Protein AF-0000000083945982 (afdb_homodimer)

Secondary structure (DSSP, 8-state):
----------------------EEEEEEE-TTS-SSTTPBPPSEE--SBS--PEEEES--EEES--SGGGGGGT--EEEEESSS-EEEESSPSS-SSSEEEEEEEEEE-SS--SS-EEEEEEE-SSSEEEEEEETTEEEEEETTEEEEEEE--TTSEEEEEEEEETTEEEEEETTEEEEEEPPPS---S-EEESB-TTS--B-EEEEEEEEEEEE-TT---HHHHS---S-------GGGHHHHHHHHHHHHS--TTEEEESS-------S-TTTS---PPPEEEEEPP-TTS-EEEEEE-SSEEEEEEESSSEEEEEEEETTTTEE-EEE---SEEEEETTEEEEES--B--S-SSS--GGGGGG-B--TTEEEEEEEEEEPPPPSS-----TTPPP--SSPSEEEEEEEEEE-TT-GGGTTEEEEEEEEEETTSSEEEEEEEEEE-SSS-EEEEEEEEEEEEE-GGGGGGEEEEES---HHHH--TT-SS----SSS--TTTS---SEEEE--TT---SPP--HHHHHHHT-TT--EEEEE-SS---EEEPTTEEEEPPPEEEEE-S---HHHHHHHHHHHHHHH-GGGG----EEEE----HHHHHHHHHHHHHHT--EEEE-TTT---TT---HHHHHHHHHHHHHHHHTT-EEEEEEE-STT----TTTBPBPTTT-SB-BTTB--B-TTSTHHHHHHHHHHHHHHHH---EEEEES---------SSSTT--SHHHHHHHHHHHHHHHHHHHHHTT-B-B-SS--GGGT--BEESS--GGGGGS-HHHHHHHHHHHHHHHTTTS-GGGEEEEEESS-SS---TTSS--SGGGGHHHHHHHHHHHHHHT-EEEEESS-S-SSHHHHHHHHHHHHHHHHTHHHHTSEEEEEE---SSS-EEEEEE-TTSS--EEEEEE--SSS-EEEEEEEE-GGGT--SEEEEEETT--EEEEE--TT-EEEEEEEE-TT-EEEEEEE-/----------------------EEEEEEE---TTPPTTPBPPSEE--SBS--PEEEES--EEES--SGGGGGGT--EEEEESSS-EEEESS-SS-SSSEEEEEEEEEE-SS--SS-EEEEEEE-SSSEEEEEEETTEEEEEETTEEEEEEE--TT-EEEEEEEEETTEEEEEETTEEEEEEPPPS---S-EEESB-TTS--B-EEEEEEEEEEEE-TT---HHHHS---S-------GGGHHHHHHHHHHHHS--TTEEEESS-------S-TTTS---PPPEEEEEPP-TTS-EEEEEE-SSEEEEEEESSSEEEEEEEETTTTEE-EEE---SEEEEETTEEEEES--B--S-SSS--GGGGGG-B--TTEEEEEEEEEEPPPPSS-----TTPPP--SSPSEEEEEEEEEE-TT-GGGTTEEEEEEEEEETTSSEEEEEEEEEE-SSS-EEEEEEEEEEEEE-GGGGGGEEEEES---HHHH--TT-SS----SSS--TTTS---SEEEE--TT---SPP--HHHHHHHT-TT--EEEEE-SS---EEEPTTEEEE---EEEEE-S---HHHHHHHHHHHHHHH-GGGG----EEEE----HHHHHHHHHHHHHHT--EEEE-TTT---TT---HHHHHHHHHHHHHHHHTT-EEEEEEE-STT----TTTBPBPTTT-SB-BTTB--B-TTSTHHHHHHHHHHHHHHHH---EEEEES---------SSSTT--SHHHHHHHHHHHHHHHHHHHHHTT-B-B-SS--GGGT--BEESS--GGGGGS-HHHHHHHHHHHHHHHTTTS-GGGEEEEEESS-SS---TTSS--SGGGGHHHHHHHHHHHHHHT-EEEEESS-S-SSHHHHHHHHHHHHHHHHTHHHHTSEEEEEE---SSS-EEEEEE-TTSS--EEEEEE--SSS-EEEEEEEE-GGGT--SEEEEEETT--EEEEE--TT-EEEEEEEE-TT-EEEEEEE-

Sequence (1968 aa):
MKRTALAFLLLSLSRLVAQAEIKPVVHYNFGKAGNVTYAATPAVLHPAVGRGELRSAGQPVFYADAPADRKLKGEGSILFDGRQDGYRQEQALGTADGNRVLEIWVKAAGPDTLARQTVVSHGTAANGYAVVRHEGQWRLLCAGQETEIGAVIPGHWTHLAVAIDQGKGTLWYDGRKSGEFLPSASLAPNFSVAVSESGTEAFRGSIYEIRYSAFADGAFRPEADLLLYGTRTAGRPTGDSVFRSALLEQLEAPGYGKSVVRSLPDEHPTDDWLIRPVRQQSRLYVQRPDQGGNVRFRLSNGLVSRTFYLGDNLACISYRNLSDGAEYLRAVKPEARIRIDSIWYDIGGLTGQPELSYLLEEWLPQMKTSPRAFSLEGIETGAPEPRYPWTPQFHAAPADWPPKGLRLTMTFTPTGAVPEASGLRVRVHYEIYDGIPVIAKWIEVENGRKRAVLLRDMECEVLAVNQDQVSRLHVESDYSFALVNADLRGSALMHYAGTPKAYHVGGSTTRWIPDPDYNTWASHNQAEDKFLGFPHHNLLVSKLPMGPCTRIAPDSAFRSYVTFELLHDSDDRERQSLAHRRMYRKLAPQVTESLIAAGITSHDSIRLTALIDQMDSLGFEQLDIQAWPGVSHDNLDSAYVRHWRGIAAYAASKGIVIGGYELQIASRGRGDSVDCVHPETGRPGSLFGQSVCVASRWQDDYFPKMWEFFDRTGFRTYNMDGPYHGDPCASTAHPHHDGLEDSQWRQWSAQVAVLRELRRRGVYIPIPDWYFLNGQNATGMGYREASANLPPQQQLLLGRQYIYDGTWHKLPTMGWMTLQLVGFYTDDPRVGLEPLCENLERYEAQLFQYLASGCHLTVRGNRLYDTPQTREMVQRHLDWFRKYRDILTSEIIHVSRPTGRDLDCMMHVNPFIRHKGMVIVFNPTGRKIEKTLRLPLYYTGLQRKVRVSGADGKTVVHPLNDRQELSLPVGIEAGGHAWFLLEEMKRTALAFLLLSLSRLVAQAEIKPVVHYNFGKAGNVTYAATPAVLHPAVGRGELRSAGQPVFYADAPADRKLKGEGSILFDGRQDGYRQEQALGTADGNRVLEIWVKAAGPDTLARQTVVSHGTAANGYAVVRHEGQWRLLCAGQETEIGAVIPGHWTHLAVAIDQGKGTLWYDGRKSGEFLPSASLAPNFSVAVSESGTEAFRGSIYEIRYSAFADGAFRPEADLLLYGTRTAGRPTGDSVFRSALLEQLEAPGYGKSVVRSLPDEHPTDDWLIRPVRQQSRLYVQRPDQGGNVRFRLSNGLVSRTFYLGDNLACISYRNLSDGAEYLRAVKPEARIRIDSIWYDIGGLTGQPELSYLLEEWLPQMKTSPRAFSLEGIETGAPEPRYPWTPQFHAAPADWPPKGLRLTMTFTPTGAVPEASGLRVRVHYEIYDGIPVIAKWIEVENGRKRAVLLRDMECEVLAVNQDQVSRLHVESDYSFALVNADLRGSALMHYAGTPKAYHVGGSTTRWIPDPDYNTWASHNQAEDKFLGFPHHNLLVSKLPMGPCTRIAPDSAFRSYVTFELLHDSDDRERQSLAHRRMYRKLAPQVTESLIAAGITSHDSIRLTALIDQMDSLGFEQLDIQAWPGVSHDNLDSAYVRHWRGIAAYAASKGIVIGGYELQIASRGRGDSVDCVHPETGRPGSLFGQSVCVASRWQDDYFPKMWEFFDRTGFRTYNMDGPYHGDPCASTAHPHHDGLEDSQWRQWSAQVAVLRELRRRGVYIPIPDWYFLNGQNATGMGYREASANLPPQQQLLLGRQYIYDGTWHKLPTMGWMTLQLVGFYTDDPRVGLEPLCENLERYEAQLFQYLASGCHLTVRGNRLYDTPQTREMVQRHLDWFRKYRDILTSEIIHVSRPTGRDLDCMMHVNPFIRHKGMVIVFNPTGRKIEKTLRLPLYYTGLQRKVRVSGADGKTVVHPLNDRQELSLPVGIEAGGHAWFLLEE

InterPro domains:
  IPR013320 Concanavalin A-like lectin/glucanase domain superfamily [SSF49899] (75-212)
  IPR038417 Alpha-galactosidase, N-terminal domain superfamily [G3DSA:2.70.98.60] (373-481)

Radius of gyration: 38.08 Å; Cα contacts (8 Å, |Δi|>4): 5051; chains: 2; bounding box: 159×107×100 Å

Nearest PDB structures (foldseek):
  5xqj-assembly3_H  TM=2.399E-01  e=9.131E-04  Penicillium chrysogenum
  5xqj-assembly1_D  TM=3.189E-01  e=7.244E-03  Penicillium chrysogenum
  5xqj-assembly2_C  TM=2.456E-01  e=3.194E-03  Penicillium chrysogenum
  5xqj-assembly2_B  TM=2.333E-01  e=2.764E-03  Penicillium chrysogenum
  5xqg-assembly4_G  TM=2.362E-01  e=4.927E-03  Penicillium chrysogenum

Structure (mmCIF, N/CA/C/O backbone):
data_AF-0000000083945982-model_v1
#
loop_
_entity.id
_entity.type
_entity.pdbx_description
1 polymer 'LamG-like jellyroll fold domain-containing protein'
#
loop_
_atom_site.group_PDB
_atom_site.id
_atom_site.type_symbol
_atom_site.label_atom_id
_atom_site.label_alt_id
_atom_site.label_comp_id
_atom_site.label_asym_id
_atom_site.label_entity_id
_atom_site.label_seq_id
_atom_site.pdbx_PDB_ins_code
_atom_site.Cartn_x
_atom_site.Cartn_y
_atom_site.Cartn_z
_atom_site.occupancy
_atom_site.B_iso_or_equiv
_atom_site.auth_seq_id
_atom_site.auth_comp_id
_atom_site.auth_asym_id
_atom_site.auth_atom_id
_atom_site.pdbx_PDB_model_num
ATOM 1 N N . MET A 1 1 ? 83.938 38.844 30.172 1 24.34 1 MET A N 1
ATOM 2 C CA . MET A 1 1 ? 83.438 38.125 31.328 1 24.34 1 MET A CA 1
ATOM 3 C C . MET A 1 1 ? 81.938 38.312 31.469 1 24.34 1 MET A C 1
ATOM 5 O O . MET A 1 1 ? 81.438 38.531 32.562 1 24.34 1 MET A O 1
ATOM 9 N N . LYS A 1 2 ? 81.438 38.688 30.312 1 27.23 2 LYS A N 1
ATOM 10 C CA . LYS A 1 2 ? 80.188 39.062 29.688 1 27.23 2 LYS A CA 1
ATOM 11 C C . LYS A 1 2 ? 79.062 38.094 30.016 1 27.23 2 LYS A C 1
ATOM 13 O O . LYS A 1 2 ? 79.188 36.875 29.875 1 27.23 2 LYS A O 1
ATOM 18 N N . ARG A 1 3 ? 78.062 38.562 30.938 1 26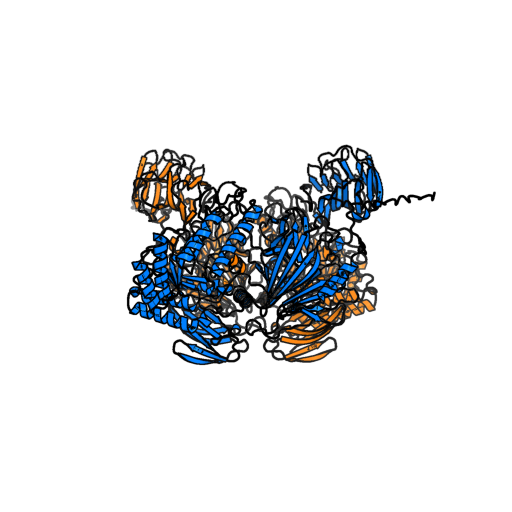.58 3 ARG A N 1
ATOM 19 C CA . ARG A 1 3 ? 76.875 38.375 31.781 1 26.58 3 ARG A CA 1
ATOM 20 C C . ARG A 1 3 ? 75.75 37.719 31 1 26.58 3 ARG A C 1
ATOM 22 O O . ARG A 1 3 ? 75.062 38.406 30.203 1 26.58 3 ARG A O 1
ATOM 29 N N . THR A 1 4 ? 76 36.469 30.469 1 26.11 4 THR A N 1
ATOM 30 C CA . THR A 1 4 ? 75.188 35.656 29.562 1 26.11 4 THR A CA 1
ATOM 31 C C . THR A 1 4 ? 73.812 35.344 30.172 1 26.11 4 THR A C 1
ATOM 33 O O . THR A 1 4 ? 73.75 34.562 31.125 1 26.11 4 THR A O 1
ATOM 36 N N . ALA A 1 5 ? 72.938 36.438 30.375 1 25.8 5 ALA A N 1
ATOM 37 C CA . ALA A 1 5 ? 71.625 36.531 30.969 1 25.8 5 ALA A CA 1
ATOM 38 C C . ALA A 1 5 ? 70.625 35.531 30.312 1 25.8 5 ALA A C 1
ATOM 40 O O . ALA A 1 5 ? 70.438 35.594 29.094 1 25.8 5 ALA A O 1
ATOM 41 N N . LEU A 1 6 ? 70.562 34.25 30.766 1 25.62 6 LEU A N 1
ATOM 42 C CA . LEU A 1 6 ? 69.812 33.031 30.422 1 25.62 6 LEU A CA 1
ATOM 43 C C . LEU A 1 6 ? 68.312 33.281 30.531 1 25.62 6 LEU A C 1
ATOM 45 O O . LEU A 1 6 ? 67.812 33.469 31.625 1 25.62 6 LEU A O 1
ATOM 49 N N . ALA A 1 7 ? 67.688 34.094 29.578 1 25.8 7 ALA A N 1
ATOM 50 C CA . ALA A 1 7 ? 66.25 34.406 29.5 1 25.8 7 ALA A CA 1
ATOM 51 C C . ALA A 1 7 ? 65.438 33.156 29.422 1 25.8 7 ALA A C 1
ATOM 53 O O . ALA A 1 7 ? 65.625 32.312 28.516 1 25.8 7 ALA A O 1
ATOM 54 N N . PHE A 1 8 ? 65 32.562 30.594 1 25.42 8 PHE A N 1
ATOM 55 C CA . PHE A 1 8 ? 64.062 31.422 30.891 1 25.42 8 PHE A CA 1
ATOM 56 C C . PHE A 1 8 ? 62.75 31.609 30.219 1 25.42 8 PHE A C 1
ATOM 58 O O . PHE A 1 8 ? 62 32.562 30.531 1 25.42 8 PHE A O 1
ATOM 65 N N . LEU A 1 9 ? 62.594 31.266 28.875 1 24.7 9 LEU A N 1
ATOM 66 C CA . LEU A 1 9 ? 61.375 31.297 28.078 1 24.7 9 LEU A CA 1
ATOM 67 C C . LEU A 1 9 ? 60.281 30.422 28.719 1 24.7 9 LEU A C 1
ATOM 69 O O . LEU A 1 9 ? 60.469 29.219 28.875 1 24.7 9 LEU A O 1
ATOM 73 N N . LEU A 1 10 ? 59.406 30.984 29.641 1 24.81 10 LEU A N 1
ATOM 74 C CA . LEU A 1 10 ? 58.25 30.422 30.312 1 24.81 10 LEU A CA 1
ATOM 75 C C . LEU A 1 10 ? 57.25 29.875 29.297 1 24.81 10 LEU A C 1
ATOM 77 O O . LEU A 1 10 ? 56.719 30.625 28.453 1 24.81 10 LEU A O 1
ATOM 81 N N . LEU A 1 11 ? 57.344 28.625 28.781 1 25.88 11 LEU A N 1
ATOM 82 C CA . LEU A 1 11 ? 56.438 27.812 27.969 1 25.88 11 LEU A CA 1
ATOM 83 C C . LEU A 1 11 ? 55.062 27.766 28.594 1 25.88 11 LEU A C 1
ATOM 85 O O . LEU A 1 11 ? 54.875 27.234 29.688 1 25.88 11 LEU A O 1
ATOM 89 N N . SER A 1 12 ? 54.219 28.844 28.453 1 24.06 12 SER A N 1
ATOM 90 C CA . SER A 1 12 ? 52.844 28.859 28.922 1 24.06 12 SER A CA 1
ATOM 91 C C . SER A 1 12 ? 52.062 27.688 28.328 1 24.06 12 SER A C 1
ATOM 93 O O . SER A 1 12 ? 52.031 27.516 27.109 1 24.06 12 SER A O 1
ATOM 95 N N . LEU A 1 13 ? 51.969 26.5 28.922 1 27.08 13 LEU A N 1
ATOM 96 C CA . LEU A 1 13 ? 51.125 25.344 28.719 1 27.08 13 LEU A CA 1
ATOM 97 C C . LEU A 1 13 ? 49.656 25.766 28.625 1 27.08 13 LEU A C 1
ATOM 99 O O . LEU A 1 13 ? 49.062 26.219 29.609 1 27.08 13 LEU A O 1
ATOM 103 N N . SER A 1 14 ? 49.281 26.469 27.594 1 27.55 14 SER A N 1
ATOM 104 C CA . SER A 1 14 ? 47.844 26.688 27.422 1 27.55 14 SER A CA 1
ATOM 105 C C . SER A 1 14 ? 47.094 25.375 27.469 1 27.55 14 SER A C 1
ATOM 107 O O . SER A 1 14 ? 47.344 24.469 26.672 1 27.55 14 SER A O 1
ATOM 109 N N . ARG A 1 15 ? 46.719 24.859 28.688 1 28.14 15 ARG A N 1
ATOM 110 C CA . ARG A 1 15 ? 45.75 23.781 28.922 1 28.14 15 ARG A CA 1
ATOM 111 C C . ARG A 1 15 ? 44.531 23.953 28.047 1 28.14 15 ARG A C 1
ATOM 113 O O . ARG A 1 15 ? 43.812 24.969 28.156 1 28.14 15 ARG A O 1
ATOM 120 N N . LEU A 1 16 ? 44.625 23.516 26.859 1 29.98 16 LEU A N 1
ATOM 121 C CA . LEU A 1 16 ? 43.406 23.281 26.109 1 29.98 16 LEU A CA 1
ATOM 122 C C . LEU A 1 16 ? 42.344 22.625 26.984 1 29.98 16 LEU A C 1
ATOM 124 O O . LEU A 1 16 ? 42.562 21.531 27.5 1 29.98 16 LEU A O 1
ATOM 128 N N . VAL A 1 17 ? 41.594 23.438 27.703 1 29.55 17 VAL A N 1
ATOM 129 C CA . VAL A 1 17 ? 40.406 23.047 28.453 1 29.55 17 VAL A CA 1
ATOM 130 C C . VAL A 1 17 ? 39.562 22.094 27.609 1 29.55 17 VAL A C 1
ATOM 132 O O . VAL A 1 17 ? 39.188 22.422 26.484 1 29.55 17 VAL A O 1
ATOM 135 N N . ALA A 1 18 ? 39.781 20.875 27.766 1 32.91 18 ALA A N 1
ATOM 136 C CA . ALA A 1 18 ? 38.781 19.859 27.406 1 32.91 18 ALA A CA 1
ATOM 137 C C . ALA A 1 18 ? 37.375 20.297 27.766 1 32.91 18 ALA A C 1
ATOM 139 O O . ALA A 1 18 ? 37.062 20.469 28.938 1 32.91 18 ALA A O 1
ATOM 140 N N . GLN A 1 19 ? 36.781 21.094 26.969 1 35 19 GLN A N 1
ATOM 141 C CA . GLN A 1 19 ? 35.375 21.406 27.188 1 35 19 GLN A CA 1
ATOM 142 C C . GLN A 1 19 ? 34.562 20.125 27.422 1 35 19 GLN A C 1
ATOM 144 O O . GLN A 1 19 ? 34.438 19.297 26.531 1 35 19 GLN A O 1
ATOM 149 N N . ALA A 1 20 ? 34.562 19.531 28.5 1 39.97 20 ALA A N 1
ATOM 150 C CA . ALA A 1 20 ? 33.812 18.375 29.016 1 39.97 20 ALA A CA 1
ATOM 151 C C . ALA A 1 20 ? 32.312 18.609 28.906 1 39.97 20 ALA A C 1
ATOM 153 O O . ALA A 1 20 ? 31.797 19.625 29.391 1 39.97 20 ALA A O 1
ATOM 154 N N . GLU A 1 21 ? 31.594 18.078 27.812 1 57.62 21 GLU A N 1
ATOM 155 C CA . GLU A 1 21 ? 30.156 18.047 27.516 1 57.62 21 GLU A CA 1
ATOM 156 C C . GLU A 1 21 ? 29.406 17.172 28.516 1 57.62 21 GLU A C 1
ATOM 158 O O . GLU A 1 21 ? 29.984 16.25 29.094 1 57.62 21 GLU A O 1
ATOM 163 N N . ILE A 1 22 ? 28.156 17.594 28.953 1 72.62 22 ILE A N 1
ATOM 164 C CA . ILE A 1 22 ? 27.266 16.859 29.828 1 72.62 22 ILE A CA 1
ATOM 165 C C . ILE A 1 22 ? 26.844 15.555 29.156 1 72.62 22 ILE A C 1
ATOM 167 O O . ILE A 1 22 ? 26.688 15.508 27.922 1 72.62 22 ILE A O 1
ATOM 171 N N . LYS A 1 23 ? 26.969 14.469 29.812 1 78.56 23 LYS A N 1
ATOM 172 C CA . LYS A 1 23 ? 26.531 13.148 29.359 1 78.56 23 LYS A CA 1
ATOM 173 C C . LYS A 1 23 ? 25.141 12.812 29.891 1 78.56 23 LYS A C 1
ATOM 175 O O . LYS A 1 23 ? 24.969 12.477 31.062 1 78.56 23 LYS A O 1
ATOM 180 N N . PRO A 1 24 ? 24.125 12.914 29.016 1 84.56 24 PRO A N 1
ATOM 181 C CA . PRO A 1 24 ? 22.797 12.539 29.5 1 84.56 24 PRO A CA 1
ATOM 182 C C . PRO A 1 24 ? 22.719 11.078 29.938 1 84.56 24 PRO A C 1
ATOM 184 O O . PRO A 1 24 ? 23.141 10.18 29.188 1 84.56 24 PRO A O 1
ATOM 187 N N . VAL A 1 25 ? 22.328 10.867 31.141 1 87.38 25 VAL A N 1
ATOM 188 C CA . VAL A 1 25 ? 22.078 9.531 31.672 1 87.38 25 VAL A CA 1
ATOM 189 C C . VAL A 1 25 ? 20.688 9.07 31.266 1 87.38 25 VAL A C 1
ATOM 191 O O . VAL A 1 25 ? 20.5 7.926 30.828 1 87.38 25 VAL A O 1
ATOM 194 N N . VAL A 1 26 ? 19.688 9.984 31.422 1 89.81 26 VAL A N 1
ATOM 195 C CA . VAL A 1 26 ? 18.312 9.719 30.984 1 89.81 26 VAL A CA 1
ATOM 196 C C . VAL A 1 26 ? 17.688 11.008 30.484 1 89.81 26 VAL A C 1
ATOM 198 O O . VAL A 1 26 ? 17.906 12.086 31.047 1 89.81 26 VAL A O 1
ATOM 201 N N . HIS A 1 27 ? 16.984 10.922 29.438 1 89.38 27 HIS A N 1
ATOM 202 C CA . HIS A 1 27 ? 16.266 12.062 28.875 1 89.38 27 HIS A CA 1
ATOM 203 C C . HIS A 1 27 ? 14.859 11.672 28.422 1 89.38 27 HIS A C 1
ATOM 205 O O . HIS A 1 27 ? 14.711 10.852 27.516 1 89.38 27 HIS A O 1
ATOM 211 N N . TYR A 1 28 ? 13.852 12.211 29.141 1 88.44 28 TYR A N 1
ATOM 212 C CA . TYR A 1 28 ? 12.461 12.031 28.734 1 88.44 28 TYR A CA 1
ATOM 213 C C . TYR A 1 28 ? 11.961 13.25 27.969 1 88.44 28 TYR A C 1
ATOM 215 O O . TYR A 1 28 ? 12.07 14.383 28.453 1 88.44 28 TYR A O 1
ATOM 223 N N . ASN A 1 29 ? 11.594 13.047 26.766 1 82.44 29 ASN A N 1
ATOM 224 C CA . ASN A 1 29 ? 10.93 14.078 25.969 1 82.44 29 ASN A CA 1
ATOM 225 C C . ASN A 1 29 ? 9.477 13.719 25.688 1 82.44 29 ASN A C 1
ATOM 227 O O . ASN A 1 29 ? 9.203 12.734 25 1 82.44 29 ASN A O 1
ATOM 231 N N . PHE A 1 30 ? 8.594 14.516 26.234 1 77 30 PHE A N 1
ATOM 232 C CA . PHE A 1 30 ? 7.176 14.188 26.188 1 77 30 PHE A CA 1
ATOM 233 C C . PHE A 1 30 ? 6.508 14.859 24.984 1 77 30 PHE A C 1
ATOM 235 O O . PHE A 1 30 ? 5.297 14.734 24.797 1 77 30 PHE A O 1
ATOM 242 N N . GLY A 1 31 ? 7.18 15.734 24.375 1 60.88 31 GLY A N 1
ATOM 243 C CA . GLY A 1 31 ? 6.641 16.547 23.281 1 60.88 31 GLY A CA 1
ATOM 244 C C . GLY A 1 31 ? 6.16 15.711 22.109 1 60.88 31 GLY A C 1
ATOM 245 O O . GLY A 1 31 ? 5.32 16.156 21.328 1 60.88 31 GLY A O 1
ATOM 246 N N . LYS A 1 32 ? 6.793 14.609 21.922 1 57.78 32 LYS A N 1
ATOM 247 C CA . LYS A 1 32 ? 6.555 13.945 20.656 1 57.78 32 LYS A CA 1
ATOM 248 C C . LYS A 1 32 ? 5.277 13.109 20.703 1 57.78 32 LYS A C 1
ATOM 250 O O . LYS A 1 32 ? 4.938 12.43 19.719 1 57.78 32 LYS A O 1
ATOM 255 N N . ALA A 1 33 ? 4.742 13.172 21.984 1 46.28 33 ALA A N 1
ATOM 256 C CA . ALA A 1 33 ? 3.67 12.188 22.109 1 46.28 33 ALA A CA 1
ATOM 257 C C . ALA A 1 33 ? 2.357 12.742 21.562 1 46.28 33 ALA A C 1
ATOM 259 O O . ALA A 1 33 ? 2.088 13.938 21.672 1 46.28 33 ALA A O 1
ATOM 260 N N . GLY A 1 34 ? 1.693 11.984 20.547 1 50.44 34 GLY A N 1
ATOM 261 C CA . GLY A 1 34 ? 0.466 11.672 19.828 1 50.44 34 GLY A CA 1
ATOM 262 C C . GLY A 1 34 ? -0.555 12.797 19.891 1 50.44 34 GLY A C 1
ATOM 263 O O . GLY A 1 34 ? -0.946 13.234 20.969 1 50.44 34 GLY A O 1
ATOM 264 N N . ASN A 1 35 ? -0.963 13.586 19.125 1 56.62 35 ASN A N 1
ATOM 265 C CA . ASN A 1 35 ? -1.289 14.812 18.406 1 56.62 35 ASN A CA 1
ATOM 266 C C . ASN A 1 35 ? -2.52 15.5 19 1 56.62 35 ASN A C 1
ATOM 268 O O . ASN A 1 35 ? -2.494 16.703 19.266 1 56.62 35 ASN A O 1
ATOM 272 N N . VAL A 1 36 ? -3.502 14.789 19.312 1 59.56 36 VAL A N 1
ATOM 273 C CA . VAL A 1 36 ? -4.742 15.477 19.656 1 59.56 36 VAL A CA 1
ATOM 274 C C . VAL A 1 36 ? -4.738 15.836 21.141 1 59.56 36 VAL A C 1
ATOM 276 O O . VAL A 1 36 ? -4.457 14.992 22 1 59.56 36 VAL A O 1
ATOM 279 N N . THR A 1 37 ? -4.984 16.906 21.469 1 65.12 37 THR A N 1
ATOM 280 C CA . THR A 1 37 ? -5.078 17.359 22.844 1 65.12 37 THR A CA 1
ATOM 281 C C . THR A 1 37 ? -6.125 16.562 23.609 1 65.12 37 THR A C 1
ATOM 283 O O . THR A 1 37 ? -7.188 16.25 23.078 1 65.12 37 THR A O 1
ATOM 286 N N . TYR A 1 38 ? -5.75 16.109 24.75 1 66.75 38 TYR A N 1
ATOM 287 C CA . TYR A 1 38 ? -6.562 15.43 25.75 1 66.75 38 TYR A CA 1
ATOM 288 C C . TYR A 1 38 ? -6.668 13.945 25.453 1 66.75 38 TYR A C 1
ATOM 290 O O . TYR A 1 38 ? -7.453 13.227 26.078 1 66.75 38 TYR A O 1
ATOM 298 N N . ALA A 1 39 ? -5.91 13.602 24.469 1 69.94 39 ALA A N 1
ATOM 299 C CA . ALA A 1 39 ? -5.758 12.156 24.312 1 69.94 39 ALA A CA 1
ATOM 300 C C . ALA A 1 39 ? -4.871 11.562 25.391 1 69.94 39 ALA A C 1
ATOM 302 O O . ALA A 1 39 ? -3.895 12.188 25.812 1 69.94 39 ALA A O 1
ATOM 303 N N . ALA A 1 40 ? -5.242 10.383 25.828 1 71.81 40 ALA A N 1
ATOM 304 C CA . ALA A 1 40 ? -4.465 9.727 26.875 1 71.81 40 ALA A CA 1
ATOM 305 C C . ALA A 1 40 ? -3.029 9.477 26.422 1 71.81 40 ALA A C 1
ATOM 307 O O . ALA A 1 40 ? -2.791 9.109 25.266 1 71.81 40 ALA A O 1
ATOM 308 N N . THR A 1 41 ? -2.117 9.734 27.266 1 78.12 41 THR A N 1
ATOM 309 C CA . THR A 1 41 ? -0.706 9.461 27.031 1 78.12 41 THR A CA 1
ATOM 310 C C . THR A 1 41 ? -0.396 7.984 27.266 1 78.12 41 THR A C 1
ATOM 312 O O . THR A 1 41 ? -1.217 7.258 27.828 1 78.12 41 THR A O 1
ATOM 315 N N . PRO A 1 42 ? 0.756 7.469 26.859 1 74.81 42 PRO A N 1
ATOM 316 C CA . PRO A 1 42 ? 1.105 6.059 27.047 1 74.81 42 PRO A CA 1
ATOM 317 C C . PRO A 1 42 ? 1.188 5.66 28.531 1 74.81 42 PRO A C 1
ATOM 319 O O . PRO A 1 42 ? 1.647 6.449 29.359 1 74.81 42 PRO A O 1
ATOM 322 N N . ALA A 1 43 ? 0.773 4.418 28.734 1 75.44 43 ALA A N 1
ATOM 323 C CA . ALA A 1 43 ? 0.864 3.9 30.109 1 75.44 43 ALA A CA 1
ATOM 324 C C . ALA A 1 43 ? 2.318 3.793 30.547 1 75.44 43 ALA A C 1
ATOM 326 O O . ALA A 1 43 ? 2.611 3.863 31.75 1 75.44 43 ALA A O 1
ATOM 327 N N . VAL A 1 44 ? 3.15 3.523 29.594 1 83.38 44 VAL A N 1
ATOM 328 C CA . VAL A 1 44 ? 4.582 3.434 29.875 1 83.38 44 VAL A CA 1
ATOM 329 C C . VAL A 1 44 ? 5.344 4.391 28.953 1 83.38 44 VAL A C 1
ATOM 331 O O . VAL A 1 44 ? 5.148 4.391 27.75 1 83.38 44 VAL A O 1
ATOM 334 N N . LEU A 1 45 ? 6.078 5.23 29.562 1 86.38 45 LEU A N 1
ATOM 335 C CA . LEU A 1 45 ? 6.926 6.152 28.812 1 86.38 45 LEU A CA 1
ATOM 336 C C . LEU A 1 45 ? 8.367 5.648 28.766 1 86.38 45 LEU A C 1
ATOM 338 O O . LEU A 1 45 ? 8.898 5.176 29.766 1 86.38 45 LEU A O 1
ATOM 342 N N . HIS A 1 46 ? 8.922 5.691 27.625 1 83.88 46 HIS A N 1
ATOM 343 C CA . HIS A 1 46 ? 10.336 5.359 27.453 1 83.88 46 HIS A CA 1
ATOM 344 C C . HIS A 1 46 ? 11.172 6.613 27.234 1 83.88 46 HIS A C 1
ATOM 346 O O . HIS A 1 46 ? 10.719 7.57 26.609 1 83.88 46 HIS A O 1
ATOM 352 N N . PRO A 1 47 ? 12.359 6.625 27.766 1 85 47 PRO A N 1
ATOM 353 C CA . PRO A 1 47 ? 13.203 7.801 27.562 1 85 47 PRO A CA 1
ATOM 354 C C . PRO A 1 47 ? 13.773 7.883 26.141 1 85 47 PRO A C 1
ATOM 356 O O . PRO A 1 47 ? 13.93 6.855 25.484 1 85 47 PRO A O 1
ATOM 359 N N . ALA A 1 48 ? 13.945 9.047 25.688 1 76.88 48 ALA A N 1
ATOM 360 C CA . ALA A 1 48 ? 14.641 9.273 24.422 1 76.88 48 ALA A CA 1
ATOM 361 C C . ALA A 1 48 ? 16.094 8.836 24.516 1 76.88 48 ALA A C 1
ATOM 363 O O . ALA A 1 48 ? 16.688 8.414 23.516 1 76.88 48 ALA A O 1
ATOM 364 N N . VAL A 1 49 ? 16.719 9.062 25.641 1 73.88 49 VAL A N 1
ATOM 365 C CA . VAL A 1 49 ? 18.094 8.656 25.938 1 73.88 49 VAL A CA 1
ATOM 366 C C . VAL A 1 49 ? 18.125 7.914 27.281 1 73.88 49 VAL A C 1
ATOM 368 O O . VAL A 1 49 ? 17.469 8.312 28.234 1 73.88 49 VAL A O 1
ATOM 371 N N . GLY A 1 50 ? 18.797 6.793 27.375 1 77.88 50 GLY A N 1
ATOM 372 C CA . GLY A 1 50 ? 18.984 6.066 28.625 1 77.88 50 GLY A CA 1
ATOM 373 C C . GLY A 1 50 ? 17.969 4.973 28.844 1 77.88 50 GLY A C 1
ATOM 374 O O . GLY A 1 50 ? 17.328 4.516 27.891 1 77.88 50 GLY A O 1
ATOM 375 N N . ARG A 1 51 ? 18 4.434 29.938 1 78.81 51 ARG A N 1
ATOM 376 C CA . ARG A 1 51 ? 17.094 3.35 30.297 1 78.81 51 ARG A CA 1
ATOM 377 C C . ARG A 1 51 ? 16.172 3.762 31.438 1 78.81 51 ARG A C 1
ATOM 379 O O . ARG A 1 51 ? 16.516 4.656 32.219 1 78.81 51 ARG A O 1
ATOM 386 N N . GLY A 1 52 ? 14.969 3.256 31.469 1 81.56 52 GLY A N 1
ATOM 387 C CA . GLY A 1 52 ? 13.984 3.51 32.531 1 81.56 52 GLY A CA 1
ATOM 388 C C . GLY A 1 52 ? 12.57 3.652 31.984 1 81.56 52 GLY A C 1
ATOM 389 O O . GLY A 1 52 ? 12.297 4.52 31.156 1 81.56 52 GLY A O 1
ATOM 390 N N . GLU A 1 53 ? 11.75 2.766 32.375 1 86.88 53 GLU A N 1
ATOM 391 C CA . GLU A 1 53 ? 10.344 2.828 31.984 1 86.88 53 GLU A CA 1
ATOM 392 C C . GLU A 1 53 ? 9.5 3.484 33.062 1 86.88 53 GLU A C 1
ATOM 394 O O . GLU A 1 53 ? 9.547 3.072 34.219 1 86.88 53 GLU A O 1
ATOM 399 N N . LEU A 1 54 ? 8.883 4.59 32.719 1 90.44 54 LEU A N 1
ATOM 400 C CA . LEU A 1 54 ? 7.969 5.254 33.625 1 90.44 54 LEU A CA 1
ATOM 401 C C . LEU A 1 54 ? 6.543 4.754 33.438 1 90.44 54 LEU A C 1
ATOM 403 O O . LEU A 1 54 ? 6.02 4.77 32.312 1 90.44 54 LEU A O 1
ATOM 407 N N . ARG A 1 55 ? 5.965 4.293 34.438 1 89.12 55 ARG A N 1
ATOM 408 C CA . ARG A 1 55 ? 4.598 3.797 34.375 1 89.12 55 ARG A CA 1
ATOM 409 C C . ARG A 1 55 ? 3.607 4.859 34.844 1 89.12 55 ARG A C 1
ATOM 411 O O . ARG A 1 55 ? 3.861 5.559 35.812 1 89.12 55 ARG A O 1
ATOM 418 N N . SER A 1 56 ? 2.52 4.996 34.188 1 87.31 56 SER A N 1
ATOM 419 C CA . SER A 1 56 ? 1.558 6.059 34.469 1 87.31 56 SER A CA 1
ATOM 420 C C . SER A 1 56 ? 0.772 5.77 35.719 1 87.31 56 SER A C 1
ATOM 422 O O . SER A 1 56 ? 0.466 4.613 36.031 1 87.31 56 SER A O 1
ATOM 424 N N . ALA A 1 57 ? 0.596 6.754 36.5 1 85.75 57 ALA A N 1
ATOM 425 C CA . ALA A 1 57 ? -0.442 6.836 37.5 1 85.75 57 ALA A CA 1
ATOM 426 C C . ALA A 1 57 ? -1.587 7.738 37.062 1 85.75 57 ALA A C 1
ATOM 428 O O . ALA A 1 57 ? -1.355 8.805 36.5 1 85.75 57 ALA A O 1
ATOM 429 N N . GLY A 1 58 ? -2.779 7.281 37.156 1 82.12 58 GLY A N 1
ATOM 430 C CA . GLY A 1 58 ? -3.906 8.055 36.656 1 82.12 58 GLY A CA 1
ATOM 431 C C . GLY A 1 58 ? -4.039 8.008 35.156 1 82.12 58 GLY A C 1
ATOM 432 O O . GLY A 1 58 ? -3.865 6.953 34.562 1 82.12 58 GLY A O 1
ATOM 433 N N . GLN A 1 59 ? -4.547 9.141 34.625 1 78.38 59 GLN A N 1
ATOM 434 C CA . GLN A 1 59 ? -4.754 9.211 33.188 1 78.38 59 GLN A CA 1
ATOM 435 C C . GLN A 1 59 ? -4.293 10.555 32.625 1 78.38 59 GLN A C 1
ATOM 437 O O . GLN A 1 59 ? -5.102 11.32 32.094 1 78.38 59 GLN A O 1
ATOM 442 N N . PRO A 1 60 ? -2.961 10.719 32.719 1 86.5 60 PRO A N 1
ATOM 443 C CA . PRO A 1 60 ? -2.484 11.953 32.125 1 86.5 60 PRO A CA 1
ATOM 444 C C . PRO A 1 60 ? -2.797 12.023 30.625 1 86.5 60 PRO A C 1
ATOM 446 O O . PRO A 1 60 ? -3.012 10.992 29.984 1 86.5 60 PRO A O 1
ATOM 449 N N . VAL A 1 61 ? -2.879 13.211 30.062 1 77.81 61 VAL A N 1
ATOM 450 C CA . VAL A 1 61 ? -3.283 13.383 28.672 1 77.81 61 VAL A CA 1
ATOM 451 C C . VAL A 1 61 ? -2.256 14.234 27.938 1 77.81 61 VAL A C 1
ATOM 453 O O . VAL A 1 61 ? -1.487 14.969 28.562 1 77.81 61 VAL A O 1
ATOM 456 N N . PHE A 1 62 ? -2.271 14.18 26.703 1 78.88 62 PHE A N 1
ATOM 457 C CA . PHE A 1 62 ? -1.448 15.039 25.859 1 78.88 62 PHE A CA 1
ATOM 458 C C . PHE A 1 62 ? -2.025 16.453 25.781 1 78.88 62 PHE A C 1
ATOM 460 O O . PHE A 1 62 ? -3.246 16.625 25.75 1 78.88 62 PHE A O 1
ATOM 467 N N . TYR A 1 63 ? -1.195 17.391 25.797 1 77.5 63 TYR A N 1
ATOM 468 C CA . TYR A 1 63 ? -1.594 18.781 25.625 1 77.5 63 TYR A CA 1
ATOM 469 C C . TYR A 1 63 ? -0.737 19.484 24.578 1 77.5 63 TYR A C 1
ATOM 471 O O . TYR A 1 63 ? 0.494 19.422 24.625 1 77.5 63 TYR A O 1
ATOM 479 N N . ALA A 1 64 ? -1.312 20.188 23.656 1 73.56 64 ALA A N 1
ATOM 480 C CA . ALA A 1 64 ? -0.636 20.75 22.484 1 73.56 64 ALA A CA 1
ATOM 481 C C . ALA A 1 64 ? 0.051 22.062 22.828 1 73.56 64 ALA A C 1
ATOM 483 O O . ALA A 1 64 ? -0.159 23.078 22.156 1 73.56 64 ALA A O 1
ATOM 484 N N . ASP A 1 65 ? 0.856 22.109 23.797 1 77.44 65 ASP A N 1
ATOM 485 C CA . ASP A 1 65 ? 1.662 23.266 24.188 1 77.44 65 ASP A CA 1
ATOM 486 C C . ASP A 1 65 ? 3.062 22.828 24.609 1 77.44 65 ASP A C 1
ATOM 488 O O . ASP A 1 65 ? 3.23 21.781 25.25 1 77.44 65 ASP A O 1
ATOM 492 N N . ALA A 1 66 ? 4.07 23.609 24.172 1 81.69 66 ALA A N 1
ATOM 493 C CA . ALA A 1 66 ? 5.473 23.328 24.484 1 81.69 66 ALA A CA 1
ATOM 494 C C . ALA A 1 66 ? 6.25 24.625 24.719 1 81.69 66 ALA A C 1
ATOM 496 O O . ALA A 1 66 ? 5.766 25.719 24.422 1 81.69 66 ALA A O 1
ATOM 497 N N . PRO A 1 67 ? 7.402 24.484 25.391 1 80.44 67 PRO A N 1
ATOM 498 C CA . PRO A 1 67 ? 8.172 25.688 25.688 1 80.44 67 PRO A CA 1
ATOM 499 C C . PRO A 1 67 ? 8.773 26.328 24.438 1 80.44 67 PRO A C 1
ATOM 501 O O . PRO A 1 67 ? 9.172 25.625 23.516 1 80.44 67 PRO A O 1
ATOM 504 N N . ALA A 1 68 ? 8.828 27.578 24.469 1 67.12 68 ALA A N 1
ATOM 505 C CA . ALA A 1 68 ? 9.609 28.422 23.547 1 67.12 68 ALA A CA 1
ATOM 506 C C . ALA A 1 68 ? 9.391 28 22.094 1 67.12 68 ALA A C 1
ATOM 508 O O . ALA A 1 68 ? 8.25 27.781 21.672 1 67.12 68 ALA A O 1
ATOM 509 N N . ASP A 1 69 ? 10.578 27.812 21.375 1 68.5 69 ASP A N 1
ATOM 510 C CA . ASP A 1 69 ? 10.586 27.594 19.938 1 68.5 69 ASP A CA 1
ATOM 511 C C . ASP A 1 69 ? 10.125 26.172 19.609 1 68.5 69 ASP A C 1
ATOM 513 O O . ASP A 1 69 ? 9.852 25.859 18.438 1 68.5 69 ASP A O 1
ATOM 517 N N . ARG A 1 70 ? 9.875 25.453 20.703 1 73.94 70 ARG A N 1
ATOM 518 C CA . ARG A 1 70 ? 9.438 24.094 20.453 1 73.94 70 ARG A CA 1
ATOM 519 C C . ARG A 1 70 ? 7.973 24.047 20.047 1 73.94 70 ARG A C 1
ATOM 521 O O . ARG A 1 70 ? 7.555 23.156 19.297 1 73.94 70 ARG A O 1
ATOM 528 N N . LYS A 1 71 ? 7.227 25 20.547 1 72.19 71 LYS A N 1
ATOM 529 C CA . LYS A 1 71 ? 5.82 25.125 20.156 1 72.19 71 LYS A CA 1
ATOM 530 C C . LYS A 1 71 ? 5.684 25.438 18.672 1 72.19 71 LYS A C 1
ATOM 532 O O . LYS A 1 71 ? 4.738 25 18.016 1 72.19 71 LYS A O 1
ATOM 537 N N . LEU A 1 72 ? 6.727 26.156 18.188 1 69.25 72 LEU A N 1
ATOM 538 C CA . LEU A 1 72 ? 6.707 26.562 16.797 1 69.25 72 LEU A CA 1
ATOM 539 C C . LEU A 1 72 ? 7.055 25.391 15.883 1 69.25 72 LEU A C 1
ATOM 541 O O . LEU A 1 72 ? 6.875 25.469 14.664 1 69.25 72 LEU A O 1
ATOM 545 N N . LYS A 1 73 ? 7.438 24.312 16.547 1 71.62 73 LYS A N 1
ATOM 546 C CA . LYS A 1 73 ? 7.727 23.094 15.805 1 71.62 73 LYS A CA 1
ATOM 547 C C . LYS A 1 73 ? 6.562 22.109 15.891 1 71.62 73 LYS A C 1
ATOM 549 O O . LYS A 1 73 ? 6.684 20.969 15.461 1 71.62 73 LYS A O 1
ATOM 554 N N . GLY A 1 74 ? 5.484 22.625 16.5 1 68 74 GLY A N 1
ATOM 555 C CA . GLY A 1 74 ? 4.305 21.781 16.609 1 68 74 GLY A CA 1
ATOM 556 C C . GLY A 1 74 ? 4.41 20.766 17.719 1 68 74 GLY A C 1
ATOM 557 O O . GLY A 1 74 ? 3.695 19.75 17.719 1 68 74 GLY A O 1
ATOM 558 N N . GLU A 1 75 ? 5.25 20.844 18.656 1 75.19 75 GLU A N 1
ATOM 559 C CA . GLU A 1 75 ? 5.414 19.906 19.75 1 75.19 75 GLU A CA 1
ATOM 560 C C . GLU A 1 75 ? 4.41 20.172 20.875 1 75.19 75 GLU A C 1
ATOM 562 O O . GLU A 1 75 ? 3.771 21.219 20.906 1 75.19 75 GLU A O 1
ATOM 567 N N . GLY A 1 76 ? 4.145 19.188 21.609 1 77.44 76 GLY A N 1
ATOM 568 C CA . GLY A 1 76 ? 3.293 19.297 22.781 1 77.44 76 GLY A CA 1
ATOM 569 C C . GLY A 1 76 ? 3.93 18.734 24.047 1 77.44 76 GLY A C 1
ATOM 570 O O . GLY A 1 76 ? 5.152 18.594 24.109 1 77.44 76 GLY A O 1
ATOM 571 N N . SER A 1 77 ? 3.076 18.578 25.078 1 87.06 77 SER A N 1
ATOM 572 C CA . SER A 1 77 ? 3.525 18.094 26.375 1 87.06 77 SER A CA 1
ATOM 573 C C . SER A 1 77 ? 2.48 17.203 27.031 1 87.06 77 SER A C 1
ATOM 575 O O . SER A 1 77 ? 1.469 16.859 26.406 1 87.06 77 SER A O 1
ATOM 577 N N . ILE A 1 78 ? 2.812 16.688 28.219 1 88.56 78 ILE A N 1
ATOM 578 C CA . ILE A 1 78 ? 1.848 15.906 28.984 1 88.56 78 ILE A CA 1
ATOM 579 C C . ILE A 1 78 ? 1.223 16.781 30.078 1 88.56 78 ILE A C 1
ATOM 581 O O . ILE A 1 78 ? 1.933 17.469 30.812 1 88.56 78 ILE A O 1
ATOM 585 N N . LEU A 1 79 ? -0.097 16.781 30.062 1 88 79 LEU A N 1
ATOM 586 C CA . LEU A 1 79 ? -0.872 17.516 31.047 1 88 79 LEU A CA 1
ATOM 587 C C . LEU A 1 79 ? -1.306 16.609 32.188 1 88 79 LEU A C 1
ATOM 589 O O . LEU A 1 79 ? -1.859 15.531 31.969 1 88 79 LEU A O 1
ATOM 593 N N . PHE A 1 80 ? -1.028 17.062 33.406 1 90.75 80 PHE A N 1
ATOM 594 C CA . PHE A 1 80 ? -1.381 16.328 34.625 1 90.75 80 PHE A CA 1
ATOM 595 C C . PHE A 1 80 ? -2.473 17.062 35.406 1 90.75 80 PHE A C 1
ATOM 597 O O . PHE A 1 80 ? -2.471 18.297 35.469 1 90.75 80 PHE A O 1
ATOM 604 N N . ASP A 1 81 ? -3.412 16.375 36.031 1 87.06 81 ASP A N 1
ATOM 605 C CA . ASP A 1 81 ? -4.641 16.953 36.562 1 87.06 81 ASP A CA 1
ATOM 606 C C . ASP A 1 81 ? -4.445 17.438 38 1 87.06 81 ASP A C 1
ATOM 608 O O . ASP A 1 81 ? -5.309 18.109 38.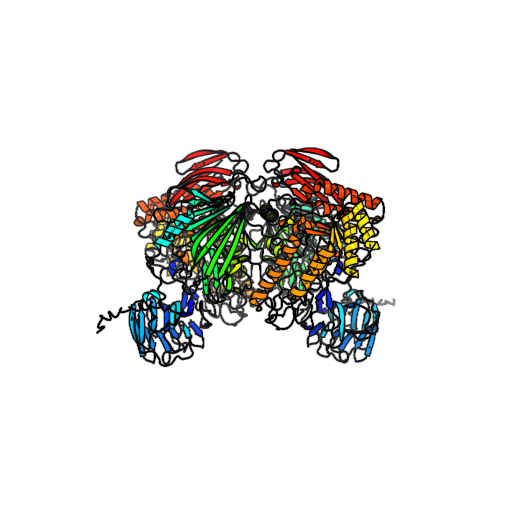562 1 87.06 81 ASP A O 1
ATOM 612 N N . GLY A 1 82 ? -3.344 17.188 38.688 1 89.19 82 GLY A N 1
ATOM 613 C CA . GLY A 1 82 ? -3.09 17.625 40.062 1 89.19 82 GLY A CA 1
ATOM 614 C C . GLY A 1 82 ? -3.762 16.766 41.094 1 89.19 82 GLY A C 1
ATOM 615 O O . GLY A 1 82 ? -3.787 17.109 42.281 1 89.19 82 GLY A O 1
ATOM 616 N N . ARG A 1 83 ? -4.324 15.719 40.656 1 85.06 83 ARG A N 1
ATOM 617 C CA . ARG A 1 83 ? -5.016 14.844 41.594 1 85.06 83 ARG A CA 1
ATOM 618 C C . ARG A 1 83 ? -4.297 13.508 41.719 1 85.06 83 ARG A C 1
ATOM 620 O O . ARG A 1 83 ? -3.799 13.164 42.812 1 85.06 83 ARG A O 1
ATOM 627 N N . GLN A 1 84 ? -4.258 12.789 40.625 1 85.25 84 GLN A N 1
ATOM 628 C CA . GLN A 1 84 ? -3.664 11.461 40.688 1 85.25 84 GLN A CA 1
ATOM 629 C C . GLN A 1 84 ? -2.727 11.203 39.531 1 85.25 84 GLN A C 1
ATOM 631 O O . GLN A 1 84 ? -1.996 10.211 39.5 1 85.25 84 GLN A O 1
ATOM 636 N N . ASP A 1 85 ? -2.682 12.078 38.656 1 89.75 85 ASP A N 1
ATOM 637 C CA . ASP A 1 85 ? -1.932 11.828 37.438 1 89.75 85 ASP A CA 1
ATOM 638 C C . ASP A 1 85 ? -0.427 11.922 37.688 1 89.75 85 ASP A C 1
ATOM 640 O O . ASP A 1 85 ? 0.032 12.789 38.438 1 89.75 85 ASP A O 1
ATOM 644 N N . GLY A 1 86 ? 0.343 11.023 37.125 1 92.81 86 GLY A N 1
ATOM 645 C CA . GLY A 1 86 ? 1.796 11.07 37.125 1 92.81 86 GLY A CA 1
ATOM 646 C C . GLY A 1 86 ? 2.443 9.859 36.5 1 92.81 86 GLY A C 1
ATOM 647 O O . GLY A 1 86 ? 1.768 9.055 35.844 1 92.81 86 GLY A O 1
ATOM 648 N N . TYR A 1 87 ? 3.723 9.844 36.531 1 93.31 87 TYR A N 1
ATOM 649 C CA . TYR A 1 87 ? 4.516 8.695 36.094 1 93.31 87 TYR A CA 1
ATOM 650 C C . TYR A 1 87 ? 5.57 8.336 37.125 1 93.31 87 TYR A C 1
ATOM 652 O O . TYR A 1 87 ? 6.078 9.211 37.844 1 93.31 87 TYR A O 1
ATOM 660 N N . ARG A 1 88 ? 5.875 6.996 37.25 1 93.31 88 ARG A N 1
ATOM 661 C CA . ARG A 1 88 ? 6.855 6.637 38.281 1 93.31 88 ARG A CA 1
ATOM 662 C C . ARG A 1 88 ? 7.562 5.332 37.906 1 93.31 88 ARG A C 1
ATOM 664 O O . ARG A 1 88 ? 7.043 4.531 37.156 1 93.31 88 ARG A O 1
ATOM 671 N N . GLN A 1 89 ? 8.703 5.215 38.312 1 91.56 89 GLN A N 1
ATOM 672 C CA . GLN A 1 89 ? 9.43 3.949 38.344 1 91.56 89 GLN A CA 1
ATOM 673 C C . GLN A 1 89 ? 10.094 3.744 39.719 1 91.56 89 GLN A C 1
ATOM 675 O O . GLN A 1 89 ? 10.383 4.711 40.406 1 91.56 89 GLN A O 1
ATOM 680 N N . GLU A 1 90 ? 10.352 2.475 40.062 1 86.94 90 GLU A N 1
ATOM 681 C CA . GLU A 1 90 ? 10.812 2.121 41.406 1 86.94 90 GLU A CA 1
ATOM 682 C C . GLU A 1 90 ? 12.305 2.383 41.562 1 86.94 90 GLU A C 1
ATOM 684 O O . GLU A 1 90 ? 12.797 2.562 42.688 1 86.94 90 GLU A O 1
ATOM 689 N N . GLN A 1 91 ? 12.992 2.49 40.562 1 87.69 91 GLN A N 1
ATOM 690 C CA . GLN A 1 91 ? 14.438 2.691 40.656 1 87.69 91 GLN A CA 1
ATOM 691 C C . GLN A 1 91 ? 14.812 4.145 40.375 1 87.69 91 GLN A C 1
ATOM 693 O O . GLN A 1 91 ? 14.125 4.832 39.625 1 87.69 91 GLN A O 1
ATOM 698 N N . ALA A 1 92 ? 15.852 4.633 41.125 1 89 92 ALA A N 1
ATOM 699 C CA . ALA A 1 92 ? 16.406 5.945 40.812 1 89 92 ALA A CA 1
ATOM 700 C C . ALA A 1 92 ? 17.156 5.914 39.5 1 89 92 ALA A C 1
ATOM 702 O O . ALA A 1 92 ? 17.453 4.84 38.969 1 89 92 ALA A O 1
ATOM 703 N N . LEU A 1 93 ? 17.281 7.125 39 1 85.38 93 LEU A N 1
ATOM 704 C CA . LEU A 1 93 ? 18.062 7.238 37.781 1 85.38 93 LEU A CA 1
ATOM 705 C C . LEU A 1 93 ? 19.547 7.348 38.062 1 85.38 93 LEU A C 1
ATOM 707 O O . LEU A 1 93 ? 19.969 8.203 38.844 1 85.38 93 LEU A O 1
ATOM 711 N N . GLY A 1 94 ? 20.312 6.527 37.531 1 74.38 94 GLY A N 1
ATOM 712 C CA . GLY A 1 94 ? 21.75 6.625 37.688 1 74.38 94 GLY A CA 1
ATOM 713 C C . GLY A 1 94 ? 22.219 6.402 39.125 1 74.38 94 GLY A C 1
ATOM 714 O O . GLY A 1 94 ? 21.641 5.609 39.844 1 74.38 94 GLY A O 1
ATOM 715 N N . THR A 1 95 ? 23.453 6.918 39.531 1 71.19 95 THR A N 1
ATOM 716 C CA . THR A 1 95 ? 24.031 6.75 40.844 1 71.19 95 THR A CA 1
ATOM 717 C C . THR A 1 95 ? 24.125 8.086 41.562 1 71.19 95 THR A C 1
ATOM 719 O O . THR A 1 95 ? 24.109 9.148 40.938 1 71.19 95 THR A O 1
ATOM 722 N N . ALA A 1 96 ? 24.016 8.031 42.906 1 66.06 96 ALA A N 1
ATOM 723 C CA . ALA A 1 96 ? 24.078 9.219 43.75 1 66.06 96 ALA A CA 1
ATOM 724 C C . ALA A 1 96 ? 25.469 9.875 43.688 1 66.06 96 ALA A C 1
ATOM 726 O O . ALA A 1 96 ? 25.609 11.055 44 1 66.06 96 ALA A O 1
ATOM 727 N N . ASP A 1 97 ? 26.406 9.234 43.188 1 73.38 97 ASP A N 1
ATOM 728 C CA . ASP A 1 97 ? 27.766 9.742 43.25 1 73.38 97 ASP A CA 1
ATOM 729 C C . ASP A 1 97 ? 28.141 10.484 41.969 1 73.38 97 ASP A C 1
ATOM 731 O O . ASP A 1 97 ? 27.594 10.203 40.906 1 73.38 97 ASP A O 1
ATOM 735 N N . GLY A 1 98 ? 28.969 11.633 42.062 1 80.69 98 GLY A N 1
ATOM 736 C CA . GLY A 1 98 ? 29.547 12.359 40.969 1 80.69 98 GLY A CA 1
ATOM 737 C C . GLY A 1 98 ? 28.797 13.625 40.594 1 80.69 98 GLY A C 1
ATOM 738 O O . GLY A 1 98 ? 27.844 14 41.281 1 80.69 98 GLY A O 1
ATOM 739 N N . ASN A 1 99 ? 29.297 14.383 39.656 1 88.88 99 ASN A N 1
ATOM 740 C CA . ASN A 1 99 ? 28.703 15.617 39.156 1 88.88 99 ASN A CA 1
ATOM 741 C C . ASN A 1 99 ? 27.484 15.336 38.281 1 88.88 99 ASN A C 1
ATOM 743 O O . ASN A 1 99 ? 27.547 14.477 37.406 1 88.88 99 ASN A O 1
ATOM 747 N N . ARG A 1 100 ? 26.328 15.961 38.625 1 91.5 100 ARG A N 1
ATOM 748 C CA . ARG A 1 100 ? 25.078 15.68 37.906 1 91.5 100 ARG A CA 1
ATOM 749 C C . ARG A 1 100 ? 24.234 16.938 37.75 1 91.5 100 ARG A C 1
ATOM 751 O O . ARG A 1 100 ? 24.422 17.906 38.5 1 91.5 100 ARG A O 1
ATOM 758 N N . VAL A 1 101 ? 23.359 16.875 36.812 1 91.94 101 VAL A N 1
ATOM 759 C CA . VAL A 1 101 ? 22.375 17.938 36.656 1 91.94 101 VAL A CA 1
ATOM 760 C C . VAL A 1 101 ? 21.031 17.328 36.281 1 91.94 101 VAL A C 1
ATOM 762 O O . VAL A 1 101 ? 20.953 16.453 35.406 1 91.94 101 VAL A O 1
ATOM 765 N N . LEU A 1 102 ? 20 17.625 37.031 1 93.5 102 LEU A N 1
ATOM 766 C CA . LEU A 1 102 ? 18.609 17.297 36.75 1 93.5 102 LEU A CA 1
ATOM 767 C C . LEU A 1 102 ? 17.859 18.531 36.25 1 93.5 102 LEU A C 1
ATOM 769 O O . LEU A 1 102 ? 17.812 19.562 36.938 1 93.5 102 LEU A O 1
ATOM 773 N N . GLU A 1 103 ? 17.312 18.438 35.031 1 94.12 103 GLU A N 1
ATOM 774 C CA . GLU A 1 103 ? 16.625 19.594 34.469 1 94.12 103 GLU A CA 1
ATOM 775 C C . GLU A 1 103 ? 15.211 19.219 34 1 94.12 103 GLU A C 1
ATOM 777 O O . GLU A 1 103 ? 14.961 18.078 33.594 1 94.12 103 GLU A O 1
ATOM 782 N N . ILE A 1 104 ? 14.32 20.219 34.125 1 94.56 104 ILE A N 1
ATOM 783 C CA . ILE A 1 104 ? 12.922 19.969 33.781 1 94.56 104 ILE A CA 1
ATOM 784 C C . ILE A 1 104 ? 12.328 21.219 33.156 1 94.56 104 ILE A C 1
ATOM 786 O O . ILE A 1 104 ? 12.617 22.344 33.562 1 94.56 104 ILE A O 1
ATOM 790 N N . TRP A 1 105 ? 11.594 21.078 32.094 1 93.06 105 TRP A N 1
ATOM 791 C CA . TRP A 1 105 ? 10.695 22.094 31.578 1 93.06 105 TRP A CA 1
ATOM 792 C C . TRP A 1 105 ? 9.266 21.875 32.062 1 93.06 105 TRP A C 1
ATOM 794 O O . TRP A 1 105 ? 8.656 20.844 31.75 1 93.06 105 TRP A O 1
ATOM 804 N N . VAL A 1 106 ? 8.742 22.891 32.812 1 93.88 106 VAL A N 1
ATOM 805 C CA . VAL A 1 106 ? 7.477 22.688 33.5 1 93.88 106 VAL A CA 1
ATOM 806 C C . VAL A 1 106 ? 6.613 23.938 33.375 1 93.88 106 VAL A C 1
ATOM 808 O O . VAL A 1 106 ? 7.137 25.062 33.312 1 93.88 106 VAL A O 1
ATOM 811 N N . LYS A 1 107 ? 5.297 23.75 33.25 1 91.25 107 LYS A N 1
ATOM 812 C CA . LYS A 1 107 ? 4.285 24.812 33.25 1 91.25 107 LYS A CA 1
ATOM 813 C C . LYS A 1 107 ? 3.16 24.5 34.25 1 91.25 107 LYS A C 1
ATOM 815 O O . LYS A 1 107 ? 2.426 23.516 34.062 1 91.25 107 LYS A O 1
ATOM 820 N N . ALA A 1 108 ? 3.055 25.297 35.25 1 92.38 108 ALA A N 1
ATOM 821 C CA . ALA A 1 108 ? 2.029 25.078 36.281 1 92.38 108 ALA A CA 1
ATOM 822 C C . ALA A 1 108 ? 0.674 25.609 35.812 1 92.38 108 ALA A C 1
ATOM 824 O O . ALA A 1 108 ? 0.603 26.609 35.094 1 92.38 108 ALA A O 1
ATOM 825 N N . ALA A 1 109 ? -0.333 24.844 36.156 1 87.56 109 ALA A N 1
ATOM 826 C CA . ALA A 1 109 ? -1.687 25.297 35.844 1 87.56 109 ALA A CA 1
ATOM 827 C C . ALA A 1 109 ? -2.408 25.812 37.062 1 87.56 109 ALA A C 1
ATOM 829 O O . ALA A 1 109 ? -2.277 25.234 38.156 1 87.56 109 ALA A O 1
ATOM 830 N N . GLY A 1 110 ? -3.201 26.891 36.938 1 77.5 110 GLY A N 1
ATOM 831 C CA . GLY A 1 110 ? -4.137 27.359 37.938 1 77.5 110 GLY A CA 1
ATOM 832 C C . GLY A 1 110 ? -3.457 28.016 39.125 1 77.5 110 GLY A C 1
ATOM 833 O O . GLY A 1 110 ? -2.227 28.094 39.188 1 77.5 110 GLY A O 1
ATOM 834 N N . PRO A 1 111 ? -4.266 28.594 40.062 1 71.06 111 PRO A N 1
ATOM 835 C CA . PRO A 1 111 ? -3.727 29.203 41.281 1 71.06 111 PRO A CA 1
ATOM 836 C C . PRO A 1 111 ? -3.111 28.172 42.219 1 71.06 111 PRO A C 1
ATOM 838 O O . PRO A 1 111 ? -3.43 26.984 42.156 1 71.06 111 PRO A O 1
ATOM 841 N N . ASP A 1 112 ? -2.162 28.578 42.938 1 67.88 112 ASP A N 1
ATOM 842 C CA . ASP A 1 112 ? -1.488 27.719 43.906 1 67.88 112 ASP A CA 1
ATOM 843 C C . ASP A 1 112 ? -2.461 27.234 44.969 1 67.88 112 ASP A C 1
ATOM 845 O O . ASP A 1 112 ? -3.277 28 45.469 1 67.88 112 ASP A O 1
ATOM 849 N N . THR A 1 113 ? -2.973 25.938 45.094 1 63.25 113 THR A N 1
ATOM 850 C CA . THR A 1 113 ? -3.912 25.406 46.062 1 63.25 113 THR A CA 1
ATOM 851 C C . THR A 1 113 ? -3.275 25.375 47.469 1 63.25 113 THR A C 1
ATOM 853 O O . THR A 1 113 ? -3.914 24.953 48.438 1 63.25 113 THR A O 1
ATOM 856 N N . LEU A 1 114 ? -2.107 25.969 47.875 1 64.06 114 LEU A N 1
ATOM 857 C CA . LEU A 1 114 ? -1.344 26 49.094 1 64.06 114 LEU A CA 1
ATOM 858 C C . LEU A 1 114 ? -0.715 24.641 49.406 1 64.06 114 LEU A C 1
ATOM 860 O O . LEU A 1 114 ? 0.281 24.562 50.125 1 64.06 114 LEU A O 1
ATOM 864 N N . ALA A 1 115 ? -1.277 23.469 48.875 1 81.19 115 ALA A N 1
ATOM 865 C CA . ALA A 1 115 ? -0.647 22.172 49.062 1 81.19 115 ALA A CA 1
ATOM 866 C C . ALA A 1 115 ? 0.557 21.984 48.156 1 81.19 115 ALA A C 1
ATOM 868 O O . ALA A 1 115 ? 0.605 22.562 47.062 1 81.19 115 ALA A O 1
ATOM 869 N N . ARG A 1 116 ? 1.513 21.25 48.75 1 90.31 116 ARG A N 1
ATOM 870 C CA . ARG A 1 116 ? 2.719 20.938 47.969 1 90.31 116 ARG A CA 1
ATOM 871 C C . ARG A 1 116 ? 2.4 20.047 46.781 1 90.31 116 ARG A C 1
ATOM 873 O O . ARG A 1 116 ? 1.637 19.094 46.906 1 90.31 116 ARG A O 1
ATOM 880 N N . GLN A 1 117 ? 2.885 20.422 45.562 1 93.94 117 GLN A N 1
ATOM 881 C CA . GLN A 1 117 ? 2.752 19.656 44.344 1 93.94 117 GLN A CA 1
ATOM 882 C C . GLN A 1 117 ? 4.117 19.219 43.812 1 93.94 117 GLN A C 1
ATOM 884 O O . GLN A 1 117 ? 4.961 20.062 43.5 1 93.94 117 GLN A O 1
ATOM 889 N N . THR A 1 118 ? 4.367 17.984 43.719 1 94.5 118 THR A N 1
ATOM 890 C CA . THR A 1 118 ? 5.66 17.469 43.25 1 94.5 118 THR A CA 1
ATOM 891 C C . THR A 1 118 ? 5.727 17.453 41.719 1 94.5 118 THR A C 1
ATOM 893 O O . THR A 1 118 ? 4.863 16.859 41.094 1 94.5 118 THR A O 1
ATOM 896 N N . VAL A 1 119 ? 6.742 18.047 41.156 1 95.88 119 VAL A N 1
ATOM 897 C CA . VAL A 1 119 ? 6.977 18.062 39.719 1 95.88 119 VAL A CA 1
ATOM 898 C C . VAL A 1 119 ? 7.84 16.859 39.344 1 95.88 119 VAL A C 1
ATOM 900 O O . VAL A 1 119 ? 7.523 16.141 38.375 1 95.88 119 VAL A O 1
ATOM 903 N N . VAL A 1 120 ? 8.867 16.688 39.969 1 95.94 120 VAL A N 1
ATOM 904 C CA . VAL A 1 120 ? 9.75 15.547 39.75 1 95.94 120 VAL A CA 1
ATOM 905 C C . VAL A 1 120 ? 10.383 15.148 41.094 1 95.94 120 VAL A C 1
ATOM 907 O O . VAL A 1 120 ? 10.727 16.016 41.906 1 95.94 120 VAL A O 1
ATOM 910 N N . SER A 1 121 ? 10.484 13.875 41.375 1 94.12 121 SER A N 1
ATOM 911 C CA . SER A 1 121 ? 11.18 13.359 42.531 1 94.12 121 SER A CA 1
ATOM 912 C C . SER A 1 121 ? 12.227 12.32 42.156 1 94.12 121 SER A C 1
ATOM 914 O O . SER A 1 121 ? 11.883 11.242 41.656 1 94.12 121 SER A O 1
ATOM 916 N N . HIS A 1 122 ? 13.414 12.641 42.188 1 94.06 122 HIS A N 1
ATOM 917 C CA . HIS A 1 122 ? 14.539 11.719 42.094 1 94.06 122 HIS A CA 1
ATOM 918 C C . HIS A 1 122 ? 15.008 11.25 43.469 1 94.06 122 HIS A C 1
ATOM 920 O O . HIS A 1 122 ? 15.75 11.961 44.125 1 94.06 122 HIS A O 1
ATOM 926 N N . GLY A 1 123 ? 14.602 10.07 43.812 1 91.81 123 GLY A N 1
ATOM 927 C CA . GLY A 1 123 ? 14.617 9.656 45.188 1 91.81 123 GLY A CA 1
ATOM 928 C C . GLY A 1 123 ? 13.422 10.156 45.969 1 91.81 123 GLY A C 1
ATOM 929 O O . GLY A 1 123 ? 12.281 10.047 45.531 1 91.81 123 GLY A O 1
ATOM 930 N N . THR A 1 124 ? 13.727 10.539 47.219 1 89.31 124 THR A N 1
ATOM 931 C CA . THR A 1 124 ? 12.68 11.117 48.031 1 89.31 124 THR A CA 1
ATOM 932 C C . THR A 1 124 ? 13.117 12.477 48.594 1 89.31 124 THR A C 1
ATOM 934 O O . THR A 1 124 ? 14.266 12.883 48.406 1 89.31 124 THR A O 1
ATOM 937 N N . ALA A 1 125 ? 12.109 13.156 49.156 1 87.06 125 ALA A N 1
ATOM 938 C CA . ALA A 1 125 ? 12.406 14.445 49.781 1 87.06 125 ALA A CA 1
ATOM 939 C C . ALA A 1 125 ? 13.469 14.297 50.875 1 87.06 125 ALA A C 1
ATOM 941 O O . ALA A 1 125 ? 14.242 15.227 51.094 1 87.06 125 ALA A O 1
ATOM 942 N N . ALA A 1 126 ? 13.531 13.164 51.562 1 86.88 126 ALA A N 1
ATOM 943 C CA . ALA A 1 126 ? 14.477 12.914 52.656 1 86.88 126 ALA A CA 1
ATOM 944 C C . ALA A 1 126 ? 15.812 12.43 52.094 1 86.88 126 ALA A C 1
ATOM 946 O O . ALA A 1 126 ? 16.875 12.828 52.594 1 86.88 126 ALA A O 1
ATOM 947 N N . ASN A 1 127 ? 15.773 11.594 51.188 1 89.94 127 ASN A N 1
ATOM 948 C CA . ASN A 1 127 ? 16.953 10.992 50.562 1 89.94 127 ASN A CA 1
ATOM 949 C C . ASN A 1 127 ? 16.969 11.172 49.062 1 89.94 127 ASN A C 1
ATOM 951 O O . ASN A 1 127 ? 16.844 10.195 48.312 1 89.94 127 ASN A O 1
ATOM 955 N N . GLY A 1 128 ? 17.219 12.305 48.531 1 93.06 128 GLY A N 1
ATOM 956 C CA . GLY A 1 128 ? 17.234 12.609 47.125 1 93.06 128 GLY A CA 1
ATOM 957 C C . GLY A 1 128 ? 16.859 14.047 46.812 1 93.06 128 GLY A C 1
ATOM 958 O O . GLY A 1 128 ? 17.234 14.961 47.562 1 93.06 128 GLY A O 1
ATOM 959 N N . TYR A 1 129 ? 16.281 14.289 45.688 1 93.44 129 TYR A N 1
ATOM 960 C CA . TYR A 1 129 ? 15.984 15.625 45.188 1 93.44 129 TYR A CA 1
ATOM 961 C C . TYR A 1 129 ? 14.555 15.688 44.625 1 93.44 129 TYR A C 1
ATOM 963 O O . TYR A 1 129 ? 14.219 14.992 43.688 1 93.44 129 TYR A O 1
ATOM 971 N N . ALA A 1 130 ? 13.734 16.438 45.25 1 94.75 130 ALA A N 1
ATOM 972 C CA . ALA A 1 130 ? 12.375 16.641 44.75 1 94.75 130 ALA A CA 1
ATOM 973 C C . ALA A 1 130 ? 12.109 18.109 44.438 1 94.75 130 ALA A C 1
ATOM 975 O O . ALA A 1 130 ? 12.281 18.969 45.281 1 94.75 130 ALA A O 1
ATOM 976 N N . VAL A 1 131 ? 11.758 18.375 43.188 1 95.88 131 VAL A N 1
ATOM 977 C CA . VAL A 1 131 ? 11.336 19.719 42.781 1 95.88 131 VAL A CA 1
ATOM 978 C C . VAL A 1 131 ? 9.82 19.844 42.938 1 95.88 131 VAL A C 1
ATOM 980 O O . VAL A 1 131 ? 9.062 19.047 42.375 1 95.88 131 VAL A O 1
ATOM 983 N N . VAL A 1 132 ? 9.383 20.859 43.688 1 95.06 132 VAL A N 1
ATOM 984 C CA . VAL A 1 132 ? 7.965 20.953 44 1 95.06 132 VAL A CA 1
ATOM 985 C C . VAL A 1 132 ? 7.477 22.391 43.812 1 95.06 132 VAL A C 1
ATOM 987 O O . VAL A 1 132 ? 8.281 23.328 43.75 1 95.06 132 VAL A O 1
ATOM 990 N N . ARG A 1 133 ? 6.219 22.469 43.531 1 94.88 133 ARG A N 1
ATOM 991 C CA . ARG A 1 133 ? 5.496 23.734 43.656 1 94.88 133 ARG A CA 1
ATOM 992 C C . ARG A 1 133 ? 4.875 23.859 45.031 1 94.88 133 ARG A C 1
ATOM 994 O O . ARG A 1 133 ? 4.09 23.016 45.438 1 94.88 133 ARG A O 1
ATOM 1001 N N . HIS A 1 134 ? 5.281 24.891 45.812 1 92.56 134 HIS A N 1
ATOM 1002 C CA . HIS A 1 134 ? 4.762 25.109 47.156 1 92.56 134 HIS A CA 1
ATOM 1003 C C . HIS A 1 134 ? 4.719 26.594 47.5 1 92.56 134 HIS A C 1
ATOM 1005 O O . HIS A 1 134 ? 5.73 27.281 47.406 1 92.56 134 HIS A O 1
ATOM 1011 N N . GLU A 1 135 ? 3.555 27.047 47.875 1 88.81 135 GLU A N 1
ATOM 1012 C CA . GLU A 1 135 ? 3.326 28.438 48.312 1 88.81 135 GLU A CA 1
ATOM 1013 C C . GLU A 1 135 ? 3.783 29.422 47.25 1 88.81 135 GLU A C 1
ATOM 1015 O O . GLU A 1 135 ? 4.535 30.359 47.531 1 88.81 135 GLU A O 1
ATOM 1020 N N . GLY A 1 136 ? 3.473 29.141 46.062 1 88.81 136 GLY A N 1
ATOM 1021 C CA . GLY A 1 136 ? 3.689 30.062 44.938 1 88.81 136 GLY A CA 1
ATOM 1022 C C . GLY A 1 136 ? 5.113 30.047 44.438 1 88.81 136 GLY A C 1
ATOM 1023 O O . GLY A 1 136 ? 5.48 30.859 43.594 1 88.81 136 GLY A O 1
ATOM 1024 N N . GLN A 1 137 ? 5.906 29.156 45.031 1 92.69 137 GLN A N 1
ATOM 1025 C CA . GLN A 1 137 ? 7.305 29.062 44.625 1 92.69 137 GLN A CA 1
ATOM 1026 C C . GLN A 1 137 ? 7.66 27.656 44.156 1 92.69 137 GLN A C 1
ATOM 1028 O O . GLN A 1 137 ? 7.109 26.672 44.625 1 92.69 137 GLN A O 1
ATOM 1033 N N . TRP A 1 138 ? 8.508 27.609 43.094 1 95.62 138 TRP A N 1
ATOM 1034 C CA . TRP A 1 138 ? 9.234 26.359 42.844 1 95.62 138 TRP A CA 1
ATOM 1035 C C . TRP A 1 138 ? 10.289 26.125 43.938 1 95.62 138 TRP A C 1
ATOM 1037 O O . TRP A 1 138 ? 11.039 27.047 44.281 1 95.62 138 TRP A O 1
ATOM 1047 N N . ARG A 1 139 ? 10.383 24.984 44.531 1 95.06 139 ARG A N 1
ATOM 1048 C CA . ARG A 1 139 ? 11.305 24.703 45.625 1 95.06 139 ARG A CA 1
ATOM 1049 C C . ARG A 1 139 ? 11.977 23.344 45.406 1 95.06 139 ARG A C 1
ATOM 1051 O O . ARG A 1 139 ? 11.453 22.484 44.719 1 95.06 139 ARG A O 1
ATOM 1058 N N . LEU A 1 140 ? 13.125 23.219 45.938 1 96.69 140 LEU A N 1
ATOM 1059 C CA . LEU A 1 140 ? 13.812 21.938 46.031 1 96.69 140 LEU A CA 1
ATOM 1060 C C . LEU A 1 140 ? 13.719 21.359 47.438 1 96.69 140 LEU A C 1
ATOM 1062 O O . LEU A 1 140 ? 14.008 22.062 48.406 1 96.69 140 LEU A O 1
ATOM 1066 N N . LEU A 1 141 ? 13.266 20.188 47.531 1 94.38 141 LEU A N 1
ATOM 1067 C CA . LEU A 1 141 ? 13.344 19.422 48.781 1 94.38 141 LEU A CA 1
ATOM 1068 C C . LEU A 1 141 ? 14.539 18.469 48.75 1 94.38 141 LEU A C 1
ATOM 1070 O O . LEU A 1 141 ? 14.633 17.609 47.844 1 94.38 141 LEU A O 1
ATOM 1074 N N . CYS A 1 142 ? 15.406 18.656 49.562 1 93.25 142 CYS A N 1
ATOM 1075 C CA . CYS A 1 142 ? 16.625 17.859 49.656 1 93.25 142 CYS A CA 1
ATOM 1076 C C . CYS A 1 142 ? 17.062 17.703 51.125 1 93.25 142 CYS A C 1
ATOM 1078 O O . CYS A 1 142 ? 17.25 18.703 51.812 1 93.25 142 CYS A O 1
ATOM 1080 N N . ALA A 1 143 ? 17.234 16.516 51.562 1 87.5 143 ALA A N 1
ATOM 1081 C CA . ALA A 1 143 ? 17.703 16.203 52.906 1 87.5 143 ALA A CA 1
ATOM 1082 C C . ALA A 1 143 ? 16.844 16.891 53.969 1 87.5 143 ALA A C 1
ATOM 1084 O O . ALA A 1 143 ? 17.359 17.453 54.938 1 87.5 143 ALA A O 1
ATOM 1085 N N . GLY A 1 144 ? 15.609 16.906 53.688 1 81.19 144 GLY A N 1
ATOM 1086 C CA . GLY A 1 144 ? 14.641 17.438 54.625 1 81.19 144 GLY A CA 1
ATOM 1087 C C . GLY A 1 144 ? 14.531 18.953 54.562 1 81.19 144 GLY A C 1
ATOM 1088 O O . GLY A 1 144 ? 13.742 19.547 55.312 1 81.19 144 GLY A O 1
ATOM 1089 N N . GLN A 1 145 ? 15.289 19.609 53.812 1 90.25 145 GLN A N 1
ATOM 1090 C CA . GLN A 1 145 ? 15.266 21.062 53.719 1 90.25 145 GLN A CA 1
ATOM 1091 C C . GLN A 1 145 ? 14.586 21.516 52.438 1 90.25 145 GLN A C 1
ATOM 1093 O O . GLN A 1 145 ? 14.719 20.859 51.375 1 90.25 145 GLN A O 1
ATOM 1098 N N . GLU A 1 146 ? 13.859 22.578 52.5 1 92.5 146 GLU A N 1
ATOM 1099 C CA . GLU A 1 146 ? 13.219 23.188 51.344 1 92.5 146 GLU A CA 1
ATOM 1100 C C . GLU A 1 146 ? 13.938 24.469 50.938 1 92.5 146 GLU A C 1
ATOM 1102 O O . GLU A 1 146 ? 14.102 25.391 51.75 1 92.5 146 GLU A O 1
ATOM 1107 N N . THR A 1 147 ? 14.445 24.531 49.75 1 95.06 147 THR A N 1
ATOM 1108 C CA . THR A 1 147 ? 15.141 25.688 49.219 1 95.06 147 THR A CA 1
ATOM 1109 C C . THR A 1 147 ? 14.406 26.266 48 1 95.06 147 THR A C 1
ATOM 1111 O O . THR A 1 147 ? 14.039 25.531 47.094 1 95.06 147 THR A O 1
ATOM 1114 N N . GLU A 1 148 ? 14.234 27.547 47.969 1 94.12 148 GLU A N 1
ATOM 1115 C CA . GLU A 1 148 ? 13.5 28.219 46.906 1 94.12 148 GLU A CA 1
ATOM 1116 C C . GLU A 1 148 ? 14.336 28.266 45.625 1 94.12 148 GLU A C 1
ATOM 1118 O O . GLU A 1 148 ? 15.539 28.516 45.688 1 94.12 148 GLU A O 1
ATOM 1123 N N . ILE A 1 149 ? 13.664 27.953 44.562 1 95.25 149 ILE A N 1
ATOM 1124 C CA . ILE A 1 149 ? 14.305 28.047 43.25 1 95.25 149 ILE A CA 1
ATOM 1125 C C . ILE A 1 149 ? 13.859 29.328 42.562 1 95.25 149 ILE A C 1
ATOM 1127 O O . ILE A 1 149 ? 14.68 30.047 42 1 95.25 149 ILE A O 1
ATOM 1131 N N . GLY A 1 150 ? 12.547 29.609 42.531 1 93.25 150 GLY A N 1
ATOM 1132 C CA . GLY A 1 150 ? 11.992 30.781 41.906 1 93.25 150 GLY A CA 1
ATOM 1133 C C . GLY A 1 150 ? 10.477 30.844 41.969 1 93.25 150 GLY A C 1
ATOM 1134 O O . GLY A 1 150 ? 9.828 29.891 42.375 1 93.25 150 GLY A O 1
ATOM 1135 N N . ALA A 1 151 ? 9.984 31.969 41.5 1 90.56 151 ALA A N 1
ATOM 1136 C CA . ALA A 1 151 ? 8.539 32.188 41.594 1 90.56 151 ALA A CA 1
ATOM 1137 C C . ALA A 1 151 ? 7.801 31.375 40.531 1 90.56 151 ALA A C 1
ATOM 1139 O O . ALA A 1 151 ? 8.281 31.219 39.406 1 90.56 151 ALA A O 1
ATOM 1140 N N . VAL A 1 152 ? 6.656 30.797 40.938 1 92.44 152 VAL A N 1
ATOM 1141 C CA . VAL A 1 152 ? 5.777 30.141 40 1 92.44 152 VAL A CA 1
ATOM 1142 C C . VAL A 1 152 ? 4.883 31.172 39.312 1 92.44 152 VAL A C 1
ATOM 1144 O O . VAL A 1 152 ? 4.18 31.938 39.969 1 92.44 152 VAL A O 1
ATOM 1147 N N . ILE A 1 153 ? 4.969 31.266 38.062 1 87.25 153 ILE A N 1
ATOM 1148 C CA . ILE A 1 153 ? 4.027 32.031 37.25 1 87.25 153 ILE A CA 1
ATOM 1149 C C . ILE A 1 153 ? 3.102 31.078 36.5 1 87.25 153 ILE A C 1
ATOM 1151 O O . ILE A 1 153 ? 3.482 30.531 35.469 1 87.25 153 ILE A O 1
ATOM 1155 N N . PRO A 1 154 ? 1.932 30.906 37 1 85 154 PRO A N 1
ATOM 1156 C CA . PRO A 1 154 ? 1.028 29.953 36.375 1 85 154 PRO A CA 1
ATOM 1157 C C . PRO A 1 154 ? 0.829 30.25 34.875 1 85 154 PRO A C 1
ATOM 1159 O O . PRO A 1 154 ? 0.728 31.422 34.5 1 85 154 PRO A O 1
ATOM 1162 N N . GLY A 1 155 ? 0.849 29.156 34.094 1 82.38 155 GLY A N 1
ATOM 1163 C CA . GLY A 1 155 ? 0.608 29.297 32.656 1 82.38 155 GLY A CA 1
ATOM 1164 C C . GLY A 1 155 ? 1.869 29.578 31.875 1 82.38 155 GLY A C 1
ATOM 1165 O O . GLY A 1 155 ? 1.83 29.672 30.656 1 82.38 155 GLY A O 1
ATOM 1166 N N . HIS A 1 156 ? 2.963 29.734 32.594 1 84.31 156 HIS A N 1
ATOM 1167 C CA . HIS A 1 156 ? 4.219 30.047 31.922 1 84.31 156 HIS A CA 1
ATOM 1168 C C . HIS A 1 156 ? 5.191 28.875 32.031 1 84.31 156 HIS A C 1
ATOM 1170 O O . HIS A 1 156 ? 5.344 28.266 33.094 1 84.31 156 HIS A O 1
ATOM 1176 N N . TRP A 1 157 ? 5.738 28.609 30.859 1 89.19 157 TRP A N 1
ATOM 1177 C CA . TRP A 1 157 ? 6.77 27.578 30.859 1 89.19 157 TRP A CA 1
ATOM 1178 C C . TRP A 1 157 ? 8.023 28.062 31.578 1 89.19 157 TRP A C 1
ATOM 1180 O O . TRP A 1 157 ? 8.469 29.188 31.375 1 89.19 157 TRP A O 1
ATOM 1190 N N . THR A 1 158 ? 8.578 27.25 32.469 1 90.75 158 THR A N 1
ATOM 1191 C CA . THR A 1 158 ? 9.766 27.547 33.25 1 90.75 158 THR A CA 1
ATOM 1192 C C . THR A 1 158 ? 10.773 26.406 33.188 1 90.75 158 THR A C 1
ATOM 1194 O O . THR A 1 158 ? 10.391 25.234 33.219 1 90.75 158 THR A O 1
ATOM 1197 N N . HIS A 1 159 ? 12.023 26.75 32.969 1 92.44 159 HIS A N 1
ATOM 1198 C CA . HIS A 1 159 ? 13.102 25.766 33.031 1 92.44 159 HIS A CA 1
ATOM 1199 C C . HIS A 1 159 ? 13.727 25.734 34.438 1 92.44 159 HIS A C 1
ATOM 1201 O O . HIS A 1 159 ? 14.117 26.781 34.969 1 92.44 159 HIS A O 1
ATOM 1207 N N . LEU A 1 160 ? 13.742 24.578 35.031 1 95.06 160 LEU A N 1
ATOM 1208 C CA . LEU A 1 160 ? 14.336 24.375 36.344 1 95.06 160 LEU A CA 1
ATOM 1209 C C . LEU A 1 160 ? 15.5 23.391 36.281 1 95.06 160 LEU A C 1
ATOM 1211 O O . LEU A 1 160 ? 15.438 22.422 35.531 1 95.06 160 LEU A O 1
ATOM 1215 N N . ALA A 1 161 ? 16.516 23.688 37 1 94.94 161 ALA A N 1
ATOM 1216 C CA . ALA A 1 161 ? 17.625 22.734 37.031 1 94.94 161 ALA A CA 1
ATOM 1217 C C . ALA A 1 161 ? 18.25 22.656 38.406 1 94.94 161 ALA A C 1
ATOM 1219 O O . ALA A 1 161 ? 18.312 23.656 39.125 1 94.94 161 ALA A O 1
ATOM 1220 N N . VAL A 1 162 ? 18.656 21.516 38.844 1 94.5 162 VAL A N 1
ATOM 1221 C CA . VAL A 1 162 ? 19.406 21.188 40.062 1 94.5 162 VAL A CA 1
ATOM 1222 C C . VAL A 1 162 ? 20.75 20.594 39.656 1 94.5 162 VAL A C 1
ATOM 1224 O O . VAL A 1 162 ? 20.812 19.484 39.125 1 94.5 162 VAL A O 1
ATOM 1227 N N . ALA A 1 163 ? 21.75 21.328 39.938 1 93.25 163 ALA A N 1
ATOM 1228 C CA . ALA A 1 163 ? 23.062 20.859 39.5 1 93.25 163 ALA A CA 1
ATOM 1229 C C . ALA A 1 163 ? 23.969 20.625 40.719 1 93.25 163 ALA A C 1
ATOM 1231 O O . ALA A 1 163 ? 23.953 21.391 41.688 1 93.25 163 ALA A O 1
ATOM 1232 N N . ILE A 1 164 ? 24.703 19.578 40.75 1 92.31 164 ILE A N 1
ATOM 1233 C CA . ILE A 1 164 ? 25.688 19.25 41.75 1 92.31 164 ILE A CA 1
ATOM 1234 C C . ILE A 1 164 ? 27.078 19.156 41.094 1 92.31 164 ILE A C 1
ATOM 1236 O O . ILE A 1 164 ? 27.297 18.344 40.219 1 92.31 164 ILE A O 1
ATOM 1240 N N . ASP A 1 165 ? 27.922 19.969 41.469 1 89.12 165 ASP A N 1
ATOM 1241 C CA . ASP A 1 165 ? 29.297 20.016 40.969 1 89.12 165 ASP A CA 1
ATOM 1242 C C . ASP A 1 165 ? 30.297 19.984 42.125 1 89.12 165 ASP A C 1
ATOM 1244 O O . ASP A 1 165 ? 30.359 20.906 42.938 1 89.12 165 ASP A O 1
ATOM 1248 N N . GLN A 1 166 ? 31.078 18.984 42.219 1 87.12 166 GLN A N 1
ATOM 1249 C CA . GLN A 1 166 ? 32.125 18.797 43.25 1 87.12 166 GLN A CA 1
ATOM 1250 C C . GLN A 1 166 ? 31.531 18.969 44.656 1 87.12 166 GLN A C 1
ATOM 1252 O O . GLN A 1 166 ? 32.094 19.719 45.469 1 87.12 166 GLN A O 1
ATOM 1257 N N . GLY A 1 167 ? 30.422 18.438 44.781 1 86.75 167 GLY A N 1
ATOM 1258 C CA . GLY A 1 167 ? 29.797 18.406 46.094 1 86.75 167 GLY A CA 1
ATOM 1259 C C . GLY A 1 167 ? 29.016 19.672 46.406 1 86.75 167 GLY A C 1
ATOM 1260 O O . GLY A 1 167 ? 28.484 19.797 47.531 1 86.75 167 GLY A O 1
ATOM 1261 N N . LYS A 1 168 ? 29 20.594 45.562 1 90.12 168 LYS A N 1
ATOM 1262 C CA . LYS A 1 168 ? 28.219 21.812 45.75 1 90.12 168 LYS A CA 1
ATOM 1263 C C . LYS A 1 168 ? 26.969 21.797 44.875 1 90.12 168 LYS A C 1
ATOM 1265 O O . LYS A 1 168 ? 27.031 21.578 43.688 1 90.12 168 LYS A O 1
ATOM 1270 N N . GLY A 1 169 ? 25.844 22.016 45.562 1 93.75 169 GLY A N 1
ATOM 1271 C CA . GLY A 1 169 ? 24.578 22.062 44.844 1 93.75 169 GLY A CA 1
ATOM 1272 C C . GLY A 1 169 ? 24.188 23.469 44.438 1 93.75 169 GLY A C 1
ATOM 1273 O O . GLY A 1 169 ? 24.25 24.391 45.25 1 93.75 169 GLY A O 1
ATOM 1274 N N . THR A 1 170 ? 23.828 23.688 43.219 1 94.38 170 THR A N 1
ATOM 1275 C CA . THR A 1 170 ? 23.312 24.953 42.719 1 94.38 170 THR A CA 1
ATOM 1276 C C . THR A 1 170 ? 21.938 24.766 42.094 1 94.38 170 THR A C 1
ATOM 1278 O O . THR A 1 170 ? 21.641 23.703 41.531 1 94.38 170 THR A O 1
ATOM 1281 N N . LEU A 1 171 ? 21.078 25.719 42.25 1 95.31 171 LEU A N 1
ATOM 1282 C CA . LEU A 1 171 ? 19.734 25.75 41.688 1 95.31 171 LEU A CA 1
ATOM 1283 C C . LEU A 1 171 ? 19.656 26.766 40.531 1 95.31 171 LEU A C 1
ATOM 1285 O O . LEU A 1 171 ? 20.281 27.828 40.625 1 95.31 171 LEU A O 1
ATOM 1289 N N . TRP A 1 172 ? 18.953 26.438 39.531 1 93.94 172 TRP A N 1
ATOM 1290 C CA . TRP A 1 172 ? 18.859 27.281 38.344 1 93.94 172 TRP A CA 1
ATOM 1291 C C . TRP A 1 172 ? 17.406 27.516 37.938 1 93.94 172 TRP A C 1
ATOM 1293 O O . TRP A 1 172 ? 16.609 26.578 37.969 1 93.94 172 TRP A O 1
ATOM 1303 N N . TYR A 1 173 ? 17.047 28.75 37.688 1 92.06 173 TYR A N 1
ATOM 1304 C CA . TYR A 1 173 ? 15.742 29.234 37.25 1 92.06 173 TYR A CA 1
ATOM 1305 C C . TYR A 1 173 ? 15.859 29.969 35.906 1 92.06 173 TYR A C 1
ATOM 1307 O O . TYR A 1 173 ? 16.375 31.094 35.875 1 92.06 173 TYR A O 1
ATOM 1315 N N . ASP A 1 174 ? 15.289 29.297 34.938 1 87.69 174 ASP A N 1
ATOM 1316 C CA . ASP A 1 174 ? 15.344 29.828 33.562 1 87.69 174 ASP A CA 1
ATOM 1317 C C . ASP A 1 174 ? 16.766 30.219 33.188 1 87.69 174 ASP A C 1
ATOM 1319 O O . ASP A 1 174 ? 17.016 31.312 32.688 1 87.69 174 ASP A O 1
ATOM 1323 N N . GLY A 1 175 ? 17.672 29.281 33.531 1 84.88 175 GLY A N 1
ATOM 1324 C CA . GLY A 1 175 ? 19.062 29.406 33.094 1 84.88 175 GLY A CA 1
ATOM 1325 C C . GLY A 1 175 ? 19.891 30.281 34 1 84.88 175 GLY A C 1
ATOM 1326 O O . GLY A 1 175 ? 21.109 30.391 33.812 1 84.88 175 GLY A O 1
ATOM 1327 N N . ARG A 1 176 ? 19.297 30.891 34.969 1 85.88 176 ARG A N 1
ATOM 1328 C CA . ARG A 1 176 ? 20.031 31.734 35.906 1 85.88 176 ARG A CA 1
ATOM 1329 C C . ARG A 1 176 ? 20.141 31.062 37.281 1 85.88 176 ARG A C 1
ATOM 1331 O O . ARG A 1 176 ? 19.172 30.469 37.75 1 85.88 176 ARG A O 1
ATOM 1338 N N . LYS A 1 177 ? 21.359 31.203 37.844 1 89.88 177 LYS A N 1
ATOM 1339 C CA . LYS A 1 177 ? 21.547 30.625 39.156 1 89.88 177 LYS A CA 1
ATOM 1340 C C . LYS A 1 177 ? 20.688 31.344 40.188 1 89.88 177 LYS A C 1
ATOM 1342 O O . LYS A 1 177 ? 20.703 32.562 40.281 1 89.88 177 LYS A O 1
ATOM 1347 N N . SER A 1 178 ? 19.906 30.625 40.906 1 92.19 178 SER A N 1
ATOM 1348 C CA . SER A 1 178 ? 18.953 31.25 41.812 1 92.19 178 SER A CA 1
ATOM 1349 C C . SER A 1 178 ? 19.25 30.891 43.281 1 92.19 178 SER A C 1
ATOM 1351 O O . SER A 1 178 ? 18.766 31.547 44.188 1 92.19 178 SER A O 1
ATOM 1353 N N . GLY A 1 179 ? 20.062 29.828 43.5 1 90.88 179 GLY A N 1
ATOM 1354 C CA . GLY A 1 179 ? 20.359 29.453 44.875 1 90.88 179 GLY A CA 1
ATOM 1355 C C . GLY A 1 179 ? 21.359 28.328 45 1 90.88 179 GLY A C 1
ATOM 1356 O O . GLY A 1 179 ? 21.891 27.844 43.969 1 90.88 179 GLY A O 1
ATOM 1357 N N . GLU A 1 180 ? 21.688 28.062 46.219 1 92.81 180 GLU A N 1
ATOM 1358 C CA . GLU A 1 180 ? 22.609 26.984 46.531 1 92.81 180 GLU A CA 1
ATOM 1359 C C . GLU A 1 180 ? 22 26.047 47.594 1 92.81 180 GLU A C 1
ATOM 1361 O O . GLU A 1 180 ? 21.109 26.453 48.344 1 92.81 180 GLU A O 1
ATOM 1366 N N . PHE A 1 181 ? 22.406 24.844 47.562 1 93 181 PHE A N 1
ATOM 1367 C CA . PHE A 1 181 ? 21.922 23.875 48.531 1 93 181 PHE A CA 1
ATOM 1368 C C . PHE A 1 181 ? 23 22.828 48.812 1 93 181 PHE A C 1
ATOM 1370 O O . PHE A 1 181 ? 24.016 22.766 48.125 1 93 181 PHE A O 1
ATOM 1377 N N . LEU A 1 182 ? 22.781 22.156 49.906 1 88.69 182 LEU A N 1
ATOM 1378 C CA . LEU A 1 182 ? 23.656 21.031 50.25 1 88.69 182 LEU A CA 1
ATOM 1379 C C . LEU A 1 182 ? 23.094 19.719 49.688 1 88.69 182 LEU A C 1
ATOM 1381 O O . LEU A 1 182 ? 21.984 19.328 50.031 1 88.69 182 LEU A O 1
ATOM 1385 N N . PRO A 1 183 ? 23.859 19.062 48.844 1 91.69 183 PRO A N 1
ATOM 1386 C CA . PRO A 1 183 ? 23.359 17.844 48.219 1 91.69 183 PRO A CA 1
ATOM 1387 C C . PRO A 1 183 ? 23.094 16.719 49.25 1 91.69 183 PRO A C 1
ATOM 1389 O O . PRO A 1 183 ? 23.797 16.625 50.25 1 91.69 183 PRO A O 1
ATOM 1392 N N . SER A 1 184 ? 22.188 15.93 48.906 1 89 184 SER A N 1
ATOM 1393 C CA . SER A 1 184 ? 21.844 14.781 49.75 1 89 184 SER A CA 1
ATOM 1394 C C . SER A 1 184 ? 22.969 13.75 49.75 1 89 184 SER A C 1
ATOM 1396 O O . SER A 1 184 ? 23.641 13.547 48.75 1 89 184 SER A O 1
ATOM 1398 N N . ALA A 1 185 ? 23.062 13.125 50.906 1 81.06 185 ALA A N 1
ATOM 1399 C CA . ALA A 1 185 ? 24.109 12.117 51.062 1 81.06 185 ALA A CA 1
ATOM 1400 C C . ALA A 1 185 ? 23.719 10.805 50.406 1 81.06 185 ALA A C 1
ATOM 1402 O O . ALA A 1 185 ? 24.578 10 50.062 1 81.06 185 ALA A O 1
ATOM 1403 N N . SER A 1 186 ? 22.469 10.57 50.25 1 85.62 186 SER A N 1
ATOM 1404 C CA . SER A 1 186 ? 21.969 9.328 49.656 1 85.62 186 SER A CA 1
ATOM 1405 C C . SER A 1 186 ? 20.828 9.594 48.688 1 85.62 186 SER A C 1
ATOM 1407 O O . SER A 1 186 ? 20.234 10.672 48.719 1 85.62 186 SER A O 1
ATOM 1409 N N . LEU A 1 187 ? 20.625 8.602 47.75 1 89.75 187 LEU A N 1
ATOM 1410 C CA . LEU A 1 187 ? 19.547 8.641 46.781 1 89.75 187 LEU A CA 1
ATOM 1411 C C . LEU A 1 187 ? 18.641 7.418 46.906 1 89.75 187 LEU A C 1
ATOM 1413 O O . LEU A 1 187 ? 19.078 6.293 46.625 1 89.75 187 LEU A O 1
ATOM 1417 N N . ALA A 1 188 ? 17.422 7.617 47.406 1 90.5 188 ALA A N 1
ATOM 1418 C CA . ALA A 1 188 ? 16.469 6.535 47.594 1 90.5 188 ALA A CA 1
ATOM 1419 C C . ALA A 1 188 ? 16.016 5.984 46.219 1 90.5 188 ALA A C 1
ATOM 1421 O O . ALA A 1 188 ? 16.078 6.688 45.219 1 90.5 188 ALA A O 1
ATOM 1422 N N . PRO A 1 189 ? 15.562 4.711 46.188 1 90.56 189 PRO A N 1
ATOM 1423 C CA . PRO A 1 189 ? 15.125 4.117 44.906 1 90.56 189 PRO A CA 1
ATOM 1424 C C . PRO A 1 189 ? 13.758 4.621 44.469 1 90.56 189 PRO A C 1
ATOM 1426 O O . PRO A 1 189 ? 12.734 4.023 44.812 1 90.56 189 PRO A O 1
ATOM 1429 N N . ASN A 1 190 ? 13.742 5.688 43.781 1 92.81 190 ASN A N 1
ATOM 1430 C CA . ASN A 1 190 ? 12.508 6.25 43.219 1 92.81 190 ASN A CA 1
ATOM 1431 C C . ASN A 1 190 ? 12.789 7.293 42.156 1 92.81 190 ASN A C 1
ATOM 1433 O O . ASN A 1 190 ? 13.727 8.086 42.281 1 92.81 190 ASN A O 1
ATOM 1437 N N . PHE A 1 191 ? 12.023 7.254 41.125 1 94.19 191 PHE A N 1
ATOM 1438 C CA . PHE A 1 191 ? 11.93 8.383 40.219 1 94.19 191 PHE A CA 1
ATOM 1439 C C . PHE A 1 191 ? 10.492 8.594 39.75 1 94.19 191 PHE A C 1
ATOM 1441 O O . PHE A 1 191 ? 9.883 7.707 39.156 1 94.19 191 PHE A O 1
ATOM 1448 N N . SER A 1 192 ? 9.945 9.727 40.094 1 94.75 192 SER A N 1
ATOM 1449 C CA . SER A 1 192 ? 8.555 9.992 39.75 1 94.75 192 SER A CA 1
ATOM 1450 C C . SER A 1 192 ? 8.391 11.375 39.125 1 94.75 192 SER A C 1
ATOM 1452 O O . SER A 1 192 ? 9.141 12.305 39.438 1 94.75 192 SER A O 1
ATOM 1454 N N . VAL A 1 193 ? 7.422 11.5 38.25 1 94.81 193 VAL A N 1
ATOM 1455 C CA . VAL A 1 193 ? 7.094 12.727 37.531 1 94.81 193 VAL A CA 1
ATOM 1456 C C . VAL A 1 193 ? 5.652 13.125 37.812 1 94.81 193 VAL A C 1
ATOM 1458 O O . VAL A 1 193 ? 4.73 12.32 37.688 1 94.81 193 VAL A O 1
ATOM 1461 N N . ALA A 1 194 ? 5.461 14.32 38.25 1 95.31 194 ALA A N 1
ATOM 1462 C CA . ALA A 1 194 ? 4.18 14.984 38.5 1 95.31 194 ALA A CA 1
ATOM 1463 C C . ALA A 1 194 ? 3.453 14.359 39.688 1 95.31 194 ALA A C 1
ATOM 1465 O O . ALA A 1 194 ? 2.268 14.625 39.906 1 95.31 194 ALA A O 1
ATOM 1466 N N . VAL A 1 195 ? 4.062 13.484 40.375 1 93.31 195 VAL A N 1
ATOM 1467 C CA . VAL A 1 195 ? 3.521 12.883 41.594 1 93.31 195 VAL A CA 1
ATOM 1468 C C . VAL A 1 195 ? 4.66 12.547 42.562 1 93.31 195 VAL A C 1
ATOM 1470 O O . VAL A 1 195 ? 5.785 12.289 42.125 1 93.31 195 VAL A O 1
ATOM 1473 N N . SER A 1 196 ? 4.344 12.562 43.875 1 90.94 196 SER A N 1
ATOM 1474 C CA . SER A 1 196 ? 5.355 12.219 44.875 1 90.94 196 SER A CA 1
ATOM 1475 C C . SER A 1 196 ? 5.547 10.711 44.969 1 90.94 196 SER A C 1
ATOM 1477 O O . SER A 1 196 ? 4.738 9.945 44.438 1 90.94 196 SER A O 1
ATOM 1479 N N . GLU A 1 197 ? 6.664 10.359 45.625 1 87.81 197 GLU A N 1
ATOM 1480 C CA . GLU A 1 197 ? 6.926 8.938 45.844 1 87.81 197 GLU A CA 1
ATOM 1481 C C . GLU A 1 197 ? 5.758 8.266 46.562 1 87.81 197 GLU A C 1
ATOM 1483 O O . GLU A 1 197 ? 5.422 7.117 46.25 1 87.81 197 GLU A O 1
ATOM 1488 N N . SER A 1 198 ? 5.156 8.961 47.438 1 83.75 198 SER A N 1
ATOM 1489 C CA . SER A 1 198 ? 4.039 8.43 48.219 1 83.75 198 SER A CA 1
ATOM 1490 C C . SER A 1 198 ? 2.742 8.469 47.438 1 83.75 198 SER A C 1
ATOM 1492 O O . SER A 1 198 ? 1.754 7.836 47.812 1 83.75 198 SER A O 1
ATOM 1494 N N . GLY A 1 199 ? 2.697 9.234 46.344 1 86.12 199 GLY A N 1
ATOM 1495 C CA . GLY A 1 199 ? 1.514 9.367 45.531 1 86.12 199 GLY A CA 1
ATOM 1496 C C . GLY A 1 199 ? 0.539 10.414 46.031 1 86.12 199 GLY A C 1
ATOM 1497 O O . GLY A 1 199 ? -0.53 10.609 45.469 1 86.12 199 GLY A O 1
ATOM 1498 N N . THR A 1 200 ? 0.923 11.156 47.062 1 85.75 200 THR A N 1
ATOM 1499 C CA . THR A 1 200 ? -0.029 12.039 47.719 1 85.75 200 THR A CA 1
ATOM 1500 C C . THR A 1 200 ? 0.104 13.469 47.188 1 85.75 200 THR A C 1
ATOM 1502 O O . THR A 1 200 ? -0.777 14.305 47.438 1 85.75 200 THR A O 1
ATOM 1505 N N . GLU A 1 201 ? 1.163 13.852 46.656 1 92.19 201 GLU A N 1
ATOM 1506 C CA . GLU A 1 201 ? 1.396 15.188 46.125 1 92.19 201 GLU A CA 1
ATOM 1507 C C . GLU A 1 201 ? 1.438 15.18 44.625 1 92.19 201 GLU A C 1
ATOM 1509 O O . GLU A 1 201 ? 2.496 14.969 44.031 1 92.19 201 GLU A O 1
ATOM 1514 N N . ALA A 1 202 ? 0.306 15.484 44 1 92.31 202 ALA A N 1
ATOM 1515 C CA . ALA A 1 202 ? 0.207 15.461 42.531 1 92.31 202 ALA A CA 1
ATOM 1516 C C . ALA A 1 202 ? 0.3 16.875 41.969 1 92.31 202 ALA A C 1
ATOM 1518 O O . ALA A 1 202 ? -0.205 17.828 42.562 1 92.31 202 ALA A O 1
ATOM 1519 N N . PHE A 1 203 ? 0.942 17 40.844 1 93.75 203 PHE A N 1
ATOM 1520 C CA . PHE A 1 203 ? 1.195 18.281 40.188 1 93.75 203 PHE A CA 1
ATOM 1521 C C . PHE A 1 203 ? 0.103 18.578 39.156 1 93.75 203 PHE A C 1
ATOM 1523 O O . PHE A 1 203 ? -0.329 17.688 38.406 1 93.75 203 PHE A O 1
ATOM 1530 N N . ARG A 1 204 ? -0.369 19.781 39.188 1 92.5 204 ARG A N 1
ATOM 1531 C CA . ARG A 1 204 ? -1.316 20.266 38.188 1 92.5 204 ARG A CA 1
ATOM 1532 C C . ARG A 1 204 ? -0.626 21.172 37.188 1 92.5 204 ARG A C 1
ATOM 1534 O O . ARG A 1 204 ? -0.299 22.312 37.469 1 92.5 204 ARG A O 1
ATOM 1541 N N . GLY A 1 205 ? -0.468 20.703 36 1 93.44 205 GLY A N 1
ATOM 1542 C CA . GLY A 1 205 ? 0.212 21.438 34.938 1 93.44 205 GLY A CA 1
ATOM 1543 C C . GLY A 1 205 ? 0.82 20.547 33.875 1 93.44 205 GLY A C 1
ATOM 1544 O O . GLY A 1 205 ? 0.446 19.375 33.75 1 93.44 205 GLY A O 1
ATOM 1545 N N . SER A 1 206 ? 1.656 21.156 33.031 1 92.12 206 SER A N 1
ATOM 1546 C CA . SER A 1 206 ? 2.26 20.438 31.938 1 92.12 206 SER A CA 1
ATOM 1547 C C . SER A 1 206 ? 3.764 20.266 32.125 1 92.12 206 SER A C 1
ATOM 1549 O O . SER A 1 206 ? 4.43 21.172 32.656 1 92.12 206 SER A O 1
ATOM 1551 N N . ILE A 1 207 ? 4.297 19.141 31.781 1 92.69 207 ILE A N 1
ATOM 1552 C CA . ILE A 1 207 ? 5.734 18.891 31.75 1 92.69 207 ILE A CA 1
ATOM 1553 C C . ILE A 1 207 ? 6.16 18.484 30.344 1 92.69 207 ILE A C 1
ATOM 1555 O O . ILE A 1 207 ? 5.527 17.641 29.719 1 92.69 207 ILE A O 1
ATOM 1559 N N . TYR A 1 208 ? 7.176 19.109 29.844 1 90.19 208 TYR A N 1
ATOM 1560 C CA . TYR A 1 208 ? 7.598 18.922 28.469 1 90.19 208 TYR A CA 1
ATOM 1561 C C . TYR A 1 208 ? 8.773 17.953 28.375 1 90.19 208 TYR A C 1
ATOM 1563 O O . TYR A 1 208 ? 8.797 17.062 27.516 1 90.19 208 TYR A O 1
ATOM 1571 N N . GLU A 1 209 ? 9.758 18.156 29.234 1 91.5 209 GLU A N 1
ATOM 1572 C CA . GLU A 1 209 ? 10.938 17.297 29.156 1 91.5 209 GLU A CA 1
ATOM 1573 C C . GLU A 1 209 ? 11.68 17.266 30.5 1 91.5 209 GLU A C 1
ATOM 1575 O O . GLU A 1 209 ? 11.617 18.234 31.266 1 91.5 209 GLU A O 1
ATOM 1580 N N . ILE A 1 210 ? 12.359 16.156 30.766 1 92.44 210 ILE A N 1
ATOM 1581 C CA . ILE A 1 210 ? 13.219 15.938 31.922 1 92.44 210 ILE A CA 1
ATOM 1582 C C . ILE A 1 210 ? 14.531 15.305 31.484 1 92.44 210 ILE A C 1
ATOM 1584 O O . ILE A 1 210 ? 14.539 14.328 30.719 1 92.44 210 ILE A O 1
ATOM 1588 N N . ARG A 1 211 ? 15.562 15.883 31.875 1 91.69 211 ARG A N 1
ATOM 1589 C CA . ARG A 1 211 ? 16.859 15.32 31.531 1 91.69 211 ARG A CA 1
ATOM 1590 C C . ARG A 1 211 ? 17.75 15.219 32.75 1 91.69 211 ARG A C 1
ATOM 1592 O O . ARG A 1 211 ? 17.797 16.141 33.594 1 91.69 211 ARG A O 1
ATOM 1599 N N . TYR A 1 212 ? 18.344 14.094 33.031 1 91.19 212 TYR A N 1
ATOM 1600 C CA . TYR A 1 212 ? 19.359 13.82 34.062 1 91.19 212 TYR A CA 1
ATOM 1601 C C . TYR A 1 212 ? 20.703 13.492 33.406 1 91.19 212 TYR A C 1
ATOM 1603 O O . TYR A 1 212 ? 20.797 12.531 32.625 1 91.19 212 TYR A O 1
ATOM 1611 N N . SER A 1 213 ? 21.656 14.289 33.656 1 90.06 213 SER A N 1
ATOM 1612 C CA . SER A 1 213 ? 22.938 14.133 32.969 1 90.06 213 SER A CA 1
ATOM 1613 C C . SER A 1 213 ? 24.094 14.125 33.969 1 90.06 213 SER A C 1
ATOM 1615 O O . SER A 1 213 ? 23.969 14.68 35.094 1 90.06 213 SER A O 1
ATOM 1617 N N . ALA A 1 214 ? 25.141 13.453 33.688 1 87.81 214 ALA A N 1
ATOM 1618 C CA . ALA A 1 214 ? 26.391 13.469 34.438 1 87.81 214 ALA A CA 1
ATOM 1619 C C . ALA A 1 214 ? 27.453 14.289 33.688 1 87.81 214 ALA A C 1
ATOM 1621 O O . ALA A 1 214 ? 27.359 14.5 32.469 1 87.81 214 ALA A O 1
ATOM 1622 N N . PHE A 1 215 ? 28.359 14.906 34.469 1 85.31 215 PHE A N 1
ATOM 1623 C CA . PHE A 1 215 ? 29.453 15.656 33.844 1 85.31 215 PHE A CA 1
ATOM 1624 C C . PHE A 1 215 ? 30.719 15.578 34.688 1 85.31 215 PHE A C 1
ATOM 1626 O O . PHE A 1 215 ? 30.672 15.234 35.875 1 85.31 215 PHE A O 1
ATOM 1633 N N . ALA A 1 216 ? 31.828 15.805 34.094 1 82.56 216 ALA A N 1
ATOM 1634 C CA . ALA A 1 216 ? 33.125 15.766 34.781 1 82.56 216 ALA A CA 1
ATOM 1635 C C . ALA A 1 216 ? 33.312 17 35.656 1 82.56 216 ALA A C 1
ATOM 1637 O O . ALA A 1 216 ? 32.594 18 35.5 1 82.56 216 ALA A O 1
ATOM 1638 N N . ASP A 1 217 ? 34.344 16.922 36.594 1 80.44 217 ASP A N 1
ATOM 1639 C CA . ASP A 1 217 ? 34.656 18.016 37.5 1 80.44 217 ASP A CA 1
ATOM 1640 C C . ASP A 1 217 ? 34.938 19.297 36.75 1 80.44 217 ASP A C 1
ATOM 1642 O O . ASP A 1 217 ? 35.812 19.328 35.875 1 80.44 217 ASP A O 1
ATOM 1646 N N . GLY A 1 218 ? 34.188 20.25 37.062 1 75.5 218 GLY A N 1
ATOM 1647 C CA . GLY A 1 218 ? 34.406 21.562 36.5 1 75.5 218 GLY A CA 1
ATOM 1648 C C . GLY A 1 218 ? 33.938 21.688 35.062 1 75.5 218 GLY A C 1
ATOM 1649 O O . GLY A 1 218 ? 34.188 22.719 34.406 1 75.5 218 GLY A O 1
ATOM 1650 N N . ALA A 1 219 ? 33.25 20.766 34.688 1 77.75 219 ALA A N 1
ATOM 1651 C CA . ALA A 1 219 ? 32.938 20.734 33.281 1 77.75 219 ALA A CA 1
ATOM 1652 C C . ALA A 1 219 ? 31.531 21.312 33.031 1 77.75 219 ALA A C 1
ATOM 1654 O O . ALA A 1 219 ? 31.125 21.5 31.891 1 77.75 219 ALA A O 1
ATOM 1655 N N . PHE A 1 220 ? 30.797 21.656 34.031 1 83.12 220 PHE A N 1
ATOM 1656 C CA . PHE A 1 220 ? 29.422 22.109 33.875 1 83.12 220 PHE A CA 1
ATOM 1657 C C . PHE A 1 220 ? 29.375 23.594 33.469 1 83.12 220 PHE A C 1
ATOM 1659 O O . PHE A 1 220 ? 29.828 24.453 34.219 1 83.12 220 PHE A O 1
ATOM 1666 N N . ARG A 1 221 ? 28.984 23.844 32.25 1 77.06 221 ARG A N 1
ATOM 1667 C CA . ARG A 1 221 ? 28.766 25.188 31.734 1 77.06 221 ARG A CA 1
ATOM 1668 C C . ARG A 1 221 ? 27.281 25.469 31.547 1 77.06 221 ARG A C 1
ATOM 1670 O O . ARG A 1 221 ? 26.688 25.062 30.547 1 77.06 221 ARG A O 1
ATOM 1677 N N . PRO A 1 222 ? 26.625 26.234 32.375 1 77.5 222 PRO A N 1
ATOM 1678 C CA . PRO A 1 222 ? 25.172 26.422 32.344 1 77.5 222 PRO A CA 1
ATOM 1679 C C . PRO A 1 222 ? 24.672 26.922 31 1 77.5 222 PRO A C 1
ATOM 1681 O O . PRO A 1 222 ? 23.641 26.453 30.516 1 77.5 222 PRO A O 1
ATOM 1684 N N . GLU A 1 223 ? 25.359 27.875 30.344 1 68.06 223 GLU A N 1
ATOM 1685 C CA . GLU A 1 223 ? 24.891 28.484 29.109 1 68.06 223 GLU A CA 1
ATOM 1686 C C . GLU A 1 223 ? 24.859 27.453 27.969 1 68.06 223 GLU A C 1
ATOM 1688 O O . GLU A 1 223 ? 23.984 27.516 27.094 1 68.06 223 GLU A O 1
ATOM 1693 N N . ALA A 1 224 ? 25.75 26.453 28.141 1 67.19 224 ALA A N 1
ATOM 1694 C CA . ALA A 1 224 ? 25.891 25.5 27.047 1 67.19 224 ALA A CA 1
ATOM 1695 C C . ALA A 1 224 ? 25.203 24.188 27.391 1 67.19 224 ALA A C 1
ATOM 1697 O O . ALA A 1 224 ? 24.781 23.438 26.5 1 67.19 224 ALA A O 1
ATOM 1698 N N . ASP A 1 225 ? 25.156 23.891 28.578 1 77.25 225 ASP A N 1
ATOM 1699 C CA . ASP A 1 225 ? 24.812 22.516 28.969 1 77.25 225 ASP A CA 1
ATOM 1700 C C . ASP A 1 225 ? 23.344 22.406 29.375 1 77.25 225 ASP A C 1
ATOM 1702 O O . ASP A 1 225 ? 22.766 21.312 29.328 1 77.25 225 ASP A O 1
ATOM 1706 N N . LEU A 1 226 ? 22.734 23.469 29.703 1 80.81 226 LEU A N 1
ATOM 1707 C CA . LEU A 1 226 ? 21.344 23.422 30.109 1 80.81 226 LEU A CA 1
ATOM 1708 C C . LEU A 1 226 ? 20.422 23.297 28.906 1 80.81 226 LEU A C 1
ATOM 1710 O O . LEU A 1 226 ? 20.719 23.828 27.828 1 80.81 226 LEU A O 1
ATOM 1714 N N . LEU A 1 227 ? 19.344 22.531 29.109 1 79.88 227 LEU A N 1
ATOM 1715 C CA . LEU A 1 227 ? 18.312 22.344 28.094 1 79.88 227 LEU A CA 1
ATOM 1716 C C . LEU A 1 227 ? 17.5 23.609 27.906 1 79.88 227 LEU A C 1
ATOM 1718 O O . LEU A 1 227 ? 16.328 23.672 28.266 1 79.88 227 LEU A O 1
ATOM 1722 N N . LEU A 1 228 ? 18.188 24.609 27.547 1 72.5 228 LEU A N 1
ATOM 1723 C CA . LEU A 1 228 ? 17.5 25.875 27.297 1 72.5 228 LEU A CA 1
ATOM 1724 C C . LEU A 1 228 ? 17.281 26.094 25.797 1 72.5 228 LEU A C 1
ATOM 1726 O O . LEU A 1 228 ? 18.125 25.719 24.984 1 72.5 228 LEU A O 1
ATOM 1730 N N . TYR A 1 229 ? 15.93 26.172 25.516 1 59.75 229 TYR A N 1
ATOM 1731 C CA . TYR A 1 229 ? 15.57 26.438 24.125 1 59.75 229 TYR A CA 1
ATOM 1732 C C . TYR A 1 229 ? 15.742 27.922 23.797 1 59.75 229 TYR A C 1
ATOM 1734 O O . TYR A 1 229 ? 15.406 28.797 24.594 1 59.75 229 TYR A O 1
ATOM 1742 N N . GLY A 1 230 ? 16.875 28.312 23.172 1 50.78 230 GLY A N 1
ATOM 1743 C CA . GLY A 1 230 ? 17.25 29.641 22.719 1 50.78 230 GLY A CA 1
ATOM 1744 C C . GLY A 1 230 ? 18.516 29.641 21.875 1 50.78 230 GLY A C 1
ATOM 1745 O O . GLY A 1 230 ? 19.219 28.625 21.812 1 50.78 230 GLY A O 1
ATOM 1746 N N . THR A 1 231 ? 18.547 30.688 21.062 1 43.78 231 THR A N 1
ATOM 1747 C CA . THR A 1 231 ? 19.484 30.891 19.969 1 43.78 231 THR A CA 1
ATOM 1748 C C . THR A 1 231 ? 20.922 30.719 20.438 1 43.78 231 THR A C 1
ATOM 1750 O O . THR A 1 231 ? 21.453 31.547 21.203 1 43.78 231 THR A O 1
ATOM 1753 N N . ARG A 1 232 ? 21.297 29.688 20.859 1 40.56 232 ARG A N 1
ATOM 1754 C CA . ARG A 1 232 ? 22.75 29.594 21.016 1 40.56 232 ARG A CA 1
ATOM 1755 C C . ARG A 1 232 ? 23.469 29.891 19.703 1 40.56 232 ARG A C 1
ATOM 1757 O O . ARG A 1 232 ? 23.234 29.219 18.703 1 40.56 232 ARG A O 1
ATOM 1764 N N . THR A 1 233 ? 23.734 31.078 19.484 1 35.94 233 THR A N 1
ATOM 1765 C CA . THR A 1 233 ? 24.625 31.422 18.391 1 35.94 233 THR A CA 1
ATOM 1766 C C . THR A 1 233 ? 26.031 30.875 18.641 1 35.94 233 THR A C 1
ATOM 1768 O O . THR A 1 233 ? 26.781 31.422 19.453 1 35.94 233 THR A O 1
ATOM 1771 N N . ALA A 1 234 ? 26.25 29.625 18.859 1 37.34 234 ALA A N 1
ATOM 1772 C CA . ALA A 1 234 ? 27.672 29.359 18.922 1 37.34 234 ALA A CA 1
ATOM 1773 C C . ALA A 1 234 ? 28.406 29.969 17.734 1 37.34 234 ALA A C 1
ATOM 1775 O O . ALA A 1 234 ? 28.016 29.75 16.578 1 37.34 234 ALA A O 1
ATOM 1776 N N . GLY A 1 235 ? 29.141 31.016 17.953 1 35.72 235 GLY A N 1
ATOM 1777 C CA . GLY A 1 235 ? 30.016 31.672 16.984 1 35.72 235 GLY A CA 1
ATOM 1778 C C . GLY A 1 235 ? 30.938 30.719 16.266 1 35.72 235 GLY A C 1
ATOM 1779 O O . GLY A 1 235 ? 31.219 29.625 16.766 1 35.72 235 GLY A O 1
ATOM 1780 N N . ARG A 1 236 ? 31.125 30.812 14.984 1 39.75 236 ARG A N 1
ATOM 1781 C CA . ARG A 1 236 ? 32.062 30.141 14.109 1 39.75 236 ARG A CA 1
ATOM 1782 C C . ARG A 1 236 ? 33.469 30.109 14.734 1 39.75 236 ARG A C 1
ATOM 1784 O O . ARG A 1 236 ? 34 31.156 15.133 1 39.75 236 ARG A O 1
ATOM 1791 N N . PRO A 1 237 ? 34 29.062 15.094 1 37.38 237 PRO A N 1
ATOM 1792 C CA . PRO A 1 237 ? 35.406 29.297 15.305 1 37.38 237 PRO A CA 1
ATOM 1793 C C . PRO A 1 237 ? 36.094 29.891 14.078 1 37.38 237 PRO A C 1
ATOM 1795 O O . PRO A 1 237 ? 35.688 29.625 12.945 1 37.38 237 PRO A O 1
ATOM 1798 N N . THR A 1 238 ? 36.875 31.016 14.07 1 36.5 238 THR A N 1
ATOM 1799 C CA . THR A 1 238 ? 37.625 31.828 13.125 1 36.5 238 THR A CA 1
ATOM 1800 C C . THR A 1 238 ? 38.438 30.953 12.18 1 36.5 238 THR A C 1
ATOM 1802 O O . THR A 1 238 ? 38.969 31.438 11.172 1 36.5 238 THR A O 1
ATOM 1805 N N . GLY A 1 239 ? 39.031 29.906 12.539 1 41.5 239 GLY A N 1
ATOM 1806 C CA . GLY A 1 239 ? 40.094 29.25 11.812 1 41.5 239 GLY A CA 1
ATOM 1807 C C . GLY A 1 239 ? 39.656 28.688 10.477 1 41.5 239 GLY A C 1
ATOM 1808 O O . GLY A 1 239 ? 40.438 28.062 9.758 1 41.5 239 GLY A O 1
ATOM 1809 N N . ASP A 1 240 ? 38.375 28.547 10.141 1 54.88 240 ASP A N 1
ATOM 1810 C CA . ASP A 1 240 ? 37.688 27.734 9.133 1 54.88 240 ASP A CA 1
ATOM 1811 C C . ASP A 1 240 ? 37.75 28.406 7.766 1 54.88 240 ASP A C 1
ATOM 1813 O O . ASP A 1 240 ? 37.219 27.891 6.789 1 54.88 240 ASP A O 1
ATOM 1817 N N . SER A 1 241 ? 38.406 29.531 7.652 1 59.38 241 SER A N 1
ATOM 1818 C CA . SER A 1 241 ? 38.375 30.281 6.402 1 59.38 241 SER A CA 1
ATOM 1819 C C . SER A 1 241 ? 39.344 29.688 5.375 1 59.38 241 SER A C 1
ATOM 1821 O O . SER A 1 241 ? 39.031 29.641 4.184 1 59.38 241 SER A O 1
ATOM 1823 N N . VAL A 1 242 ? 40.5 29.156 5.785 1 60.25 242 VAL A N 1
ATOM 1824 C CA . VAL A 1 242 ? 41.469 28.625 4.82 1 60.25 242 VAL A CA 1
ATOM 1825 C C . VAL A 1 242 ? 40.938 27.344 4.195 1 60.25 242 VAL A C 1
ATOM 1827 O O . VAL A 1 242 ? 41.031 27.156 2.979 1 60.25 242 VAL A O 1
ATOM 1830 N N . PHE A 1 243 ? 40.438 26.547 4.969 1 73.12 243 PHE A N 1
ATOM 1831 C CA . PHE A 1 243 ? 39.906 25.281 4.473 1 73.12 243 PHE A CA 1
ATOM 1832 C C . PHE A 1 243 ? 38.75 25.531 3.52 1 73.12 243 PHE A C 1
ATOM 1834 O O . PHE A 1 243 ? 38.625 24.875 2.486 1 73.12 243 PHE A O 1
ATOM 1841 N N . ARG A 1 244 ? 38.062 26.469 3.814 1 81.44 244 ARG A N 1
ATOM 1842 C CA . ARG A 1 244 ? 36.938 26.812 2.977 1 81.44 244 ARG A CA 1
ATOM 1843 C C . ARG A 1 244 ? 37.375 27.344 1.625 1 81.44 244 ARG A C 1
ATOM 1845 O O . ARG A 1 244 ? 36.812 27.016 0.59 1 81.44 244 ARG A O 1
ATOM 1852 N N . SER A 1 245 ? 38.438 28.141 1.665 1 82.5 245 SER A N 1
ATOM 1853 C CA . SER A 1 245 ? 38.969 28.688 0.415 1 82.5 245 SER A CA 1
ATOM 1854 C C . SER A 1 245 ? 39.5 27.578 -0.479 1 82.5 245 SER A C 1
ATOM 1856 O O . SER A 1 245 ? 39.312 27.594 -1.695 1 82.5 245 SER A O 1
ATOM 1858 N N . ALA A 1 246 ? 40.125 26.734 0.1 1 84.94 246 ALA A N 1
ATOM 1859 C CA . ALA A 1 246 ? 40.688 25.609 -0.657 1 84.94 246 ALA A CA 1
ATOM 1860 C C . ALA A 1 246 ? 39.562 24.766 -1.254 1 84.94 246 ALA A C 1
ATOM 1862 O O . ALA A 1 246 ? 39.688 24.266 -2.379 1 84.94 246 ALA A O 1
ATOM 1863 N N . LEU A 1 247 ? 38.625 24.531 -0.536 1 89 247 LEU A N 1
ATOM 1864 C CA . LEU A 1 247 ? 37.469 23.75 -0.997 1 89 247 LEU A CA 1
ATOM 1865 C C . LEU A 1 247 ? 36.781 24.438 -2.166 1 89 247 LEU A C 1
ATOM 1867 O O . LEU A 1 247 ? 36.406 23.797 -3.146 1 89 247 LEU A O 1
ATOM 1871 N N . LEU A 1 248 ? 36.688 25.672 -2.096 1 87.69 248 LEU A N 1
ATOM 1872 C CA . LEU A 1 248 ? 36.031 26.438 -3.158 1 87.69 248 LEU A CA 1
ATOM 1873 C C . LEU A 1 248 ? 36.844 26.375 -4.441 1 87.69 248 LEU A C 1
ATOM 1875 O O . LEU A 1 248 ? 36.281 26.266 -5.535 1 87.69 248 LEU A O 1
ATOM 1879 N N . GLU A 1 249 ? 38.125 26.469 -4.242 1 87.56 249 GLU A N 1
ATOM 1880 C CA . GLU A 1 249 ? 39 26.344 -5.398 1 87.56 249 GLU A CA 1
ATOM 1881 C C . GLU A 1 249 ? 38.906 24.969 -6.035 1 87.56 249 GLU A C 1
ATOM 1883 O O . GLU A 1 249 ? 38.906 24.828 -7.262 1 87.56 249 GLU A O 1
ATOM 1888 N N . GLN A 1 250 ? 38.844 24.062 -5.215 1 90.5 250 GLN A N 1
ATOM 1889 C CA . GLN A 1 250 ? 38.719 22.703 -5.703 1 90.5 250 GLN A CA 1
ATOM 1890 C C . GLN A 1 250 ? 37.406 22.5 -6.449 1 90.5 250 GLN A C 1
ATOM 1892 O O . GLN A 1 250 ? 37.344 21.766 -7.434 1 90.5 250 GLN A O 1
ATOM 1897 N N . LEU A 1 251 ? 36.344 23.031 -5.992 1 90.69 251 LEU A N 1
ATOM 1898 C CA . LEU A 1 251 ? 35.031 22.906 -6.609 1 90.69 251 LEU A CA 1
ATOM 1899 C C . LEU A 1 251 ? 35.031 23.531 -8.008 1 90.69 251 LEU A C 1
ATOM 1901 O O . LEU A 1 251 ? 34.281 23.078 -8.883 1 90.69 251 LEU A O 1
ATOM 1905 N N . GLU A 1 252 ? 35.875 24.469 -8.18 1 89.06 252 GLU A N 1
ATOM 1906 C CA . GLU A 1 252 ? 35.906 25.156 -9.469 1 89.06 252 GLU A CA 1
ATOM 1907 C C . GLU A 1 252 ? 36.906 24.484 -10.422 1 89.06 252 GLU A C 1
ATOM 1909 O O . GLU A 1 252 ? 36.906 24.766 -11.625 1 89.06 252 GLU A O 1
ATOM 1914 N N . ALA A 1 253 ? 37.688 23.609 -9.875 1 91.81 253 ALA A N 1
ATOM 1915 C CA . ALA A 1 253 ? 38.625 22.922 -10.719 1 91.81 253 ALA A CA 1
ATOM 1916 C C . ALA A 1 253 ? 37.938 22.016 -11.727 1 91.81 253 ALA A C 1
ATOM 1918 O O . ALA A 1 253 ? 36.844 21.484 -11.445 1 91.81 253 ALA A O 1
ATOM 1919 N N . PRO A 1 254 ? 38.5 21.891 -12.875 1 92.94 254 PRO A N 1
ATOM 1920 C CA . PRO A 1 254 ? 37.875 21.016 -13.883 1 92.94 254 PRO A CA 1
ATOM 1921 C C . PRO A 1 254 ? 37.75 19.562 -13.422 1 92.94 254 PRO A C 1
ATOM 1923 O O . PRO A 1 254 ? 38.531 19.125 -12.57 1 92.94 254 PRO A O 1
ATOM 1926 N N . GLY A 1 255 ? 36.781 18.906 -13.898 1 94.62 255 GLY A N 1
ATOM 1927 C CA . GLY A 1 255 ? 36.531 17.5 -13.641 1 94.62 255 GLY A CA 1
ATOM 1928 C C . GLY A 1 255 ? 35.688 16.844 -14.711 1 94.62 255 GLY A C 1
ATOM 1929 O O . GLY A 1 255 ? 35.188 17.516 -15.617 1 94.62 255 GLY A O 1
ATOM 1930 N N . TYR A 1 256 ? 35.656 15.586 -14.648 1 96.62 256 TYR A N 1
ATOM 1931 C CA . TYR A 1 256 ? 34.875 14.82 -15.602 1 96.62 256 TYR A CA 1
ATOM 1932 C C . TYR A 1 256 ? 33.406 15.273 -15.609 1 96.62 256 TYR A C 1
ATOM 1934 O O . TYR A 1 256 ? 32.719 15.211 -14.578 1 96.62 256 TYR A O 1
ATOM 1942 N N . GLY A 1 257 ? 32.875 15.703 -16.781 1 97.06 257 GLY A N 1
ATOM 1943 C CA . GLY A 1 257 ? 31.484 16.109 -16.922 1 97.06 257 GLY A CA 1
ATOM 1944 C C . GLY A 1 257 ? 31.125 17.312 -16.078 1 97.06 257 GLY A C 1
ATOM 1945 O O . GLY A 1 257 ? 29.953 17.578 -15.812 1 97.06 257 GLY A O 1
ATOM 1946 N N . LYS A 1 258 ? 32.062 18 -15.508 1 96.38 258 LYS A N 1
ATOM 1947 C CA . LYS A 1 258 ? 31.859 19.141 -14.617 1 96.38 258 LYS A CA 1
ATOM 1948 C C . LYS A 1 258 ? 31.922 20.453 -15.391 1 96.38 258 LYS A C 1
ATOM 1950 O O . LYS A 1 258 ? 32.781 20.625 -16.266 1 96.38 258 LYS A O 1
ATOM 1955 N N . SER A 1 259 ? 30.953 21.359 -15.141 1 95.44 259 SER A N 1
ATOM 1956 C CA . SER A 1 259 ? 30.938 22.688 -15.742 1 95.44 259 SER A CA 1
ATOM 1957 C C . SER A 1 259 ? 30.672 23.766 -14.688 1 95.44 259 SER A C 1
ATOM 1959 O O . SER A 1 259 ? 29.781 23.625 -13.859 1 95.44 259 SER A O 1
ATOM 1961 N N . VAL A 1 260 ? 31.438 24.766 -14.641 1 95.25 260 VAL A N 1
ATOM 1962 C CA . VAL A 1 260 ? 31.203 25.922 -13.789 1 95.25 260 VAL A CA 1
ATOM 1963 C C . VAL A 1 260 ? 30.312 26.922 -14.516 1 95.25 260 VAL A C 1
ATOM 1965 O O . VAL A 1 260 ? 30.609 27.328 -15.641 1 95.25 260 VAL A O 1
ATOM 1968 N N . VAL A 1 261 ? 29.25 27.266 -13.906 1 95.12 261 VAL A N 1
ATOM 1969 C CA . VAL A 1 261 ? 28.25 28.094 -14.578 1 95.12 261 VAL A CA 1
ATOM 1970 C C . VAL A 1 261 ? 27.922 29.312 -13.711 1 95.12 261 VAL A C 1
ATOM 1972 O O . VAL A 1 261 ? 28.219 29.328 -12.516 1 95.12 261 VAL A O 1
ATOM 1975 N N . ARG A 1 262 ? 27.297 30.328 -14.32 1 91.62 262 ARG A N 1
ATOM 1976 C CA . ARG A 1 262 ? 26.828 31.5 -13.594 1 91.62 262 ARG A CA 1
ATOM 1977 C C . ARG A 1 262 ? 25.5 31.219 -12.891 1 91.62 262 ARG A C 1
ATOM 1979 O O . ARG A 1 262 ? 25.281 31.688 -11.773 1 91.62 262 ARG A O 1
ATOM 1986 N N . SER A 1 263 ? 24.625 30.516 -13.609 1 92.5 263 SER A N 1
ATOM 1987 C CA . SER A 1 263 ? 23.344 30.062 -13.062 1 92.5 263 SER A CA 1
ATOM 1988 C C . SER A 1 263 ? 23.031 28.641 -13.477 1 92.5 263 SER A C 1
ATOM 1990 O O . SER A 1 263 ? 23.406 28.203 -14.57 1 92.5 263 SER A O 1
ATOM 1992 N N . LEU A 1 264 ? 22.453 27.984 -12.578 1 94 264 LEU A N 1
ATOM 1993 C CA . LEU A 1 264 ? 22.078 26.609 -12.898 1 94 264 LEU A CA 1
ATOM 1994 C C . LEU A 1 264 ? 21.062 26.578 -14.039 1 94 264 LEU A C 1
ATOM 1996 O O . LEU A 1 264 ? 20.109 27.359 -14.047 1 94 264 LEU A O 1
ATOM 2000 N N . PRO A 1 265 ? 21.219 25.766 -14.953 1 91.31 265 PRO A N 1
ATOM 2001 C CA . PRO A 1 265 ? 20.328 25.719 -16.109 1 91.31 265 PRO A CA 1
ATOM 2002 C C . PRO A 1 265 ? 18.922 25.219 -15.758 1 91.31 265 PRO A C 1
ATOM 2004 O O . PRO A 1 265 ? 18.766 24.359 -14.898 1 91.31 265 PRO A O 1
ATOM 2007 N N . ASP A 1 266 ? 17.922 25.781 -16.422 1 87.94 266 ASP A N 1
ATOM 2008 C CA . ASP A 1 266 ? 16.562 25.297 -16.359 1 87.94 266 ASP A CA 1
ATOM 2009 C C . ASP A 1 266 ? 16.297 24.219 -17.422 1 87.94 266 ASP A C 1
ATOM 2011 O O . ASP A 1 266 ? 16.141 24.531 -18.594 1 87.94 266 ASP A O 1
ATOM 2015 N N . GLU A 1 267 ? 16.25 23.047 -17.078 1 87.75 267 GLU A N 1
ATOM 2016 C CA . GLU A 1 267 ? 16.125 21.922 -17.984 1 87.75 267 GLU A CA 1
ATOM 2017 C C . GLU A 1 267 ? 14.703 21.391 -18.016 1 87.75 267 GLU A C 1
ATOM 2019 O O . GLU A 1 267 ? 14.102 21.156 -16.969 1 87.75 267 GLU A O 1
ATOM 2024 N N . HIS A 1 268 ? 14.156 21.188 -19.203 1 85.88 268 HIS A N 1
ATOM 2025 C CA . HIS A 1 268 ? 12.836 20.625 -19.438 1 85.88 268 HIS A CA 1
ATOM 2026 C C . HIS A 1 268 ? 12.844 19.672 -20.641 1 85.88 268 HIS A C 1
ATOM 2028 O O . HIS A 1 268 ? 12.664 20.094 -21.781 1 85.88 268 HIS A O 1
ATOM 2034 N N . PRO A 1 269 ? 12.945 18.453 -20.297 1 88.19 269 PRO A N 1
ATOM 2035 C CA . PRO A 1 269 ? 12.93 17.531 -21.438 1 88.19 269 PRO A CA 1
ATOM 2036 C C . PRO A 1 269 ? 11.602 17.547 -22.188 1 88.19 269 PRO A C 1
ATOM 2038 O O . PRO A 1 269 ? 10.539 17.656 -21.578 1 88.19 269 PRO A O 1
ATOM 2041 N N . THR A 1 270 ? 11.695 17.438 -23.469 1 83.88 270 THR A N 1
ATOM 2042 C CA . THR A 1 270 ? 10.5 17.469 -24.297 1 83.88 270 THR A CA 1
ATOM 2043 C C . THR A 1 270 ? 10.117 16.062 -24.75 1 83.88 270 THR A C 1
ATOM 2045 O O . THR A 1 270 ? 8.938 15.773 -24.969 1 83.88 270 THR A O 1
ATOM 2048 N N . ASP A 1 271 ? 11.125 15.266 -24.859 1 89.88 271 ASP A N 1
ATOM 2049 C CA . ASP A 1 271 ? 10.867 13.922 -25.359 1 89.88 271 ASP A CA 1
ATOM 2050 C C . ASP A 1 271 ? 10.594 12.953 -24.203 1 89.88 271 ASP A C 1
ATOM 2052 O O . ASP A 1 271 ? 11.102 13.141 -23.094 1 89.88 271 ASP A O 1
ATOM 2056 N N . ASP A 1 272 ? 9.734 11.969 -24.516 1 94.94 272 ASP A N 1
ATOM 2057 C CA . ASP A 1 272 ? 9.516 10.859 -23.578 1 94.94 272 ASP A CA 1
ATOM 2058 C C . ASP A 1 272 ? 10.633 9.828 -23.703 1 94.94 272 ASP A C 1
ATOM 2060 O O . ASP A 1 272 ? 10.773 9.164 -24.719 1 94.94 272 ASP A O 1
ATOM 2064 N N . TRP A 1 273 ? 11.398 9.664 -22.578 1 96.75 273 TRP A N 1
ATOM 2065 C CA . TRP A 1 273 ? 12.602 8.836 -22.594 1 96.75 273 TRP A CA 1
ATOM 2066 C C . TRP A 1 273 ? 12.242 7.367 -22.812 1 96.75 273 TRP A C 1
ATOM 2068 O O . TRP A 1 273 ? 13.102 6.559 -23.172 1 96.75 273 TRP A O 1
ATOM 2078 N N . LEU A 1 274 ? 10.992 6.941 -22.641 1 97.19 274 LEU A N 1
ATOM 2079 C CA . LEU A 1 274 ? 10.57 5.555 -22.812 1 97.19 274 LEU A CA 1
ATOM 2080 C C . LEU A 1 274 ? 10.367 5.227 -24.281 1 97.19 274 LEU A C 1
ATOM 2082 O O . LEU A 1 274 ? 10.297 4.051 -24.656 1 97.19 274 LEU A O 1
ATOM 2086 N N . ILE A 1 275 ? 10.273 6.258 -25.188 1 96.62 275 ILE A N 1
ATOM 2087 C CA . ILE A 1 275 ? 9.984 5.938 -26.578 1 96.62 275 ILE A CA 1
ATOM 2088 C C . ILE A 1 275 ? 11 6.629 -27.5 1 96.62 275 ILE A C 1
ATOM 2090 O O . ILE A 1 275 ? 11.055 6.355 -28.688 1 96.62 275 ILE A O 1
ATOM 2094 N N . ARG A 1 276 ? 11.773 7.551 -26.938 1 95.06 276 ARG A N 1
ATOM 2095 C CA . ARG A 1 276 ? 12.844 8.219 -27.672 1 95.06 276 ARG A CA 1
ATOM 2096 C C . ARG A 1 276 ? 14.109 8.297 -26.828 1 95.06 276 ARG A C 1
ATOM 2098 O O . ARG A 1 276 ? 14.047 8.562 -25.625 1 95.06 276 ARG A O 1
ATOM 2105 N N . PRO A 1 277 ? 15.25 8.102 -27.469 1 91.12 277 PRO A N 1
ATOM 2106 C CA . PRO A 1 277 ? 16.5 8.219 -26.703 1 91.12 277 PRO A CA 1
ATOM 2107 C C . PRO A 1 277 ? 16.781 9.648 -26.25 1 91.12 277 PRO A C 1
ATOM 2109 O O . PRO A 1 277 ? 16.516 10.602 -26.984 1 91.12 277 PRO A O 1
ATOM 2112 N N . VAL A 1 278 ? 17.25 9.812 -25.062 1 90.19 278 VAL A N 1
ATOM 2113 C CA . VAL A 1 278 ? 17.672 11.094 -24.531 1 90.19 278 VAL A CA 1
ATOM 2114 C C . VAL A 1 278 ? 19.156 11.32 -24.844 1 90.19 278 VAL A C 1
ATOM 2116 O O . VAL A 1 278 ? 20 10.508 -24.469 1 90.19 278 VAL A O 1
ATOM 2119 N N . ARG A 1 279 ? 19.484 12.406 -25.422 1 88.44 279 ARG A N 1
ATOM 2120 C CA . ARG A 1 279 ? 20.844 12.648 -25.891 1 88.44 279 ARG A CA 1
ATOM 2121 C C . ARG A 1 279 ? 21.641 13.445 -24.859 1 88.44 279 ARG A C 1
ATOM 2123 O O . ARG A 1 279 ? 22.875 13.422 -24.875 1 88.44 279 ARG A O 1
ATOM 2130 N N . GLN A 1 280 ? 20.984 14.047 -24.047 1 92.31 280 GLN A N 1
ATOM 2131 C CA . GLN A 1 280 ? 21.688 14.852 -23.047 1 92.31 280 GLN A CA 1
ATOM 2132 C C . GLN A 1 280 ? 22.562 13.977 -22.141 1 92.31 280 GLN A C 1
ATOM 2134 O O . GLN A 1 280 ? 22.094 12.961 -21.625 1 92.31 280 GLN A O 1
ATOM 2139 N N . GLN A 1 281 ? 23.812 14.398 -22 1 95.31 281 GLN A N 1
ATOM 2140 C CA . GLN A 1 281 ? 24.75 13.695 -21.141 1 95.31 281 GLN A CA 1
ATOM 2141 C C . GLN A 1 281 ? 24.656 14.195 -19.703 1 95.31 281 GLN A C 1
ATOM 2143 O O . GLN A 1 281 ? 24.266 15.344 -19.469 1 95.31 281 GLN A O 1
ATOM 2148 N N . SER A 1 282 ? 25.016 13.312 -18.781 1 97.69 282 SER A N 1
ATOM 2149 C CA . SER A 1 282 ? 25.078 13.672 -17.375 1 97.69 282 SER A CA 1
ATOM 2150 C C . SER A 1 282 ? 26.156 14.711 -17.109 1 97.69 282 SER A C 1
ATOM 2152 O O . SER A 1 282 ? 27.25 14.641 -17.688 1 97.69 282 SER A O 1
ATOM 2154 N N . ARG A 1 283 ? 25.828 15.664 -16.266 1 97.5 283 ARG A N 1
ATOM 2155 C CA . ARG A 1 283 ? 26.75 16.75 -15.945 1 97.5 283 ARG A CA 1
ATOM 2156 C C . ARG A 1 283 ? 26.641 17.141 -14.477 1 97.5 283 ARG A C 1
ATOM 2158 O O . ARG A 1 283 ? 25.609 16.906 -13.844 1 97.5 283 ARG A O 1
ATOM 2165 N N . LEU A 1 284 ? 27.719 17.641 -13.953 1 98.12 284 LEU A N 1
ATOM 2166 C CA . LEU A 1 284 ? 27.719 18.391 -12.703 1 98.12 284 LEU A CA 1
ATOM 2167 C C . LEU A 1 284 ? 27.906 19.891 -12.953 1 98.12 284 LEU A C 1
ATOM 2169 O O . LEU A 1 284 ? 28.953 20.328 -13.406 1 98.12 284 LEU A O 1
ATOM 2173 N N . TYR A 1 285 ? 26.891 20.641 -12.68 1 97.5 285 TYR A N 1
ATOM 2174 C CA . TYR A 1 285 ? 26.969 22.109 -12.773 1 97.5 285 TYR A CA 1
ATOM 2175 C C . TYR A 1 285 ? 27.359 22.719 -11.438 1 97.5 285 TYR A C 1
ATOM 2177 O O . TYR A 1 285 ? 26.719 22.453 -10.414 1 97.5 285 TYR A O 1
ATOM 2185 N N . VAL A 1 286 ? 28.375 23.484 -11.438 1 96.56 286 VAL A N 1
ATOM 2186 C CA . VAL A 1 286 ? 28.812 24.188 -10.242 1 96.56 286 VAL A CA 1
ATOM 2187 C C . VAL A 1 286 ? 28.594 25.688 -10.414 1 96.56 286 VAL A C 1
ATOM 2189 O O . VAL A 1 286 ? 29.172 26.297 -11.32 1 96.56 286 VAL A O 1
ATOM 2192 N N . GLN A 1 287 ? 27.734 26.141 -9.609 1 94.94 287 GLN A N 1
ATOM 2193 C CA . GLN A 1 287 ? 27.469 27.578 -9.656 1 94.94 287 GLN A CA 1
ATOM 2194 C C . GLN A 1 287 ? 28.562 28.359 -8.922 1 94.94 287 GLN A C 1
ATOM 2196 O O . GLN A 1 287 ? 29.047 27.922 -7.867 1 94.94 287 GLN A O 1
ATOM 2201 N N . ARG A 1 288 ? 28.922 29.531 -9.406 1 89.81 288 ARG A N 1
ATOM 2202 C CA . ARG A 1 288 ? 29.906 30.359 -8.734 1 89.81 288 ARG A CA 1
ATOM 2203 C C . ARG A 1 288 ? 29.422 30.781 -7.355 1 89.81 288 ARG A C 1
ATOM 2205 O O . ARG A 1 288 ? 28.219 30.984 -7.141 1 89.81 288 ARG A O 1
ATOM 2212 N N . PRO A 1 289 ? 30.328 30.859 -6.469 1 88.12 289 PRO A N 1
ATOM 2213 C CA . PRO A 1 289 ? 29.953 31.219 -5.102 1 88.12 289 PRO A CA 1
ATOM 2214 C C . PRO A 1 289 ? 29.234 32.562 -5.027 1 88.12 289 PRO A C 1
ATOM 2216 O O . PRO A 1 289 ? 29.562 33.5 -5.773 1 88.12 289 PRO A O 1
ATOM 2219 N N . ASP A 1 290 ? 28.281 32.688 -4.195 1 83.31 290 ASP A N 1
ATOM 2220 C CA . ASP A 1 290 ? 27.594 33.938 -3.961 1 83.31 290 ASP A CA 1
ATOM 2221 C C . ASP A 1 290 ? 28.422 34.844 -3.062 1 83.31 290 ASP A C 1
ATOM 2223 O O . ASP A 1 290 ? 29.578 34.562 -2.764 1 83.31 290 ASP A O 1
ATOM 2227 N N . GLN A 1 291 ? 27.828 36 -2.662 1 78 291 GLN A N 1
ATOM 2228 C CA . GLN A 1 291 ? 28.531 37 -1.873 1 78 291 GLN A CA 1
ATOM 2229 C C . GLN A 1 291 ? 28.922 36.438 -0.505 1 78 291 GLN A C 1
ATOM 2231 O O . GLN A 1 291 ? 29.938 36.844 0.062 1 78 291 GLN A O 1
ATOM 2236 N N . GLY A 1 292 ? 28.172 35.469 -0.01 1 77.94 292 GLY A N 1
ATOM 2237 C CA . GLY A 1 292 ? 28.469 34.875 1.282 1 77.94 292 GLY A CA 1
ATOM 2238 C C . GLY A 1 292 ? 29.406 33.688 1.189 1 77.94 292 GLY A C 1
ATOM 2239 O O . GLY A 1 292 ? 29.75 33.062 2.205 1 77.94 292 GLY A O 1
ATOM 2240 N N . GLY A 1 293 ? 29.859 33.438 -0.02 1 81.75 293 GLY A N 1
ATOM 2241 C CA . GLY A 1 293 ? 30.766 32.344 -0.219 1 81.75 293 GLY A CA 1
ATOM 2242 C C . GLY A 1 293 ? 30.062 30.984 -0.27 1 81.75 293 GLY A C 1
ATOM 2243 O O . GLY A 1 293 ? 30.688 29.938 -0.104 1 81.75 293 GLY A O 1
ATOM 2244 N N . ASN A 1 294 ? 28.766 30.969 -0.362 1 89.94 294 ASN A N 1
ATOM 2245 C CA . ASN A 1 294 ? 28.016 29.719 -0.488 1 89.94 294 ASN A CA 1
ATOM 2246 C C . ASN A 1 294 ? 27.953 29.25 -1.938 1 89.94 294 ASN A C 1
ATOM 2248 O O . ASN A 1 294 ? 27.969 30.062 -2.861 1 89.94 294 ASN A O 1
ATOM 2252 N N . VAL A 1 295 ? 28 28.016 -2.119 1 92.88 295 VAL A N 1
ATOM 2253 C CA . VAL A 1 295 ? 28.047 27.438 -3.459 1 92.88 295 VAL A CA 1
ATOM 2254 C C . VAL A 1 295 ? 26.875 26.469 -3.645 1 92.88 295 VAL A C 1
ATOM 2256 O O . VAL A 1 295 ? 26.484 25.766 -2.711 1 92.88 295 VAL A O 1
ATOM 2259 N N . ARG A 1 296 ? 26.344 26.5 -4.875 1 94.88 296 ARG A N 1
ATOM 2260 C CA . ARG A 1 296 ? 25.375 25.5 -5.309 1 94.88 296 ARG A CA 1
ATOM 2261 C C . ARG A 1 296 ? 25.938 24.656 -6.445 1 94.88 296 ARG A C 1
ATOM 2263 O O . ARG A 1 296 ? 26.625 25.172 -7.324 1 94.88 296 ARG A O 1
ATOM 2270 N N . PHE A 1 297 ? 25.75 23.438 -6.375 1 94.19 297 PHE A N 1
ATOM 2271 C CA . PHE A 1 297 ? 26.047 22.625 -7.551 1 94.19 297 PHE A CA 1
ATOM 2272 C C . PHE A 1 297 ? 24.969 21.562 -7.77 1 94.19 297 PHE A C 1
ATOM 2274 O O . PHE A 1 297 ? 24.281 21.172 -6.828 1 94.19 297 PHE A O 1
ATOM 2281 N N . ARG A 1 298 ? 24.703 21.188 -9.039 1 97.75 298 ARG A N 1
ATOM 2282 C CA . ARG A 1 298 ? 23.594 20.344 -9.461 1 97.75 298 ARG A CA 1
ATOM 2283 C C . ARG A 1 298 ? 24.078 19.188 -10.336 1 97.75 298 ARG A C 1
ATOM 2285 O O . ARG A 1 298 ? 24.781 19.406 -11.328 1 97.75 298 ARG A O 1
ATOM 2292 N N . LEU A 1 299 ? 23.797 18.016 -9.875 1 98.06 299 LEU A N 1
ATOM 2293 C CA . LEU A 1 299 ? 23.953 16.812 -10.68 1 98.06 299 LEU A CA 1
ATOM 2294 C C . LEU A 1 299 ? 22.719 16.594 -11.547 1 98.06 299 LEU A C 1
ATOM 2296 O O . LEU A 1 299 ? 21.594 16.547 -11.047 1 98.06 299 LEU A O 1
ATOM 2300 N N . SER A 1 300 ? 22.859 16.5 -12.93 1 98.06 300 SER A N 1
ATOM 2301 C CA . SER A 1 300 ? 21.688 16.375 -13.797 1 98.06 300 SER A CA 1
ATOM 2302 C C . SER A 1 300 ? 22 15.547 -15.031 1 98.06 300 SER A C 1
ATOM 2304 O O . SER A 1 300 ? 23.141 15.555 -15.523 1 98.06 300 SER A O 1
ATOM 2306 N N . ASN A 1 301 ? 21.094 14.781 -15.516 1 97.31 301 ASN A N 1
ATOM 2307 C CA . ASN A 1 301 ? 21.219 14.086 -16.797 1 97.31 301 ASN A CA 1
ATOM 2308 C C . ASN A 1 301 ? 20.094 14.469 -17.75 1 97.31 301 ASN A C 1
ATOM 2310 O O . ASN A 1 301 ? 19.797 13.742 -18.703 1 97.31 301 ASN A O 1
ATOM 2314 N N . GLY A 1 302 ? 19.359 15.516 -17.359 1 96.69 302 GLY A N 1
ATOM 2315 C CA . GLY A 1 302 ? 18.281 16 -18.219 1 96.69 302 GLY A CA 1
ATOM 2316 C C . GLY A 1 302 ? 16.938 15.375 -17.891 1 96.69 302 GLY A C 1
ATOM 2317 O O . GLY A 1 302 ? 15.898 15.844 -18.375 1 96.69 302 GLY A O 1
ATOM 2318 N N . LEU A 1 303 ? 16.859 14.352 -17.109 1 97.56 303 LEU A N 1
ATOM 2319 C CA . LEU A 1 303 ? 15.625 13.688 -16.703 1 97.56 303 LEU A CA 1
ATOM 2320 C C . LEU A 1 303 ? 15.414 13.836 -15.195 1 97.56 303 LEU A C 1
ATOM 2322 O O . LEU A 1 303 ? 14.273 13.953 -14.734 1 97.56 303 LEU A O 1
ATOM 2326 N N . VAL A 1 304 ? 16.516 13.766 -14.438 1 97.81 304 VAL A N 1
ATOM 2327 C CA . VAL A 1 304 ? 16.5 13.938 -12.984 1 97.81 304 VAL A CA 1
ATOM 2328 C C . VAL A 1 304 ? 17.656 14.836 -12.562 1 97.81 304 VAL A C 1
ATOM 2330 O O . VAL A 1 304 ? 18.672 14.906 -13.242 1 97.81 304 VAL A O 1
ATOM 2333 N N . SER A 1 305 ? 17.453 15.539 -11.516 1 98.12 305 SER A N 1
ATOM 2334 C CA . SER A 1 305 ? 18.516 16.391 -11 1 98.12 305 SER A CA 1
ATOM 2335 C C . SER A 1 305 ? 18.516 16.406 -9.477 1 98.12 305 SER A C 1
ATOM 2337 O O . SER A 1 305 ? 17.453 16.281 -8.844 1 98.12 305 SER A O 1
ATOM 2339 N N . ARG A 1 306 ? 19.609 16.422 -8.93 1 98.38 306 ARG A N 1
ATOM 2340 C CA . ARG A 1 306 ? 19.844 16.578 -7.5 1 98.38 306 ARG A CA 1
ATOM 2341 C C . ARG A 1 306 ? 20.75 17.766 -7.227 1 98.38 306 ARG A C 1
ATOM 2343 O O . ARG A 1 306 ? 21.859 17.844 -7.742 1 98.38 306 ARG A O 1
ATOM 2350 N N . THR A 1 307 ? 20.297 18.734 -6.418 1 98.12 307 THR A N 1
ATOM 2351 C CA . THR A 1 307 ? 21.031 19.969 -6.172 1 98.12 307 THR A CA 1
ATOM 2352 C C . THR A 1 307 ? 21.531 20.031 -4.73 1 98.12 307 THR A C 1
ATOM 2354 O O . THR A 1 307 ? 20.812 19.672 -3.801 1 98.12 307 THR A O 1
ATOM 2357 N N . PHE A 1 308 ? 22.719 20.531 -4.617 1 97.81 308 PHE A N 1
ATOM 2358 C CA . PHE A 1 308 ? 23.375 20.625 -3.314 1 97.81 308 PHE A CA 1
ATOM 2359 C C . PHE A 1 308 ? 23.75 22.078 -3 1 97.81 308 PHE A C 1
ATOM 2361 O O . PHE A 1 308 ? 23.969 22.875 -3.91 1 97.81 308 PHE A O 1
ATOM 2368 N N . TYR A 1 309 ? 23.734 22.375 -1.741 1 96.62 309 TYR A N 1
ATOM 2369 C CA . TYR A 1 309 ? 24.109 23.688 -1.204 1 96.62 309 TYR A CA 1
ATOM 2370 C C . TYR A 1 309 ? 25.25 23.547 -0.189 1 96.62 309 TYR A C 1
ATOM 2372 O O . TYR A 1 309 ? 25.141 22.797 0.775 1 96.62 309 TYR A O 1
ATOM 2380 N N . LEU A 1 310 ? 26.312 24.281 -0.443 1 95.62 310 LEU A N 1
ATOM 2381 C CA . LEU A 1 310 ? 27.438 24.328 0.494 1 95.62 310 LEU A CA 1
ATOM 2382 C C . LEU A 1 310 ? 27.422 25.625 1.3 1 95.62 310 LEU A C 1
ATOM 2384 O O . LEU A 1 310 ? 27.891 26.656 0.827 1 95.62 310 LEU A O 1
ATOM 2388 N N . GLY A 1 311 ? 26.859 25.562 2.457 1 93.19 311 GLY A N 1
ATOM 2389 C CA . GLY A 1 311 ? 26.938 26.625 3.453 1 93.19 311 GLY A CA 1
ATOM 2390 C C . GLY A 1 311 ? 27.875 26.297 4.598 1 93.19 311 GLY A C 1
ATOM 2391 O O . GLY A 1 311 ? 29.062 26.016 4.379 1 93.19 311 GLY A O 1
ATOM 2392 N N . ASP A 1 312 ? 27.344 26.266 5.809 1 89.81 312 ASP A N 1
ATOM 2393 C CA . ASP A 1 312 ? 28.156 25.828 6.941 1 89.81 312 ASP A CA 1
ATOM 2394 C C . ASP A 1 312 ? 28.641 24.391 6.75 1 89.81 312 ASP A C 1
ATOM 2396 O O . ASP A 1 312 ? 29.656 24 7.316 1 89.81 312 ASP A O 1
ATOM 2400 N N . ASN A 1 313 ? 27.844 23.609 6.109 1 93.5 313 ASN A N 1
ATOM 2401 C CA . ASN A 1 313 ? 28.125 22.266 5.625 1 93.5 313 ASN A CA 1
ATOM 2402 C C . ASN A 1 313 ? 27.375 21.969 4.324 1 93.5 313 ASN A C 1
ATOM 2404 O O . ASN A 1 313 ? 26.703 22.844 3.781 1 93.5 313 ASN A O 1
ATOM 2408 N N . LEU A 1 314 ? 27.578 20.781 3.791 1 95.44 314 LEU A N 1
ATOM 2409 C CA . LEU A 1 314 ? 26.922 20.406 2.547 1 95.44 314 LEU A CA 1
ATOM 2410 C C . LEU A 1 314 ? 25.562 19.781 2.82 1 95.44 314 LEU A C 1
ATOM 2412 O O . LEU A 1 314 ? 25.422 18.953 3.723 1 95.44 314 LEU A O 1
ATOM 2416 N N . ALA A 1 315 ? 24.547 20.188 2.033 1 96 315 ALA A N 1
ATOM 2417 C CA . ALA A 1 315 ? 23.234 19.594 2.145 1 96 315 ALA A CA 1
ATOM 2418 C C . ALA A 1 315 ? 22.562 19.484 0.778 1 96 315 ALA A C 1
ATOM 2420 O O . ALA A 1 315 ? 22.688 20.375 -0.057 1 96 315 ALA A O 1
ATOM 2421 N N . CYS A 1 316 ? 21.875 18.375 0.573 1 98.19 316 CYS A N 1
ATOM 2422 C CA . CYS A 1 316 ? 20.969 18.297 -0.573 1 98.19 316 CYS A CA 1
ATOM 2423 C C . CYS A 1 316 ? 19.734 19.156 -0.367 1 98.19 316 CYS A C 1
ATOM 2425 O O . CYS A 1 316 ? 19.047 19.047 0.651 1 98.19 316 CYS A O 1
ATOM 2427 N N . ILE A 1 317 ? 19.391 20.031 -1.381 1 97.88 317 ILE A N 1
ATOM 2428 C CA . ILE A 1 317 ? 18.312 20.984 -1.146 1 97.88 317 ILE A CA 1
ATOM 2429 C C . ILE A 1 317 ? 17.234 20.797 -2.207 1 97.88 317 ILE A C 1
ATOM 2431 O O . ILE A 1 317 ? 16.188 21.438 -2.145 1 97.88 317 ILE A O 1
ATOM 2435 N N . SER A 1 318 ? 17.469 19.938 -3.17 1 97.94 318 SER A N 1
ATOM 2436 C CA . SER A 1 318 ? 16.469 19.688 -4.211 1 97.94 318 SER A CA 1
ATOM 2437 C C . SER A 1 318 ? 16.703 18.344 -4.883 1 97.94 318 SER A C 1
ATOM 2439 O O . SER A 1 318 ? 17.844 17.906 -5.051 1 97.94 318 SER A O 1
ATOM 2441 N N . TYR A 1 319 ? 15.719 17.625 -5.16 1 98.31 319 TYR A N 1
ATOM 2442 C CA . TYR A 1 319 ? 15.664 16.391 -5.922 1 98.31 319 TYR A CA 1
ATOM 2443 C C . TYR A 1 319 ? 14.445 16.359 -6.836 1 98.31 319 TYR A C 1
ATOM 2445 O O . TYR A 1 319 ? 13.32 16.188 -6.371 1 98.31 319 TYR A O 1
ATOM 2453 N N . ARG A 1 320 ? 14.625 16.453 -8.203 1 97.44 320 ARG A N 1
ATOM 2454 C CA . ARG A 1 320 ? 13.508 16.75 -9.094 1 97.44 320 ARG A CA 1
ATOM 2455 C C . ARG A 1 320 ? 13.445 15.742 -10.242 1 97.44 320 ARG A C 1
ATOM 2457 O O . ARG A 1 320 ? 14.477 15.289 -10.734 1 97.44 320 ARG A O 1
ATOM 2464 N N . ASN A 1 321 ? 12.297 15.383 -10.555 1 97.44 321 ASN A N 1
ATOM 2465 C CA . ASN A 1 321 ? 12.023 14.82 -11.875 1 97.44 321 ASN A CA 1
ATOM 2466 C C . ASN A 1 321 ? 11.812 15.914 -12.914 1 97.44 321 ASN A C 1
ATOM 2468 O O . ASN A 1 321 ? 10.852 16.688 -12.828 1 97.44 321 ASN A O 1
ATOM 2472 N N . LEU A 1 322 ? 12.57 16.016 -13.898 1 96.19 322 LEU A N 1
ATOM 2473 C CA . LEU A 1 322 ? 12.57 17.141 -14.82 1 96.19 322 LEU A CA 1
ATOM 2474 C C . LEU A 1 322 ? 11.484 16.984 -15.883 1 96.19 322 LEU A C 1
ATOM 2476 O O . LEU A 1 322 ? 11.133 17.953 -16.562 1 96.19 322 LEU A O 1
ATOM 2480 N N . SER A 1 323 ? 10.984 15.789 -16.031 1 93.81 323 SER A N 1
ATOM 2481 C CA . SER A 1 323 ? 9.938 15.539 -17.016 1 93.81 323 SER A CA 1
ATOM 2482 C C . SER A 1 323 ? 8.641 16.266 -16.641 1 93.81 323 SER A C 1
ATOM 2484 O O . SER A 1 323 ? 7.941 16.781 -17.516 1 93.81 323 SER A O 1
ATOM 2486 N N . ASP A 1 324 ? 8.32 16.266 -15.406 1 91.56 324 ASP A N 1
ATOM 2487 C CA . ASP A 1 324 ? 7.086 16.922 -14.992 1 91.56 324 ASP A CA 1
ATOM 2488 C C . ASP A 1 324 ? 7.375 18.062 -14.016 1 91.56 324 ASP A C 1
ATOM 2490 O O . ASP A 1 324 ? 6.461 18.781 -13.586 1 91.56 324 ASP A O 1
ATOM 2494 N N . GLY A 1 325 ? 8.617 18.234 -13.633 1 92.19 325 GLY A N 1
ATOM 2495 C CA . GLY A 1 325 ? 9.016 19.344 -12.797 1 92.19 325 GLY A CA 1
ATOM 2496 C C . GLY A 1 325 ? 8.742 19.109 -11.32 1 92.19 325 GLY A C 1
ATOM 2497 O O . GLY A 1 325 ? 8.883 20.031 -10.508 1 92.19 325 GLY A O 1
ATOM 2498 N N . ALA A 1 326 ? 8.43 17.938 -10.891 1 95 326 ALA A N 1
ATOM 2499 C CA . ALA A 1 326 ? 8.047 17.656 -9.508 1 95 326 ALA A CA 1
ATOM 2500 C C . ALA A 1 326 ? 9.258 17.734 -8.578 1 95 326 ALA A C 1
ATOM 2502 O O . ALA A 1 326 ? 10.344 17.25 -8.914 1 95 326 ALA A O 1
ATOM 2503 N N . GLU A 1 327 ? 9.062 18.391 -7.461 1 96.88 327 GLU A N 1
ATOM 2504 C CA . GLU A 1 327 ? 10.047 18.453 -6.387 1 96.88 327 GLU A CA 1
ATOM 2505 C C . GLU A 1 327 ? 9.82 17.328 -5.367 1 96.88 327 GLU A C 1
ATOM 2507 O O . GLU A 1 327 ? 8.766 17.266 -4.742 1 96.88 327 GLU A O 1
ATOM 2512 N N . TYR A 1 328 ? 10.852 16.484 -5.184 1 97.94 328 TYR A N 1
ATOM 2513 C CA . TYR A 1 328 ? 10.711 15.344 -4.289 1 97.94 328 TYR A CA 1
ATOM 2514 C C . TYR A 1 328 ? 11.172 15.695 -2.879 1 97.94 328 TYR A C 1
ATOM 2516 O O . TYR A 1 328 ? 10.672 15.133 -1.9 1 97.94 328 TYR A O 1
ATOM 2524 N N . LEU A 1 329 ? 12.078 16.531 -2.754 1 98.12 329 LEU A N 1
ATOM 2525 C CA . LEU A 1 329 ? 12.648 16.844 -1.446 1 98.12 329 LEU A CA 1
ATOM 2526 C C . LEU A 1 329 ? 11.773 17.828 -0.69 1 98.12 329 LEU A C 1
ATOM 2528 O O . LEU A 1 329 ? 11.406 18.875 -1.229 1 98.12 329 LEU A O 1
ATOM 2532 N N . ARG A 1 330 ? 11.492 17.562 0.515 1 97 330 ARG A N 1
ATOM 2533 C CA . ARG A 1 330 ? 10.664 18.406 1.382 1 97 330 ARG A CA 1
ATOM 2534 C C . ARG A 1 330 ? 11.523 19.219 2.332 1 97 330 ARG A C 1
ATOM 2536 O O . ARG A 1 330 ? 11.242 20.406 2.557 1 97 330 ARG A O 1
ATOM 2543 N N . ALA A 1 331 ? 12.57 18.656 2.904 1 97.44 331 ALA A N 1
ATOM 2544 C CA . ALA A 1 331 ? 13.422 19.234 3.934 1 97.44 331 ALA A CA 1
ATOM 2545 C C . ALA A 1 331 ? 14.836 18.672 3.854 1 97.44 331 ALA A C 1
ATOM 2547 O O . ALA A 1 331 ? 15.062 17.625 3.242 1 97.44 331 ALA A O 1
ATOM 2548 N N . VAL A 1 332 ? 15.734 19.375 4.516 1 97.38 332 VAL A N 1
ATOM 2549 C CA . VAL A 1 332 ? 17.141 19 4.477 1 97.38 332 VAL A CA 1
ATOM 2550 C C . VAL A 1 332 ? 17.406 17.906 5.508 1 97.38 332 VAL A C 1
ATOM 2552 O O . VAL A 1 332 ? 16.906 17.969 6.633 1 97.38 332 VAL A O 1
ATOM 2555 N N . LYS A 1 333 ? 18.094 16.875 5.133 1 97.81 333 LYS A N 1
ATOM 2556 C CA . LYS A 1 333 ? 18.594 15.797 5.969 1 97.81 333 LYS A CA 1
ATOM 2557 C C . LYS A 1 333 ? 20.062 15.5 5.656 1 97.81 333 LYS A C 1
ATOM 2559 O O . LYS A 1 333 ? 20.609 16 4.672 1 97.81 333 LYS A O 1
ATOM 2564 N N . PRO A 1 334 ? 20.781 14.766 6.555 1 97.06 334 PRO A N 1
ATOM 2565 C CA . PRO A 1 334 ? 22.156 14.383 6.211 1 97.06 334 PRO A CA 1
ATOM 2566 C C . PRO A 1 334 ? 22.234 13.5 4.969 1 97.06 334 PRO A C 1
ATOM 2568 O O . PRO A 1 334 ? 21.25 12.836 4.621 1 97.06 334 PRO A O 1
ATOM 2571 N N . GLU A 1 335 ? 23.391 13.562 4.32 1 98.12 335 GLU A N 1
ATOM 2572 C CA . GLU A 1 335 ? 23.594 12.711 3.15 1 98.12 335 GLU A CA 1
ATOM 2573 C C . GLU A 1 335 ? 23.609 11.234 3.541 1 98.12 335 GLU A C 1
ATOM 2575 O O . GLU A 1 335 ? 23.297 10.367 2.727 1 98.12 335 GLU A O 1
ATOM 2580 N N . ALA A 1 336 ? 24.062 10.93 4.656 1 98.31 336 ALA A N 1
ATOM 2581 C CA . ALA A 1 336 ? 24.125 9.602 5.258 1 98.31 336 ALA A CA 1
ATOM 2582 C C . ALA A 1 336 ? 24.344 9.695 6.766 1 98.31 336 ALA A C 1
ATOM 2584 O O . ALA A 1 336 ? 24.594 10.773 7.301 1 98.31 336 ALA A O 1
ATOM 2585 N N . ARG A 1 337 ? 24.203 8.617 7.441 1 97.38 337 ARG A N 1
ATOM 2586 C CA . ARG A 1 337 ? 24.562 8.492 8.852 1 97.38 337 ARG A CA 1
ATOM 2587 C C . ARG A 1 337 ? 25.312 7.191 9.109 1 97.38 337 ARG A C 1
ATOM 2589 O O . ARG A 1 337 ? 25.031 6.172 8.477 1 97.38 337 ARG A O 1
ATOM 2596 N N . ILE A 1 338 ? 26.281 7.316 9.961 1 96.31 338 ILE A N 1
ATOM 2597 C CA . ILE A 1 338 ? 27.016 6.113 10.352 1 96.31 338 ILE A CA 1
ATOM 2598 C C . ILE A 1 338 ? 27.078 6.027 11.875 1 96.31 338 ILE A C 1
ATOM 2600 O O . ILE A 1 338 ? 27.078 7.051 12.562 1 96.31 338 ILE A O 1
ATOM 2604 N N . ARG A 1 339 ? 27.094 4.848 12.367 1 91.5 339 ARG A N 1
ATOM 2605 C CA . ARG A 1 339 ? 27.266 4.598 13.797 1 91.5 339 ARG A CA 1
ATOM 2606 C C . ARG A 1 339 ? 28.578 3.871 14.07 1 91.5 339 ARG A C 1
ATOM 2608 O O . ARG A 1 339 ? 28.734 2.709 13.695 1 91.5 339 ARG A O 1
ATOM 2615 N N . ILE A 1 340 ? 29.5 4.535 14.602 1 88.25 340 ILE A N 1
ATOM 2616 C CA . ILE A 1 340 ? 30.781 3.971 15 1 88.25 340 ILE A CA 1
ATOM 2617 C C . ILE A 1 340 ? 30.75 3.652 16.5 1 88.25 340 ILE A C 1
ATOM 2619 O O . ILE A 1 340 ? 30.547 4.543 17.328 1 88.25 340 ILE A O 1
ATOM 2623 N N . ASP A 1 341 ? 30.875 2.418 16.719 1 80 341 ASP A N 1
ATOM 2624 C CA . ASP A 1 341 ? 30.688 1.936 18.078 1 80 341 ASP A CA 1
ATOM 2625 C C . ASP A 1 341 ? 29.297 2.256 18.594 1 80 341 ASP A C 1
ATOM 2627 O O . ASP A 1 341 ? 28.297 1.728 18.094 1 80 341 ASP A O 1
ATOM 2631 N N . SER A 1 342 ? 29.141 3.244 19.453 1 77.56 342 SER A N 1
ATOM 2632 C CA . SER A 1 342 ? 27.812 3.533 20 1 77.56 342 SER A CA 1
ATOM 2633 C C . SER A 1 342 ? 27.328 4.918 19.578 1 77.56 342 SER A C 1
ATOM 2635 O O . SER A 1 342 ? 26.234 5.34 19.938 1 77.56 342 SER A O 1
ATOM 2637 N N . ILE A 1 343 ? 28.062 5.562 18.75 1 79.38 343 ILE A N 1
ATOM 2638 C CA . ILE A 1 343 ? 27.766 6.961 18.453 1 79.38 343 ILE A CA 1
ATOM 2639 C C . ILE A 1 343 ? 27.344 7.105 17 1 79.38 343 ILE A C 1
ATOM 2641 O O . ILE A 1 343 ? 28.016 6.598 16.094 1 79.38 343 ILE A O 1
ATOM 2645 N N . TRP A 1 344 ? 26.25 7.824 16.875 1 88.62 344 TRP A N 1
ATOM 2646 C CA . TRP A 1 344 ? 25.812 8.172 15.523 1 88.62 344 TRP A CA 1
ATOM 2647 C C . TRP A 1 344 ? 26.453 9.469 15.055 1 88.62 344 TRP A C 1
ATOM 2649 O O . TRP A 1 344 ? 26.578 10.422 15.828 1 88.62 344 TRP A O 1
ATOM 2659 N N . TYR A 1 345 ? 26.891 9.508 13.82 1 89.19 345 TYR A N 1
ATOM 2660 C CA . TYR A 1 345 ? 27.422 10.695 13.164 1 89.19 345 TYR A CA 1
ATOM 2661 C C . TYR A 1 345 ? 26.641 11.016 11.891 1 89.19 345 TYR A C 1
ATOM 2663 O O . TYR A 1 345 ? 26.281 10.109 11.141 1 89.19 345 TYR A O 1
ATOM 2671 N N . ASP A 1 346 ? 26.359 12.297 11.766 1 93.75 346 ASP A N 1
ATOM 2672 C CA . ASP A 1 346 ? 25.781 12.758 10.508 1 93.75 346 ASP A CA 1
ATOM 2673 C C . ASP A 1 346 ? 26.859 13.023 9.461 1 93.75 346 ASP A C 1
ATOM 2675 O O . ASP A 1 346 ? 27.938 13.523 9.789 1 93.75 346 ASP A O 1
ATOM 2679 N N . ILE A 1 347 ? 26.625 12.609 8.289 1 97.5 347 ILE A N 1
ATOM 2680 C CA . ILE A 1 347 ? 27.5 12.953 7.176 1 97.5 347 ILE A CA 1
ATOM 2681 C C . ILE A 1 347 ? 26.906 14.109 6.383 1 97.5 347 ILE A C 1
ATOM 2683 O O . ILE A 1 347 ? 25.891 13.945 5.688 1 97.5 347 ILE A O 1
ATOM 2687 N N . GLY A 1 348 ? 27.547 15.227 6.492 1 96.44 348 GLY A N 1
ATOM 2688 C CA . GLY A 1 348 ? 26.969 16.438 5.926 1 96.44 348 GLY A CA 1
ATOM 2689 C C . GLY A 1 348 ? 25.688 16.859 6.629 1 96.44 348 GLY A C 1
ATOM 2690 O O . GLY A 1 348 ? 25.562 16.719 7.848 1 96.44 348 GLY A O 1
ATOM 2691 N N . GLY A 1 349 ? 24.906 17.578 5.902 1 95.69 349 GLY A N 1
ATOM 2692 C CA . GLY A 1 349 ? 23.625 18.031 6.418 1 95.69 349 GLY A CA 1
ATOM 2693 C C . GLY A 1 349 ? 23.688 19.406 7.059 1 95.69 349 GLY A C 1
ATOM 2694 O O . GLY A 1 349 ? 24.781 19.922 7.32 1 95.69 349 GLY A O 1
ATOM 2695 N N . LEU A 1 350 ? 22.547 19.953 7.188 1 94.88 350 LEU A N 1
ATOM 2696 C CA . LEU A 1 350 ? 22.328 21.203 7.898 1 94.88 350 LEU A CA 1
ATOM 2697 C C . LEU A 1 350 ? 21.141 21.094 8.852 1 94.88 350 LEU A C 1
ATOM 2699 O O . LEU A 1 350 ? 20.234 20.297 8.625 1 94.88 350 LEU A O 1
ATOM 2703 N N . THR A 1 351 ? 21.203 21.781 9.898 1 89 351 THR A N 1
ATOM 2704 C CA . THR A 1 351 ? 20.141 21.828 10.883 1 89 351 THR A CA 1
ATOM 2705 C C . THR A 1 351 ? 19.641 23.25 11.086 1 89 351 THR A C 1
ATOM 2707 O O . THR A 1 351 ? 20.25 24.203 10.609 1 89 351 THR A O 1
ATOM 2710 N N . GLY A 1 352 ? 18.469 23.406 11.688 1 88.38 352 GLY A N 1
ATOM 2711 C CA . GLY A 1 352 ? 17.922 24.719 12 1 88.38 352 GLY A CA 1
ATOM 2712 C C . GLY A 1 352 ? 16.828 25.156 11.055 1 88.38 352 GLY A C 1
ATOM 2713 O O . GLY A 1 352 ? 16.328 26.281 11.133 1 88.38 352 GLY A O 1
ATOM 2714 N N . GLN A 1 353 ? 16.453 24.281 10.156 1 91.5 353 GLN A N 1
ATOM 2715 C CA . GLN A 1 353 ? 15.312 24.609 9.289 1 91.5 353 GLN A CA 1
ATOM 2716 C C . GLN A 1 353 ? 14.055 24.875 10.109 1 91.5 353 GLN A C 1
ATOM 2718 O O . GLN A 1 353 ? 13.625 24.031 10.898 1 91.5 353 GLN A O 1
ATOM 2723 N N . PRO A 1 354 ? 13.438 26.062 9.945 1 85.81 354 PRO A N 1
ATOM 2724 C CA . PRO A 1 354 ? 12.32 26.438 10.805 1 85.81 354 PRO A CA 1
ATOM 2725 C C . PRO A 1 354 ? 11.094 25.547 10.609 1 85.81 354 PRO A C 1
ATOM 2727 O O . PRO A 1 354 ? 10.375 25.266 11.57 1 85.81 354 PRO A O 1
ATOM 2730 N N . GLU A 1 355 ? 10.781 25.25 9.391 1 89.12 355 GLU A N 1
ATOM 2731 C CA . GLU A 1 355 ? 9.656 24.406 9 1 89.12 355 GLU A CA 1
ATOM 2732 C C . GLU A 1 355 ? 10.125 23.234 8.125 1 89.12 355 GLU A C 1
ATOM 2734 O O . GLU A 1 355 ? 10.898 23.422 7.191 1 89.12 355 GLU A O 1
ATOM 2739 N N . LEU A 1 356 ? 9.625 22.047 8.508 1 92.62 356 LEU A N 1
ATOM 2740 C CA . LEU A 1 356 ? 10.148 20.891 7.789 1 92.62 356 LEU A CA 1
ATOM 2741 C C . LEU A 1 356 ? 9.148 20.391 6.758 1 92.62 356 LEU A C 1
ATOM 2743 O O . LEU A 1 356 ? 9.383 19.375 6.09 1 92.62 356 LEU A O 1
ATOM 2747 N N . SER A 1 357 ? 8.008 21.047 6.551 1 92.81 357 SER A N 1
ATOM 2748 C CA . SER A 1 357 ? 7.012 20.688 5.543 1 92.81 357 SER A CA 1
ATOM 2749 C C . SER A 1 357 ? 7.398 21.219 4.168 1 92.81 357 SER A C 1
ATOM 2751 O O . SER A 1 357 ? 6.91 20.734 3.148 1 92.81 357 SER A O 1
ATOM 2753 N N . TYR A 1 358 ? 8.141 22.25 4.152 1 94.81 358 TYR A N 1
ATOM 2754 C CA . TYR A 1 358 ? 8.625 22.906 2.939 1 94.81 358 TYR A CA 1
ATOM 2755 C C . TYR A 1 358 ? 9.977 23.562 3.174 1 94.81 358 TYR A C 1
ATOM 2757 O O . TYR A 1 358 ? 10.453 23.625 4.309 1 94.81 358 TYR A O 1
ATOM 2765 N N . LEU A 1 359 ? 10.602 24 2.082 1 96 359 LEU A N 1
ATOM 2766 C CA . LEU A 1 359 ? 11.922 24.609 2.184 1 96 359 LEU A CA 1
ATOM 2767 C C . LEU A 1 359 ? 11.961 25.938 1.449 1 96 359 LEU A C 1
ATOM 2769 O O . LEU A 1 359 ? 11.711 26 0.244 1 96 359 LEU A O 1
ATOM 2773 N N . LEU A 1 360 ? 12.211 27.016 2.223 1 94 360 LEU A N 1
ATOM 2774 C CA . LEU A 1 360 ? 12.477 28.312 1.633 1 94 360 LEU A CA 1
ATOM 2775 C C . LEU A 1 360 ? 13.977 28.547 1.473 1 94 360 LEU A C 1
ATOM 2777 O O . LEU A 1 360 ? 14.742 28.328 2.41 1 94 360 LEU A O 1
ATOM 2781 N N . GLU A 1 361 ? 14.359 29.031 0.417 1 91.25 361 GLU A N 1
ATOM 2782 C CA . GLU A 1 361 ? 15.781 29.203 0.124 1 91.25 361 GLU A CA 1
ATOM 2783 C C . GLU A 1 361 ? 16.406 30.234 1.047 1 91.25 361 GLU A C 1
ATOM 2785 O O . GLU A 1 361 ? 17.609 30.156 1.354 1 91.25 361 GLU A O 1
ATOM 2790 N N . GLU A 1 362 ? 15.664 31.188 1.462 1 90.69 362 GLU A N 1
ATOM 2791 C CA . GLU A 1 362 ? 16.172 32.25 2.312 1 90.69 362 GLU A CA 1
ATOM 2792 C C . GLU A 1 362 ? 16.656 31.719 3.654 1 90.69 362 GLU A C 1
ATOM 2794 O O . GLU A 1 362 ? 17.406 32.406 4.371 1 90.69 362 GLU A O 1
ATOM 2799 N N . TRP A 1 363 ? 16.266 30.484 4 1 93.19 363 TRP A N 1
ATOM 2800 C CA . TRP A 1 363 ? 16.641 29.891 5.281 1 93.19 363 TRP A CA 1
ATOM 2801 C C . TRP A 1 363 ? 18.062 29.312 5.215 1 93.19 363 TRP A C 1
ATOM 2803 O O . TRP A 1 363 ? 18.719 29.172 6.246 1 93.19 363 TRP A O 1
ATOM 2813 N N . LEU A 1 364 ? 18.578 28.984 4.094 1 94.38 364 LEU A N 1
ATOM 2814 C CA . LEU A 1 364 ? 19.766 28.156 3.887 1 94.38 364 LEU A CA 1
ATOM 2815 C C . LEU A 1 364 ? 21 28.797 4.492 1 94.38 364 LEU A C 1
ATOM 2817 O O . LEU A 1 364 ? 21.75 28.156 5.234 1 94.38 364 LEU A O 1
ATOM 2821 N N . PRO A 1 365 ? 21.219 30.125 4.277 1 91.88 365 PRO A N 1
ATOM 2822 C CA . PRO A 1 365 ? 22.438 30.734 4.82 1 91.88 365 PRO A CA 1
ATOM 2823 C C . PRO A 1 365 ? 22.469 30.734 6.348 1 91.88 365 PRO A C 1
ATOM 2825 O O . PRO A 1 365 ? 23.531 30.828 6.953 1 91.88 365 PRO A O 1
ATOM 2828 N N . GLN A 1 366 ? 21.328 30.578 6.93 1 90.44 366 GLN A N 1
ATOM 2829 C CA . GLN A 1 366 ? 21.234 30.641 8.383 1 90.44 366 GLN A CA 1
ATOM 2830 C C . GLN A 1 366 ? 21.359 29.25 9.008 1 90.44 366 GLN A C 1
ATOM 2832 O O . GLN A 1 366 ? 21.562 29.125 10.219 1 90.44 366 GLN A O 1
ATOM 2837 N N . MET A 1 367 ? 21.281 28.25 8.25 1 92.94 367 MET A N 1
ATOM 2838 C CA . MET A 1 367 ? 21.344 26.891 8.758 1 92.94 367 MET A CA 1
ATOM 2839 C C . MET A 1 367 ? 22.781 26.484 9.086 1 92.94 367 MET A C 1
ATOM 2841 O O . MET A 1 367 ? 23.719 27 8.484 1 92.94 367 MET A O 1
ATOM 2845 N N . LYS A 1 368 ? 22.859 25.562 10.07 1 87.69 368 LYS A N 1
ATOM 2846 C CA . LYS A 1 368 ? 24.188 25.219 10.602 1 87.69 368 LYS A CA 1
ATOM 2847 C C . LYS A 1 368 ? 24.422 23.719 10.578 1 87.69 368 LYS A C 1
ATOM 2849 O O . LYS A 1 368 ? 23.484 22.938 10.523 1 87.69 368 LYS A O 1
ATOM 2854 N N . THR A 1 369 ? 25.703 23.422 10.57 1 88.56 369 THR A N 1
ATOM 2855 C CA . THR A 1 369 ? 26.094 22.016 10.664 1 88.56 369 THR A CA 1
ATOM 2856 C C . THR A 1 369 ? 25.734 21.453 12.039 1 88.56 369 THR A C 1
ATOM 2858 O O . THR A 1 369 ? 25.703 22.172 13.031 1 88.56 369 THR A O 1
ATOM 2861 N N . SER A 1 370 ? 25.391 20.156 12.031 1 83.62 370 SER A N 1
ATOM 2862 C CA . SER A 1 370 ? 25.156 19.469 13.297 1 83.62 370 SER A CA 1
ATOM 2863 C C . SER A 1 370 ? 26.453 19.281 14.07 1 83.62 370 SER A C 1
ATOM 2865 O O . SER A 1 370 ? 27.516 19.109 13.477 1 83.62 370 SER A O 1
ATOM 2867 N N . PRO A 1 371 ? 26.406 19.266 15.391 1 74.94 371 PRO A N 1
ATOM 2868 C CA . PRO A 1 371 ? 27.609 19.141 16.203 1 74.94 371 PRO A CA 1
ATOM 2869 C C . PRO A 1 371 ? 28.375 17.844 15.938 1 74.94 371 PRO A C 1
ATOM 2871 O O . PRO A 1 371 ? 29.609 17.797 16.078 1 74.94 371 PRO A O 1
ATOM 2874 N N . ARG A 1 372 ? 27.734 16.844 15.602 1 81.62 372 ARG A N 1
ATOM 2875 C CA . ARG A 1 372 ? 28.406 15.562 15.352 1 81.62 372 ARG A CA 1
ATOM 2876 C C . ARG A 1 372 ? 28.359 15.211 13.867 1 81.62 372 ARG A C 1
ATOM 2878 O O . ARG A 1 372 ? 28.203 14.047 13.508 1 81.62 372 ARG A O 1
ATOM 2885 N N . ALA A 1 373 ? 28.531 16.188 13.094 1 90.31 373 ALA A N 1
ATOM 2886 C CA . ALA A 1 373 ? 28.5 15.961 11.648 1 90.31 373 ALA A CA 1
ATOM 2887 C C . ALA A 1 373 ? 29.906 15.992 11.055 1 90.31 373 ALA A C 1
ATOM 2889 O O . ALA A 1 373 ? 30.766 16.734 11.523 1 90.31 373 ALA A O 1
ATOM 2890 N N . PHE A 1 374 ? 30.156 15.102 10.102 1 93.81 374 PHE A N 1
ATOM 2891 C CA . PHE A 1 374 ? 31.312 15.234 9.219 1 93.81 374 PHE A CA 1
ATOM 2892 C C . PHE A 1 374 ? 31.094 16.344 8.203 1 93.81 374 PHE A C 1
ATOM 2894 O O . PHE A 1 374 ? 29.969 16.578 7.766 1 93.81 374 PHE A O 1
ATOM 2901 N N . SER A 1 375 ? 32.156 17.031 7.859 1 92.81 375 SER A N 1
ATOM 2902 C CA . SER A 1 375 ? 32.031 18.141 6.91 1 92.81 375 SER A CA 1
ATOM 2903 C C . SER A 1 375 ? 32.688 17.781 5.582 1 92.81 375 SER A C 1
ATOM 2905 O O . SER A 1 375 ? 33.656 17 5.543 1 92.81 375 SER A O 1
ATOM 2907 N N . LEU A 1 376 ? 32.25 18.391 4.523 1 95.56 376 LEU A N 1
ATOM 2908 C CA . LEU A 1 376 ? 32.781 18.141 3.182 1 95.56 376 LEU A CA 1
ATOM 2909 C C . LEU A 1 376 ? 34.219 18.625 3.049 1 95.56 376 LEU A C 1
ATOM 2911 O O . LEU A 1 376 ? 34.531 19.781 3.354 1 95.56 376 LEU A O 1
ATOM 2915 N N . GLU A 1 377 ? 35.031 17.781 2.594 1 93 377 GLU A N 1
ATOM 2916 C CA . GLU A 1 377 ? 36.438 18.109 2.34 1 93 377 GLU A CA 1
ATOM 2917 C C . GLU A 1 377 ? 36.688 18.406 0.862 1 93 377 GLU A C 1
ATOM 2919 O O . GLU A 1 377 ? 37.5 19.266 0.518 1 93 377 GLU A O 1
ATOM 2924 N N . GLY A 1 378 ? 36 17.609 0.058 1 94.44 378 GLY A N 1
ATOM 2925 C CA . GLY A 1 378 ? 36.188 17.781 -1.374 1 94.44 378 GLY A CA 1
ATOM 2926 C C . GLY A 1 378 ? 35.281 16.906 -2.205 1 94.44 378 GLY A C 1
ATOM 2927 O O . GLY A 1 378 ? 34.562 16.062 -1.666 1 94.44 378 GLY A O 1
ATOM 2928 N N . ILE A 1 379 ? 35.281 17.172 -3.557 1 96.25 379 ILE A N 1
ATOM 2929 C CA . ILE A 1 379 ? 34.469 16.375 -4.473 1 96.25 379 ILE A CA 1
ATOM 2930 C C . ILE A 1 379 ? 35.344 15.898 -5.637 1 96.25 379 ILE A C 1
ATOM 2932 O O . ILE A 1 379 ? 36.344 16.547 -5.98 1 96.25 379 ILE A O 1
ATOM 2936 N N . GLU A 1 380 ? 35.031 14.797 -6.18 1 96.75 380 GLU A N 1
ATOM 2937 C CA . GLU A 1 380 ? 35.625 14.234 -7.383 1 96.75 380 GLU A CA 1
ATOM 2938 C C . GLU A 1 380 ? 34.562 13.695 -8.336 1 96.75 380 GLU A C 1
ATOM 2940 O O . GLU A 1 380 ? 33.531 13.195 -7.898 1 96.75 380 GLU A O 1
ATOM 2945 N N . THR A 1 381 ? 34.812 13.875 -9.641 1 97.88 381 THR A N 1
ATOM 2946 C CA . THR A 1 381 ? 33.906 13.32 -10.633 1 97.88 381 THR A CA 1
ATOM 2947 C C . THR A 1 381 ? 34.625 12.297 -11.508 1 97.88 381 THR A C 1
ATOM 2949 O O . THR A 1 381 ? 35.844 12.367 -11.695 1 97.88 381 THR A O 1
ATOM 2952 N N . GLY A 1 382 ? 33.906 11.344 -11.977 1 98.06 382 GLY A N 1
ATOM 2953 C CA . GLY A 1 382 ? 34.406 10.305 -12.859 1 98.06 382 GLY A CA 1
ATOM 2954 C C . GLY A 1 382 ? 33.312 9.578 -13.602 1 98.06 382 GLY A C 1
ATOM 2955 O O . GLY A 1 382 ? 32.125 9.859 -13.398 1 98.06 382 GLY A O 1
ATOM 2956 N N . ALA A 1 383 ? 33.688 8.742 -14.516 1 97.62 383 ALA A N 1
ATOM 2957 C CA . ALA A 1 383 ? 32.719 7.883 -15.211 1 97.62 383 ALA A CA 1
ATOM 2958 C C . ALA A 1 383 ? 32.188 6.797 -14.281 1 97.62 383 ALA A C 1
ATOM 2960 O O . ALA A 1 383 ? 32.875 6.391 -13.336 1 97.62 383 ALA A O 1
ATOM 2961 N N . PRO A 1 384 ? 30.953 6.34 -14.547 1 97.38 384 PRO A N 1
ATOM 2962 C CA . PRO A 1 384 ? 30.469 5.18 -13.797 1 97.38 384 PRO A CA 1
ATOM 2963 C C . PRO A 1 384 ? 31.391 3.967 -13.93 1 97.38 384 PRO A C 1
ATOM 2965 O O . PRO A 1 384 ? 32.031 3.787 -14.969 1 97.38 384 PRO A O 1
ATOM 2968 N N . GLU A 1 385 ? 31.453 3.229 -12.867 1 91.44 385 GLU A N 1
ATOM 2969 C CA . GLU A 1 385 ? 32.25 2.006 -12.859 1 91.44 385 GLU A CA 1
ATOM 2970 C C . GLU A 1 385 ? 31.375 0.775 -13.07 1 91.44 385 GLU A C 1
ATOM 2972 O O . GLU A 1 385 ? 30.203 0.771 -12.688 1 91.44 385 GLU A O 1
ATOM 2977 N N . PRO A 1 386 ? 31.969 -0.235 -13.781 1 93.62 386 PRO A N 1
ATOM 2978 C CA . PRO A 1 386 ? 31.188 -1.473 -13.844 1 93.62 386 PRO A CA 1
ATOM 2979 C C . PRO A 1 386 ? 31.031 -2.141 -12.484 1 93.62 386 PRO A C 1
ATOM 2981 O O . PRO A 1 386 ? 31.984 -2.223 -11.711 1 93.62 386 PRO A O 1
ATOM 2984 N N . ARG A 1 387 ? 29.984 -2.59 -12.141 1 94.06 387 ARG A N 1
ATOM 2985 C CA . ARG A 1 387 ? 29.703 -3.25 -10.875 1 94.06 387 ARG A CA 1
ATOM 2986 C C . ARG A 1 387 ? 30.234 -4.684 -10.875 1 94.06 387 ARG A C 1
ATOM 2988 O O . ARG A 1 387 ? 30.578 -5.227 -9.828 1 94.06 387 ARG A O 1
ATOM 2995 N N . TYR A 1 388 ? 30.281 -5.367 -11.977 1 96.5 388 TYR A N 1
ATOM 2996 C CA . TYR A 1 388 ? 30.828 -6.691 -12.227 1 96.5 388 TYR A CA 1
ATOM 2997 C C . TYR A 1 388 ? 31.234 -6.852 -13.688 1 96.5 388 TYR A C 1
ATOM 2999 O O . TYR A 1 388 ? 30.812 -6.062 -14.539 1 96.5 388 TYR A O 1
ATOM 3007 N N . PRO A 1 389 ? 32.094 -7.824 -13.93 1 95.38 389 PRO A N 1
ATOM 3008 C CA . PRO A 1 389 ? 32.469 -8.055 -15.328 1 95.38 389 PRO A CA 1
ATOM 3009 C C . PRO A 1 389 ? 31.312 -8.617 -16.156 1 95.38 389 PRO A C 1
ATOM 3011 O O . PRO A 1 389 ? 30.547 -9.445 -15.664 1 95.38 389 PRO A O 1
ATOM 3014 N N . TRP A 1 390 ? 31.156 -8.078 -17.344 1 95.38 390 TRP A N 1
ATOM 3015 C CA . TRP A 1 390 ? 30.141 -8.602 -18.25 1 95.38 390 TRP A CA 1
ATOM 3016 C C . TRP A 1 390 ? 30.453 -8.234 -19.703 1 95.38 390 TRP A C 1
ATOM 3018 O O . TRP A 1 390 ? 30.906 -7.117 -19.984 1 95.38 390 TRP A O 1
ATOM 3028 N N . THR A 1 391 ? 30.375 -9.195 -20.547 1 93.88 391 THR A N 1
ATOM 3029 C CA . THR A 1 391 ? 30.422 -9.008 -22 1 93.88 391 THR A CA 1
ATOM 3030 C C . THR A 1 391 ? 29.188 -9.617 -22.656 1 93.88 391 THR A C 1
ATOM 3032 O O . THR A 1 391 ? 28.719 -10.688 -22.234 1 93.88 391 THR A O 1
ATOM 3035 N N . PRO A 1 392 ? 28.656 -8.906 -23.672 1 94.25 392 PRO A N 1
ATOM 3036 C CA . PRO A 1 392 ? 27.453 -9.445 -24.312 1 94.25 392 PRO A CA 1
ATOM 3037 C C . PRO A 1 392 ? 27.656 -10.852 -24.859 1 94.25 392 PRO A C 1
ATOM 3039 O O . PRO A 1 392 ? 28.641 -11.117 -25.547 1 94.25 392 PRO A O 1
ATOM 3042 N N . GLN A 1 393 ? 26.844 -11.727 -24.484 1 94.19 393 GLN A N 1
ATOM 3043 C CA . GLN A 1 393 ? 26.797 -13.109 -24.938 1 94.19 393 GLN A CA 1
ATOM 3044 C C . GLN A 1 393 ? 25.359 -13.641 -24.906 1 94.19 393 GLN A C 1
ATOM 3046 O O . GLN A 1 393 ? 24.453 -12.953 -24.453 1 94.19 393 GLN A O 1
ATOM 3051 N N . PHE A 1 394 ? 25.156 -14.82 -25.562 1 97 394 PHE A N 1
ATOM 3052 C CA . PHE A 1 394 ? 23.875 -15.523 -25.5 1 97 394 PHE A CA 1
ATOM 3053 C C . PHE A 1 394 ? 22.75 -14.664 -26.047 1 97 394 PHE A C 1
ATOM 3055 O O . PHE A 1 394 ? 21.688 -14.562 -25.422 1 97 394 PHE A O 1
ATOM 3062 N N . HIS A 1 395 ? 22.953 -13.93 -27.094 1 96.56 395 HIS A N 1
ATOM 3063 C CA . HIS A 1 395 ? 21.969 -13.141 -27.828 1 96.56 395 HIS A CA 1
ATOM 3064 C C . HIS A 1 395 ? 21.5 -11.945 -27 1 96.56 395 HIS A C 1
ATOM 3066 O O . HIS A 1 395 ? 20.344 -11.516 -27.125 1 96.56 395 HIS A O 1
ATOM 3072 N N . ALA A 1 396 ? 22.344 -11.477 -26.062 1 96.75 396 ALA A N 1
ATOM 3073 C CA . ALA A 1 396 ? 22 -10.32 -25.234 1 96.75 396 ALA A CA 1
ATOM 3074 C C . ALA A 1 396 ? 21.703 -9.102 -26.109 1 96.75 396 ALA A C 1
ATOM 3076 O O . ALA A 1 396 ? 22.328 -8.922 -27.156 1 96.75 396 ALA A O 1
ATOM 3077 N N . ALA A 1 397 ? 20.75 -8.297 -25.688 1 94.44 397 ALA A N 1
ATOM 3078 C CA . ALA A 1 397 ? 20.531 -7.008 -26.328 1 94.44 397 ALA A CA 1
ATOM 3079 C C . ALA A 1 397 ? 21.75 -6.102 -26.203 1 94.44 397 ALA A C 1
ATOM 3081 O O . ALA A 1 397 ? 22.484 -6.18 -25.203 1 94.44 397 ALA A O 1
ATOM 3082 N N . PRO A 1 398 ? 21.969 -5.27 -27.188 1 91.06 398 PRO A N 1
ATOM 3083 C CA . PRO A 1 398 ? 23.094 -4.332 -27.094 1 91.06 398 PRO A CA 1
ATOM 3084 C C . PRO A 1 398 ? 22.969 -3.385 -25.906 1 91.06 398 PRO A C 1
ATOM 3086 O O . PRO A 1 398 ? 21.875 -2.9 -25.609 1 91.06 398 PRO A O 1
ATOM 3089 N N . ALA A 1 399 ? 24.047 -3.139 -25.188 1 92 399 ALA A N 1
ATOM 3090 C CA . ALA A 1 399 ? 24.062 -2.256 -24.016 1 92 399 ALA A CA 1
ATOM 3091 C C . ALA A 1 399 ? 25.453 -1.688 -23.766 1 92 399 ALA A C 1
ATOM 3093 O O . ALA A 1 399 ? 26.453 -2.377 -23.969 1 92 399 ALA A O 1
ATOM 3094 N N . ASP A 1 400 ? 25.469 -0.401 -23.391 1 92.69 400 ASP A N 1
ATOM 3095 C CA . ASP A 1 400 ? 26.734 0.168 -22.906 1 92.69 400 ASP A CA 1
ATOM 3096 C C . ASP A 1 400 ? 27.094 -0.403 -21.531 1 92.69 400 ASP A C 1
ATOM 3098 O O . ASP A 1 400 ? 26.297 -0.344 -20.594 1 92.69 400 ASP A O 1
ATOM 3102 N N . TRP A 1 401 ? 28.328 -0.962 -21.375 1 94.62 401 TRP A N 1
ATOM 3103 C CA . TRP A 1 401 ? 28.781 -1.459 -20.078 1 94.62 401 TRP A CA 1
ATOM 3104 C C . TRP A 1 401 ? 30.234 -1.086 -19.844 1 94.62 401 TRP A C 1
ATOM 3106 O O . TRP A 1 401 ? 31.109 -1.441 -20.625 1 94.62 401 TRP A O 1
ATOM 3116 N N . PRO A 1 402 ? 30.547 -0.389 -18.766 1 95.81 402 PRO A N 1
ATOM 3117 C CA . PRO A 1 402 ? 29.594 0.145 -17.797 1 95.81 402 PRO A CA 1
ATOM 3118 C C . PRO A 1 402 ? 28.625 1.156 -18.406 1 95.81 402 PRO A C 1
ATOM 3120 O O . PRO A 1 402 ? 28.891 1.697 -19.484 1 95.81 402 PRO A O 1
ATOM 3123 N N . PRO A 1 403 ? 27.516 1.312 -17.719 1 96.81 403 PRO A N 1
ATOM 3124 C CA . PRO A 1 403 ? 26.594 2.32 -18.25 1 96.81 403 PRO A CA 1
ATOM 3125 C C . PRO A 1 403 ? 27.219 3.711 -18.328 1 96.81 403 PRO A C 1
ATOM 3127 O O . PRO A 1 403 ? 28.062 4.059 -17.5 1 96.81 403 PRO A O 1
ATOM 3130 N N . LYS A 1 404 ? 26.828 4.465 -19.328 1 97.19 404 LYS A N 1
ATOM 3131 C CA . LYS A 1 404 ? 27.297 5.844 -19.438 1 97.19 404 LYS A CA 1
ATOM 3132 C C . LYS A 1 404 ? 26.641 6.738 -18.391 1 97.19 404 LYS A C 1
ATOM 3134 O O . LYS A 1 404 ? 25.516 6.465 -17.953 1 97.19 404 LYS A O 1
ATOM 3139 N N . GLY A 1 405 ? 27.359 7.73 -17.953 1 98.25 405 GLY A N 1
ATOM 3140 C CA . GLY A 1 405 ? 26.891 8.648 -16.922 1 98.25 405 GLY A CA 1
ATOM 3141 C C . GLY A 1 405 ? 28 9.391 -16.219 1 98.25 405 GLY A C 1
ATOM 3142 O O . GLY A 1 405 ? 29.031 9.711 -16.828 1 98.25 405 GLY A O 1
ATOM 3143 N N . LEU A 1 406 ? 27.703 9.75 -14.992 1 98.69 406 LEU A N 1
ATOM 3144 C CA . LEU A 1 406 ? 28.641 10.531 -14.188 1 98.69 406 LEU A CA 1
ATOM 3145 C C . LEU A 1 406 ? 28.609 10.086 -12.727 1 98.69 406 LEU A C 1
ATOM 3147 O O . LEU A 1 406 ? 27.531 9.836 -12.172 1 98.69 406 LEU A O 1
ATOM 3151 N N . ARG A 1 407 ? 29.734 9.875 -12.18 1 98.56 407 ARG A N 1
ATOM 3152 C CA . ARG A 1 407 ? 29.891 9.578 -10.758 1 98.56 407 ARG A CA 1
ATOM 3153 C C . ARG A 1 407 ? 30.406 10.797 -9.992 1 98.56 407 ARG A C 1
ATOM 3155 O O . ARG A 1 407 ? 31.359 11.445 -10.422 1 98.56 407 ARG A O 1
ATOM 3162 N N . LEU A 1 408 ? 29.766 11.156 -8.984 1 98.38 408 LEU A N 1
ATOM 3163 C CA . LEU A 1 408 ? 30.172 12.195 -8.047 1 98.38 408 LEU A CA 1
ATOM 3164 C C . LEU A 1 408 ? 30.562 11.594 -6.703 1 98.38 408 LEU A C 1
ATOM 3166 O O . LEU A 1 408 ? 29.766 10.906 -6.07 1 98.38 408 LEU A O 1
ATOM 3170 N N . THR A 1 409 ? 31.797 11.781 -6.277 1 98.25 409 THR A N 1
ATOM 3171 C CA . THR A 1 409 ? 32.281 11.344 -4.973 1 98.25 409 THR A CA 1
ATOM 3172 C C . THR A 1 409 ? 32.5 12.539 -4.055 1 98.25 409 THR A C 1
ATOM 3174 O O . THR A 1 409 ? 33.25 13.453 -4.402 1 98.25 409 THR A O 1
ATOM 3177 N N . MET A 1 410 ? 31.906 12.539 -2.955 1 98.19 410 MET A N 1
ATOM 3178 C CA . MET A 1 410 ? 32.094 13.562 -1.927 1 98.19 410 MET A CA 1
ATOM 3179 C C . MET A 1 410 ? 32.781 12.992 -0.707 1 98.19 410 MET A C 1
ATOM 3181 O O . MET A 1 410 ? 32.344 12.016 -0.11 1 98.19 410 MET A O 1
ATOM 3185 N N . THR A 1 411 ? 33.844 13.609 -0.369 1 97.56 411 THR A N 1
ATOM 3186 C CA . THR A 1 411 ? 34.625 13.141 0.773 1 97.56 411 THR A CA 1
ATOM 3187 C C . THR A 1 411 ? 34.344 14.008 2.002 1 97.56 411 THR A C 1
ATOM 3189 O O . THR A 1 411 ? 34.469 15.234 1.94 1 97.56 411 THR A O 1
ATOM 3192 N N . PHE A 1 412 ? 34 13.367 3.098 1 97.19 412 PHE A N 1
ATOM 3193 C CA . PHE A 1 412 ? 33.688 14.047 4.348 1 97.19 412 PHE A CA 1
ATOM 3194 C C . PHE A 1 412 ? 34.688 13.648 5.441 1 97.19 412 PHE A C 1
ATOM 3196 O O . PHE A 1 412 ? 35.062 12.477 5.535 1 97.19 412 PHE A O 1
ATOM 3203 N N . THR A 1 413 ? 35.062 14.578 6.254 1 94.06 413 THR A N 1
ATOM 3204 C CA . THR A 1 413 ? 35.938 14.359 7.398 1 94.06 413 THR A CA 1
ATOM 3205 C C . THR A 1 413 ? 35.375 15.008 8.656 1 94.06 413 THR A C 1
ATOM 3207 O O . THR A 1 413 ? 34.531 15.914 8.562 1 94.06 413 THR A O 1
ATOM 3210 N N . PRO A 1 414 ? 35.719 14.414 9.836 1 87.62 414 PRO A N 1
ATOM 3211 C CA . PRO A 1 414 ? 35.188 14.992 11.062 1 87.62 414 PRO A CA 1
ATOM 3212 C C . PRO A 1 414 ? 35.625 16.438 11.273 1 87.62 414 PRO A C 1
ATOM 3214 O O . PRO A 1 414 ? 36.75 16.797 10.945 1 87.62 414 PRO A O 1
ATOM 3217 N N . THR A 1 415 ? 34.688 17.156 11.727 1 73.88 415 THR A N 1
ATOM 3218 C CA . THR A 1 415 ? 35.031 18.531 12.086 1 73.88 415 THR A CA 1
ATOM 3219 C C . THR A 1 415 ? 35.875 18.562 13.367 1 73.88 415 THR A C 1
ATOM 3221 O O . THR A 1 415 ? 35.938 17.562 14.086 1 73.88 415 THR A O 1
ATOM 3224 N N . GLY A 1 416 ? 36.562 19.625 13.555 1 61.34 416 GLY A N 1
ATOM 3225 C CA . GLY A 1 416 ? 37.344 19.797 14.781 1 61.34 416 GLY A CA 1
ATOM 3226 C C . GLY A 1 416 ? 36.5 19.578 16.031 1 61.34 416 GLY A C 1
ATOM 3227 O O . GLY A 1 416 ? 37.062 19.297 17.109 1 61.34 416 GLY A O 1
ATOM 3228 N N . ALA A 1 417 ? 35.219 19.625 15.891 1 58.5 417 ALA A N 1
ATOM 3229 C CA . ALA A 1 417 ? 34.312 19.5 17.031 1 58.5 417 ALA A CA 1
ATOM 3230 C C . ALA A 1 417 ? 34.031 18.031 17.359 1 58.5 417 ALA A C 1
ATOM 3232 O O . ALA A 1 417 ? 33.406 17.719 18.375 1 58.5 417 ALA A O 1
ATOM 3233 N N . VAL A 1 418 ? 34.531 17.188 16.516 1 71 418 VAL A N 1
ATOM 3234 C CA . VAL A 1 418 ? 34.281 15.766 16.75 1 71 418 VAL A CA 1
ATOM 3235 C C . VAL A 1 418 ? 35.625 15.016 16.859 1 71 418 VAL A C 1
ATOM 3237 O O . VAL A 1 418 ? 35.875 14.102 16.078 1 71 418 VAL A O 1
ATOM 3240 N N . PRO A 1 419 ? 36.344 15.289 17.812 1 66.69 419 PRO A N 1
ATOM 3241 C CA . PRO A 1 419 ? 37.688 14.688 17.891 1 66.69 419 PRO A CA 1
ATOM 3242 C C . PRO A 1 419 ? 37.625 13.172 18.047 1 66.69 419 PRO A C 1
ATOM 3244 O O . PRO A 1 419 ? 38.594 12.477 17.641 1 66.69 419 PRO A O 1
ATOM 3247 N N . GLU A 1 420 ? 36.531 12.695 18.547 1 73.19 420 GLU A N 1
ATOM 3248 C CA . GLU A 1 420 ? 36.438 11.258 18.781 1 73.19 420 GLU A CA 1
ATOM 3249 C C . GLU A 1 420 ? 36.375 10.5 17.453 1 73.19 420 GLU A C 1
ATOM 3251 O O . GLU A 1 420 ? 36.625 9.297 17.422 1 73.19 420 GLU A O 1
ATOM 3256 N N . ALA A 1 421 ? 36.125 11.219 16.438 1 84.12 421 ALA A N 1
ATOM 3257 C CA . ALA A 1 421 ? 36.031 10.57 15.133 1 84.12 421 ALA A CA 1
ATOM 3258 C C . ALA A 1 421 ? 37.25 10.883 14.266 1 84.12 421 ALA A C 1
ATOM 3260 O O . ALA A 1 421 ? 37.281 10.539 13.086 1 84.12 421 ALA A O 1
ATOM 3261 N N . SER A 1 422 ? 38.219 11.469 14.898 1 85.62 422 SER A N 1
ATOM 3262 C CA . SER A 1 422 ? 39.406 11.82 14.141 1 85.62 422 SER A CA 1
ATOM 3263 C C . SER A 1 422 ? 40.031 10.594 13.477 1 85.62 422 SER A C 1
ATOM 3265 O O . SER A 1 422 ? 40.062 9.516 14.07 1 85.62 422 SER A O 1
ATOM 3267 N N . GLY A 1 423 ? 40.5 10.781 12.172 1 91.06 423 GLY A N 1
ATOM 3268 C CA . GLY A 1 423 ? 41.125 9.703 11.438 1 91.06 423 GLY A CA 1
ATOM 3269 C C . GLY A 1 423 ? 40.188 8.961 10.516 1 91.06 423 GLY A C 1
ATOM 3270 O O . GLY A 1 423 ? 40.625 8.188 9.664 1 91.06 423 GLY A O 1
ATOM 3271 N N . LEU A 1 424 ? 38.969 9.141 10.672 1 94.94 424 LEU A N 1
ATOM 3272 C CA . LEU A 1 424 ? 37.969 8.516 9.812 1 94.94 424 LEU A CA 1
ATOM 3273 C C . LEU A 1 424 ? 37.625 9.406 8.625 1 94.94 424 LEU A C 1
ATOM 3275 O O . LEU A 1 424 ? 37.719 10.633 8.719 1 94.94 424 LEU A O 1
ATOM 3279 N N . ARG A 1 425 ? 37.312 8.805 7.559 1 96.62 425 ARG A N 1
ATOM 3280 C CA . ARG A 1 425 ? 36.844 9.469 6.355 1 96.62 425 ARG A CA 1
ATOM 3281 C C . ARG A 1 425 ? 35.625 8.734 5.766 1 96.62 425 ARG A C 1
ATOM 3283 O O . ARG A 1 425 ? 35.625 7.5 5.738 1 96.62 425 ARG A O 1
ATOM 3290 N N . VAL A 1 426 ? 34.656 9.508 5.359 1 98.12 426 VAL A N 1
ATOM 3291 C CA . VAL A 1 426 ? 33.469 8.922 4.715 1 98.12 426 VAL A CA 1
ATOM 3292 C C . VAL A 1 426 ? 33.344 9.477 3.303 1 98.12 426 VAL A C 1
ATOM 3294 O O . VAL A 1 426 ? 33.375 10.695 3.102 1 98.12 426 VAL A O 1
ATOM 3297 N N . ARG A 1 427 ? 33.25 8.664 2.379 1 98.62 427 ARG A N 1
ATOM 3298 C CA . ARG A 1 427 ? 32.969 9.055 0.999 1 98.62 427 ARG A CA 1
ATOM 3299 C C . ARG A 1 427 ? 31.547 8.695 0.598 1 98.62 427 ARG A C 1
ATOM 3301 O O . ARG A 1 427 ? 31.125 7.547 0.769 1 98.62 427 ARG A O 1
ATOM 3308 N N . VAL A 1 428 ? 30.781 9.641 0.182 1 98.62 428 VAL A N 1
ATOM 3309 C CA . VAL A 1 428 ? 29.453 9.438 -0.374 1 98.62 428 VAL A CA 1
ATOM 3310 C C . VAL A 1 428 ? 29.516 9.461 -1.899 1 98.62 428 VAL A C 1
ATOM 3312 O O . VAL A 1 428 ? 29.984 10.438 -2.486 1 98.62 428 VAL A O 1
ATOM 3315 N N . HIS A 1 429 ? 29.094 8.422 -2.502 1 98.5 429 HIS A N 1
ATOM 3316 C CA . HIS A 1 429 ? 29.125 8.305 -3.955 1 98.5 429 HIS A CA 1
ATOM 3317 C C . HIS A 1 429 ? 27.734 8.414 -4.551 1 98.5 429 HIS A C 1
ATOM 3319 O O . HIS A 1 429 ? 26.797 7.758 -4.082 1 98.5 429 HIS A O 1
ATOM 3325 N N . TYR A 1 430 ? 27.594 9.266 -5.543 1 98.56 430 TYR A N 1
ATOM 3326 C CA . TYR A 1 430 ? 26.422 9.312 -6.41 1 98.56 430 TYR A CA 1
ATOM 3327 C C . TYR A 1 430 ? 26.781 8.898 -7.836 1 98.56 430 TYR A C 1
ATOM 3329 O O . TYR A 1 430 ? 27.828 9.273 -8.352 1 98.56 430 TYR A O 1
ATOM 3337 N N . GLU A 1 431 ? 26.031 8.102 -8.43 1 98.5 431 GLU A N 1
ATOM 3338 C CA . GLU A 1 431 ? 26.078 7.871 -9.867 1 98.5 431 GLU A CA 1
ATOM 3339 C C . GLU A 1 431 ? 24.766 8.242 -10.539 1 98.5 431 GLU A C 1
ATOM 3341 O O . GLU A 1 431 ? 23.688 7.922 -10.023 1 98.5 431 GLU A O 1
ATOM 3346 N N . ILE A 1 432 ? 24.875 8.969 -11.531 1 98.62 432 ILE A N 1
ATOM 3347 C CA . ILE A 1 432 ? 23.734 9.32 -12.375 1 98.62 432 ILE A CA 1
ATOM 3348 C C . ILE A 1 432 ? 23.938 8.766 -13.781 1 98.62 432 ILE A C 1
ATOM 3350 O O . ILE A 1 432 ? 25.062 8.758 -14.289 1 98.62 432 ILE A O 1
ATOM 3354 N N . TYR A 1 433 ? 22.859 8.289 -14.438 1 98.19 433 TYR A N 1
ATOM 3355 C CA . TYR A 1 433 ? 23.031 7.535 -15.672 1 98.19 433 TYR A CA 1
ATOM 3356 C C . TYR A 1 433 ? 22.359 8.25 -16.844 1 98.19 433 TYR A C 1
ATOM 3358 O O . TYR A 1 433 ? 21.266 8.812 -16.688 1 98.19 433 TYR A O 1
ATOM 3366 N N . ASP A 1 434 ? 22.969 8.188 -17.969 1 97.62 434 ASP A N 1
ATOM 3367 C CA . ASP A 1 434 ? 22.422 8.789 -19.172 1 97.62 434 ASP A CA 1
ATOM 3368 C C . ASP A 1 434 ? 21.141 8.078 -19.609 1 97.62 434 ASP A C 1
ATOM 3370 O O . ASP A 1 434 ? 21.094 6.844 -19.641 1 97.62 434 ASP A O 1
ATOM 3374 N N . GLY A 1 435 ? 20.109 8.82 -19.844 1 96.44 435 GLY A N 1
ATOM 3375 C CA . GLY A 1 435 ? 18.969 8.32 -20.594 1 96.44 435 GLY A CA 1
ATOM 3376 C C . GLY A 1 435 ? 17.875 7.738 -19.719 1 96.44 435 GLY A C 1
ATOM 3377 O O . GLY A 1 435 ? 16.812 7.352 -20.203 1 96.44 435 GLY A O 1
ATOM 3378 N N . ILE A 1 436 ? 18.047 7.543 -18.453 1 97.5 436 ILE A N 1
ATOM 3379 C CA . ILE A 1 436 ? 17.016 7.086 -17.531 1 97.5 436 ILE A CA 1
ATOM 3380 C C . ILE A 1 436 ? 17 7.961 -16.281 1 97.5 436 ILE A C 1
ATOM 3382 O O . ILE A 1 436 ? 18.031 8.516 -15.898 1 97.5 436 ILE A O 1
ATOM 3386 N N . PRO A 1 437 ? 15.883 8.156 -15.633 1 98.25 437 PRO A N 1
ATOM 3387 C CA . PRO A 1 437 ? 15.797 9 -14.438 1 98.25 437 PRO A CA 1
ATOM 3388 C C . PRO A 1 437 ? 16.188 8.266 -13.156 1 98.25 437 PRO A C 1
ATOM 3390 O O . PRO A 1 437 ? 15.398 8.203 -12.211 1 98.25 437 PRO A O 1
ATOM 3393 N N . VAL A 1 438 ? 17.438 7.777 -13.094 1 98.56 438 VAL A N 1
ATOM 3394 C CA . VAL A 1 438 ? 17.922 6.965 -11.977 1 98.56 438 VAL A CA 1
ATOM 3395 C C . VAL A 1 438 ? 19.203 7.562 -11.422 1 98.56 438 VAL A C 1
ATOM 3397 O O . VAL A 1 438 ? 20.094 7.953 -12.18 1 98.56 438 VAL A O 1
ATOM 3400 N N . ILE A 1 439 ? 19.266 7.645 -10.156 1 98.69 439 ILE A N 1
ATOM 3401 C CA . ILE A 1 439 ? 20.5 7.945 -9.422 1 98.69 439 ILE A CA 1
ATOM 3402 C C . ILE A 1 439 ? 20.797 6.816 -8.438 1 98.69 439 ILE A C 1
ATOM 3404 O O . ILE A 1 439 ? 19.891 6.293 -7.785 1 98.69 439 ILE A O 1
ATOM 3408 N N . ALA A 1 440 ? 22.016 6.379 -8.414 1 98.56 440 ALA A N 1
ATOM 3409 C CA . ALA A 1 440 ? 22.469 5.395 -7.438 1 98.56 440 ALA A CA 1
ATOM 3410 C C . ALA A 1 440 ? 23.328 6.055 -6.355 1 98.56 440 ALA A C 1
ATOM 3412 O O . ALA A 1 440 ? 23.922 7.109 -6.586 1 98.56 440 ALA A O 1
ATOM 3413 N N . LYS A 1 441 ? 23.359 5.414 -5.207 1 98.62 441 LYS A N 1
ATOM 3414 C CA . LYS A 1 441 ? 24.062 6 -4.074 1 98.62 441 LYS A CA 1
ATOM 3415 C C . LYS A 1 441 ? 24.656 4.914 -3.18 1 98.62 441 LYS A C 1
ATOM 3417 O O . LYS A 1 441 ? 24.031 3.883 -2.943 1 98.62 441 LYS A O 1
ATOM 3422 N N . TRP A 1 442 ? 25.922 5.074 -2.748 1 98.5 442 TRP A N 1
ATOM 3423 C CA . TRP A 1 442 ? 26.516 4.242 -1.713 1 98.5 442 TRP A CA 1
ATOM 3424 C C . TRP A 1 442 ? 27.562 5.027 -0.921 1 98.5 442 TRP A C 1
ATOM 3426 O O . TRP A 1 442 ? 27.844 6.188 -1.234 1 98.5 442 TRP A O 1
ATOM 3436 N N . ILE A 1 443 ? 28.078 4.441 0.185 1 98.62 443 ILE A N 1
ATOM 3437 C CA . ILE A 1 443 ? 29.062 5.133 1 1 98.62 443 ILE A CA 1
ATOM 3438 C C . ILE A 1 443 ? 30.281 4.227 1.231 1 98.62 443 ILE A C 1
ATOM 3440 O O . ILE A 1 443 ? 30.172 3.004 1.095 1 98.62 443 ILE A O 1
ATOM 3444 N N . GLU A 1 444 ? 31.375 4.816 1.486 1 98.5 444 GLU A N 1
ATOM 3445 C CA . GLU A 1 444 ? 32.594 4.172 1.943 1 98.5 444 GLU A CA 1
ATOM 3446 C C . GLU A 1 444 ? 33.094 4.793 3.244 1 98.5 444 GLU A C 1
ATOM 3448 O O . GLU A 1 444 ? 33.031 6.012 3.418 1 98.5 444 GLU A O 1
ATOM 3453 N N . VAL A 1 445 ? 33.406 3.982 4.16 1 98.25 445 VAL A N 1
ATOM 3454 C CA . VAL A 1 445 ? 34 4.426 5.422 1 98.25 445 VAL A CA 1
ATOM 3455 C C . VAL A 1 445 ? 35.469 3.971 5.512 1 98.25 445 VAL A C 1
ATOM 3457 O O . VAL A 1 445 ? 35.75 2.77 5.527 1 98.25 445 VAL A O 1
ATOM 3460 N N . GLU A 1 446 ? 36.344 4.895 5.594 1 97.81 446 GLU A N 1
ATOM 3461 C CA . GLU A 1 446 ? 37.781 4.617 5.656 1 97.81 446 GLU A CA 1
ATOM 3462 C C . GLU A 1 446 ? 38.312 4.848 7.062 1 97.81 446 GLU A C 1
ATOM 3464 O O . GLU A 1 446 ? 38.031 5.875 7.684 1 97.81 446 GLU A O 1
ATOM 3469 N N . ASN A 1 447 ? 39.094 3.863 7.492 1 96.06 447 ASN A N 1
ATOM 3470 C CA . ASN A 1 447 ? 39.719 3.955 8.797 1 96.06 447 ASN A CA 1
ATOM 3471 C C . ASN A 1 447 ? 41.188 4.34 8.68 1 96.06 447 ASN A C 1
ATOM 3473 O O . ASN A 1 447 ? 42.062 3.486 8.406 1 96.06 447 ASN A O 1
ATOM 3477 N N . GLY A 1 448 ? 41.5 5.559 8.938 1 94.31 448 GLY A N 1
ATOM 3478 C CA . GLY A 1 448 ? 42.875 6.027 8.938 1 94.31 448 GLY A CA 1
ATOM 3479 C C . GLY A 1 448 ? 43.531 5.953 10.305 1 94.31 448 GLY A C 1
ATOM 3480 O O . GLY A 1 448 ? 44.625 6.438 10.484 1 94.31 448 GLY A O 1
ATOM 3481 N N . ARG A 1 449 ? 42.938 5.336 11.195 1 90.62 449 ARG A N 1
ATOM 3482 C CA . ARG A 1 449 ? 43.469 5.188 12.547 1 90.62 449 ARG A CA 1
ATOM 3483 C C . ARG A 1 449 ? 44.406 3.982 12.641 1 90.62 449 ARG A C 1
ATOM 3485 O O . ARG A 1 449 ? 44.531 3.227 11.68 1 90.62 449 ARG A O 1
ATOM 3492 N N . LYS A 1 450 ? 44.969 3.893 13.82 1 91 450 LYS A N 1
ATOM 3493 C CA . LYS A 1 450 ? 45.906 2.809 14.055 1 91 450 LYS A CA 1
ATOM 3494 C C . LYS A 1 450 ? 45.219 1.591 14.664 1 91 450 LYS A C 1
ATOM 3496 O O . LYS A 1 450 ? 45.812 0.519 14.766 1 91 450 LYS A O 1
ATOM 3501 N N . ARG A 1 451 ? 44.062 1.713 14.953 1 90 451 ARG A N 1
ATOM 3502 C CA . ARG A 1 451 ? 43.281 0.606 15.492 1 90 451 ARG A CA 1
ATOM 3503 C C . ARG A 1 451 ? 42.031 0.368 14.672 1 90 451 ARG A C 1
ATOM 3505 O O . ARG A 1 451 ? 41.531 1.274 13.984 1 90 451 ARG A O 1
ATOM 3512 N N . ALA A 1 452 ? 41.531 -0.826 14.836 1 92.94 452 ALA A N 1
ATOM 3513 C CA . ALA A 1 452 ? 40.281 -1.156 14.148 1 92.94 452 ALA A CA 1
ATOM 3514 C C . ALA A 1 452 ? 39.125 -0.408 14.758 1 92.94 452 ALA A C 1
ATOM 3516 O O . ALA A 1 452 ? 39.094 -0.116 15.953 1 92.94 452 ALA A O 1
ATOM 3517 N N . VAL A 1 453 ? 38.156 -0.05 13.961 1 92.5 453 VAL A N 1
ATOM 3518 C CA . VAL A 1 453 ? 36.938 0.583 14.414 1 92.5 453 VAL A CA 1
ATOM 3519 C C . VAL A 1 453 ? 35.719 -0.273 14.016 1 92.5 453 VAL A C 1
ATOM 3521 O O . VAL A 1 453 ? 35.781 -0.978 13.008 1 92.5 453 VAL A O 1
ATOM 3524 N N . LEU A 1 454 ? 34.656 -0.261 14.883 1 91.75 454 LEU A N 1
ATOM 3525 C CA . LEU A 1 454 ? 33.469 -1.044 14.609 1 91.75 454 LEU A CA 1
ATOM 3526 C C . LEU A 1 454 ? 32.375 -0.179 13.969 1 91.75 454 LEU A C 1
ATOM 3528 O O . LEU A 1 454 ? 31.875 0.764 14.586 1 91.75 454 LEU A O 1
ATOM 3532 N N . LEU A 1 455 ? 32.062 -0.381 12.75 1 96.19 455 LEU A N 1
ATOM 3533 C CA . LEU A 1 455 ? 30.891 0.191 12.109 1 96.19 455 LEU A CA 1
ATOM 3534 C C . LEU A 1 455 ? 29.641 -0.601 12.469 1 96.19 455 LEU A C 1
ATOM 3536 O O . LEU A 1 455 ? 29.328 -1.607 11.828 1 96.19 455 LEU A O 1
ATOM 3540 N N . ARG A 1 456 ? 28.891 -0.134 13.383 1 91.12 456 ARG A N 1
ATOM 3541 C CA . ARG A 1 456 ? 27.781 -0.868 13.961 1 91.12 456 ARG A CA 1
ATOM 3542 C C . ARG A 1 456 ? 26.547 -0.793 13.062 1 91.12 456 ARG A C 1
ATOM 3544 O O . ARG A 1 456 ? 25.766 -1.748 12.984 1 91.12 456 ARG A O 1
ATOM 3551 N N . ASP A 1 457 ? 26.281 0.359 12.539 1 95.25 457 ASP A N 1
ATOM 3552 C CA . ASP A 1 457 ? 25.094 0.629 11.742 1 95.25 457 ASP A CA 1
ATOM 3553 C C . ASP A 1 457 ? 25.359 1.726 10.711 1 95.25 457 ASP A C 1
ATOM 3555 O O . ASP A 1 457 ? 26.391 2.398 10.773 1 95.25 457 ASP A O 1
ATOM 3559 N N . MET A 1 458 ? 24.469 1.801 9.75 1 97.62 458 MET A N 1
ATOM 3560 C CA . MET A 1 458 ? 24.578 2.85 8.742 1 97.62 458 MET A CA 1
ATOM 3561 C C . MET A 1 458 ? 23.234 3.129 8.078 1 97.62 458 MET A C 1
ATOM 3563 O O . MET A 1 458 ? 22.391 2.24 7.988 1 97.62 458 MET A O 1
ATOM 3567 N N . GLU A 1 459 ? 22.938 4.328 7.715 1 98.19 459 GLU A N 1
ATOM 3568 C CA . GLU A 1 459 ? 21.875 4.805 6.836 1 98.19 459 GLU A CA 1
ATOM 3569 C C . GLU A 1 459 ? 22.438 5.445 5.574 1 98.19 459 GLU A C 1
ATOM 3571 O O . GLU A 1 459 ? 22.922 6.582 5.609 1 98.19 459 GLU A O 1
ATOM 3576 N N . CYS A 1 460 ? 22.297 4.746 4.492 1 98.31 460 CYS A N 1
ATOM 3577 C CA . CYS A 1 460 ? 23 5.125 3.275 1 98.31 460 CYS A CA 1
ATOM 3578 C C . CYS A 1 460 ? 22.234 6.203 2.516 1 98.31 460 CYS A C 1
ATOM 3580 O O . CYS A 1 460 ? 22.797 6.883 1.656 1 98.31 460 CYS A O 1
ATOM 3582 N N . GLU A 1 461 ? 21.031 6.328 2.723 1 98.44 461 GLU A N 1
ATOM 3583 C CA . GLU A 1 461 ? 20.172 7.395 2.215 1 98.44 461 GLU A CA 1
ATOM 3584 C C . GLU A 1 461 ? 19.188 7.867 3.283 1 98.44 461 GLU A C 1
ATOM 3586 O O . GLU A 1 461 ? 18.625 7.055 4.02 1 98.44 461 GLU A O 1
ATOM 3591 N N . VAL A 1 462 ? 19.078 9.117 3.488 1 98.19 462 VAL A N 1
ATOM 3592 C CA . VAL A 1 462 ? 18.094 9.781 4.332 1 98.19 462 VAL A CA 1
ATOM 3593 C C . VAL A 1 462 ? 17.453 10.938 3.57 1 98.19 462 VAL A C 1
ATOM 3595 O O . VAL A 1 462 ? 18.094 11.977 3.367 1 98.19 462 VAL A O 1
ATOM 3598 N N . LEU A 1 463 ? 16.234 10.742 3.172 1 98.31 463 LEU A N 1
ATOM 3599 C CA . LEU A 1 463 ? 15.609 11.734 2.305 1 98.31 463 LEU A CA 1
ATOM 3600 C C . LEU A 1 463 ? 14.203 12.07 2.795 1 98.31 463 LEU A C 1
ATOM 3602 O O . LEU A 1 463 ? 13.359 11.18 2.91 1 98.31 463 LEU A O 1
ATOM 3606 N N . ALA A 1 464 ? 13.93 13.336 3.148 1 98.31 464 ALA A N 1
ATOM 3607 C CA . ALA A 1 464 ? 12.586 13.812 3.457 1 98.31 464 ALA A CA 1
ATOM 3608 C C . ALA A 1 464 ? 11.805 14.117 2.182 1 98.31 464 ALA A C 1
ATOM 3610 O O . ALA A 1 464 ? 12.086 15.094 1.491 1 98.31 464 ALA A O 1
ATOM 3611 N N . VAL A 1 465 ? 10.789 13.336 1.935 1 98.25 465 VAL A N 1
ATOM 3612 C CA . VAL A 1 465 ? 10.125 13.352 0.635 1 98.25 465 VAL A CA 1
ATOM 3613 C C . VAL A 1 465 ? 8.75 14 0.765 1 98.25 465 VAL A C 1
ATOM 3615 O O . VAL A 1 465 ? 8.055 13.805 1.766 1 98.25 465 VAL A O 1
ATOM 3618 N N . ASN A 1 466 ? 8.398 14.812 -0.261 1 97 466 ASN A N 1
ATOM 3619 C CA . ASN A 1 466 ? 7.035 15.32 -0.309 1 97 466 ASN A CA 1
ATOM 3620 C C . ASN A 1 466 ? 6.012 14.195 -0.354 1 97 466 ASN A C 1
ATOM 3622 O O . ASN A 1 466 ? 6.215 13.195 -1.052 1 97 466 ASN A O 1
ATOM 3626 N N . GLN A 1 467 ? 4.926 14.375 0.29 1 93.25 467 GLN A N 1
ATOM 3627 C CA . GLN A 1 467 ? 3.941 13.312 0.498 1 93.25 467 GLN A CA 1
ATOM 3628 C C . GLN A 1 467 ? 3.383 12.812 -0.831 1 93.25 467 GLN A C 1
ATOM 3630 O O . GLN A 1 467 ? 3.113 11.617 -0.985 1 93.25 467 GLN A O 1
ATOM 3635 N N . ASP A 1 468 ? 3.238 13.656 -1.731 1 92.94 468 ASP A N 1
ATOM 3636 C CA . ASP A 1 468 ? 2.582 13.289 -2.984 1 92.94 468 ASP A CA 1
ATOM 3637 C C . ASP A 1 468 ? 3.555 12.594 -3.934 1 92.94 468 ASP A C 1
ATOM 3639 O O . ASP A 1 468 ? 3.15 12.078 -4.98 1 92.94 468 ASP A O 1
ATOM 3643 N N . GLN A 1 469 ? 4.855 12.516 -3.588 1 96.56 469 GLN A N 1
ATOM 3644 C CA . GLN A 1 469 ? 5.832 11.906 -4.488 1 96.56 469 GLN A CA 1
ATOM 3645 C C . GLN A 1 469 ? 6.273 10.539 -3.982 1 96.56 469 GLN A C 1
ATOM 3647 O O . GLN A 1 469 ? 7.035 9.836 -4.656 1 96.56 469 GLN A O 1
ATOM 3652 N N . VAL A 1 470 ? 5.824 10.125 -2.855 1 96.12 470 VAL A N 1
ATOM 3653 C CA . VAL A 1 470 ? 6.27 8.883 -2.242 1 96.12 470 VAL A CA 1
ATOM 3654 C C . VAL A 1 470 ? 6.016 7.715 -3.197 1 96.12 470 VAL A C 1
ATOM 3656 O O . VAL A 1 470 ? 6.902 6.891 -3.426 1 96.12 470 VAL A O 1
ATOM 3659 N N . SER A 1 471 ? 4.844 7.645 -3.803 1 94.44 471 SER A N 1
ATOM 3660 C CA . SER A 1 471 ? 4.484 6.535 -4.684 1 94.44 471 SER A CA 1
ATOM 3661 C C . SER A 1 471 ? 5.18 6.656 -6.035 1 94.44 471 SER A C 1
ATOM 3663 O O . SER A 1 471 ? 5.133 5.727 -6.844 1 94.44 471 SER A O 1
ATOM 3665 N N . ARG A 1 472 ? 5.859 7.738 -6.293 1 97.25 472 ARG A N 1
ATOM 3666 C CA . ARG A 1 472 ? 6.535 7.953 -7.566 1 97.25 472 ARG A CA 1
ATOM 3667 C C . ARG A 1 472 ? 8.047 7.84 -7.41 1 97.25 472 ARG A C 1
ATOM 3669 O O . ARG A 1 472 ? 8.805 8.242 -8.297 1 97.25 472 ARG A O 1
ATOM 3676 N N . LEU A 1 473 ? 8.445 7.367 -6.289 1 98.06 473 LEU A N 1
ATOM 3677 C CA . LEU A 1 473 ? 9.859 7.102 -6.039 1 98.06 473 LEU A CA 1
ATOM 3678 C C . LEU A 1 473 ? 10.094 5.617 -5.785 1 98.06 473 LEU A C 1
ATOM 3680 O O . LEU A 1 473 ? 9.773 5.105 -4.711 1 98.06 473 LEU A O 1
ATOM 3684 N N . HIS A 1 474 ? 10.594 4.938 -6.777 1 98.06 474 HIS A N 1
ATOM 3685 C CA . HIS A 1 474 ? 10.992 3.549 -6.594 1 98.06 474 HIS A CA 1
ATOM 3686 C C . HIS A 1 474 ? 12.422 3.453 -6.062 1 98.06 474 HIS A C 1
ATOM 3688 O O . HIS A 1 474 ? 13.344 4.035 -6.637 1 98.06 474 HIS A O 1
ATOM 3694 N N . VAL A 1 475 ? 12.594 2.717 -4.957 1 98.25 475 VAL A N 1
ATOM 3695 C CA . VAL A 1 475 ? 13.906 2.557 -4.34 1 98.25 475 VAL A CA 1
ATOM 3696 C C . VAL A 1 475 ? 14.188 1.074 -4.102 1 98.25 475 VAL A C 1
ATOM 3698 O O . VAL A 1 475 ? 13.312 0.333 -3.658 1 98.25 475 VAL A O 1
ATOM 3701 N N . GLU A 1 476 ? 15.297 0.623 -4.5 1 97.62 476 GLU A N 1
ATOM 3702 C CA . GLU A 1 476 ? 15.773 -0.721 -4.195 1 97.62 476 GLU A CA 1
ATOM 3703 C C . GLU A 1 476 ? 17.297 -0.743 -4.055 1 97.62 476 GLU A C 1
ATOM 3705 O O . GLU A 1 476 ? 17.969 0.252 -4.34 1 97.62 476 GLU A O 1
ATOM 3710 N N . SER A 1 477 ? 17.891 -1.816 -3.539 1 98.25 477 SER A N 1
ATOM 3711 C CA . SER A 1 477 ? 19.344 -1.948 -3.418 1 98.25 477 SER A CA 1
ATOM 3712 C C . SER A 1 477 ? 19.812 -3.285 -3.971 1 98.25 477 SER A C 1
ATOM 3714 O O . SER A 1 477 ? 19 -4.145 -4.324 1 98.25 477 SER A O 1
ATOM 3716 N N . ASP A 1 478 ? 21.125 -3.383 -4.109 1 98 478 ASP A N 1
ATOM 3717 C CA . ASP A 1 478 ? 21.688 -4.648 -4.566 1 98 478 ASP A CA 1
ATOM 3718 C C . ASP A 1 478 ? 21.906 -5.609 -3.396 1 98 478 ASP A C 1
ATOM 3720 O O . ASP A 1 478 ? 22.344 -6.746 -3.592 1 98 478 ASP A O 1
ATOM 3724 N N . TYR A 1 479 ? 21.688 -5.168 -2.104 1 98.19 479 TYR A N 1
ATOM 3725 C CA . TYR A 1 479 ? 21.516 -6.074 -0.974 1 98.19 479 TYR A CA 1
ATOM 3726 C C . TYR A 1 479 ? 20.125 -6.699 -0.971 1 98.19 479 TYR A C 1
ATOM 3728 O O . TYR A 1 479 ? 19.25 -6.262 -0.227 1 98.19 479 TYR A O 1
ATOM 3736 N N . SER A 1 480 ? 19.969 -7.672 -1.784 1 97.25 480 SER A N 1
ATOM 3737 C CA . SER A 1 480 ? 18.641 -8.227 -2.066 1 97.25 480 SER A CA 1
ATOM 3738 C C . SER A 1 480 ? 18.688 -9.75 -2.145 1 97.25 480 SER A C 1
ATOM 3740 O O . SER A 1 480 ? 19.391 -10.312 -2.986 1 97.25 480 SER A O 1
ATOM 3742 N N . PHE A 1 481 ? 18 -10.383 -1.279 1 95.38 481 PHE A N 1
ATOM 3743 C CA . PHE A 1 481 ? 17.844 -11.828 -1.206 1 95.38 481 PHE A CA 1
ATOM 3744 C C . PHE A 1 481 ? 16.594 -12.195 -0.405 1 95.38 481 PHE A C 1
ATOM 3746 O O . PHE A 1 481 ? 15.914 -11.312 0.122 1 95.38 481 PHE A O 1
ATOM 3753 N N . ALA A 1 482 ? 16.266 -13.383 -0.296 1 92.44 482 ALA A N 1
ATOM 3754 C CA . ALA A 1 482 ? 14.961 -13.852 0.136 1 92.44 482 ALA A CA 1
ATOM 3755 C C . ALA A 1 482 ? 14.602 -13.305 1.516 1 92.44 482 ALA A C 1
ATOM 3757 O O . ALA A 1 482 ? 13.617 -12.586 1.671 1 92.44 482 ALA A O 1
ATOM 3758 N N . LEU A 1 483 ? 15.375 -13.523 2.57 1 93.19 483 LEU A N 1
ATOM 3759 C CA . LEU A 1 483 ? 14.977 -13.203 3.936 1 93.19 483 LEU A CA 1
ATOM 3760 C C . LEU A 1 483 ? 15.086 -11.703 4.191 1 93.19 483 LEU A C 1
ATOM 3762 O O . LEU A 1 483 ? 14.359 -11.156 5.027 1 93.19 483 LEU A O 1
ATOM 3766 N N . VAL A 1 484 ? 15.969 -11.031 3.488 1 96.12 484 VAL A N 1
ATOM 3767 C CA . VAL A 1 484 ? 16.047 -9.586 3.664 1 96.12 484 VAL A CA 1
ATOM 3768 C C . VAL A 1 484 ? 14.789 -8.93 3.098 1 96.12 484 VAL A C 1
ATOM 3770 O O . VAL A 1 484 ? 14.367 -7.867 3.568 1 96.12 484 VAL A O 1
ATOM 3773 N N . ASN A 1 485 ? 14.25 -9.484 2.053 1 95.5 485 ASN A N 1
ATOM 3774 C CA . ASN A 1 485 ? 13.07 -8.93 1.389 1 95.5 485 ASN A CA 1
ATOM 3775 C C . ASN A 1 485 ? 11.781 -9.516 1.955 1 95.5 485 ASN A C 1
ATOM 3777 O O . ASN A 1 485 ? 10.688 -9.062 1.618 1 95.5 485 ASN A O 1
ATOM 3781 N N . ALA A 1 486 ? 11.914 -10.508 2.805 1 92.94 486 ALA A N 1
ATOM 3782 C CA . ALA A 1 486 ? 10.742 -11.18 3.354 1 92.94 486 ALA A CA 1
ATOM 3783 C C . ALA A 1 486 ? 9.844 -10.203 4.094 1 92.94 486 ALA A C 1
ATOM 3785 O O . ALA A 1 486 ? 10.328 -9.25 4.719 1 92.94 486 ALA A O 1
ATOM 3786 N N . ASP A 1 487 ? 8.555 -10.43 3.979 1 91.81 487 ASP A N 1
ATOM 3787 C CA . ASP A 1 487 ? 7.5 -9.633 4.594 1 91.81 487 ASP A CA 1
ATOM 3788 C C . ASP A 1 487 ? 6.383 -10.516 5.137 1 91.81 487 ASP A C 1
ATOM 3790 O O . ASP A 1 487 ? 6.07 -11.555 4.562 1 91.81 487 ASP A O 1
ATOM 3794 N N . LEU A 1 488 ? 5.812 -10.125 6.258 1 86.94 488 LEU A N 1
ATOM 3795 C CA . LEU A 1 488 ? 4.738 -10.914 6.855 1 86.94 488 LEU A CA 1
ATOM 3796 C C . LEU A 1 488 ? 3.559 -11.031 5.898 1 86.94 488 LEU A C 1
ATOM 3798 O O . LEU A 1 488 ? 2.771 -11.977 5.992 1 86.94 488 LEU A O 1
ATOM 3802 N N . ARG A 1 489 ? 3.463 -10.195 4.965 1 88.75 489 ARG A N 1
ATOM 3803 C CA . ARG A 1 489 ? 2.379 -10.234 3.99 1 88.75 489 ARG A CA 1
ATOM 3804 C C . ARG A 1 489 ? 2.781 -11.039 2.758 1 88.75 489 ARG A C 1
ATOM 3806 O O . ARG A 1 489 ? 1.972 -11.242 1.852 1 88.75 489 ARG A O 1
ATOM 3813 N N . GLY A 1 490 ? 4.059 -11.422 2.721 1 87.06 490 GLY A N 1
ATOM 3814 C CA . GLY A 1 490 ? 4.621 -12.039 1.53 1 87.06 490 GLY A CA 1
ATOM 3815 C C . GLY A 1 490 ? 4.012 -13.398 1.218 1 87.06 490 GLY A C 1
ATOM 3816 O O . GLY A 1 490 ? 3.393 -14.016 2.084 1 87.06 490 GLY A O 1
ATOM 3817 N N . SER A 1 491 ? 4.141 -13.859 -0.001 1 76.81 491 SER A N 1
ATOM 3818 C CA . SER A 1 491 ? 3.551 -15.086 -0.519 1 76.81 491 SER A CA 1
ATOM 3819 C C . SER A 1 491 ? 4.383 -16.312 -0.134 1 76.81 491 SER A C 1
ATOM 3821 O O . SER A 1 491 ? 3.895 -17.438 -0.178 1 76.81 491 SER A O 1
ATOM 3823 N N . ALA A 1 492 ? 5.68 -15.93 0.185 1 67.44 492 ALA A N 1
ATOM 3824 C CA . ALA A 1 492 ? 6.559 -17.047 0.504 1 67.44 492 ALA A CA 1
ATOM 3825 C C . ALA A 1 492 ? 6.203 -17.656 1.857 1 67.44 492 ALA A C 1
ATOM 3827 O O . ALA A 1 492 ? 5.977 -16.938 2.83 1 67.44 492 ALA A O 1
ATOM 3828 N N . LEU A 1 493 ? 5.426 -18.641 1.957 1 59.78 493 LEU A N 1
ATOM 3829 C CA . LEU A 1 493 ? 4.789 -19.297 3.098 1 59.78 493 LEU A CA 1
ATOM 3830 C C . LEU A 1 493 ? 5.836 -19.844 4.059 1 59.78 493 LEU A C 1
ATOM 3832 O O . LEU A 1 493 ? 6.199 -21.031 3.975 1 59.78 493 LEU A O 1
ATOM 3836 N N . MET A 1 494 ? 6.598 -18.875 4.645 1 63.53 494 MET A N 1
ATOM 3837 C CA . MET A 1 494 ? 7.523 -19.297 5.688 1 63.53 494 MET A CA 1
ATOM 3838 C C . MET A 1 494 ? 6.855 -19.266 7.059 1 63.53 494 MET A C 1
ATOM 3840 O O . MET A 1 494 ? 5.961 -18.453 7.297 1 63.53 494 MET A O 1
ATOM 3844 N N . HIS A 1 495 ? 7.098 -20.312 7.766 1 60.19 495 HIS A N 1
ATOM 3845 C CA . HIS A 1 495 ? 6.57 -20.359 9.125 1 60.19 495 HIS A CA 1
ATOM 3846 C C . HIS A 1 495 ? 7.555 -19.734 10.117 1 60.19 495 HIS A C 1
ATOM 3848 O O . HIS A 1 495 ? 8.758 -20.016 10.055 1 60.19 495 HIS A O 1
ATOM 3854 N N . TYR A 1 496 ? 7.012 -18.75 10.781 1 66.06 496 TYR A N 1
ATOM 3855 C CA . TYR A 1 496 ? 7.836 -18.078 11.773 1 66.06 496 TYR A CA 1
ATOM 3856 C C . TYR A 1 496 ? 7.375 -18.422 13.188 1 66.06 496 TYR A C 1
ATOM 3858 O O . TYR A 1 496 ? 6.176 -18.547 13.438 1 66.06 496 TYR A O 1
ATOM 3866 N N . ALA A 1 497 ? 8.297 -18.812 13.938 1 59.62 497 ALA A N 1
ATOM 3867 C CA . ALA A 1 497 ? 7.969 -18.969 15.352 1 59.62 497 ALA A CA 1
ATOM 3868 C C . ALA A 1 497 ? 7.75 -17.625 16.016 1 59.62 497 ALA A C 1
ATOM 3870 O O . ALA A 1 497 ? 8.664 -16.797 16.078 1 59.62 497 ALA A O 1
ATOM 3871 N N . GLY A 1 498 ? 6.602 -17.375 16.562 1 65 498 GLY A N 1
ATOM 3872 C CA . GLY A 1 498 ? 6.34 -16.109 17.219 1 65 498 GLY A CA 1
ATOM 3873 C C . GLY A 1 498 ? 6.469 -14.914 16.297 1 65 498 GLY A C 1
ATOM 3874 O O . GLY A 1 498 ? 6.137 -15 15.117 1 65 498 GLY A O 1
ATOM 3875 N N . THR A 1 499 ? 6.867 -13.82 16.906 1 73.5 499 THR A N 1
ATOM 3876 C CA . THR A 1 499 ? 7.129 -12.633 16.094 1 73.5 499 THR A CA 1
ATOM 3877 C C . THR A 1 499 ? 8.492 -12.734 15.414 1 73.5 499 THR A C 1
ATOM 3879 O O . THR A 1 499 ? 9.516 -12.828 16.094 1 73.5 499 THR A O 1
ATOM 3882 N N . PRO A 1 500 ? 8.461 -12.805 14.219 1 85.19 500 PRO A N 1
ATOM 3883 C CA . PRO A 1 500 ? 9.758 -12.977 13.547 1 85.19 500 PRO A CA 1
ATOM 3884 C C . PRO A 1 500 ? 10.688 -11.781 13.766 1 85.19 500 PRO A C 1
ATOM 3886 O O . PRO A 1 500 ? 10.227 -10.648 13.906 1 85.19 500 PRO A O 1
ATOM 3889 N N . LYS A 1 501 ? 11.969 -12.164 13.734 1 87.19 501 LYS A N 1
ATOM 3890 C CA . LYS A 1 501 ? 13.008 -11.148 13.891 1 87.19 501 LYS A CA 1
ATOM 3891 C C . LYS A 1 501 ? 13.336 -10.484 12.555 1 87.19 501 LYS A C 1
ATOM 3893 O O . LYS A 1 501 ? 13.008 -11.016 11.492 1 87.19 501 LYS A O 1
ATOM 3898 N N . ALA A 1 502 ? 14.031 -9.383 12.688 1 89.88 502 ALA A N 1
ATOM 3899 C CA . ALA A 1 502 ? 14.359 -8.594 11.5 1 89.88 502 ALA A CA 1
ATOM 3900 C C . ALA A 1 502 ? 15.242 -9.391 10.539 1 89.88 502 ALA A C 1
ATOM 3902 O O . ALA A 1 502 ? 15.195 -9.188 9.328 1 89.88 502 ALA A O 1
ATOM 3903 N N . TYR A 1 503 ? 16.047 -10.344 11.062 1 92.75 503 TYR A N 1
ATOM 3904 C CA . TYR A 1 503 ? 16.938 -11.102 10.195 1 92.75 503 TYR A CA 1
ATOM 3905 C C . TYR A 1 503 ? 16.188 -12.211 9.469 1 92.75 503 TYR A C 1
ATOM 3907 O O . TYR A 1 503 ? 16.719 -12.812 8.531 1 92.75 503 TYR A O 1
ATOM 3915 N N . HIS A 1 504 ? 14.945 -12.461 9.812 1 90.19 504 HIS A N 1
ATOM 3916 C CA . HIS A 1 504 ? 14.102 -13.406 9.094 1 90.19 504 HIS A CA 1
ATOM 3917 C C . HIS A 1 504 ? 13.133 -12.688 8.164 1 90.19 504 HIS A C 1
ATOM 3919 O O . HIS A 1 504 ? 12.844 -13.164 7.066 1 90.19 504 HIS A O 1
ATOM 3925 N N . VAL A 1 505 ? 12.578 -11.641 8.742 1 92 505 VAL A N 1
ATOM 3926 C CA . VAL A 1 505 ? 11.641 -10.805 7.992 1 92 505 VAL A CA 1
ATOM 3927 C C . VAL A 1 505 ? 12.18 -9.375 7.922 1 92 505 VAL A C 1
ATOM 3929 O O . VAL A 1 505 ? 11.742 -8.5 8.68 1 92 505 VAL A O 1
ATOM 3932 N N . GLY A 1 506 ? 12.961 -9.133 6.961 1 93.62 506 GLY A N 1
ATOM 3933 C CA . GLY A 1 506 ? 13.695 -7.875 6.91 1 93.62 506 GLY A CA 1
ATOM 3934 C C . GLY A 1 506 ? 12.883 -6.73 6.336 1 93.62 506 GLY A C 1
ATOM 3935 O O . GLY A 1 506 ? 13.125 -5.566 6.656 1 93.62 506 GLY A O 1
ATOM 3936 N N . GLY A 1 507 ? 11.945 -7.059 5.414 1 93.19 507 GLY A N 1
ATOM 3937 C CA . GLY A 1 507 ? 11.148 -6.008 4.801 1 93.19 507 GLY A CA 1
ATOM 3938 C C . GLY A 1 507 ? 11.922 -5.191 3.777 1 93.19 507 GLY A C 1
ATOM 3939 O O . GLY A 1 507 ? 11.492 -4.102 3.396 1 93.19 507 GLY A O 1
ATOM 3940 N N . SER A 1 508 ? 13.156 -5.484 3.414 1 95.06 508 SER A N 1
ATOM 3941 C CA . SER A 1 508 ? 14.062 -4.848 2.461 1 95.06 508 SER A CA 1
ATOM 3942 C C . SER A 1 508 ? 14.93 -3.795 3.141 1 95.06 508 SER A C 1
ATOM 3944 O O . SER A 1 508 ? 14.789 -3.549 4.34 1 95.06 508 SER A O 1
ATOM 3946 N N . THR A 1 509 ? 15.781 -3.15 2.371 1 97.75 509 THR A N 1
ATOM 3947 C CA . THR A 1 509 ? 16.609 -2.047 2.857 1 97.75 509 THR A CA 1
ATOM 3948 C C . THR A 1 509 ? 15.844 -0.729 2.773 1 97.75 509 THR A C 1
ATOM 3950 O O . THR A 1 509 ? 16.25 0.272 3.361 1 97.75 509 THR A O 1
ATOM 3953 N N . THR A 1 510 ? 14.797 -0.643 2.016 1 97.38 510 THR A N 1
ATOM 3954 C CA . THR A 1 510 ? 14.016 0.568 1.801 1 97.38 510 THR A CA 1
ATOM 3955 C C . THR A 1 510 ? 12.977 0.746 2.908 1 97.38 510 THR A C 1
ATOM 3957 O O . THR A 1 510 ? 12.047 -0.054 3.031 1 97.38 510 THR A O 1
ATOM 3960 N N . ARG A 1 511 ? 13.102 1.848 3.656 1 96.38 511 ARG A N 1
ATOM 3961 C CA . ARG A 1 511 ? 12.156 2.135 4.73 1 96.38 511 ARG A CA 1
ATOM 3962 C C . ARG A 1 511 ? 11.477 3.484 4.52 1 96.38 511 ARG A C 1
ATOM 3964 O O . ARG A 1 511 ? 12.148 4.484 4.246 1 96.38 511 ARG A O 1
ATOM 3971 N N . TRP A 1 512 ? 10.18 3.482 4.574 1 96.88 512 TRP A N 1
ATOM 3972 C CA . TRP A 1 512 ? 9.375 4.695 4.664 1 96.88 512 TRP A CA 1
ATOM 3973 C C . TRP A 1 512 ? 8.805 4.863 6.066 1 96.88 512 TRP A C 1
ATOM 3975 O O . TRP A 1 512 ? 7.918 4.109 6.477 1 96.88 512 TRP A O 1
ATOM 3985 N N . ILE A 1 513 ? 9.266 5.824 6.816 1 94.75 513 ILE A N 1
ATOM 3986 C CA . ILE A 1 513 ? 8.875 5.977 8.211 1 94.75 513 ILE A CA 1
ATOM 3987 C C . ILE A 1 513 ? 8.445 7.418 8.477 1 94.75 513 ILE A C 1
ATOM 3989 O O . ILE A 1 513 ? 8.703 8.305 7.664 1 94.75 513 ILE A O 1
ATOM 3993 N N . PRO A 1 514 ? 7.723 7.68 9.562 1 90.56 514 PRO A N 1
ATOM 3994 C CA . PRO A 1 514 ? 7.48 9.07 9.969 1 90.56 514 PRO A CA 1
ATOM 3995 C C . PRO A 1 514 ? 8.766 9.805 10.352 1 90.56 514 PRO A C 1
ATOM 3997 O O . PRO A 1 514 ? 9.656 9.211 10.977 1 90.56 514 PRO A O 1
ATOM 4000 N N . ASP A 1 515 ? 8.898 10.961 9.883 1 92.38 515 ASP A N 1
ATOM 4001 C CA . ASP A 1 515 ? 10 11.82 10.289 1 92.38 515 ASP A CA 1
ATOM 4002 C C . ASP A 1 515 ? 9.805 12.32 11.719 1 92.38 515 ASP A C 1
ATOM 4004 O O . ASP A 1 515 ? 8.867 13.07 12 1 92.38 515 ASP A O 1
ATOM 4008 N N . PRO A 1 516 ? 10.617 11.938 12.641 1 81.06 516 PRO A N 1
ATOM 4009 C CA . PRO A 1 516 ? 10.414 12.32 14.039 1 81.06 516 PRO A CA 1
ATOM 4010 C C . PRO A 1 516 ? 10.492 13.828 14.25 1 81.06 516 PRO A C 1
ATOM 4012 O O . PRO A 1 516 ? 9.945 14.352 15.234 1 81.06 516 PRO A O 1
ATOM 4015 N N . ASP A 1 517 ? 11.086 14.508 13.336 1 81.75 517 ASP A N 1
ATOM 4016 C CA . ASP A 1 517 ? 11.258 15.945 13.492 1 81.75 517 ASP A CA 1
ATOM 4017 C C . ASP A 1 517 ? 10.125 16.719 12.82 1 81.75 517 ASP A C 1
ATOM 4019 O O . ASP A 1 517 ? 9.961 17.922 13.039 1 81.75 517 ASP A O 1
ATOM 4023 N N . TYR A 1 518 ? 9.383 16.109 11.898 1 88.31 518 TYR A N 1
ATOM 4024 C CA . TYR A 1 518 ? 8.328 16.703 11.086 1 88.31 518 TYR A CA 1
ATOM 4025 C C . TYR A 1 518 ? 6.977 16.594 11.781 1 88.31 518 TYR A C 1
ATOM 4027 O O . TYR A 1 518 ? 6.32 15.547 11.711 1 88.31 518 TYR A O 1
ATOM 4035 N N . ASN A 1 519 ? 6.496 17.703 12.414 1 77.19 519 ASN A N 1
ATOM 4036 C CA . ASN A 1 519 ? 5.32 17.625 13.273 1 77.19 519 ASN A CA 1
ATOM 4037 C C . ASN A 1 519 ? 4.191 18.516 12.766 1 77.19 519 ASN A C 1
ATOM 4039 O O . ASN A 1 519 ? 3.186 18.703 13.445 1 77.19 519 ASN A O 1
ATOM 4043 N N . THR A 1 520 ? 4.32 19.047 11.609 1 82.5 520 THR A N 1
ATOM 4044 C CA . THR A 1 520 ? 3.322 20 11.148 1 82.5 520 THR A CA 1
ATOM 4045 C C . THR A 1 520 ? 2.482 19.422 10.016 1 82.5 520 THR A C 1
ATOM 4047 O O . THR A 1 520 ? 1.654 20.125 9.43 1 82.5 520 THR A O 1
ATOM 4050 N N . TRP A 1 521 ? 2.732 18.219 9.711 1 81.5 521 TRP A N 1
ATOM 4051 C CA . TRP A 1 521 ? 1.91 17.625 8.656 1 81.5 521 TRP A CA 1
ATOM 4052 C C . TRP A 1 521 ? 0.463 17.484 9.117 1 81.5 521 TRP A C 1
ATOM 4054 O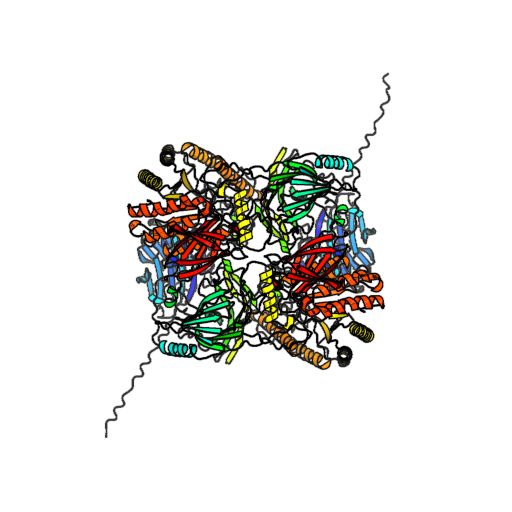 O . TRP A 1 521 ? 0.184 17.469 10.32 1 81.5 521 TRP A O 1
ATOM 4064 N N . ALA A 1 522 ? -0.377 17.375 8.172 1 76.94 522 ALA A N 1
ATOM 4065 C CA . ALA A 1 522 ? -1.811 17.312 8.445 1 76.94 522 ALA A CA 1
ATOM 4066 C C . ALA A 1 522 ? -2.201 15.969 9.039 1 76.94 522 ALA A C 1
ATOM 4068 O O . ALA A 1 522 ? -1.826 14.922 8.5 1 76.94 522 ALA A O 1
ATOM 4069 N N . SER A 1 523 ? -2.805 16.062 10.203 1 76.88 523 SER A N 1
ATOM 4070 C CA . SER A 1 523 ? -3.521 14.859 10.633 1 76.88 523 SER A CA 1
ATOM 4071 C C . SER A 1 523 ? -4.859 14.727 9.906 1 76.88 523 SER A C 1
ATOM 4073 O O . SER A 1 523 ? -5.625 15.688 9.828 1 76.88 523 SER A O 1
ATOM 4075 N N . HIS A 1 524 ? -5.035 13.594 9.328 1 79.5 524 HIS A N 1
ATOM 4076 C CA . HIS A 1 524 ? -6.273 13.289 8.617 1 79.5 524 HIS A CA 1
ATOM 4077 C C . HIS A 1 524 ? -7.152 12.344 9.422 1 79.5 524 HIS A C 1
ATOM 4079 O O . HIS A 1 524 ? -6.707 11.773 10.422 1 79.5 524 HIS A O 1
ATOM 4085 N N . ASN A 1 525 ? -8.391 12.367 8.992 1 87.19 525 ASN A N 1
ATOM 4086 C CA . ASN A 1 525 ? -9.266 11.344 9.555 1 87.19 525 ASN A CA 1
ATOM 4087 C C . ASN A 1 525 ? -8.742 9.945 9.281 1 87.19 525 ASN A C 1
ATOM 4089 O O . ASN A 1 525 ? -8.133 9.695 8.234 1 87.19 525 ASN A O 1
ATOM 4093 N N . GLN A 1 526 ? -9.008 9.086 10.242 1 88.75 526 GLN A N 1
ATOM 4094 C CA . GLN A 1 526 ? -8.477 7.73 10.133 1 88.75 526 GLN A CA 1
ATOM 4095 C C . GLN A 1 526 ? -8.945 7.055 8.852 1 88.75 526 GLN A C 1
ATOM 4097 O O . GLN A 1 526 ? -8.203 6.281 8.242 1 88.75 526 GLN A O 1
ATOM 4102 N N . ALA A 1 527 ? -10.141 7.277 8.406 1 90.88 527 ALA A N 1
ATOM 4103 C CA . ALA A 1 527 ? -10.625 6.754 7.133 1 90.88 527 ALA A CA 1
ATOM 4104 C C . ALA A 1 527 ? -9.828 7.328 5.965 1 90.88 527 ALA A C 1
ATOM 4106 O O . ALA A 1 527 ? -9.445 6.602 5.047 1 90.88 527 ALA A O 1
ATOM 4107 N N . GLU A 1 528 ? -9.602 8.586 6.02 1 90.75 528 GLU A N 1
ATOM 4108 C CA . GLU A 1 528 ? -8.883 9.281 4.965 1 90.75 528 GLU A CA 1
ATOM 4109 C C . GLU A 1 528 ? -7.422 8.844 4.914 1 90.75 528 GLU A C 1
ATOM 4111 O O . GLU A 1 528 ? -6.824 8.781 3.836 1 90.75 528 GLU A O 1
ATOM 4116 N N . ASP A 1 529 ? -6.852 8.609 6.098 1 90.81 529 ASP A N 1
ATOM 4117 C CA . ASP A 1 529 ? -5.496 8.07 6.156 1 90.81 529 ASP A CA 1
ATOM 4118 C C . ASP A 1 529 ? -5.359 6.828 5.281 1 90.81 529 ASP A C 1
ATOM 4120 O O . ASP A 1 529 ? -4.367 6.676 4.562 1 90.81 529 ASP A O 1
ATOM 4124 N N . LYS A 1 530 ? -6.289 6.066 5.32 1 91.94 530 LYS A N 1
ATOM 4125 C CA . LYS A 1 530 ? -6.27 4.832 4.547 1 91.94 530 LYS A CA 1
ATOM 4126 C C . LYS A 1 530 ? -6.453 5.109 3.059 1 91.94 530 LYS A C 1
ATOM 4128 O O . LYS A 1 530 ? -5.785 4.5 2.221 1 91.94 530 LYS A O 1
ATOM 4133 N N . PHE A 1 531 ? -7.359 6.012 2.725 1 93.31 531 PHE A N 1
ATOM 4134 C CA . PHE A 1 531 ? -7.586 6.348 1.325 1 93.31 531 PHE A CA 1
ATOM 4135 C C . PHE A 1 531 ? -6.32 6.914 0.692 1 93.31 531 PHE A C 1
ATOM 4137 O O . PHE A 1 531 ? -6.035 6.652 -0.479 1 93.31 531 PHE A O 1
ATOM 4144 N N . LEU A 1 532 ? -5.602 7.648 1.558 1 92.62 532 LEU A N 1
ATOM 4145 C CA . LEU A 1 532 ? -4.426 8.344 1.059 1 92.62 532 LEU A CA 1
ATOM 4146 C C . LEU A 1 532 ? -3.195 7.445 1.108 1 92.62 532 LEU A C 1
ATOM 4148 O O . LEU A 1 532 ? -2.152 7.781 0.542 1 92.62 532 LEU A O 1
ATOM 4152 N N . GLY A 1 533 ? -3.242 6.332 1.775 1 91.94 533 GLY A N 1
ATOM 4153 C CA . GLY A 1 533 ? -2.102 5.441 1.92 1 91.94 533 GLY A CA 1
ATOM 4154 C C . GLY A 1 533 ? -1.101 5.918 2.955 1 91.94 533 GLY A C 1
ATOM 4155 O O . GLY A 1 533 ? 0.11 5.801 2.754 1 91.94 533 GLY A O 1
ATOM 4156 N N . PHE A 1 534 ? -1.519 6.574 4 1 92.38 534 PHE A N 1
ATOM 4157 C CA . PHE A 1 534 ? -0.729 7.012 5.145 1 92.38 534 PHE A CA 1
ATOM 4158 C C . PHE A 1 534 ? 0.419 7.91 4.699 1 92.38 534 PHE A C 1
ATOM 4160 O O . PHE A 1 534 ? 1.588 7.59 4.922 1 92.38 534 PHE A O 1
ATOM 4167 N N . PRO A 1 535 ? 0.153 9.016 4.215 1 89.56 535 PRO A N 1
ATOM 4168 C CA . PRO A 1 535 ? 1.115 9.875 3.52 1 89.56 535 PRO A CA 1
ATOM 4169 C C . PRO A 1 535 ? 2.189 10.43 4.449 1 89.56 535 PRO A C 1
ATOM 4171 O O . PRO A 1 535 ? 3.234 10.891 3.986 1 89.56 535 PRO A O 1
ATOM 4174 N N . HIS A 1 536 ? 1.989 10.445 5.75 1 90.19 536 HIS A N 1
ATOM 4175 C CA . HIS A 1 536 ? 2.953 11.008 6.688 1 90.19 536 HIS A CA 1
ATOM 4176 C C . HIS A 1 536 ? 4.176 10.109 6.824 1 90.19 536 HIS A C 1
ATOM 4178 O O . HIS A 1 536 ? 5.176 10.5 7.434 1 90.19 536 HIS A O 1
ATOM 4184 N N . HIS A 1 537 ? 4.109 8.898 6.359 1 94.5 537 HIS A N 1
ATOM 4185 C CA . HIS A 1 537 ? 5.297 8.062 6.242 1 94.5 537 HIS A CA 1
ATOM 4186 C C . HIS A 1 537 ? 6.133 8.461 5.031 1 94.5 537 HIS A C 1
ATOM 4188 O O . HIS A 1 537 ? 6.148 7.754 4.02 1 94.5 537 HIS A O 1
ATOM 4194 N N . ASN A 1 538 ? 6.797 9.508 5.102 1 96.94 538 ASN A N 1
ATOM 4195 C CA . ASN A 1 538 ? 7.41 10.07 3.902 1 96.94 538 ASN A CA 1
ATOM 4196 C C . ASN A 1 538 ? 8.875 10.43 4.141 1 96.94 538 ASN A C 1
ATOM 4198 O O . ASN A 1 538 ? 9.414 11.312 3.473 1 96.94 538 ASN A O 1
ATOM 4202 N N . LEU A 1 539 ? 9.5 9.859 5.195 1 97.81 539 LEU A N 1
ATOM 4203 C CA . LEU A 1 539 ? 10.953 9.844 5.309 1 97.81 539 LEU A CA 1
ATOM 4204 C C . LEU A 1 539 ? 11.531 8.555 4.742 1 97.81 539 LEU A C 1
ATOM 4206 O O . LEU A 1 539 ? 11.242 7.465 5.242 1 97.81 539 LEU A O 1
ATOM 4210 N N . LEU A 1 540 ? 12.281 8.656 3.713 1 98.5 540 LEU A N 1
ATOM 4211 C CA . LEU A 1 540 ? 12.977 7.508 3.135 1 98.5 540 LEU A CA 1
ATOM 4212 C C . LEU A 1 540 ? 14.289 7.246 3.855 1 98.5 540 LEU A C 1
ATOM 4214 O O . LEU A 1 540 ? 15.125 8.148 3.984 1 98.5 540 LEU A O 1
ATOM 4218 N N . VAL A 1 541 ? 14.484 6.059 4.352 1 98.25 541 VAL A N 1
ATOM 4219 C CA . VAL A 1 541 ? 15.758 5.637 4.922 1 98.25 541 VAL A CA 1
ATOM 4220 C C . VAL A 1 541 ? 16.203 4.324 4.281 1 98.25 541 VAL A C 1
ATOM 4222 O O . VAL A 1 541 ? 15.461 3.344 4.277 1 98.25 541 VAL A O 1
ATOM 4225 N N . SER A 1 542 ? 17.312 4.328 3.652 1 98.56 542 SER A N 1
ATOM 4226 C CA . SER A 1 542 ? 17.938 3.1 3.172 1 98.56 542 SER A CA 1
ATOM 4227 C C . SER A 1 542 ? 18.891 2.523 4.203 1 98.56 542 SER A C 1
ATOM 4229 O O . SER A 1 542 ? 19.953 3.1 4.465 1 98.56 542 SER A O 1
ATOM 4231 N N . LYS A 1 543 ? 18.609 1.41 4.793 1 97.69 543 LYS A N 1
ATOM 4232 C CA . LYS A 1 543 ? 19.406 0.822 5.867 1 97.69 543 LYS A CA 1
ATOM 4233 C C . LYS A 1 543 ? 19.219 -0.692 5.922 1 97.69 543 LYS A C 1
ATOM 4235 O O . LYS A 1 543 ? 18.266 -1.227 5.371 1 97.69 543 LYS A O 1
ATOM 4240 N N . LEU A 1 544 ? 20.141 -1.356 6.594 1 97.75 544 LEU A N 1
ATOM 4241 C CA . LEU A 1 544 ? 20.047 -2.803 6.762 1 97.75 544 LEU A CA 1
ATOM 4242 C C . LEU A 1 544 ? 19.078 -3.168 7.879 1 97.75 544 LEU A C 1
ATOM 4244 O O . LEU A 1 544 ? 19.016 -2.486 8.906 1 97.75 544 LEU A O 1
ATOM 4248 N N . PRO A 1 545 ? 18.344 -4.285 7.66 1 95.94 545 PRO A N 1
ATOM 4249 C CA . PRO A 1 545 ? 17.547 -4.758 8.789 1 95.94 545 PRO A CA 1
ATOM 4250 C C . PRO A 1 545 ? 18.391 -5.211 9.969 1 95.94 545 PRO A C 1
ATOM 4252 O O . PRO A 1 545 ? 18 -5.051 11.125 1 95.94 545 PRO A O 1
ATOM 4255 N N . MET A 1 546 ? 19.547 -5.785 9.656 1 95.12 546 MET A N 1
ATOM 4256 C CA . MET A 1 546 ? 20.547 -6.156 10.648 1 95.12 546 MET A CA 1
ATOM 4257 C C . MET A 1 546 ? 21.969 -5.949 10.117 1 95.12 546 MET A C 1
ATOM 4259 O O . MET A 1 546 ? 22.281 -6.363 8.992 1 95.12 546 MET A O 1
ATOM 4263 N N . GLY A 1 547 ? 22.812 -5.336 10.953 1 92.5 547 GLY A N 1
ATOM 4264 C CA . GLY A 1 547 ? 24.203 -5.117 10.586 1 92.5 547 GLY A CA 1
ATOM 4265 C C . GLY A 1 547 ? 24.453 -3.729 10.039 1 92.5 547 GLY A C 1
ATOM 4266 O O . GLY A 1 547 ? 23.656 -2.816 10.242 1 92.5 547 GLY A O 1
ATOM 4267 N N . PRO A 1 548 ? 25.656 -3.541 9.477 1 96.25 548 PRO A N 1
ATOM 4268 C CA . PRO A 1 548 ? 26.609 -4.559 9.047 1 96.25 548 PRO A CA 1
ATOM 4269 C C . PRO A 1 548 ? 27.484 -5.07 10.188 1 96.25 548 PRO A C 1
ATOM 4271 O O . PRO A 1 548 ? 28.109 -6.129 10.07 1 96.25 548 PRO A O 1
ATOM 4274 N N . CYS A 1 549 ? 27.672 -4.203 11.344 1 94.69 549 CYS A N 1
ATOM 4275 C CA . CYS A 1 549 ? 28.484 -4.578 12.508 1 94.69 549 CYS A CA 1
ATOM 4276 C C . CYS A 1 549 ? 29.828 -5.141 12.078 1 94.69 549 CYS A C 1
ATOM 4278 O O . CYS A 1 549 ? 30.203 -6.242 12.484 1 94.69 549 CYS A O 1
ATOM 4280 N N . THR A 1 550 ? 30.531 -4.449 11.305 1 95.81 550 THR A N 1
ATOM 4281 C CA . THR A 1 550 ? 31.781 -4.898 10.703 1 95.81 550 THR A CA 1
ATOM 4282 C C . THR A 1 550 ? 32.969 -4.121 11.273 1 95.81 550 THR A C 1
ATOM 4284 O O . THR A 1 550 ? 32.906 -2.896 11.398 1 95.81 550 THR A O 1
ATOM 4287 N N . ARG A 1 551 ? 34 -4.789 11.578 1 93.81 551 ARG A N 1
ATOM 4288 C CA . ARG A 1 551 ? 35.25 -4.152 12.008 1 93.81 551 ARG A CA 1
ATOM 4289 C C . ARG A 1 551 ? 36.094 -3.717 10.805 1 93.81 551 ARG A C 1
ATOM 4291 O O . ARG A 1 551 ? 36.375 -4.52 9.914 1 93.81 551 ARG A O 1
ATOM 4298 N N . ILE A 1 552 ? 36.406 -2.475 10.773 1 97 552 ILE A N 1
ATOM 4299 C CA . ILE A 1 552 ? 37.281 -1.936 9.727 1 97 552 ILE A CA 1
ATOM 4300 C C . ILE A 1 552 ? 38.719 -1.845 10.234 1 97 552 ILE A C 1
ATOM 4302 O O . ILE A 1 552 ? 39 -1.077 11.148 1 97 552 ILE A O 1
ATOM 4306 N N . ALA A 1 553 ? 39.594 -2.564 9.586 1 95.94 553 ALA A N 1
ATOM 4307 C CA . ALA A 1 553 ? 41 -2.596 9.977 1 95.94 553 ALA A CA 1
ATOM 4308 C C . ALA A 1 553 ? 41.688 -1.268 9.664 1 95.94 553 ALA A C 1
ATOM 4310 O O . ALA A 1 553 ? 41.188 -0.464 8.883 1 95.94 553 ALA A O 1
ATOM 4311 N N . PRO A 1 554 ? 42.812 -1.035 10.344 1 94.81 554 PRO A N 1
ATOM 4312 C CA . PRO A 1 554 ? 43.562 0.176 10.023 1 94.81 554 PRO A CA 1
ATOM 4313 C C . PRO A 1 554 ? 43.938 0.269 8.539 1 94.81 554 PRO A C 1
ATOM 4315 O O . PRO A 1 554 ? 44.281 -0.741 7.922 1 94.81 554 PRO A O 1
ATOM 4318 N N . ASP A 1 555 ? 43.781 1.376 8.055 1 95.12 555 ASP A N 1
ATOM 4319 C CA . ASP A 1 555 ? 44.125 1.712 6.676 1 95.12 555 ASP A CA 1
ATOM 4320 C C . ASP A 1 555 ? 43.312 0.886 5.688 1 95.12 555 ASP A C 1
ATOM 4322 O O . ASP A 1 555 ? 43.812 0.456 4.652 1 95.12 555 ASP A O 1
ATOM 4326 N N . SER A 1 556 ? 42.156 0.557 6.102 1 96.44 556 SER A N 1
ATOM 4327 C CA . SER A 1 556 ? 41.219 -0.165 5.25 1 96.44 556 SER A CA 1
ATOM 4328 C C . SER A 1 556 ? 39.906 0.593 5.113 1 96.44 556 SER A C 1
ATOM 4330 O O . SER A 1 556 ? 39.688 1.6 5.793 1 96.44 556 SER A O 1
ATOM 4332 N N . ALA A 1 557 ? 39.094 0.11 4.199 1 97.38 557 ALA A N 1
ATOM 4333 C CA . ALA A 1 557 ? 37.844 0.802 3.945 1 97.38 557 ALA A CA 1
ATOM 4334 C C . ALA A 1 557 ? 36.688 -0.187 3.854 1 97.38 557 ALA A C 1
ATOM 4336 O O . ALA A 1 557 ? 36.875 -1.34 3.459 1 97.38 557 ALA A O 1
ATOM 4337 N N . PHE A 1 558 ? 35.594 0.207 4.336 1 97.69 558 PHE A N 1
ATOM 4338 C CA . PHE A 1 558 ? 34.312 -0.475 4.176 1 97.69 558 PHE A CA 1
ATOM 4339 C C . PHE A 1 558 ? 33.469 0.167 3.064 1 97.69 558 PHE A C 1
ATOM 4341 O O . PHE A 1 558 ? 33.469 1.392 2.934 1 97.69 558 PHE A O 1
ATOM 4348 N N . ARG A 1 559 ? 32.844 -0.633 2.256 1 97.88 559 ARG A N 1
ATOM 4349 C CA . ARG A 1 559 ? 31.953 -0.154 1.212 1 97.88 559 ARG A CA 1
ATOM 4350 C C . ARG A 1 559 ? 30.547 -0.684 1.421 1 97.88 559 ARG A C 1
ATOM 4352 O O . ARG A 1 559 ? 30.344 -1.887 1.611 1 97.88 559 ARG A O 1
ATOM 4359 N N . SER A 1 560 ? 29.578 0.157 1.353 1 98.38 560 SER A N 1
ATOM 4360 C CA . SER A 1 560 ? 28.188 -0.232 1.562 1 98.38 560 SER A CA 1
ATOM 4361 C C . SER A 1 560 ? 27.594 -0.861 0.306 1 98.38 560 SER A C 1
ATOM 4363 O O . SER A 1 560 ? 28.25 -0.938 -0.729 1 98.38 560 SER A O 1
ATOM 4365 N N . TYR A 1 561 ? 26.344 -1.438 0.461 1 98.12 561 TYR A N 1
ATOM 4366 C CA . TYR A 1 561 ? 25.531 -1.794 -0.692 1 98.12 561 TYR A CA 1
ATOM 4367 C C . TYR A 1 561 ? 25.125 -0.552 -1.478 1 98.12 561 TYR A C 1
ATOM 4369 O O . TYR A 1 561 ? 25.344 0.575 -1.025 1 98.12 561 TYR A O 1
ATOM 4377 N N . VAL A 1 562 ? 24.594 -0.72 -2.652 1 98.5 562 VAL A N 1
ATOM 4378 C CA . VAL A 1 562 ? 24.203 0.385 -3.527 1 98.5 562 VAL A CA 1
ATOM 4379 C C . VAL A 1 562 ? 22.688 0.564 -3.51 1 98.5 562 VAL A C 1
ATOM 4381 O O . VAL A 1 562 ? 21.953 -0.406 -3.648 1 98.5 562 VAL A O 1
ATOM 4384 N N . THR A 1 563 ? 22.203 1.76 -3.258 1 98.62 563 THR A N 1
ATOM 4385 C CA . THR A 1 563 ? 20.797 2.117 -3.32 1 98.62 563 THR A CA 1
ATOM 4386 C C . THR A 1 563 ? 20.469 2.783 -4.652 1 98.62 563 THR A C 1
ATOM 4388 O O . THR A 1 563 ? 21.156 3.717 -5.074 1 98.62 563 THR A O 1
ATOM 4391 N N . PHE A 1 564 ? 19.453 2.301 -5.328 1 98.75 564 PHE A N 1
ATOM 4392 C CA . PHE A 1 564 ? 19 2.855 -6.602 1 98.75 564 PHE A CA 1
ATOM 4393 C C . PHE A 1 564 ? 17.672 3.58 -6.43 1 98.75 564 PHE A C 1
ATOM 4395 O O . PHE A 1 564 ? 16.75 3.055 -5.809 1 98.75 564 PHE A O 1
ATOM 4402 N N . GLU A 1 565 ? 17.594 4.785 -6.969 1 98.75 565 GLU A N 1
ATOM 4403 C CA . GLU A 1 565 ? 16.391 5.609 -6.898 1 98.75 565 GLU A CA 1
ATOM 4404 C C . GLU A 1 565 ? 15.883 5.961 -8.297 1 98.75 565 GLU A C 1
ATOM 4406 O O . GLU A 1 565 ? 16.578 6.625 -9.062 1 98.75 565 GLU A O 1
ATOM 4411 N N . LEU A 1 566 ? 14.734 5.5 -8.625 1 98.81 566 LEU A N 1
ATOM 4412 C CA . LEU A 1 566 ? 14.062 5.762 -9.891 1 98.81 566 LEU A CA 1
ATOM 4413 C C . LEU A 1 566 ? 12.867 6.684 -9.688 1 98.81 566 LEU A C 1
ATOM 4415 O O . LEU A 1 566 ? 11.93 6.344 -8.961 1 98.81 566 LEU A O 1
ATOM 4419 N N . LEU A 1 567 ? 12.883 7.883 -10.32 1 98.62 567 LEU A N 1
ATOM 4420 C CA . LEU A 1 567 ? 11.789 8.836 -10.203 1 98.62 567 LEU A CA 1
ATOM 4421 C C . LEU A 1 567 ? 10.789 8.656 -11.336 1 98.62 567 LEU A C 1
ATOM 4423 O O . LEU A 1 567 ? 11.172 8.586 -12.508 1 98.62 567 LEU A O 1
ATOM 4427 N N . HIS A 1 568 ? 9.516 8.555 -10.961 1 97.75 568 HIS A N 1
ATOM 4428 C CA . HIS A 1 568 ? 8.438 8.391 -11.938 1 97.75 568 HIS A CA 1
ATOM 4429 C C . HIS A 1 568 ? 7.73 9.719 -12.195 1 97.75 568 HIS A C 1
ATOM 4431 O O . HIS A 1 568 ? 7.641 10.562 -11.305 1 97.75 568 HIS A O 1
ATOM 4437 N N . ASP A 1 569 ? 7.23 9.898 -13.398 1 94.75 569 ASP A N 1
ATOM 4438 C CA . ASP A 1 569 ? 6.531 11.125 -13.789 1 94.75 569 ASP A CA 1
ATOM 4439 C C . ASP A 1 569 ? 5.027 10.883 -13.906 1 94.75 569 ASP A C 1
ATOM 4441 O O . ASP A 1 569 ? 4.297 11.734 -14.414 1 94.75 569 ASP A O 1
ATOM 4445 N N . SER A 1 570 ? 4.625 9.664 -13.547 1 93.75 570 SER A N 1
ATOM 4446 C CA . SER A 1 570 ? 3.227 9.273 -13.695 1 93.75 570 SER A CA 1
ATOM 4447 C C . SER A 1 570 ? 2.812 8.273 -12.625 1 93.75 570 SER A C 1
ATOM 4449 O O . SER A 1 570 ? 3.66 7.59 -12.039 1 93.75 570 SER A O 1
ATOM 4451 N N . ASP A 1 571 ? 1.48 8.188 -12.375 1 94.12 571 ASP A N 1
ATOM 4452 C CA . ASP A 1 571 ? 0.941 7.191 -11.453 1 94.12 571 ASP A CA 1
ATOM 4453 C C . ASP A 1 571 ? 0.587 5.898 -12.18 1 94.12 571 ASP A C 1
ATOM 4455 O O . ASP A 1 571 ? 0.247 4.895 -11.547 1 94.12 571 ASP A O 1
ATOM 4459 N N . ASP A 1 572 ? 0.646 5.906 -13.469 1 95.12 572 ASP A N 1
ATOM 4460 C CA . ASP A 1 572 ? 0.255 4.758 -14.281 1 95.12 572 ASP A CA 1
ATOM 4461 C C . ASP A 1 572 ? 1.155 3.557 -14 1 95.12 572 ASP A C 1
ATOM 4463 O O . ASP A 1 572 ? 2.375 3.639 -14.148 1 95.12 572 ASP A O 1
ATOM 4467 N N . ARG A 1 573 ? 0.522 2.488 -13.625 1 95 573 ARG A N 1
ATOM 4468 C CA . ARG A 1 573 ? 1.266 1.291 -13.25 1 95 573 ARG A CA 1
ATOM 4469 C C . ARG A 1 573 ? 2.094 0.77 -14.414 1 95 573 ARG A C 1
ATOM 4471 O O . ARG A 1 573 ? 3.236 0.343 -14.234 1 95 573 ARG A O 1
ATOM 4478 N N . GLU A 1 574 ? 1.516 0.703 -15.562 1 96.31 574 GLU A N 1
ATOM 4479 C CA . GLU A 1 574 ? 2.227 0.209 -16.734 1 96.31 574 GLU A CA 1
ATOM 4480 C C . GLU A 1 574 ? 3.479 1.038 -17.016 1 96.31 574 GLU A C 1
ATOM 4482 O O . GLU A 1 574 ? 4.551 0.486 -17.266 1 96.31 574 GLU A O 1
ATOM 4487 N N . ARG A 1 575 ? 3.352 2.318 -16.969 1 97.06 575 ARG A N 1
ATOM 4488 C CA . ARG A 1 575 ? 4.48 3.205 -17.219 1 97.06 575 ARG A CA 1
ATOM 4489 C C . ARG A 1 575 ? 5.555 3.041 -16.141 1 97.06 575 ARG A C 1
ATOM 4491 O O . ARG A 1 575 ? 6.746 2.971 -16.453 1 97.06 575 ARG A O 1
ATOM 4498 N N . GLN A 1 576 ? 5.172 3.027 -14.883 1 97.44 576 GLN A N 1
ATOM 4499 C CA . GLN A 1 576 ? 6.125 2.855 -13.789 1 97.44 576 GLN A CA 1
ATOM 4500 C C . GLN A 1 576 ? 6.859 1.521 -13.906 1 97.44 576 GLN A C 1
ATOM 4502 O O . GLN A 1 576 ? 8.078 1.457 -13.719 1 97.44 576 GLN A O 1
ATOM 4507 N N . SER A 1 577 ? 6.105 0.476 -14.203 1 97.12 577 SER A N 1
ATOM 4508 C CA . SER A 1 577 ? 6.695 -0.854 -14.32 1 97.12 577 SER A CA 1
ATOM 4509 C C . SER A 1 577 ? 7.637 -0.941 -15.516 1 97.12 577 SER A C 1
ATOM 4511 O O . SER A 1 577 ? 8.688 -1.583 -15.438 1 97.12 577 SER A O 1
ATOM 4513 N N . LEU A 1 578 ? 7.223 -0.337 -16.594 1 98 578 LEU A N 1
ATOM 4514 C CA . LEU A 1 578 ? 8.094 -0.294 -17.766 1 98 578 LEU A CA 1
ATOM 4515 C C . LEU A 1 578 ? 9.398 0.42 -17.438 1 98 578 LEU A C 1
ATOM 4517 O O . LEU A 1 578 ? 10.477 -0.031 -17.844 1 98 578 LEU A O 1
ATOM 4521 N N . ALA A 1 579 ? 9.273 1.541 -16.719 1 98.31 579 ALA A N 1
ATOM 4522 C CA . ALA A 1 579 ? 10.461 2.277 -16.312 1 98.31 579 ALA A CA 1
ATOM 4523 C C . ALA A 1 579 ? 11.383 1.403 -15.461 1 98.31 579 ALA A C 1
ATOM 4525 O O . ALA A 1 579 ? 12.602 1.438 -15.617 1 98.31 579 ALA A O 1
ATOM 4526 N N . HIS A 1 580 ? 10.82 0.672 -14.578 1 98 580 HIS A N 1
ATOM 4527 C CA . HIS A 1 580 ? 11.586 -0.225 -13.719 1 98 580 HIS A CA 1
ATOM 4528 C C . HIS A 1 580 ? 12.312 -1.283 -14.531 1 98 580 HIS A C 1
ATOM 4530 O O . HIS A 1 580 ? 13.484 -1.569 -14.281 1 98 580 HIS A O 1
ATOM 4536 N N . ARG A 1 581 ? 11.672 -1.854 -15.508 1 97.94 581 ARG A N 1
ATOM 4537 C CA . ARG A 1 581 ? 12.305 -2.848 -16.375 1 97.94 581 ARG A CA 1
ATOM 4538 C C . ARG A 1 581 ? 13.414 -2.221 -17.203 1 97.94 581 ARG A C 1
ATOM 4540 O O . ARG A 1 581 ? 14.445 -2.852 -17.453 1 97.94 581 ARG A O 1
ATOM 4547 N N . ARG A 1 582 ? 13.219 -0.987 -17.609 1 97.31 582 ARG A N 1
ATOM 4548 C CA . ARG A 1 582 ? 14.258 -0.271 -18.344 1 97.31 582 ARG A CA 1
ATOM 4549 C C . ARG A 1 582 ? 15.484 -0.036 -17.469 1 97.31 582 ARG A C 1
ATOM 4551 O O . ARG A 1 582 ? 16.609 -0.033 -17.969 1 97.31 582 ARG A O 1
ATOM 4558 N N . MET A 1 583 ? 15.234 0.178 -16.219 1 98.06 583 MET A N 1
ATOM 4559 C CA . MET A 1 583 ? 16.344 0.307 -15.281 1 98.06 583 MET A CA 1
ATOM 4560 C C . MET A 1 583 ? 17.188 -0.965 -15.258 1 98.06 583 MET A C 1
ATOM 4562 O O . MET A 1 583 ? 18.406 -0.904 -15.344 1 98.06 583 MET A O 1
ATOM 4566 N N . TYR A 1 584 ? 16.531 -2.158 -15.172 1 97.94 584 TYR A N 1
ATOM 4567 C CA . TYR A 1 584 ? 17.266 -3.418 -15.164 1 97.94 584 TYR A CA 1
ATOM 4568 C C . TYR A 1 584 ? 18 -3.623 -16.484 1 97.94 584 TYR A C 1
ATOM 4570 O O . TYR A 1 584 ? 19.156 -4.062 -16.484 1 97.94 584 TYR A O 1
ATOM 4578 N N . ARG A 1 585 ? 17.344 -3.336 -17.547 1 96.5 585 ARG A N 1
ATOM 4579 C CA . ARG A 1 585 ? 17.984 -3.484 -18.859 1 96.5 585 ARG A CA 1
ATOM 4580 C C . ARG A 1 585 ? 19.281 -2.697 -18.922 1 96.5 585 ARG A C 1
ATOM 4582 O O . ARG A 1 585 ? 20.25 -3.145 -19.547 1 96.5 585 ARG A O 1
ATOM 4589 N N . LYS A 1 586 ? 19.297 -1.564 -18.312 1 96.56 586 LYS A N 1
ATOM 4590 C CA . LYS A 1 586 ? 20.469 -0.685 -18.391 1 96.56 586 LYS A CA 1
ATOM 4591 C C . LYS A 1 586 ? 21.5 -1.047 -17.328 1 96.56 586 LYS A C 1
ATOM 4593 O O . LYS A 1 586 ? 22.703 -1.075 -17.609 1 96.56 586 LYS A O 1
ATOM 4598 N N . LEU A 1 587 ? 21.078 -1.345 -16.125 1 97.81 587 LEU A N 1
ATOM 4599 C CA . LEU A 1 587 ? 22 -1.454 -14.992 1 97.81 587 LEU A CA 1
ATOM 4600 C C . LEU A 1 587 ? 22.328 -2.914 -14.711 1 97.81 587 LEU A C 1
ATOM 4602 O O . LEU A 1 587 ? 23.25 -3.203 -13.93 1 97.81 587 LEU A O 1
ATOM 4606 N N . ALA A 1 588 ? 21.641 -3.838 -15.273 1 98 588 ALA A N 1
ATOM 4607 C CA . ALA A 1 588 ? 21.891 -5.273 -15.242 1 98 588 ALA A CA 1
ATOM 4608 C C . ALA A 1 588 ? 21.688 -5.895 -16.625 1 98 588 ALA A C 1
ATOM 4610 O O . ALA A 1 588 ? 20.844 -6.777 -16.781 1 98 588 ALA A O 1
ATOM 4611 N N . PRO A 1 589 ? 22.516 -5.605 -17.562 1 97.19 589 PRO A N 1
ATOM 4612 C CA . PRO A 1 589 ? 22.234 -5.934 -18.953 1 97.19 589 PRO A CA 1
ATOM 4613 C C . PRO A 1 589 ? 22.25 -7.438 -19.219 1 97.19 589 PRO A C 1
ATOM 4615 O O . PRO A 1 589 ? 21.656 -7.898 -20.203 1 97.19 589 PRO A O 1
ATOM 4618 N N . GLN A 1 590 ? 22.891 -8.242 -18.344 1 97.94 590 GLN A N 1
ATOM 4619 C CA . GLN A 1 590 ? 22.922 -9.688 -18.531 1 97.94 590 GLN A CA 1
ATOM 4620 C C . GLN A 1 590 ? 21.516 -10.273 -18.469 1 97.94 590 GLN A C 1
ATOM 4622 O O . GLN A 1 590 ? 21.281 -11.406 -18.906 1 97.94 590 GLN A O 1
ATOM 4627 N N . VAL A 1 591 ? 20.531 -9.508 -17.969 1 98.19 591 VAL A N 1
ATOM 4628 C CA . VAL A 1 591 ? 19.172 -10.023 -17.828 1 98.19 591 VAL A CA 1
ATOM 4629 C C . VAL A 1 591 ? 18.516 -10.133 -19.203 1 98.19 591 VAL A C 1
ATOM 4631 O O . VAL A 1 591 ? 17.453 -10.758 -19.344 1 98.19 591 VAL A O 1
ATOM 4634 N N . THR A 1 592 ? 19.094 -9.57 -20.25 1 98 592 THR A N 1
ATOM 4635 C CA . THR A 1 592 ? 18.531 -9.609 -21.594 1 98 592 THR A CA 1
ATOM 4636 C C . THR A 1 592 ? 19.031 -10.844 -22.344 1 98 592 THR A C 1
ATOM 4638 O O . THR A 1 592 ? 18.609 -11.102 -23.484 1 98 592 THR A O 1
ATOM 4641 N N . GLU A 1 593 ? 19.938 -11.578 -21.75 1 98.19 593 GLU A N 1
ATOM 4642 C CA . GLU A 1 593 ? 20.406 -12.805 -22.391 1 98.19 593 GLU A CA 1
ATOM 4643 C C . GLU A 1 593 ? 19.266 -13.797 -22.594 1 98.19 593 GLU A C 1
ATOM 4645 O O . GLU A 1 593 ? 18.391 -13.93 -21.734 1 98.19 593 GLU A O 1
ATOM 4650 N N . SER A 1 594 ? 19.25 -14.438 -23.781 1 97.25 594 SER A N 1
ATOM 4651 C CA . SER A 1 594 ? 18.156 -15.305 -24.172 1 97.25 594 SER A CA 1
ATOM 4652 C C . SER A 1 594 ? 18.672 -16.609 -24.781 1 97.25 594 SER A C 1
ATOM 4654 O O . SER A 1 594 ? 19.375 -16.594 -25.797 1 97.25 594 SER A O 1
ATOM 4656 N N . LEU A 1 595 ? 18.359 -17.688 -24.172 1 97.25 595 LEU A N 1
ATOM 4657 C CA . LEU A 1 595 ? 18.688 -19.031 -24.625 1 97.25 595 LEU A CA 1
ATOM 4658 C C . LEU A 1 595 ? 17.438 -19.922 -24.609 1 97.25 595 LEU A C 1
ATOM 4660 O O . LEU A 1 595 ? 16.594 -19.797 -23.734 1 97.25 595 LEU A O 1
ATOM 4664 N N . ILE A 1 596 ? 17.297 -20.75 -25.594 1 97.81 596 ILE A N 1
ATOM 4665 C CA . ILE A 1 596 ? 16.297 -21.812 -25.562 1 97.81 596 ILE A CA 1
ATOM 4666 C C . ILE A 1 596 ? 16.906 -23.078 -24.953 1 97.81 596 ILE A C 1
ATOM 4668 O O . ILE A 1 596 ? 17.875 -23.625 -25.469 1 97.81 596 ILE A O 1
ATOM 4672 N N . ALA A 1 597 ? 16.281 -23.547 -23.922 1 98.19 597 ALA A N 1
ATOM 4673 C CA . ALA A 1 597 ? 16.938 -24.594 -23.141 1 98.19 597 ALA A CA 1
ATOM 4674 C C . ALA A 1 597 ? 16.125 -25.891 -23.188 1 98.19 597 ALA A C 1
ATOM 4676 O O . ALA A 1 597 ? 14.922 -25.875 -23.422 1 98.19 597 ALA A O 1
ATOM 4677 N N . ALA A 1 598 ? 16.828 -26.969 -23.078 1 98.25 598 ALA A N 1
ATOM 4678 C CA . ALA A 1 598 ? 16.281 -28.297 -22.766 1 98.25 598 ALA A CA 1
ATOM 4679 C C . ALA A 1 598 ? 16.781 -28.797 -21.422 1 98.25 598 ALA A C 1
ATOM 4681 O O . ALA A 1 598 ? 17.875 -28.438 -20.984 1 98.25 598 ALA A O 1
ATOM 4682 N N . GLY A 1 599 ? 15.992 -29.531 -20.766 1 96.62 599 GLY A N 1
ATOM 4683 C CA . GLY A 1 599 ? 16.344 -30.094 -19.469 1 96.62 599 GLY A CA 1
ATOM 4684 C C . GLY A 1 599 ? 16.141 -31.594 -19.406 1 96.62 599 GLY A C 1
ATOM 4685 O O . GLY A 1 599 ? 15.188 -32.125 -19.969 1 96.62 599 GLY A O 1
ATOM 4686 N N . ILE A 1 600 ? 17 -32.25 -18.703 1 95.5 600 ILE A N 1
ATOM 4687 C CA . ILE A 1 600 ? 16.906 -33.719 -18.562 1 95.5 600 ILE A CA 1
ATOM 4688 C C . ILE A 1 600 ? 17.359 -34.125 -17.172 1 95.5 600 ILE A C 1
ATOM 4690 O O . ILE A 1 600 ? 18.172 -33.438 -16.547 1 95.5 600 ILE A O 1
ATOM 4694 N N . THR A 1 601 ? 16.812 -35.25 -16.672 1 93.19 601 THR A N 1
ATOM 4695 C CA . THR A 1 601 ? 17.188 -35.812 -15.391 1 93.19 601 THR A CA 1
ATOM 4696 C C . THR A 1 601 ? 17.953 -37.125 -15.594 1 93.19 601 THR A C 1
ATOM 4698 O O . THR A 1 601 ? 17.438 -38.219 -15.297 1 93.19 601 THR A O 1
ATOM 4701 N N . SER A 1 602 ? 19.188 -37 -16.078 1 94.38 602 SER A N 1
ATOM 4702 C CA . SER A 1 602 ? 19.984 -38.188 -16.359 1 94.38 602 SER A CA 1
ATOM 4703 C C . SER A 1 602 ? 21.469 -37.875 -16.438 1 94.38 602 SER A C 1
ATOM 4705 O O . SER A 1 602 ? 21.859 -36.781 -16.844 1 94.38 602 SER A O 1
ATOM 4707 N N . HIS A 1 603 ? 22.328 -38.906 -16.078 1 96.12 603 HIS A N 1
ATOM 4708 C CA . HIS A 1 603 ? 23.766 -38.844 -16.266 1 96.12 603 HIS A CA 1
ATOM 4709 C C . HIS A 1 603 ? 24.234 -39.781 -17.359 1 96.12 603 HIS A C 1
ATOM 4711 O O . HIS A 1 603 ? 25.422 -39.844 -17.656 1 96.12 603 HIS A O 1
ATOM 4717 N N . ASP A 1 604 ? 23.25 -40.438 -17.906 1 96.12 604 ASP A N 1
ATOM 4718 C CA . ASP A 1 604 ? 23.578 -41.5 -18.875 1 96.12 604 ASP A CA 1
ATOM 4719 C C . ASP A 1 604 ? 24.125 -40.875 -20.172 1 96.12 604 ASP A C 1
ATOM 4721 O O . ASP A 1 604 ? 23.438 -40.094 -20.828 1 96.12 604 ASP A O 1
ATOM 4725 N N . SER A 1 605 ? 25.281 -41.344 -20.578 1 96.5 605 SER A N 1
ATOM 4726 C CA . SER A 1 605 ? 25.969 -40.781 -21.734 1 96.5 605 SER A CA 1
ATOM 4727 C C . SER A 1 605 ? 25.172 -40.969 -23.016 1 96.5 605 SER A C 1
ATOM 4729 O O . SER A 1 605 ? 25.156 -40.125 -23.891 1 96.5 605 SER A O 1
ATOM 4731 N N . ILE A 1 606 ? 24.516 -42.062 -23.094 1 96.88 606 ILE A N 1
ATOM 4732 C CA . ILE A 1 606 ? 23.766 -42.375 -24.297 1 96.88 606 ILE A CA 1
ATOM 4733 C C . ILE A 1 606 ? 22.547 -41.469 -24.406 1 96.88 606 ILE A C 1
ATOM 4735 O O . ILE A 1 606 ? 22.281 -40.875 -25.453 1 96.88 606 ILE A O 1
ATOM 4739 N N . ARG A 1 607 ? 21.844 -41.344 -23.328 1 96.25 607 ARG A N 1
ATOM 4740 C CA . ARG A 1 607 ? 20.672 -40.469 -23.297 1 96.25 607 ARG A CA 1
ATOM 4741 C C . ARG A 1 607 ? 21.062 -39.031 -23.531 1 96.25 607 ARG A C 1
ATOM 4743 O O . ARG A 1 607 ? 20.375 -38.312 -24.266 1 96.25 607 ARG A O 1
ATOM 4750 N N . LEU A 1 608 ? 22.141 -38.656 -22.938 1 97.88 608 LEU A N 1
ATOM 4751 C CA . LEU A 1 608 ? 22.609 -37.281 -23.047 1 97.88 608 LEU A CA 1
ATOM 4752 C C . LEU A 1 608 ? 23.016 -36.938 -24.484 1 97.88 608 LEU A C 1
ATOM 4754 O O . LEU A 1 608 ? 22.625 -35.906 -25.031 1 97.88 608 LEU A O 1
ATOM 4758 N N . THR A 1 609 ? 23.797 -37.812 -25.078 1 97.88 609 THR A N 1
ATOM 4759 C CA . THR A 1 609 ? 24.25 -37.562 -26.453 1 97.88 609 THR A CA 1
ATOM 4760 C C . THR A 1 609 ? 23.078 -37.594 -27.422 1 97.88 609 THR A C 1
ATOM 4762 O O . THR A 1 609 ? 23.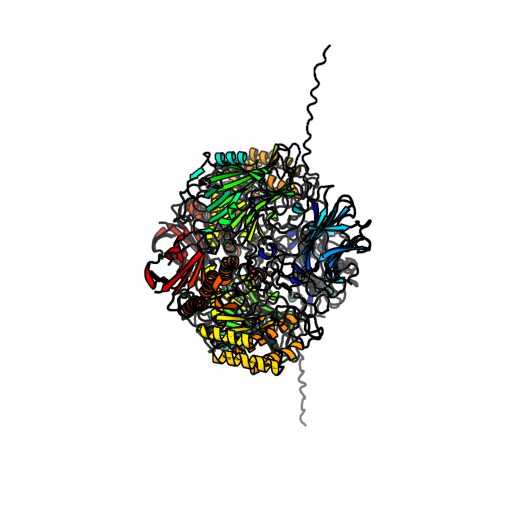047 -36.844 -28.391 1 97.88 609 THR A O 1
ATOM 4765 N N . ALA A 1 610 ? 22.172 -38.5 -27.141 1 97.94 610 ALA A N 1
ATOM 4766 C CA . ALA A 1 610 ? 20.984 -38.562 -28 1 97.94 610 ALA A CA 1
ATOM 4767 C C . ALA A 1 610 ? 20.172 -37.281 -27.922 1 97.94 610 ALA A C 1
ATOM 4769 O O . ALA A 1 610 ? 19.672 -36.781 -28.938 1 97.94 610 ALA A O 1
ATOM 4770 N N . LEU A 1 611 ? 19.953 -36.75 -26.734 1 98.25 611 LEU A N 1
ATOM 4771 C CA . LEU A 1 611 ? 19.219 -35.5 -26.562 1 98.25 611 LEU A CA 1
ATOM 4772 C C . LEU A 1 611 ? 19.953 -34.344 -27.234 1 98.25 611 LEU A C 1
ATOM 4774 O O . LEU A 1 611 ? 19.344 -33.5 -27.891 1 98.25 611 LEU A O 1
ATOM 4778 N N . ILE A 1 612 ? 21.297 -34.281 -27.078 1 98.62 612 ILE A N 1
ATOM 4779 C CA . ILE A 1 612 ? 22.109 -33.25 -27.672 1 98.62 612 ILE A CA 1
ATOM 4780 C C . ILE A 1 612 ? 21.953 -33.281 -29.203 1 98.62 612 ILE A C 1
ATOM 4782 O O . ILE A 1 612 ? 21.891 -32.25 -29.844 1 98.62 612 ILE A O 1
ATOM 4786 N N . ASP A 1 613 ? 21.891 -34.469 -29.734 1 98.5 613 ASP A N 1
ATOM 4787 C CA . ASP A 1 613 ? 21.688 -34.594 -31.188 1 98.5 613 ASP A CA 1
ATOM 4788 C C . ASP A 1 613 ? 20.344 -34 -31.609 1 98.5 613 ASP A C 1
ATOM 4790 O O . ASP A 1 613 ? 20.25 -33.344 -32.625 1 98.5 613 ASP A O 1
ATOM 4794 N N . GLN A 1 614 ? 19.281 -34.312 -30.828 1 98.56 614 GLN A N 1
ATOM 4795 C CA . GLN A 1 614 ? 17.984 -33.719 -31.141 1 98.56 614 GLN A CA 1
ATOM 4796 C C . GLN A 1 614 ? 18.016 -32.219 -30.984 1 98.56 614 GLN A C 1
ATOM 4798 O O . GLN A 1 614 ? 17.406 -31.484 -31.781 1 98.56 614 GLN A O 1
ATOM 4803 N N . MET A 1 615 ? 18.703 -31.719 -29.953 1 98.62 615 MET A N 1
ATOM 4804 C CA . MET A 1 615 ? 18.859 -30.281 -29.719 1 98.62 615 MET A CA 1
ATOM 4805 C C . MET A 1 615 ? 19.516 -29.609 -30.922 1 98.62 615 MET A C 1
ATOM 4807 O O . MET A 1 615 ? 19.062 -28.562 -31.375 1 98.62 615 MET A O 1
ATOM 4811 N N . ASP A 1 616 ? 20.562 -30.234 -31.344 1 98 616 ASP A N 1
ATOM 4812 C CA . ASP A 1 616 ? 21.281 -29.734 -32.5 1 98 616 ASP A CA 1
ATOM 4813 C C . ASP A 1 616 ? 20.375 -29.672 -33.75 1 98 616 ASP A C 1
ATOM 4815 O O . ASP A 1 616 ? 20.359 -28.672 -34.469 1 98 616 ASP A O 1
ATOM 4819 N N . SER A 1 617 ? 19.641 -30.703 -33.906 1 97.69 617 SER A N 1
ATOM 4820 C CA . SER A 1 617 ? 18.734 -30.797 -35.062 1 97.69 617 SER A CA 1
ATOM 4821 C C . SER A 1 617 ? 17.672 -29.703 -35 1 97.69 617 SER A C 1
ATOM 4823 O O . SER A 1 617 ? 17.203 -29.234 -36.062 1 97.69 617 SER A O 1
ATOM 4825 N N . LEU A 1 618 ? 17.234 -29.328 -33.875 1 98.19 618 LEU A N 1
ATOM 4826 C CA . LEU A 1 618 ? 16.141 -28.391 -33.688 1 98.19 618 LEU A CA 1
ATOM 4827 C C . LEU A 1 618 ? 16.672 -26.969 -33.469 1 98.19 618 LEU A C 1
ATOM 4829 O O . LEU A 1 618 ? 15.945 -26 -33.656 1 98.19 618 LEU A O 1
ATOM 4833 N N . GLY A 1 619 ? 17.938 -26.875 -33.031 1 97.19 619 GLY A N 1
ATOM 4834 C CA . GLY A 1 619 ? 18.531 -25.562 -32.781 1 97.19 619 GLY A CA 1
ATOM 4835 C C . GLY A 1 619 ? 18.375 -25.094 -31.359 1 97.19 619 GLY A C 1
ATOM 4836 O O . GLY A 1 619 ? 18.297 -23.891 -31.094 1 97.19 619 GLY A O 1
ATOM 4837 N N . PHE A 1 620 ? 18.219 -25.969 -30.344 1 98.38 620 PHE A N 1
ATOM 4838 C CA . PHE A 1 620 ? 18.297 -25.609 -28.938 1 98.38 620 PHE A CA 1
ATOM 4839 C C . PHE A 1 620 ? 19.703 -25.141 -28.578 1 98.38 620 PHE A C 1
ATOM 4841 O O . PHE A 1 620 ? 20.672 -25.484 -29.25 1 98.38 620 PHE A O 1
ATOM 4848 N N . GLU A 1 621 ? 19.797 -24.406 -27.484 1 98.38 621 GLU A N 1
ATOM 4849 C CA . GLU A 1 621 ? 21.031 -23.656 -27.281 1 98.38 621 GLU A CA 1
ATOM 4850 C C . GLU A 1 621 ? 21.641 -23.938 -25.906 1 98.38 621 GLU A C 1
ATOM 4852 O O . GLU A 1 621 ? 22.812 -23.641 -25.672 1 98.38 621 GLU A O 1
ATOM 4857 N N . GLN A 1 622 ? 20.906 -24.484 -25 1 98.38 622 GLN A N 1
ATOM 4858 C CA . GLN A 1 622 ? 21.344 -24.75 -23.641 1 98.38 622 GLN A CA 1
ATOM 4859 C C . GLN A 1 622 ? 20.812 -26.094 -23.141 1 98.38 622 GLN A C 1
ATOM 4861 O O . GLN A 1 622 ? 19.656 -26.438 -23.375 1 98.38 622 GLN A O 1
ATOM 4866 N N . LEU A 1 623 ? 21.672 -26.859 -22.578 1 98.38 623 LEU A N 1
ATOM 4867 C CA . LEU A 1 623 ? 21.25 -28.078 -21.891 1 98.38 623 LEU A CA 1
ATOM 4868 C C . LEU A 1 623 ? 21.438 -27.953 -20.375 1 98.38 623 LEU A C 1
ATOM 4870 O O . LEU A 1 623 ? 22.516 -27.609 -19.906 1 98.38 623 LEU A O 1
ATOM 4874 N N . ASP A 1 624 ? 20.422 -28.172 -19.719 1 96.88 624 ASP A N 1
ATOM 4875 C CA . ASP A 1 624 ? 20.438 -28.141 -18.25 1 96.88 624 ASP A CA 1
ATOM 4876 C C . ASP A 1 624 ? 20.234 -29.531 -17.672 1 96.88 624 ASP A C 1
ATOM 4878 O O . ASP A 1 624 ? 19.219 -30.172 -17.922 1 96.88 624 ASP A O 1
ATOM 4882 N N . ILE A 1 625 ? 21.219 -30 -16.922 1 97.38 625 ILE A N 1
ATOM 4883 C CA . ILE A 1 625 ? 21.062 -31.25 -16.188 1 97.38 625 ILE A CA 1
ATOM 4884 C C . ILE A 1 625 ? 20.25 -31 -14.914 1 97.38 625 ILE A C 1
ATOM 4886 O O . ILE A 1 625 ? 20.797 -30.5 -13.922 1 97.38 625 ILE A O 1
ATOM 4890 N N . GLN A 1 626 ? 19.078 -31.469 -14.914 1 93.44 626 GLN A N 1
ATOM 4891 C CA . GLN A 1 626 ? 18.125 -31.141 -13.852 1 93.44 626 GLN A CA 1
ATOM 4892 C C . GLN A 1 626 ? 18.203 -32.156 -12.711 1 93.44 626 GLN A C 1
ATOM 4894 O O . GLN A 1 626 ? 18.797 -33.219 -12.852 1 93.44 626 GLN A O 1
ATOM 4899 N N . ALA A 1 627 ? 17.516 -31.734 -11.633 1 87.25 627 ALA A N 1
ATOM 4900 C CA . ALA A 1 627 ? 17.391 -32.625 -10.484 1 87.25 627 ALA A CA 1
ATOM 4901 C C . ALA A 1 627 ? 16.297 -33.656 -10.727 1 87.25 627 ALA A C 1
ATOM 4903 O O . ALA A 1 627 ? 15.273 -33.375 -11.352 1 87.25 627 ALA A O 1
ATOM 4904 N N . TRP A 1 628 ? 16.359 -34.906 -10.305 1 80.44 628 TRP A N 1
ATOM 4905 C CA . TRP A 1 628 ? 17.469 -35.531 -9.602 1 80.44 628 TRP A CA 1
ATOM 4906 C C . TRP A 1 628 ? 18.25 -36.469 -10.531 1 80.44 628 TRP A C 1
ATOM 4908 O O . TRP A 1 628 ? 17.656 -37.219 -11.297 1 80.44 628 TRP A O 1
ATOM 4918 N N . PRO A 1 629 ? 19.516 -36.312 -10.688 1 87.38 629 PRO A N 1
ATOM 4919 C CA . PRO A 1 629 ? 20.375 -35.969 -9.547 1 87.38 629 PRO A CA 1
ATOM 4920 C C . PRO A 1 629 ? 21.031 -34.594 -9.688 1 87.38 629 PRO A C 1
ATOM 4922 O O . PRO A 1 629 ? 21.734 -34.156 -8.781 1 87.38 629 PRO A O 1
ATOM 4925 N N . GLY A 1 630 ? 21 -33.938 -10.758 1 93.56 630 GLY A N 1
ATOM 4926 C CA . GLY A 1 630 ? 21.766 -32.719 -10.953 1 93.56 630 GLY A CA 1
ATOM 4927 C C . GLY A 1 630 ? 23.25 -32.969 -11.148 1 93.56 630 GLY A C 1
ATOM 4928 O O . GLY A 1 630 ? 23.641 -33.969 -11.75 1 93.56 630 GLY A O 1
ATOM 4929 N N . VAL A 1 631 ? 24.031 -31.953 -10.812 1 96.94 631 VAL A N 1
ATOM 4930 C CA . VAL A 1 631 ? 25.484 -32.062 -10.938 1 96.94 631 VAL A CA 1
ATOM 4931 C C . VAL A 1 631 ? 26.156 -31.578 -9.641 1 96.94 631 VAL A C 1
ATOM 4933 O O . VAL A 1 631 ? 25.734 -30.594 -9.047 1 96.94 631 VAL A O 1
ATOM 4936 N N . SER A 1 632 ? 27.094 -32.344 -9.156 1 96.19 632 SER A N 1
ATOM 4937 C CA . SER A 1 632 ? 27.922 -31.938 -8.023 1 96.19 632 SER A CA 1
ATOM 4938 C C . SER A 1 632 ? 29.125 -31.141 -8.477 1 96.19 632 SER A C 1
ATOM 4940 O O . SER A 1 632 ? 30.156 -31.719 -8.867 1 96.19 632 SER A O 1
ATOM 4942 N N . HIS A 1 633 ? 29.172 -29.938 -8.312 1 96.62 633 HIS A N 1
ATOM 4943 C CA . HIS A 1 633 ? 30.156 -29.047 -8.93 1 96.62 633 HIS A CA 1
ATOM 4944 C C . HIS A 1 633 ? 31.469 -29.031 -8.148 1 96.62 633 HIS A C 1
ATOM 4946 O O . HIS A 1 633 ? 32.469 -28.469 -8.602 1 96.62 633 HIS A O 1
ATOM 4952 N N . ASP A 1 634 ? 31.469 -29.641 -6.938 1 95.5 634 ASP A N 1
ATOM 4953 C CA . ASP A 1 634 ? 32.719 -29.719 -6.176 1 95.5 634 ASP A CA 1
ATOM 4954 C C . ASP A 1 634 ? 33.312 -31.125 -6.266 1 95.5 634 ASP A C 1
ATOM 4956 O O . ASP A 1 634 ? 34.281 -31.438 -5.586 1 95.5 634 ASP A O 1
ATOM 4960 N N . ASN A 1 635 ? 32.688 -31.984 -6.996 1 97.31 635 ASN A N 1
ATOM 4961 C CA . ASN A 1 635 ? 33.188 -33.344 -7.203 1 97.31 635 ASN A CA 1
ATOM 4962 C C . ASN A 1 635 ? 34.312 -33.375 -8.266 1 97.31 635 ASN A C 1
ATOM 4964 O O . ASN A 1 635 ? 34.031 -33.25 -9.461 1 97.31 635 ASN A O 1
ATOM 4968 N N . LEU A 1 636 ? 35.531 -33.688 -7.852 1 97.62 636 LEU A N 1
ATOM 4969 C CA . LEU A 1 636 ? 36.688 -33.656 -8.758 1 97.62 636 LEU A CA 1
ATOM 4970 C C . LEU A 1 636 ? 37.219 -35.062 -9.008 1 97.62 636 LEU A C 1
ATOM 4972 O O . LEU A 1 636 ? 38.375 -35.219 -9.438 1 97.62 636 LEU A O 1
ATOM 4976 N N . ASP A 1 637 ? 36.344 -35.969 -8.695 1 97.81 637 ASP A N 1
ATOM 4977 C CA . ASP A 1 637 ? 36.719 -37.312 -9.086 1 97.81 637 ASP A CA 1
ATOM 4978 C C . ASP A 1 637 ? 37.031 -37.406 -10.578 1 97.81 637 ASP A C 1
ATOM 4980 O O . ASP A 1 637 ? 36.312 -36.812 -11.398 1 97.81 637 ASP A O 1
ATOM 4984 N N . SER A 1 638 ? 38.062 -38.125 -10.883 1 97.38 638 SER A N 1
ATOM 4985 C CA . SER A 1 638 ? 38.562 -38.156 -12.25 1 97.38 638 SER A CA 1
ATOM 4986 C C . SER A 1 638 ? 37.531 -38.688 -13.227 1 97.38 638 SER A C 1
ATOM 4988 O O . SER A 1 638 ? 37.344 -38.156 -14.32 1 97.38 638 SER A O 1
ATOM 4990 N N . ALA A 1 639 ? 36.875 -39.75 -12.828 1 97.56 639 ALA A N 1
ATOM 4991 C CA . ALA A 1 639 ? 35.875 -40.312 -13.703 1 97.56 639 ALA A CA 1
ATOM 4992 C C . ALA A 1 639 ? 34.688 -39.375 -13.891 1 97.56 639 ALA A C 1
ATOM 4994 O O . ALA A 1 639 ? 34.125 -39.281 -14.984 1 97.56 639 ALA A O 1
ATOM 4995 N N . TYR A 1 640 ? 34.344 -38.75 -12.836 1 97.69 640 TYR A N 1
ATOM 4996 C CA . TYR A 1 640 ? 33.219 -37.812 -12.859 1 97.69 640 TYR A CA 1
ATOM 4997 C C . TYR A 1 640 ? 33.531 -36.625 -13.75 1 97.69 640 TYR A C 1
ATOM 4999 O O . TYR A 1 640 ? 32.719 -36.25 -14.609 1 97.69 640 TYR A O 1
ATOM 5007 N N . VAL A 1 641 ? 34.688 -36.031 -13.609 1 98.12 641 VAL A N 1
ATOM 5008 C CA . VAL A 1 641 ? 35.125 -34.875 -14.383 1 98.12 641 VAL A CA 1
ATOM 5009 C C . VAL A 1 641 ? 35.281 -35.25 -15.852 1 98.12 641 VAL A C 1
ATOM 5011 O O . VAL A 1 641 ? 34.906 -34.5 -16.75 1 98.12 641 VAL A O 1
ATOM 5014 N N . ARG A 1 642 ? 35.844 -36.438 -16.125 1 97.56 642 ARG A N 1
ATOM 5015 C CA . ARG A 1 642 ? 36 -36.875 -17.5 1 97.56 642 ARG A CA 1
ATOM 5016 C C . ARG A 1 642 ? 34.656 -37.062 -18.188 1 97.56 642 ARG A C 1
ATOM 5018 O O . ARG A 1 642 ? 34.5 -36.719 -19.359 1 97.56 642 ARG A O 1
ATOM 5025 N N . HIS A 1 643 ? 33.75 -37.594 -17.406 1 97.81 643 HIS A N 1
ATOM 5026 C CA . HIS A 1 643 ? 32.406 -37.781 -17.938 1 97.81 643 HIS A CA 1
ATOM 5027 C C . HIS A 1 643 ? 31.812 -36.438 -18.391 1 97.81 643 HIS A C 1
ATOM 5029 O O . HIS A 1 643 ? 31.391 -36.312 -19.547 1 97.81 643 HIS A O 1
ATOM 5035 N N . TRP A 1 644 ? 31.859 -35.469 -17.594 1 98.25 644 TRP A N 1
ATOM 5036 C CA . TRP A 1 644 ? 31.188 -34.219 -17.891 1 98.25 644 TRP A CA 1
ATOM 5037 C C . TRP A 1 644 ? 32 -33.406 -18.891 1 98.25 644 TRP A C 1
ATOM 5039 O O . TRP A 1 644 ? 31.438 -32.656 -19.719 1 98.25 644 TRP A O 1
ATOM 5049 N N . ARG A 1 645 ? 33.312 -33.469 -18.828 1 98 645 ARG A N 1
ATOM 5050 C CA . ARG A 1 645 ? 34.156 -32.875 -19.859 1 98 645 ARG A CA 1
ATOM 5051 C C . ARG A 1 645 ? 33.781 -33.406 -21.25 1 98 645 ARG A C 1
ATOM 5053 O O . ARG A 1 645 ? 33.688 -32.625 -22.203 1 98 645 ARG A O 1
ATOM 5060 N N . GLY A 1 646 ? 33.594 -34.719 -21.312 1 98.25 646 GLY A N 1
ATOM 5061 C CA . GLY A 1 646 ? 33.25 -35.344 -22.578 1 98.25 646 GLY A CA 1
ATOM 5062 C C . GLY A 1 646 ? 31.891 -34.875 -23.094 1 98.25 646 GLY A C 1
ATOM 5063 O O . GLY A 1 646 ? 31.75 -34.531 -24.281 1 98.25 646 GLY A O 1
ATOM 5064 N N . ILE A 1 647 ? 30.891 -34.906 -22.234 1 98.31 647 ILE A N 1
ATOM 5065 C CA . ILE A 1 647 ? 29.562 -34.469 -22.625 1 98.31 647 ILE A CA 1
ATOM 5066 C C . ILE A 1 647 ? 29.562 -33 -23.031 1 98.31 647 ILE A C 1
ATOM 5068 O O . ILE A 1 647 ? 28.953 -32.625 -24.031 1 98.31 647 ILE A O 1
ATOM 5072 N N . ALA A 1 648 ? 30.266 -32.156 -22.266 1 98.38 648 ALA A N 1
ATOM 5073 C CA . ALA A 1 648 ? 30.359 -30.719 -22.547 1 98.38 648 ALA A CA 1
ATOM 5074 C C . ALA A 1 648 ? 31.047 -30.469 -23.875 1 98.38 648 ALA A C 1
ATOM 5076 O O . ALA A 1 648 ? 30.625 -29.578 -24.641 1 98.38 648 ALA A O 1
ATOM 5077 N N . ALA A 1 649 ? 32.062 -31.172 -24.125 1 98 649 ALA A N 1
ATOM 5078 C CA . ALA A 1 649 ? 32.781 -31.016 -25.391 1 98 649 ALA A CA 1
ATOM 5079 C C . ALA A 1 649 ? 31.891 -31.422 -26.578 1 98 649 ALA A C 1
ATOM 5081 O O . ALA A 1 649 ? 31.922 -30.781 -27.625 1 98 649 ALA A O 1
ATOM 5082 N N . TYR A 1 650 ? 31.188 -32.469 -26.375 1 98.31 650 TYR A N 1
ATOM 5083 C CA . TYR A 1 650 ? 30.25 -32.906 -27.406 1 98.31 650 TYR A CA 1
ATOM 5084 C C . TYR A 1 650 ? 29.203 -31.844 -27.672 1 98.31 650 TYR A C 1
ATOM 5086 O O . TYR A 1 650 ? 28.922 -31.516 -28.828 1 98.31 650 TYR A O 1
ATOM 5094 N N . ALA A 1 651 ? 28.609 -31.312 -26.688 1 98.62 651 ALA A N 1
ATOM 5095 C CA . ALA A 1 651 ? 27.625 -30.25 -26.828 1 98.62 651 ALA A CA 1
ATOM 5096 C C . ALA A 1 651 ? 28.234 -29.016 -27.484 1 98.62 651 ALA A C 1
ATOM 5098 O O . ALA A 1 651 ? 27.609 -28.422 -28.375 1 98.62 651 ALA A O 1
ATOM 5099 N N . ALA A 1 652 ? 29.422 -28.672 -27.016 1 97.81 652 ALA A N 1
ATOM 5100 C CA . ALA A 1 652 ? 30.109 -27.5 -27.562 1 97.81 652 ALA A CA 1
ATOM 5101 C C . ALA A 1 652 ? 30.344 -27.656 -29.062 1 97.81 652 ALA A C 1
ATOM 5103 O O . ALA A 1 652 ? 30.297 -26.672 -29.812 1 97.81 652 ALA A O 1
ATOM 5104 N N . SER A 1 653 ? 30.641 -28.797 -29.453 1 97.88 653 SER A N 1
ATOM 5105 C CA . SER A 1 653 ? 30.891 -29.062 -30.875 1 97.88 653 SER A CA 1
ATOM 5106 C C . SER A 1 653 ? 29.641 -28.781 -31.703 1 97.88 653 SER A C 1
ATOM 5108 O O . SER A 1 653 ? 29.734 -28.594 -32.906 1 97.88 653 SER A O 1
ATOM 5110 N N . LYS A 1 654 ? 28.547 -28.797 -31.016 1 97.5 654 LYS A N 1
ATOM 5111 C CA . LYS A 1 654 ? 27.266 -28.531 -31.688 1 97.5 654 LYS A CA 1
ATOM 5112 C C . LYS A 1 654 ? 26.75 -27.125 -31.375 1 97.5 654 LYS A C 1
ATOM 5114 O O . LYS A 1 654 ? 25.609 -26.797 -31.688 1 97.5 654 LYS A O 1
ATOM 5119 N N . GLY A 1 655 ? 27.516 -26.328 -30.703 1 96.44 655 GLY A N 1
ATOM 5120 C CA . GLY A 1 655 ? 27.141 -24.969 -30.375 1 96.44 655 GLY A CA 1
ATOM 5121 C C . GLY A 1 655 ? 26.172 -24.875 -29.219 1 96.44 655 GLY A C 1
ATOM 5122 O O . GLY A 1 655 ? 25.438 -23.906 -29.078 1 96.44 655 GLY A O 1
ATOM 5123 N N . ILE A 1 656 ? 26.047 -25.859 -28.344 1 98.44 656 ILE A N 1
ATOM 5124 C CA . ILE A 1 656 ? 25.156 -25.922 -27.203 1 98.44 656 ILE A CA 1
ATOM 5125 C C . ILE A 1 656 ? 25.953 -25.734 -25.906 1 98.44 656 ILE A C 1
ATOM 5127 O O . ILE A 1 656 ? 26.984 -26.406 -25.719 1 98.44 656 ILE A O 1
ATOM 5131 N N . VAL A 1 657 ? 25.578 -24.844 -25.094 1 97.94 657 VAL A N 1
ATOM 5132 C CA . VAL A 1 657 ? 26.203 -24.703 -23.781 1 97.94 657 VAL A CA 1
ATOM 5133 C C . VAL A 1 657 ? 25.516 -25.609 -22.766 1 97.94 657 VAL A C 1
ATOM 5135 O O . VAL A 1 657 ? 24.328 -25.891 -22.891 1 97.94 657 VAL A O 1
ATOM 5138 N N . ILE A 1 658 ? 26.234 -26.062 -21.766 1 97.5 658 ILE A N 1
ATOM 5139 C CA . ILE A 1 658 ? 25.641 -27.016 -20.828 1 97.5 658 ILE A CA 1
ATOM 5140 C C . ILE A 1 658 ? 25.969 -26.594 -19.391 1 97.5 658 ILE A C 1
ATOM 5142 O O . ILE A 1 658 ? 26.938 -25.844 -19.172 1 97.5 658 ILE A O 1
ATOM 5146 N N . GLY A 1 659 ? 25.203 -26.984 -18.5 1 96.06 659 GLY A N 1
ATOM 5147 C CA . GLY A 1 659 ? 25.375 -26.859 -17.062 1 96.06 659 GLY A CA 1
ATOM 5148 C C . GLY A 1 659 ? 24.438 -27.75 -16.266 1 96.06 659 GLY A C 1
ATOM 5149 O O . GLY A 1 659 ? 23.734 -28.578 -16.844 1 96.06 659 GLY A O 1
ATOM 5150 N N . GLY A 1 660 ? 24.5 -27.672 -14.961 1 95.56 660 GLY A N 1
ATOM 5151 C CA . GLY A 1 660 ? 23.688 -28.547 -14.125 1 95.56 660 GLY A CA 1
ATOM 5152 C C . GLY A 1 660 ? 23.141 -27.875 -12.891 1 95.56 660 GLY A C 1
ATOM 5153 O O . GLY A 1 660 ? 23.656 -26.828 -12.469 1 95.56 660 GLY A O 1
ATOM 5154 N N . TYR A 1 661 ? 22.078 -28.438 -12.422 1 95.5 661 TYR A N 1
ATOM 5155 C CA . TYR A 1 661 ? 21.422 -28.047 -11.18 1 95.5 661 TYR A CA 1
ATOM 5156 C C . TYR A 1 661 ? 22.203 -28.516 -9.969 1 95.5 661 TYR A C 1
ATOM 5158 O O . TYR A 1 661 ? 22.703 -29.641 -9.953 1 95.5 661 TYR A O 1
ATOM 5166 N N . GLU A 1 662 ? 22.266 -27.625 -8.984 1 94.5 662 GLU A N 1
ATOM 5167 C CA . GLU A 1 662 ? 22.734 -28.047 -7.676 1 94.5 662 GLU A CA 1
ATOM 5168 C C . GLU A 1 662 ? 22.094 -27.234 -6.562 1 94.5 662 GLU A C 1
ATOM 5170 O O . GLU A 1 662 ? 21.953 -26.016 -6.672 1 94.5 662 GLU A O 1
ATOM 5175 N N . LEU A 1 663 ? 21.609 -27.938 -5.531 1 90.69 663 LEU A N 1
ATOM 5176 C CA . LEU A 1 663 ? 21.219 -27.281 -4.285 1 90.69 663 LEU A CA 1
ATOM 5177 C C . LEU A 1 663 ? 22.453 -26.875 -3.488 1 90.69 663 LEU A C 1
ATOM 5179 O O . LEU A 1 663 ? 23.156 -27.734 -2.932 1 90.69 663 LEU A O 1
ATOM 5183 N N . GLN A 1 664 ? 22.656 -25.641 -3.324 1 89.75 664 GLN A N 1
ATOM 5184 C CA . GLN A 1 664 ? 23.984 -25.234 -2.902 1 89.75 664 GLN A CA 1
ATOM 5185 C C . GLN A 1 664 ? 24.031 -24.984 -1.398 1 89.75 664 GLN A C 1
ATOM 5187 O O . GLN A 1 664 ? 24.844 -25.594 -0.691 1 89.75 664 GLN A O 1
ATOM 5192 N N . ILE A 1 665 ? 23.172 -24.094 -0.893 1 90.69 665 ILE A N 1
ATOM 5193 C CA . ILE A 1 665 ? 23.328 -23.625 0.479 1 90.69 665 ILE A CA 1
ATOM 5194 C C . ILE A 1 665 ? 22.094 -23.969 1.289 1 90.69 665 ILE A C 1
ATOM 5196 O O . ILE A 1 665 ? 22.188 -24.562 2.373 1 90.69 665 ILE A O 1
ATOM 5200 N N . ALA A 1 666 ? 20.938 -23.688 0.787 1 84.12 666 ALA A N 1
ATOM 5201 C CA . ALA A 1 666 ? 19.688 -23.844 1.52 1 84.12 666 ALA A CA 1
ATOM 5202 C C . ALA A 1 666 ? 19.344 -25.328 1.711 1 84.12 666 ALA A C 1
ATOM 5204 O O . ALA A 1 666 ? 19.547 -26.141 0.803 1 84.12 666 ALA A O 1
ATOM 5205 N N . SER A 1 667 ? 18.859 -25.672 2.82 1 74.12 667 SER A N 1
ATOM 5206 C CA . SER A 1 667 ? 18.375 -27.016 3.16 1 74.12 667 SER A CA 1
ATOM 5207 C C . SER A 1 667 ? 19.5 -28.047 3.068 1 74.12 667 SER A C 1
ATOM 5209 O O . SER A 1 667 ? 19.234 -29.234 2.863 1 74.12 667 SER A O 1
ATOM 5211 N N . ARG A 1 668 ? 20.703 -27.547 3.119 1 79.25 668 ARG A N 1
ATOM 5212 C CA . ARG A 1 668 ? 21.844 -28.453 2.967 1 79.25 668 ARG A CA 1
ATOM 5213 C C . ARG A 1 668 ? 22.859 -28.25 4.09 1 79.25 668 ARG A C 1
ATOM 5215 O O . ARG A 1 668 ? 23.828 -27.5 3.932 1 79.25 668 ARG A O 1
ATOM 5222 N N . GLY A 1 669 ? 22.625 -28.953 5.082 1 84.31 669 GLY A N 1
ATOM 5223 C CA . GLY A 1 669 ? 23.656 -29 6.113 1 84.31 669 GLY A CA 1
ATOM 5224 C C . GLY A 1 669 ? 24.891 -29.75 5.688 1 84.31 669 GLY A C 1
ATOM 5225 O O . GLY A 1 669 ? 24.812 -30.734 4.945 1 84.31 669 GLY A O 1
ATOM 5226 N N . ARG A 1 670 ? 26.047 -29.266 6.055 1 90.88 670 ARG A N 1
ATOM 5227 C CA . ARG A 1 670 ? 27.328 -29.859 5.652 1 90.88 670 ARG A CA 1
ATOM 5228 C C . ARG A 1 670 ? 28.125 -30.297 6.871 1 90.88 670 ARG A C 1
ATOM 5230 O O . ARG A 1 670 ? 29.328 -30.578 6.766 1 90.88 670 ARG A O 1
ATOM 5237 N N . GLY A 1 671 ? 27.484 -30.234 7.977 1 91.62 671 GLY A N 1
ATOM 5238 C CA . GLY A 1 671 ? 28.141 -30.625 9.219 1 91.62 671 GLY A CA 1
ATOM 5239 C C . GLY A 1 671 ? 28.094 -29.531 10.273 1 91.62 671 GLY A C 1
ATOM 5240 O O . GLY A 1 671 ? 28.094 -28.344 9.945 1 91.62 671 GLY A O 1
ATOM 5241 N N . ASP A 1 672 ? 28.203 -29.828 11.492 1 90.44 672 ASP A N 1
ATOM 5242 C CA . ASP A 1 672 ? 28.016 -28.922 12.625 1 90.44 672 ASP A CA 1
ATOM 5243 C C . ASP A 1 672 ? 29.062 -27.812 12.609 1 90.44 672 ASP A C 1
ATOM 5245 O O . ASP A 1 672 ? 28.766 -26.672 13.016 1 90.44 672 ASP A O 1
ATOM 5249 N N . SER A 1 673 ? 30.203 -28.141 12.172 1 93.75 673 SER A N 1
ATOM 5250 C CA . SER A 1 673 ? 31.312 -27.188 12.258 1 93.75 673 SER A CA 1
ATOM 5251 C C . SER A 1 673 ? 31.156 -26.062 11.242 1 93.75 673 SER A C 1
ATOM 5253 O O . SER A 1 673 ? 31.812 -25.031 11.344 1 93.75 673 SER A O 1
ATOM 5255 N N . VAL A 1 674 ? 30.281 -26.219 10.219 1 96.75 674 VAL A N 1
ATOM 5256 C CA . VAL A 1 674 ? 30.203 -25.203 9.18 1 96.75 674 VAL A CA 1
ATOM 5257 C C . VAL A 1 674 ? 28.766 -24.75 8.984 1 96.75 674 VAL A C 1
ATOM 5259 O O . VAL A 1 674 ? 28.5 -23.781 8.266 1 96.75 674 VAL A O 1
ATOM 5262 N N . ASP A 1 675 ? 27.859 -25.406 9.648 1 95.94 675 ASP A N 1
ATOM 5263 C CA . ASP A 1 675 ? 26.453 -25.078 9.492 1 95.94 675 ASP A CA 1
ATOM 5264 C C . ASP A 1 675 ? 26.094 -23.812 10.258 1 95.94 675 ASP A C 1
ATOM 5266 O O . ASP A 1 675 ? 26.766 -23.438 11.227 1 95.94 675 ASP A O 1
ATOM 5270 N N . CYS A 1 676 ? 25.062 -23.172 9.812 1 96.06 676 CYS A N 1
ATOM 5271 C CA . CYS A 1 676 ? 24.547 -22 10.516 1 96.06 676 CYS A CA 1
ATOM 5272 C C . CYS A 1 676 ? 24.125 -22.375 11.938 1 96.06 676 CYS A C 1
ATOM 5274 O O . CYS A 1 676 ? 23.531 -23.438 12.156 1 96.06 676 CYS A O 1
ATOM 5276 N N . VAL A 1 677 ? 24.438 -21.5 12.812 1 95.31 677 VAL A N 1
ATOM 5277 C CA . VAL A 1 677 ? 24 -21.641 14.195 1 95.31 677 VAL A CA 1
ATOM 5278 C C . VAL A 1 677 ? 22.781 -20.766 14.445 1 95.31 677 VAL A C 1
ATOM 5280 O O . VAL A 1 677 ? 22.812 -19.562 14.227 1 95.31 677 VAL A O 1
ATOM 5283 N N . HIS A 1 678 ? 21.797 -21.344 14.922 1 90.25 678 HIS A N 1
ATOM 5284 C CA . HIS A 1 678 ? 20.547 -20.625 15.195 1 90.25 678 HIS A CA 1
ATOM 5285 C C . HIS A 1 678 ? 20.734 -19.641 16.359 1 90.25 678 HIS A C 1
ATOM 5287 O O . HIS A 1 678 ? 21.188 -20.031 17.438 1 90.25 678 HIS A O 1
ATOM 5293 N N . PRO A 1 679 ? 20.297 -18.359 16.188 1 90.5 679 PRO A N 1
ATOM 5294 C CA . PRO A 1 679 ? 20.562 -17.344 17.203 1 90.5 679 PRO A CA 1
ATOM 5295 C C . PRO A 1 679 ? 19.859 -17.625 18.531 1 90.5 679 PRO A C 1
ATOM 5297 O O . PRO A 1 679 ? 20.406 -17.328 19.594 1 90.5 679 PRO A O 1
ATOM 5300 N N . GLU A 1 680 ? 18.734 -18.156 18.594 1 84.12 680 GLU A N 1
ATOM 5301 C CA . GLU A 1 680 ? 17.953 -18.344 19.828 1 84.12 680 GLU A CA 1
ATOM 5302 C C . GLU A 1 680 ? 18.375 -19.625 20.547 1 84.12 680 GLU A C 1
ATOM 5304 O O . GLU A 1 680 ? 18.484 -19.641 21.781 1 84.12 680 GLU A O 1
ATOM 5309 N N . THR A 1 681 ? 18.688 -20.75 19.781 1 84 681 THR A N 1
ATOM 5310 C CA . THR A 1 681 ? 18.984 -22.031 20.391 1 84 681 THR A CA 1
ATOM 5311 C C . THR A 1 681 ? 20.484 -22.188 20.641 1 84 681 THR A C 1
ATOM 5313 O O . THR A 1 681 ? 20.906 -22.984 21.469 1 84 681 THR A O 1
ATOM 5316 N N . GLY A 1 682 ? 21.234 -21.562 19.812 1 89.25 682 GLY A N 1
ATOM 5317 C CA . GLY A 1 682 ? 22.688 -21.703 19.891 1 89.25 682 GLY A CA 1
ATOM 5318 C C . GLY A 1 682 ? 23.203 -23 19.266 1 89.25 682 GLY A C 1
ATOM 5319 O O . GLY A 1 682 ? 24.375 -23.328 19.391 1 89.25 682 GLY A O 1
ATOM 5320 N N . ARG A 1 683 ? 22.328 -23.734 18.656 1 89.06 683 ARG A N 1
ATOM 5321 C CA . ARG A 1 683 ? 22.641 -24.984 17.984 1 89.06 683 ARG A CA 1
ATOM 5322 C C . ARG A 1 683 ? 22.453 -24.844 16.469 1 89.06 683 ARG A C 1
ATOM 5324 O O . ARG A 1 683 ? 21.828 -23.891 16 1 89.06 683 ARG A O 1
ATOM 5331 N N . PRO A 1 684 ? 23.062 -25.781 15.75 1 88.56 684 PRO A N 1
ATOM 5332 C CA . PRO A 1 684 ? 22.828 -25.719 14.305 1 88.56 684 PRO A CA 1
ATOM 5333 C C . PRO A 1 684 ? 21.328 -25.703 13.961 1 88.56 684 PRO A C 1
ATOM 5335 O O . PRO A 1 684 ? 20.547 -26.422 14.586 1 88.56 684 PRO A O 1
ATOM 5338 N N . GLY A 1 685 ? 20.938 -24.906 13.102 1 84.06 685 GLY A N 1
ATOM 5339 C CA . GLY A 1 685 ? 19.547 -24.734 12.68 1 84.06 685 GLY A CA 1
ATOM 5340 C C . GLY A 1 685 ? 19.344 -23.516 11.797 1 84.06 685 GLY A C 1
ATOM 5341 O O . GLY A 1 685 ? 20.078 -22.547 11.898 1 84.06 685 GLY A O 1
ATOM 5342 N N . SER A 1 686 ? 18.359 -23.594 10.906 1 83.69 686 SER A N 1
ATOM 5343 C CA . SER A 1 686 ? 18.016 -22.516 9.992 1 83.69 686 SER A CA 1
ATOM 5344 C C . SER A 1 686 ? 16.531 -22.562 9.625 1 83.69 686 SER A C 1
ATOM 5346 O O . SER A 1 686 ? 15.805 -23.438 10.086 1 83.69 686 SER A O 1
ATOM 5348 N N . LEU A 1 687 ? 15.969 -21.578 8.93 1 78.38 687 LEU A N 1
ATOM 5349 C CA . LEU A 1 687 ? 14.586 -21.531 8.484 1 78.38 687 LEU A CA 1
ATOM 5350 C C . LEU A 1 687 ? 14.32 -22.625 7.441 1 78.38 687 LEU A C 1
ATOM 5352 O O . LEU A 1 687 ? 13.18 -23.062 7.289 1 78.38 687 LEU A O 1
ATOM 5356 N N . PHE A 1 688 ? 15.344 -22.969 6.707 1 76.06 688 PHE A N 1
ATOM 5357 C CA . PHE A 1 688 ? 15.219 -24.031 5.711 1 76.06 688 PHE A CA 1
ATOM 5358 C C . PHE A 1 688 ? 15.82 -25.328 6.219 1 76.06 688 PHE A C 1
ATOM 5360 O O . PHE A 1 688 ? 16.625 -25.969 5.523 1 76.06 688 PHE A O 1
ATOM 5367 N N . GLY A 1 689 ? 15.383 -25.75 7.438 1 75.88 689 GLY A N 1
ATOM 5368 C CA . GLY A 1 689 ? 15.93 -26.953 8.039 1 75.88 689 GLY A CA 1
ATOM 5369 C C . GLY A 1 689 ? 17.359 -26.781 8.531 1 75.88 689 GLY A C 1
ATOM 5370 O O . GLY A 1 689 ? 17.578 -26.484 9.703 1 75.88 689 GLY A O 1
ATOM 5371 N N . GLN A 1 690 ? 18.297 -27 7.695 1 82.94 690 GLN A N 1
ATOM 5372 C CA . GLN A 1 690 ? 19.703 -26.75 7.984 1 82.94 690 GLN A CA 1
ATOM 5373 C C . GLN A 1 690 ? 20.422 -26.234 6.75 1 82.94 690 GLN A C 1
ATOM 5375 O O . GLN A 1 690 ? 20.359 -26.844 5.68 1 82.94 690 GLN A O 1
ATOM 5380 N N . SER A 1 691 ? 21.047 -25.141 6.941 1 91.69 691 SER A N 1
ATOM 5381 C CA . SER A 1 691 ? 21.828 -24.531 5.871 1 91.69 691 SER A CA 1
ATOM 5382 C C . SER A 1 691 ? 23.297 -24.375 6.289 1 91.69 691 SER A C 1
ATOM 5384 O O . SER A 1 691 ? 23.594 -24.172 7.469 1 91.69 691 SER A O 1
ATOM 5386 N N . VAL A 1 692 ? 24.094 -24.453 5.391 1 95.44 692 VAL A N 1
ATOM 5387 C CA . VAL A 1 692 ? 25.5 -24.188 5.664 1 95.44 692 VAL A CA 1
ATOM 5388 C C . VAL A 1 692 ? 25.734 -22.672 5.758 1 95.44 692 VAL A C 1
ATOM 5390 O O . VAL A 1 692 ? 25.031 -21.891 5.125 1 95.44 692 VAL A O 1
ATOM 5393 N N . CYS A 1 693 ? 26.625 -22.328 6.656 1 97.12 693 CYS A N 1
ATOM 5394 C CA . CYS A 1 693 ? 27.094 -20.938 6.727 1 97.12 693 CYS A CA 1
ATOM 5395 C C . CYS A 1 693 ? 28.156 -20.672 5.676 1 97.12 693 CYS A C 1
ATOM 5397 O O . CYS A 1 693 ? 29.266 -21.203 5.75 1 97.12 693 CYS A O 1
ATOM 5399 N N . VAL A 1 694 ? 27.875 -19.766 4.746 1 97.12 694 VAL A N 1
ATOM 5400 C CA . VAL A 1 694 ? 28.797 -19.469 3.652 1 97.12 694 VAL A CA 1
ATOM 5401 C C . VAL A 1 694 ? 30.047 -18.812 4.207 1 97.12 694 VAL A C 1
ATOM 5403 O O . VAL A 1 694 ? 31.109 -18.875 3.584 1 97.12 694 VAL A O 1
ATOM 5406 N N . ALA A 1 695 ? 29.953 -18.172 5.352 1 97.25 695 ALA A N 1
ATOM 5407 C CA . ALA A 1 695 ? 31.062 -17.484 5.984 1 97.25 695 ALA A CA 1
ATOM 5408 C C . ALA A 1 695 ? 31.797 -18.406 6.953 1 97.25 695 ALA A C 1
ATOM 5410 O O . ALA A 1 695 ? 32.469 -17.938 7.891 1 97.25 695 ALA A O 1
ATOM 5411 N N . SER A 1 696 ? 31.641 -19.641 6.824 1 97.38 696 SER A N 1
ATOM 5412 C CA . SER A 1 696 ? 32.438 -20.641 7.535 1 97.38 696 SER A CA 1
ATOM 5413 C C . SER A 1 696 ? 33.562 -21.141 6.672 1 97.38 696 SER A C 1
ATOM 5415 O O . SER A 1 696 ? 33.812 -20.656 5.566 1 97.38 696 SER A O 1
ATOM 5417 N N . ARG A 1 697 ? 34.312 -22.141 7.23 1 96.69 697 ARG A N 1
ATOM 5418 C CA . ARG A 1 697 ? 35.438 -22.719 6.492 1 96.69 697 ARG A CA 1
ATOM 5419 C C . ARG A 1 697 ? 34.938 -23.469 5.262 1 96.69 697 ARG A C 1
ATOM 5421 O O . ARG A 1 697 ? 35.719 -23.781 4.367 1 96.69 697 ARG A O 1
ATOM 5428 N N . TRP A 1 698 ? 33.656 -23.719 5.215 1 96.81 698 TRP A N 1
ATOM 5429 C CA . TRP A 1 698 ? 33.062 -24.422 4.086 1 96.81 698 TRP A CA 1
ATOM 5430 C C . TRP A 1 698 ? 33.406 -23.719 2.771 1 96.81 698 TRP A C 1
ATOM 5432 O O . TRP A 1 698 ? 33.688 -24.359 1.768 1 96.81 698 TRP A O 1
ATOM 5442 N N . GLN A 1 699 ? 33.344 -22.391 2.686 1 96.44 699 GLN A N 1
ATOM 5443 C CA . GLN A 1 699 ? 33.562 -21.656 1.444 1 96.44 699 GLN A CA 1
ATOM 5444 C C . GLN A 1 699 ? 35 -21.859 0.95 1 96.44 699 GLN A C 1
ATOM 5446 O O . GLN A 1 699 ? 35.25 -21.828 -0.256 1 96.44 699 GLN A O 1
ATOM 5451 N N . ASP A 1 700 ? 35.938 -22.109 1.879 1 96.88 700 ASP A N 1
ATOM 5452 C CA . ASP A 1 700 ? 37.375 -22.297 1.55 1 96.88 700 ASP A CA 1
ATOM 5453 C C . ASP A 1 700 ? 37.594 -23.641 0.858 1 96.88 700 ASP A C 1
ATOM 5455 O O . ASP A 1 700 ? 38.594 -23.812 0.161 1 96.88 700 ASP A O 1
ATOM 5459 N N . ASP A 1 701 ? 36.719 -24.484 1.061 1 95.5 701 ASP A N 1
ATOM 5460 C CA . ASP A 1 701 ? 36.875 -25.812 0.494 1 95.5 701 ASP A CA 1
ATOM 5461 C C . ASP A 1 701 ? 36 -25.984 -0.752 1 95.5 701 ASP A C 1
ATOM 5463 O O . ASP A 1 701 ? 36.469 -26.484 -1.78 1 95.5 701 ASP A O 1
ATOM 5467 N N . TYR A 1 702 ? 34.812 -25.562 -0.68 1 96.56 702 TYR A N 1
ATOM 5468 C CA . TYR A 1 702 ? 33.844 -25.844 -1.719 1 96.56 702 TYR A CA 1
ATOM 5469 C C . TYR A 1 702 ? 34.125 -25.031 -2.971 1 96.56 702 TYR A C 1
ATOM 5471 O O . TYR A 1 702 ? 34.188 -25.562 -4.078 1 96.56 702 TYR A O 1
ATOM 5479 N N . PHE A 1 703 ? 34.25 -23.688 -2.945 1 97.44 703 PHE A N 1
ATOM 5480 C CA . PHE A 1 703 ? 34.25 -22.828 -4.117 1 97.44 703 PHE A CA 1
ATOM 5481 C C . PHE A 1 703 ? 35.531 -23.031 -4.941 1 97.44 703 PHE A C 1
ATOM 5483 O O . PHE A 1 703 ? 35.469 -23.062 -6.176 1 97.44 703 PHE A O 1
ATOM 5490 N N . PRO A 1 704 ? 36.656 -23.219 -4.289 1 97.62 704 PRO A N 1
ATOM 5491 C CA . PRO A 1 704 ? 37.844 -23.531 -5.121 1 97.62 704 PRO A CA 1
ATOM 5492 C C . PRO A 1 704 ? 37.625 -24.812 -5.945 1 97.62 704 PRO A C 1
ATOM 5494 O O . PRO A 1 704 ? 38.031 -24.859 -7.109 1 97.62 704 PRO A O 1
ATOM 5497 N N . LYS A 1 705 ? 37.031 -25.812 -5.355 1 97.94 705 LYS A N 1
ATOM 5498 C CA . LYS A 1 705 ? 36.75 -27.031 -6.086 1 97.94 705 LYS A CA 1
ATOM 5499 C C . LYS A 1 705 ? 35.75 -26.781 -7.199 1 97.94 705 LYS A C 1
ATOM 5501 O O . LYS A 1 705 ? 35.844 -27.344 -8.289 1 97.94 705 LYS A O 1
ATOM 5506 N N . MET A 1 706 ? 34.75 -26.047 -6.914 1 97.81 706 MET A N 1
ATOM 5507 C CA . MET A 1 706 ? 33.75 -25.688 -7.91 1 97.81 706 MET A CA 1
ATOM 5508 C C . MET A 1 706 ? 34.406 -25 -9.109 1 97.81 706 MET A C 1
ATOM 5510 O O . MET A 1 706 ? 34.062 -25.312 -10.258 1 97.81 706 MET A O 1
ATOM 5514 N N . TRP A 1 707 ? 35.344 -24.047 -8.844 1 98.25 707 TRP A N 1
ATOM 5515 C CA . TRP A 1 707 ? 36 -23.344 -9.93 1 98.25 707 TRP A CA 1
ATOM 5516 C C . TRP A 1 707 ? 36.844 -24.297 -10.773 1 98.25 707 TRP A C 1
ATOM 5518 O O . TRP A 1 707 ? 36.844 -24.219 -12.008 1 98.25 707 TRP A O 1
ATOM 5528 N N . GLU A 1 708 ? 37.5 -25.188 -10.094 1 98.06 708 GLU A N 1
ATOM 5529 C CA . GLU A 1 708 ? 38.281 -26.188 -10.82 1 98.06 708 GLU A CA 1
ATOM 5530 C C . GLU A 1 708 ? 37.375 -27.062 -11.672 1 98.06 708 GLU A C 1
ATOM 5532 O O . GLU A 1 708 ? 37.75 -27.438 -12.797 1 98.06 708 GLU A O 1
ATOM 5537 N N . PHE A 1 709 ? 36.312 -27.453 -11.141 1 98.12 709 PHE A N 1
ATOM 5538 C CA . PHE A 1 709 ? 35.344 -28.234 -11.883 1 98.12 709 PHE A CA 1
ATOM 5539 C C . PHE A 1 709 ? 34.938 -27.531 -13.164 1 98.12 709 PHE A C 1
ATOM 5541 O O . PHE A 1 709 ? 34.938 -28.125 -14.242 1 98.12 709 PHE A O 1
ATOM 5548 N N . PHE A 1 710 ? 34.594 -26.25 -13.109 1 98 710 PHE A N 1
ATOM 5549 C CA . PHE A 1 710 ? 34.25 -25.453 -14.281 1 98 710 PHE A CA 1
ATOM 5550 C C . PHE A 1 710 ? 35.375 -25.406 -15.281 1 98 710 PHE A C 1
ATOM 5552 O O . PHE A 1 710 ? 35.156 -25.562 -16.484 1 98 710 PHE A O 1
ATOM 5559 N N . ASP A 1 711 ? 36.562 -25.234 -14.789 1 97.75 711 ASP A N 1
ATOM 5560 C CA . ASP A 1 711 ? 37.75 -25.125 -15.648 1 97.75 711 ASP A CA 1
ATOM 5561 C C . ASP A 1 711 ? 38 -26.453 -16.375 1 97.75 711 ASP A C 1
ATOM 5563 O O . ASP A 1 711 ? 38.406 -26.438 -17.547 1 97.75 711 ASP A O 1
ATOM 5567 N N . ARG A 1 712 ? 37.688 -27.5 -15.727 1 97.81 712 ARG A N 1
ATOM 5568 C CA . ARG A 1 712 ? 38.031 -28.797 -16.281 1 97.81 712 ARG A CA 1
ATOM 5569 C C . ARG A 1 712 ? 36.938 -29.344 -17.156 1 97.81 712 ARG A C 1
ATOM 5571 O O . ARG A 1 712 ? 37.188 -30.141 -18.062 1 97.81 712 ARG A O 1
ATOM 5578 N N . THR A 1 713 ? 35.75 -28.984 -16.891 1 98 713 THR A N 1
ATOM 5579 C CA . THR A 1 713 ? 34.656 -29.594 -17.625 1 98 713 THR A CA 1
ATOM 5580 C C . THR A 1 713 ? 34.219 -28.703 -18.781 1 98 713 THR A C 1
ATOM 5582 O O . THR A 1 713 ? 33.625 -29.188 -19.75 1 98 713 THR A O 1
ATOM 5585 N N . GLY A 1 714 ? 34.375 -27.344 -18.625 1 96.62 714 GLY A N 1
ATOM 5586 C CA . GLY A 1 714 ? 33.938 -26.422 -19.656 1 96.62 714 GLY A CA 1
ATOM 5587 C C . GLY A 1 714 ? 32.469 -26.047 -19.547 1 96.62 714 GLY A C 1
ATOM 5588 O O . GLY A 1 714 ? 31.891 -25.484 -20.469 1 96.62 714 GLY A O 1
ATOM 5589 N N . PHE A 1 715 ? 31.828 -26.266 -18.406 1 97.62 715 PHE A N 1
ATOM 5590 C CA . PHE A 1 715 ? 30.453 -25.859 -18.188 1 97.62 715 PHE A CA 1
ATOM 5591 C C . PHE A 1 715 ? 30.297 -24.344 -18.344 1 97.62 715 PHE A C 1
ATOM 5593 O O . PHE A 1 715 ? 31.188 -23.578 -17.984 1 97.62 715 PHE A O 1
ATOM 5600 N N . ARG A 1 716 ? 29.109 -23.891 -18.859 1 97.25 716 ARG A N 1
ATOM 5601 C CA . ARG A 1 716 ? 28.875 -22.484 -19.125 1 97.25 716 ARG A CA 1
ATOM 5602 C C . ARG A 1 716 ? 27.531 -22.031 -18.578 1 97.25 716 ARG A C 1
ATOM 5604 O O . ARG A 1 716 ? 27.062 -20.938 -18.875 1 97.25 716 ARG A O 1
ATOM 5611 N N . THR A 1 717 ? 26.828 -22.859 -17.922 1 96.94 717 THR A N 1
ATOM 5612 C CA . THR A 1 717 ? 25.594 -22.516 -17.219 1 96.94 717 THR A CA 1
ATOM 5613 C C . THR A 1 717 ? 25.594 -23.141 -15.82 1 96.94 717 THR A C 1
ATOM 5615 O O . THR A 1 717 ? 26.25 -24.156 -15.586 1 96.94 717 THR A O 1
ATOM 5618 N N . TYR A 1 718 ? 25 -22.547 -14.891 1 97.12 718 TYR A N 1
ATOM 5619 C CA . TYR A 1 718 ? 24.875 -23.031 -13.523 1 97.12 718 TYR A CA 1
ATOM 5620 C C . TYR A 1 718 ? 23.469 -22.766 -12.969 1 97.12 718 TYR A C 1
ATOM 5622 O O . TYR A 1 718 ? 23.156 -21.625 -12.625 1 97.12 718 TYR A O 1
ATOM 5630 N N . ASN A 1 719 ? 22.641 -23.75 -12.938 1 96 719 ASN A N 1
ATOM 5631 C CA . ASN A 1 719 ? 21.344 -23.656 -12.266 1 96 719 ASN A CA 1
ATOM 5632 C C . ASN A 1 719 ? 21.484 -23.797 -10.758 1 96 719 ASN A C 1
ATOM 5634 O O . ASN A 1 719 ? 21.281 -24.891 -10.211 1 96 719 ASN A O 1
ATOM 5638 N N . MET A 1 720 ? 21.703 -22.656 -10.133 1 94.5 720 MET A N 1
ATOM 5639 C CA . MET A 1 720 ? 21.984 -22.609 -8.695 1 94.5 720 MET A CA 1
ATOM 5640 C C . MET A 1 720 ? 20.688 -22.531 -7.902 1 94.5 720 MET A C 1
ATOM 5642 O O . MET A 1 720 ? 20.016 -21.5 -7.895 1 94.5 720 MET A O 1
ATOM 5646 N N . ASP A 1 721 ? 20.406 -23.562 -7.246 1 91.31 721 ASP A N 1
ATOM 5647 C CA . ASP A 1 721 ? 19.266 -23.547 -6.344 1 91.31 721 ASP A CA 1
ATOM 5648 C C . ASP A 1 721 ? 19.703 -23.312 -4.902 1 91.31 721 ASP A C 1
ATOM 5650 O O . ASP A 1 721 ? 20.828 -23.656 -4.523 1 91.31 721 ASP A O 1
ATOM 5654 N N . GLY A 1 722 ? 18.891 -22.641 -4.203 1 89.56 722 GLY A N 1
ATOM 5655 C CA . GLY A 1 722 ? 19.188 -22.359 -2.807 1 89.56 722 GLY A CA 1
ATOM 5656 C C . GLY A 1 722 ? 20.469 -21.562 -2.613 1 89.56 722 GLY A C 1
ATOM 5657 O O . GLY A 1 722 ? 21.359 -21.984 -1.862 1 89.56 722 GLY A O 1
ATOM 5658 N N . PRO A 1 723 ? 20.641 -20.391 -3.375 1 93.94 723 PRO A N 1
ATOM 5659 C CA . PRO A 1 723 ? 21.75 -19.516 -3.025 1 93.94 723 PRO A CA 1
ATOM 5660 C C . PRO A 1 723 ? 21.672 -19.016 -1.583 1 93.94 723 PRO A C 1
ATOM 5662 O O . PRO A 1 723 ? 20.828 -19.469 -0.811 1 93.94 723 PRO A O 1
ATOM 5665 N N . TYR A 1 724 ? 22.688 -18.219 -1.254 1 96 724 TYR A N 1
ATOM 5666 C CA . TYR A 1 724 ? 22.484 -17.625 0.062 1 96 724 TYR A CA 1
ATOM 5667 C C . TYR A 1 724 ? 21.141 -16.906 0.125 1 96 724 TYR A C 1
ATOM 5669 O O . TYR A 1 724 ? 20.906 -15.953 -0.621 1 96 724 TYR A O 1
ATOM 5677 N N . HIS A 1 725 ? 20.297 -17.312 1.023 1 93.06 725 HIS A N 1
ATOM 5678 C CA . HIS A 1 725 ? 18.922 -16.844 1.079 1 93.06 725 HIS A CA 1
ATOM 5679 C C . HIS A 1 725 ? 18.672 -15.977 2.307 1 93.06 725 HIS A C 1
ATOM 5681 O O . HIS A 1 725 ? 17.609 -15.391 2.459 1 93.06 725 HIS A O 1
ATOM 5687 N N . GLY A 1 726 ? 19.609 -15.898 3.24 1 94.88 726 GLY A N 1
ATOM 5688 C CA . GLY A 1 726 ? 19.469 -14.906 4.293 1 94.88 726 GLY A CA 1
ATOM 5689 C C . GLY A 1 726 ? 19.516 -15.508 5.688 1 94.88 726 GLY A C 1
ATOM 5690 O O . GLY A 1 726 ? 19.422 -14.781 6.68 1 94.88 726 GLY A O 1
ATOM 5691 N N . ASP A 1 727 ? 19.75 -16.828 5.883 1 93.69 727 ASP A N 1
ATOM 5692 C CA . ASP A 1 727 ? 19.828 -17.406 7.223 1 93.69 727 ASP A CA 1
ATOM 5693 C C . ASP A 1 727 ? 20.953 -16.766 8.031 1 93.69 727 ASP A C 1
ATOM 5695 O O . ASP A 1 727 ? 22.094 -16.656 7.559 1 93.69 727 ASP A O 1
ATOM 5699 N N . PRO A 1 728 ? 20.578 -16.312 9.195 1 95.38 728 PRO A N 1
ATOM 5700 C CA . PRO A 1 728 ? 21.625 -15.773 10.086 1 95.38 728 PRO A CA 1
ATOM 5701 C C . PRO A 1 728 ? 22.453 -16.875 10.742 1 95.38 728 PRO A C 1
ATOM 5703 O O . PRO A 1 728 ? 22.047 -18.031 10.758 1 95.38 728 PRO A O 1
ATOM 5706 N N . CYS A 1 729 ? 23.594 -16.516 11.25 1 97.38 729 CYS A N 1
ATOM 5707 C CA . CYS A 1 729 ? 24.469 -17.453 11.961 1 97.38 729 CYS A CA 1
ATOM 5708 C C . CYS A 1 729 ? 25.016 -16.812 13.234 1 97.38 729 CYS A C 1
ATOM 5710 O O . CYS A 1 729 ? 25.719 -15.805 13.172 1 97.38 729 CYS A O 1
ATOM 5712 N N . ALA A 1 730 ? 24.781 -17.391 14.359 1 96.31 730 ALA A N 1
ATOM 5713 C CA . ALA A 1 730 ? 25.203 -16.844 15.641 1 96.31 730 ALA A CA 1
ATOM 5714 C C . ALA A 1 730 ? 26.562 -17.406 16.062 1 96.31 730 ALA A C 1
ATOM 5716 O O . ALA A 1 730 ? 27.031 -17.156 17.172 1 96.31 730 ALA A O 1
ATOM 5717 N N . SER A 1 731 ? 27.188 -18.156 15.203 1 96.75 731 SER A N 1
ATOM 5718 C CA . SER A 1 731 ? 28.5 -18.719 15.531 1 96.75 731 SER A CA 1
ATOM 5719 C C . SER A 1 731 ? 29.531 -17.625 15.766 1 96.75 731 SER A C 1
ATOM 5721 O O . SER A 1 731 ? 29.547 -16.609 15.062 1 96.75 731 SER A O 1
ATOM 5723 N N . THR A 1 732 ? 30.422 -17.859 16.719 1 94.81 732 THR A N 1
ATOM 5724 C CA . THR A 1 732 ? 31.578 -16.984 16.938 1 94.81 732 THR A CA 1
ATOM 5725 C C . THR A 1 732 ? 32.875 -17.688 16.547 1 94.81 732 THR A C 1
ATOM 5727 O O . THR A 1 732 ? 33.969 -17.156 16.75 1 94.81 732 THR A O 1
ATOM 5730 N N . ALA A 1 733 ? 32.688 -18.922 15.992 1 95.56 733 ALA A N 1
ATOM 5731 C CA . ALA A 1 733 ? 33.844 -19.75 15.672 1 95.56 733 ALA A CA 1
ATOM 5732 C C . ALA A 1 733 ? 34.156 -19.719 14.172 1 95.56 733 ALA A C 1
ATOM 5734 O O . ALA A 1 733 ? 35.281 -20 13.742 1 95.56 733 ALA A O 1
ATOM 5735 N N . HIS A 1 734 ? 33.156 -19.531 13.406 1 97.25 734 HIS A N 1
ATOM 5736 C CA . HIS A 1 734 ? 33.344 -19.5 11.961 1 97.25 734 HIS A CA 1
ATOM 5737 C C . HIS A 1 734 ? 34.344 -18.422 11.562 1 97.25 734 HIS A C 1
ATOM 5739 O O . HIS A 1 734 ? 34.281 -17.297 12.062 1 97.25 734 HIS A O 1
ATOM 5745 N N . PRO A 1 735 ? 35.188 -18.625 10.727 1 96.75 735 PRO A N 1
ATOM 5746 C CA . PRO A 1 735 ? 36.344 -17.766 10.531 1 96.75 735 PRO A CA 1
ATOM 5747 C C . PRO A 1 735 ? 36 -16.484 9.766 1 96.75 735 PRO A C 1
ATOM 5749 O O . PRO A 1 735 ? 36.781 -15.516 9.805 1 96.75 735 PRO A O 1
ATOM 5752 N N . HIS A 1 736 ? 34.969 -16.406 9.023 1 97 736 HIS A N 1
ATOM 5753 C CA . HIS A 1 736 ? 34.75 -15.281 8.117 1 97 736 HIS A CA 1
ATOM 5754 C C . HIS A 1 736 ? 33.656 -14.359 8.641 1 97 736 HIS A C 1
ATOM 5756 O O . HIS A 1 736 ? 33.125 -13.539 7.891 1 97 736 HIS A O 1
ATOM 5762 N N . HIS A 1 737 ? 33.219 -14.461 9.805 1 96.69 737 HIS A N 1
ATOM 5763 C CA . HIS A 1 737 ? 32.375 -13.484 10.492 1 96.69 737 HIS A CA 1
ATOM 5764 C C . HIS A 1 737 ? 32.594 -13.539 12.008 1 96.69 737 HIS A C 1
ATOM 5766 O O . HIS A 1 737 ? 33.125 -14.523 12.523 1 96.69 737 HIS A O 1
ATOM 5772 N N . ASP A 1 738 ? 32.156 -12.516 12.703 1 94.94 738 ASP A N 1
ATOM 5773 C CA . ASP A 1 738 ? 32.469 -12.383 14.125 1 94.94 738 ASP A CA 1
ATOM 5774 C C . ASP A 1 738 ? 31.312 -12.891 14.992 1 94.94 738 ASP A C 1
ATOM 5776 O O . ASP A 1 738 ? 31.531 -13.352 16.109 1 94.94 738 ASP A O 1
ATOM 5780 N N . GLY A 1 739 ? 30.094 -12.703 14.5 1 94.62 739 GLY A N 1
ATOM 5781 C CA . GLY A 1 739 ? 28.922 -13.109 15.258 1 94.62 739 GLY A CA 1
ATOM 5782 C C . GLY A 1 739 ? 27.625 -12.914 14.484 1 94.62 739 GLY A C 1
ATOM 5783 O O . GLY A 1 739 ? 27.641 -12.836 13.258 1 94.62 739 GLY A O 1
ATOM 5784 N N . LEU A 1 740 ? 26.531 -12.898 15.242 1 95.19 740 LEU A N 1
ATOM 5785 C CA . LEU A 1 740 ? 25.188 -12.844 14.664 1 95.19 740 LEU A CA 1
ATOM 5786 C C . LEU A 1 740 ? 25.016 -11.586 13.812 1 95.19 740 LEU A C 1
ATOM 5788 O O . LEU A 1 740 ? 24.562 -11.656 12.672 1 95.19 740 LEU A O 1
ATOM 5792 N N . GLU A 1 741 ? 25.422 -10.445 14.258 1 94.88 741 GLU A N 1
ATOM 5793 C CA . GLU A 1 741 ? 25.047 -9.141 13.711 1 94.88 741 GLU A CA 1
ATOM 5794 C C . GLU A 1 741 ? 25.75 -8.891 12.375 1 94.88 741 GLU A C 1
ATOM 5796 O O . GLU A 1 741 ? 25.266 -8.102 11.562 1 94.88 741 GLU A O 1
ATOM 5801 N N . ASP A 1 742 ? 26.891 -9.523 12.125 1 96.75 742 ASP A N 1
ATOM 5802 C CA . ASP A 1 742 ? 27.547 -9.336 10.836 1 96.75 742 ASP A CA 1
ATOM 5803 C C . ASP A 1 742 ? 27.375 -10.562 9.945 1 96.75 742 ASP A C 1
ATOM 5805 O O . ASP A 1 742 ? 27.906 -10.609 8.836 1 96.75 742 ASP A O 1
ATOM 5809 N N . SER A 1 743 ? 26.719 -11.562 10.398 1 97.5 743 SER A N 1
ATOM 5810 C CA . SER A 1 743 ? 26.672 -12.852 9.719 1 97.5 743 SER A CA 1
ATOM 5811 C C . SER A 1 743 ? 25.984 -12.727 8.359 1 97.5 743 SER A C 1
ATOM 5813 O O . SER A 1 743 ? 26.469 -13.289 7.367 1 97.5 743 SER A O 1
ATOM 5815 N N . GLN A 1 744 ? 24.828 -12.039 8.266 1 97.69 744 GLN A N 1
ATOM 5816 C CA . GLN A 1 744 ? 24.141 -11.922 6.988 1 97.69 744 GLN A CA 1
ATOM 5817 C C . GLN A 1 744 ? 24.938 -11.086 6 1 97.69 744 GLN A C 1
ATOM 5819 O O . GLN A 1 744 ? 25 -11.398 4.809 1 97.69 744 GLN A O 1
ATOM 5824 N N . TRP A 1 745 ? 25.547 -9.969 6.5 1 97.94 745 TRP A N 1
ATOM 5825 C CA . TRP A 1 745 ? 26.375 -9.125 5.648 1 97.94 745 TRP A CA 1
ATOM 5826 C C . TRP A 1 745 ? 27.5 -9.922 5.027 1 97.94 745 TRP A C 1
ATOM 5828 O O . TRP A 1 745 ? 27.75 -9.828 3.822 1 97.94 745 TRP A O 1
ATOM 5838 N N . ARG A 1 746 ? 28.188 -10.734 5.793 1 97.81 746 ARG A N 1
ATOM 5839 C CA . ARG A 1 746 ? 29.359 -11.477 5.344 1 97.81 746 ARG A CA 1
ATOM 5840 C C . ARG A 1 746 ? 28.969 -12.617 4.414 1 97.81 746 ARG A C 1
ATOM 5842 O O . ARG A 1 746 ? 29.656 -12.898 3.434 1 97.81 746 ARG A O 1
ATOM 5849 N N . GLN A 1 747 ? 27.906 -13.305 4.746 1 97.88 747 GLN A N 1
ATOM 5850 C CA . GLN A 1 747 ? 27.438 -14.391 3.889 1 97.88 747 GLN A CA 1
ATOM 5851 C C . GLN A 1 747 ? 26.969 -13.859 2.537 1 97.88 747 GLN A C 1
ATOM 5853 O O . GLN A 1 747 ? 27.266 -14.445 1.495 1 97.88 747 GLN A O 1
ATOM 5858 N N . TRP A 1 748 ? 26.219 -12.75 2.559 1 97.94 748 TRP A N 1
ATOM 5859 C CA . TRP A 1 748 ? 25.797 -12.094 1.324 1 97.94 748 TRP A CA 1
ATOM 5860 C C . TRP A 1 748 ? 27 -11.688 0.484 1 97.94 748 TRP A C 1
ATOM 5862 O O . TRP A 1 748 ? 27.016 -11.891 -0.731 1 97.94 748 TRP A O 1
ATOM 5872 N N . SER A 1 749 ? 27.984 -11.078 1.111 1 97.81 749 SER A N 1
ATOM 5873 C CA . SER A 1 749 ? 29.188 -10.641 0.409 1 97.81 749 SER A CA 1
ATOM 5874 C C . SER A 1 749 ? 29.875 -11.812 -0.294 1 97.81 749 SER A C 1
ATOM 5876 O O . SER A 1 749 ? 30.344 -11.664 -1.421 1 97.81 749 SER A O 1
ATOM 5878 N N . ALA A 1 750 ? 29.891 -12.883 0.377 1 97.5 750 ALA A N 1
ATOM 5879 C CA . ALA A 1 750 ? 30.484 -14.078 -0.217 1 97.5 750 ALA A CA 1
ATOM 5880 C C . ALA A 1 750 ? 29.688 -14.547 -1.433 1 97.5 750 ALA A C 1
ATOM 5882 O O . ALA A 1 750 ? 30.266 -14.914 -2.459 1 97.5 750 ALA A O 1
ATOM 5883 N N . GLN A 1 751 ? 28.406 -14.602 -1.274 1 97.44 751 GLN A N 1
ATOM 5884 C CA . GLN A 1 751 ? 27.547 -15.016 -2.379 1 97.44 751 GLN A CA 1
ATOM 5885 C C . GLN A 1 751 ? 27.719 -14.086 -3.58 1 97.44 751 GLN A C 1
ATOM 5887 O O . GLN A 1 751 ? 27.75 -14.547 -4.723 1 97.44 751 GLN A O 1
ATOM 5892 N N . VAL A 1 752 ? 27.766 -12.789 -3.365 1 98 752 VAL A N 1
ATOM 5893 C CA . VAL A 1 752 ? 27.938 -11.797 -4.426 1 98 752 VAL A CA 1
ATOM 5894 C C . VAL A 1 752 ? 29.266 -12.016 -5.141 1 98 752 VAL A C 1
ATOM 5896 O O . VAL A 1 752 ? 29.328 -11.93 -6.371 1 98 752 VAL A O 1
ATOM 5899 N N . ALA A 1 753 ? 30.281 -12.312 -4.398 1 97.56 753 ALA A N 1
ATOM 5900 C CA . ALA A 1 753 ? 31.594 -12.594 -4.996 1 97.56 753 ALA A CA 1
ATOM 5901 C C . ALA A 1 753 ? 31.516 -13.789 -5.938 1 97.56 753 ALA A C 1
ATOM 5903 O O . ALA A 1 753 ? 32.125 -13.797 -7 1 97.56 753 ALA A O 1
ATOM 5904 N N . VAL A 1 754 ? 30.781 -14.797 -5.531 1 97.56 754 VAL A N 1
ATOM 5905 C CA . VAL A 1 754 ? 30.609 -15.984 -6.355 1 97.56 754 VAL A CA 1
ATOM 5906 C C . VAL A 1 754 ? 29.891 -15.617 -7.652 1 97.56 754 VAL A C 1
ATOM 5908 O O . VAL A 1 754 ? 30.297 -16.047 -8.734 1 97.56 754 VAL A O 1
ATOM 5911 N N . LEU A 1 755 ? 28.844 -14.828 -7.59 1 97.81 755 LEU A N 1
ATOM 5912 C CA . LEU A 1 755 ? 28.078 -14.43 -8.766 1 97.81 755 LEU A CA 1
ATOM 5913 C C . LEU A 1 755 ? 28.953 -13.617 -9.727 1 97.81 755 LEU A C 1
ATOM 5915 O O . LEU A 1 755 ? 28.891 -13.812 -10.938 1 97.81 755 LEU A O 1
ATOM 5919 N N . ARG A 1 756 ? 29.703 -12.75 -9.188 1 97.12 756 ARG A N 1
ATOM 5920 C CA . ARG A 1 756 ? 30.547 -11.891 -10.023 1 97.12 756 ARG A CA 1
ATOM 5921 C C . ARG A 1 756 ? 31.656 -12.703 -10.688 1 97.12 756 ARG A C 1
ATOM 5923 O O . ARG A 1 756 ? 32.031 -12.406 -11.82 1 97.12 756 ARG A O 1
ATOM 5930 N N . GLU A 1 757 ? 32.156 -13.727 -9.984 1 97.31 757 GLU A N 1
ATOM 5931 C CA . GLU A 1 757 ? 33.125 -14.617 -10.602 1 97.31 757 GLU A CA 1
ATOM 5932 C C . GLU A 1 757 ? 32.5 -15.438 -11.727 1 97.31 757 GLU A C 1
ATOM 5934 O O . GLU A 1 757 ? 33.125 -15.656 -12.766 1 97.31 757 GLU A O 1
ATOM 5939 N N . LEU A 1 758 ? 31.328 -15.898 -11.516 1 97.62 758 LEU A N 1
ATOM 5940 C CA . LEU A 1 758 ? 30.609 -16.609 -12.57 1 97.62 758 LEU A CA 1
ATOM 5941 C C . LEU A 1 758 ? 30.422 -15.719 -13.789 1 97.62 758 LEU A C 1
ATOM 5943 O O . LEU A 1 758 ? 30.547 -16.172 -14.93 1 97.62 758 LEU A O 1
ATOM 5947 N N . ARG A 1 759 ? 30.156 -14.445 -13.539 1 96.5 759 ARG A N 1
ATOM 5948 C CA . ARG A 1 759 ? 30.016 -13.484 -14.633 1 96.5 759 ARG A CA 1
ATOM 5949 C C . ARG A 1 759 ? 31.328 -13.305 -15.375 1 96.5 759 ARG A C 1
ATOM 5951 O O . ARG A 1 759 ? 31.359 -13.211 -16.609 1 96.5 759 ARG A O 1
ATOM 5958 N N . ARG A 1 760 ? 32.344 -13.219 -14.602 1 96.44 760 ARG A N 1
ATOM 5959 C CA . ARG A 1 760 ? 33.656 -13.086 -15.211 1 96.44 760 ARG A CA 1
ATOM 5960 C C . ARG A 1 760 ? 33.938 -14.266 -16.141 1 96.44 760 ARG A C 1
ATOM 5962 O O . ARG A 1 760 ? 34.594 -14.102 -17.188 1 96.44 760 ARG A O 1
ATOM 5969 N N . ARG A 1 761 ? 33.438 -15.445 -15.797 1 95.56 761 ARG A N 1
ATOM 5970 C CA . ARG A 1 761 ? 33.688 -16.672 -16.547 1 95.56 761 ARG A CA 1
ATOM 5971 C C . ARG A 1 761 ? 32.688 -16.812 -17.703 1 95.56 761 ARG A C 1
ATOM 5973 O O . ARG A 1 761 ? 32.781 -17.734 -18.5 1 95.56 761 ARG A O 1
ATOM 5980 N N . GLY A 1 762 ? 31.688 -15.914 -17.75 1 95.38 762 GLY A N 1
ATOM 5981 C CA . GLY A 1 762 ? 30.703 -15.945 -18.828 1 95.38 762 GLY A CA 1
ATOM 5982 C C . GLY A 1 762 ? 29.656 -17.016 -18.641 1 95.38 762 GLY A C 1
ATOM 5983 O O . GLY A 1 762 ? 29.172 -17.594 -19.625 1 95.38 762 GLY A O 1
ATOM 5984 N N . VAL A 1 763 ? 29.297 -17.328 -17.453 1 97.44 763 VAL A N 1
ATOM 5985 C CA . VAL A 1 763 ? 28.359 -18.375 -17.125 1 97.44 763 VAL A CA 1
ATOM 5986 C C . VAL A 1 763 ? 26.938 -17.812 -17.047 1 97.44 763 VAL A C 1
ATOM 5988 O O . VAL A 1 763 ? 26.734 -16.719 -16.516 1 97.44 763 VAL A O 1
ATOM 5991 N N . TYR A 1 764 ? 25.938 -18.469 -17.672 1 97.81 764 TYR A N 1
ATOM 5992 C CA . TYR A 1 764 ? 24.531 -18.125 -17.5 1 97.81 764 TYR A CA 1
ATOM 5993 C C . TYR A 1 764 ? 24 -18.625 -16.156 1 97.81 764 TYR A C 1
ATOM 5995 O O . TYR A 1 764 ? 24.125 -19.797 -15.82 1 97.81 764 TYR A O 1
ATOM 6003 N N . ILE A 1 765 ? 23.312 -17.719 -15.367 1 97.12 765 ILE A N 1
ATOM 6004 C CA . ILE A 1 765 ? 23.062 -18.047 -13.961 1 97.12 765 ILE A CA 1
ATOM 6005 C C . ILE A 1 765 ? 21.578 -17.859 -13.648 1 97.12 765 ILE A C 1
ATOM 6007 O O . ILE A 1 765 ? 21.172 -16.844 -13.094 1 97.12 765 ILE A O 1
ATOM 6011 N N . PRO A 1 766 ? 20.703 -18.812 -13.828 1 95.94 766 PRO A N 1
ATOM 6012 C CA . PRO A 1 766 ? 19.344 -18.781 -13.258 1 95.94 766 PRO A CA 1
ATOM 6013 C C . PRO A 1 766 ? 19.328 -19.125 -11.766 1 95.94 766 PRO A C 1
ATOM 6015 O O . PRO A 1 766 ? 19.953 -20.094 -11.352 1 95.94 766 PRO A O 1
ATOM 6018 N N . ILE A 1 767 ? 18.734 -18.234 -10.984 1 94.38 767 ILE A N 1
ATOM 6019 C CA . ILE A 1 767 ? 18.672 -18.391 -9.531 1 94.38 767 ILE A CA 1
ATOM 6020 C C . ILE A 1 767 ? 17.25 -18.094 -9.039 1 94.38 767 ILE A C 1
ATOM 6022 O O . ILE A 1 767 ? 16.641 -17.125 -9.477 1 94.38 767 ILE A O 1
ATOM 6026 N N . PRO A 1 768 ? 16.625 -18.969 -8.164 1 91.44 768 PRO A N 1
ATOM 6027 C CA . PRO A 1 768 ? 15.32 -18.625 -7.602 1 91.44 768 PRO A CA 1
ATOM 6028 C C . PRO A 1 768 ? 15.414 -17.609 -6.473 1 91.44 768 PRO A C 1
ATOM 6030 O O . PRO A 1 768 ? 14.906 -17.844 -5.371 1 91.44 768 PRO A O 1
ATOM 6033 N N . ASP A 1 769 ? 16.016 -16.547 -6.625 1 94.25 769 ASP A N 1
ATOM 6034 C CA . ASP A 1 769 ? 16.188 -15.414 -5.727 1 94.25 769 ASP A CA 1
ATOM 6035 C C . ASP A 1 769 ? 16.375 -14.109 -6.512 1 94.25 769 ASP A C 1
ATOM 6037 O O . ASP A 1 769 ? 16.172 -14.086 -7.73 1 94.25 769 ASP A O 1
ATOM 6041 N N . TRP A 1 770 ? 16.703 -12.961 -5.852 1 96.38 770 TRP A N 1
ATOM 6042 C CA . TRP A 1 770 ? 16.703 -11.672 -6.527 1 96.38 770 TRP A CA 1
ATOM 6043 C C . TRP A 1 770 ? 18.078 -11.016 -6.465 1 96.38 770 TRP A C 1
ATOM 6045 O O . TRP A 1 770 ? 18.25 -9.961 -5.848 1 96.38 770 TRP A O 1
ATOM 6055 N N . TYR A 1 771 ? 19.062 -11.523 -7.117 1 98 771 TYR A N 1
ATOM 6056 C CA . TYR A 1 771 ? 20.438 -11.016 -7.172 1 98 771 TYR A CA 1
ATOM 6057 C C . TYR A 1 771 ? 20.703 -10.32 -8.5 1 98 771 TYR A C 1
ATOM 6059 O O . TYR A 1 771 ? 21.859 -10.242 -8.945 1 98 771 TYR A O 1
ATOM 6067 N N . PHE A 1 772 ? 19.688 -9.797 -9.203 1 97.94 772 PHE A N 1
ATOM 6068 C CA . PHE A 1 772 ? 19.828 -9.281 -10.555 1 97.94 772 PHE A CA 1
ATOM 6069 C C . PHE A 1 772 ? 20.875 -8.18 -10.617 1 97.94 772 PHE A C 1
ATOM 6071 O O . PHE A 1 772 ? 21.672 -8.133 -11.547 1 97.94 772 PHE A O 1
ATOM 6078 N N . LEU A 1 773 ? 20.891 -7.32 -9.672 1 98.12 773 LEU A N 1
ATOM 6079 C CA . LEU A 1 773 ? 21.812 -6.191 -9.695 1 98.12 773 LEU A CA 1
ATOM 6080 C C . LEU A 1 773 ? 23.219 -6.625 -9.273 1 98.12 773 LEU A C 1
ATOM 6082 O O . LEU A 1 773 ? 24.125 -5.801 -9.203 1 98.12 773 LEU A O 1
ATOM 6086 N N . ASN A 1 774 ? 23.391 -7.961 -9.031 1 98 774 ASN A N 1
ATOM 6087 C CA . ASN A 1 774 ? 24.703 -8.539 -8.734 1 98 774 ASN A CA 1
ATOM 6088 C C . ASN A 1 774 ? 25.109 -9.57 -9.789 1 98 774 ASN A C 1
ATOM 6090 O O . ASN A 1 774 ? 26.062 -10.312 -9.594 1 98 774 ASN A O 1
ATOM 6094 N N . GLY A 1 775 ? 24.359 -9.695 -10.844 1 97.56 775 GLY A N 1
ATOM 6095 C CA . GLY A 1 775 ? 24.859 -10.477 -11.953 1 97.56 775 GLY A CA 1
ATOM 6096 C C . GLY A 1 775 ? 23.969 -11.648 -12.328 1 97.56 775 GLY A C 1
ATOM 6097 O O . GLY A 1 775 ? 24.234 -12.359 -13.297 1 97.56 775 GLY A O 1
ATOM 6098 N N . GLN A 1 776 ? 22.859 -11.859 -11.672 1 97.56 776 GLN A N 1
ATOM 6099 C CA . GLN A 1 776 ? 21.906 -12.938 -11.961 1 97.56 776 GLN A CA 1
ATOM 6100 C C . GLN A 1 776 ? 21.266 -12.742 -13.32 1 97.56 776 GLN A C 1
ATOM 6102 O O . GLN A 1 776 ? 21.094 -11.609 -13.781 1 97.56 776 GLN A O 1
ATOM 6107 N N . ASN A 1 777 ? 20.875 -13.891 -13.953 1 97.88 777 ASN A N 1
ATOM 6108 C CA . ASN A 1 777 ? 20.25 -13.797 -15.266 1 97.88 777 ASN A CA 1
ATOM 6109 C C . ASN A 1 777 ? 18.719 -13.898 -15.172 1 97.88 777 ASN A C 1
ATOM 6111 O O . ASN A 1 777 ? 18 -13.133 -15.812 1 97.88 777 ASN A O 1
ATOM 6115 N N . ALA A 1 778 ? 18.297 -14.836 -14.398 1 96.88 778 ALA A N 1
ATOM 6116 C CA . ALA A 1 778 ? 16.859 -15.117 -14.43 1 96.88 778 ALA A CA 1
ATOM 6117 C C . ALA A 1 778 ? 16.391 -15.703 -13.094 1 96.88 778 ALA A C 1
ATOM 6119 O O . ALA A 1 778 ? 17.203 -16.172 -12.297 1 96.88 778 ALA A O 1
ATOM 6120 N N . THR A 1 779 ? 15.156 -15.594 -12.867 1 95.81 779 THR A N 1
ATOM 6121 C CA . THR A 1 779 ? 14.445 -16.219 -11.75 1 95.81 779 THR A CA 1
ATOM 6122 C C . THR A 1 779 ? 13.109 -16.781 -12.211 1 95.81 779 THR A C 1
ATOM 6124 O O . THR A 1 779 ? 12.781 -16.734 -13.398 1 95.81 779 THR A O 1
ATOM 6127 N N . GLY A 1 780 ? 12.406 -17.422 -11.352 1 92.69 780 GLY A N 1
ATOM 6128 C CA . GLY A 1 780 ? 11.094 -17.922 -11.727 1 92.69 780 GLY A CA 1
ATOM 6129 C C . GLY A 1 780 ? 10.141 -16.828 -12.172 1 92.69 780 GLY A C 1
ATOM 6130 O O . GLY A 1 780 ? 10.078 -15.766 -11.555 1 92.69 780 GLY A O 1
ATOM 6131 N N . MET A 1 781 ? 9.43 -17.031 -13.281 1 93.06 781 MET A N 1
ATOM 6132 C CA . MET A 1 781 ? 8.398 -16.094 -13.711 1 93.06 781 MET A CA 1
ATOM 6133 C C . MET A 1 781 ? 7.273 -16 -12.688 1 93.06 781 MET A C 1
ATOM 6135 O O . MET A 1 781 ? 6.734 -14.93 -12.438 1 93.06 781 MET A O 1
ATOM 6139 N N . GLY A 1 782 ? 6.969 -17 -12.125 1 82.44 782 GLY A N 1
ATOM 6140 C CA . GLY A 1 782 ? 5.953 -17.375 -11.156 1 82.44 782 GLY A CA 1
ATOM 6141 C C . GLY A 1 782 ? 5.754 -18.875 -11.055 1 82.44 782 GLY A C 1
ATOM 6142 O O . GLY A 1 782 ? 5.922 -19.594 -12.039 1 82.44 782 GLY A O 1
ATOM 6143 N N . TYR A 1 783 ? 5.953 -19.484 -10 1 71.94 783 TYR A N 1
ATOM 6144 C CA . TYR A 1 783 ? 5.625 -20.906 -10.031 1 71.94 783 TYR A CA 1
ATOM 6145 C C . TYR A 1 783 ? 5.434 -21.453 -8.617 1 71.94 783 TYR A C 1
ATOM 6147 O O . TYR A 1 783 ? 6.008 -20.938 -7.66 1 71.94 783 TYR A O 1
ATOM 6155 N N . ARG A 1 784 ? 4.504 -22.281 -8.57 1 70 784 ARG A N 1
ATOM 6156 C CA . ARG A 1 784 ? 4.32 -23.156 -7.418 1 70 784 ARG A CA 1
ATOM 6157 C C . ARG A 1 784 ? 4.621 -24.609 -7.777 1 70 784 ARG A C 1
ATOM 6159 O O . ARG A 1 784 ? 4.148 -25.109 -8.805 1 70 784 ARG A O 1
ATOM 6166 N N . GLU A 1 785 ? 5.547 -25.125 -7.027 1 68.25 785 GLU A N 1
ATOM 6167 C CA . GLU A 1 785 ? 5.953 -26.5 -7.32 1 68.25 785 GLU A CA 1
ATOM 6168 C C . GLU A 1 785 ? 4.742 -27.422 -7.465 1 68.25 785 GLU A C 1
ATOM 6170 O O . GLU A 1 785 ? 4.723 -28.297 -8.32 1 68.25 785 GLU A O 1
ATOM 6175 N N . ALA A 1 786 ? 3.752 -27.078 -6.719 1 66.5 786 ALA A N 1
ATOM 6176 C CA . ALA A 1 786 ? 2.551 -27.906 -6.77 1 66.5 786 ALA A CA 1
ATOM 6177 C C . ALA A 1 786 ? 1.845 -27.766 -8.117 1 66.5 786 ALA A C 1
ATOM 6179 O O . ALA A 1 786 ? 1.193 -28.703 -8.586 1 66.5 786 ALA A O 1
ATOM 6180 N N . SER A 1 787 ? 2.092 -26.688 -8.727 1 72.25 787 SER A N 1
ATOM 6181 C CA . SER A 1 787 ? 1.41 -26.453 -9.992 1 72.25 787 SER A CA 1
ATOM 6182 C C . SER A 1 787 ? 2.039 -27.25 -11.117 1 72.25 787 SER A C 1
ATOM 6184 O O . SER A 1 787 ? 1.408 -27.484 -12.156 1 72.25 787 SER A O 1
ATOM 6186 N N . ALA A 1 788 ? 3.23 -27.688 -10.906 1 69.94 788 ALA A N 1
ATOM 6187 C CA . ALA A 1 788 ? 3.896 -28.516 -11.914 1 69.94 788 ALA A CA 1
ATOM 6188 C C . ALA A 1 788 ? 3.25 -29.891 -12.023 1 69.94 788 ALA A C 1
ATOM 6190 O O . ALA A 1 788 ? 3.449 -30.594 -13.008 1 69.94 788 ALA A O 1
ATOM 6191 N N . ASN A 1 789 ? 2.447 -30.109 -11.016 1 69.88 789 ASN A N 1
ATOM 6192 C CA . ASN A 1 789 ? 1.795 -31.422 -11 1 69.88 789 ASN A CA 1
ATOM 6193 C C . ASN A 1 789 ? 0.387 -31.344 -11.586 1 69.88 789 ASN A C 1
ATOM 6195 O O . ASN A 1 789 ? -0.324 -32.344 -11.617 1 69.88 789 ASN A O 1
ATOM 6199 N N . LEU A 1 790 ? 0.089 -30.219 -12.078 1 76.88 790 LEU A N 1
ATOM 6200 C CA . LEU A 1 790 ? -1.237 -30.047 -12.656 1 76.88 790 LEU A CA 1
ATOM 6201 C C . LEU A 1 790 ? -1.254 -30.516 -14.109 1 76.88 790 LEU A C 1
ATOM 6203 O O . LEU A 1 790 ? -0.214 -30.531 -14.773 1 76.88 790 LEU A O 1
ATOM 6207 N N . PRO A 1 791 ? -2.473 -30.891 -14.578 1 75.94 791 PRO A N 1
ATOM 6208 C CA . PRO A 1 791 ? -2.549 -31.281 -15.984 1 75.94 791 PRO A CA 1
ATOM 6209 C C . PRO A 1 791 ? -2.193 -30.141 -16.938 1 75.94 791 PRO A C 1
ATOM 6211 O O . PRO A 1 791 ? -2.369 -28.969 -16.594 1 75.94 791 PRO A O 1
ATOM 6214 N N . PRO A 1 792 ? -1.771 -30.531 -18.094 1 76.06 792 PRO A N 1
ATOM 6215 C CA . PRO A 1 792 ? -1.354 -29.531 -19.078 1 76.06 792 PRO A CA 1
ATOM 6216 C C . PRO A 1 792 ? -2.467 -28.531 -19.406 1 76.06 792 PRO A C 1
ATOM 6218 O O . PRO A 1 792 ? -2.191 -27.359 -19.672 1 76.06 792 PRO A O 1
ATOM 6221 N N . GLN A 1 793 ? -3.686 -29.016 -19.406 1 76.44 793 GLN A N 1
ATOM 6222 C CA . GLN A 1 793 ? -4.789 -28.109 -19.734 1 76.44 793 GLN A CA 1
ATOM 6223 C C . GLN A 1 793 ? -4.906 -27 -18.688 1 76.44 793 GLN A C 1
ATOM 6225 O O . GLN A 1 793 ? -5.156 -25.844 -19.047 1 76.44 793 GLN A O 1
ATOM 6230 N N . GLN A 1 794 ? -4.738 -27.344 -17.484 1 82.12 794 GLN A N 1
ATOM 6231 C CA . GLN A 1 794 ? -4.773 -26.359 -16.422 1 82.12 794 GLN A CA 1
ATOM 6232 C C . GLN A 1 794 ? -3.547 -25.453 -16.453 1 82.12 794 GLN A C 1
ATOM 6234 O O . GLN A 1 794 ? -3.635 -24.266 -16.141 1 82.12 794 GLN A O 1
ATOM 6239 N N . GLN A 1 795 ? -2.506 -25.969 -16.906 1 83.56 795 GLN A N 1
ATOM 6240 C CA . GLN A 1 795 ? -1.245 -25.234 -16.906 1 83.56 795 GLN A CA 1
ATOM 6241 C C . GLN A 1 795 ? -1.237 -24.188 -18.016 1 83.56 795 GLN A C 1
ATOM 6243 O O . GLN A 1 795 ? -0.482 -23.203 -17.953 1 83.56 795 GLN A O 1
ATOM 6248 N N . LEU A 1 796 ? -2.041 -24.438 -19.016 1 89.25 796 LEU A N 1
ATOM 6249 C CA . LEU A 1 796 ? -2.035 -23.5 -20.141 1 89.25 796 LEU A CA 1
ATOM 6250 C C . LEU A 1 796 ? -2.471 -22.109 -19.688 1 89.25 796 LEU A C 1
ATOM 6252 O O . LEU A 1 796 ? -1.726 -21.141 -19.844 1 89.25 796 LEU A O 1
ATOM 6256 N N . LEU A 1 797 ? -3.621 -22.047 -19.094 1 91.5 797 LEU A N 1
ATOM 6257 C CA . LEU A 1 797 ? -4.117 -20.734 -18.672 1 91.5 797 LEU A CA 1
ATOM 6258 C C . LEU A 1 797 ? -3.32 -20.219 -17.484 1 91.5 797 LEU A C 1
ATOM 6260 O O . LEU A 1 797 ? -3.041 -19.016 -17.391 1 91.5 797 LEU A O 1
ATOM 6264 N N . LEU A 1 798 ? -2.971 -21.047 -16.578 1 91.31 798 LEU A N 1
ATOM 6265 C CA . LEU A 1 798 ? -2.162 -20.656 -15.438 1 91.31 798 LEU A CA 1
ATOM 6266 C C . LEU A 1 798 ? -0.816 -20.094 -15.891 1 91.31 798 LEU A C 1
ATOM 6268 O O . LEU A 1 798 ? -0.333 -19.109 -15.336 1 91.31 798 LEU A O 1
ATOM 6272 N N . GLY A 1 799 ? -0.211 -20.781 -16.828 1 92.69 799 GLY A N 1
ATOM 6273 C CA . GLY A 1 799 ? 1.058 -20.312 -17.359 1 92.69 799 GLY A CA 1
ATOM 6274 C C . GLY A 1 799 ? 0.98 -18.906 -17.922 1 92.69 799 GLY A C 1
ATOM 6275 O O . GLY A 1 799 ? 1.877 -18.094 -17.703 1 92.69 799 GLY A O 1
ATOM 6276 N N . ARG A 1 800 ? -0.078 -18.641 -18.688 1 95.06 800 ARG A N 1
ATOM 6277 C CA . ARG A 1 800 ? -0.253 -17.297 -19.234 1 95.06 800 ARG A CA 1
ATOM 6278 C C . ARG A 1 800 ? -0.499 -16.281 -18.125 1 95.06 800 ARG A C 1
ATOM 6280 O O . ARG A 1 800 ? -0.085 -15.117 -18.25 1 95.06 800 ARG A O 1
ATOM 6287 N N . GLN A 1 801 ? -1.152 -16.688 -17.031 1 94.44 801 GLN A N 1
ATOM 6288 C CA . GLN A 1 801 ? -1.324 -15.797 -15.883 1 94.44 801 GLN A CA 1
ATOM 6289 C C . GLN A 1 801 ? 0.011 -15.516 -15.195 1 94.44 801 GLN A C 1
ATOM 6291 O O . GLN A 1 801 ? 0.266 -14.391 -14.758 1 94.44 801 GLN A O 1
ATOM 6296 N N . TYR A 1 802 ? 0.834 -16.547 -15.094 1 93.25 802 TYR A N 1
ATOM 6297 C CA . TYR A 1 802 ? 2.148 -16.359 -14.492 1 93.25 802 TYR A CA 1
ATOM 6298 C C . TYR A 1 802 ? 2.982 -15.375 -15.297 1 93.25 802 TYR A C 1
ATOM 6300 O O . TYR A 1 802 ? 3.666 -14.523 -14.727 1 93.25 802 TYR A O 1
ATOM 6308 N N . ILE A 1 803 ? 2.877 -15.516 -16.578 1 95.81 803 ILE A N 1
ATOM 6309 C CA . ILE A 1 803 ? 3.598 -14.602 -17.453 1 95.81 803 ILE A CA 1
ATOM 6310 C C . ILE A 1 803 ? 3.041 -13.188 -17.297 1 95.81 803 ILE A C 1
ATOM 6312 O O . ILE A 1 803 ? 3.801 -12.227 -17.156 1 95.81 803 ILE A O 1
ATOM 6316 N N . TYR A 1 804 ? 1.707 -13.062 -17.344 1 95.75 804 TYR A N 1
ATOM 6317 C CA . TYR A 1 804 ? 1.048 -11.766 -17.188 1 95.75 804 TYR A CA 1
ATOM 6318 C C . TYR A 1 804 ? 1.472 -11.102 -15.883 1 95.75 804 TYR A C 1
ATOM 6320 O O . TYR A 1 804 ? 1.829 -9.914 -15.867 1 95.75 804 TYR A O 1
ATOM 6328 N N . ASP A 1 805 ? 1.476 -11.82 -14.836 1 93.88 805 ASP A N 1
ATOM 6329 C CA . ASP A 1 805 ? 1.745 -11.273 -13.508 1 93.88 805 ASP A CA 1
ATOM 6330 C C . ASP A 1 805 ? 3.238 -11.031 -13.305 1 93.88 805 ASP A C 1
ATOM 6332 O O . ASP A 1 805 ? 3.631 -10.094 -12.602 1 93.88 805 ASP A O 1
ATOM 6336 N N . GLY A 1 806 ? 4.055 -11.844 -13.875 1 94 806 GLY A N 1
ATOM 6337 C CA . GLY A 1 806 ? 5.488 -11.742 -13.664 1 94 806 GLY A CA 1
ATOM 6338 C C . GLY A 1 806 ? 6.141 -10.648 -14.484 1 94 806 GLY A C 1
ATOM 6339 O O . GLY A 1 806 ? 7.207 -10.148 -14.125 1 94 806 GLY A O 1
ATOM 6340 N N . THR A 1 807 ? 5.523 -10.227 -15.508 1 96.56 807 THR A N 1
ATOM 6341 C CA . THR A 1 807 ? 6.18 -9.32 -16.438 1 96.56 807 THR A CA 1
ATOM 6342 C C . THR A 1 807 ? 5.867 -7.863 -16.094 1 96.56 807 THR A C 1
ATOM 6344 O O . THR A 1 807 ? 6.203 -6.953 -16.859 1 96.56 807 THR A O 1
ATOM 6347 N N . TRP A 1 808 ? 5.242 -7.637 -14.992 1 95.94 808 TRP A N 1
ATOM 6348 C CA . TRP A 1 808 ? 5.109 -6.258 -14.539 1 95.94 808 TRP A CA 1
ATOM 6349 C C . TRP A 1 808 ? 6.473 -5.664 -14.203 1 95.94 808 TRP A C 1
ATOM 6351 O O . TRP A 1 808 ? 6.797 -4.551 -14.625 1 95.94 808 TRP A O 1
ATOM 6361 N N . HIS A 1 809 ? 7.328 -6.461 -13.516 1 94.88 809 HIS A N 1
ATOM 6362 C CA . HIS A 1 809 ? 8.617 -5.906 -13.117 1 94.88 809 HIS A CA 1
ATOM 6363 C C . HIS A 1 809 ? 9.766 -6.781 -13.609 1 94.88 809 HIS A C 1
ATOM 6365 O O . HIS A 1 809 ? 10.906 -6.613 -13.172 1 94.88 809 HIS A O 1
ATOM 6371 N N . LYS A 1 810 ? 9.461 -7.758 -14.453 1 97.25 810 LYS A N 1
ATOM 6372 C CA . LYS A 1 810 ? 10.484 -8.562 -15.117 1 97.25 810 LYS A CA 1
ATOM 6373 C C . LYS A 1 810 ? 10.414 -8.398 -16.625 1 97.25 810 LYS A C 1
ATOM 6375 O O . LYS A 1 810 ? 9.328 -8.352 -17.203 1 97.25 810 LYS A O 1
ATOM 6380 N N . LEU A 1 811 ? 11.602 -8.328 -17.172 1 97.81 811 LEU A N 1
ATOM 6381 C CA . LEU A 1 811 ? 11.672 -8.625 -18.609 1 97.81 811 LEU A CA 1
ATOM 6382 C C . LEU A 1 811 ? 11.297 -10.078 -18.875 1 97.81 811 LEU A C 1
ATOM 6384 O O . LEU A 1 811 ? 11.422 -10.93 -18 1 97.81 811 LEU A O 1
ATOM 6388 N N . PRO A 1 812 ? 10.852 -10.32 -20.109 1 97.88 812 PRO A N 1
ATOM 6389 C CA . PRO A 1 812 ? 10.547 -11.719 -20.422 1 97.88 812 PRO A CA 1
ATOM 6390 C C . PRO A 1 812 ? 11.711 -12.656 -20.125 1 97.88 812 PRO A C 1
ATOM 6392 O O . PRO A 1 812 ? 11.523 -13.711 -19.516 1 97.88 812 PRO A O 1
ATOM 6395 N N . THR A 1 813 ? 12.906 -12.242 -20.406 1 98.19 813 THR A N 1
ATOM 6396 C CA . THR A 1 813 ? 14.086 -13.086 -20.266 1 98.19 813 THR A CA 1
ATOM 6397 C C . THR A 1 813 ? 14.461 -13.25 -18.797 1 98.19 813 THR A C 1
ATOM 6399 O O . THR A 1 813 ? 15.227 -14.148 -18.453 1 98.19 813 THR A O 1
ATOM 6402 N N . MET A 1 814 ? 13.961 -12.414 -17.891 1 97.75 814 MET A N 1
ATOM 6403 C CA . MET A 1 814 ? 14.266 -12.469 -16.469 1 97.75 814 MET A CA 1
ATOM 6404 C C . MET A 1 814 ? 13.492 -13.594 -15.789 1 97.75 814 MET A C 1
ATOM 6406 O O . MET A 1 814 ? 13.797 -13.977 -14.656 1 97.75 814 MET A O 1
ATOM 6410 N N . GLY A 1 815 ? 12.453 -14.078 -16.516 1 96.69 815 GLY A N 1
ATOM 6411 C CA . GLY A 1 815 ? 11.617 -15.117 -15.938 1 96.69 815 GLY A CA 1
ATOM 6412 C C . GLY A 1 815 ? 11.703 -16.438 -16.688 1 96.69 815 GLY A C 1
ATOM 6413 O O . GLY A 1 815 ? 11.547 -16.469 -17.906 1 96.69 815 GLY A O 1
ATOM 6414 N N . TRP A 1 816 ? 11.938 -17.5 -15.984 1 95.5 816 TRP A N 1
ATOM 6415 C CA . TRP A 1 816 ? 11.969 -18.781 -16.688 1 95.5 816 TRP A CA 1
ATOM 6416 C C . TRP A 1 816 ? 10.633 -19.5 -16.562 1 95.5 816 TRP A C 1
ATOM 6418 O O . TRP A 1 816 ? 9.883 -19.266 -15.609 1 95.5 816 TRP A O 1
ATOM 6428 N N . MET A 1 817 ? 10.234 -20.188 -17.484 1 94.12 817 MET A N 1
ATOM 6429 C CA . MET A 1 817 ? 9.125 -21.125 -17.531 1 94.12 817 MET A CA 1
ATOM 6430 C C . MET A 1 817 ? 9.594 -22.5 -17.984 1 94.12 817 MET A C 1
ATOM 6432 O O . MET A 1 817 ? 10.609 -22.625 -18.672 1 94.12 817 MET A O 1
ATOM 6436 N N . THR A 1 818 ? 8.898 -23.531 -17.562 1 92.31 818 THR A N 1
ATOM 6437 C CA . THR A 1 818 ? 9.273 -24.891 -17.938 1 92.31 818 THR A CA 1
ATOM 6438 C C . THR A 1 818 ? 8.094 -25.609 -18.594 1 92.31 818 THR A C 1
ATOM 6440 O O . THR A 1 818 ? 6.984 -25.609 -18.062 1 92.31 818 THR A O 1
ATOM 6443 N N . LEU A 1 819 ? 8.32 -26.125 -19.734 1 92.94 819 LEU A N 1
ATOM 6444 C CA . LEU A 1 819 ? 7.387 -27.031 -20.391 1 92.94 819 LEU A CA 1
ATOM 6445 C C . LEU A 1 819 ? 7.723 -28.484 -20.047 1 92.94 819 LEU A C 1
ATOM 6447 O O . LEU A 1 819 ? 8.797 -28.984 -20.406 1 92.94 819 LEU A O 1
ATOM 6451 N N . GLN A 1 820 ? 6.824 -29.188 -19.453 1 89.94 820 GLN A N 1
ATOM 6452 C CA . GLN A 1 820 ? 7.059 -30.547 -18.953 1 89.94 820 GLN A CA 1
ATOM 6453 C C . GLN A 1 820 ? 6.613 -31.594 -19.969 1 89.94 820 GLN A C 1
ATOM 6455 O O . GLN A 1 820 ? 5.414 -31.797 -20.172 1 89.94 820 GLN A O 1
ATOM 6460 N N . LEU A 1 821 ? 7.539 -32.25 -20.516 1 92 821 LEU A N 1
ATOM 6461 C CA . LEU A 1 821 ? 7.184 -33.344 -21.406 1 92 821 LEU A CA 1
ATOM 6462 C C . LEU A 1 821 ? 6.969 -34.656 -20.625 1 92 821 LEU A C 1
ATOM 6464 O O . LEU A 1 821 ? 6.32 -35.562 -21.109 1 92 821 LEU A O 1
ATOM 6468 N N . VAL A 1 822 ? 7.613 -34.625 -19.469 1 86.31 822 VAL A N 1
ATOM 6469 C CA . VAL A 1 822 ? 7.43 -35.719 -18.516 1 86.31 822 VAL A CA 1
ATOM 6470 C C . VAL A 1 822 ? 7 -35.156 -17.156 1 86.31 822 VAL A C 1
ATOM 6472 O O . VAL A 1 822 ? 7.191 -33.969 -16.891 1 86.31 822 VAL A O 1
ATOM 6475 N N . GLY A 1 823 ? 6.281 -35.969 -16.391 1 76.06 823 GLY A N 1
ATOM 6476 C CA . GLY A 1 823 ? 5.824 -35.5 -15.094 1 76.06 823 GLY A CA 1
ATOM 6477 C C . GLY A 1 823 ? 6.957 -35.094 -14.18 1 76.06 823 GLY A C 1
ATOM 6478 O O . GLY A 1 823 ? 8.055 -35.656 -14.242 1 76.06 823 GLY A O 1
ATOM 6479 N N . PHE A 1 824 ? 6.535 -34 -13.383 1 71.69 824 PHE A N 1
ATOM 6480 C CA . PHE A 1 824 ? 7.434 -33.531 -12.328 1 71.69 824 PHE A CA 1
ATOM 6481 C C . PHE A 1 824 ? 7.07 -34.156 -10.992 1 71.69 824 PHE A C 1
ATOM 6483 O O . PHE A 1 824 ? 6.012 -33.875 -10.43 1 71.69 824 PHE A O 1
ATOM 6490 N N . TYR A 1 825 ? 7.613 -34.969 -10.43 1 61.72 825 TYR A N 1
ATOM 6491 C CA . TYR A 1 825 ? 7.383 -35.688 -9.188 1 61.72 825 TYR A CA 1
ATOM 6492 C C . TYR A 1 825 ? 6.156 -36.594 -9.289 1 61.72 825 TYR A C 1
ATOM 6494 O O . TYR A 1 825 ? 5.445 -36.812 -8.305 1 61.72 825 TYR A O 1
ATOM 6502 N N . THR A 1 826 ? 5.613 -36.688 -10.492 1 64.38 826 THR A N 1
ATOM 6503 C CA . THR A 1 826 ? 4.426 -37.531 -10.641 1 64.38 826 THR A CA 1
ATOM 6504 C C . THR A 1 826 ? 4.539 -38.406 -11.883 1 64.38 826 THR A C 1
ATOM 6506 O O . THR A 1 826 ? 5.16 -38.031 -12.875 1 64.38 826 THR A O 1
ATOM 6509 N N . ASP A 1 827 ? 4.016 -39.562 -11.766 1 62.16 827 ASP A N 1
ATOM 6510 C CA . ASP A 1 827 ? 3.91 -40.469 -12.906 1 62.16 827 ASP A CA 1
ATOM 6511 C C . ASP A 1 827 ? 2.479 -40.531 -13.43 1 62.16 827 ASP A C 1
ATOM 6513 O O . ASP A 1 827 ? 2.119 -41.438 -14.18 1 62.16 827 ASP A O 1
ATOM 6517 N N . ASP A 1 828 ? 1.719 -39.562 -12.867 1 67.62 828 ASP A N 1
ATOM 6518 C CA . ASP A 1 828 ? 0.347 -39.469 -13.352 1 67.62 828 ASP A CA 1
ATOM 6519 C C . ASP A 1 828 ? 0.316 -39.25 -14.859 1 67.62 828 ASP A C 1
ATOM 6521 O O . ASP A 1 828 ? 0.893 -38.281 -15.367 1 67.62 828 ASP A O 1
ATOM 6525 N N . PRO A 1 829 ? -0.296 -40.188 -15.531 1 66.38 829 PRO A N 1
ATOM 6526 C CA . PRO A 1 829 ? -0.296 -40.094 -16.984 1 66.38 829 PRO A CA 1
ATOM 6527 C C . PRO A 1 829 ? -1.014 -38.844 -17.5 1 66.38 829 PRO A C 1
ATOM 6529 O O . PRO A 1 829 ? -0.881 -38.5 -18.672 1 66.38 829 PRO A O 1
ATOM 6532 N N . ARG A 1 830 ? -1.847 -38.25 -16.609 1 72.5 830 ARG A N 1
ATOM 6533 C CA . ARG A 1 830 ? -2.52 -37.031 -17.016 1 72.5 830 ARG A CA 1
ATOM 6534 C C . ARG A 1 830 ? -1.537 -35.875 -17.094 1 72.5 830 ARG A C 1
ATOM 6536 O O . ARG A 1 830 ? -1.831 -34.844 -17.703 1 72.5 830 ARG A O 1
ATOM 6543 N N . VAL A 1 831 ? -0.455 -36.281 -16.328 1 76.56 831 VAL A N 1
ATOM 6544 C CA . VAL A 1 831 ? 0.579 -35.25 -16.297 1 76.56 831 VAL A CA 1
ATOM 6545 C C . VAL A 1 831 ? 1.689 -35.594 -17.281 1 76.56 831 VAL A C 1
ATOM 6547 O O . VAL A 1 831 ? 1.999 -36.781 -17.5 1 76.56 831 VAL A O 1
ATOM 6550 N N . GLY A 1 832 ? 2.145 -34.781 -18.094 1 79.19 832 GLY A N 1
ATOM 6551 C CA . GLY A 1 832 ? 3.143 -35.031 -19.125 1 79.19 832 GLY A CA 1
ATOM 6552 C C . GLY A 1 832 ? 2.545 -35.156 -20.516 1 79.19 832 GLY A C 1
ATOM 6553 O O . GLY A 1 832 ? 1.322 -35.156 -20.672 1 79.19 832 GLY A O 1
ATOM 6554 N N . LEU A 1 833 ? 3.467 -35.375 -21.516 1 87.69 833 LEU A N 1
ATOM 6555 C CA . LEU A 1 833 ? 2.99 -35.312 -22.891 1 87.69 833 LEU A CA 1
ATOM 6556 C C . LEU A 1 833 ? 3.447 -36.531 -23.672 1 87.69 833 LEU A C 1
ATOM 6558 O O . LEU A 1 833 ? 3.158 -36.688 -24.859 1 87.69 833 LEU A O 1
ATOM 6562 N N . GLU A 1 834 ? 4.145 -37.469 -22.969 1 88.69 834 GLU A N 1
ATOM 6563 C CA . GLU A 1 834 ? 4.598 -38.688 -23.656 1 88.69 834 GLU A CA 1
ATOM 6564 C C . GLU A 1 834 ? 3.457 -39.688 -23.828 1 88.69 834 GLU A C 1
ATOM 6566 O O . GLU A 1 834 ? 2.627 -39.844 -22.938 1 88.69 834 GLU A O 1
ATOM 6571 N N . PRO A 1 835 ? 3.369 -40.406 -24.891 1 91.56 835 PRO A N 1
ATOM 6572 C CA . PRO A 1 835 ? 4.188 -40.188 -26.094 1 91.56 835 PRO A CA 1
ATOM 6573 C C . PRO A 1 835 ? 3.867 -38.844 -26.766 1 91.56 835 PRO A C 1
ATOM 6575 O O . PRO A 1 835 ? 2.695 -38.469 -26.891 1 91.56 835 PRO A O 1
ATOM 6578 N N . LEU A 1 836 ? 4.82 -38.219 -27.266 1 95.06 836 LEU A N 1
ATOM 6579 C CA . LEU A 1 836 ? 4.703 -36.844 -27.734 1 95.06 836 LEU A CA 1
ATOM 6580 C C . LEU A 1 836 ? 3.814 -36.75 -28.969 1 95.06 836 LEU A C 1
ATOM 6582 O O . LEU A 1 836 ? 3.02 -35.844 -29.109 1 95.06 836 LEU A O 1
ATOM 6586 N N . CYS A 1 837 ? 3.904 -37.75 -29.844 1 94.12 837 CYS A N 1
ATOM 6587 C CA . CYS A 1 837 ? 3.137 -37.75 -31.078 1 94.12 837 CYS A CA 1
ATOM 6588 C C . CYS A 1 837 ? 1.644 -37.875 -30.797 1 94.12 837 CYS A C 1
ATOM 6590 O O . CYS A 1 837 ? 0.818 -37.438 -31.594 1 94.12 837 CYS A O 1
ATOM 6592 N N . GLU A 1 838 ? 1.219 -38.438 -29.656 1 92.06 838 GLU A N 1
ATOM 6593 C CA . GLU A 1 838 ? -0.182 -38.594 -29.266 1 92.06 838 GLU A CA 1
ATOM 6594 C C . GLU A 1 838 ? -0.704 -37.344 -28.578 1 92.06 838 GLU A C 1
ATOM 6596 O O . GLU A 1 838 ? -1.913 -37.188 -28.391 1 92.06 838 GLU A O 1
ATOM 6601 N N . ASN A 1 839 ? 0.174 -36.469 -28.234 1 91.88 839 ASN A N 1
ATOM 6602 C CA . ASN A 1 839 ? -0.173 -35.25 -27.531 1 91.88 839 ASN A CA 1
ATOM 6603 C C . ASN A 1 839 ? 0.361 -34 -28.25 1 91.88 839 ASN A C 1
ATOM 6605 O O . ASN A 1 839 ? 0.76 -33.031 -27.625 1 91.88 839 ASN A O 1
ATOM 6609 N N . LEU A 1 840 ? 0.323 -34.062 -29.531 1 93.06 840 LEU A N 1
ATOM 6610 C CA . LEU A 1 840 ? 0.954 -33.031 -30.375 1 93.06 840 LEU A CA 1
ATOM 6611 C C . LEU A 1 840 ? 0.301 -31.672 -30.172 1 93.06 840 LEU A C 1
ATOM 6613 O O . LEU A 1 840 ? 0.993 -30.656 -30.078 1 93.06 840 LEU A O 1
ATOM 6617 N N . GLU A 1 841 ? -1.021 -31.625 -30.109 1 89.56 841 GLU A N 1
ATOM 6618 C CA . GLU A 1 841 ? -1.738 -30.359 -29.953 1 89.56 841 GLU A CA 1
ATOM 6619 C C . GLU A 1 841 ? -1.407 -29.688 -28.625 1 89.56 841 GLU A C 1
ATOM 6621 O O . GLU A 1 841 ? -1.216 -28.469 -28.562 1 89.56 841 GLU A O 1
ATOM 6626 N N . ARG A 1 842 ? -1.36 -30.438 -27.609 1 90.06 842 ARG A N 1
ATOM 6627 C CA . ARG A 1 842 ? -1.023 -29.906 -26.281 1 90.06 842 ARG A CA 1
ATOM 6628 C C . ARG A 1 842 ? 0.423 -29.422 -26.25 1 90.06 842 ARG A C 1
ATOM 6630 O O . ARG A 1 842 ? 0.72 -28.406 -25.625 1 90.06 842 ARG A O 1
ATOM 6637 N N . TYR A 1 843 ? 1.278 -30.25 -26.844 1 94.69 843 TYR A N 1
ATOM 6638 C CA . TYR A 1 843 ? 2.682 -29.859 -26.938 1 94.69 843 TYR A CA 1
ATOM 6639 C C . TYR A 1 843 ? 2.828 -28.531 -27.672 1 94.69 843 TYR A C 1
ATOM 6641 O O . TYR A 1 843 ? 3.516 -27.625 -27.203 1 94.69 843 TYR A O 1
ATOM 6649 N N . GLU A 1 844 ? 2.15 -28.422 -28.719 1 95.5 844 GLU A N 1
ATOM 6650 C CA . GLU A 1 844 ? 2.24 -27.219 -29.562 1 95.5 844 GLU A CA 1
ATOM 6651 C C . GLU A 1 844 ? 1.718 -25.984 -28.828 1 95.5 844 GLU A C 1
ATOM 6653 O O . GLU A 1 844 ? 2.34 -24.922 -28.875 1 95.5 844 GLU A O 1
ATOM 6658 N N . ALA A 1 845 ? 0.573 -26.109 -28.203 1 93.75 845 ALA A N 1
ATOM 6659 C CA . ALA A 1 845 ? -0.037 -24.984 -27.5 1 93.75 845 ALA A CA 1
ATOM 6660 C C . ALA A 1 845 ? 0.89 -24.453 -26.406 1 93.75 845 ALA A C 1
ATOM 6662 O O . ALA A 1 845 ? 1.047 -23.25 -26.25 1 93.75 845 ALA A O 1
ATOM 6663 N N . GLN A 1 846 ? 1.513 -25.312 -25.656 1 94.06 846 GLN A N 1
ATOM 6664 C CA . GLN A 1 846 ? 2.416 -24.906 -24.594 1 94.06 846 GLN A CA 1
ATOM 6665 C C . GLN A 1 846 ? 3.701 -24.312 -25.156 1 94.06 846 GLN A C 1
ATOM 6667 O O . GLN A 1 846 ? 4.172 -23.281 -24.672 1 94.06 846 GLN A O 1
ATOM 6672 N N . LEU A 1 847 ? 4.207 -24.953 -26.141 1 96.88 847 LEU A N 1
ATOM 6673 C CA . LEU A 1 847 ? 5.441 -24.469 -26.75 1 96.88 847 LEU A CA 1
ATOM 6674 C C . LEU A 1 847 ? 5.262 -23.062 -27.297 1 96.88 847 LEU A C 1
ATOM 6676 O O . LEU A 1 847 ? 6.082 -22.188 -27.031 1 96.88 847 LEU A O 1
ATOM 6680 N N . PHE A 1 848 ? 4.184 -22.859 -28.031 1 96.81 848 PHE A N 1
ATOM 6681 C CA . PHE A 1 848 ? 3.938 -21.547 -28.641 1 96.81 848 PHE A CA 1
ATOM 6682 C C . PHE A 1 848 ? 3.791 -20.469 -27.562 1 96.81 848 PHE A C 1
ATOM 6684 O O . PHE A 1 848 ? 4.371 -19.391 -27.672 1 96.81 848 PHE A O 1
ATOM 6691 N N . GLN A 1 849 ? 2.967 -20.75 -26.547 1 96.31 849 GLN A N 1
ATOM 6692 C CA . GLN A 1 849 ? 2.701 -19.75 -25.531 1 96.31 849 GLN A CA 1
ATOM 6693 C C . GLN A 1 849 ? 3.992 -19.297 -24.844 1 96.31 849 GLN A C 1
ATOM 6695 O O . GLN A 1 849 ? 4.188 -18.109 -24.594 1 96.31 849 GLN A O 1
ATOM 6700 N N . TYR A 1 850 ? 4.875 -20.188 -24.531 1 97.19 850 TYR A N 1
ATOM 6701 C CA . TYR A 1 850 ? 6.102 -19.859 -23.812 1 97.19 850 TYR A CA 1
ATOM 6702 C C . TYR A 1 850 ? 7.098 -19.172 -24.75 1 97.19 850 TYR A C 1
ATOM 6704 O O . TYR A 1 850 ? 7.762 -18.203 -24.359 1 97.19 850 TYR A O 1
ATOM 6712 N N . LEU A 1 851 ? 7.188 -19.641 -25.969 1 98.31 851 LEU A N 1
ATOM 6713 C CA . LEU A 1 851 ? 8.047 -18.953 -26.922 1 98.31 851 LEU A CA 1
ATOM 6714 C C . LEU A 1 851 ? 7.535 -17.547 -27.203 1 98.31 851 LEU A C 1
ATOM 6716 O O . LEU A 1 851 ? 8.32 -16.594 -27.266 1 98.31 851 LEU A O 1
ATOM 6720 N N . ALA A 1 852 ? 6.23 -17.438 -27.344 1 98.25 852 ALA A N 1
ATOM 6721 C CA . ALA A 1 852 ? 5.613 -16.156 -27.672 1 98.25 852 ALA A CA 1
ATOM 6722 C C . ALA A 1 852 ? 5.793 -15.156 -26.531 1 98.25 852 ALA A C 1
ATOM 6724 O O . ALA A 1 852 ? 5.773 -13.945 -26.75 1 98.25 852 ALA A O 1
ATOM 6725 N N . SER A 1 853 ? 5.938 -15.609 -25.328 1 97.94 853 SER A N 1
ATOM 6726 C CA . SER A 1 853 ? 6.121 -14.734 -24.172 1 97.94 853 SER A CA 1
ATOM 6727 C C . SER A 1 853 ? 7.539 -14.18 -24.125 1 97.94 853 SER A C 1
ATOM 6729 O O . SER A 1 853 ? 7.797 -13.188 -23.438 1 97.94 853 SER A O 1
ATOM 6731 N N . GLY A 1 854 ? 8.477 -14.852 -24.781 1 98.31 854 GLY A N 1
ATOM 6732 C CA . GLY A 1 854 ? 9.867 -14.438 -24.75 1 98.31 854 GLY A CA 1
ATOM 6733 C C . GLY A 1 854 ? 10.586 -14.836 -23.484 1 98.31 854 GLY A C 1
ATOM 6734 O O . GLY A 1 854 ? 11.75 -14.477 -23.281 1 98.31 854 GLY A O 1
ATOM 6735 N N . CYS A 1 855 ? 9.992 -15.625 -22.594 1 97.62 855 CYS A N 1
ATOM 6736 C CA . CYS A 1 855 ? 10.594 -16.047 -21.328 1 97.62 855 CYS A CA 1
ATOM 6737 C C . CYS A 1 855 ? 11.773 -16.984 -21.578 1 97.62 855 CYS A C 1
ATOM 6739 O O . CYS A 1 855 ? 12.008 -17.406 -22.703 1 97.62 855 CYS A O 1
ATOM 6741 N N . HIS A 1 856 ? 12.562 -17.172 -20.547 1 97.5 856 HIS A N 1
ATOM 6742 C CA . HIS A 1 856 ? 13.562 -18.234 -20.609 1 97.5 856 HIS A CA 1
ATOM 6743 C C . HIS A 1 856 ? 12.914 -19.609 -20.516 1 97.5 856 HIS A C 1
ATOM 6745 O O . HIS A 1 856 ? 12.617 -20.094 -19.406 1 97.5 856 HIS A O 1
ATOM 6751 N N . LEU A 1 857 ? 12.805 -20.266 -21.641 1 97.62 857 LEU A N 1
ATOM 6752 C CA . LEU A 1 857 ? 12.047 -21.516 -21.703 1 97.62 857 LEU A CA 1
ATOM 6753 C C . LEU A 1 857 ? 12.969 -22.719 -21.578 1 97.62 857 LEU A C 1
ATOM 6755 O O . LEU A 1 857 ? 13.984 -22.797 -22.281 1 97.62 857 LEU A O 1
ATOM 6759 N N . THR A 1 858 ? 12.602 -23.609 -20.719 1 96.75 858 THR A N 1
ATOM 6760 C CA . THR A 1 858 ? 13.219 -24.922 -20.641 1 96.75 858 THR A CA 1
ATOM 6761 C C . THR A 1 858 ? 12.203 -26.016 -20.984 1 96.75 858 THR A C 1
ATOM 6763 O O . THR A 1 858 ? 11.164 -26.141 -20.328 1 96.75 858 THR A O 1
ATOM 6766 N N . VAL A 1 859 ? 12.477 -26.734 -22.031 1 97.06 859 VAL A N 1
ATOM 6767 C CA . VAL A 1 859 ? 11.688 -27.922 -22.344 1 97.06 859 VAL A CA 1
ATOM 6768 C C . VAL A 1 859 ? 12.297 -29.141 -21.641 1 97.06 859 VAL A C 1
ATOM 6770 O O . VAL A 1 859 ? 13.375 -29.609 -22.031 1 97.06 859 VAL A O 1
ATOM 6773 N N . ARG A 1 860 ? 11.625 -29.672 -20.75 1 94.69 860 ARG A N 1
ATOM 6774 C CA . ARG A 1 860 ? 12.18 -30.734 -19.906 1 94.69 860 ARG A CA 1
ATOM 6775 C C . ARG A 1 860 ? 11.633 -32.094 -20.328 1 94.69 860 ARG A C 1
ATOM 6777 O O . ARG A 1 860 ? 10.414 -32.312 -20.375 1 94.69 860 ARG A O 1
ATOM 6784 N N . GLY A 1 861 ? 12.523 -33.031 -20.672 1 93.44 861 GLY A N 1
ATOM 6785 C CA . GLY A 1 861 ? 12.164 -34.375 -21.062 1 93.44 861 GLY A CA 1
ATOM 6786 C C . GLY A 1 861 ? 13.352 -35.219 -21.516 1 93.44 861 GLY A C 1
ATOM 6787 O O . GLY A 1 861 ? 14.477 -34.719 -21.578 1 93.44 861 GLY A O 1
ATOM 6788 N N . ASN A 1 862 ? 13.117 -36.5 -21.844 1 93.5 862 ASN A N 1
ATOM 6789 C CA . ASN A 1 862 ? 14.164 -37.406 -22.297 1 93.5 862 ASN A CA 1
ATOM 6790 C C . ASN A 1 862 ? 14.43 -37.25 -23.797 1 93.5 862 ASN A C 1
ATOM 6792 O O . ASN A 1 862 ? 15.469 -37.719 -24.297 1 93.5 862 ASN A O 1
ATOM 6796 N N . ARG A 1 863 ? 13.539 -36.75 -24.453 1 96.31 863 ARG A N 1
ATOM 6797 C CA . ARG A 1 863 ? 13.602 -36.438 -25.875 1 96.31 863 ARG A CA 1
ATOM 6798 C C . ARG A 1 863 ? 12.711 -35.25 -26.219 1 96.31 863 ARG A C 1
ATOM 6800 O O . ARG A 1 863 ? 11.797 -34.906 -25.469 1 96.31 863 ARG A O 1
ATOM 6807 N N . LEU A 1 864 ? 13.008 -34.688 -27.328 1 98.19 864 LEU A N 1
ATOM 6808 C CA . LEU A 1 864 ? 12.266 -33.5 -27.734 1 98.19 864 LEU A CA 1
ATOM 6809 C C . LEU A 1 864 ? 11.234 -33.844 -28.797 1 98.19 864 LEU A C 1
ATOM 6811 O O . LEU A 1 864 ? 10.273 -33.094 -29 1 98.19 864 LEU A O 1
ATOM 6815 N N . TYR A 1 865 ? 11.484 -34.906 -29.562 1 98.06 865 TYR A N 1
ATOM 6816 C CA . TYR A 1 865 ? 10.539 -35.438 -30.531 1 98.06 865 TYR A CA 1
ATOM 6817 C C . TYR A 1 865 ? 10.672 -36.938 -30.672 1 98.06 865 TYR A C 1
ATOM 6819 O O . TYR A 1 865 ? 11.742 -37.5 -30.406 1 98.06 865 TYR A O 1
ATOM 6827 N N . ASP A 1 866 ? 9.602 -37.562 -31.031 1 96.94 866 ASP A N 1
ATOM 6828 C CA . ASP A 1 866 ? 9.602 -39 -31.156 1 96.94 866 ASP A CA 1
ATOM 6829 C C . ASP A 1 866 ? 9.297 -39.438 -32.594 1 96.94 866 ASP A C 1
ATOM 6831 O O . ASP A 1 866 ? 9.523 -40.594 -32.969 1 96.94 866 ASP A O 1
ATOM 6835 N N . THR A 1 867 ? 8.656 -38.562 -33.406 1 97.38 867 THR A N 1
ATOM 6836 C CA . THR A 1 867 ? 8.383 -38.812 -34.812 1 97.38 867 THR A CA 1
ATOM 6837 C C . THR A 1 867 ? 8.797 -37.625 -35.688 1 97.38 867 THR A C 1
ATOM 6839 O O . THR A 1 867 ? 9.039 -36.531 -35.156 1 97.38 867 THR A O 1
ATOM 6842 N N . PRO A 1 868 ? 8.922 -37.781 -37 1 96.94 868 PRO A N 1
ATOM 6843 C CA . PRO A 1 868 ? 9.203 -36.625 -37.875 1 96.94 868 PRO A CA 1
ATOM 6844 C C . PRO A 1 868 ? 8.133 -35.531 -37.812 1 96.94 868 PRO A C 1
ATOM 6846 O O . PRO A 1 868 ? 8.445 -34.344 -37.938 1 96.94 868 PRO A O 1
ATOM 6849 N N . GLN A 1 869 ? 6.969 -35.969 -37.562 1 96.88 869 GLN A N 1
ATOM 6850 C CA . GLN A 1 869 ? 5.883 -35 -37.438 1 96.88 869 GLN A CA 1
ATOM 6851 C C . GLN A 1 869 ? 6.07 -34.125 -36.219 1 96.88 869 GLN A C 1
ATOM 6853 O O . GLN A 1 869 ? 5.871 -32.906 -36.281 1 96.88 869 GLN A O 1
ATOM 6858 N N . THR A 1 870 ? 6.367 -34.75 -35.094 1 98 870 THR A N 1
ATOM 6859 C CA . THR A 1 870 ? 6.641 -34 -33.875 1 98 870 THR A CA 1
ATOM 6860 C C . THR A 1 870 ? 7.82 -33.062 -34.062 1 98 870 THR A C 1
ATOM 6862 O O . THR A 1 870 ? 7.785 -31.906 -33.625 1 98 870 THR A O 1
ATOM 6865 N N . ARG A 1 871 ? 8.812 -33.531 -34.719 1 98 871 ARG A N 1
ATOM 6866 C CA . ARG A 1 871 ? 10 -32.719 -34.969 1 98 871 ARG A CA 1
ATOM 6867 C C . ARG A 1 871 ? 9.648 -31.469 -35.781 1 98 871 ARG A C 1
ATOM 6869 O O . ARG A 1 871 ? 10.109 -30.375 -35.5 1 98 871 ARG A O 1
ATOM 6876 N N . GLU A 1 872 ? 8.891 -31.688 -36.812 1 97.81 872 GLU A N 1
ATOM 6877 C CA . GLU A 1 872 ? 8.508 -30.594 -37.688 1 97.81 872 GLU A CA 1
ATOM 6878 C C . GLU A 1 872 ? 7.719 -29.531 -36.938 1 97.81 872 GLU A C 1
ATOM 6880 O O . GLU A 1 872 ? 7.906 -28.328 -37.156 1 97.81 872 GLU A O 1
ATOM 6885 N N . MET A 1 873 ? 6.812 -29.938 -36.125 1 97.5 873 MET A N 1
ATOM 6886 C CA . MET A 1 873 ? 6.023 -29.016 -35.312 1 97.5 873 MET A CA 1
ATOM 6887 C C . MET A 1 873 ? 6.922 -28.172 -34.406 1 97.5 873 MET A C 1
ATOM 6889 O O . MET A 1 873 ? 6.805 -26.953 -34.375 1 97.5 873 MET A O 1
ATOM 6893 N N . VAL A 1 874 ? 7.84 -28.75 -33.688 1 98.5 874 VAL A N 1
ATOM 6894 C CA . VAL A 1 874 ? 8.742 -28.047 -32.781 1 98.5 874 VAL A CA 1
ATOM 6895 C C . VAL A 1 874 ? 9.625 -27.094 -33.594 1 98.5 874 VAL A C 1
ATOM 6897 O O . VAL A 1 874 ? 9.797 -25.938 -33.188 1 98.5 874 VAL A O 1
ATOM 6900 N N . GLN A 1 875 ? 10.141 -27.578 -34.719 1 98 875 GLN A N 1
ATOM 6901 C CA . GLN A 1 875 ? 11.031 -26.781 -35.562 1 98 875 GLN A CA 1
ATOM 6902 C C . GLN A 1 875 ? 10.336 -25.531 -36.062 1 98 875 GLN A C 1
ATOM 6904 O O . GLN A 1 875 ? 10.93 -24.453 -36.094 1 98 875 GLN A O 1
ATOM 6909 N N . ARG A 1 876 ? 9.172 -25.656 -36.438 1 97.44 876 ARG A N 1
ATOM 6910 C CA . ARG A 1 876 ? 8.406 -24.531 -36.969 1 97.44 876 ARG A CA 1
ATOM 6911 C C . ARG A 1 876 ? 8.305 -23.406 -35.969 1 97.44 876 ARG A C 1
ATOM 6913 O O . ARG A 1 876 ? 8.539 -22.25 -36.281 1 97.44 876 ARG A O 1
ATOM 6920 N N . HIS A 1 877 ? 7.969 -23.688 -34.75 1 97.88 877 HIS A N 1
ATOM 6921 C CA . HIS A 1 877 ? 7.785 -22.672 -33.719 1 97.88 877 HIS A CA 1
ATOM 6922 C C . HIS A 1 877 ? 9.125 -22.109 -33.25 1 97.88 877 HIS A C 1
ATOM 6924 O O . HIS A 1 877 ? 9.219 -20.938 -32.906 1 97.88 877 HIS A O 1
ATOM 6930 N N . LEU A 1 878 ? 10.164 -22.891 -33.25 1 98.31 878 LEU A N 1
ATOM 6931 C CA . LEU A 1 878 ? 11.492 -22.406 -32.906 1 98.31 878 LEU A CA 1
ATOM 6932 C C . LEU A 1 878 ? 12.008 -21.438 -33.969 1 98.31 878 LEU A C 1
ATOM 6934 O O . LEU A 1 878 ? 12.633 -20.438 -33.656 1 98.31 878 LEU A O 1
ATOM 6938 N N . ASP A 1 879 ? 11.766 -21.828 -35.219 1 97.81 879 ASP A N 1
ATOM 6939 C CA . ASP A 1 879 ? 12.164 -20.953 -36.312 1 97.81 879 ASP A CA 1
ATOM 6940 C C . ASP A 1 879 ? 11.453 -19.594 -36.219 1 97.81 879 ASP A C 1
ATOM 6942 O O . ASP A 1 879 ? 12.062 -18.547 -36.438 1 97.81 879 ASP A O 1
ATOM 6946 N N . TRP A 1 880 ? 10.203 -19.641 -35.906 1 97.88 880 TRP A N 1
ATOM 6947 C CA . TRP A 1 880 ? 9.43 -18.406 -35.719 1 97.88 880 TRP A CA 1
ATOM 6948 C C . TRP A 1 880 ? 10.016 -17.562 -34.594 1 97.88 880 TRP A C 1
ATOM 6950 O O . TRP A 1 880 ? 10.18 -16.359 -34.75 1 97.88 880 TRP A O 1
ATOM 6960 N N . PHE A 1 881 ? 10.312 -18.156 -33.562 1 98.19 881 PHE A N 1
ATOM 6961 C CA . PHE A 1 881 ? 10.891 -17.438 -32.438 1 98.19 881 PHE A CA 1
ATOM 6962 C C . PHE A 1 881 ? 12.219 -16.797 -32.812 1 98.19 881 PHE A C 1
ATOM 6964 O O . PHE A 1 881 ? 12.461 -15.625 -32.531 1 98.19 881 PHE A O 1
ATOM 6971 N N . ARG A 1 882 ? 13.047 -17.547 -33.406 1 97.75 882 ARG A N 1
ATOM 6972 C CA . ARG A 1 882 ? 14.359 -17.031 -33.812 1 97.75 882 ARG A CA 1
ATOM 6973 C C . ARG A 1 882 ? 14.234 -15.852 -34.75 1 97.75 882 ARG A C 1
ATOM 6975 O O . ARG A 1 882 ? 14.984 -14.883 -34.656 1 97.75 882 ARG A O 1
ATOM 6982 N N . LYS A 1 883 ? 13.281 -16 -35.594 1 97.25 883 LYS A N 1
ATOM 6983 C CA . LYS A 1 883 ? 13.055 -14.93 -36.562 1 97.25 883 LYS A CA 1
ATOM 6984 C C . LYS A 1 883 ? 12.672 -13.625 -35.844 1 97.25 883 LYS A C 1
ATOM 6986 O O . LYS A 1 883 ? 13.078 -12.547 -36.281 1 97.25 883 LYS A O 1
ATOM 6991 N N . TYR A 1 884 ? 11.906 -13.719 -34.812 1 97.94 884 TYR A N 1
ATOM 6992 C CA . TYR A 1 884 ? 11.367 -12.531 -34.156 1 97.94 884 TYR A CA 1
ATOM 6993 C C . TYR A 1 884 ? 11.898 -12.414 -32.719 1 97.94 884 TYR A C 1
ATOM 6995 O O . TYR A 1 884 ? 11.258 -11.812 -31.875 1 97.94 884 TYR A O 1
ATOM 7003 N N . ARG A 1 885 ? 13.031 -12.992 -32.406 1 97.94 885 ARG A N 1
ATOM 7004 C CA . ARG A 1 885 ? 13.594 -13.016 -31.062 1 97.94 885 ARG A CA 1
ATOM 7005 C C . ARG A 1 885 ? 13.781 -11.609 -30.516 1 97.94 885 ARG A C 1
ATOM 7007 O O . ARG A 1 885 ? 13.586 -11.367 -29.328 1 97.94 885 ARG A O 1
ATOM 7014 N N . ASP A 1 886 ? 14.172 -10.688 -31.375 1 97 886 ASP A N 1
ATOM 7015 C CA . ASP A 1 886 ? 14.445 -9.328 -30.938 1 97 886 ASP A CA 1
ATOM 7016 C C . ASP A 1 886 ? 13.203 -8.695 -30.297 1 97 886 ASP A C 1
ATOM 7018 O O . ASP A 1 886 ? 13.258 -8.195 -29.172 1 97 886 ASP A O 1
ATOM 7022 N N . ILE A 1 887 ? 12.023 -8.812 -30.938 1 98.25 887 ILE A N 1
ATOM 7023 C CA . ILE A 1 887 ? 10.805 -8.203 -30.422 1 98.25 887 ILE A CA 1
ATOM 7024 C C . ILE A 1 887 ? 10.211 -9.086 -29.328 1 98.25 887 ILE A C 1
ATOM 7026 O O . ILE A 1 887 ? 9.633 -8.586 -28.359 1 98.25 887 ILE A O 1
ATOM 7030 N N . LEU A 1 888 ? 10.391 -10.375 -29.391 1 98.5 888 LEU A N 1
ATOM 7031 C CA . LEU A 1 888 ? 9.781 -11.281 -28.422 1 98.5 888 LEU A CA 1
ATOM 7032 C C . LEU A 1 888 ? 10.516 -11.219 -27.078 1 98.5 888 LEU A C 1
ATOM 7034 O O . LEU A 1 888 ? 9.953 -11.57 -26.047 1 98.5 888 LEU A O 1
ATOM 7038 N N . THR A 1 889 ? 11.766 -10.805 -27.094 1 98.06 889 THR A N 1
ATOM 7039 C CA . THR A 1 889 ? 12.508 -10.664 -25.844 1 98.06 889 THR A CA 1
ATOM 7040 C C . THR A 1 889 ? 12.484 -9.219 -25.359 1 98.06 889 THR A C 1
ATOM 7042 O O . THR A 1 889 ? 13.227 -8.852 -24.438 1 98.06 889 THR A O 1
ATOM 7045 N N . SER A 1 890 ? 11.68 -8.391 -26 1 97.88 890 SER A N 1
ATOM 7046 C CA . SER A 1 890 ? 11.445 -7.02 -25.562 1 97.88 890 SER A CA 1
ATOM 7047 C C . SER A 1 890 ? 10.336 -6.957 -24.516 1 97.88 890 SER A C 1
ATOM 7049 O O . SER A 1 890 ? 9.75 -7.98 -24.172 1 97.88 890 SER A O 1
ATOM 7051 N N . GLU A 1 891 ? 10.117 -5.777 -23.984 1 96.94 891 GLU A N 1
ATOM 7052 C CA . GLU A 1 891 ? 9.203 -5.594 -22.859 1 96.94 891 GLU A CA 1
ATOM 7053 C C . GLU A 1 891 ? 7.762 -5.895 -23.281 1 96.94 891 GLU A C 1
ATOM 7055 O O . GLU A 1 891 ? 7.402 -5.734 -24.438 1 96.94 891 GLU A O 1
ATOM 7060 N N . ILE A 1 892 ? 6.961 -6.301 -22.328 1 98.12 892 ILE A N 1
ATOM 7061 C CA . ILE A 1 892 ? 5.547 -6.609 -22.531 1 98.12 892 ILE A CA 1
ATOM 7062 C C . ILE A 1 892 ? 4.684 -5.504 -21.922 1 98.12 892 ILE A C 1
ATOM 7064 O O . ILE A 1 892 ? 4.953 -5.043 -20.812 1 98.12 892 ILE A O 1
ATOM 7068 N N . ILE A 1 893 ? 3.697 -5 -22.688 1 97.75 893 ILE A N 1
ATOM 7069 C CA . ILE A 1 893 ? 2.617 -4.148 -22.203 1 97.75 893 ILE A CA 1
ATOM 7070 C C . ILE A 1 893 ? 1.382 -5 -21.906 1 97.75 893 ILE A C 1
ATOM 7072 O O . ILE A 1 893 ? 1.007 -5.855 -22.719 1 97.75 893 ILE A O 1
ATOM 7076 N N . HIS A 1 894 ? 0.726 -4.82 -20.766 1 96.5 894 HIS A N 1
ATOM 7077 C CA . HIS A 1 894 ? -0.39 -5.648 -20.328 1 96.5 894 HIS A CA 1
ATOM 7078 C C . HIS A 1 894 ? -1.706 -5.164 -20.938 1 96.5 894 HIS A C 1
ATOM 7080 O O . HIS A 1 894 ? -2.191 -4.086 -20.578 1 96.5 894 HIS A O 1
ATOM 7086 N N . VAL A 1 895 ? -2.242 -5.965 -21.766 1 95.81 895 VAL A N 1
ATOM 7087 C CA . VAL A 1 895 ? -3.439 -5.578 -22.516 1 95.81 895 VAL A CA 1
ATOM 7088 C C . VAL A 1 895 ? -4.664 -6.258 -21.906 1 95.81 895 VAL A C 1
ATOM 7090 O O . VAL A 1 895 ? -5.645 -5.59 -21.562 1 95.81 895 VAL A O 1
ATOM 7093 N N . SER A 1 896 ? -4.629 -7.582 -21.844 1 95.38 896 SER A N 1
ATOM 7094 C CA . SER A 1 896 ? -5.762 -8.305 -21.281 1 95.38 896 SER A CA 1
ATOM 7095 C C . SER A 1 896 ? -5.301 -9.516 -20.469 1 95.38 896 SER A C 1
ATOM 7097 O O . SER A 1 896 ? -4.562 -10.367 -20.984 1 95.38 896 SER A O 1
ATOM 7099 N N . ARG A 1 897 ? -5.766 -9.656 -19.281 1 95.69 897 ARG A N 1
ATOM 7100 C CA . ARG A 1 897 ? -5.438 -10.766 -18.375 1 95.69 897 ARG A CA 1
ATOM 7101 C C . ARG A 1 897 ? -6.156 -12.039 -18.797 1 95.69 897 ARG A C 1
ATOM 7103 O O . ARG A 1 897 ? -7.316 -11.992 -19.219 1 95.69 897 ARG A O 1
ATOM 7110 N N . PRO A 1 898 ? -5.508 -13.203 -18.641 1 96.19 898 PRO A N 1
ATOM 7111 C CA . PRO A 1 898 ? -6.207 -14.469 -18.875 1 96.19 898 PRO A CA 1
ATOM 7112 C C . PRO A 1 898 ? -7.246 -14.773 -17.797 1 96.19 898 PRO A C 1
ATOM 7114 O O . PRO A 1 898 ? -6.895 -15.242 -16.703 1 96.19 898 PRO A O 1
ATOM 7117 N N . THR A 1 899 ? -8.461 -14.602 -18.094 1 95.31 899 THR A N 1
ATOM 7118 C CA . THR A 1 899 ? -9.523 -14.789 -17.109 1 95.31 899 THR A CA 1
ATOM 7119 C C . THR A 1 899 ? -10.32 -16.062 -17.406 1 95.31 899 THR A C 1
ATOM 7121 O O . THR A 1 899 ? -11.117 -16.5 -16.578 1 95.31 899 THR A O 1
ATOM 7124 N N . GLY A 1 900 ? -10.133 -16.609 -18.578 1 94.31 900 GLY A N 1
ATOM 7125 C CA . GLY A 1 900 ? -10.859 -17.797 -18.984 1 94.31 900 GLY A CA 1
ATOM 7126 C C . GLY A 1 900 ? -12.164 -17.5 -19.688 1 94.31 900 GLY A C 1
ATOM 7127 O O . GLY A 1 900 ? -12.781 -18.391 -20.281 1 94.31 900 GLY A O 1
ATOM 7128 N N . ARG A 1 901 ? -12.57 -16.219 -19.844 1 93.25 901 ARG A N 1
ATOM 7129 C CA . ARG A 1 901 ? -13.906 -15.898 -20.328 1 93.25 901 ARG A CA 1
ATOM 7130 C C . ARG A 1 901 ? -13.852 -15.07 -21.609 1 93.25 901 ARG A C 1
ATOM 7132 O O . ARG A 1 901 ? -14.867 -14.852 -22.266 1 93.25 901 ARG A O 1
ATOM 7139 N N . ASP A 1 902 ? -12.695 -14.57 -21.844 1 93.94 902 ASP A N 1
ATOM 7140 C CA . ASP A 1 902 ? -12.484 -13.742 -23.016 1 93.94 902 ASP A CA 1
ATOM 7141 C C . ASP A 1 902 ? -11.078 -13.914 -23.578 1 93.94 902 ASP A C 1
ATOM 7143 O O . ASP A 1 902 ? -10.297 -14.719 -23.062 1 93.94 902 ASP A O 1
ATOM 7147 N N . LEU A 1 903 ? -10.828 -13.18 -24.703 1 96.56 903 LEU A N 1
ATOM 7148 C CA . LEU A 1 903 ? -9.484 -13.211 -25.266 1 96.56 903 LEU A CA 1
ATOM 7149 C C . LEU A 1 903 ? -8.469 -12.625 -24.297 1 96.56 903 LEU A C 1
ATOM 7151 O O . LEU A 1 903 ? -8.758 -11.641 -23.609 1 96.56 903 LEU A O 1
ATOM 7155 N N . ASP A 1 904 ? -7.453 -13.336 -24.078 1 95.62 904 ASP A N 1
ATOM 7156 C CA . ASP A 1 904 ? -6.32 -12.703 -23.406 1 95.62 904 ASP A CA 1
ATOM 7157 C C . ASP A 1 904 ? -5.223 -12.336 -24.406 1 95.62 904 ASP A C 1
ATOM 7159 O O . ASP A 1 904 ? -5.164 -12.883 -25.5 1 95.62 904 ASP A O 1
ATOM 7163 N N . CYS A 1 905 ? -4.43 -11.297 -24.062 1 96.75 905 CYS A N 1
ATOM 7164 C CA . CYS A 1 905 ? -3.525 -10.695 -25.031 1 96.75 905 CYS A CA 1
ATOM 7165 C C . CYS A 1 905 ? -2.264 -10.172 -24.359 1 96.75 905 CYS A C 1
ATOM 7167 O O . CYS A 1 905 ? -2.342 -9.43 -23.375 1 96.75 905 CYS A O 1
ATOM 7169 N N . MET A 1 906 ? -1.097 -10.586 -24.797 1 95.88 906 MET A N 1
ATOM 7170 C CA . MET A 1 906 ? 0.172 -9.961 -24.438 1 95.88 906 MET A CA 1
ATOM 7171 C C . MET A 1 906 ? 0.767 -9.219 -25.625 1 95.88 906 MET A C 1
ATOM 7173 O O . MET A 1 906 ? 0.646 -9.664 -26.766 1 95.88 906 MET A O 1
ATOM 7177 N N . MET A 1 907 ? 1.338 -8.117 -25.344 1 98.44 907 MET A N 1
ATOM 7178 C CA . MET A 1 907 ? 1.898 -7.301 -26.422 1 98.44 907 MET A CA 1
ATOM 7179 C C . MET A 1 907 ? 3.324 -6.871 -26.094 1 98.44 907 MET A C 1
ATOM 7181 O O . MET A 1 907 ? 3.555 -6.188 -25.094 1 98.44 907 MET A O 1
ATOM 7185 N N . HIS A 1 908 ? 4.242 -7.297 -26.953 1 98.69 908 HIS A N 1
ATOM 7186 C CA . HIS A 1 908 ? 5.617 -6.82 -26.875 1 98.69 908 HIS A CA 1
ATOM 7187 C C . HIS A 1 908 ? 5.773 -5.465 -27.562 1 98.69 908 HIS A C 1
ATOM 7189 O O . HIS A 1 908 ? 5.156 -5.219 -28.609 1 98.69 908 HIS A O 1
ATOM 7195 N N . VAL A 1 909 ? 6.594 -4.613 -27.016 1 98.62 909 VAL A N 1
ATOM 7196 C CA . VAL A 1 909 ? 6.836 -3.309 -27.625 1 98.62 909 VAL A CA 1
ATOM 7197 C C . VAL A 1 909 ? 8.328 -2.984 -27.562 1 98.62 909 VAL A C 1
ATOM 7199 O O . VAL A 1 909 ? 9.023 -3.387 -26.625 1 98.62 909 VAL A O 1
ATOM 7202 N N . ASN A 1 910 ? 8.852 -2.322 -28.516 1 98.19 910 ASN A N 1
ATOM 7203 C CA . ASN A 1 910 ? 10.203 -1.77 -28.578 1 98.19 910 ASN A CA 1
ATOM 7204 C C . ASN A 1 910 ? 10.297 -0.625 -29.578 1 98.19 910 ASN A C 1
ATOM 7206 O O . ASN A 1 910 ? 10.359 -0.857 -30.797 1 98.19 910 ASN A O 1
ATOM 7210 N N . PRO A 1 911 ? 10.344 0.544 -29.125 1 97.62 911 PRO A N 1
ATOM 7211 C CA . PRO A 1 911 ? 10.367 1.681 -30.047 1 97.62 911 PRO A CA 1
ATOM 7212 C C . PRO A 1 911 ? 11.719 1.852 -30.75 1 97.62 911 PRO A C 1
ATOM 7214 O O . PRO A 1 911 ? 11.836 2.641 -31.688 1 97.62 911 PRO A O 1
ATOM 7217 N N . PHE A 1 912 ? 12.758 1.077 -30.453 1 95.56 912 PHE A N 1
ATOM 7218 C CA . PHE A 1 912 ? 14.117 1.374 -30.891 1 95.56 912 PHE A CA 1
ATOM 7219 C C . PHE A 1 912 ? 14.578 0.378 -31.938 1 95.56 912 PHE A C 1
ATOM 7221 O O . PHE A 1 912 ? 15.719 0.438 -32.406 1 95.56 912 PHE A O 1
ATOM 7228 N N . ILE A 1 913 ? 13.742 -0.526 -32.281 1 96.75 913 ILE A N 1
ATOM 7229 C CA . ILE A 1 913 ? 14.125 -1.511 -33.281 1 96.75 913 ILE A CA 1
ATOM 7230 C C . ILE A 1 913 ? 13.133 -1.487 -34.438 1 96.75 913 ILE A C 1
ATOM 7232 O O . ILE A 1 913 ? 12.164 -0.718 -34.406 1 96.75 913 ILE A O 1
ATOM 7236 N N . ARG A 1 914 ? 13.375 -2.344 -35.438 1 96.38 914 ARG A N 1
ATOM 7237 C CA . ARG A 1 914 ? 12.531 -2.383 -36.625 1 96.38 914 ARG A CA 1
ATOM 7238 C C . ARG A 1 914 ? 11.141 -2.906 -36.312 1 96.38 914 ARG A C 1
ATOM 7240 O O . ARG A 1 914 ? 10.133 -2.318 -36.719 1 96.38 914 ARG A O 1
ATOM 7247 N N . HIS A 1 915 ? 11.125 -4.055 -35.656 1 98 915 HIS A N 1
ATOM 7248 C CA . HIS A 1 915 ? 9.859 -4.598 -35.188 1 98 915 HIS A CA 1
ATOM 7249 C C . HIS A 1 915 ? 9.383 -3.855 -33.938 1 98 915 HIS A C 1
ATOM 7251 O O . HIS A 1 915 ? 9.836 -4.133 -32.844 1 98 915 HIS A O 1
ATOM 7257 N N . LYS A 1 916 ? 8.344 -3.037 -34.125 1 98.38 916 LYS A N 1
ATOM 7258 C CA . LYS A 1 916 ? 7.938 -2.109 -33.062 1 98.38 916 LYS A CA 1
ATOM 7259 C C . LYS A 1 916 ? 7.07 -2.809 -32.031 1 98.38 916 LYS A C 1
ATOM 7261 O O . LYS A 1 916 ? 7.012 -2.377 -30.875 1 98.38 916 LYS A O 1
ATOM 7266 N N . GLY A 1 917 ? 6.379 -3.857 -32.531 1 98.56 917 GLY A N 1
ATOM 7267 C CA . GLY A 1 917 ? 5.52 -4.578 -31.594 1 98.56 917 GLY A CA 1
ATOM 7268 C C . GLY A 1 917 ? 5.113 -5.949 -32.094 1 98.56 917 GLY A C 1
ATOM 7269 O O . GLY A 1 917 ? 5.227 -6.23 -33.312 1 98.56 917 GLY A O 1
ATOM 7270 N N . MET A 1 918 ? 4.773 -6.824 -31.234 1 98.69 918 MET A N 1
ATOM 7271 C CA . MET A 1 918 ? 4.195 -8.141 -31.5 1 98.69 918 MET A CA 1
ATOM 7272 C C . MET A 1 918 ? 2.99 -8.398 -30.609 1 98.69 918 MET A C 1
ATOM 7274 O O . MET A 1 918 ? 3.113 -8.391 -29.375 1 98.69 918 MET A O 1
ATOM 7278 N N . VAL A 1 919 ? 1.813 -8.555 -31.203 1 98.44 919 VAL A N 1
ATOM 7279 C CA . VAL A 1 919 ? 0.579 -8.836 -30.484 1 98.44 919 VAL A CA 1
ATOM 7280 C C . VAL A 1 919 ? 0.293 -10.336 -30.516 1 98.44 919 VAL A C 1
ATOM 7282 O O . VAL A 1 919 ? 0.287 -10.945 -31.578 1 98.44 919 VAL A O 1
ATOM 7285 N N . ILE A 1 920 ? 0.128 -10.938 -29.375 1 98.31 920 ILE A N 1
ATOM 7286 C CA . ILE A 1 920 ? -0.219 -12.352 -29.25 1 98.31 920 ILE A CA 1
ATOM 7287 C C . ILE A 1 920 ? -1.578 -12.492 -28.562 1 98.31 920 ILE A C 1
ATOM 7289 O O . ILE A 1 920 ? -1.761 -12.031 -27.438 1 98.31 920 ILE A O 1
ATOM 7293 N N . VAL A 1 921 ? -2.514 -13.156 -29.203 1 98 921 VAL A N 1
ATOM 7294 C CA . VAL A 1 921 ? -3.877 -13.281 -28.703 1 98 921 VAL A CA 1
ATOM 7295 C C . VAL A 1 921 ? -4.23 -14.758 -28.516 1 98 921 VAL A C 1
ATOM 7297 O O . VAL A 1 921 ? -3.908 -15.586 -29.375 1 98 921 VAL A O 1
ATOM 7300 N N . PHE A 1 922 ? -4.859 -15.117 -27.406 1 97.38 922 PHE A N 1
ATOM 7301 C CA . PHE A 1 922 ? -5.305 -16.469 -27.094 1 97.38 922 PHE A CA 1
ATOM 7302 C C . PHE A 1 922 ? -6.801 -16.5 -26.812 1 97.38 922 PHE A C 1
ATOM 7304 O O . PHE A 1 922 ? -7.336 -15.578 -26.188 1 97.38 922 PHE A O 1
ATOM 7311 N N . ASN A 1 923 ? -7.484 -17.469 -27.266 1 96.81 923 ASN A N 1
ATOM 7312 C CA . ASN A 1 923 ? -8.883 -17.734 -26.938 1 96.81 923 ASN A CA 1
ATOM 7313 C C . ASN A 1 923 ? -9.039 -18.953 -26.031 1 96.81 923 ASN A C 1
ATOM 7315 O O . ASN A 1 923 ? -9.016 -20.094 -26.5 1 96.81 923 ASN A O 1
ATOM 7319 N N . PRO A 1 924 ? -9.211 -18.75 -24.734 1 94.38 924 PRO A N 1
ATOM 7320 C CA . PRO A 1 924 ? -9.305 -19.875 -23.812 1 94.38 924 PRO A CA 1
ATOM 7321 C C . PRO A 1 924 ? -10.695 -20.5 -23.797 1 94.38 924 PRO A C 1
ATOM 7323 O O . PRO A 1 924 ? -10.922 -21.484 -23.078 1 94.38 924 PRO A O 1
ATOM 7326 N N . THR A 1 925 ? -11.609 -20 -24.578 1 93.44 925 THR A N 1
ATOM 7327 C CA . THR A 1 925 ? -12.992 -20.438 -24.5 1 93.44 925 THR A CA 1
ATOM 7328 C C . THR A 1 925 ? -13.258 -21.578 -25.484 1 93.44 925 THR A C 1
ATOM 7330 O O . THR A 1 925 ? -12.398 -21.906 -26.297 1 93.44 925 THR A O 1
ATOM 7333 N N . GLY A 1 926 ? -14.492 -22.172 -25.375 1 91.5 926 GLY A N 1
ATOM 7334 C CA . GLY A 1 926 ? -14.898 -23.266 -26.25 1 91.5 926 GLY A CA 1
ATOM 7335 C C . GLY A 1 926 ? -15.633 -22.797 -27.484 1 91.5 926 GLY A C 1
ATOM 7336 O O . GLY A 1 926 ? -16.219 -23.594 -28.219 1 91.5 926 GLY A O 1
ATOM 7337 N N . ARG A 1 927 ? -15.641 -21.516 -27.75 1 93.56 927 ARG A N 1
ATOM 7338 C CA . ARG A 1 927 ? -16.312 -20.953 -28.906 1 93.56 927 ARG A CA 1
ATOM 7339 C C . ARG A 1 927 ? -15.398 -19.969 -29.641 1 93.56 927 ARG A C 1
ATOM 7341 O O . ARG A 1 927 ? -14.445 -19.453 -29.062 1 93.56 927 ARG A O 1
ATOM 7348 N N . LYS A 1 928 ? -15.664 -19.797 -30.859 1 96.5 928 LYS A N 1
ATOM 7349 C CA . LYS A 1 928 ? -14.961 -18.766 -31.609 1 96.5 928 LYS A CA 1
ATOM 7350 C C . LYS A 1 928 ? -15.297 -17.375 -31.094 1 96.5 928 LYS A C 1
ATOM 7352 O O . LYS A 1 928 ? -16.453 -17.094 -30.766 1 96.5 928 LYS A O 1
ATOM 7357 N N . ILE A 1 929 ? -14.352 -16.562 -30.953 1 96.69 929 ILE A N 1
ATOM 7358 C CA . ILE A 1 929 ? -14.578 -15.188 -30.547 1 96.69 929 ILE A CA 1
ATOM 7359 C C . ILE A 1 929 ? -14.148 -14.242 -31.656 1 96.69 929 ILE A C 1
ATOM 7361 O O . ILE A 1 929 ? -13.016 -14.32 -32.156 1 96.69 929 ILE A O 1
ATOM 7365 N N . GLU A 1 930 ? -15.07 -13.461 -32.125 1 96.19 930 GLU A N 1
ATOM 7366 C CA . GLU A 1 930 ? -14.812 -12.383 -33.062 1 96.19 930 GLU A CA 1
ATOM 7367 C C . GLU A 1 930 ? -15.078 -11.016 -32.438 1 96.19 930 GLU A C 1
ATOM 7369 O O . GLU A 1 930 ? -16.188 -10.75 -31.953 1 96.19 930 GLU A O 1
ATOM 7374 N N . LYS A 1 931 ? -14.062 -10.242 -32.344 1 94 931 LYS A N 1
ATOM 7375 C CA . LYS A 1 931 ? -14.25 -8.906 -31.797 1 94 931 LYS A CA 1
ATOM 7376 C C . LYS A 1 931 ? -13.133 -7.965 -32.25 1 94 931 LYS A C 1
ATOM 7378 O O . LYS A 1 931 ? -12.188 -8.383 -32.906 1 94 931 LYS A O 1
ATOM 7383 N N . THR A 1 932 ? -13.289 -6.664 -31.984 1 94.44 932 THR A N 1
ATOM 7384 C CA . THR A 1 932 ? -12.258 -5.66 -32.25 1 94.44 932 THR A CA 1
ATOM 7385 C C . THR A 1 932 ? -11.461 -5.363 -30.969 1 94.44 932 THR A C 1
ATOM 7387 O O . THR A 1 932 ? -12.023 -4.918 -29.969 1 94.44 932 THR A O 1
ATOM 7390 N N . LEU A 1 933 ? -10.156 -5.613 -31.031 1 94.94 933 LEU A N 1
ATOM 7391 C CA . LEU A 1 933 ? -9.266 -5.316 -29.906 1 94.94 933 LEU A CA 1
ATOM 7392 C C . LEU A 1 933 ? -8.812 -3.863 -29.938 1 94.94 933 LEU A C 1
ATOM 7394 O O . LEU A 1 933 ? -8.523 -3.322 -31.016 1 94.94 933 LEU A O 1
ATOM 7398 N N . ARG A 1 934 ? -8.898 -3.221 -28.859 1 93.69 934 ARG A N 1
ATOM 7399 C CA . ARG A 1 934 ? -8.281 -1.913 -28.672 1 93.69 934 ARG A CA 1
ATOM 7400 C C . ARG A 1 934 ? -6.883 -2.049 -28.078 1 93.69 934 ARG A C 1
ATOM 7402 O O . ARG A 1 934 ? -6.73 -2.441 -26.922 1 93.69 934 ARG A O 1
ATOM 7409 N N . LEU A 1 935 ? -5.836 -1.694 -28.797 1 97.38 935 LEU A N 1
ATOM 7410 C CA . LEU A 1 935 ? -4.453 -1.911 -28.391 1 97.38 935 LEU A CA 1
ATOM 7411 C C . LEU A 1 935 ? -3.734 -0.583 -28.188 1 97.38 935 LEU A C 1
ATOM 7413 O O . LEU A 1 935 ? -3.732 0.275 -29.062 1 97.38 935 LEU A O 1
ATOM 7417 N N . PRO A 1 936 ? -3.154 -0.384 -27.016 1 96.56 936 PRO A N 1
ATOM 7418 C CA . PRO A 1 936 ? -2.367 0.826 -26.766 1 96.56 936 PRO A CA 1
ATOM 7419 C C . PRO A 1 936 ? -0.977 0.767 -27.391 1 96.56 936 PRO A C 1
ATOM 7421 O O . PRO A 1 936 ? -0.102 0.051 -26.906 1 96.56 936 PRO A O 1
ATOM 7424 N N . LEU A 1 937 ? -0.636 1.556 -28.391 1 97.94 937 LEU A N 1
ATOM 7425 C CA . LEU A 1 937 ? 0.607 1.428 -29.141 1 97.94 937 LEU A CA 1
ATOM 7426 C C . LEU A 1 937 ? 1.58 2.543 -28.781 1 97.94 937 LEU A C 1
ATOM 7428 O O . LEU A 1 937 ? 2.623 2.697 -29.422 1 97.94 937 LEU A O 1
ATOM 7432 N N . TYR A 1 938 ? 1.275 3.346 -27.719 1 96.56 938 TYR A N 1
ATOM 7433 C CA . TYR A 1 938 ? 2.117 4.48 -27.359 1 96.56 938 TYR A CA 1
ATOM 7434 C C . TYR A 1 938 ? 3.566 4.051 -27.172 1 96.56 938 TYR A C 1
ATOM 7436 O O . TYR A 1 938 ? 4.48 4.676 -27.719 1 96.56 938 TYR A O 1
ATOM 7444 N N . TYR A 1 939 ? 3.824 2.957 -26.5 1 97.81 939 TYR A N 1
ATOM 7445 C CA . TYR A 1 939 ? 5.18 2.564 -26.141 1 97.81 939 TYR A CA 1
ATOM 7446 C C . TYR A 1 939 ? 5.875 1.85 -27.281 1 97.81 939 TYR A C 1
ATOM 7448 O O . TYR A 1 939 ? 7.031 1.438 -27.156 1 97.81 939 TYR A O 1
ATOM 7456 N N . THR A 1 940 ? 5.211 1.691 -28.422 1 98.12 940 THR A N 1
ATOM 7457 C CA . THR A 1 940 ? 5.852 1.216 -29.641 1 98.12 940 THR A CA 1
ATOM 7458 C C . THR A 1 940 ? 6.574 2.355 -30.344 1 98.12 940 THR A C 1
ATOM 7460 O O . THR A 1 940 ? 7.402 2.115 -31.234 1 98.12 940 THR A O 1
ATOM 7463 N N . GLY A 1 941 ? 6.254 3.543 -30 1 96.62 941 GLY A N 1
ATOM 7464 C CA . GLY A 1 941 ? 6.801 4.707 -30.688 1 96.62 941 GLY A CA 1
ATOM 7465 C C . GLY A 1 941 ? 6.066 5.039 -31.969 1 96.62 941 GLY A C 1
ATOM 7466 O O . GLY A 1 941 ? 6.363 6.047 -32.625 1 96.62 941 GLY A O 1
ATOM 7467 N N . LEU A 1 942 ? 5.082 4.238 -32.375 1 96.56 942 LEU A N 1
ATOM 7468 C CA . LEU A 1 942 ? 4.332 4.441 -33.625 1 96.56 942 LEU A CA 1
ATOM 7469 C C . LEU A 1 942 ? 3.355 5.602 -33.469 1 96.56 942 LEU A C 1
ATOM 7471 O O . LEU A 1 942 ? 2.76 5.793 -32.406 1 96.56 942 LEU A O 1
ATOM 7475 N N . GLN A 1 943 ? 3.361 6.328 -34.594 1 91.94 943 GLN A N 1
ATOM 7476 C CA . GLN A 1 943 ? 2.492 7.5 -34.594 1 91.94 943 GLN A CA 1
ATOM 7477 C C . GLN A 1 943 ? 1.567 7.484 -35.812 1 91.94 943 GLN A C 1
ATOM 7479 O O . GLN A 1 943 ? 1.962 7.051 -36.906 1 91.94 943 GLN A O 1
ATOM 7484 N N . ARG A 1 944 ? 0.358 7.812 -35.812 1 93.12 944 ARG A N 1
ATOM 7485 C CA . ARG A 1 944 ? -0.624 8.109 -36.844 1 93.12 944 ARG A CA 1
ATOM 7486 C C . ARG A 1 944 ? -1.112 6.832 -37.531 1 93.12 944 ARG A C 1
ATOM 7488 O O . ARG A 1 944 ? -2.312 6.664 -37.75 1 93.12 944 ARG A O 1
ATOM 7495 N N . LYS A 1 945 ? -0.06 5.918 -37.938 1 96.75 945 LYS A N 1
ATOM 7496 C CA . LYS A 1 945 ? -0.437 4.684 -38.625 1 96.75 945 LYS A CA 1
ATOM 7497 C C . LYS A 1 945 ? 0.484 3.533 -38.219 1 96.75 945 LYS A C 1
ATOM 7499 O O . LYS A 1 945 ? 1.57 3.758 -37.688 1 96.75 945 LYS A O 1
ATOM 7504 N N . VAL A 1 946 ? 0.057 2.295 -38.5 1 98.19 946 VAL A N 1
ATOM 7505 C CA . VAL A 1 946 ? 0.81 1.083 -38.188 1 98.19 946 VAL A CA 1
ATOM 7506 C C . VAL A 1 946 ? 0.568 0.033 -39.25 1 98.19 946 VAL A C 1
ATOM 7508 O O . VAL A 1 946 ? -0.549 -0.102 -39.781 1 98.19 946 VAL A O 1
ATOM 7511 N N . ARG A 1 947 ? 1.637 -0.587 -39.688 1 98 947 ARG A N 1
ATOM 7512 C CA . ARG A 1 947 ? 1.548 -1.764 -40.562 1 98 947 ARG A CA 1
ATOM 7513 C C . ARG A 1 947 ? 1.415 -3.037 -39.719 1 98 947 ARG A C 1
ATOM 7515 O O . ARG A 1 947 ? 2.285 -3.346 -38.906 1 98 947 ARG A O 1
ATOM 7522 N N . VAL A 1 948 ? 0.324 -3.723 -39.938 1 98.31 948 VAL A N 1
ATOM 7523 C CA . VAL A 1 948 ? 0.05 -4.949 -39.188 1 98.31 948 VAL A CA 1
ATOM 7524 C C . VAL A 1 948 ? 0.162 -6.152 -40.094 1 98.31 948 VAL A C 1
ATOM 7526 O O . VAL A 1 948 ? -0.502 -6.211 -41.156 1 98.31 948 VAL A O 1
ATOM 7529 N N . SER A 1 949 ? 1.062 -7.121 -39.781 1 97.31 949 SER A N 1
ATOM 7530 C CA . SER A 1 949 ? 1.218 -8.367 -40.531 1 97.31 949 SER A CA 1
ATOM 7531 C C . SER A 1 949 ? 0.889 -9.578 -39.656 1 97.31 949 SER A C 1
ATOM 7533 O O . SER A 1 949 ? 1.337 -9.672 -38.5 1 97.31 949 SER A O 1
ATOM 7535 N N . GLY A 1 950 ? 0.104 -10.445 -40.188 1 93 950 GLY A N 1
ATOM 7536 C CA . GLY A 1 950 ? -0.258 -11.648 -39.469 1 93 950 GLY A CA 1
ATOM 7537 C C . GLY A 1 950 ? 0.435 -12.891 -39.969 1 93 950 GLY A C 1
ATOM 7538 O O . GLY A 1 950 ? 1.317 -12.805 -40.844 1 93 950 GLY A O 1
ATOM 7539 N N . ALA A 1 951 ? 0.042 -14 -39.438 1 90.44 951 ALA A N 1
ATOM 7540 C CA . ALA A 1 951 ? 0.629 -15.289 -39.781 1 90.44 951 ALA A CA 1
ATOM 7541 C C . ALA A 1 951 ? 0.38 -15.625 -41.25 1 90.44 951 ALA A C 1
ATOM 7543 O O . ALA A 1 951 ? 1.143 -16.375 -41.844 1 90.44 951 ALA A O 1
ATOM 7544 N N . ASP A 1 952 ? -0.662 -15.062 -41.812 1 88.81 952 ASP A N 1
ATOM 7545 C CA . ASP A 1 952 ? -1.01 -15.328 -43.188 1 88.81 952 ASP A CA 1
ATOM 7546 C C . ASP A 1 952 ? -0.129 -14.523 -44.156 1 88.81 952 ASP A C 1
ATOM 7548 O O . ASP A 1 952 ? -0.208 -14.688 -45.375 1 88.81 952 ASP A O 1
ATOM 7552 N N . GLY A 1 953 ? 0.662 -13.68 -43.594 1 88.62 953 GLY A N 1
ATOM 7553 C CA . GLY A 1 953 ? 1.575 -12.898 -44.406 1 88.62 953 GLY A CA 1
ATOM 7554 C C . GLY A 1 953 ? 0.954 -11.625 -44.969 1 88.62 953 GLY A C 1
ATOM 7555 O O . GLY A 1 953 ? 1.643 -10.805 -45.562 1 88.62 953 GLY A O 1
ATOM 7556 N N . LYS A 1 954 ? -0.306 -11.445 -44.75 1 92.56 954 LYS A N 1
ATOM 7557 C CA . LYS A 1 954 ? -0.978 -10.234 -45.219 1 92.56 954 LYS A CA 1
ATOM 7558 C C . LYS A 1 954 ? -0.635 -9.039 -44.312 1 92.56 954 LYS A C 1
ATOM 7560 O O . LYS A 1 954 ? -0.574 -9.164 -43.094 1 92.56 954 LYS A O 1
ATOM 7565 N N . THR A 1 955 ? -0.314 -8.008 -44.969 1 96.31 955 THR A N 1
ATOM 7566 C CA . THR A 1 955 ? -0.003 -6.77 -44.281 1 96.31 955 THR A CA 1
ATOM 7567 C C . THR A 1 955 ? -1.066 -5.711 -44.531 1 96.31 955 THR A C 1
ATOM 7569 O O . THR A 1 955 ? -1.404 -5.449 -45.688 1 96.31 955 THR A O 1
ATOM 7572 N N . VAL A 1 956 ? -1.613 -5.145 -43.562 1 96.62 956 VAL A N 1
ATOM 7573 C CA . VAL A 1 956 ? -2.635 -4.105 -43.656 1 96.62 956 VAL A CA 1
ATOM 7574 C C . VAL A 1 956 ? -2.203 -2.873 -42.875 1 96.62 956 VAL A C 1
ATOM 7576 O O . VAL A 1 956 ? -1.654 -2.99 -41.781 1 96.62 956 VAL A O 1
ATOM 7579 N N . VAL A 1 957 ? -2.449 -1.729 -43.406 1 97.56 957 VAL A N 1
ATOM 7580 C CA . VAL A 1 957 ? -2.148 -0.477 -42.719 1 97.56 957 VAL A CA 1
ATOM 7581 C C . VAL A 1 957 ? -3.393 0.02 -41.969 1 97.56 957 VAL A C 1
ATOM 7583 O O . VAL A 1 957 ? -4.473 0.11 -42.562 1 97.56 957 VAL A O 1
ATOM 7586 N N . HIS A 1 958 ? -3.273 0.258 -40.719 1 97.38 958 HIS A N 1
ATOM 7587 C CA . HIS A 1 958 ? -4.348 0.772 -39.875 1 97.38 958 HIS A CA 1
ATOM 7588 C C . HIS A 1 958 ? -4.016 2.164 -39.344 1 97.38 958 HIS A C 1
ATOM 7590 O O . HIS A 1 958 ? -2.863 2.445 -39.031 1 97.38 958 HIS A O 1
ATOM 7596 N N . PRO A 1 959 ? -4.965 3.082 -39.312 1 96.62 959 PRO A N 1
ATOM 7597 C CA . PRO A 1 959 ? -4.746 4.352 -38.625 1 96.62 959 PRO A CA 1
ATOM 7598 C C . PRO A 1 959 ? -4.758 4.199 -37.094 1 96.62 959 PRO A C 1
ATOM 7600 O O . PRO A 1 959 ? -5.402 3.289 -36.562 1 96.62 959 PRO A O 1
ATOM 7603 N N . LEU A 1 960 ? -4.062 5.031 -36.406 1 96.19 960 LEU A N 1
ATOM 7604 C CA . LEU A 1 960 ? -4.113 5.148 -34.938 1 96.19 960 LEU A CA 1
ATOM 7605 C C . LEU A 1 960 ? -4.934 6.363 -34.531 1 96.19 960 LEU A C 1
ATOM 7607 O O . LEU A 1 960 ? -4.938 7.383 -35.219 1 96.19 960 LEU A O 1
ATOM 7611 N N . ASN A 1 961 ? -5.633 6.238 -33.469 1 91.19 961 ASN A N 1
ATOM 7612 C CA . ASN A 1 961 ? -6.363 7.402 -32.969 1 91.19 961 ASN A CA 1
ATOM 7613 C C . ASN A 1 961 ? -5.445 8.375 -32.25 1 91.19 961 ASN A C 1
ATOM 7615 O O . ASN A 1 961 ? -4.227 8.188 -32.219 1 91.19 961 ASN A O 1
ATOM 7619 N N . ASP A 1 962 ? -6.012 9.461 -31.656 1 85.12 962 ASP A N 1
ATOM 7620 C CA . ASP A 1 962 ? -5.242 10.539 -31.031 1 85.12 962 ASP A CA 1
ATOM 7621 C C . ASP A 1 962 ? -4.504 10.039 -29.797 1 85.12 962 ASP A C 1
ATOM 7623 O O . ASP A 1 962 ? -3.529 10.648 -29.344 1 85.12 962 ASP A O 1
ATOM 7627 N N . ARG A 1 963 ? -4.891 8.953 -29.25 1 87 963 ARG A N 1
ATOM 7628 C CA . ARG A 1 963 ? -4.238 8.367 -28.094 1 87 963 ARG A CA 1
ATOM 7629 C C . ARG A 1 963 ? -3.277 7.254 -28.5 1 87 963 ARG A C 1
ATOM 7631 O O . ARG A 1 963 ? -2.793 6.504 -27.641 1 87 963 ARG A O 1
ATOM 7638 N N . GLN A 1 964 ? -3.084 7.09 -29.828 1 93.81 964 GLN A N 1
ATOM 7639 C CA . GLN A 1 964 ? -2.205 6.078 -30.406 1 93.81 964 GLN A CA 1
ATOM 7640 C C . GLN A 1 964 ? -2.705 4.668 -30.094 1 93.81 964 GLN A C 1
ATOM 7642 O O . GLN A 1 964 ? -1.922 3.801 -29.703 1 93.81 964 GLN A O 1
ATOM 7647 N N . GLU A 1 965 ? -3.957 4.523 -30.172 1 95.31 965 GLU A N 1
ATOM 7648 C CA . GLU A 1 965 ? -4.566 3.207 -30.016 1 95.31 965 GLU A CA 1
ATOM 7649 C C . GLU A 1 965 ? -4.938 2.602 -31.375 1 95.31 965 GLU A C 1
ATOM 7651 O O . GLU A 1 965 ? -5.352 3.316 -32.281 1 95.31 965 GLU A O 1
ATOM 7656 N N . LEU A 1 966 ? -4.762 1.341 -31.5 1 97.5 966 LEU A N 1
ATOM 7657 C CA . LEU A 1 966 ? -5.129 0.574 -32.688 1 97.5 966 LEU A CA 1
ATOM 7658 C C . LEU A 1 966 ? -6.418 -0.205 -32.438 1 97.5 966 LEU A C 1
ATOM 7660 O O . LEU A 1 966 ? -6.562 -0.882 -31.422 1 97.5 966 LEU A O 1
ATOM 7664 N N . SER A 1 967 ? -7.387 -0.046 -33.281 1 96.31 967 SER A N 1
ATOM 7665 C CA . SER A 1 967 ? -8.547 -0.933 -33.344 1 96.31 967 SER A CA 1
ATOM 7666 C C . SER A 1 967 ? -8.312 -2.086 -34.312 1 96.31 967 SER A C 1
ATOM 7668 O O . SER A 1 967 ? -8.32 -1.892 -35.531 1 96.31 967 SER A O 1
ATOM 7670 N N . LEU A 1 968 ? -8.117 -3.297 -33.781 1 96.75 968 LEU A N 1
ATOM 7671 C CA . LEU A 1 968 ? -7.75 -4.449 -34.594 1 96.75 968 LEU A CA 1
ATOM 7672 C C . LEU A 1 968 ? -8.852 -5.508 -34.562 1 96.75 968 LEU A C 1
ATOM 7674 O O . LEU A 1 968 ? -9.031 -6.195 -33.562 1 96.75 968 LEU A O 1
ATOM 7678 N N . PRO A 1 969 ? -9.586 -5.707 -35.656 1 95.44 969 PRO A N 1
ATOM 7679 C CA . PRO A 1 969 ? -10.531 -6.824 -35.688 1 95.44 969 PRO A CA 1
ATOM 7680 C C . PRO A 1 969 ? -9.836 -8.188 -35.688 1 95.44 969 PRO A C 1
ATOM 7682 O O . PRO A 1 969 ? -8.883 -8.391 -36.438 1 95.44 969 PRO A O 1
ATOM 7685 N N . VAL A 1 970 ? -10.297 -9.031 -34.844 1 96.06 970 VAL A N 1
ATOM 7686 C CA . VAL A 1 970 ? -9.703 -10.359 -34.781 1 96.06 970 VAL A CA 1
ATOM 7687 C C . VAL A 1 970 ? -10.797 -11.422 -34.719 1 96.06 970 VAL A C 1
ATOM 7689 O O . VAL A 1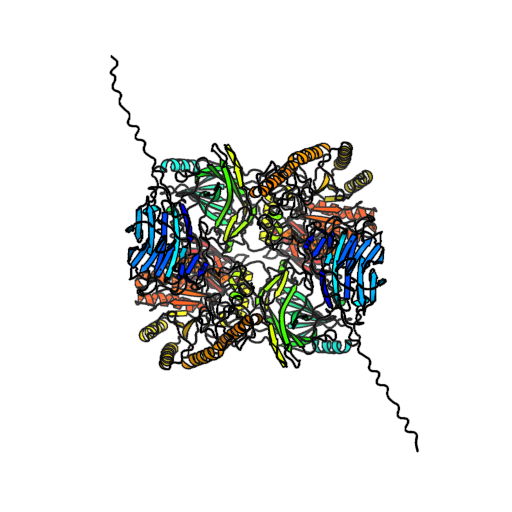 970 ? -11.93 -11.125 -34.312 1 96.06 970 VAL A O 1
ATOM 7692 N N . GLY A 1 971 ? -10.516 -12.57 -35.219 1 95.81 971 GLY A N 1
ATOM 7693 C CA . GLY A 1 971 ? -11.281 -13.797 -35.094 1 95.81 971 GLY A CA 1
ATOM 7694 C C . GLY A 1 971 ? -10.43 -14.992 -34.719 1 95.81 971 GLY A C 1
ATOM 7695 O O . GLY A 1 971 ? -9.578 -15.43 -35.5 1 95.81 971 GLY A O 1
ATOM 7696 N N . ILE A 1 972 ? -10.672 -15.5 -33.531 1 97.38 972 ILE A N 1
ATOM 7697 C CA . ILE A 1 972 ? -9.836 -16.578 -33.031 1 97.38 972 ILE A CA 1
ATOM 7698 C C . ILE A 1 972 ? -10.703 -17.797 -32.719 1 97.38 972 ILE A C 1
ATOM 7700 O O . ILE A 1 972 ? -11.672 -17.703 -31.953 1 97.38 972 ILE A O 1
ATOM 7704 N N . GLU A 1 973 ? -10.344 -18.938 -33.219 1 96.25 973 GLU A N 1
ATOM 7705 C CA . GLU A 1 973 ? -11.07 -20.188 -33 1 96.25 973 GLU A CA 1
ATOM 7706 C C . GLU A 1 973 ? -10.984 -20.625 -31.531 1 96.25 973 GLU A C 1
ATOM 7708 O O . GLU A 1 973 ? -10.125 -20.141 -30.781 1 96.25 973 GLU A O 1
ATOM 7713 N N . ALA A 1 974 ? -11.922 -21.531 -31.156 1 94.69 974 ALA A N 1
ATOM 7714 C CA . ALA A 1 974 ? -11.906 -22.094 -29.797 1 94.69 974 ALA A CA 1
ATOM 7715 C C . ALA A 1 974 ? -10.555 -22.719 -29.484 1 94.69 974 ALA A C 1
ATOM 7717 O O . ALA A 1 974 ? -10.055 -23.547 -30.25 1 94.69 974 ALA A O 1
ATOM 7718 N N . GLY A 1 975 ? -9.977 -22.266 -28.375 1 92.56 975 GLY A N 1
ATOM 7719 C CA . GLY A 1 975 ? -8.695 -22.812 -27.953 1 92.56 975 GLY A CA 1
ATOM 7720 C C . GLY A 1 975 ? -7.539 -22.375 -28.844 1 92.56 975 GLY A C 1
ATOM 7721 O O . GLY A 1 975 ? -6.414 -22.844 -28.672 1 92.56 975 GLY A O 1
ATOM 7722 N N . GLY A 1 976 ? -7.801 -21.422 -29.734 1 94.56 976 GLY A N 1
ATOM 7723 C CA . GLY A 1 976 ? -6.793 -21.047 -30.703 1 94.56 976 GLY A CA 1
ATOM 7724 C C . GLY A 1 976 ? -5.984 -19.828 -30.281 1 94.56 976 GLY A C 1
ATOM 7725 O O . GLY A 1 976 ? -6.125 -19.344 -29.156 1 94.56 976 GLY A O 1
ATOM 7726 N N . HIS A 1 977 ? -5.039 -19.453 -31.141 1 96.31 977 HIS A N 1
ATOM 7727 C CA . HIS A 1 977 ? -4.191 -18.281 -30.938 1 96.31 977 HIS A CA 1
ATOM 7728 C C . HIS A 1 977 ? -3.863 -17.594 -32.25 1 96.31 977 HIS A C 1
ATOM 7730 O O . HIS A 1 977 ? -4.113 -18.141 -33.344 1 96.31 977 HIS A O 1
ATOM 7736 N N . ALA A 1 978 ? -3.465 -16.359 -32.188 1 96.69 978 ALA A N 1
ATOM 7737 C CA . ALA A 1 978 ? -2.99 -15.57 -33.312 1 96.69 978 ALA A CA 1
ATOM 7738 C C . ALA A 1 978 ? -1.898 -14.594 -32.906 1 96.69 978 ALA A C 1
ATOM 7740 O O . ALA A 1 978 ? -1.747 -14.297 -31.703 1 96.69 978 ALA A O 1
ATOM 7741 N N . TRP A 1 979 ? -1.048 -14.234 -33.812 1 98 979 TRP A N 1
ATOM 7742 C CA . TRP A 1 979 ? -0.052 -13.195 -33.562 1 98 979 TRP A CA 1
ATOM 7743 C C . TRP A 1 979 ? -0.041 -12.164 -34.688 1 98 979 TRP A C 1
ATOM 7745 O O . TRP A 1 979 ? -0.408 -12.469 -35.812 1 98 979 TRP A O 1
ATOM 7755 N N . PHE A 1 980 ? 0.305 -10.93 -34.406 1 98.31 980 PHE A N 1
ATOM 7756 C CA . PHE A 1 980 ? 0.361 -9.805 -35.312 1 98.31 980 PHE A CA 1
ATOM 7757 C C . PHE A 1 980 ? 1.624 -8.977 -35.094 1 98.31 980 PHE A C 1
ATOM 7759 O O . PHE A 1 980 ? 1.882 -8.523 -34 1 98.31 980 PHE A O 1
ATOM 7766 N N . LEU A 1 981 ? 2.418 -8.789 -36.125 1 98.44 981 LEU A N 1
ATOM 7767 C CA . LEU A 1 981 ? 3.621 -7.961 -36.094 1 98.44 981 LEU A CA 1
ATOM 7768 C C . LEU A 1 981 ? 3.287 -6.504 -36.375 1 98.44 981 LEU A C 1
ATOM 7770 O O . LEU A 1 981 ? 2.512 -6.215 -37.281 1 98.44 981 LEU A O 1
ATOM 7774 N N . LEU A 1 982 ? 3.758 -5.59 -35.625 1 98.5 982 LEU A N 1
ATOM 7775 C CA . LEU A 1 982 ? 3.555 -4.156 -35.812 1 98.5 982 LEU A CA 1
ATOM 7776 C C . LEU A 1 982 ? 4.836 -3.482 -36.281 1 98.5 982 LEU A C 1
ATOM 7778 O O . LEU A 1 982 ? 5.875 -3.566 -35.625 1 98.5 982 LEU A O 1
ATOM 7782 N N . GLU A 1 983 ? 4.746 -2.842 -37.344 1 97.69 983 GLU A N 1
ATOM 7783 C CA . GLU A 1 983 ? 5.871 -2.115 -37.906 1 97.69 983 GLU A CA 1
ATOM 7784 C C . GLU A 1 983 ? 5.449 -0.724 -38.375 1 97.69 983 GLU A C 1
ATOM 7786 O O . GLU A 1 983 ? 4.262 -0.393 -38.375 1 97.69 983 GLU A O 1
ATOM 7791 N N . GLU A 1 984 ? 6.41 0.077 -38.688 1 95.44 984 GLU A N 1
ATOM 7792 C CA . GLU A 1 984 ? 6.145 1.424 -39.188 1 95.44 984 GLU A CA 1
ATOM 7793 C C . GLU A 1 984 ? 5.594 1.387 -40.625 1 95.44 984 GLU A C 1
ATOM 7795 O O . GLU A 1 984 ? 6.043 0.592 -41.438 1 95.44 984 GLU A O 1
ATOM 7800 N N . MET B 1 1 ? -76.688 -53.969 18.406 1 21.56 1 MET B N 1
ATOM 7801 C CA . MET B 1 1 ? -75.438 -54.531 18.953 1 21.56 1 MET B CA 1
ATOM 7802 C C . MET B 1 1 ? -74.312 -54.375 17.969 1 21.56 1 MET B C 1
ATOM 7804 O O . MET B 1 1 ? -74.375 -54.812 16.828 1 21.56 1 MET B O 1
ATOM 7808 N N . LYS B 1 2 ? -73.75 -53.094 18.219 1 23.22 2 LYS B N 1
ATOM 7809 C CA . LYS B 1 2 ? -73 -52.062 17.547 1 23.22 2 LYS B CA 1
ATOM 7810 C C . LYS B 1 2 ? -71.562 -52.5 17.234 1 23.22 2 LYS B C 1
ATOM 7812 O O . LYS B 1 2 ? -70.688 -52.406 18.094 1 23.22 2 LYS B O 1
ATOM 7817 N N . ARG B 1 3 ? -71.438 -53.656 16.5 1 21.33 3 ARG B N 1
ATOM 7818 C CA . ARG B 1 3 ? -70.25 -54.5 16.25 1 21.33 3 ARG B CA 1
ATOM 7819 C C . ARG B 1 3 ? -69.25 -53.781 15.352 1 21.33 3 ARG B C 1
ATOM 7821 O O . ARG B 1 3 ? -68.375 -54.406 14.82 1 21.33 3 ARG B O 1
ATOM 7828 N N . THR B 1 4 ? -69.625 -52.562 14.93 1 27.34 4 THR B N 1
ATOM 7829 C CA . THR B 1 4 ? -68.938 -52.156 13.703 1 27.34 4 THR B CA 1
ATOM 7830 C C . THR B 1 4 ? -67.375 -52.281 13.867 1 27.34 4 THR B C 1
ATOM 7832 O O . THR B 1 4 ? -66.875 -52.094 14.961 1 27.34 4 THR B O 1
ATOM 7835 N N . ALA B 1 5 ? -66.625 -52.781 12.812 1 25.94 5 ALA B N 1
ATOM 7836 C CA . ALA B 1 5 ? -65.375 -53.219 12.281 1 25.94 5 ALA B CA 1
ATOM 7837 C C . ALA B 1 5 ? -64.312 -52.156 12.422 1 25.94 5 ALA B C 1
ATOM 7839 O O . ALA B 1 5 ? -64.438 -51.062 11.891 1 25.94 5 ALA B O 1
ATOM 7840 N N . LEU B 1 6 ? -63.531 -52.031 13.57 1 25.44 6 LEU B N 1
ATOM 7841 C CA . LEU B 1 6 ? -62.469 -51.219 14.109 1 25.44 6 LEU B CA 1
ATOM 7842 C C . LEU B 1 6 ? -61.219 -51.281 13.227 1 25.44 6 LEU B C 1
ATOM 7844 O O . LEU B 1 6 ? -60.531 -52.312 13.195 1 25.44 6 LEU B O 1
ATOM 7848 N N . ALA B 1 7 ? -61.312 -50.906 11.875 1 27.06 7 ALA B N 1
ATOM 7849 C CA . ALA B 1 7 ? -60.188 -50.875 10.953 1 27.06 7 ALA B CA 1
ATOM 7850 C C . ALA B 1 7 ? -59.031 -50.031 11.539 1 27.06 7 ALA B C 1
ATOM 7852 O O . ALA B 1 7 ? -59.188 -48.844 11.82 1 27.06 7 ALA B O 1
ATOM 7853 N N . PHE B 1 8 ? -58.125 -50.656 12.336 1 25.61 8 PHE B N 1
ATOM 7854 C CA . PHE B 1 8 ? -56.938 -50.156 12.984 1 25.61 8 PHE B CA 1
ATOM 7855 C C . PHE B 1 8 ? -55.938 -49.625 11.945 1 25.61 8 PHE B C 1
ATOM 7857 O O . PHE B 1 8 ? -55.5 -50.344 11.062 1 25.61 8 PHE B O 1
ATOM 7864 N N . LEU B 1 9 ? -56.125 -48.312 11.445 1 25.48 9 LEU B N 1
ATOM 7865 C CA . LEU B 1 9 ? -55.219 -47.531 10.602 1 25.48 9 LEU B CA 1
ATOM 7866 C C . LEU B 1 9 ? -53.812 -47.5 11.172 1 25.48 9 LEU B C 1
ATOM 7868 O O . LEU B 1 9 ? -53.594 -47.031 12.289 1 25.48 9 LEU B O 1
ATOM 7872 N N . LEU B 1 10 ? -52.938 -48.5 10.773 1 24.78 10 LEU B N 1
ATOM 7873 C CA . LEU B 1 10 ? -51.5 -48.625 11.062 1 24.78 10 LEU B CA 1
ATOM 7874 C C . LEU B 1 10 ? -50.75 -47.375 10.656 1 24.78 10 LEU B C 1
ATOM 7876 O O . LEU B 1 10 ? -50.719 -47 9.477 1 24.78 10 LEU B O 1
ATOM 7880 N N . LEU B 1 11 ? -50.781 -46.25 11.422 1 25.89 11 LEU B N 1
ATOM 7881 C CA . LEU B 1 11 ? -49.969 -45.062 11.312 1 25.89 11 LEU B CA 1
ATOM 7882 C C . LEU B 1 11 ? -48.5 -45.406 11.219 1 25.89 11 LEU B C 1
ATOM 7884 O O . LEU B 1 11 ? -47.906 -45.969 12.172 1 25.89 11 LEU B O 1
ATOM 7888 N N . SER B 1 12 ? -48.031 -45.906 10.016 1 24.12 12 SER B N 1
ATOM 7889 C CA . SER B 1 12 ? -46.625 -46.125 9.797 1 24.12 12 SER B CA 1
ATOM 7890 C C . SER B 1 12 ? -45.812 -44.875 10.141 1 24.12 12 SER B C 1
ATOM 7892 O O . SER B 1 12 ? -46.062 -43.812 9.617 1 24.12 12 SER B O 1
ATOM 7894 N N . LEU B 1 13 ? -45.406 -44.656 11.383 1 27.16 13 LEU B N 1
ATOM 7895 C CA . LEU B 1 13 ? -44.406 -43.719 11.883 1 27.16 13 LEU B CA 1
ATOM 7896 C C . LEU B 1 13 ? -43.125 -43.781 11.039 1 27.16 13 LEU B C 1
ATOM 7898 O O . LEU B 1 13 ? -42.406 -44.781 11.078 1 27.16 13 LEU B O 1
ATOM 7902 N N . SER B 1 14 ? -43.219 -43.375 9.789 1 27.67 14 SER B N 1
ATOM 7903 C CA . SER B 1 14 ? -41.938 -43.25 9.094 1 27.67 14 SER B CA 1
ATOM 7904 C C . SER B 1 14 ? -40.938 -42.406 9.914 1 27.67 14 SER B C 1
ATOM 7906 O O . SER B 1 14 ? -41.219 -41.281 10.289 1 27.67 14 SER B O 1
ATOM 7908 N N . ARG B 1 15 ? -40.219 -43.062 10.852 1 28.27 15 ARG B N 1
ATOM 7909 C CA . ARG B 1 15 ? -39.031 -42.531 11.516 1 28.27 15 ARG B CA 1
ATOM 7910 C C . ARG B 1 15 ? -38.156 -41.781 10.531 1 28.27 15 ARG B C 1
ATOM 7912 O O . ARG B 1 15 ? -37.656 -42.344 9.547 1 28.27 15 ARG B O 1
ATOM 7919 N N . LEU B 1 16 ? -38.5 -40.562 10.305 1 29.91 16 LEU B N 1
ATOM 7920 C CA . LEU B 1 16 ? -37.5 -39.656 9.742 1 29.91 16 LEU B CA 1
ATOM 7921 C C . LEU B 1 16 ? -36.125 -39.906 10.352 1 29.91 16 LEU B C 1
ATOM 7923 O O . LEU B 1 16 ? -35.938 -39.781 11.562 1 29.91 16 LEU B O 1
ATOM 7927 N N . VAL B 1 17 ? -35.438 -40.875 9.797 1 29.22 17 VAL B N 1
ATOM 7928 C CA . VAL B 1 17 ? -34.031 -41.125 10.086 1 29.22 17 VAL B CA 1
ATOM 7929 C C . VAL B 1 17 ? -33.281 -39.781 10.172 1 29.22 17 VAL B C 1
ATOM 7931 O O . VAL B 1 17 ? -33.281 -39 9.219 1 29.22 17 VAL B O 1
ATOM 7934 N N . ALA B 1 18 ? -33.219 -39.25 11.297 1 32.69 18 ALA B N 1
ATOM 7935 C CA . ALA B 1 18 ? -32.219 -38.25 11.633 1 32.69 18 ALA B CA 1
ATOM 7936 C C . ALA B 1 18 ? -30.859 -38.625 11.055 1 32.69 18 ALA B C 1
ATOM 7938 O O . ALA B 1 18 ? -30.266 -39.625 11.453 1 32.69 18 ALA B O 1
ATOM 7939 N N . GLN B 1 19 ? -30.656 -38.406 9.82 1 34.75 19 GLN B N 1
ATOM 7940 C CA . GLN B 1 19 ? -29.297 -38.562 9.297 1 34.75 19 GLN B CA 1
ATOM 7941 C C . GLN B 1 19 ? -28.266 -37.906 10.211 1 34.75 19 GLN B C 1
ATOM 7943 O O . GLN B 1 19 ? -28.25 -36.688 10.367 1 34.75 19 GLN B O 1
ATOM 7948 N N . ALA B 1 20 ? -27.859 -38.438 11.258 1 39.97 20 ALA B N 1
ATOM 7949 C CA . ALA B 1 20 ? -26.859 -38.125 12.266 1 39.97 20 ALA B CA 1
ATOM 7950 C C . ALA B 1 20 ? -25.484 -37.938 11.641 1 39.97 20 ALA B C 1
ATOM 7952 O O . ALA B 1 20 ? -24.984 -38.812 10.953 1 39.97 20 ALA B O 1
ATOM 7953 N N . GLU B 1 21 ? -25.062 -36.625 11.25 1 57.22 21 GLU B N 1
ATOM 7954 C CA . GLU B 1 21 ? -23.766 -36.188 10.742 1 57.22 21 GLU B CA 1
ATOM 7955 C C . GLU B 1 21 ? -22.688 -36.281 11.812 1 57.22 21 GLU B C 1
ATOM 7957 O O . GLU B 1 21 ? -22.969 -36.219 13.008 1 57.22 21 GLU B O 1
ATOM 7962 N N . ILE B 1 22 ? -21.438 -36.75 11.422 1 72.06 22 ILE B N 1
ATOM 7963 C CA . ILE B 1 22 ? -20.266 -36.812 12.289 1 72.06 22 ILE B CA 1
ATOM 7964 C C . ILE B 1 22 ? -19.875 -35.406 12.758 1 72.06 22 ILE B C 1
ATOM 7966 O O . ILE B 1 22 ? -20.031 -34.438 12.023 1 72.06 22 ILE B O 1
ATOM 7970 N N . LYS B 1 23 ? -19.688 -35.219 13.992 1 78.38 23 LYS B N 1
ATOM 7971 C CA . LYS B 1 23 ? -19.219 -34 14.625 1 78.38 23 LYS B CA 1
ATOM 7972 C C . LYS B 1 23 ? -17.703 -34 14.828 1 78.38 23 LYS B C 1
ATOM 7974 O O . LYS B 1 23 ? -17.203 -34.656 15.742 1 78.38 23 LYS B O 1
ATOM 7979 N N . PRO B 1 24 ? -16.969 -33.281 13.961 1 83.75 24 PRO B N 1
ATOM 7980 C CA . PRO B 1 24 ? -15.523 -33.25 14.195 1 83.75 24 PRO B CA 1
ATOM 7981 C C . PRO B 1 24 ? -15.156 -32.656 15.539 1 83.75 24 PRO B C 1
ATOM 7983 O O . PRO B 1 24 ? -15.633 -31.562 15.883 1 83.75 24 PRO B O 1
ATOM 7986 N N . VAL B 1 25 ? -14.477 -33.406 16.344 1 87.19 25 VAL B N 1
ATOM 7987 C CA . VAL B 1 25 ? -13.938 -32.938 17.609 1 87.19 25 VAL B CA 1
ATOM 7988 C C . VAL B 1 25 ? -12.641 -32.156 17.359 1 87.19 25 VAL B C 1
ATOM 7990 O O . VAL B 1 25 ? -12.438 -31.062 17.906 1 87.19 25 VAL B O 1
ATOM 7993 N N . VAL B 1 26 ? -11.75 -32.75 16.516 1 89.75 26 VAL B N 1
ATOM 7994 C CA . VAL B 1 26 ? -10.516 -32.094 16.109 1 89.75 26 VAL B CA 1
ATOM 7995 C C . VAL B 1 26 ? -10.188 -32.469 14.656 1 89.75 26 VAL B C 1
ATOM 7997 O O . VAL B 1 26 ? -10.383 -33.594 14.242 1 89.75 26 VAL B O 1
ATOM 8000 N N . HIS B 1 27 ? -9.773 -31.516 13.914 1 89.06 27 HIS B N 1
ATOM 8001 C CA . HIS B 1 27 ? -9.367 -31.734 12.523 1 89.06 27 HIS B CA 1
ATOM 8002 C C . HIS B 1 27 ? -8.086 -30.969 12.203 1 89.06 27 HIS B C 1
ATOM 8004 O O . HIS B 1 27 ? -8.07 -29.734 12.242 1 89.06 27 HIS B O 1
ATOM 8010 N N . TYR B 1 28 ? -7.004 -31.766 11.977 1 88.75 28 TYR B N 1
ATOM 8011 C CA . TYR B 1 28 ? -5.754 -31.172 11.516 1 88.75 28 TYR B CA 1
ATOM 8012 C C . TYR B 1 28 ? -5.609 -31.312 10 1 88.75 28 TYR B C 1
ATOM 8014 O O . TYR B 1 28 ? -5.75 -32.406 9.453 1 88.75 28 TYR B O 1
ATOM 8022 N N . ASN B 1 29 ? -5.504 -30.219 9.383 1 82.56 29 ASN B N 1
ATOM 8023 C CA . ASN B 1 29 ? -5.188 -30.188 7.957 1 82.56 29 ASN B CA 1
ATOM 8024 C C . ASN B 1 29 ? -3.809 -29.594 7.699 1 82.56 29 ASN B C 1
ATOM 8026 O O . ASN B 1 29 ? -3.574 -28.422 7.988 1 82.56 29 ASN B O 1
ATOM 8030 N N . PHE B 1 30 ? -2.932 -30.453 7.227 1 77.75 30 PHE B N 1
ATOM 8031 C CA . PHE B 1 30 ? -1.535 -30.047 7.094 1 77.75 30 PHE B CA 1
ATOM 8032 C C . PHE B 1 30 ? -1.262 -29.5 5.699 1 77.75 30 PHE B C 1
ATOM 8034 O O . PHE B 1 30 ? -0.119 -29.172 5.367 1 77.75 30 PHE B O 1
ATOM 8041 N N . GLY B 1 31 ? -2.229 -29.578 4.867 1 61.94 31 GLY B N 1
ATOM 8042 C CA . GLY B 1 31 ? -2.084 -29.266 3.453 1 61.94 31 GLY B CA 1
ATOM 8043 C C . GLY B 1 31 ? -2.105 -27.781 3.17 1 61.94 31 GLY B C 1
ATOM 8044 O O . GLY B 1 31 ? -2.598 -27.344 2.125 1 61.94 31 GLY B O 1
ATOM 8045 N N . LYS B 1 32 ? -1.671 -26.984 4.168 1 57.94 32 LYS B N 1
ATOM 8046 C CA . LYS B 1 32 ? -1.811 -25.609 3.689 1 57.94 32 LYS B CA 1
ATOM 8047 C C . LYS B 1 32 ? -0.938 -25.359 2.461 1 57.94 32 LYS B C 1
ATOM 8049 O O . LYS B 1 32 ? 0.251 -25.688 2.465 1 57.94 32 LYS B O 1
ATOM 8054 N N . ALA B 1 33 ? -1.522 -24.938 1.424 1 52.38 33 ALA B N 1
ATOM 8055 C CA . ALA B 1 33 ? -1.118 -24.641 0.052 1 52.38 33 ALA B CA 1
ATOM 8056 C C . ALA B 1 33 ? 0.022 -23.625 0.024 1 52.38 33 ALA B C 1
ATOM 8058 O O . ALA B 1 33 ? 0.124 -22.781 0.908 1 52.38 33 ALA B O 1
ATOM 8059 N N . GLY B 1 34 ? 1.181 -23.906 -0.756 1 53.44 34 GLY B N 1
ATOM 8060 C CA . GLY B 1 34 ? 2.092 -22.891 -1.269 1 53.44 34 GLY B CA 1
ATOM 8061 C C . GLY B 1 34 ? 3.42 -22.859 -0.537 1 53.44 34 GLY B C 1
ATOM 8062 O O . GLY B 1 34 ? 4.289 -22.047 -0.849 1 53.44 34 GLY B O 1
ATOM 8063 N N . ASN B 1 35 ? 3.602 -23.766 0.449 1 56.62 35 ASN B N 1
ATOM 8064 C CA . ASN B 1 35 ? 4.934 -23.766 1.042 1 56.62 35 ASN B CA 1
ATOM 8065 C C . ASN B 1 35 ? 5.965 -24.406 0.122 1 56.62 35 ASN B C 1
ATOM 8067 O O . ASN B 1 35 ? 5.625 -25.266 -0.688 1 56.62 35 ASN B O 1
ATOM 8071 N N . VAL B 1 36 ? 7.043 -23.766 0.05 1 61.78 36 VAL B N 1
ATOM 8072 C CA . VAL B 1 36 ? 8.172 -24.344 -0.659 1 61.78 36 VAL B CA 1
ATOM 8073 C C . VAL B 1 36 ? 8.5 -25.719 -0.066 1 61.78 36 VAL B C 1
ATOM 8075 O O . VAL B 1 36 ? 8.547 -25.875 1.156 1 61.78 36 VAL B O 1
ATOM 8078 N N . THR B 1 37 ? 8.516 -26.625 -0.917 1 66.94 37 THR B N 1
ATOM 8079 C CA . THR B 1 37 ? 8.898 -27.969 -0.463 1 66.94 37 THR B CA 1
ATOM 8080 C C . THR B 1 37 ? 10.203 -27.906 0.331 1 66.94 37 THR B C 1
ATOM 8082 O O . THR B 1 37 ? 11.125 -27.172 -0.037 1 66.94 37 THR B O 1
ATOM 8085 N N . TYR B 1 38 ? 10.195 -28.547 1.402 1 67.5 38 TYR B N 1
ATOM 8086 C CA . TYR B 1 38 ? 11.312 -28.75 2.314 1 67.5 38 TYR B CA 1
ATOM 8087 C C . TYR B 1 38 ? 11.508 -27.547 3.227 1 67.5 38 TYR B C 1
ATOM 8089 O O . TYR B 1 38 ? 12.508 -27.469 3.941 1 67.5 38 TYR B O 1
ATOM 8097 N N . ALA B 1 39 ? 10.57 -26.688 3.082 1 70.06 39 ALA B N 1
ATOM 8098 C CA . ALA B 1 39 ? 10.547 -25.656 4.113 1 70.06 39 ALA B CA 1
ATOM 8099 C C . ALA B 1 39 ? 10.07 -26.219 5.445 1 70.06 39 ALA B C 1
ATOM 8101 O O . ALA B 1 39 ? 9.172 -27.078 5.48 1 70.06 39 ALA B O 1
ATOM 8102 N N . ALA B 1 40 ? 10.664 -25.734 6.504 1 71.62 40 ALA B N 1
ATOM 8103 C CA . ALA B 1 40 ? 10.273 -26.219 7.828 1 71.62 40 ALA B CA 1
ATOM 8104 C C . ALA B 1 40 ? 8.812 -25.906 8.117 1 71.62 40 ALA B C 1
ATOM 8106 O O . ALA B 1 40 ? 8.32 -24.828 7.781 1 71.62 40 ALA B O 1
ATOM 8107 N N . THR B 1 41 ? 8.117 -26.844 8.633 1 78.75 41 THR B N 1
ATOM 8108 C CA . THR B 1 41 ? 6.738 -26.656 9.062 1 78.75 41 THR B CA 1
ATOM 8109 C C . THR B 1 41 ? 6.688 -25.953 10.414 1 78.75 41 THR B C 1
ATOM 8111 O O . THR B 1 41 ? 7.707 -25.812 11.094 1 78.75 41 THR B O 1
ATOM 8114 N N . PRO B 1 42 ? 5.555 -25.453 10.867 1 74.88 42 PRO B N 1
ATOM 8115 C CA . PRO B 1 42 ? 5.445 -24.734 12.148 1 74.88 42 PRO B CA 1
ATOM 8116 C C . PRO B 1 42 ? 5.789 -25.625 13.344 1 74.88 42 PRO B C 1
ATOM 8118 O O . PRO B 1 42 ? 5.465 -26.812 13.352 1 74.88 42 PRO B O 1
ATOM 8121 N N . ALA B 1 43 ? 6.395 -24.938 14.32 1 75.38 43 ALA B N 1
ATOM 8122 C CA . ALA B 1 43 ? 6.715 -25.656 15.547 1 75.38 43 ALA B CA 1
ATOM 8123 C C . ALA B 1 43 ? 5.445 -26.109 16.266 1 75.38 43 ALA B C 1
ATOM 8125 O O . ALA B 1 43 ? 5.453 -27.109 17 1 75.38 43 ALA B O 1
ATOM 8126 N N . VAL B 1 44 ? 4.441 -25.297 16.109 1 82.94 44 VAL B N 1
ATOM 8127 C CA . VAL B 1 44 ? 3.148 -25.625 16.719 1 82.94 44 VAL B CA 1
ATOM 8128 C C . VAL B 1 44 ? 2.066 -25.625 15.641 1 82.94 44 VAL B C 1
ATOM 8130 O O . VAL B 1 44 ? 1.954 -24.672 14.859 1 82.94 44 VAL B O 1
ATOM 8133 N N . LEU B 1 45 ? 1.417 -26.719 15.547 1 86.62 45 LEU B N 1
ATOM 8134 C CA . LEU B 1 45 ? 0.302 -26.828 14.617 1 86.62 45 LEU B CA 1
ATOM 8135 C C . LEU B 1 45 ? -1.029 -26.625 15.336 1 86.62 45 LEU B C 1
ATOM 8137 O O . LEU B 1 45 ? -1.226 -27.156 16.438 1 86.62 45 LEU B O 1
ATOM 8141 N N . HIS B 1 46 ? -1.851 -25.859 14.766 1 83.62 46 HIS B N 1
ATOM 8142 C CA . HIS B 1 46 ? -3.207 -25.672 15.266 1 83.62 46 HIS B CA 1
ATOM 8143 C C . HIS B 1 46 ? -4.223 -26.406 14.391 1 83.62 46 HIS B C 1
ATOM 8145 O O . HIS B 1 46 ? -4.066 -26.469 13.172 1 83.62 46 HIS B O 1
ATOM 8151 N N . PRO B 1 47 ? -5.219 -26.953 15 1 84.56 47 PRO B N 1
ATOM 8152 C CA . PRO B 1 47 ? -6.23 -27.656 14.195 1 84.56 47 PRO B CA 1
ATOM 8153 C C . PRO B 1 47 ? -7.141 -26.688 13.43 1 84.56 47 PRO B C 1
ATOM 8155 O O . PRO B 1 47 ? -7.332 -25.547 13.859 1 84.56 47 PRO B O 1
ATOM 8158 N N . ALA B 1 48 ? -7.57 -27.109 12.32 1 76.81 48 ALA B N 1
ATOM 8159 C CA . ALA B 1 48 ? -8.578 -26.375 11.562 1 76.81 48 ALA B CA 1
ATOM 8160 C C . ALA B 1 48 ? -9.906 -26.344 12.32 1 76.81 48 ALA B C 1
ATOM 8162 O O . ALA B 1 48 ? -10.656 -25.359 12.219 1 76.81 48 ALA B O 1
ATOM 8163 N N . VAL B 1 49 ? -10.25 -27.422 12.969 1 73.88 49 VAL B N 1
ATOM 8164 C CA . VAL B 1 49 ? -11.438 -27.547 13.805 1 73.88 49 VAL B CA 1
ATOM 8165 C C . VAL B 1 49 ? -11.047 -28.094 15.18 1 73.88 49 VAL B C 1
ATOM 8167 O O . VAL B 1 49 ? -10.219 -29 15.273 1 73.88 49 VAL B O 1
ATOM 8170 N N . GLY B 1 50 ? -11.523 -27.516 16.266 1 77.31 50 GLY B N 1
ATOM 8171 C CA . GLY B 1 50 ? -11.305 -28.031 17.609 1 77.31 50 GLY B CA 1
ATOM 8172 C C . GLY B 1 50 ? -10.133 -27.375 18.312 1 77.31 50 GLY B C 1
ATOM 8173 O O . GLY B 1 50 ? -9.695 -26.297 17.922 1 77.31 50 GLY B O 1
ATOM 8174 N N . ARG B 1 51 ? -9.828 -27.859 19.391 1 78.5 51 ARG B N 1
ATOM 8175 C CA . ARG B 1 51 ? -8.734 -27.344 20.203 1 78.5 51 ARG B CA 1
ATOM 8176 C C . ARG B 1 51 ? -7.613 -28.359 20.344 1 78.5 51 ARG B C 1
ATOM 8178 O O . ARG B 1 51 ? -7.848 -29.562 20.203 1 78.5 51 ARG B O 1
ATOM 8185 N N . GLY B 1 52 ? -6.383 -27.938 20.438 1 81.38 52 GLY B N 1
ATOM 8186 C CA . GLY B 1 52 ? -5.211 -28.781 20.609 1 81.38 52 GLY B CA 1
ATOM 8187 C C . GLY B 1 52 ? -4.008 -28.297 19.828 1 81.38 52 GLY B C 1
ATOM 8188 O O . GLY B 1 52 ? -4.066 -28.188 18.594 1 81.38 52 GLY B O 1
ATOM 8189 N N . GLU B 1 53 ? -3.012 -27.922 20.516 1 86.75 53 GLU B N 1
ATOM 8190 C CA . GLU B 1 53 ? -1.767 -27.516 19.875 1 86.75 53 GLU B CA 1
ATOM 8191 C C . GLU B 1 53 ? -0.773 -28.672 19.812 1 86.75 53 GLU B C 1
ATOM 8193 O O . GLU B 1 53 ? -0.507 -29.328 20.828 1 86.75 53 GLU B O 1
ATOM 8198 N N . LEU B 1 54 ? -0.405 -29.016 18.609 1 90.31 54 LEU B N 1
ATOM 8199 C CA . LEU B 1 54 ? 0.621 -30.031 18.422 1 90.31 54 LEU B CA 1
ATOM 8200 C C . LEU B 1 54 ? 2.006 -29.391 18.328 1 90.31 54 LEU B C 1
ATOM 8202 O O . LEU B 1 54 ? 2.225 -28.5 17.516 1 90.31 54 LEU B O 1
ATOM 8206 N N . ARG B 1 55 ? 2.861 -29.797 19.125 1 88.94 55 ARG B N 1
ATOM 8207 C CA . ARG B 1 55 ? 4.223 -29.281 19.125 1 88.94 55 ARG B CA 1
ATOM 8208 C C . ARG B 1 55 ? 5.16 -30.188 18.328 1 88.94 55 ARG B C 1
ATOM 8210 O O . ARG B 1 55 ? 5.074 -31.422 18.453 1 88.94 55 ARG B O 1
ATOM 8217 N N . SER B 1 56 ? 6 -29.641 17.547 1 87.31 56 SER B N 1
ATOM 8218 C CA . SER B 1 56 ? 6.863 -30.406 16.656 1 87.31 56 SER B CA 1
ATOM 8219 C C . SER B 1 56 ? 7.973 -31.109 17.438 1 87.31 56 SER B C 1
ATOM 8221 O O . SER B 1 56 ? 8.484 -30.562 18.422 1 87.31 56 SER B O 1
ATOM 8223 N N . ALA B 1 57 ? 8.195 -32.312 17.109 1 85.56 57 ALA B N 1
ATOM 8224 C CA . ALA B 1 57 ? 9.445 -33 17.391 1 85.56 57 ALA B CA 1
ATOM 8225 C C . ALA B 1 57 ? 10.32 -33.094 16.141 1 85.56 57 ALA B C 1
ATOM 8227 O O . ALA B 1 57 ? 9.82 -33.375 15.047 1 85.56 57 ALA B O 1
ATOM 8228 N N . GLY B 1 58 ? 11.539 -32.75 16.25 1 81.88 58 GLY B N 1
ATOM 8229 C CA . GLY B 1 58 ? 12.398 -32.719 15.07 1 81.88 58 GLY B CA 1
ATOM 8230 C C . GLY B 1 58 ? 12.148 -31.516 14.172 1 81.88 58 GLY B C 1
ATOM 8231 O O . GLY B 1 58 ? 11.953 -30.406 14.648 1 81.88 58 GLY B O 1
ATOM 8232 N N . GLN B 1 59 ? 12.367 -31.781 12.867 1 78.12 59 GLN B N 1
ATOM 8233 C CA . GLN B 1 59 ? 12.188 -30.703 11.898 1 78.12 59 GLN B CA 1
ATOM 8234 C C . GLN B 1 59 ? 11.445 -31.188 10.656 1 78.12 59 GLN B C 1
ATOM 8236 O O . GLN B 1 59 ? 11.992 -31.172 9.555 1 78.12 59 GLN B O 1
ATOM 8241 N N . PRO B 1 60 ? 10.164 -31.531 10.945 1 86.75 60 PRO B N 1
ATOM 8242 C CA . PRO B 1 60 ? 9.406 -31.906 9.758 1 86.75 60 PRO B CA 1
ATOM 8243 C C . PRO B 1 60 ? 9.312 -30.781 8.727 1 86.75 60 PRO B C 1
ATOM 8245 O O . PRO B 1 60 ? 9.492 -29.609 9.07 1 86.75 60 PRO B O 1
ATOM 8248 N N . VAL B 1 61 ? 9.117 -31.094 7.465 1 78.12 61 VAL B N 1
ATOM 8249 C CA . VAL B 1 61 ? 9.133 -30.094 6.402 1 78.12 61 VAL B CA 1
ATOM 8250 C C . VAL B 1 61 ? 7.855 -30.203 5.57 1 78.12 61 VAL B C 1
ATOM 8252 O O . VAL B 1 61 ? 7.184 -31.234 5.586 1 78.12 61 VAL B O 1
ATOM 8255 N N . PHE B 1 62 ? 7.578 -29.219 4.883 1 79 62 PHE B N 1
ATOM 8256 C CA . PHE B 1 62 ? 6.469 -29.219 3.939 1 79 62 PHE B CA 1
ATOM 8257 C C . PHE B 1 62 ? 6.828 -30 2.68 1 79 62 PHE B C 1
ATOM 8259 O O . PHE B 1 62 ? 7.969 -29.953 2.217 1 79 62 PHE B O 1
ATOM 8266 N N . TYR B 1 63 ? 5.891 -30.719 2.182 1 77.75 63 TYR B N 1
ATOM 8267 C CA . TYR B 1 63 ? 6.055 -31.438 0.922 1 77.75 63 TYR B CA 1
ATOM 8268 C C . TYR B 1 63 ? 4.879 -31.172 -0.011 1 77.75 63 TYR B C 1
ATOM 8270 O O . TYR B 1 63 ? 3.721 -31.328 0.382 1 77.75 63 TYR B O 1
ATOM 8278 N N . ALA B 1 64 ? 5.113 -30.844 -1.231 1 73.31 64 ALA B N 1
ATOM 8279 C CA . ALA B 1 64 ? 4.094 -30.391 -2.172 1 73.31 64 ALA B CA 1
ATOM 8280 C C . ALA B 1 64 ? 3.365 -31.578 -2.803 1 73.31 64 ALA B C 1
ATOM 8282 O O . ALA B 1 64 ? 3.275 -31.672 -4.031 1 73.31 64 ALA B O 1
ATOM 8283 N N . ASP B 1 65 ? 2.84 -32.438 -2.055 1 77.56 65 ASP B N 1
ATOM 8284 C CA . ASP B 1 65 ? 2.029 -33.594 -2.494 1 77.56 65 ASP B CA 1
ATOM 8285 C C . ASP B 1 65 ? 0.846 -33.812 -1.555 1 77.56 65 ASP B C 1
ATOM 8287 O O . ASP B 1 65 ? 0.977 -33.656 -0.337 1 77.56 65 ASP B O 1
ATOM 8291 N N . ALA B 1 66 ? -0.328 -34.094 -2.162 1 81.56 66 ALA B N 1
ATOM 8292 C CA . ALA B 1 66 ? -1.562 -34.344 -1.412 1 81.56 66 ALA B CA 1
ATOM 8293 C C . ALA B 1 66 ? -2.402 -35.438 -2.053 1 81.56 66 ALA B C 1
ATOM 8295 O O . ALA B 1 66 ? -2.146 -35.844 -3.189 1 81.56 66 ALA B O 1
ATOM 8296 N N . PRO B 1 67 ? -3.316 -36 -1.256 1 79.69 67 PRO B N 1
ATOM 8297 C CA . PRO B 1 67 ? -4.125 -37.062 -1.809 1 79.69 67 PRO B CA 1
ATOM 8298 C C . PRO B 1 67 ? -5.094 -36.594 -2.891 1 79.69 67 PRO B C 1
ATOM 8300 O O . PRO B 1 67 ? -5.621 -35.5 -2.809 1 79.69 67 PRO B O 1
ATOM 8303 N N . ALA B 1 68 ? -5.293 -37.438 -3.809 1 66.88 68 ALA B N 1
ATOM 8304 C CA . ALA B 1 68 ? -6.367 -37.344 -4.797 1 66.88 68 ALA B CA 1
ATOM 8305 C C . ALA B 1 68 ? -6.469 -35.969 -5.395 1 66.88 68 ALA B C 1
ATOM 8307 O O . ALA B 1 68 ? -5.457 -35.375 -5.773 1 66.88 68 ALA B O 1
ATOM 8308 N N . ASP B 1 69 ? -7.789 -35.438 -5.426 1 67.88 69 ASP B N 1
ATOM 8309 C CA . ASP B 1 69 ? -8.125 -34.219 -6.109 1 67.88 69 ASP B CA 1
ATOM 8310 C C . ASP B 1 69 ? -7.586 -33 -5.352 1 67.88 69 ASP B C 1
ATOM 8312 O O . ASP B 1 69 ? -7.566 -31.875 -5.879 1 67.88 69 ASP B O 1
ATOM 8316 N N . ARG B 1 70 ? -6.988 -33.344 -4.211 1 73.31 70 ARG B N 1
ATOM 8317 C CA . ARG B 1 70 ? -6.465 -32.25 -3.42 1 73.31 70 ARG B CA 1
ATOM 8318 C C . ARG B 1 70 ? -5.148 -31.734 -4 1 73.31 70 ARG B C 1
ATOM 8320 O O . ARG B 1 70 ? -4.836 -30.547 -3.883 1 73.31 70 ARG B O 1
ATOM 8327 N N . LYS B 1 71 ? -4.418 -32.625 -4.609 1 71.75 71 LYS B N 1
ATOM 8328 C CA . LYS B 1 71 ? -3.18 -32.25 -5.285 1 71.75 71 LYS B CA 1
ATOM 8329 C C . LYS B 1 71 ? -3.453 -31.297 -6.453 1 71.75 71 LYS B C 1
ATOM 8331 O O . LYS B 1 71 ? -2.662 -30.391 -6.727 1 71.75 71 LYS B O 1
ATOM 8336 N N . LEU B 1 72 ? -4.66 -31.531 -7.031 1 68.88 72 LEU B N 1
ATOM 8337 C CA . LEU B 1 72 ? -5.039 -30.719 -8.188 1 68.88 72 LEU B CA 1
ATOM 8338 C C . LEU B 1 72 ? -5.461 -29.312 -7.762 1 68.88 72 LEU B C 1
ATOM 8340 O O . LEU B 1 72 ? -5.598 -28.422 -8.602 1 68.88 72 LEU B O 1
ATOM 8344 N N . LYS B 1 73 ? -5.543 -29.203 -6.438 1 71 73 LYS B N 1
ATOM 8345 C CA . LYS B 1 73 ? -5.871 -27.875 -5.895 1 71 73 LYS B CA 1
ATOM 8346 C C . LYS B 1 73 ? -4.621 -27.172 -5.375 1 71 73 LYS B C 1
ATOM 8348 O O . LYS B 1 73 ? -4.719 -26.125 -4.73 1 71 73 LYS B O 1
ATOM 8353 N N . GLY B 1 74 ? -3.486 -27.828 -5.645 1 67 74 GLY B N 1
ATOM 8354 C CA . GLY B 1 74 ? -2.227 -27.219 -5.23 1 67 74 GLY B CA 1
ATOM 8355 C C . GLY B 1 74 ? -1.93 -27.422 -3.754 1 67 74 GLY B C 1
ATOM 8356 O O . GLY B 1 74 ? -1.126 -26.688 -3.174 1 67 74 GLY B O 1
ATOM 8357 N N . GLU B 1 75 ? -2.514 -28.281 -3.064 1 74.75 75 GLU B N 1
ATOM 8358 C CA . GLU B 1 75 ? -2.285 -28.547 -1.645 1 74.75 75 GLU B CA 1
ATOM 8359 C C . GLU B 1 75 ? -1.071 -29.438 -1.435 1 74.75 75 GLU B C 1
ATOM 8361 O O . GLU B 1 75 ? -0.573 -30.047 -2.383 1 74.75 75 GLU B O 1
ATOM 8366 N N . GLY B 1 76 ? -0.518 -29.344 -0.287 1 77.5 76 GLY B N 1
ATOM 8367 C CA . GLY B 1 76 ? 0.589 -30.203 0.11 1 77.5 76 GLY B CA 1
ATOM 8368 C C . GLY B 1 76 ? 0.368 -30.875 1.448 1 77.5 76 GLY B C 1
ATOM 8369 O O . GLY B 1 76 ? -0.771 -31.031 1.896 1 77.5 76 GLY B O 1
ATOM 8370 N N . SER B 1 77 ? 1.468 -31.438 1.968 1 87.44 77 SER B N 1
ATOM 8371 C CA . SER B 1 77 ? 1.435 -32.188 3.219 1 87.44 77 SER B CA 1
ATOM 8372 C C . SER B 1 77 ? 2.715 -31.984 4.023 1 87.44 77 SER B C 1
ATOM 8374 O O . SER B 1 77 ? 3.559 -31.172 3.654 1 87.44 77 SER B O 1
ATOM 8376 N N . ILE B 1 78 ? 2.754 -32.594 5.191 1 89 78 ILE B N 1
ATOM 8377 C CA . ILE B 1 78 ? 3.971 -32.562 5.992 1 89 78 ILE B CA 1
ATOM 8378 C C . ILE B 1 78 ? 4.738 -33.875 5.816 1 89 78 ILE B C 1
ATOM 8380 O O . ILE B 1 78 ? 4.16 -34.969 5.906 1 89 78 ILE B O 1
ATOM 8384 N N . LEU B 1 79 ? 6.008 -33.719 5.477 1 88.19 79 LEU B N 1
ATOM 8385 C CA . LEU B 1 79 ? 6.91 -34.844 5.305 1 88.19 79 LEU B CA 1
ATOM 8386 C C . LEU B 1 79 ? 7.73 -35.094 6.566 1 88.19 79 LEU B C 1
ATOM 8388 O O . LEU B 1 79 ? 8.336 -34.156 7.105 1 88.19 79 LEU B O 1
ATOM 8392 N N . PHE B 1 80 ? 7.715 -36.344 7.031 1 90.62 80 PHE B N 1
ATOM 8393 C CA . PHE B 1 80 ? 8.453 -36.75 8.219 1 90.62 80 PHE B CA 1
ATOM 8394 C C . PHE B 1 80 ? 9.602 -37.688 7.84 1 90.62 80 PHE B C 1
ATOM 8396 O O . PHE B 1 80 ? 9.469 -38.5 6.941 1 90.62 80 PHE B O 1
ATOM 8403 N N . ASP B 1 81 ? 10.758 -37.594 8.508 1 86.88 81 ASP B N 1
ATOM 8404 C CA . ASP B 1 81 ? 12 -38.219 8.07 1 86.88 81 ASP B CA 1
ATOM 8405 C C . ASP B 1 81 ? 12.117 -39.625 8.609 1 86.88 81 ASP B C 1
ATOM 8407 O O . ASP B 1 81 ? 13.008 -40.375 8.203 1 86.88 81 ASP B O 1
ATOM 8411 N N . GLY B 1 82 ? 11.266 -40.156 9.484 1 89.25 82 GLY B N 1
ATOM 8412 C CA . GLY B 1 82 ? 11.312 -41.5 10.023 1 89.25 82 GLY B CA 1
ATOM 8413 C C . GLY B 1 82 ? 12.328 -41.656 11.133 1 89.25 82 GLY B C 1
ATOM 8414 O O . GLY B 1 82 ? 12.602 -42.781 11.57 1 89.25 82 GLY B O 1
ATOM 8415 N N . ARG B 1 83 ? 12.898 -40.594 11.531 1 84.88 83 ARG B N 1
ATOM 8416 C CA . ARG B 1 83 ? 13.914 -40.656 12.578 1 84.88 83 ARG B CA 1
ATOM 8417 C C . ARG B 1 83 ? 13.422 -40 13.859 1 84.88 83 ARG B C 1
ATOM 8419 O O . ARG B 1 83 ? 13.281 -40.656 14.891 1 84.88 83 ARG B O 1
ATOM 8426 N N . GLN B 1 84 ? 13.164 -38.719 13.742 1 85.31 84 GLN B N 1
ATOM 8427 C CA . GLN B 1 84 ? 12.773 -38 14.953 1 85.31 84 GLN B CA 1
ATOM 8428 C C . GLN B 1 84 ? 11.609 -37.062 14.68 1 85.31 84 GLN B C 1
ATOM 8430 O O . GLN B 1 84 ? 11.023 -36.5 15.609 1 85.31 84 GLN B O 1
ATOM 8435 N N . ASP B 1 85 ? 11.25 -36.938 13.516 1 89.56 85 ASP B N 1
ATOM 8436 C CA . ASP B 1 85 ? 10.25 -35.938 13.164 1 89.56 85 ASP B CA 1
ATOM 8437 C C . ASP B 1 85 ? 8.859 -36.375 13.617 1 89.56 85 ASP B C 1
ATOM 8439 O O . ASP B 1 85 ? 8.5 -37.562 13.523 1 89.56 85 ASP B O 1
ATOM 8443 N N . GLY B 1 86 ? 8.086 -35.469 14.172 1 92.75 86 GLY B N 1
ATOM 8444 C CA . GLY B 1 86 ? 6.691 -35.688 14.516 1 92.75 86 GLY B CA 1
ATOM 8445 C C . GLY B 1 86 ? 6.055 -34.5 15.227 1 92.75 86 GLY B C 1
ATOM 8446 O O . GLY B 1 86 ? 6.633 -33.406 15.273 1 92.75 86 GLY B O 1
ATOM 8447 N N . TYR B 1 87 ? 4.848 -34.656 15.578 1 93.5 87 TYR B N 1
ATOM 8448 C CA . TYR B 1 87 ? 4.113 -33.688 16.391 1 93.5 87 TYR B CA 1
ATOM 8449 C C . TYR B 1 87 ? 3.412 -34.375 17.547 1 93.5 87 TYR B C 1
ATOM 8451 O O . TYR B 1 87 ? 2.99 -35.531 17.438 1 93.5 87 TYR B O 1
ATOM 8459 N N . ARG B 1 88 ? 3.324 -33.656 18.734 1 93.25 88 ARG B N 1
ATOM 8460 C CA . ARG B 1 88 ? 2.691 -34.312 19.859 1 93.25 88 ARG B CA 1
ATOM 8461 C C . ARG B 1 88 ? 2.084 -33.312 20.828 1 93.25 88 ARG B C 1
ATOM 8463 O O . ARG B 1 88 ? 2.486 -32.125 20.844 1 93.25 88 ARG B O 1
ATOM 8470 N N . GLN B 1 89 ? 1.101 -33.656 21.438 1 91.44 89 GLN B N 1
ATOM 8471 C CA . GLN B 1 89 ? 0.568 -32.969 22.609 1 91.44 89 GLN B CA 1
ATOM 8472 C C . GLN B 1 89 ? 0.298 -33.938 23.75 1 91.44 89 GLN B C 1
ATOM 8474 O O . GLN B 1 89 ? 0.08 -35.125 23.5 1 91.44 89 GLN B O 1
ATOM 8479 N N . GLU B 1 90 ? 0.301 -33.406 24.984 1 86.88 90 GLU B N 1
ATOM 8480 C CA . GLU B 1 90 ? 0.244 -34.25 26.172 1 86.88 90 GLU B CA 1
ATOM 8481 C C . GLU B 1 90 ? -1.183 -34.719 26.453 1 86.88 90 GLU B C 1
ATOM 8483 O O . GLU B 1 90 ? -1.391 -35.75 27.141 1 86.88 90 GLU B O 1
ATOM 8488 N N . GLN B 1 91 ? -2.113 -34.125 25.938 1 87.56 91 GLN B N 1
ATOM 8489 C CA . GLN B 1 91 ? -3.498 -34.5 26.203 1 87.56 91 GLN B CA 1
ATOM 8490 C C . GLN B 1 91 ? -4.102 -35.25 25.031 1 87.56 91 GLN B C 1
ATOM 8492 O O . GLN B 1 91 ? -3.725 -35.031 23.875 1 87.56 91 GLN B O 1
ATOM 8497 N N . ALA B 1 92 ? -4.957 -36.281 25.375 1 88.94 92 ALA B N 1
ATOM 8498 C CA . ALA B 1 92 ? -5.734 -36.938 24.328 1 88.94 92 ALA B CA 1
ATOM 8499 C C . ALA B 1 92 ? -6.789 -36 23.75 1 88.94 92 ALA B C 1
ATOM 8501 O O . ALA B 1 92 ? -7.078 -34.938 24.328 1 88.94 92 ALA B O 1
ATOM 8502 N N . LEU B 1 93 ? -7.18 -36.406 22.562 1 85.31 93 LEU B N 1
ATOM 8503 C CA . LEU B 1 93 ? -8.242 -35.625 21.938 1 85.31 93 LEU B CA 1
ATOM 8504 C C . LEU B 1 93 ? -9.617 -36.125 22.422 1 85.31 93 LEU B C 1
ATOM 8506 O O . LEU B 1 93 ? -9.922 -37.312 22.344 1 85.31 93 LEU B O 1
ATOM 8510 N N . GLY B 1 94 ? -10.375 -35.281 22.906 1 74.12 94 GLY B N 1
ATOM 8511 C CA . GLY B 1 94 ? -11.734 -35.625 23.297 1 74.12 94 GLY B CA 1
ATOM 8512 C C . GLY B 1 94 ? -11.789 -36.625 24.438 1 74.12 94 GLY B C 1
ATOM 8513 O O . GLY B 1 94 ? -10.93 -36.594 25.328 1 74.12 94 GLY B O 1
ATOM 8514 N N . THR B 1 95 ? -12.93 -37.406 24.609 1 70.81 95 THR B N 1
ATOM 8515 C CA . THR B 1 95 ? -13.133 -38.375 25.688 1 70.81 95 THR B CA 1
ATOM 8516 C C . THR B 1 95 ? -13.195 -39.781 25.125 1 70.81 95 THR B C 1
ATOM 8518 O O . THR B 1 95 ? -13.484 -39.969 23.938 1 70.81 95 THR B O 1
ATOM 8521 N N . ALA B 1 96 ? -12.727 -40.75 25.953 1 65.88 96 ALA B N 1
ATOM 8522 C CA . ALA B 1 96 ? -12.719 -42.156 25.562 1 65.88 96 ALA B CA 1
ATOM 8523 C C . ALA B 1 96 ? -14.141 -42.688 25.391 1 65.88 96 ALA B C 1
ATOM 8525 O O . ALA B 1 96 ? -14.352 -43.688 24.719 1 65.88 96 ALA B O 1
ATOM 8526 N N . ASP B 1 97 ? -15.109 -42 25.812 1 73.31 97 ASP B N 1
ATOM 8527 C CA . ASP B 1 97 ? -16.469 -42.531 25.812 1 73.31 97 ASP B CA 1
ATOM 8528 C C . ASP B 1 97 ? -17.234 -42.062 24.578 1 73.31 97 ASP B C 1
ATOM 8530 O O . ASP B 1 97 ? -16.938 -41.031 24.016 1 73.31 97 ASP B O 1
ATOM 8534 N N . GLY B 1 98 ? -18.141 -42.969 23.984 1 80.62 98 GLY B N 1
ATOM 8535 C CA . GLY B 1 98 ? -19.078 -42.656 22.922 1 80.62 98 GLY B CA 1
ATOM 8536 C C . GLY B 1 98 ? -18.609 -43.125 21.562 1 80.62 98 GLY B C 1
ATOM 8537 O O . GLY B 1 98 ? -17.562 -43.75 21.438 1 80.62 98 GLY B O 1
ATOM 8538 N N . ASN B 1 99 ? -19.438 -42.938 20.547 1 88.88 99 ASN B N 1
ATOM 8539 C CA . ASN B 1 99 ? -19.141 -43.281 19.156 1 88.88 99 ASN B CA 1
ATOM 8540 C C . ASN B 1 99 ? -18.172 -42.281 18.531 1 88.88 99 ASN B C 1
ATOM 8542 O O . ASN B 1 99 ? -18.328 -41.094 18.672 1 88.88 99 ASN B O 1
ATOM 8546 N N . ARG B 1 100 ? -17.047 -42.812 17.969 1 91.38 100 ARG B N 1
ATOM 8547 C CA . ARG B 1 100 ? -15.992 -41.938 17.438 1 91.38 100 ARG B CA 1
ATOM 8548 C C . ARG B 1 100 ? -15.375 -42.531 16.188 1 91.38 100 ARG B C 1
ATOM 8550 O O . ARG B 1 100 ? -15.477 -43.719 15.938 1 91.38 100 ARG B O 1
ATOM 8557 N N . VAL B 1 101 ? -14.781 -41.656 15.406 1 91.81 101 VAL B N 1
ATOM 8558 C CA . VAL B 1 101 ? -14 -42.094 14.258 1 91.81 101 VAL B CA 1
ATOM 8559 C C . VAL B 1 101 ? -12.727 -41.281 14.148 1 91.81 101 VAL B C 1
ATOM 8561 O O . VAL B 1 101 ? -12.758 -40.062 14.281 1 91.81 101 VAL B O 1
ATOM 8564 N N . LEU B 1 102 ? -11.586 -41.938 14.133 1 93.5 102 LEU B N 1
ATOM 8565 C CA . LEU B 1 102 ? -10.281 -41.344 13.852 1 93.5 102 LEU B CA 1
ATOM 8566 C C . LEU B 1 102 ? -9.836 -41.656 12.43 1 93.5 102 LEU B C 1
ATOM 8568 O O . LEU B 1 102 ? -9.75 -42.844 12.055 1 93.5 102 LEU B O 1
ATOM 8572 N N . GLU B 1 103 ? -9.609 -40.594 11.633 1 94 103 GLU B N 1
ATOM 8573 C CA . GLU B 1 103 ? -9.242 -40.812 10.234 1 94 103 GLU B CA 1
ATOM 8574 C C . GLU B 1 103 ? -7.961 -40.062 9.883 1 94 103 GLU B C 1
ATOM 8576 O O . GLU B 1 103 ? -7.676 -39.031 10.453 1 94 103 GLU B O 1
ATOM 8581 N N . ILE B 1 104 ? -7.195 -40.719 8.977 1 94.5 104 ILE B N 1
ATOM 8582 C CA . ILE B 1 104 ? -5.91 -40.125 8.602 1 94.5 104 ILE B CA 1
ATOM 8583 C C . ILE B 1 104 ? -5.66 -40.375 7.109 1 94.5 104 ILE B C 1
ATOM 8585 O O . ILE B 1 104 ? -5.969 -41.438 6.582 1 94.5 104 ILE B O 1
ATOM 8589 N N . TRP B 1 105 ? -5.203 -39.406 6.414 1 92.81 105 TRP B N 1
ATOM 8590 C CA . TRP B 1 105 ? -4.605 -39.562 5.094 1 92.81 105 TRP B CA 1
ATOM 8591 C C . TRP B 1 105 ? -3.084 -39.594 5.188 1 92.81 105 TRP B C 1
ATOM 8593 O O . TRP B 1 105 ? -2.449 -38.625 5.625 1 92.81 105 TRP B O 1
ATOM 8603 N N . VAL B 1 106 ? -2.516 -40.781 4.734 1 93.81 106 VAL B N 1
ATOM 8604 C CA . VAL B 1 106 ? -1.099 -41 4.98 1 93.81 106 VAL B CA 1
ATOM 8605 C C . VAL B 1 106 ? -0.457 -41.625 3.732 1 93.81 106 VAL B C 1
ATOM 8607 O O . VAL B 1 106 ? -1.117 -42.312 2.967 1 93.81 106 VAL B O 1
ATOM 8610 N N . LYS B 1 107 ? 0.792 -41.25 3.469 1 91.12 107 LYS B N 1
ATOM 8611 C CA . LYS B 1 107 ? 1.633 -41.781 2.406 1 91.12 107 LYS B CA 1
ATOM 8612 C C . LYS B 1 107 ? 2.998 -42.188 2.943 1 91.12 107 LYS B C 1
ATOM 8614 O O . LYS B 1 107 ? 3.781 -41.344 3.385 1 91.12 107 LYS B O 1
ATOM 8619 N N . ALA B 1 108 ? 3.256 -43.469 2.926 1 92.31 108 ALA B N 1
ATOM 8620 C CA . ALA B 1 108 ? 4.523 -44 3.438 1 92.31 108 ALA B CA 1
ATOM 8621 C C . ALA B 1 108 ? 5.641 -43.812 2.414 1 92.31 108 ALA B C 1
ATOM 8623 O O . ALA B 1 108 ? 5.402 -43.875 1.206 1 92.31 108 ALA B O 1
ATOM 8624 N N . ALA B 1 109 ? 6.793 -43.469 2.932 1 87.44 109 ALA B N 1
ATOM 8625 C CA . ALA B 1 109 ? 7.953 -43.344 2.055 1 87.44 109 ALA B CA 1
ATOM 8626 C C . ALA B 1 109 ? 8.914 -44.5 2.232 1 87.44 109 ALA B C 1
ATOM 8628 O O . ALA B 1 109 ? 9.141 -44.969 3.355 1 87.44 109 ALA B O 1
ATOM 8629 N N . GLY B 1 110 ? 9.516 -45 1.14 1 77.12 110 GLY B N 1
ATOM 8630 C CA . GLY B 1 110 ? 10.617 -45.938 1.154 1 77.12 110 GLY B CA 1
ATOM 8631 C C . GLY B 1 110 ? 10.195 -47.344 1.533 1 77.12 110 GLY B C 1
ATOM 8632 O O . GLY B 1 110 ? 9.016 -47.594 1.804 1 77.12 110 GLY B O 1
ATOM 8633 N N . PRO B 1 111 ? 11.141 -48.312 1.435 1 70.81 111 PRO B N 1
ATOM 8634 C CA . PRO B 1 111 ? 10.867 -49.688 1.824 1 70.81 111 PRO B CA 1
ATOM 8635 C C . PRO B 1 111 ? 10.617 -49.844 3.324 1 70.81 111 PRO B C 1
ATOM 8637 O O . PRO B 1 111 ? 11.047 -49 4.113 1 70.81 111 PRO B O 1
ATOM 8640 N N . ASP B 1 112 ? 9.82 -50.781 3.668 1 67.69 112 ASP B N 1
ATOM 8641 C CA . ASP B 1 112 ? 9.516 -51.062 5.066 1 67.69 112 ASP B CA 1
ATOM 8642 C C . ASP B 1 112 ? 10.773 -51.438 5.836 1 67.69 112 ASP B C 1
ATOM 8644 O O . ASP B 1 112 ? 11.586 -52.25 5.348 1 67.69 112 ASP B O 1
ATOM 8648 N N . THR B 1 113 ? 11.453 -50.656 6.762 1 63.91 113 THR B N 1
ATOM 8649 C CA . THR B 1 113 ? 12.656 -50.969 7.523 1 63.91 113 THR B CA 1
ATOM 8650 C C . THR B 1 113 ? 12.391 -52.094 8.531 1 63.91 113 THR B C 1
ATOM 8652 O O . THR B 1 113 ? 13.289 -52.5 9.258 1 63.91 113 THR B O 1
ATOM 8655 N N . LEU B 1 114 ? 11.273 -52.875 8.602 1 64.81 114 LEU B N 1
ATOM 8656 C CA . LEU B 1 114 ? 10.828 -53.938 9.5 1 64.81 114 LEU B CA 1
ATOM 8657 C C . LEU B 1 114 ? 10.484 -53.375 10.875 1 64.81 114 LEU B C 1
ATOM 8659 O O . LEU B 1 114 ? 9.727 -54 11.633 1 64.81 114 LEU B O 1
ATOM 8663 N N . ALA B 1 115 ? 11.047 -52.156 11.297 1 81.25 115 ALA B N 1
ATOM 8664 C CA . ALA B 1 115 ? 10.672 -51.562 12.578 1 81.25 115 ALA B CA 1
ATOM 8665 C C . ALA B 1 115 ? 9.305 -50.875 12.492 1 81.25 115 ALA B C 1
ATOM 8667 O O . ALA B 1 115 ? 8.906 -50.406 11.414 1 81.25 115 ALA B O 1
ATOM 8668 N N . ARG B 1 116 ? 8.641 -50.969 13.648 1 90.31 116 ARG B N 1
ATOM 8669 C CA . ARG B 1 116 ? 7.332 -50.312 13.742 1 90.31 116 ARG B CA 1
ATOM 8670 C C . ARG B 1 116 ? 7.449 -48.812 13.625 1 90.31 116 ARG B C 1
ATOM 8672 O O . ARG B 1 116 ? 8.328 -48.188 14.234 1 90.31 116 ARG B O 1
ATOM 8679 N N . GLN B 1 117 ? 6.633 -48.188 12.719 1 93.88 117 GLN B N 1
ATOM 8680 C CA . GLN B 1 117 ? 6.547 -46.719 12.547 1 93.88 117 GLN B CA 1
ATOM 8681 C C . GLN B 1 117 ? 5.152 -46.219 12.891 1 93.88 117 GLN B C 1
ATOM 8683 O O . GLN B 1 117 ? 4.164 -46.625 12.281 1 93.88 117 GLN B O 1
ATOM 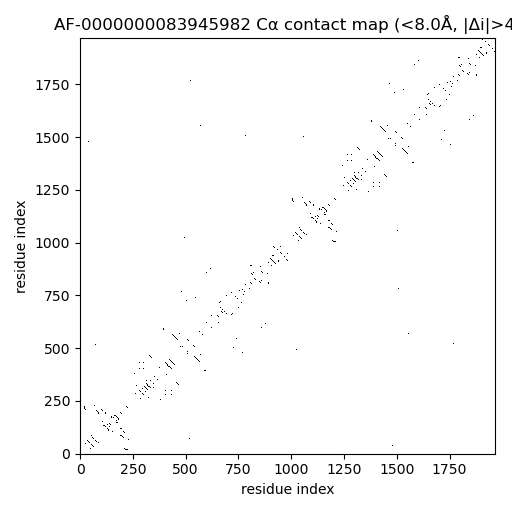8688 N N . THR B 1 118 ? 5.047 -45.375 13.852 1 94.56 118 THR B N 1
ATOM 8689 C CA . THR B 1 118 ? 3.756 -44.875 14.297 1 94.56 118 THR B CA 1
ATOM 8690 C C . THR B 1 118 ? 3.307 -43.719 13.422 1 94.56 118 THR B C 1
ATOM 8692 O O . THR B 1 118 ? 4.043 -42.75 13.25 1 94.56 118 THR B O 1
ATOM 8695 N N . VAL B 1 119 ? 2.113 -43.781 12.883 1 95.88 119 VAL B N 1
ATOM 8696 C CA . VAL B 1 119 ? 1.521 -42.719 12.07 1 95.88 119 VAL B CA 1
ATOM 8697 C C . VAL B 1 119 ? 0.74 -41.781 12.969 1 95.88 119 VAL B C 1
ATOM 8699 O O . VAL B 1 119 ? 0.888 -40.531 12.867 1 95.88 119 VAL B O 1
ATOM 8702 N N . VAL B 1 120 ? -0.065 -42.25 13.734 1 95.81 120 VAL B N 1
ATOM 8703 C CA . VAL B 1 120 ? -0.823 -41.469 14.711 1 95.81 120 VAL B CA 1
ATOM 8704 C C . VAL B 1 120 ? -1.042 -42.312 15.977 1 95.81 120 VAL B C 1
ATOM 8706 O O . VAL B 1 120 ? -1.271 -43.531 15.891 1 95.81 120 VAL B O 1
ATOM 8709 N N . SER B 1 121 ? -0.898 -41.719 17.141 1 94.12 121 SER B N 1
ATOM 8710 C CA . SER B 1 121 ? -1.201 -42.344 18.406 1 94.12 121 SER B CA 1
ATOM 8711 C C . SER B 1 121 ? -2.176 -41.531 19.234 1 94.12 121 SER B C 1
ATOM 8713 O O . SER B 1 121 ? -1.842 -40.406 19.672 1 94.12 121 SER B O 1
ATOM 8715 N N . HIS B 1 122 ? -3.35 -41.906 19.312 1 94.06 122 HIS B N 1
ATOM 8716 C CA . HIS B 1 122 ? -4.344 -41.375 20.234 1 94.06 122 HIS B CA 1
ATOM 8717 C C . HIS B 1 122 ? -4.387 -42.156 21.531 1 94.06 122 HIS B C 1
ATOM 8719 O O . HIS B 1 122 ? -5.012 -43.219 21.594 1 94.06 122 HIS B O 1
ATOM 8725 N N . GLY B 1 123 ? -3.754 -41.625 22.531 1 91.88 123 GLY B N 1
ATOM 8726 C CA . GLY B 1 123 ? -3.361 -42.438 23.688 1 91.88 123 GLY B CA 1
ATOM 8727 C C . GLY B 1 123 ? -2.074 -43.188 23.469 1 91.88 123 GLY B C 1
ATOM 8728 O O . GLY B 1 123 ? -1.089 -42.656 22.969 1 91.88 123 GLY B O 1
ATOM 8729 N N . THR B 1 124 ? -2.105 -44.406 23.984 1 89.38 124 THR B N 1
ATOM 8730 C CA . THR B 1 124 ? -0.961 -45.281 23.781 1 89.38 124 THR B CA 1
ATOM 8731 C C . THR B 1 124 ? -1.405 -46.625 23.188 1 89.38 124 THR B C 1
ATOM 8733 O O . THR B 1 124 ? -2.604 -46.875 23.062 1 89.38 124 THR B O 1
ATOM 8736 N N . ALA B 1 125 ? -0.384 -47.375 22.766 1 87.12 125 ALA B N 1
ATOM 8737 C CA . ALA B 1 125 ? -0.674 -48.688 22.219 1 87.12 125 ALA B CA 1
ATOM 8738 C C . ALA B 1 125 ? -1.394 -49.562 23.25 1 87.12 125 ALA B C 1
ATOM 8740 O O . ALA B 1 125 ? -2.188 -50.438 22.906 1 87.12 125 ALA B O 1
ATOM 8741 N N . ALA B 1 126 ? -1.133 -49.375 24.547 1 86.94 126 ALA B N 1
ATOM 8742 C CA . ALA B 1 126 ? -1.733 -50.156 25.641 1 86.94 126 ALA B CA 1
ATOM 8743 C C . ALA B 1 126 ? -3.1 -49.594 26.016 1 86.94 126 ALA B C 1
ATOM 8745 O O . ALA B 1 126 ? -4.035 -50.344 26.297 1 86.94 126 ALA B O 1
ATOM 8746 N N . ASN B 1 127 ? -3.189 -48.344 26.094 1 89.81 127 ASN B N 1
ATOM 8747 C CA . ASN B 1 127 ? -4.406 -47.625 26.484 1 89.81 127 ASN B CA 1
ATOM 8748 C C . ASN B 1 127 ? -4.816 -46.594 25.453 1 89.81 127 ASN B C 1
ATOM 8750 O O . ASN B 1 127 ? -4.711 -45.375 25.688 1 89.81 127 ASN B O 1
ATOM 8754 N N . GLY B 1 128 ? -5.328 -46.938 24.344 1 92.94 128 GLY B N 1
ATOM 8755 C CA . GLY B 1 128 ? -5.738 -46.062 23.266 1 92.94 128 GLY B CA 1
ATOM 8756 C C . GLY B 1 128 ? -5.633 -46.719 21.906 1 92.94 128 GLY B C 1
ATOM 8757 O O . GLY B 1 128 ? -5.922 -47.906 21.75 1 92.94 128 GLY B O 1
ATOM 8758 N N . TYR B 1 129 ? -5.402 -45.938 20.891 1 93.44 129 TYR B N 1
ATOM 8759 C CA . TYR B 1 129 ? -5.406 -46.375 19.5 1 93.44 129 TYR B CA 1
ATOM 8760 C C . TYR B 1 129 ? -4.188 -45.844 18.75 1 93.44 129 TYR B C 1
ATOM 8762 O O . TYR B 1 129 ? -4.02 -44.625 18.625 1 93.44 129 TYR B O 1
ATOM 8770 N N . ALA B 1 130 ? -3.322 -46.688 18.344 1 94.69 130 ALA B N 1
ATOM 8771 C CA . ALA B 1 130 ? -2.17 -46.281 17.547 1 94.69 130 ALA B CA 1
ATOM 8772 C C . ALA B 1 130 ? -2.189 -46.938 16.172 1 94.69 130 ALA B C 1
ATOM 8774 O O . ALA B 1 130 ? -2.23 -48.156 16.078 1 94.69 130 ALA B O 1
ATOM 8775 N N . VAL B 1 131 ? -2.211 -46.125 15.125 1 95.88 131 VAL B N 1
ATOM 8776 C CA . VAL B 1 131 ? -2.074 -46.625 13.766 1 95.88 131 VAL B CA 1
ATOM 8777 C C . VAL B 1 131 ? -0.602 -46.625 13.359 1 95.88 131 VAL B C 1
ATOM 8779 O O . VAL B 1 131 ? 0.082 -45.625 13.445 1 95.88 131 VAL B O 1
ATOM 8782 N N . VAL B 1 132 ? -0.114 -47.812 12.922 1 95.06 132 VAL B N 1
ATOM 8783 C CA . VAL B 1 132 ? 1.319 -47.938 12.68 1 95.06 132 VAL B CA 1
ATOM 8784 C C . VAL B 1 132 ? 1.555 -48.625 11.344 1 95.06 132 VAL B C 1
ATOM 8786 O O . VAL B 1 132 ? 0.657 -49.281 10.812 1 95.06 132 VAL B O 1
ATOM 8789 N N . ARG B 1 133 ? 2.676 -48.312 10.805 1 94.88 133 ARG B N 1
ATOM 8790 C CA . ARG B 1 133 ? 3.25 -49.125 9.742 1 94.88 133 ARG B CA 1
ATOM 8791 C C . ARG B 1 133 ? 4.18 -50.188 10.312 1 94.88 133 ARG B C 1
ATOM 8793 O O . ARG B 1 133 ? 5.145 -49.875 11.008 1 94.88 133 ARG B O 1
ATOM 8800 N N . HIS B 1 134 ? 3.848 -51.469 10.102 1 92.5 134 HIS B N 1
ATOM 8801 C CA . HIS B 1 134 ? 4.66 -52.562 10.609 1 92.5 134 HIS B CA 1
ATOM 8802 C C . HIS B 1 134 ? 4.609 -53.781 9.68 1 92.5 134 HIS B C 1
ATOM 8804 O O . HIS B 1 134 ? 3.529 -54.281 9.344 1 92.5 134 HIS B O 1
ATOM 8810 N N . GLU B 1 135 ? 5.777 -54.25 9.266 1 88.75 135 GLU B N 1
ATOM 8811 C CA . GLU B 1 135 ? 5.938 -55.406 8.414 1 88.75 135 GLU B CA 1
ATOM 8812 C C . GLU B 1 135 ? 5.109 -55.281 7.137 1 88.75 135 GLU B C 1
ATOM 8814 O O . GLU B 1 135 ? 4.348 -56.188 6.797 1 88.75 135 GLU B O 1
ATOM 8819 N N . GLY B 1 136 ? 5.141 -54.188 6.57 1 88.88 136 GLY B N 1
ATOM 8820 C CA . GLY B 1 136 ? 4.539 -53.938 5.266 1 88.88 136 GLY B CA 1
ATOM 8821 C C . GLY B 1 136 ? 3.043 -53.688 5.332 1 88.88 136 GLY B C 1
ATOM 8822 O O . GLY B 1 136 ? 2.375 -53.625 4.297 1 88.88 136 GLY B O 1
ATOM 8823 N N . GLN B 1 137 ? 2.549 -53.688 6.559 1 92.62 137 GLN B N 1
ATOM 8824 C CA . GLN B 1 137 ? 1.114 -53.5 6.742 1 92.62 137 GLN B CA 1
ATOM 8825 C C . GLN B 1 137 ? 0.825 -52.281 7.613 1 92.62 137 GLN B C 1
ATOM 8827 O O . GLN B 1 137 ? 1.6 -51.938 8.516 1 92.62 137 GLN B O 1
ATOM 8832 N N . TRP B 1 138 ? -0.258 -51.531 7.234 1 95.5 138 TRP B N 1
ATOM 8833 C CA . TRP B 1 138 ? -0.864 -50.656 8.227 1 95.5 138 TRP B CA 1
ATOM 8834 C C . TRP B 1 138 ? -1.566 -51.469 9.312 1 95.5 138 TRP B C 1
ATOM 8836 O O . TRP B 1 138 ? -2.318 -52.406 9.016 1 95.5 138 TRP B O 1
ATOM 8846 N N . ARG B 1 139 ? -1.372 -51.188 10.562 1 95.12 139 ARG B N 1
ATOM 8847 C CA . ARG B 1 139 ? -1.945 -51.938 11.672 1 95.12 139 ARG B CA 1
ATOM 8848 C C . ARG B 1 139 ? -2.477 -51 12.758 1 95.12 139 ARG B C 1
ATOM 8850 O O . ARG B 1 139 ? -2.039 -49.875 12.859 1 95.12 139 ARG B O 1
ATOM 8857 N N . LEU B 1 140 ? -3.428 -51.469 13.438 1 96.62 140 LEU B N 1
ATOM 8858 C CA . LEU B 1 140 ? -3.904 -50.781 14.641 1 96.62 140 LEU B CA 1
ATOM 8859 C C . LEU B 1 140 ? -3.389 -51.469 15.898 1 96.62 140 LEU B C 1
ATOM 8861 O O . LEU B 1 140 ? -3.51 -52.688 16.031 1 96.62 140 LEU B O 1
ATOM 8865 N N . LEU B 1 141 ? -2.773 -50.75 16.75 1 94.38 141 LEU B N 1
ATOM 8866 C CA . LEU B 1 141 ? -2.445 -51.219 18.094 1 94.38 141 LEU B CA 1
ATOM 8867 C C . LEU B 1 141 ? -3.479 -50.719 19.094 1 94.38 141 LEU B C 1
ATOM 8869 O O . LEU B 1 141 ? -3.691 -49.5 19.25 1 94.38 141 LEU B O 1
ATOM 8873 N N . CYS B 1 142 ? -4.129 -51.562 19.672 1 93.19 142 CYS B N 1
ATOM 8874 C CA . CYS B 1 142 ? -5.176 -51.281 20.641 1 93.19 142 CYS B CA 1
ATOM 8875 C C . CYS B 1 142 ? -5.207 -52.344 21.75 1 93.19 142 CYS B C 1
ATOM 8877 O O . CYS B 1 142 ? -5.34 -53.531 21.453 1 93.19 142 CYS B O 1
ATOM 8879 N N . ALA B 1 143 ? -5.102 -51.938 22.969 1 87.69 143 ALA B N 1
ATOM 8880 C CA . ALA B 1 143 ? -5.164 -52.812 24.125 1 87.69 143 ALA B CA 1
ATOM 8881 C C . ALA B 1 143 ? -4.152 -53.938 24.016 1 87.69 143 ALA B C 1
ATOM 8883 O O . ALA B 1 143 ? -4.473 -55.094 24.297 1 87.69 143 ALA B O 1
ATOM 8884 N N . GLY B 1 144 ? -3.037 -53.594 23.516 1 81.31 144 GLY B N 1
ATOM 8885 C CA . GLY B 1 144 ? -1.937 -54.531 23.422 1 81.31 144 GLY B CA 1
ATOM 8886 C C . GLY B 1 144 ? -2.035 -55.438 22.219 1 81.31 144 GLY B C 1
ATOM 8887 O O . GLY B 1 144 ? -1.164 -56.312 22 1 81.31 144 GLY B O 1
ATOM 8888 N N . GLN B 1 145 ? -3.027 -55.406 21.469 1 90.38 145 GLN B N 1
ATOM 8889 C CA . GLN B 1 145 ? -3.217 -56.25 20.297 1 90.38 145 GLN B CA 1
ATOM 8890 C C . GLN B 1 145 ? -2.953 -55.469 19 1 90.38 145 GLN B C 1
ATOM 8892 O O . GLN B 1 145 ? -3.26 -54.281 18.922 1 90.38 145 GLN B O 1
ATOM 8897 N N . GLU B 1 146 ? -2.381 -56.125 18.047 1 92.5 146 GLU B N 1
ATOM 8898 C CA . GLU B 1 146 ? -2.137 -55.562 16.734 1 92.5 146 GLU B CA 1
ATOM 8899 C C . GLU B 1 146 ? -3.092 -56.156 15.695 1 92.5 146 GLU B C 1
ATOM 8901 O O . GLU B 1 146 ? -3.16 -57.375 15.531 1 92.5 146 GLU B O 1
ATOM 8906 N N . THR B 1 147 ? -3.887 -55.344 15.062 1 95 147 THR B N 1
ATOM 8907 C CA . THR B 1 147 ? -4.832 -55.781 14.039 1 95 147 THR B CA 1
ATOM 8908 C C . THR B 1 147 ? -4.5 -55.125 12.695 1 95 147 THR B C 1
ATOM 8910 O O . THR B 1 147 ? -4.289 -53.938 12.609 1 95 147 THR B O 1
ATOM 8913 N N . GLU B 1 148 ? -4.5 -55.906 11.664 1 94.12 148 GLU B N 1
ATOM 8914 C CA . GLU B 1 148 ? -4.156 -55.438 10.328 1 94.12 148 GLU B CA 1
ATOM 8915 C C . GLU B 1 148 ? -5.285 -54.594 9.734 1 94.12 148 GLU B C 1
ATOM 8917 O O . GLU B 1 148 ? -6.461 -54.938 9.883 1 94.12 148 GLU B O 1
ATOM 8922 N N . ILE B 1 149 ? -4.879 -53.5 9.172 1 95.12 149 ILE B N 1
ATOM 8923 C CA . ILE B 1 149 ? -5.84 -52.656 8.484 1 95.12 149 ILE B CA 1
ATOM 8924 C C . ILE B 1 149 ? -5.746 -52.875 6.973 1 95.12 149 ILE B C 1
ATOM 8926 O O . ILE B 1 149 ? -6.766 -53.031 6.297 1 95.12 149 ILE B O 1
ATOM 8930 N N . GLY B 1 150 ? -4.523 -52.906 6.422 1 93.31 150 GLY B N 1
ATOM 8931 C CA . GLY B 1 150 ? -4.301 -53.094 4.996 1 93.31 150 GLY B CA 1
ATOM 8932 C C . GLY B 1 150 ? -2.84 -53 4.602 1 93.31 150 GLY B C 1
ATOM 8933 O O . GLY B 1 150 ? -1.998 -52.594 5.41 1 93.31 150 GLY B O 1
ATOM 8934 N N . ALA B 1 151 ? -2.607 -53.312 3.359 1 90.62 151 ALA B N 1
ATOM 8935 C CA . ALA B 1 151 ? -1.232 -53.344 2.865 1 90.62 151 ALA B CA 1
ATOM 8936 C C . ALA B 1 151 ? -0.695 -51.938 2.668 1 90.62 151 ALA B C 1
ATOM 8938 O O . ALA B 1 151 ? -1.425 -51.031 2.23 1 90.62 151 ALA B O 1
ATOM 8939 N N . VAL B 1 152 ? 0.585 -51.719 3.061 1 92.38 152 VAL B N 1
ATOM 8940 C CA . VAL B 1 152 ? 1.27 -50.469 2.771 1 92.38 152 VAL B CA 1
ATOM 8941 C C . VAL B 1 152 ? 1.823 -50.5 1.349 1 92.38 152 VAL B C 1
ATOM 8943 O O . VAL B 1 152 ? 2.576 -51.406 0.987 1 92.38 152 VAL B O 1
ATOM 8946 N N . ILE B 1 153 ? 1.4 -49.625 0.542 1 87.19 153 ILE B N 1
ATOM 8947 C CA . ILE B 1 153 ? 2.002 -49.406 -0.767 1 87.19 153 ILE B CA 1
ATOM 8948 C C . ILE B 1 153 ? 2.814 -48.094 -0.736 1 87.19 153 ILE B C 1
ATOM 8950 O O . ILE B 1 153 ? 2.25 -47 -0.812 1 87.19 153 ILE B O 1
ATOM 8954 N N . PRO B 1 154 ? 4.102 -48.25 -0.574 1 84.94 154 PRO B N 1
ATOM 8955 C CA . PRO B 1 154 ? 4.918 -47.031 -0.471 1 84.94 154 PRO B CA 1
ATOM 8956 C C . PRO B 1 154 ? 4.695 -46.062 -1.636 1 84.94 154 PRO B C 1
ATOM 8958 O O . PRO B 1 154 ? 4.551 -46.5 -2.781 1 84.94 154 PRO B O 1
ATOM 8961 N N . GLY B 1 155 ? 4.609 -44.781 -1.279 1 82.06 155 GLY B N 1
ATOM 8962 C CA . GLY B 1 155 ? 4.461 -43.75 -2.299 1 82.06 155 GLY B CA 1
ATOM 8963 C C . GLY B 1 155 ? 3.014 -43.5 -2.672 1 82.06 155 GLY B C 1
ATOM 8964 O O . GLY B 1 155 ? 2.727 -42.625 -3.482 1 82.06 155 GLY B O 1
ATOM 8965 N N . HIS B 1 156 ? 2.133 -44.281 -2.061 1 84.12 156 HIS B N 1
ATOM 8966 C CA . HIS B 1 156 ? 0.719 -44.125 -2.375 1 84.12 156 HIS B CA 1
ATOM 8967 C C . HIS B 1 156 ? -0.047 -43.562 -1.182 1 84.12 156 HIS B C 1
ATOM 8969 O O . HIS B 1 156 ? 0.153 -44 -0.047 1 84.12 156 HIS B O 1
ATOM 8975 N N . TRP B 1 157 ? -0.828 -42.562 -1.549 1 89.12 157 TRP B N 1
ATOM 8976 C CA . TRP B 1 157 ? -1.694 -42.031 -0.504 1 89.12 157 TRP B CA 1
ATOM 8977 C C . TRP B 1 157 ? -2.771 -43.031 -0.12 1 89.12 157 TRP B C 1
ATOM 8979 O O . TRP B 1 157 ? -3.393 -43.656 -0.989 1 89.12 157 TRP B O 1
ATOM 8989 N N . THR B 1 158 ? -2.99 -43.25 1.171 1 90.62 158 THR B N 1
ATOM 8990 C CA . THR B 1 158 ? -3.963 -44.188 1.72 1 90.62 158 THR B CA 1
ATOM 8991 C C . THR B 1 158 ? -4.812 -43.531 2.797 1 90.62 158 THR B C 1
ATOM 8993 O O . THR B 1 158 ? -4.293 -42.781 3.619 1 90.62 158 THR B O 1
ATOM 8996 N N . HIS B 1 159 ? -6.109 -43.719 2.723 1 92.38 159 HIS B N 1
ATOM 8997 C CA . HIS B 1 159 ? -7.004 -43.281 3.787 1 92.38 159 HIS B CA 1
ATOM 8998 C C . HIS B 1 159 ? -7.246 -44.406 4.797 1 92.38 159 HIS B C 1
ATOM 9000 O O . HIS B 1 159 ? -7.621 -45.5 4.422 1 92.38 159 HIS B O 1
ATOM 9006 N N . LEU B 1 160 ? -6.961 -44.125 6.055 1 95.06 160 LEU B N 1
ATOM 9007 C CA . LEU B 1 160 ? -7.172 -45.062 7.145 1 95.06 160 LEU B CA 1
ATOM 9008 C C . LEU B 1 160 ? -8.18 -44.531 8.148 1 95.06 160 LEU B C 1
ATOM 9010 O O . LEU B 1 160 ? -8.195 -43.312 8.43 1 95.06 160 LEU B O 1
ATOM 9014 N N . ALA B 1 161 ? -9.008 -45.375 8.617 1 94.94 161 ALA B N 1
ATOM 9015 C CA . ALA B 1 161 ? -9.945 -44.906 9.633 1 94.94 161 ALA B CA 1
ATOM 9016 C C . ALA B 1 161 ? -10.188 -46 10.688 1 94.94 161 ALA B C 1
ATOM 9018 O O . ALA B 1 161 ? -10.188 -47.188 10.367 1 94.94 161 ALA B O 1
ATOM 9019 N N . VAL B 1 162 ? -10.305 -45.625 11.922 1 94.44 162 VAL B N 1
ATOM 9020 C CA . VAL B 1 162 ? -10.688 -46.438 13.086 1 94.44 162 VAL B CA 1
ATOM 9021 C C . VAL B 1 162 ? -12.008 -45.906 13.656 1 94.44 162 VAL B C 1
ATOM 9023 O O . VAL B 1 162 ? -12.062 -44.781 14.18 1 94.44 162 VAL B O 1
ATOM 9026 N N . ALA B 1 163 ? -12.977 -46.688 13.508 1 93.06 163 ALA B N 1
ATOM 9027 C CA . ALA B 1 163 ? -14.297 -46.25 13.945 1 93.06 163 ALA B CA 1
ATOM 9028 C C . ALA B 1 163 ? -14.828 -47.125 15.078 1 93.06 163 ALA B C 1
ATOM 9030 O O . ALA B 1 163 ? -14.656 -48.344 15.062 1 93.06 163 ALA B O 1
ATOM 9031 N N . ILE B 1 164 ? -15.383 -46.562 16.078 1 92.12 164 ILE B N 1
ATOM 9032 C CA . ILE B 1 164 ? -16.047 -47.219 17.188 1 92.12 164 ILE B CA 1
ATOM 9033 C C . ILE B 1 164 ? -17.516 -46.844 17.234 1 92.12 164 ILE B C 1
ATOM 9035 O O . ILE B 1 164 ? -17.859 -45.656 17.375 1 92.12 164 ILE B O 1
ATOM 9039 N N . ASP B 1 165 ? -18.344 -47.75 17.031 1 88.94 165 ASP B N 1
ATOM 9040 C CA . ASP B 1 165 ? -19.797 -47.562 17.062 1 88.94 16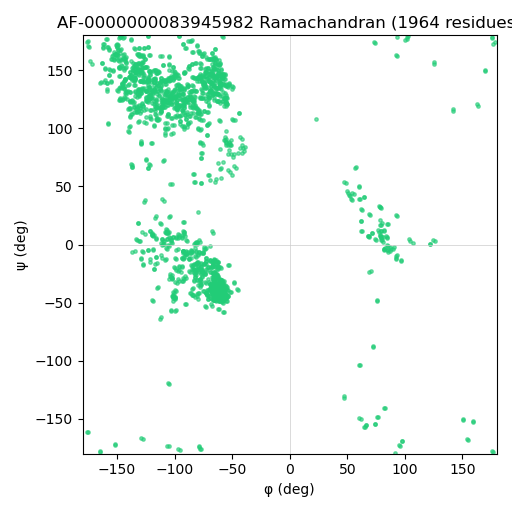5 ASP B CA 1
ATOM 9041 C C . ASP B 1 165 ? -20.453 -48.531 18.031 1 88.94 165 ASP B C 1
ATOM 9043 O O . ASP B 1 165 ? -20.422 -49.75 17.828 1 88.94 165 ASP B O 1
ATOM 9047 N N . GLN B 1 166 ? -21.062 -48.062 19.047 1 86.94 166 GLN B N 1
ATOM 9048 C CA . GLN B 1 166 ? -21.766 -48.844 20.062 1 86.94 166 GLN B CA 1
ATOM 9049 C C . GLN B 1 166 ? -20.875 -49.969 20.625 1 86.94 166 GLN B C 1
ATOM 9051 O O . GLN B 1 166 ? -21.281 -51.125 20.688 1 86.94 166 GLN B O 1
ATOM 9056 N N . GLY B 1 167 ? -19.719 -49.562 20.828 1 86.62 167 GLY B N 1
ATOM 9057 C CA . GLY B 1 167 ? -18.781 -50.469 21.469 1 86.62 167 GLY B CA 1
ATOM 9058 C C . GLY B 1 167 ? -18.094 -51.438 20.516 1 86.62 167 GLY B C 1
ATOM 9059 O O . GLY B 1 167 ? -17.328 -52.281 20.922 1 86.62 167 GLY B O 1
ATOM 9060 N N . LYS B 1 168 ? -18.406 -51.375 19.281 1 90 168 LYS B N 1
ATOM 9061 C CA . LYS B 1 168 ? -17.766 -52.188 18.266 1 90 168 LYS B CA 1
ATOM 9062 C C . LYS B 1 168 ? -16.766 -51.375 17.438 1 90 168 LYS B C 1
ATOM 9064 O O . LYS B 1 168 ? -17.125 -50.312 16.922 1 90 168 LYS B O 1
ATOM 9069 N N . GLY B 1 169 ? -15.555 -51.906 17.406 1 93.69 169 GLY B N 1
ATOM 9070 C CA . GLY B 1 169 ? -14.531 -51.25 16.625 1 93.69 169 GLY B CA 1
ATOM 9071 C C . GLY B 1 169 ? -14.422 -51.781 15.203 1 93.69 169 GLY B C 1
ATOM 9072 O O . GLY B 1 169 ? -14.398 -53 15 1 93.69 169 GLY B O 1
ATOM 9073 N N . THR B 1 170 ? -14.422 -50.969 14.211 1 94.31 170 THR B N 1
ATOM 9074 C CA . THR B 1 170 ? -14.203 -51.344 12.82 1 94.31 170 THR B CA 1
ATOM 9075 C C . THR B 1 170 ? -13.023 -50.562 12.227 1 94.31 170 THR B C 1
ATOM 9077 O O . THR B 1 170 ? -12.758 -49.438 12.625 1 94.31 170 THR B O 1
ATOM 9080 N N . LEU B 1 171 ? -12.273 -51.219 11.391 1 95.31 171 LEU B N 1
ATOM 9081 C CA . LEU B 1 171 ? -11.141 -50.625 10.68 1 95.31 171 LEU B CA 1
ATOM 9082 C C . LEU B 1 171 ? -11.477 -50.406 9.203 1 95.31 171 LEU B C 1
ATOM 9084 O O . LEU B 1 171 ? -12.188 -51.219 8.602 1 95.31 171 LEU B O 1
ATOM 9088 N N . TRP B 1 172 ? -11.031 -49.344 8.68 1 93.88 172 TRP B N 1
ATOM 9089 C CA . TRP B 1 172 ? -11.352 -48.969 7.301 1 93.88 172 TRP B CA 1
ATOM 9090 C C . TRP B 1 172 ? -10.086 -48.656 6.52 1 93.88 172 TRP B C 1
ATOM 9092 O O . TRP B 1 172 ? -9.195 -47.969 7.027 1 93.88 172 TRP B O 1
ATOM 9102 N N . TYR B 1 173 ? -9.969 -49.156 5.312 1 92.19 173 TYR B N 1
ATOM 9103 C CA . TYR B 1 173 ? -8.891 -49 4.344 1 92.19 173 TYR B CA 1
ATOM 9104 C C . TYR B 1 173 ? -9.43 -48.469 3.02 1 92.19 173 TYR B C 1
ATOM 9106 O O . TYR B 1 173 ? -10.078 -49.219 2.27 1 92.19 173 TYR B O 1
ATOM 9114 N N . ASP B 1 174 ? -9.055 -47.219 2.799 1 87.81 174 ASP B N 1
ATOM 9115 C CA . ASP B 1 174 ? -9.523 -46.531 1.602 1 87.81 174 ASP B CA 1
ATOM 9116 C C . ASP B 1 174 ? -11.039 -46.656 1.448 1 87.81 174 ASP B C 1
ATOM 9118 O O . ASP B 1 174 ? -11.531 -47 0.371 1 87.81 174 ASP B O 1
ATOM 9122 N N . GLY B 1 175 ? -11.688 -46.438 2.609 1 84.75 175 GLY B N 1
ATOM 9123 C CA . GLY B 1 175 ? -13.141 -46.344 2.611 1 84.75 175 GLY B CA 1
ATOM 9124 C C . GLY B 1 175 ? -13.828 -47.688 2.709 1 84.75 175 GLY B C 1
ATOM 9125 O O . GLY B 1 175 ? -15.047 -47.781 2.824 1 84.75 175 GLY B O 1
ATOM 9126 N N . ARG B 1 176 ? -13.078 -48.75 2.656 1 85.88 176 ARG B N 1
ATOM 9127 C CA . ARG B 1 176 ? -13.648 -50.094 2.77 1 85.88 176 ARG B CA 1
ATOM 9128 C C . ARG B 1 176 ? -13.312 -50.719 4.125 1 85.88 176 ARG B C 1
ATOM 9130 O O . ARG B 1 176 ? -12.195 -50.594 4.617 1 85.88 176 ARG B O 1
ATOM 9137 N N . LYS B 1 177 ? -14.359 -51.375 4.676 1 89.94 177 LYS B N 1
ATOM 9138 C CA . LYS B 1 177 ? -14.141 -52.031 5.953 1 89.94 177 LYS B CA 1
ATOM 9139 C C . LYS B 1 177 ? -13.141 -53.188 5.812 1 89.94 177 LYS B C 1
ATOM 9141 O O . LYS B 1 177 ? -13.281 -54.031 4.938 1 89.94 177 LYS B O 1
ATOM 9146 N N . SER B 1 178 ? -12.117 -53.156 6.57 1 92.19 178 SER B N 1
ATOM 9147 C CA . SER B 1 178 ? -11.047 -54.156 6.391 1 92.19 178 SER B CA 1
ATOM 9148 C C . SER B 1 178 ? -10.914 -55.062 7.609 1 92.19 178 SER B C 1
ATOM 9150 O O . SER B 1 178 ? -10.289 -56.125 7.539 1 92.19 178 SER B O 1
ATOM 9152 N N . GLY B 1 179 ? -11.516 -54.656 8.766 1 91.12 179 GLY B N 1
ATOM 9153 C CA . GLY B 1 179 ? -11.391 -55.5 9.945 1 91.12 179 GLY B CA 1
ATOM 9154 C C . GLY B 1 179 ? -12.195 -54.969 11.125 1 91.12 179 GLY B C 1
ATOM 9155 O O . GLY B 1 179 ? -12.891 -53.969 11.016 1 91.12 179 GLY B O 1
ATOM 9156 N N . GLU B 1 180 ? -12.164 -55.781 12.117 1 92.69 180 GLU B N 1
ATOM 9157 C CA . GLU B 1 180 ? -12.82 -55.438 13.383 1 92.69 180 GLU B CA 1
ATOM 9158 C C . GLU B 1 180 ? -11.859 -55.594 14.555 1 92.69 180 GLU B C 1
ATOM 9160 O O . GLU B 1 180 ? -10.867 -56.312 14.469 1 92.69 180 GLU B O 1
ATOM 9165 N N . PHE B 1 181 ? -12.102 -54.812 15.57 1 93 181 PHE B N 1
ATOM 9166 C CA . PHE B 1 181 ? -11.273 -54.906 16.766 1 93 181 PHE B CA 1
ATOM 9167 C C . PHE B 1 181 ? -12.094 -54.594 18.016 1 93 181 PHE B C 1
ATOM 9169 O O . PHE B 1 181 ? -13.234 -54.125 17.906 1 93 181 PHE B O 1
ATOM 9176 N N . LEU B 1 182 ? -11.539 -54.938 19.109 1 88.69 182 LEU B N 1
ATOM 9177 C CA . LEU B 1 182 ? -12.156 -54.594 20.391 1 88.69 182 LEU B CA 1
ATOM 9178 C C . LEU B 1 182 ? -11.594 -53.281 20.922 1 88.69 182 LEU B C 1
ATOM 9180 O O . LEU B 1 182 ? -10.391 -53.156 21.125 1 88.69 182 LEU B O 1
ATOM 9184 N N . PRO B 1 183 ? -12.461 -52.312 21.094 1 91.56 183 PRO B N 1
ATOM 9185 C CA . PRO B 1 183 ? -12 -51 21.531 1 91.56 183 PRO B CA 1
ATOM 9186 C C . PRO B 1 183 ? -11.352 -51 22.906 1 91.56 183 PRO B C 1
ATOM 9188 O O . PRO B 1 183 ? -11.742 -51.812 23.766 1 91.56 183 PRO B O 1
ATOM 9191 N N . SER B 1 184 ? -10.422 -50.156 23.094 1 88.81 184 SER B N 1
ATOM 9192 C CA . SER B 1 184 ? -9.742 -50 24.375 1 88.81 184 SER B CA 1
ATOM 9193 C C . SER B 1 184 ? -10.695 -49.5 25.453 1 88.81 184 SER B C 1
ATOM 9195 O O . SER B 1 184 ? -11.57 -48.656 25.172 1 88.81 184 SER B O 1
ATOM 9197 N N . ALA B 1 185 ? -10.43 -50 26.641 1 81 185 ALA B N 1
ATOM 9198 C CA . ALA B 1 185 ? -11.273 -49.594 27.766 1 81 185 ALA B CA 1
ATOM 9199 C C . ALA B 1 185 ? -10.898 -48.188 28.25 1 81 185 ALA B C 1
ATOM 9201 O O . ALA B 1 185 ? -11.711 -47.5 28.875 1 81 185 ALA B O 1
ATOM 9202 N N . SER B 1 186 ? -9.703 -47.781 28.031 1 85.5 186 SER B N 1
ATOM 9203 C CA . SER B 1 186 ? -9.219 -46.5 28.5 1 85.5 186 SER B CA 1
ATOM 9204 C C . SER B 1 186 ? -8.406 -45.781 27.422 1 85.5 186 SER B C 1
ATOM 9206 O O . SER B 1 186 ? -7.98 -46.406 26.453 1 85.5 186 SER B O 1
ATOM 9208 N N . LEU B 1 187 ? -8.336 -44.406 27.547 1 89.81 187 LEU B N 1
ATOM 9209 C CA . LEU B 1 187 ? -7.555 -43.562 26.656 1 89.81 187 LEU B CA 1
ATOM 9210 C C . LEU B 1 187 ? -6.508 -42.781 27.438 1 89.81 187 LEU B C 1
ATOM 9212 O O . LEU B 1 187 ? -6.848 -41.906 28.234 1 89.81 187 LEU B O 1
ATOM 9216 N N . ALA B 1 188 ? -5.23 -43.156 27.281 1 90.38 188 ALA B N 1
ATOM 9217 C CA . ALA B 1 188 ? -4.125 -42.469 27.953 1 90.38 188 ALA B CA 1
ATOM 9218 C C . ALA B 1 188 ? -3.982 -41.031 27.453 1 90.38 188 ALA B C 1
ATOM 9220 O O . ALA B 1 188 ? -4.383 -40.719 26.328 1 90.38 188 ALA B O 1
ATOM 9221 N N . PRO B 1 189 ? -3.406 -40.125 28.281 1 90.44 189 PRO B N 1
ATOM 9222 C CA . PRO B 1 189 ? -3.238 -38.719 27.859 1 90.44 189 PRO B CA 1
ATOM 9223 C C . PRO B 1 189 ? -2.102 -38.531 26.859 1 90.44 189 PRO B C 1
ATOM 9225 O O . PRO B 1 189 ? -0.958 -38.312 27.25 1 90.44 189 PRO B O 1
ATOM 9228 N N . ASN B 1 190 ? -2.395 -38.719 25.625 1 92.81 190 ASN B N 1
ATOM 9229 C CA . ASN B 1 190 ? -1.418 -38.5 24.562 1 92.81 190 ASN B CA 1
ATOM 9230 C C . ASN B 1 190 ? -2.094 -38.406 23.203 1 92.81 190 ASN B C 1
ATOM 9232 O O . ASN B 1 190 ? -3.059 -39.094 22.922 1 92.81 190 ASN B O 1
ATOM 9236 N N . PHE B 1 191 ? -1.62 -37.5 22.406 1 94.19 191 PHE B N 1
ATOM 9237 C CA . PHE B 1 191 ? -1.904 -37.5 20.984 1 94.19 191 PHE B CA 1
ATOM 9238 C C . PHE B 1 191 ? -0.662 -37.125 20.188 1 94.19 191 PHE B C 1
ATOM 9240 O O . PHE B 1 191 ? -0.118 -36.031 20.344 1 94.19 191 PHE B O 1
ATOM 9247 N N . SER B 1 192 ? -0.204 -38.031 19.375 1 94.69 192 SER B N 1
ATOM 9248 C CA . SER B 1 192 ? 1.016 -37.781 18.609 1 94.69 192 SER B CA 1
ATOM 9249 C C . SER B 1 192 ? 0.844 -38.188 17.141 1 94.69 192 SER B C 1
ATOM 9251 O O . SER B 1 192 ? 0.089 -39.094 16.828 1 94.69 192 SER B O 1
ATOM 9253 N N . VAL B 1 193 ? 1.526 -37.469 16.281 1 94.94 193 VAL B N 1
ATOM 9254 C CA . VAL B 1 193 ? 1.506 -37.656 14.844 1 94.94 193 VAL B CA 1
ATOM 9255 C C . VAL B 1 193 ? 2.914 -37.969 14.344 1 94.94 193 VAL B C 1
ATOM 9257 O O . VAL B 1 193 ? 3.863 -37.25 14.641 1 94.94 193 VAL B O 1
ATOM 9260 N N . ALA B 1 194 ? 3.066 -39.031 13.648 1 95.19 194 ALA B N 1
ATOM 9261 C CA . ALA B 1 194 ? 4.27 -39.5 12.953 1 95.19 194 ALA B CA 1
ATOM 9262 C C . ALA B 1 194 ? 5.352 -39.906 13.945 1 95.19 194 ALA B C 1
ATOM 9264 O O . ALA B 1 194 ? 6.512 -40.094 13.57 1 95.19 194 ALA B O 1
ATOM 9265 N N . VAL B 1 195 ? 5.043 -39.938 15.188 1 93.31 195 VAL B N 1
ATOM 9266 C CA . VAL B 1 195 ? 5.945 -40.438 16.234 1 93.31 195 VAL B CA 1
ATOM 9267 C C . VAL B 1 195 ? 5.141 -41.062 17.344 1 93.31 195 VAL B C 1
ATOM 9269 O O . VAL B 1 195 ? 3.982 -40.719 17.578 1 93.31 195 VAL B O 1
ATOM 9272 N N . SER B 1 196 ? 5.777 -42.062 18.047 1 91 196 SER B N 1
ATOM 9273 C CA . SER B 1 196 ? 5.102 -42.719 19.156 1 91 196 SER B CA 1
ATOM 9274 C C . SER B 1 196 ? 5.125 -41.844 20.406 1 91 196 SER B C 1
ATOM 9276 O O . SER B 1 196 ? 5.852 -40.844 20.469 1 91 196 SER B O 1
ATOM 9278 N N . GLU B 1 197 ? 4.262 -42.25 21.344 1 88 197 GLU B N 1
ATOM 9279 C CA . GLU B 1 197 ? 4.242 -41.531 22.625 1 88 197 GLU B CA 1
ATOM 9280 C C . GLU B 1 197 ? 5.625 -41.531 23.266 1 88 197 GLU B C 1
ATOM 9282 O O . GLU B 1 197 ? 6.02 -40.531 23.875 1 88 197 GLU B O 1
ATOM 9287 N N . SER B 1 198 ? 6.359 -42.562 23.109 1 83.75 198 SER B N 1
ATOM 9288 C CA . SER B 1 198 ? 7.691 -42.688 23.688 1 83.75 198 SER B CA 1
ATOM 9289 C C . SER B 1 198 ? 8.727 -41.938 22.844 1 83.75 198 SER B C 1
ATOM 9291 O O . SER B 1 198 ? 9.852 -41.719 23.297 1 83.75 198 SER B O 1
ATOM 9293 N N . GLY B 1 199 ? 8.391 -41.594 21.641 1 86.31 199 GLY B N 1
ATOM 9294 C CA . GLY B 1 199 ? 9.297 -40.906 20.734 1 86.31 199 GLY B CA 1
ATOM 9295 C C . GLY B 1 199 ? 10.234 -41.844 19.984 1 86.31 199 GLY B C 1
ATOM 9296 O O . GLY B 1 199 ? 11.086 -41.406 19.219 1 86.31 199 GLY B O 1
ATOM 9297 N N . THR B 1 200 ? 10.031 -43.156 20.125 1 85.81 200 THR B N 1
ATOM 9298 C CA . THR B 1 200 ? 11.008 -44.094 19.609 1 85.81 200 THR B CA 1
ATOM 9299 C C . THR B 1 200 ? 10.57 -44.625 18.25 1 85.81 200 THR B C 1
ATOM 9301 O O . THR B 1 200 ? 11.375 -45.25 17.531 1 85.81 200 THR B O 1
ATOM 9304 N N . GLU B 1 201 ? 9.383 -44.594 17.922 1 92.25 201 GLU B N 1
ATOM 9305 C CA . GLU B 1 201 ? 8.859 -45.094 16.656 1 92.25 201 GLU B CA 1
ATOM 9306 C C . GLU B 1 201 ? 8.43 -43.938 15.75 1 92.25 201 GLU B C 1
ATOM 9308 O O . GLU B 1 201 ? 7.281 -43.5 15.797 1 92.25 201 GLU B O 1
ATOM 9313 N N . ALA B 1 202 ? 9.336 -43.531 14.883 1 92.31 202 ALA B N 1
ATOM 9314 C CA . ALA B 1 202 ? 9.062 -42.375 14 1 92.31 202 ALA B CA 1
ATOM 9315 C C . ALA B 1 202 ? 8.648 -42.875 12.609 1 92.31 202 ALA B C 1
ATOM 9317 O O . ALA B 1 202 ? 9.164 -43.875 12.109 1 92.31 202 ALA B O 1
ATOM 9318 N N . PHE B 1 203 ? 7.727 -42.156 12 1 93.81 203 PHE B N 1
ATOM 9319 C CA . PHE B 1 203 ? 7.156 -42.5 10.695 1 93.81 203 PHE B CA 1
ATOM 9320 C C . PHE B 1 203 ? 7.906 -41.781 9.578 1 93.81 203 PHE B C 1
ATOM 9322 O O . PHE B 1 203 ? 8.25 -40.625 9.703 1 93.81 203 PHE B O 1
ATOM 9329 N N . ARG B 1 204 ? 8.219 -42.531 8.57 1 92.5 204 ARG B N 1
ATOM 9330 C CA . ARG B 1 204 ? 8.82 -41.969 7.363 1 92.5 204 ARG B CA 1
ATOM 9331 C C . ARG B 1 204 ? 7.785 -41.844 6.246 1 92.5 204 ARG B C 1
ATOM 9333 O O . ARG B 1 204 ? 7.41 -42.844 5.633 1 92.5 204 ARG B O 1
ATOM 9340 N N . GLY B 1 205 ? 7.398 -40.688 5.938 1 93.38 205 GLY B N 1
ATOM 9341 C CA . GLY B 1 205 ? 6.391 -40.438 4.918 1 93.38 205 GLY B CA 1
ATOM 9342 C C . GLY B 1 205 ? 5.641 -39.125 5.121 1 93.38 205 GLY B C 1
ATOM 9343 O O . GLY B 1 205 ? 6.109 -38.25 5.844 1 93.38 205 GLY B O 1
ATOM 9344 N N . SER B 1 206 ? 4.547 -39 4.375 1 92.19 206 SER B N 1
ATOM 9345 C CA . SER B 1 206 ? 3.771 -37.75 4.414 1 92.19 206 SER B CA 1
ATOM 9346 C C . SER B 1 206 ? 2.4 -37.969 5.043 1 92.19 206 SER B C 1
ATOM 9348 O O . SER B 1 206 ? 1.787 -39.031 4.844 1 92.19 206 SER B O 1
ATOM 9350 N N . ILE B 1 207 ? 1.943 -37.062 5.84 1 92.75 207 ILE B N 1
ATOM 9351 C CA . ILE B 1 207 ? 0.586 -37.062 6.375 1 92.75 207 ILE B CA 1
ATOM 9352 C C . ILE B 1 207 ? -0.128 -35.781 5.938 1 92.75 207 ILE B C 1
ATOM 9354 O O . ILE B 1 207 ? 0.423 -34.688 6.055 1 92.75 207 ILE B O 1
ATOM 9358 N N . TYR B 1 208 ? -1.304 -35.906 5.43 1 90.31 208 TYR B N 1
ATOM 9359 C CA . TYR B 1 208 ? -2.035 -34.781 4.855 1 90.31 208 TYR B CA 1
ATOM 9360 C C . TYR B 1 208 ? -3.062 -34.25 5.844 1 90.31 208 TYR B C 1
ATOM 9362 O O . TYR B 1 208 ? -3.176 -33.031 6.023 1 90.31 208 TYR B O 1
ATOM 9370 N N . GLU B 1 209 ? -3.822 -35.125 6.438 1 91.44 209 GLU B N 1
ATOM 9371 C CA . GLU B 1 209 ? -4.867 -34.688 7.348 1 91.44 209 GLU B CA 1
ATOM 9372 C C . GLU B 1 209 ? -5.238 -35.75 8.352 1 91.44 209 GLU B C 1
ATOM 9374 O O . GLU B 1 209 ? -5.113 -36.938 8.07 1 91.44 209 GLU B O 1
ATOM 9379 N N . ILE B 1 210 ? -5.668 -35.312 9.547 1 92 210 ILE B N 1
ATOM 9380 C CA . ILE B 1 210 ? -6.168 -36.156 10.625 1 92 210 ILE B CA 1
ATOM 9381 C C . ILE B 1 210 ? -7.465 -35.594 11.18 1 92 210 ILE B C 1
ATOM 9383 O O . ILE B 1 210 ? -7.539 -34.375 11.469 1 92 210 ILE B O 1
ATOM 9387 N N . ARG B 1 211 ? -8.422 -36.375 11.227 1 91.44 211 ARG B N 1
ATOM 9388 C CA . ARG B 1 211 ? -9.688 -35.906 11.781 1 91.44 211 ARG B CA 1
ATOM 9389 C C . ARG B 1 211 ? -10.227 -36.875 12.812 1 91.44 211 ARG B C 1
ATOM 9391 O O . ARG B 1 211 ? -10.195 -38.094 12.602 1 91.44 211 ARG B O 1
ATOM 9398 N N . TYR B 1 212 ? -10.562 -36.438 13.992 1 91.06 212 TYR B N 1
ATOM 9399 C CA . TYR B 1 212 ? -11.25 -37.156 15.062 1 91.06 212 TYR B CA 1
ATOM 9400 C C . TYR B 1 212 ? -12.656 -36.594 15.266 1 91.06 212 TYR B C 1
ATOM 9402 O O . TYR B 1 212 ? -12.836 -35.406 15.578 1 91.06 212 TYR B O 1
ATOM 9410 N N . SER B 1 213 ? -13.609 -37.406 15.055 1 89.88 213 SER B N 1
ATOM 9411 C CA . SER B 1 213 ? -15 -36.969 15.094 1 89.88 213 SER B CA 1
ATOM 9412 C C . SER B 1 213 ? -15.844 -37.844 16 1 89.88 213 SER B C 1
ATOM 9414 O O . SER B 1 213 ? -15.531 -39.031 16.188 1 89.88 213 SER B O 1
ATOM 9416 N N . ALA B 1 214 ? -16.828 -37.312 16.625 1 87.69 214 ALA B N 1
ATOM 9417 C CA . ALA B 1 214 ? -17.859 -38.031 17.375 1 87.69 214 ALA B CA 1
ATOM 9418 C C . ALA B 1 214 ? -19.156 -38.125 16.578 1 87.69 214 ALA B C 1
ATOM 9420 O O . ALA B 1 214 ? -19.391 -37.312 15.672 1 87.69 214 ALA B O 1
ATOM 9421 N N . PHE B 1 215 ? -19.906 -39.219 16.812 1 85.19 215 PHE B N 1
ATOM 9422 C CA . PHE B 1 215 ? -21.203 -39.344 16.156 1 85.19 215 PHE B CA 1
ATOM 9423 C C . PHE B 1 215 ? -22.188 -40.094 17.031 1 85.19 215 PHE B C 1
ATOM 9425 O O . PHE B 1 215 ? -21.797 -40.781 18 1 85.19 215 PHE B O 1
ATOM 9432 N N . ALA B 1 216 ? -23.438 -39.938 16.781 1 82.44 216 ALA B N 1
ATOM 9433 C CA . ALA B 1 216 ? -24.5 -40.562 17.547 1 82.44 216 ALA B CA 1
ATOM 9434 C C . ALA B 1 216 ? -24.609 -42.062 17.172 1 82.44 216 ALA B C 1
ATOM 9436 O O . ALA B 1 216 ? -24.078 -42.469 16.156 1 82.44 216 ALA B O 1
ATOM 9437 N N . ASP B 1 217 ? -25.328 -42.844 18.062 1 80.31 217 ASP B N 1
ATOM 9438 C CA . ASP B 1 217 ? -25.531 -44.281 17.859 1 80.31 217 ASP B CA 1
ATOM 9439 C C . ASP B 1 217 ? -26.172 -44.531 16.5 1 80.31 217 ASP B C 1
ATOM 9441 O O . ASP B 1 217 ? -27.219 -44 16.172 1 80.31 217 ASP B O 1
ATOM 9445 N N . GLY B 1 218 ? -25.484 -45.281 15.766 1 75.31 218 GLY B N 1
ATOM 9446 C CA . GLY B 1 218 ? -26.016 -45.719 14.484 1 75.31 218 GLY B CA 1
ATOM 9447 C C . GLY B 1 218 ? -25.938 -44.656 13.414 1 75.31 218 GLY B C 1
ATOM 9448 O O . GLY B 1 218 ? -26.453 -44.844 12.305 1 75.31 218 GLY B O 1
ATOM 9449 N N . ALA B 1 219 ? -25.266 -43.719 13.742 1 77.62 219 ALA B N 1
ATOM 9450 C CA . ALA B 1 219 ? -25.297 -42.562 12.828 1 77.62 219 ALA B CA 1
ATOM 9451 C C . ALA B 1 219 ? -24.094 -42.594 11.898 1 77.62 219 ALA B C 1
ATOM 9453 O O . ALA B 1 219 ? -24 -41.781 10.969 1 77.62 219 ALA B O 1
ATOM 9454 N N . PHE B 1 220 ? -23.172 -43.5 12.016 1 82.88 220 PHE B N 1
ATOM 9455 C CA . PHE B 1 220 ? -21.953 -43.5 11.219 1 82.88 220 PHE B CA 1
ATOM 9456 C C . PHE B 1 220 ? -22.188 -44.125 9.859 1 82.88 220 PHE B C 1
ATOM 9458 O O . PHE B 1 220 ? -22.531 -45.312 9.773 1 82.88 220 PHE B O 1
ATOM 9465 N N . ARG B 1 221 ? -22.172 -43.312 8.828 1 76.62 221 ARG B N 1
ATOM 9466 C CA . ARG B 1 221 ? -22.25 -43.75 7.441 1 76.62 221 ARG B CA 1
ATOM 9467 C C . ARG B 1 221 ? -20.906 -43.625 6.738 1 76.62 221 ARG B C 1
ATOM 9469 O O . ARG B 1 221 ? -20.531 -42.531 6.316 1 76.62 221 ARG B O 1
ATOM 9476 N N . PRO B 1 222 ? -20.188 -44.656 6.496 1 77.31 222 PRO B N 1
ATOM 9477 C CA . PRO B 1 222 ? -18.828 -44.594 5.969 1 77.31 222 PRO B CA 1
ATOM 9478 C C . PRO B 1 222 ? -18.734 -43.844 4.648 1 77.31 222 PRO B C 1
ATOM 9480 O O . PRO B 1 222 ? -17.812 -43.031 4.445 1 77.31 222 PRO B O 1
ATOM 9483 N N . GLU B 1 223 ? -19.688 -44 3.717 1 67.88 223 GLU B N 1
ATOM 9484 C CA . GLU B 1 223 ? -19.625 -43.375 2.395 1 67.88 223 GLU B CA 1
ATOM 9485 C C . GLU B 1 223 ? -19.75 -41.875 2.49 1 67.88 223 GLU B C 1
ATOM 9487 O O . GLU B 1 223 ? -19.141 -41.156 1.692 1 67.88 223 GLU B O 1
ATOM 9492 N N . ALA B 1 224 ? -20.453 -41.469 3.559 1 67 224 ALA B N 1
ATOM 9493 C CA . ALA B 1 224 ? -20.734 -40.031 3.66 1 67 224 ALA B CA 1
ATOM 9494 C C . ALA B 1 224 ? -19.844 -39.375 4.699 1 67 224 ALA B C 1
ATOM 9496 O O . ALA B 1 224 ? -19.531 -38.188 4.594 1 67 224 ALA B O 1
ATOM 9497 N N . ASP B 1 225 ? -19.438 -40.094 5.629 1 77 225 ASP B N 1
ATOM 9498 C CA . ASP B 1 225 ? -18.859 -39.469 6.812 1 77 225 ASP B CA 1
ATOM 9499 C C . ASP B 1 225 ? -17.328 -39.531 6.762 1 77 225 ASP B C 1
ATOM 9501 O O . ASP B 1 225 ? -16.641 -38.719 7.395 1 77 225 ASP B O 1
ATOM 9505 N N . LEU B 1 226 ? -16.797 -40.375 6.004 1 80.62 226 LEU B N 1
ATOM 9506 C CA . LEU B 1 226 ? -15.336 -40.5 5.934 1 80.62 226 LEU B CA 1
ATOM 9507 C C . LEU B 1 226 ? -14.742 -39.406 5.066 1 80.62 226 LEU B C 1
ATOM 9509 O O . LEU B 1 226 ? -15.375 -38.969 4.102 1 80.62 226 LEU B O 1
ATOM 9513 N N . LEU B 1 227 ? -13.555 -38.938 5.484 1 79.44 227 LEU B N 1
ATOM 9514 C CA . LEU B 1 227 ? -12.797 -37.938 4.746 1 79.44 227 LEU B CA 1
ATOM 9515 C C . LEU B 1 227 ? -12.234 -38.531 3.455 1 79.44 227 LEU B C 1
ATOM 9517 O O . LEU B 1 227 ? -11.023 -38.719 3.334 1 79.44 227 LEU B O 1
ATOM 9521 N N . LEU B 1 228 ? -13.125 -38.969 2.674 1 71.75 228 LEU B N 1
ATOM 9522 C CA . LEU B 1 228 ? -12.695 -39.5 1.39 1 71.75 228 LEU B CA 1
ATOM 9523 C C . LEU B 1 228 ? -12.898 -38.5 0.273 1 71.75 228 LEU B C 1
ATOM 9525 O O . LEU B 1 228 ? -13.867 -37.719 0.284 1 71.75 228 LEU B O 1
ATOM 9529 N N . TYR B 1 229 ? -11.672 -38.156 -0.306 1 59.53 229 TYR B N 1
ATOM 9530 C CA . TYR B 1 229 ? -11.703 -37.25 -1.437 1 59.53 229 TYR B CA 1
ATOM 9531 C C . TYR B 1 229 ? -12.125 -37.969 -2.713 1 59.53 229 TYR B C 1
ATOM 9533 O O . TYR B 1 229 ? -11.703 -39.094 -2.967 1 59.53 229 TYR B O 1
ATOM 9541 N N . GLY B 1 230 ? -13.422 -37.844 -3.104 1 50.84 230 GLY B N 1
ATOM 9542 C CA . GLY B 1 230 ? -14.055 -38.375 -4.297 1 50.84 230 GLY B CA 1
ATOM 9543 C C . GLY B 1 230 ? -15.477 -37.906 -4.48 1 50.84 230 GLY B C 1
ATOM 9544 O O . GLY B 1 230 ? -16.047 -37.281 -3.592 1 50.84 230 GLY B O 1
ATOM 9545 N N . THR B 1 231 ? -15.867 -38 -5.73 1 44.12 231 THR B N 1
ATOM 9546 C CA . THR B 1 231 ? -17.078 -37.406 -6.324 1 44.12 231 THR B CA 1
ATOM 9547 C C . THR B 1 231 ? -18.312 -37.812 -5.527 1 44.12 231 THR B C 1
ATOM 9549 O O . THR B 1 231 ? -18.703 -39 -5.527 1 44.12 231 THR B O 1
ATOM 9552 N N . ARG B 1 232 ? -18.453 -37.469 -4.367 1 41.06 232 ARG B N 1
ATOM 9553 C CA . ARG B 1 232 ? -19.781 -37.688 -3.828 1 41.06 232 ARG B CA 1
ATOM 9554 C C . ARG B 1 232 ? -20.844 -37.062 -4.738 1 41.06 232 ARG B C 1
ATOM 9556 O O . ARG B 1 232 ? -20.828 -35.844 -4.988 1 41.06 232 ARG B O 1
ATOM 9563 N N . THR B 1 233 ? -21.266 -37.781 -5.676 1 36.31 233 THR B N 1
ATOM 9564 C CA . THR B 1 233 ? -22.438 -37.344 -6.43 1 36.31 233 THR B CA 1
ATOM 9565 C C . THR B 1 233 ? -23.672 -37.312 -5.535 1 36.31 233 THR B C 1
ATOM 9567 O O . THR B 1 233 ? -24.25 -38.344 -5.227 1 36.31 233 THR B O 1
ATOM 9570 N N . ALA B 1 234 ? -23.719 -36.656 -4.41 1 37.62 234 ALA B N 1
ATOM 9571 C CA . ALA B 1 234 ? -25.047 -36.688 -3.824 1 37.62 234 ALA B CA 1
ATOM 9572 C C . ALA B 1 234 ? -26.109 -36.281 -4.848 1 37.62 234 ALA B C 1
ATOM 9574 O O . ALA B 1 234 ? -25.984 -35.219 -5.492 1 37.62 234 ALA B O 1
ATOM 9575 N N . GLY B 1 235 ? -26.891 -37.188 -5.309 1 36.22 235 GLY B N 1
ATOM 9576 C CA . GLY B 1 235 ? -28.047 -37.031 -6.172 1 36.22 235 GLY B CA 1
ATOM 9577 C C . GLY B 1 235 ? -29 -35.969 -5.676 1 36.22 235 GLY B C 1
ATOM 9578 O O . GLY B 1 235 ? -29.016 -35.625 -4.484 1 36.22 235 GLY B O 1
ATOM 9579 N N . ARG B 1 236 ? -29.5 -35.125 -6.504 1 40.06 236 ARG B N 1
ATOM 9580 C CA . ARG B 1 236 ? -30.562 -34.125 -6.309 1 40.06 236 ARG B CA 1
ATOM 9581 C C . ARG B 1 236 ? -31.734 -34.719 -5.539 1 40.06 236 ARG B C 1
ATOM 9583 O O . ARG B 1 236 ? -32.281 -35.781 -5.926 1 40.06 236 ARG B O 1
ATOM 9590 N N . PRO B 1 237 ? -32.031 -34.344 -4.402 1 37.34 237 PRO B N 1
ATOM 9591 C CA . PRO B 1 237 ? -33.375 -34.812 -4.066 1 37.34 237 PRO B CA 1
ATOM 9592 C C . PRO B 1 237 ? -34.406 -34.375 -5.086 1 37.34 237 PRO B C 1
ATOM 9594 O O . PRO B 1 237 ? -34.281 -33.312 -5.703 1 37.34 237 PRO B O 1
ATOM 9597 N N . THR B 1 238 ? -35.281 -35.188 -5.742 1 36.31 238 THR B N 1
ATOM 9598 C CA . THR B 1 238 ? -36.312 -35.094 -6.742 1 36.31 238 THR B CA 1
ATOM 9599 C C . THR B 1 238 ? -37.25 -33.906 -6.457 1 36.31 238 THR B C 1
ATOM 9601 O O . THR B 1 238 ? -38.062 -33.531 -7.305 1 36.31 238 THR B O 1
ATOM 9604 N N . GLY B 1 239 ? -37.594 -33.594 -5.301 1 41.56 239 GLY B N 1
ATOM 9605 C CA . GLY B 1 239 ? -38.75 -32.75 -4.988 1 41.56 239 GLY B CA 1
ATOM 9606 C C . GLY B 1 239 ? -38.625 -31.328 -5.5 1 41.56 239 GLY B C 1
ATOM 9607 O O . GLY B 1 239 ? -39.5 -30.484 -5.266 1 41.56 239 GLY B O 1
ATOM 9608 N N . ASP B 1 240 ? -37.469 -30.828 -5.93 1 55.25 240 ASP B N 1
ATOM 9609 C CA . ASP B 1 240 ? -37 -29.469 -6.113 1 55.25 240 ASP B CA 1
ATOM 9610 C C . ASP B 1 240 ? -37.5 -28.875 -7.43 1 55.25 240 ASP B C 1
ATOM 9612 O O . ASP B 1 240 ? -37.156 -27.734 -7.773 1 55.25 240 ASP B O 1
ATOM 9616 N N . SER B 1 241 ? -38.281 -29.594 -8.172 1 59.81 241 SER B N 1
ATOM 9617 C CA . SER B 1 241 ? -38.656 -29.141 -9.5 1 59.81 241 SER B CA 1
ATOM 9618 C C . SER B 1 241 ? -39.75 -28.078 -9.422 1 59.81 241 SER B C 1
ATOM 9620 O O . SER B 1 241 ? -39.75 -27.109 -10.18 1 59.81 241 SER B O 1
ATOM 9622 N N . VAL B 1 242 ? -40.719 -28.188 -8.469 1 60.53 242 VAL B N 1
ATOM 9623 C CA . VAL B 1 242 ? -41.812 -27.234 -8.414 1 60.53 242 VAL B CA 1
ATOM 9624 C C . VAL B 1 242 ? -41.281 -25.875 -7.961 1 60.53 242 VAL B C 1
ATOM 9626 O O . VAL B 1 242 ? -41.688 -24.844 -8.523 1 60.53 242 VAL B O 1
ATOM 9629 N N . PHE B 1 243 ? -40.531 -25.891 -7.008 1 73.44 243 PHE B N 1
ATOM 9630 C CA . PHE B 1 243 ? -40 -24.641 -6.496 1 73.44 243 PHE B CA 1
ATOM 9631 C C . PHE B 1 243 ? -39.156 -23.938 -7.559 1 73.44 243 PHE B C 1
ATOM 9633 O O . PHE B 1 243 ? -39.219 -22.719 -7.715 1 73.44 243 PHE B O 1
ATOM 9640 N N . ARG B 1 244 ? -38.531 -24.688 -8.25 1 81.5 244 ARG B N 1
ATOM 9641 C CA . ARG B 1 244 ? -37.688 -24.125 -9.305 1 81.5 244 ARG B CA 1
ATOM 9642 C C . ARG B 1 244 ? -38.531 -23.516 -10.414 1 81.5 244 ARG B C 1
ATOM 9644 O O . ARG B 1 244 ? -38.188 -22.438 -10.93 1 81.5 244 ARG B O 1
ATOM 9651 N N . SER B 1 245 ? -39.625 -24.172 -10.727 1 82.62 245 SER B N 1
ATOM 9652 C CA . SER B 1 245 ? -40.5 -23.641 -11.758 1 82.62 245 SER B CA 1
ATOM 9653 C C . SER B 1 245 ? -41.125 -22.312 -11.32 1 82.62 245 SER B C 1
ATOM 9655 O O . SER B 1 245 ? -41.25 -21.375 -12.117 1 82.62 245 SER B O 1
ATOM 9657 N N . ALA B 1 246 ? -41.5 -22.281 -10.172 1 85 246 ALA B N 1
ATOM 9658 C CA . ALA B 1 246 ? -42.062 -21.047 -9.641 1 85 246 ALA B CA 1
ATOM 9659 C C . ALA B 1 246 ? -41.062 -19.922 -9.641 1 85 246 ALA B C 1
ATOM 9661 O O . ALA B 1 246 ? -41.375 -18.766 -9.914 1 85 246 ALA B O 1
ATOM 9662 N N . LEU B 1 247 ? -39.938 -20.203 -9.266 1 89.06 247 LEU B N 1
ATOM 9663 C CA . LEU B 1 247 ? -38.844 -19.219 -9.25 1 89.06 247 LEU B CA 1
ATOM 9664 C C . LEU B 1 247 ? -38.562 -18.703 -10.648 1 89.06 247 LEU B C 1
ATOM 9666 O O . LEU B 1 247 ? -38.375 -17.5 -10.844 1 89.06 247 LEU B O 1
ATOM 9670 N N . LEU B 1 248 ? -38.594 -19.516 -11.555 1 87.75 248 LEU B N 1
ATOM 9671 C CA . LEU B 1 248 ? -38.344 -19.125 -12.938 1 87.75 248 LEU B CA 1
ATOM 9672 C C . LEU B 1 248 ? -39.438 -18.219 -13.461 1 87.75 248 LEU B C 1
ATOM 9674 O O . LEU B 1 248 ? -39.156 -17.25 -14.172 1 87.75 248 LEU B O 1
ATOM 9678 N N . GLU B 1 249 ? -40.625 -18.578 -13.086 1 87.69 249 GLU B N 1
ATOM 9679 C CA . GLU B 1 249 ? -41.75 -17.734 -13.477 1 87.69 249 GLU B CA 1
ATOM 9680 C C . GLU B 1 249 ? -41.656 -16.359 -12.836 1 87.69 249 GLU B C 1
ATOM 9682 O O . GLU B 1 249 ? -41.969 -15.344 -13.477 1 87.69 249 GLU B O 1
ATOM 9687 N N . GLN B 1 250 ? -41.25 -16.375 -11.688 1 90.62 250 GLN B N 1
ATOM 9688 C CA . GLN B 1 250 ? -41.094 -15.109 -10.984 1 90.62 250 GLN B CA 1
ATOM 9689 C C . GLN B 1 250 ? -40 -14.266 -11.617 1 90.62 250 GLN B C 1
ATOM 9691 O O . GLN B 1 250 ? -40.094 -13.039 -11.664 1 90.62 250 GLN B O 1
ATOM 9696 N N . LEU B 1 251 ? -38.969 -14.828 -12 1 90.81 251 LEU B N 1
ATOM 9697 C CA . LEU B 1 251 ? -37.844 -14.133 -12.617 1 90.81 251 LEU B CA 1
ATOM 9698 C C . LEU B 1 251 ? -38.25 -13.477 -13.922 1 90.81 251 LEU B C 1
ATOM 9700 O O . LEU B 1 251 ? -37.688 -12.438 -14.305 1 90.81 251 LEU B O 1
ATOM 9704 N N . GLU B 1 252 ? -39.219 -14.047 -14.523 1 89.12 252 GLU B N 1
ATOM 9705 C CA . GLU B 1 252 ? -39.656 -13.523 -15.812 1 89.12 252 GLU B CA 1
ATOM 9706 C C . GLU B 1 252 ? -40.781 -12.492 -15.641 1 89.12 252 GLU B C 1
ATOM 9708 O O . GLU B 1 252 ? -41.094 -11.758 -16.578 1 89.12 252 GLU B O 1
ATOM 9713 N N . ALA B 1 253 ? -41.281 -12.445 -14.461 1 91.88 253 ALA B N 1
ATOM 9714 C CA . ALA B 1 253 ? -42.344 -11.477 -14.211 1 91.88 253 ALA B CA 1
ATOM 9715 C C . ALA B 1 253 ? -41.812 -10.047 -14.312 1 91.88 253 ALA B C 1
ATOM 9717 O O . ALA B 1 253 ? -40.656 -9.789 -14.008 1 91.88 253 ALA B O 1
ATOM 9718 N N . PRO B 1 254 ? -42.625 -9.164 -14.766 1 92.94 254 PRO B N 1
ATOM 9719 C CA . PRO B 1 254 ? -42.188 -7.77 -14.875 1 92.94 254 PRO B CA 1
ATOM 9720 C C . PRO B 1 254 ? -41.781 -7.176 -13.523 1 92.94 254 PRO B C 1
ATOM 9722 O O . PRO B 1 254 ? -42.25 -7.625 -12.477 1 92.94 254 PRO B O 1
ATOM 9725 N N . GLY B 1 255 ? -40.906 -6.273 -13.539 1 94.69 255 GLY B N 1
ATOM 9726 C CA . GLY B 1 255 ? -40.406 -5.535 -12.383 1 94.69 255 GLY B CA 1
ATOM 9727 C C . GLY B 1 255 ? -39.812 -4.195 -12.742 1 94.69 255 GLY B C 1
ATOM 9728 O O . GLY B 1 255 ? -39.656 -3.877 -13.922 1 94.69 255 GLY B O 1
ATOM 9729 N N . TYR B 1 256 ? -39.594 -3.441 -11.773 1 96.69 256 TYR B N 1
ATOM 9730 C CA . TYR B 1 256 ? -38.969 -2.127 -11.969 1 96.69 256 TYR B CA 1
ATOM 9731 C C . TYR B 1 256 ? -37.656 -2.244 -12.688 1 96.69 256 TYR B C 1
ATOM 9733 O O . TYR B 1 256 ? -36.719 -2.893 -12.188 1 96.69 256 TYR B O 1
ATOM 9741 N N . GLY B 1 257 ? -37.469 -1.571 -13.859 1 97.12 257 GLY B N 1
ATOM 9742 C CA . GLY B 1 257 ? -36.219 -1.561 -14.609 1 97.12 257 GLY B CA 1
ATOM 9743 C C . GLY B 1 257 ? -35.812 -2.936 -15.094 1 97.12 257 GLY B C 1
ATOM 9744 O O . GLY B 1 257 ? -34.625 -3.156 -15.422 1 97.12 257 GLY B O 1
ATOM 9745 N N . LYS B 1 258 ? -36.656 -3.904 -15.023 1 96.56 258 LYS B N 1
ATOM 9746 C CA . LYS B 1 258 ? -36.344 -5.285 -15.406 1 96.56 258 LYS B CA 1
ATOM 9747 C C . LYS B 1 258 ? -36.781 -5.555 -16.844 1 96.56 258 LYS B C 1
ATOM 9749 O O . LYS B 1 258 ? -37.844 -5.109 -17.281 1 96.56 258 LYS B O 1
ATOM 9754 N N . SER B 1 259 ? -35.875 -6.211 -17.625 1 95.5 259 SER B N 1
ATOM 9755 C CA . SER B 1 259 ? -36.156 -6.609 -19 1 95.5 259 SER B CA 1
ATOM 9756 C C . SER B 1 259 ? -35.781 -8.062 -19.25 1 95.5 259 SER B C 1
ATOM 9758 O O . SER B 1 259 ? -34.688 -8.5 -18.859 1 95.5 259 SER B O 1
ATOM 9760 N N . VAL B 1 260 ? -36.625 -8.844 -19.781 1 95.31 260 VAL B N 1
ATOM 9761 C CA . VAL B 1 260 ? -36.312 -10.203 -20.203 1 95.31 260 VAL B CA 1
ATOM 9762 C C . VAL B 1 260 ? -35.75 -10.195 -21.625 1 95.31 260 VAL B C 1
ATOM 9764 O O . VAL B 1 260 ? -36.375 -9.625 -22.531 1 95.31 260 VAL B O 1
ATOM 9767 N N . VAL B 1 261 ? -34.625 -10.758 -21.797 1 95.25 261 VAL B N 1
ATOM 9768 C CA . VAL B 1 261 ? -33.938 -10.664 -23.078 1 95.25 261 VAL B CA 1
ATOM 9769 C C . VAL B 1 261 ? -33.531 -12.062 -23.547 1 95.25 261 VAL B C 1
ATOM 9771 O O . VAL B 1 261 ? -33.531 -13.008 -22.766 1 95.25 261 VAL B O 1
ATOM 9774 N N . ARG B 1 262 ? -33.219 -12.188 -24.828 1 91.62 262 ARG B N 1
ATOM 9775 C CA . ARG B 1 262 ? -32.719 -13.438 -25.391 1 91.62 262 ARG B CA 1
ATOM 9776 C C . ARG B 1 262 ? -31.234 -13.633 -25.078 1 91.62 262 ARG B C 1
ATOM 9778 O O . ARG B 1 262 ? -30.797 -14.75 -24.828 1 91.62 262 ARG B O 1
ATOM 9785 N N . SER B 1 263 ? -30.484 -12.523 -25.203 1 92.62 263 SER B N 1
ATOM 9786 C CA . SER B 1 263 ? -29.078 -12.492 -24.859 1 92.62 263 SER B CA 1
ATOM 9787 C C . SER B 1 263 ? -28.703 -11.219 -24.109 1 92.62 263 SER B C 1
ATOM 9789 O O . SER B 1 263 ? -29.297 -10.164 -24.344 1 92.62 263 SER B O 1
ATOM 9791 N N . LEU B 1 264 ? -27.859 -11.406 -23.234 1 94.12 264 LEU B N 1
ATOM 9792 C CA . LEU B 1 264 ? -27.406 -10.234 -22.484 1 94.12 264 LEU B CA 1
ATOM 9793 C C . LEU B 1 264 ? -26.719 -9.234 -23.406 1 94.12 264 LEU B C 1
ATOM 9795 O O . LEU B 1 264 ? -25.891 -9.609 -24.234 1 94.12 264 LEU B O 1
ATOM 9799 N N . PRO B 1 265 ? -27 -8.039 -23.297 1 91.5 265 PRO B N 1
ATOM 9800 C CA . PRO B 1 265 ? -26.438 -7.027 -24.188 1 91.5 265 PRO B CA 1
ATOM 9801 C C . PRO B 1 265 ? -24.938 -6.801 -23.953 1 91.5 265 PRO B C 1
ATOM 9803 O O . PRO B 1 265 ? -24.469 -6.871 -22.828 1 91.5 265 PRO B O 1
ATOM 9806 N N . ASP B 1 266 ? -24.219 -6.543 -25.031 1 88.19 266 ASP B N 1
ATOM 9807 C CA . ASP B 1 266 ? -22.828 -6.109 -24.969 1 88.19 266 ASP B CA 1
ATOM 9808 C C . ASP B 1 266 ? -22.734 -4.59 -24.859 1 88.19 266 ASP B C 1
ATOM 9810 O O . ASP B 1 266 ? -22.938 -3.875 -25.828 1 88.19 266 ASP B O 1
ATOM 9814 N N . GLU B 1 267 ? -22.453 -4.094 -23.781 1 88.25 267 GLU B N 1
ATOM 9815 C CA . GLU B 1 267 ? -22.438 -2.66 -23.5 1 88.25 267 GLU B CA 1
ATOM 9816 C C . GLU B 1 267 ? -21 -2.117 -23.469 1 88.25 267 GLU B C 1
ATOM 9818 O O . GLU B 1 267 ? -20.141 -2.68 -22.812 1 88.25 267 GLU B O 1
ATOM 9823 N N . HIS B 1 268 ? -20.766 -1.034 -24.188 1 86.38 268 HIS B N 1
ATOM 9824 C CA . HIS B 1 268 ? -19.484 -0.338 -24.234 1 86.38 268 HIS B CA 1
ATOM 9825 C C . HIS B 1 268 ? -19.672 1.175 -24.234 1 86.38 268 HIS B C 1
ATOM 9827 O O . HIS B 1 268 ? -19.844 1.784 -25.297 1 86.38 268 HIS B O 1
ATOM 9833 N N . PRO B 1 269 ? -19.562 1.705 -23.078 1 88.5 269 PRO B N 1
ATOM 9834 C CA . PRO B 1 269 ? -19.719 3.16 -23.078 1 88.5 269 PRO B CA 1
ATOM 9835 C C . PRO B 1 269 ? -18.641 3.881 -23.859 1 88.5 269 PRO B C 1
ATOM 9837 O O . PRO B 1 269 ? -17.469 3.469 -23.844 1 88.5 269 PRO B O 1
ATOM 9840 N N . THR B 1 270 ? -19.016 4.902 -24.547 1 84.25 270 THR B N 1
ATOM 9841 C CA . THR B 1 270 ? -18.062 5.648 -25.375 1 84.25 270 THR B CA 1
ATOM 9842 C C . THR B 1 270 ? -17.656 6.945 -24.672 1 84.25 270 THR B C 1
ATOM 9844 O O . THR B 1 270 ? -16.547 7.434 -24.875 1 84.25 270 THR B O 1
ATOM 9847 N N . ASP B 1 271 ? -18.562 7.418 -23.891 1 90.06 271 ASP B N 1
ATOM 9848 C CA . ASP B 1 271 ? -18.281 8.695 -23.234 1 90.06 271 ASP B CA 1
ATOM 9849 C C . ASP B 1 271 ? -17.625 8.484 -21.875 1 90.06 271 ASP B C 1
ATOM 9851 O O . ASP B 1 271 ? -17.844 7.461 -21.219 1 90.06 271 ASP B O 1
ATOM 9855 N N . ASP B 1 272 ? -16.75 9.445 -21.531 1 95 272 ASP B N 1
ATOM 9856 C CA . ASP B 1 272 ? -16.172 9.492 -20.188 1 95 272 ASP B CA 1
ATOM 9857 C C . ASP B 1 272 ? -17.156 10.102 -19.203 1 95 272 ASP B C 1
ATOM 9859 O O . ASP B 1 272 ? -17.469 11.297 -19.281 1 95 272 ASP B O 1
ATOM 9863 N N . TRP B 1 273 ? -17.594 9.273 -18.203 1 96.81 273 TRP B N 1
ATOM 9864 C CA . TRP B 1 273 ? -18.656 9.68 -17.281 1 96.81 273 TRP B CA 1
ATOM 9865 C C . TRP B 1 273 ? -18.188 10.836 -16.406 1 96.81 273 TRP B C 1
ATOM 9867 O O . TRP B 1 273 ? -19.016 11.516 -15.789 1 96.81 273 TRP B O 1
ATOM 9877 N N . LEU B 1 274 ? -16.891 11.117 -16.297 1 97.19 274 LEU B N 1
ATOM 9878 C CA . LEU B 1 274 ? -16.375 12.188 -15.453 1 97.19 274 LEU B CA 1
ATOM 9879 C C . LEU B 1 274 ? -16.516 13.539 -16.141 1 97.19 274 LEU B C 1
ATOM 9881 O O . LEU B 1 274 ? -16.406 14.586 -15.5 1 97.19 274 LEU B O 1
ATOM 9885 N N . ILE B 1 275 ? -16.781 13.578 -17.5 1 96.62 275 ILE B N 1
ATOM 9886 C CA . ILE B 1 275 ? -16.812 14.875 -18.172 1 96.62 275 ILE B CA 1
ATOM 9887 C C . ILE B 1 275 ? -18.094 14.992 -18.984 1 96.62 275 ILE B C 1
ATOM 9889 O O . ILE B 1 275 ? -18.422 16.078 -19.484 1 96.62 275 ILE B O 1
ATOM 9893 N N . ARG B 1 276 ? -18.797 13.883 -19.156 1 95.06 276 ARG B N 1
ATOM 9894 C CA . ARG B 1 276 ? -20.094 13.875 -19.828 1 95.06 276 ARG B CA 1
ATOM 9895 C C . ARG B 1 276 ? -21.109 13.039 -19.062 1 95.06 276 ARG B C 1
ATOM 9897 O O . ARG B 1 276 ? -20.781 11.969 -18.547 1 95.06 276 ARG B O 1
ATOM 9904 N N . PRO B 1 277 ? -22.328 13.5 -19.016 1 91.25 277 PRO B N 1
ATOM 9905 C CA . PRO B 1 277 ? -23.359 12.711 -18.328 1 91.25 277 PRO B CA 1
ATOM 9906 C C . PRO B 1 277 ? -23.688 11.406 -19.062 1 91.25 277 PRO B C 1
ATOM 9908 O O . PRO B 1 277 ? -23.734 11.391 -20.297 1 91.25 277 PRO B O 1
ATOM 9911 N N . VAL B 1 278 ? -23.859 10.352 -18.344 1 90.44 278 VAL B N 1
ATOM 9912 C CA . VAL B 1 278 ? -24.297 9.07 -18.875 1 90.44 278 VAL B CA 1
ATOM 9913 C C . VAL B 1 278 ? -25.812 8.992 -18.875 1 90.44 278 VAL B C 1
ATOM 9915 O O . VAL B 1 278 ? -26.438 9.133 -17.812 1 90.44 278 VAL B O 1
ATOM 9918 N N . ARG B 1 279 ? -26.406 8.688 -19.969 1 88.75 279 ARG B N 1
ATOM 9919 C CA . ARG B 1 279 ? -27.859 8.727 -20.094 1 88.75 279 ARG B CA 1
ATOM 9920 C C . ARG B 1 279 ? -28.453 7.344 -19.875 1 88.75 279 ARG B C 1
ATOM 9922 O O . ARG B 1 279 ? -29.641 7.227 -19.547 1 88.75 279 ARG B O 1
ATOM 9929 N N . GLN B 1 280 ? -27.703 6.414 -19.984 1 92.5 280 GLN B N 1
ATOM 9930 C CA . GLN B 1 280 ? -28.219 5.062 -19.812 1 92.5 280 GLN B CA 1
ATOM 9931 C C . GLN B 1 280 ? -28.719 4.84 -18.391 1 92.5 280 GLN B C 1
ATOM 9933 O O . GLN B 1 280 ? -28.031 5.156 -17.422 1 92.5 280 GLN B O 1
ATOM 9938 N N . GLN B 1 281 ? -29.938 4.309 -18.297 1 95.38 281 GLN B N 1
ATOM 9939 C CA . GLN B 1 281 ? -30.531 3.996 -17.016 1 95.38 281 GLN B CA 1
ATOM 9940 C C . GLN B 1 281 ? -30.141 2.596 -16.547 1 95.38 281 GLN B C 1
ATOM 9942 O O . GLN B 1 281 ? -29.828 1.728 -17.375 1 95.38 281 GLN B O 1
ATOM 9947 N N . SER B 1 282 ? -30.156 2.424 -15.234 1 97.75 282 SER B N 1
ATOM 9948 C CA . SER B 1 282 ? -29.891 1.117 -14.641 1 97.75 282 SER B CA 1
ATOM 9949 C C . SER B 1 282 ? -31 0.121 -14.992 1 97.75 282 SER B C 1
ATOM 9951 O O . SER B 1 282 ? -32.188 0.473 -15.016 1 97.75 282 SER B O 1
ATOM 9953 N N . ARG B 1 283 ? -30.562 -1.081 -15.289 1 97.56 283 ARG B N 1
ATOM 9954 C CA . ARG B 1 283 ? -31.5 -2.131 -15.68 1 97.56 283 ARG B CA 1
ATOM 9955 C C . ARG B 1 283 ? -31.078 -3.482 -15.117 1 97.56 283 ARG B C 1
ATOM 9957 O O . ARG B 1 283 ? -29.891 -3.693 -14.82 1 97.56 283 ARG B O 1
ATOM 9964 N N . LEU B 1 284 ? -32.062 -4.332 -14.914 1 98.19 284 LEU B N 1
ATOM 9965 C CA . LEU B 1 284 ? -31.828 -5.758 -14.719 1 98.19 284 LEU B CA 1
ATOM 9966 C C . LEU B 1 284 ? -32.219 -6.551 -15.953 1 98.19 284 LEU B C 1
ATOM 9968 O O . LEU B 1 284 ? -33.406 -6.609 -16.297 1 98.19 284 LEU B O 1
ATOM 9972 N N . TYR B 1 285 ? -31.281 -7.133 -16.625 1 97.5 285 TYR B N 1
ATOM 9973 C CA . TYR B 1 285 ? -31.547 -8.008 -17.766 1 97.5 285 TYR B CA 1
ATOM 9974 C C . TYR B 1 285 ? -31.672 -9.461 -17.312 1 97.5 285 TYR B C 1
ATOM 9976 O O . TYR B 1 285 ? -30.781 -9.984 -16.656 1 97.5 285 TYR B O 1
ATOM 9984 N N . VAL B 1 286 ? -32.719 -10.078 -17.641 1 96.62 286 VAL B N 1
ATOM 9985 C CA . VAL B 1 286 ? -32.938 -11.492 -17.344 1 96.62 286 VAL B CA 1
ATOM 9986 C C . VAL B 1 286 ? -32.938 -12.297 -18.641 1 96.62 286 VAL B C 1
ATOM 9988 O O . VAL B 1 286 ? -33.812 -12.078 -19.5 1 96.62 286 VAL B O 1
ATOM 9991 N N . GLN B 1 287 ? -31.969 -13.094 -18.719 1 94.94 287 GLN B N 1
ATOM 9992 C CA . GLN B 1 287 ? -31.906 -13.961 -19.891 1 94.94 287 GLN B CA 1
ATOM 9993 C C . GLN B 1 287 ? -32.875 -15.148 -19.75 1 94.94 287 GLN B C 1
ATOM 9995 O O . GLN B 1 287 ? -33 -15.719 -18.672 1 94.94 287 GLN B O 1
ATOM 10000 N N . ARG B 1 288 ? -33.469 -15.586 -20.859 1 89.81 288 ARG B N 1
ATOM 10001 C CA . ARG B 1 288 ? -34.344 -16.75 -20.828 1 89.81 288 ARG B CA 1
ATOM 10002 C C . ARG B 1 288 ? -33.562 -18 -20.438 1 89.81 288 ARG B C 1
ATOM 10004 O O . ARG B 1 288 ? -32.375 -18.141 -20.75 1 89.81 288 ARG B O 1
ATOM 10011 N N . PRO B 1 289 ? -34.219 -18.828 -19.719 1 88.31 289 PRO B N 1
ATOM 10012 C CA . PRO B 1 289 ? -33.562 -20.047 -19.266 1 88.31 289 PRO B CA 1
ATOM 10013 C C . PRO B 1 289 ? -33 -20.875 -20.406 1 88.31 289 PRO B C 1
ATOM 10015 O O . PRO B 1 289 ? -33.625 -20.953 -21.484 1 88.31 289 PRO B O 1
ATOM 10018 N N . ASP B 1 290 ? -31.891 -21.469 -20.219 1 83.44 290 ASP B N 1
ATOM 10019 C CA . ASP B 1 290 ? -31.312 -22.375 -21.203 1 83.44 290 ASP B CA 1
ATOM 10020 C C . ASP B 1 290 ? -31.984 -23.75 -21.156 1 83.44 290 ASP B C 1
ATOM 10022 O O . ASP B 1 290 ? -33 -23.922 -20.469 1 83.44 290 ASP B O 1
ATOM 10026 N N . GLN B 1 291 ? -31.438 -24.719 -21.938 1 78.44 291 GLN B N 1
ATOM 10027 C CA . GLN B 1 291 ? -32.031 -26.047 -22.031 1 78.44 291 GLN B CA 1
ATOM 10028 C C . GLN B 1 291 ? -32 -26.766 -20.688 1 78.44 291 GLN B C 1
ATOM 10030 O O . GLN B 1 291 ? -32.875 -27.578 -20.391 1 78.44 291 GLN B O 1
ATOM 10035 N N . GLY B 1 292 ? -31.047 -26.422 -19.828 1 78.25 292 GLY B N 1
ATOM 10036 C CA . GLY B 1 292 ? -30.938 -27.031 -18.516 1 78.25 292 GLY B CA 1
ATOM 10037 C C . GLY B 1 292 ? -31.734 -26.328 -17.438 1 78.25 292 GLY B C 1
ATOM 10038 O O . GLY B 1 292 ? -31.734 -26.734 -16.281 1 78.25 292 GLY B O 1
ATOM 10039 N N . GLY B 1 293 ? -32.438 -25.312 -17.891 1 82.12 293 GLY B N 1
ATOM 10040 C CA . GLY B 1 293 ? -33.219 -24.547 -16.953 1 82.12 293 GLY B CA 1
ATOM 10041 C C . GLY B 1 293 ? -32.406 -23.547 -16.141 1 82.12 293 GLY B C 1
ATOM 10042 O O . GLY B 1 293 ? -32.844 -23.078 -15.094 1 82.12 293 GLY B O 1
ATOM 10043 N N . ASN B 1 294 ? -31.203 -23.312 -16.5 1 90.19 294 ASN B N 1
ATOM 10044 C CA . ASN B 1 294 ? -30.375 -22.328 -15.82 1 90.19 294 ASN B CA 1
ATOM 10045 C C . ASN B 1 294 ? -30.609 -20.922 -16.359 1 90.19 294 ASN B C 1
ATOM 10047 O O . ASN B 1 294 ? -30.953 -20.766 -17.531 1 90.19 294 ASN B O 1
ATOM 10051 N N . VAL B 1 295 ? -30.562 -19.984 -15.516 1 93 295 VAL B N 1
ATOM 10052 C CA . VAL B 1 295 ? -30.875 -18.609 -15.883 1 93 295 VAL B CA 1
ATOM 10053 C C . VAL B 1 295 ? -29.688 -17.703 -15.555 1 93 295 VAL B C 1
ATOM 10055 O O . VAL B 1 295 ? -29 -17.906 -14.555 1 93 295 VAL B O 1
ATOM 10058 N N . ARG B 1 296 ? -29.484 -16.75 -16.469 1 94.94 296 ARG B N 1
ATOM 10059 C CA . ARG B 1 296 ? -28.547 -15.656 -16.203 1 94.94 296 ARG B CA 1
ATOM 10060 C C . ARG B 1 296 ? -29.266 -14.32 -16.109 1 94.94 296 ARG B C 1
ATOM 10062 O O . ARG B 1 296 ? -30.219 -14.07 -16.859 1 94.94 296 ARG B O 1
ATOM 10069 N N . PHE B 1 297 ? -28.922 -13.547 -15.195 1 94.25 297 PHE B N 1
ATOM 10070 C CA . PHE B 1 297 ? -29.406 -12.172 -15.219 1 94.25 297 PHE B CA 1
ATOM 10071 C C . PHE B 1 297 ? -28.297 -11.195 -14.82 1 94.25 297 PHE B C 1
ATOM 10073 O O . PHE B 1 297 ? -27.359 -11.57 -14.125 1 94.25 297 PHE B O 1
ATOM 10080 N N . ARG B 1 298 ? -28.312 -9.969 -15.375 1 97.81 298 ARG B N 1
ATOM 10081 C CA . ARG B 1 298 ? -27.25 -8.977 -15.266 1 97.81 298 ARG B CA 1
ATOM 10082 C C . ARG B 1 298 ? -27.812 -7.633 -14.797 1 97.81 298 ARG B C 1
ATOM 10084 O O . ARG B 1 298 ? -28.75 -7.105 -15.391 1 97.81 298 ARG B O 1
ATOM 10091 N N . LEU B 1 299 ? -27.297 -7.184 -13.703 1 98.12 299 LEU B N 1
ATOM 10092 C CA . LEU B 1 299 ? -27.5 -5.812 -13.25 1 98.12 299 LEU B CA 1
ATOM 10093 C C . LEU B 1 299 ? -26.516 -4.867 -13.922 1 98.12 299 LEU B C 1
ATOM 10095 O O . LEU B 1 299 ? -25.297 -5.09 -13.867 1 98.12 299 LEU B O 1
ATOM 10099 N N . SER B 1 300 ? -26.984 -3.791 -14.648 1 98.12 300 SER B N 1
ATOM 10100 C CA . SER B 1 300 ? -26.062 -2.918 -15.375 1 98.12 300 SER B CA 1
ATOM 10101 C C . SER B 1 300 ? -26.578 -1.485 -15.414 1 98.12 300 SER B C 1
ATOM 10103 O O . SER B 1 300 ? -27.797 -1.258 -15.43 1 98.12 300 SER B O 1
ATOM 10105 N N . ASN B 1 301 ? -25.734 -0.517 -15.359 1 97.38 301 ASN B N 1
ATOM 10106 C CA . ASN B 1 301 ? -26.094 0.882 -15.578 1 97.38 301 ASN B CA 1
ATOM 10107 C C . ASN B 1 301 ? -25.297 1.49 -16.734 1 97.38 301 ASN B C 1
ATOM 10109 O O . ASN B 1 301 ? -25.188 2.713 -16.828 1 97.38 301 ASN B O 1
ATOM 10113 N N . GLY B 1 302 ? -24.625 0.617 -17.469 1 96.81 302 GLY B N 1
ATOM 10114 C CA . GLY B 1 302 ? -23.859 1.075 -18.609 1 96.81 302 GLY B CA 1
ATOM 10115 C C . GLY B 1 302 ? -22.422 1.394 -18.297 1 96.81 302 GLY B C 1
ATOM 10116 O O . GLY B 1 302 ? -21.594 1.576 -19.188 1 96.81 302 GLY B O 1
ATOM 10117 N N . LEU B 1 303 ? -22.031 1.475 -17.062 1 97.62 303 LEU B N 1
ATOM 10118 C CA . LEU B 1 303 ? -20.656 1.729 -16.625 1 97.62 303 LEU B CA 1
ATOM 10119 C C . LEU B 1 303 ? -20.094 0.526 -15.883 1 97.62 303 LEU B C 1
ATOM 10121 O O . LEU B 1 303 ? -18.891 0.24 -15.977 1 97.62 303 LEU B O 1
ATOM 10125 N N . VAL B 1 304 ? -20.953 -0.134 -15.109 1 97.88 304 VAL B N 1
ATOM 10126 C CA . VAL B 1 304 ? -20.594 -1.334 -14.359 1 97.88 304 VAL B CA 1
ATOM 10127 C C . VAL B 1 304 ? -21.703 -2.377 -14.492 1 97.88 304 VAL B C 1
ATOM 10129 O O . VAL B 1 304 ? -22.859 -2.031 -14.703 1 97.88 304 VAL B O 1
ATOM 10132 N N . SER B 1 305 ? -21.312 -3.594 -14.43 1 98.19 305 SER B N 1
ATOM 10133 C CA . SER B 1 305 ? -22.312 -4.668 -14.492 1 98.19 305 SER B CA 1
ATOM 10134 C C . SER B 1 305 ? -21.922 -5.824 -13.578 1 98.19 305 SER B C 1
ATOM 10136 O O . SER B 1 305 ? -20.734 -6.098 -13.375 1 98.19 305 SER B O 1
ATOM 10138 N N . ARG B 1 306 ? -22.844 -6.375 -12.992 1 98.38 306 ARG B N 1
ATOM 10139 C CA . ARG B 1 306 ? -22.719 -7.59 -12.188 1 98.38 306 ARG B CA 1
ATOM 10140 C C . ARG B 1 306 ? -23.672 -8.672 -12.695 1 98.38 306 ARG B C 1
ATOM 10142 O O . ARG B 1 306 ? -24.875 -8.453 -12.773 1 98.38 306 ARG B O 1
ATOM 10149 N N . THR B 1 307 ? -23.141 -9.844 -13.047 1 98.12 307 THR B N 1
ATOM 10150 C CA . THR B 1 307 ? -23.922 -10.914 -13.656 1 98.12 307 THR B CA 1
ATOM 10151 C C . THR B 1 307 ? -24.062 -12.102 -12.695 1 98.12 307 THR B C 1
ATOM 10153 O O . THR B 1 307 ? -23.078 -12.492 -12.047 1 98.12 307 THR B O 1
ATOM 10156 N N . PHE B 1 308 ? -25.25 -12.656 -12.711 1 97.81 308 PHE B N 1
ATOM 10157 C CA . PHE B 1 308 ? -25.547 -13.781 -11.836 1 97.81 308 PHE B CA 1
ATOM 10158 C C . PHE B 1 308 ? -26 -14.992 -12.648 1 97.81 308 PHE B C 1
ATOM 10160 O O . PHE B 1 308 ? -26.531 -14.844 -13.75 1 97.81 308 PHE B O 1
ATOM 10167 N N . TYR B 1 309 ? -25.703 -16.141 -12.125 1 96.69 309 TYR B N 1
ATOM 10168 C CA . TYR B 1 309 ? -26.094 -17.422 -12.688 1 96.69 309 TYR B CA 1
ATOM 10169 C C . TYR B 1 309 ? -26.906 -18.25 -11.688 1 96.69 309 TYR B C 1
ATOM 10171 O O . TYR B 1 309 ? -26.453 -18.469 -10.562 1 96.69 309 TYR B O 1
ATOM 10179 N N . LEU B 1 310 ? -28.078 -18.641 -12.117 1 95.69 310 LEU B N 1
ATOM 10180 C CA . LEU B 1 310 ? -28.922 -19.516 -11.305 1 95.69 310 LEU B CA 1
ATOM 10181 C C . LEU B 1 310 ? -28.844 -20.953 -11.797 1 95.69 310 LEU B C 1
ATOM 10183 O O . LEU B 1 310 ? -29.531 -21.328 -12.758 1 95.69 310 LEU B O 1
ATOM 10187 N N . GLY B 1 311 ? -28.016 -21.734 -11.195 1 93.31 311 GLY B N 1
ATOM 10188 C CA . GLY B 1 311 ? -27.969 -23.172 -11.375 1 93.31 311 GLY B CA 1
ATOM 10189 C C . GLY B 1 311 ? -28.547 -23.953 -10.203 1 93.31 311 GLY B C 1
ATOM 10190 O O . GLY B 1 311 ? -29.703 -23.75 -9.828 1 93.31 311 GLY B O 1
ATOM 10191 N N . ASP B 1 312 ? -27.719 -24.781 -9.578 1 90 312 ASP B N 1
ATOM 10192 C CA . ASP B 1 312 ? -28.156 -25.453 -8.359 1 90 312 ASP B CA 1
ATOM 10193 C C . ASP B 1 312 ? -28.484 -24.438 -7.266 1 90 312 ASP B C 1
ATOM 10195 O O . ASP B 1 312 ? -29.281 -24.719 -6.367 1 90 312 ASP B O 1
ATOM 10199 N N . ASN B 1 313 ? -27.812 -23.359 -7.262 1 93.56 313 ASN B N 1
ATOM 10200 C CA . ASN B 1 313 ? -28.031 -22.156 -6.461 1 93.56 313 ASN B CA 1
ATOM 10201 C C . ASN B 1 313 ? -27.609 -20.891 -7.219 1 93.56 313 ASN B C 1
ATOM 10203 O O . ASN B 1 313 ? -27.203 -20.969 -8.375 1 93.56 313 ASN B O 1
ATOM 10207 N N . LEU B 1 314 ? -27.797 -19.75 -6.59 1 95.5 314 LEU B N 1
ATOM 10208 C CA . LEU B 1 314 ? -27.438 -18.484 -7.227 1 95.5 314 LEU B CA 1
ATOM 10209 C C . LEU B 1 314 ? -25.984 -18.125 -6.93 1 95.5 314 LEU B C 1
ATOM 10211 O O . LEU B 1 314 ? -25.531 -18.25 -5.793 1 95.5 314 LEU B O 1
ATOM 10215 N N . ALA B 1 315 ? -25.266 -17.672 -7.977 1 96.06 315 ALA B N 1
ATOM 10216 C CA . ALA B 1 315 ? -23.891 -17.219 -7.785 1 96.06 315 ALA B CA 1
ATOM 10217 C C . ALA B 1 315 ? -23.578 -16.031 -8.703 1 96.06 315 ALA B C 1
ATOM 10219 O O . ALA B 1 315 ? -24.031 -15.992 -9.852 1 96.06 315 ALA B O 1
ATOM 10220 N N . CYS B 1 316 ? -22.844 -15.086 -8.164 1 98.25 316 CYS B N 1
ATOM 10221 C CA . CYS B 1 316 ? -22.25 -14.062 -9.016 1 98.25 316 CYS B CA 1
ATOM 10222 C C . CYS B 1 316 ? -21.125 -14.633 -9.867 1 98.25 316 CYS B C 1
ATOM 10224 O O . CYS B 1 316 ? -20.203 -15.242 -9.344 1 98.25 316 CYS B O 1
ATOM 10226 N N . ILE B 1 317 ? -21.156 -14.383 -11.211 1 97.94 317 ILE B N 1
ATOM 10227 C CA . ILE B 1 317 ? -20.172 -15.039 -12.07 1 97.94 317 ILE B CA 1
ATOM 10228 C C . ILE B 1 317 ? -19.391 -14 -12.844 1 97.94 317 ILE B C 1
ATOM 10230 O O . ILE B 1 317 ? -18.438 -14.336 -13.562 1 97.94 317 ILE B O 1
ATOM 10234 N N . SER B 1 318 ? -19.75 -12.742 -12.719 1 97.94 318 SER B N 1
ATOM 10235 C CA . SER B 1 318 ? -19.031 -11.68 -13.414 1 97.94 318 SER B CA 1
ATOM 10236 C C . SER B 1 318 ? -19.25 -10.328 -12.742 1 97.94 318 SER B C 1
ATOM 10238 O O . SER B 1 318 ? -20.344 -10.062 -12.227 1 97.94 318 SER B O 1
ATOM 10240 N N . TYR B 1 319 ? -18.297 -9.547 -12.617 1 98.31 319 TYR B N 1
ATOM 10241 C CA . TYR B 1 319 ? -18.297 -8.164 -12.148 1 98.31 319 TYR B CA 1
ATOM 10242 C C . TYR B 1 319 ? -17.359 -7.309 -12.992 1 98.31 319 TYR B C 1
ATOM 10244 O O . TYR B 1 319 ? -16.141 -7.414 -12.867 1 98.31 319 TYR B O 1
ATOM 10252 N N . ARG B 1 320 ? -17.875 -6.352 -13.844 1 97.44 320 ARG B N 1
ATOM 10253 C CA . ARG B 1 320 ? -17.062 -5.734 -14.883 1 97.44 320 ARG B CA 1
ATOM 10254 C C . ARG B 1 320 ? -17.172 -4.215 -14.828 1 97.44 320 ARG B C 1
ATOM 10256 O O . ARG B 1 320 ? -18.234 -3.672 -14.523 1 97.44 320 ARG B O 1
ATOM 10263 N N . ASN B 1 321 ? -16.109 -3.604 -15.039 1 97.5 321 ASN B N 1
ATOM 10264 C CA . ASN B 1 321 ? -16.125 -2.213 -15.477 1 97.5 321 ASN B CA 1
ATOM 10265 C C . ASN B 1 321 ? -16.312 -2.105 -16.984 1 97.5 321 ASN B C 1
ATOM 10267 O O . ASN B 1 321 ? -15.461 -2.557 -17.766 1 97.5 321 ASN B O 1
ATOM 10271 N N . LEU B 1 322 ? -17.281 -1.51 -17.469 1 96.31 322 LEU B N 1
ATOM 10272 C CA . LEU B 1 322 ? -17.656 -1.546 -18.891 1 96.31 322 LEU B CA 1
ATOM 10273 C C . LEU B 1 322 ? -16.859 -0.511 -19.672 1 96.31 322 LEU B C 1
ATOM 10275 O O . LEU B 1 322 ? -16.812 -0.578 -20.906 1 96.31 322 LEU B O 1
ATOM 10279 N N . SER B 1 323 ? -16.281 0.431 -18.984 1 93.94 323 SER B N 1
ATOM 10280 C CA . SER B 1 323 ? -15.492 1.46 -19.672 1 93.94 323 SER B CA 1
ATOM 10281 C C . SER B 1 323 ? -14.242 0.869 -20.297 1 93.94 323 SER B C 1
ATOM 10283 O O . SER B 1 323 ? -13.844 1.273 -21.406 1 93.94 323 SER B O 1
ATOM 10285 N N . ASP B 1 324 ? -13.617 -0.037 -19.641 1 91.69 324 ASP B N 1
ATOM 10286 C CA . ASP B 1 324 ? -12.406 -0.634 -20.203 1 91.69 324 ASP B CA 1
ATOM 10287 C C . ASP B 1 324 ? -12.578 -2.139 -20.406 1 91.69 324 ASP B C 1
ATOM 10289 O O . ASP B 1 324 ? -11.68 -2.809 -20.922 1 91.69 324 ASP B O 1
ATOM 10293 N N . GLY B 1 325 ? -13.695 -2.676 -19.984 1 92.31 325 GLY B N 1
ATOM 10294 C CA . GLY B 1 325 ? -14 -4.078 -20.219 1 92.31 325 GLY B CA 1
ATOM 10295 C C . GLY B 1 325 ? -13.336 -5.008 -19.219 1 92.31 325 GLY B C 1
ATOM 10296 O O . GLY B 1 325 ? -13.367 -6.23 -19.391 1 92.31 325 GLY B O 1
ATOM 10297 N N . ALA B 1 326 ? -12.781 -4.547 -18.156 1 95.06 326 ALA B N 1
ATOM 10298 C CA . ALA B 1 326 ? -12.031 -5.355 -17.203 1 95.06 326 ALA B CA 1
ATOM 10299 C C . ALA B 1 326 ? -12.969 -6.258 -16.391 1 95.06 326 ALA B C 1
ATOM 10301 O O . ALA B 1 326 ? -14.039 -5.824 -15.969 1 95.06 326 ALA B O 1
ATOM 10302 N N . GLU B 1 327 ? -12.57 -7.5 -16.25 1 96.88 327 GLU B N 1
ATOM 10303 C CA . GLU B 1 327 ? -13.258 -8.469 -15.398 1 96.88 327 GLU B CA 1
ATOM 10304 C C . GLU B 1 327 ? -12.656 -8.492 -14 1 96.88 327 GLU B C 1
ATOM 10306 O O . GLU B 1 327 ? -11.469 -8.797 -13.836 1 96.88 327 GLU B O 1
ATOM 10311 N N . TYR B 1 328 ? -13.5 -8.219 -12.992 1 97.94 328 TYR B N 1
ATOM 10312 C CA . TYR B 1 328 ? -13 -8.133 -11.625 1 97.94 328 TYR B CA 1
ATOM 10313 C C . TYR B 1 328 ? -13.133 -9.484 -10.922 1 97.94 328 TYR B C 1
ATOM 10315 O O . TYR B 1 328 ? -12.344 -9.797 -10.031 1 97.94 328 TYR B O 1
ATOM 10323 N N . LEU B 1 329 ? -14.07 -10.227 -11.242 1 98.12 329 LEU B N 1
ATOM 10324 C CA . LEU B 1 329 ? -14.32 -11.477 -10.539 1 98.12 329 LEU B CA 1
ATOM 10325 C C . LEU B 1 329 ? -13.406 -12.586 -11.055 1 98.12 329 LEU B C 1
ATOM 10327 O O . LEU B 1 329 ? -13.312 -12.812 -12.258 1 98.12 329 LEU B O 1
ATOM 10331 N N . ARG B 1 330 ? -12.797 -13.281 -10.195 1 97 330 ARG B N 1
ATOM 10332 C CA . ARG B 1 330 ? -11.883 -14.375 -10.508 1 97 330 ARG B CA 1
ATOM 10333 C C . ARG B 1 330 ? -12.57 -15.727 -10.344 1 97 330 ARG B C 1
ATOM 10335 O O . ARG B 1 330 ? -12.398 -16.625 -11.172 1 97 330 ARG B O 1
ATOM 10342 N N . ALA B 1 331 ? -13.359 -15.914 -9.297 1 97.44 331 ALA B N 1
ATOM 10343 C CA . ALA B 1 331 ? -13.992 -17.172 -8.906 1 97.44 331 ALA B CA 1
ATOM 10344 C C . ALA B 1 331 ? -15.305 -16.922 -8.164 1 97.44 331 ALA B C 1
ATOM 10346 O O . ALA B 1 331 ? -15.547 -15.805 -7.688 1 97.44 331 ALA B O 1
ATOM 10347 N N . VAL B 1 332 ? -16.078 -17.984 -8.078 1 97.44 332 VAL B N 1
ATOM 10348 C CA . VAL B 1 332 ? -17.391 -17.875 -7.457 1 97.44 332 VAL B CA 1
ATOM 10349 C C . VAL B 1 332 ? -17.266 -17.984 -5.938 1 97.44 332 VAL B C 1
ATOM 10351 O O . VAL B 1 332 ? -16.5 -18.812 -5.434 1 97.44 332 VAL B O 1
ATOM 10354 N N . LYS B 1 333 ? -17.875 -17.125 -5.219 1 97.81 333 LYS B N 1
ATOM 10355 C CA . LYS B 1 333 ? -18.031 -17.109 -3.766 1 97.81 333 LYS B CA 1
ATOM 10356 C C . LYS B 1 333 ? -19.484 -16.859 -3.361 1 97.81 333 LYS B C 1
ATOM 10358 O O . LYS B 1 333 ? -20.312 -16.5 -4.199 1 97.81 333 LYS B O 1
ATOM 10363 N N . PRO B 1 334 ? -19.859 -17.156 -2.092 1 97.06 334 PRO B N 1
ATOM 10364 C CA . PRO B 1 334 ? -21.219 -16.812 -1.662 1 97.06 334 PRO B CA 1
ATOM 10365 C C . PRO B 1 334 ? -21.5 -15.312 -1.729 1 97.06 334 PRO B C 1
ATOM 10367 O O . PRO B 1 334 ? -20.562 -14.5 -1.675 1 97.06 334 PRO B O 1
ATOM 10370 N N . GLU B 1 335 ? -22.781 -15 -1.873 1 98.12 335 GLU B N 1
ATOM 10371 C CA . GLU B 1 335 ? -23.172 -13.594 -1.884 1 98.12 335 GLU B CA 1
ATOM 10372 C C . GLU B 1 335 ? -22.922 -12.938 -0.526 1 98.12 335 GLU B C 1
ATOM 10374 O O . GLU B 1 335 ? -22.719 -11.727 -0.443 1 98.12 335 GLU B O 1
ATOM 10379 N N . ALA B 1 336 ? -23.047 -13.648 0.488 1 98.38 336 ALA B N 1
ATOM 10380 C CA . ALA B 1 336 ? -22.781 -13.25 1.87 1 98.38 336 ALA B CA 1
ATOM 10381 C C . ALA B 1 336 ? -22.625 -14.469 2.771 1 98.38 336 ALA B C 1
ATOM 10383 O O . ALA B 1 336 ? -22.859 -15.602 2.34 1 98.38 336 ALA B O 1
ATOM 10384 N N . ARG B 1 337 ? -22.203 -14.273 3.963 1 97.38 337 ARG B N 1
ATOM 10385 C CA . ARG B 1 337 ? -22.188 -15.297 5 1 97.38 337 ARG B CA 1
ATOM 10386 C C . ARG B 1 337 ? -22.672 -14.742 6.328 1 97.38 337 ARG B C 1
ATOM 10388 O O . ARG B 1 337 ? -22.453 -13.578 6.645 1 97.38 337 ARG B O 1
ATOM 10395 N N . ILE B 1 338 ? -23.406 -15.586 6.996 1 96.31 338 ILE B N 1
ATOM 10396 C CA . ILE B 1 338 ? -23.859 -15.188 8.32 1 96.31 338 ILE B CA 1
ATOM 10397 C C . ILE B 1 338 ? -23.531 -16.297 9.328 1 96.31 338 ILE B C 1
ATOM 10399 O O . ILE B 1 338 ? -23.484 -17.469 8.969 1 96.31 338 ILE B O 1
ATOM 10403 N N . ARG B 1 339 ? -23.266 -15.898 10.516 1 91.31 339 ARG B N 1
ATOM 10404 C CA . ARG B 1 339 ? -23.047 -16.844 11.609 1 91.31 339 ARG B CA 1
ATOM 10405 C C . ARG B 1 339 ? -24.156 -16.734 12.656 1 91.31 339 ARG B C 1
ATOM 10407 O O . ARG B 1 339 ? -24.266 -15.727 13.344 1 91.31 339 ARG B O 1
ATOM 10414 N N . ILE B 1 340 ? -24.984 -17.688 12.703 1 88.31 340 ILE B N 1
ATOM 10415 C CA . ILE B 1 340 ? -26.047 -17.781 13.703 1 88.31 340 ILE B CA 1
ATOM 10416 C C . ILE B 1 340 ? -25.609 -18.703 14.836 1 88.31 340 ILE B C 1
ATOM 10418 O O . ILE B 1 340 ? -25.297 -19.875 14.617 1 88.31 340 ILE B O 1
ATOM 10422 N N . ASP B 1 341 ? -25.516 -18.078 15.93 1 79.88 341 ASP B N 1
ATOM 10423 C CA . ASP B 1 341 ? -24.938 -18.781 17.078 1 79.88 341 ASP B CA 1
ATOM 10424 C C . ASP B 1 341 ? -23.5 -19.203 16.797 1 79.88 341 ASP B C 1
ATOM 10426 O O . ASP B 1 341 ? -22.609 -18.359 16.625 1 79.88 341 ASP B O 1
ATOM 10430 N N . SER B 1 342 ? -23.25 -20.484 16.516 1 77.62 342 SER B N 1
ATOM 10431 C CA . SER B 1 342 ? -21.875 -20.922 16.297 1 77.62 342 SER B CA 1
ATOM 10432 C C . SER B 1 342 ? -21.688 -21.422 14.867 1 77.62 342 SER B C 1
ATOM 10434 O O . SER B 1 342 ? -20.594 -21.844 14.5 1 77.62 342 SER B O 1
ATOM 10436 N N . ILE B 1 343 ? -22.688 -21.297 14.062 1 79.44 343 ILE B N 1
ATOM 10437 C CA . ILE B 1 343 ? -22.641 -21.953 12.758 1 79.44 343 ILE B CA 1
ATOM 10438 C C . ILE B 1 343 ? -22.625 -20.891 11.664 1 79.44 343 ILE B C 1
ATOM 10440 O O . ILE B 1 343 ? -23.438 -19.953 11.68 1 79.44 343 ILE B O 1
ATOM 10444 N N . TRP B 1 344 ? -21.688 -21.125 10.766 1 88.56 344 TRP B N 1
ATOM 10445 C CA . TRP B 1 344 ? -21.656 -20.266 9.586 1 88.56 344 TRP B CA 1
ATOM 10446 C C . TRP B 1 344 ? -22.531 -20.828 8.477 1 88.56 344 TRP B C 1
ATOM 10448 O O . TRP B 1 344 ? -22.578 -22.047 8.258 1 88.56 344 TRP B O 1
ATOM 10458 N N . TYR B 1 345 ? -23.266 -20 7.812 1 89.12 345 TYR B N 1
ATOM 10459 C CA . TYR B 1 345 ? -24.078 -20.328 6.652 1 89.12 345 TYR B CA 1
ATOM 10460 C C . TYR B 1 345 ? -23.688 -19.469 5.449 1 89.12 345 TYR B C 1
ATOM 10462 O O . TYR B 1 345 ? -23.422 -18.281 5.586 1 89.12 345 TYR B O 1
ATOM 10470 N N . ASP B 1 346 ? -23.625 -20.172 4.328 1 93.75 346 ASP B N 1
ATOM 10471 C CA . ASP B 1 346 ? -23.438 -19.438 3.076 1 93.75 346 ASP B CA 1
ATOM 10472 C C . ASP B 1 346 ? -24.766 -18.953 2.516 1 93.75 346 ASP B C 1
ATOM 10474 O O . ASP B 1 346 ? -25.781 -19.656 2.604 1 93.75 346 ASP B O 1
ATOM 10478 N N . ILE B 1 347 ? -24.781 -17.766 2.061 1 97.56 347 ILE B N 1
ATOM 10479 C CA . ILE B 1 347 ? -25.953 -17.25 1.353 1 97.56 347 ILE B CA 1
ATOM 10480 C C . ILE B 1 347 ? -25.719 -17.328 -0.155 1 97.56 347 ILE B C 1
ATOM 10482 O O . ILE B 1 347 ? -24.906 -16.578 -0.701 1 97.56 347 ILE B O 1
ATOM 10486 N N . GLY B 1 348 ? -26.438 -18.203 -0.784 1 96.5 348 GLY B N 1
ATOM 10487 C CA . GLY B 1 348 ? -26.156 -18.484 -2.184 1 96.5 348 GLY B CA 1
ATOM 10488 C C . GLY B 1 348 ? -24.812 -19.141 -2.404 1 96.5 348 GLY B C 1
ATOM 10489 O O . GLY B 1 348 ? -24.375 -19.969 -1.595 1 96.5 348 GLY B O 1
ATOM 10490 N N . GLY B 1 349 ? -24.328 -18.953 -3.57 1 95.75 349 GLY B N 1
ATOM 10491 C CA . GLY B 1 349 ? -23.016 -19.484 -3.926 1 95.75 349 GLY B CA 1
ATOM 10492 C C . GLY B 1 349 ? -23.094 -20.859 -4.559 1 95.75 349 GLY B C 1
ATOM 10493 O O . GLY B 1 349 ? -24.125 -21.516 -4.52 1 95.75 349 GLY B O 1
ATOM 10494 N N . LEU B 1 350 ? -22.016 -21.188 -5.18 1 94.94 350 LEU B N 1
ATOM 10495 C CA . LEU B 1 350 ? -21.781 -22.5 -5.754 1 94.94 350 LEU B CA 1
ATOM 10496 C C . LEU B 1 350 ? -20.391 -23.016 -5.391 1 94.94 350 LEU B C 1
ATOM 10498 O O . LEU B 1 350 ? -19.469 -22.219 -5.156 1 94.94 350 LEU B O 1
ATOM 10502 N N . THR B 1 351 ? -20.266 -24.266 -5.27 1 88.88 351 THR B N 1
ATOM 10503 C CA . THR B 1 351 ? -19 -24.891 -4.973 1 88.88 351 THR B CA 1
ATOM 10504 C C . THR B 1 351 ? -18.625 -25.906 -6.051 1 88.88 351 THR B C 1
ATOM 10506 O O . THR B 1 351 ? -19.453 -26.25 -6.898 1 88.88 351 THR B O 1
ATOM 10509 N N . GLY B 1 352 ? -17.375 -26.297 -6.094 1 88.38 352 GLY B N 1
ATOM 10510 C CA . GLY B 1 352 ? -16.938 -27.312 -7.035 1 88.38 352 GLY B CA 1
ATOM 10511 C C . GLY B 1 352 ? -16.156 -26.75 -8.211 1 88.38 352 GLY B C 1
ATOM 10512 O O . GLY B 1 352 ? -15.812 -27.484 -9.141 1 88.38 352 GLY B O 1
ATOM 10513 N N . GLN B 1 353 ? -15.93 -25.484 -8.195 1 91.38 353 GLN B N 1
ATOM 10514 C CA . GLN B 1 353 ? -15.094 -24.906 -9.242 1 91.38 353 GLN B CA 1
ATOM 10515 C C . GLN B 1 353 ? -13.711 -25.547 -9.266 1 91.38 353 GLN B C 1
ATOM 10517 O O . GLN B 1 353 ? -13 -25.531 -8.266 1 91.38 353 GLN B O 1
ATOM 10522 N N . PRO B 1 354 ? -13.312 -26.109 -10.43 1 85.56 354 PRO B N 1
ATOM 10523 C CA . PRO B 1 354 ? -12.062 -26.875 -10.484 1 85.56 354 PRO B CA 1
ATOM 10524 C C . PRO B 1 354 ? -10.828 -26.016 -10.242 1 85.56 354 PRO B C 1
ATOM 10526 O O . PRO B 1 354 ? -9.859 -26.469 -9.617 1 85.56 354 PRO B O 1
ATOM 10529 N N . GLU B 1 355 ? -10.797 -24.859 -10.828 1 88.88 355 GLU B N 1
ATOM 10530 C CA . GLU B 1 355 ? -9.711 -23.875 -10.711 1 88.88 355 GLU B CA 1
ATOM 10531 C C . GLU B 1 355 ? -10.242 -22.531 -10.234 1 88.88 355 GLU B C 1
ATOM 10533 O O . GLU B 1 355 ? -11.25 -22.031 -10.75 1 88.88 355 GLU B O 1
ATOM 10538 N N . LEU B 1 356 ? -9.523 -22 -9.227 1 92.5 356 LEU B N 1
ATOM 10539 C CA . LEU B 1 356 ? -10.07 -20.766 -8.656 1 92.5 356 LEU B CA 1
ATOM 10540 C C . LEU B 1 356 ? -9.305 -19.547 -9.156 1 92.5 356 LEU B C 1
ATOM 10542 O O . LEU B 1 356 ? -9.586 -18.422 -8.742 1 92.5 356 LEU B O 1
ATOM 10546 N N . SER B 1 357 ? -8.336 -19.672 -10.07 1 92.69 357 SER B N 1
ATOM 10547 C CA . SER B 1 357 ? -7.594 -18.562 -10.656 1 92.69 357 SER B CA 1
ATOM 10548 C C . SER B 1 357 ? -8.375 -17.922 -11.797 1 92.69 357 SER B C 1
ATOM 10550 O O . SER B 1 357 ? -8.109 -16.781 -12.172 1 92.69 357 SER B O 1
ATOM 10552 N N . TYR B 1 358 ? -9.219 -18.656 -12.391 1 94.75 358 TYR B N 1
ATOM 10553 C CA . TYR B 1 358 ? -10.062 -18.219 -13.5 1 94.75 358 TYR B CA 1
ATOM 10554 C C . TYR B 1 358 ? -11.383 -18.984 -13.516 1 94.75 358 TYR B C 1
ATOM 10556 O O . TYR B 1 358 ? -11.562 -19.938 -12.75 1 94.75 358 TYR B O 1
ATOM 10564 N N . LEU B 1 359 ? -12.305 -18.516 -14.352 1 95.88 359 LEU B N 1
ATOM 10565 C CA . LEU B 1 359 ? -13.617 -19.141 -14.414 1 95.88 359 LEU B CA 1
ATOM 10566 C C . LEU B 1 359 ? -14.008 -19.453 -15.852 1 95.88 359 LEU B C 1
ATOM 10568 O O . LEU B 1 359 ? -14.086 -18.547 -16.688 1 95.88 359 LEU B O 1
ATOM 10572 N N . LEU B 1 360 ? -14.188 -20.75 -16.125 1 93.75 360 LEU B N 1
ATOM 10573 C CA . LEU B 1 360 ? -14.742 -21.172 -17.406 1 93.75 360 LEU B CA 1
ATOM 10574 C C . LEU B 1 360 ? -16.25 -21.391 -17.297 1 93.75 360 LEU B C 1
ATOM 10576 O O . LEU B 1 360 ? -16.719 -22.031 -16.375 1 93.75 360 LEU B O 1
ATOM 10580 N N . GLU B 1 361 ? -16.938 -20.953 -18.203 1 91.12 361 GLU B N 1
ATOM 10581 C CA . GLU B 1 361 ? -18.391 -21.016 -18.156 1 91.12 361 GLU B CA 1
ATOM 10582 C C . GLU B 1 361 ? -18.891 -22.453 -18.219 1 91.12 361 GLU B C 1
ATOM 10584 O O . GLU B 1 361 ? -19.953 -22.766 -17.672 1 91.12 361 GLU B O 1
ATOM 10589 N N . GLU B 1 362 ? -18.188 -23.297 -18.875 1 90.56 362 GLU B N 1
ATOM 10590 C CA . GLU B 1 362 ? -18.594 -24.688 -19.031 1 90.56 362 GLU B CA 1
ATOM 10591 C C . GLU B 1 362 ? -18.641 -25.406 -17.688 1 90.56 362 GLU B C 1
ATOM 10593 O O . GLU B 1 362 ? -19.25 -26.469 -17.562 1 90.56 362 GLU B O 1
ATOM 10598 N N . TRP B 1 363 ? -18.031 -24.812 -16.641 1 93.12 363 TRP B N 1
ATOM 10599 C CA . TRP B 1 363 ? -18 -25.438 -15.328 1 93.12 363 TRP B CA 1
ATOM 10600 C C . TRP B 1 363 ? -19.312 -25.188 -14.578 1 93.12 363 TRP B C 1
ATOM 10602 O O . TRP B 1 363 ? -19.672 -25.953 -13.672 1 93.12 363 TRP B O 1
ATOM 10612 N N . LEU B 1 364 ? -20.062 -24.188 -14.875 1 94.38 364 LEU B N 1
ATOM 10613 C CA . LEU B 1 364 ? -21.141 -23.641 -14.078 1 94.38 364 LEU B CA 1
ATOM 10614 C C . LEU B 1 364 ? -22.25 -24.656 -13.891 1 94.38 364 LEU B C 1
ATOM 10616 O O . LEU B 1 364 ? -22.703 -24.891 -12.766 1 94.38 364 LEU B O 1
ATOM 10620 N N . PRO B 1 365 ? -22.672 -25.375 -14.961 1 91.94 365 PRO B N 1
ATOM 10621 C CA . PRO B 1 365 ? -23.781 -26.328 -14.781 1 91.94 365 PRO B CA 1
ATOM 10622 C C . PRO B 1 365 ? -23.422 -27.484 -13.852 1 91.94 365 PRO B C 1
ATOM 10624 O O . PRO B 1 365 ? -24.312 -28.125 -13.289 1 91.94 365 PRO B O 1
ATOM 10627 N N . GLN B 1 366 ? -22.156 -27.672 -13.672 1 90.5 366 GLN B N 1
ATOM 10628 C CA . GLN B 1 366 ? -21.719 -28.812 -12.867 1 90.5 366 GLN B CA 1
ATOM 10629 C C . GLN B 1 366 ? -21.516 -28.406 -11.406 1 90.5 366 GLN B C 1
ATOM 10631 O O . GLN B 1 366 ? -21.391 -29.25 -10.531 1 90.5 366 GLN B O 1
ATOM 10636 N N . MET B 1 367 ? -21.516 -27.188 -11.133 1 93.06 367 MET B N 1
ATOM 10637 C CA . MET B 1 367 ? -21.281 -26.688 -9.781 1 93.06 367 MET B CA 1
ATOM 10638 C C . MET B 1 367 ? -22.531 -26.859 -8.922 1 93.06 367 MET B C 1
ATOM 10640 O O . MET B 1 367 ? -23.656 -26.844 -9.445 1 93.06 367 MET B O 1
ATOM 10644 N N . LYS B 1 368 ? -22.25 -27 -7.598 1 87.88 368 LYS B N 1
ATOM 10645 C CA . LYS B 1 368 ? -23.344 -27.359 -6.699 1 87.88 368 LYS B CA 1
ATOM 10646 C C . LYS B 1 368 ? -23.422 -26.391 -5.516 1 87.88 368 LYS B C 1
ATOM 10648 O O . LYS B 1 368 ? -22.422 -25.734 -5.184 1 87.88 368 LYS B O 1
ATOM 10653 N N . THR B 1 369 ? -24.609 -26.344 -4.965 1 88.75 369 THR B N 1
ATOM 10654 C CA . THR B 1 369 ? -24.812 -25.562 -3.748 1 88.75 369 THR B CA 1
ATOM 10655 C C . THR B 1 369 ? -24.047 -26.188 -2.578 1 88.75 369 THR B C 1
ATOM 10657 O O . THR B 1 369 ? -23.859 -27.406 -2.533 1 88.75 369 THR B O 1
ATOM 10660 N N . SER B 1 370 ? -23.547 -25.328 -1.699 1 83.69 370 SER B N 1
ATOM 10661 C CA . SER B 1 370 ? -22.922 -25.797 -0.47 1 83.69 370 SER B CA 1
ATOM 10662 C C . SER B 1 370 ? -23.953 -26.422 0.469 1 83.69 370 SER B C 1
ATOM 10664 O O . SER B 1 370 ? -25.109 -25.984 0.506 1 83.69 370 SER B O 1
ATOM 10666 N N . PRO B 1 371 ? -23.578 -27.391 1.264 1 75.06 371 PRO B N 1
ATOM 10667 C CA . PRO B 1 371 ? -24.516 -28.078 2.156 1 75.06 371 PRO B CA 1
ATOM 10668 C C . PRO B 1 371 ? -25.156 -27.125 3.17 1 75.06 371 PRO B C 1
ATOM 10670 O O . PRO B 1 371 ? -26.297 -27.344 3.598 1 75.06 371 PRO B O 1
ATOM 10673 N N . ARG B 1 372 ? -24.5 -26.156 3.557 1 81.62 372 ARG B N 1
ATOM 10674 C CA . ARG B 1 372 ? -25.031 -25.219 4.539 1 81.62 372 ARG B CA 1
ATOM 10675 C C . ARG B 1 372 ? -25.344 -23.875 3.898 1 81.62 372 ARG B C 1
ATOM 10677 O O . ARG B 1 372 ? -25.141 -22.828 4.523 1 81.62 372 ARG B O 1
ATOM 10684 N N . ALA B 1 373 ? -25.812 -23.938 2.736 1 90.5 373 ALA B N 1
ATOM 10685 C CA . ALA B 1 373 ? -26.125 -22.688 2.029 1 90.5 373 ALA B CA 1
ATOM 10686 C C . ALA B 1 373 ? -27.625 -22.438 2.004 1 90.5 373 ALA B C 1
ATOM 10688 O O . ALA B 1 373 ? -28.422 -23.375 1.933 1 90.5 373 ALA B O 1
ATOM 10689 N N . PHE B 1 374 ? -28.016 -21.172 2.164 1 93.88 374 PHE B N 1
ATOM 10690 C CA . PHE B 1 374 ? -29.359 -20.719 1.824 1 93.88 374 PHE B CA 1
ATOM 10691 C C . PHE B 1 374 ? -29.547 -20.641 0.313 1 93.88 374 PHE B C 1
ATOM 10693 O O . PHE B 1 374 ? -28.594 -20.344 -0.416 1 93.88 374 PHE B O 1
ATOM 10700 N N . SER B 1 375 ? -30.719 -20.938 -0.156 1 92.88 375 SER B N 1
ATOM 10701 C CA . SER B 1 375 ? -30.984 -20.922 -1.591 1 92.88 375 SER B CA 1
ATOM 10702 C C . SER B 1 375 ? -31.906 -19.766 -1.964 1 92.88 375 SER B C 1
ATOM 10704 O O . SER B 1 375 ? -32.75 -19.344 -1.152 1 92.88 375 SER B O 1
ATOM 10706 N N . LEU B 1 376 ? -31.828 -19.312 -3.162 1 95.62 376 LEU B N 1
ATOM 10707 C CA . LEU B 1 376 ? -32.625 -18.203 -3.65 1 95.62 376 LEU B CA 1
ATOM 10708 C C . LEU B 1 376 ? -34.094 -18.578 -3.732 1 95.62 376 LEU B C 1
ATOM 10710 O O . LEU B 1 376 ? -34.469 -19.594 -4.352 1 95.62 376 LEU B O 1
ATOM 10714 N N . GLU B 1 377 ? -34.938 -17.812 -3.174 1 93 377 GLU B N 1
ATOM 10715 C CA . GLU B 1 377 ? -36.375 -17.984 -3.217 1 93 377 GLU B CA 1
ATOM 10716 C C . GLU B 1 377 ? -37 -17.094 -4.266 1 93 377 GLU B C 1
ATOM 10718 O O . GLU B 1 377 ? -37.969 -17.484 -4.922 1 93 377 GLU B O 1
ATOM 10723 N N . GLY B 1 378 ? -36.469 -15.891 -4.328 1 94.5 378 GLY B N 1
ATOM 10724 C CA . GLY B 1 378 ? -37.031 -14.945 -5.273 1 94.5 378 GLY B CA 1
ATOM 10725 C C . GLY B 1 378 ? -36.25 -13.641 -5.34 1 94.5 378 GLY B C 1
ATOM 10726 O O . GLY B 1 378 ? -35.344 -13.414 -4.555 1 94.5 378 GLY B O 1
ATOM 10727 N N . ILE B 1 379 ? -36.625 -12.797 -6.379 1 96.19 379 ILE B N 1
ATOM 10728 C CA . ILE B 1 379 ? -36 -11.492 -6.52 1 96.19 379 ILE B CA 1
ATOM 10729 C C . ILE B 1 379 ? -37.062 -10.414 -6.645 1 96.19 379 ILE B C 1
ATOM 10731 O O . ILE B 1 379 ? -38.188 -10.695 -7.094 1 96.19 379 ILE B O 1
ATOM 10735 N N . GLU B 1 380 ? -36.75 -9.234 -6.223 1 96.75 380 GLU B N 1
ATOM 10736 C CA . GLU B 1 380 ? -37.562 -8.031 -6.367 1 96.75 380 GLU B CA 1
ATOM 10737 C C . GLU B 1 380 ? -36.719 -6.844 -6.809 1 96.75 380 GLU B C 1
ATOM 10739 O O . GLU B 1 380 ? -35.562 -6.73 -6.43 1 96.75 380 GLU B O 1
ATOM 10744 N N . THR B 1 381 ? -37.312 -6.008 -7.664 1 97.88 381 THR B N 1
ATOM 10745 C CA . THR B 1 381 ? -36.625 -4.789 -8.078 1 97.88 381 THR B CA 1
ATOM 10746 C C . THR B 1 381 ? -37.438 -3.555 -7.652 1 97.88 381 THR B C 1
ATOM 10748 O O . THR B 1 381 ? -38.656 -3.605 -7.512 1 97.88 381 THR B O 1
ATOM 10751 N N . GLY B 1 382 ? -36.75 -2.496 -7.387 1 98.06 382 GLY B N 1
ATOM 10752 C CA . GLY B 1 382 ? -37.312 -1.213 -7.016 1 98.06 382 GLY B CA 1
ATOM 10753 C C . GLY B 1 382 ? -36.344 -0.054 -7.199 1 98.06 382 GLY B C 1
ATOM 10754 O O . GLY B 1 382 ? -35.188 -0.252 -7.586 1 98.06 382 GLY B O 1
ATOM 10755 N N . ALA B 1 383 ? -36.844 1.129 -7.023 1 97.62 383 ALA B N 1
ATOM 10756 C CA . ALA B 1 383 ? -36 2.316 -7.043 1 97.62 383 ALA B CA 1
ATOM 10757 C C . ALA B 1 383 ? -35.125 2.385 -5.797 1 97.62 383 ALA B C 1
ATOM 10759 O O . ALA B 1 383 ? -35.469 1.853 -4.742 1 97.62 383 ALA B O 1
ATOM 10760 N N . PRO B 1 384 ? -33.938 3.025 -5.926 1 97.38 384 PRO B N 1
ATOM 10761 C CA . PRO B 1 384 ? -33.156 3.26 -4.715 1 97.38 384 PRO B CA 1
ATOM 10762 C C . PRO B 1 384 ? -33.938 4.039 -3.65 1 97.38 384 PRO B C 1
ATOM 10764 O O . PRO B 1 384 ? -34.781 4.859 -3.982 1 97.38 384 PRO B O 1
ATOM 10767 N N . GLU B 1 385 ? -33.625 3.707 -2.426 1 91.5 385 GLU B N 1
ATOM 10768 C CA . GLU B 1 385 ? -34.25 4.398 -1.3 1 91.5 385 GLU B CA 1
ATOM 10769 C C . GLU B 1 385 ? -33.312 5.449 -0.713 1 91.5 385 GLU B C 1
ATOM 10771 O O . GLU B 1 385 ? -32.094 5.305 -0.777 1 91.5 385 GLU B O 1
ATOM 10776 N N . PRO B 1 386 ? -33.969 6.57 -0.229 1 93.81 386 PRO B N 1
ATOM 10777 C CA . PRO B 1 386 ? -33.062 7.508 0.474 1 93.81 386 PRO B CA 1
ATOM 10778 C C . PRO B 1 386 ? -32.5 6.926 1.761 1 93.81 386 PRO B C 1
ATOM 10780 O O . PRO B 1 386 ? -33.219 6.285 2.531 1 93.81 386 PRO B O 1
ATOM 10783 N N . ARG B 1 387 ? -31.359 7.07 2.043 1 94.06 387 ARG B N 1
ATOM 10784 C CA . ARG B 1 387 ? -30.703 6.566 3.24 1 94.06 387 ARG B CA 1
ATOM 10785 C C . ARG B 1 387 ? -31.031 7.43 4.453 1 94.06 387 ARG B C 1
ATOM 10787 O O . ARG B 1 387 ? -31.047 6.941 5.586 1 94.06 387 ARG B O 1
ATOM 10794 N N . TYR B 1 388 ? -31.281 8.703 4.316 1 96.5 388 TYR B N 1
ATOM 10795 C CA . TYR B 1 388 ? -31.719 9.68 5.312 1 96.5 388 TYR B CA 1
ATOM 10796 C C . TYR B 1 388 ? -32.438 10.836 4.648 1 96.5 388 TYR B C 1
ATOM 10798 O O . TYR B 1 388 ? -32.344 11.031 3.436 1 96.5 388 TYR B O 1
ATOM 10806 N N . PRO B 1 389 ? -33.219 11.539 5.457 1 95.38 389 PRO B N 1
ATOM 10807 C CA . PRO B 1 389 ? -33.875 12.703 4.879 1 95.38 389 PRO B CA 1
ATOM 10808 C C . PRO B 1 389 ? -32.938 13.828 4.516 1 95.38 389 PRO B C 1
ATOM 10810 O O . PRO B 1 389 ? -31.953 14.078 5.242 1 95.38 389 PRO B O 1
ATOM 10813 N N . TRP B 1 390 ? -33.156 14.406 3.346 1 95.38 390 TRP B N 1
ATOM 10814 C CA . TRP B 1 390 ? -32.344 15.547 2.943 1 95.38 390 TRP B CA 1
ATOM 10815 C C . TRP B 1 390 ? -33.062 16.375 1.872 1 95.38 390 TRP B C 1
ATOM 10817 O O . TRP B 1 390 ? -33.688 15.812 0.97 1 95.38 390 TRP B O 1
ATOM 10827 N N . THR B 1 391 ? -33.062 17.641 2.061 1 93.94 391 THR B N 1
ATOM 10828 C CA . THR B 1 391 ? -33.5 18.609 1.057 1 93.94 391 THR B CA 1
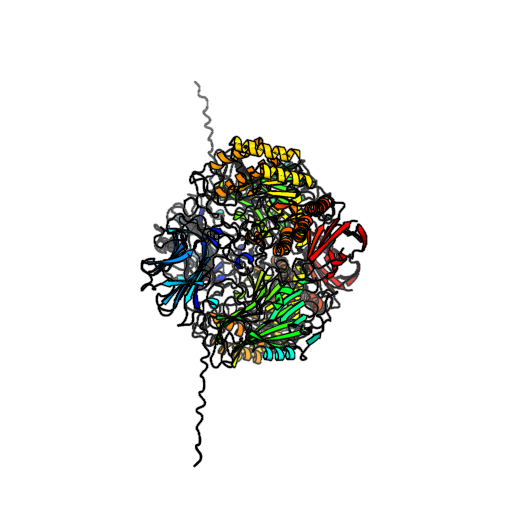ATOM 10829 C C . THR B 1 391 ? -32.406 19.641 0.813 1 93.94 391 THR B C 1
ATOM 10831 O O . THR B 1 391 ? -31.719 20.062 1.75 1 93.94 391 THR B O 1
ATOM 10834 N N . PRO B 1 392 ? -32.25 20.016 -0.48 1 94.31 392 PRO B N 1
ATOM 10835 C CA . PRO B 1 392 ? -31.188 20.984 -0.765 1 94.31 392 PRO B CA 1
ATOM 10836 C C . PRO B 1 392 ? -31.344 22.281 0.028 1 94.31 392 PRO B C 1
ATOM 10838 O O . PRO B 1 392 ? -32.438 22.859 0.065 1 94.31 392 PRO B O 1
ATOM 10841 N N . GLN B 1 393 ? -30.375 22.656 0.711 1 94.25 393 GLN B N 1
ATOM 10842 C CA . GLN B 1 393 ? -30.266 23.906 1.47 1 94.25 393 GLN B CA 1
ATOM 10843 C C . GLN B 1 393 ? -28.812 24.375 1.536 1 94.25 393 GLN B C 1
ATOM 10845 O O . GLN B 1 393 ? -27.906 23.688 1.067 1 94.25 393 GLN B O 1
ATOM 10850 N N . PHE B 1 394 ? -28.641 25.656 1.978 1 97 394 PHE B N 1
ATOM 10851 C CA . PHE B 1 394 ? -27.312 26.203 2.232 1 97 394 PHE B CA 1
ATOM 10852 C C . PHE B 1 394 ? -26.469 26.203 0.964 1 97 394 PHE B C 1
ATOM 10854 O O . PHE B 1 394 ? -25.297 25.781 0.988 1 97 394 PHE B O 1
ATOM 10861 N N . HIS B 1 395 ? -27 26.5 -0.177 1 96.62 395 HIS B N 1
ATOM 10862 C CA . HIS B 1 395 ? -26.344 26.656 -1.468 1 96.62 395 HIS B CA 1
ATOM 10863 C C . HIS B 1 395 ? -25.828 25.328 -1.986 1 96.62 395 HIS B C 1
ATOM 10865 O O . HIS B 1 395 ? -24.797 25.281 -2.672 1 96.62 395 HIS B O 1
ATOM 10871 N N . ALA B 1 396 ? -26.469 24.219 -1.557 1 96.75 396 ALA B N 1
ATOM 10872 C CA . ALA B 1 396 ? -26.062 22.891 -2.025 1 96.75 396 ALA B CA 1
ATOM 10873 C C . ALA B 1 396 ? -26.156 22.797 -3.545 1 96.75 396 ALA B C 1
ATOM 10875 O O . ALA B 1 396 ? -27.031 23.391 -4.16 1 96.75 396 ALA B O 1
ATOM 10876 N N . ALA B 1 397 ? -25.219 22.062 -4.137 1 94.44 397 ALA B N 1
ATOM 10877 C CA . ALA B 1 397 ? -25.312 21.75 -5.562 1 94.44 397 ALA B CA 1
ATOM 10878 C C . ALA B 1 397 ? -26.562 20.922 -5.855 1 94.44 397 ALA B C 1
ATOM 10880 O O . ALA B 1 397 ? -27 20.141 -5.016 1 94.44 397 ALA B O 1
ATOM 10881 N N . PRO B 1 398 ? -27.125 21.125 -7.039 1 91.06 398 PRO B N 1
ATOM 10882 C CA . PRO B 1 398 ? -28.281 20.312 -7.402 1 91.06 398 PRO B CA 1
ATOM 10883 C C . PRO B 1 398 ? -27.969 18.812 -7.43 1 91.06 398 PRO B C 1
ATOM 10885 O O . PRO B 1 398 ? -26.906 18.406 -7.891 1 91.06 398 PRO B O 1
ATOM 10888 N N . ALA B 1 399 ? -28.875 17.984 -6.91 1 92 399 ALA B N 1
ATOM 10889 C CA . ALA B 1 399 ? -28.688 16.531 -6.875 1 92 399 ALA B CA 1
ATOM 10890 C C . ALA B 1 399 ? -30.031 15.812 -6.809 1 92 399 ALA B C 1
ATOM 10892 O O . ALA B 1 399 ? -30.969 16.281 -6.16 1 92 399 ALA B O 1
ATOM 10893 N N . ASP B 1 400 ? -30.109 14.703 -7.547 1 92.81 400 ASP B N 1
ATOM 10894 C CA . ASP B 1 400 ? -31.25 13.82 -7.371 1 92.81 400 ASP B CA 1
ATOM 10895 C C . ASP B 1 400 ? -31.203 13.109 -6.02 1 92.81 400 ASP B C 1
ATOM 10897 O O . ASP B 1 400 ? -30.203 12.461 -5.695 1 92.81 400 ASP B O 1
ATOM 10901 N N . TRP B 1 401 ? -32.281 13.195 -5.199 1 94.69 401 TRP B N 1
ATOM 10902 C CA . TRP B 1 401 ? -32.344 12.484 -3.928 1 94.69 401 TRP B CA 1
ATOM 10903 C C . TRP B 1 401 ? -33.719 11.891 -3.699 1 94.69 401 TRP B C 1
ATOM 10905 O O . TRP B 1 401 ? -34.719 12.609 -3.699 1 94.69 401 TRP B O 1
ATOM 10915 N N . PRO B 1 402 ? -33.844 10.602 -3.5 1 95.88 402 PRO B N 1
ATOM 10916 C CA . PRO B 1 402 ? -32.719 9.641 -3.549 1 95.88 402 PRO B CA 1
ATOM 10917 C C . PRO B 1 402 ? -32.094 9.562 -4.926 1 95.88 402 PRO B C 1
ATOM 10919 O O . PRO B 1 402 ? -32.656 9.992 -5.918 1 95.88 402 PRO B O 1
ATOM 10922 N N . PRO B 1 403 ? -30.859 9.07 -4.906 1 96.81 403 PRO B N 1
ATOM 10923 C CA . PRO B 1 403 ? -30.219 8.93 -6.219 1 96.81 403 PRO B CA 1
ATOM 10924 C C . PRO B 1 403 ? -31.016 8.016 -7.156 1 96.81 403 PRO B C 1
ATOM 10926 O O . PRO B 1 403 ? -31.656 7.062 -6.699 1 96.81 403 PRO B O 1
ATOM 10929 N N . LYS B 1 404 ? -30.984 8.32 -8.422 1 97.25 404 LYS B N 1
ATOM 10930 C CA . LYS B 1 404 ? -31.625 7.461 -9.406 1 97.25 404 LYS B CA 1
ATOM 10931 C C . LYS B 1 404 ? -30.828 6.176 -9.617 1 97.25 404 LYS B C 1
ATOM 10933 O O . LYS B 1 404 ? -29.609 6.156 -9.43 1 97.25 404 LYS B O 1
ATOM 10938 N N . GLY B 1 405 ? -31.531 5.113 -9.922 1 98.25 405 GLY B N 1
ATOM 10939 C CA . GLY B 1 405 ? -30.922 3.807 -10.125 1 98.25 405 GLY B CA 1
ATOM 10940 C C . GLY B 1 405 ? -31.906 2.66 -9.977 1 98.25 405 GLY B C 1
ATOM 10941 O O . GLY B 1 405 ? -33.062 2.793 -10.336 1 98.25 405 GLY B O 1
ATOM 10942 N N . LEU B 1 406 ? -31.344 1.541 -9.57 1 98.69 406 LEU B N 1
ATOM 10943 C CA . LEU B 1 406 ? -32.125 0.321 -9.445 1 98.69 406 LEU B CA 1
ATOM 10944 C C . LEU B 1 406 ? -31.688 -0.488 -8.234 1 98.69 406 LEU B C 1
ATOM 10946 O O . LEU B 1 406 ? -30.484 -0.625 -7.977 1 98.69 406 LEU B O 1
ATOM 10950 N N . ARG B 1 407 ? -32.594 -0.909 -7.457 1 98.56 407 ARG B N 1
ATOM 10951 C CA . ARG B 1 407 ? -32.375 -1.81 -6.332 1 98.56 407 ARG B CA 1
ATOM 10952 C C . ARG B 1 407 ? -32.812 -3.23 -6.664 1 98.56 407 ARG B C 1
ATOM 10954 O O . ARG B 1 407 ? -33.906 -3.441 -7.172 1 98.56 407 ARG B O 1
ATOM 10961 N N . LEU B 1 408 ? -31.984 -4.148 -6.484 1 98.38 408 LEU B N 1
ATOM 10962 C CA . LEU B 1 408 ? -32.281 -5.574 -6.602 1 98.38 408 LEU B CA 1
ATOM 10963 C C . LEU B 1 408 ? -32.219 -6.25 -5.234 1 98.38 408 LEU B C 1
ATOM 10965 O O . LEU B 1 408 ? -31.219 -6.191 -4.535 1 98.38 408 LEU B O 1
ATOM 10969 N N . THR B 1 409 ? -33.312 -6.844 -4.812 1 98.25 409 THR B N 1
ATOM 10970 C CA . THR B 1 409 ? -33.406 -7.602 -3.572 1 98.25 409 THR B CA 1
ATOM 10971 C C . THR B 1 409 ? -33.562 -9.094 -3.857 1 98.25 409 THR B C 1
ATOM 10973 O O . THR B 1 409 ? -34.469 -9.508 -4.574 1 98.25 409 THR B O 1
ATOM 10976 N N . MET B 1 410 ? -32.688 -9.859 -3.346 1 98.19 410 MET B N 1
ATOM 10977 C CA . MET B 1 410 ? -32.719 -11.312 -3.455 1 98.19 410 MET B CA 1
ATOM 10978 C C . MET B 1 410 ? -33.031 -11.953 -2.105 1 98.19 410 MET B C 1
ATOM 10980 O O . MET B 1 410 ? -32.312 -11.719 -1.126 1 98.19 410 MET B O 1
ATOM 10984 N N . THR B 1 411 ? -34.031 -12.727 -2.1 1 97.56 411 THR B N 1
ATOM 10985 C CA . THR B 1 411 ? -34.406 -13.391 -0.862 1 97.56 411 THR B CA 1
ATOM 10986 C C . THR B 1 411 ? -33.938 -14.836 -0.843 1 97.56 411 THR B C 1
ATOM 10988 O O . THR B 1 411 ? -34.219 -15.594 -1.778 1 97.56 411 THR B O 1
ATOM 10991 N N . PHE B 1 412 ? -33.281 -15.211 0.217 1 97.19 412 PHE B N 1
ATOM 10992 C CA . PHE B 1 412 ? -32.75 -16.562 0.379 1 97.19 412 PHE B CA 1
ATOM 10993 C C . PHE B 1 412 ? -33.375 -17.25 1.591 1 97.19 412 PHE B C 1
ATOM 10995 O O . PHE B 1 412 ? -33.594 -16.609 2.627 1 97.19 412 PHE B O 1
ATOM 11002 N N . THR B 1 413 ? -33.625 -18.516 1.472 1 94.06 413 THR B N 1
ATOM 11003 C CA . THR B 1 413 ? -34.156 -19.344 2.545 1 94.06 413 THR B CA 1
ATOM 11004 C C . THR B 1 413 ? -33.375 -20.641 2.668 1 94.06 413 THR B C 1
ATOM 11006 O O . THR B 1 413 ? -32.688 -21.062 1.721 1 94.06 413 THR B O 1
ATOM 11009 N N . PRO B 1 414 ? -33.344 -21.203 3.924 1 88 414 PRO B N 1
ATOM 11010 C CA . PRO B 1 414 ? -32.562 -22.438 4.09 1 88 414 PRO B CA 1
ATOM 11011 C C . PRO B 1 414 ? -33.094 -23.578 3.232 1 88 414 PRO B C 1
ATOM 11013 O O . PRO B 1 414 ? -34.312 -23.703 3.043 1 88 414 PRO B O 1
ATOM 11016 N N . THR B 1 415 ? -32.156 -24.266 2.727 1 74.19 415 THR B N 1
ATOM 11017 C CA . THR B 1 415 ? -32.562 -25.453 1.996 1 74.19 415 THR B CA 1
ATOM 11018 C C . THR B 1 415 ? -33.031 -26.547 2.955 1 74.19 415 THR B C 1
ATOM 11020 O O . THR B 1 415 ? -32.812 -26.453 4.164 1 74.19 415 THR B O 1
ATOM 11023 N N . GLY B 1 416 ? -33.75 -27.484 2.422 1 61.56 416 GLY B N 1
ATOM 11024 C CA . GLY B 1 416 ? -34.188 -28.625 3.225 1 61.56 416 GLY B CA 1
ATOM 11025 C C . GLY B 1 416 ? -33.062 -29.328 3.936 1 61.56 416 GLY B C 1
ATOM 11026 O O . GLY B 1 416 ? -33.281 -30 4.941 1 61.56 416 GLY B O 1
ATOM 11027 N N . ALA B 1 417 ? -31.891 -29.078 3.492 1 58.75 417 ALA B N 1
ATOM 11028 C CA . ALA B 1 417 ? -30.703 -29.734 4.043 1 58.75 417 ALA B CA 1
ATOM 11029 C C . ALA B 1 417 ? -30.188 -29 5.277 1 58.75 417 ALA B C 1
ATOM 11031 O O . ALA B 1 417 ? -29.297 -29.484 5.969 1 58.75 417 ALA B O 1
ATOM 11032 N N . VAL B 1 418 ? -30.797 -27.891 5.547 1 71.19 418 VAL B N 1
ATOM 11033 C CA . VAL B 1 418 ? -30.344 -27.109 6.695 1 71.19 418 VAL B CA 1
ATOM 11034 C C . VAL B 1 418 ? -31.516 -26.891 7.656 1 71.19 418 VAL B C 1
ATOM 11036 O O . VAL B 1 418 ? -31.859 -25.734 7.949 1 71.19 418 VAL B O 1
ATOM 11039 N N . PRO B 1 419 ? -31.969 -27.859 8.203 1 66.5 419 PRO B N 1
ATOM 11040 C CA . PRO B 1 419 ? -33.156 -27.703 9.023 1 66.5 419 PRO B CA 1
ATOM 11041 C C . PRO B 1 419 ? -32.906 -26.844 10.266 1 66.5 419 PRO B C 1
ATOM 11043 O O . PRO B 1 419 ? -33.844 -26.219 10.781 1 66.5 419 PRO B O 1
ATOM 11046 N N . GLU B 1 420 ? -31.688 -26.797 10.664 1 73.12 420 GLU B N 1
ATOM 11047 C CA . GLU B 1 420 ? -31.359 -26.031 11.859 1 73.12 420 GLU B CA 1
ATOM 11048 C C . GLU B 1 420 ? -31.547 -24.531 11.625 1 73.12 420 GLU B C 1
ATOM 11050 O O . GLU B 1 420 ? -31.672 -23.75 12.578 1 73.12 420 GLU B O 1
ATOM 11055 N N . ALA B 1 421 ? -31.656 -24.172 10.414 1 84.31 421 ALA B N 1
ATOM 11056 C CA . ALA B 1 421 ? -31.812 -22.75 10.094 1 84.31 421 ALA B CA 1
ATOM 11057 C C . ALA B 1 421 ? -33.25 -22.453 9.641 1 84.31 421 ALA B C 1
ATOM 11059 O O . ALA B 1 421 ? -33.531 -21.344 9.195 1 84.31 421 ALA B O 1
ATOM 11060 N N . SER B 1 422 ? -34.094 -23.422 9.82 1 85.69 422 SER B N 1
ATOM 11061 C CA . SER B 1 422 ? -35.469 -23.234 9.398 1 85.69 422 SER B CA 1
ATOM 11062 C C . SER B 1 422 ? -36.094 -22.016 10.086 1 85.69 422 SER B C 1
ATOM 11064 O O . SER B 1 422 ? -35.844 -21.781 11.266 1 85.69 422 SER B O 1
ATOM 11066 N N . GLY B 1 423 ? -36.875 -21.203 9.273 1 91.19 423 GLY B N 1
ATOM 11067 C CA . GLY B 1 423 ? -37.562 -20.031 9.805 1 91.19 423 GLY B CA 1
ATOM 11068 C C . GLY B 1 423 ? -36.781 -18.75 9.578 1 91.19 423 GLY B C 1
ATOM 11069 O O . GLY B 1 423 ? -37.344 -17.656 9.758 1 91.19 423 GLY B O 1
ATOM 11070 N N . LEU B 1 424 ? -35.594 -18.828 9.227 1 95 424 LEU B N 1
ATOM 11071 C CA . LEU B 1 424 ? -34.812 -17.656 8.938 1 95 424 LEU B CA 1
ATOM 11072 C C . LEU B 1 424 ? -34.875 -17.281 7.461 1 95 424 LEU B C 1
ATOM 11074 O O . LEU B 1 424 ? -35.062 -18.156 6.609 1 95 424 LEU B O 1
ATOM 11078 N N . ARG B 1 425 ? -34.781 -16.047 7.195 1 96.69 425 ARG B N 1
ATOM 11079 C CA . ARG B 1 425 ? -34.688 -15.508 5.844 1 96.69 425 ARG B CA 1
ATOM 11080 C C . ARG B 1 425 ? -33.594 -14.445 5.746 1 96.69 425 ARG B C 1
ATOM 11082 O O . ARG B 1 425 ? -33.438 -13.633 6.656 1 96.69 425 ARG B O 1
ATOM 11089 N N . VAL B 1 426 ? -32.844 -14.523 4.664 1 98.12 426 VAL B N 1
ATOM 11090 C CA . VAL B 1 426 ? -31.828 -13.516 4.426 1 98.12 426 VAL B CA 1
ATOM 11091 C C . VAL B 1 426 ? -32.094 -12.789 3.111 1 98.12 426 VAL B C 1
ATOM 11093 O O . VAL B 1 426 ? -32.344 -13.43 2.08 1 98.12 426 VAL B O 1
ATOM 11096 N N . ARG B 1 427 ? -32.156 -11.555 3.148 1 98.62 427 ARG B N 1
ATOM 11097 C CA . ARG B 1 427 ? -32.281 -10.727 1.952 1 98.62 427 ARG B CA 1
ATOM 11098 C C . ARG B 1 427 ? -30.984 -10.023 1.623 1 98.62 427 ARG B C 1
ATOM 11100 O O . ARG B 1 427 ? -30.391 -9.367 2.484 1 98.62 427 ARG B O 1
ATOM 11107 N N . VAL B 1 428 ? -30.469 -10.234 0.466 1 98.62 428 VAL B N 1
ATOM 11108 C CA . VAL B 1 428 ? -29.312 -9.516 -0.051 1 98.62 428 VAL B CA 1
ATOM 11109 C C . VAL B 1 428 ? -29.766 -8.391 -0.979 1 98.62 428 VAL B C 1
ATOM 11111 O O . VAL B 1 428 ? -30.484 -8.633 -1.949 1 98.62 428 VAL B O 1
ATOM 11114 N N . HIS B 1 429 ? -29.391 -7.211 -0.666 1 98.5 429 HIS B N 1
ATOM 11115 C CA . HIS B 1 429 ? -29.766 -6.043 -1.448 1 98.5 429 HIS B CA 1
ATOM 11116 C C . HIS B 1 429 ? -28.594 -5.496 -2.244 1 98.5 429 HIS B C 1
ATOM 11118 O O . HIS B 1 429 ? -27.5 -5.312 -1.696 1 98.5 429 HIS B O 1
ATOM 11124 N N . TYR B 1 430 ? -28.797 -5.27 -3.525 1 98.56 430 TYR B N 1
ATOM 11125 C CA . TYR B 1 430 ? -27.906 -4.508 -4.387 1 98.56 430 TYR B CA 1
ATOM 11126 C C . TYR B 1 430 ? -28.562 -3.209 -4.844 1 98.56 430 TYR B C 1
ATOM 11128 O O . TYR B 1 430 ? -29.75 -3.189 -5.176 1 98.56 430 TYR B O 1
ATOM 11136 N N . GLU B 1 431 ? -27.891 -2.154 -4.781 1 98.5 431 GLU B N 1
ATOM 11137 C CA . GLU B 1 431 ? -28.281 -0.922 -5.461 1 98.5 431 GLU B CA 1
ATOM 11138 C C . GLU B 1 431 ? -27.234 -0.501 -6.48 1 98.5 431 GLU B C 1
ATOM 11140 O O . GLU B 1 431 ? -26.031 -0.555 -6.199 1 98.5 431 GLU B O 1
ATOM 11145 N N . ILE B 1 432 ? -27.672 -0.231 -7.605 1 98.62 432 ILE B N 1
ATOM 11146 C CA . ILE B 1 432 ? -26.828 0.314 -8.664 1 98.62 432 ILE B CA 1
ATOM 11147 C C . ILE B 1 432 ? -27.328 1.707 -9.047 1 98.62 432 ILE B C 1
ATOM 11149 O O . ILE B 1 432 ? -28.531 1.965 -9.062 1 98.62 432 ILE B O 1
ATOM 11153 N N . TYR B 1 433 ? -26.391 2.639 -9.359 1 98.25 433 TYR B N 1
ATOM 11154 C CA . TYR B 1 433 ? -26.766 4.039 -9.492 1 98.25 433 TYR B CA 1
ATOM 11155 C C . TYR B 1 433 ? -26.5 4.539 -10.906 1 98.25 433 TYR B C 1
ATOM 11157 O O . TYR B 1 433 ? -25.484 4.191 -11.516 1 98.25 433 TYR B O 1
ATOM 11165 N N . ASP B 1 434 ? -27.375 5.359 -11.391 1 97.62 434 ASP B N 1
ATOM 11166 C CA . ASP B 1 434 ? -27.219 5.945 -12.719 1 97.62 434 ASP B CA 1
ATOM 11167 C C . ASP B 1 434 ? -26.016 6.891 -12.766 1 97.62 434 ASP B C 1
ATOM 11169 O O . ASP B 1 434 ? -25.828 7.703 -11.859 1 97.62 434 ASP B O 1
ATOM 11173 N N . GLY B 1 435 ? -25.188 6.711 -13.734 1 96.5 435 GLY B N 1
ATOM 11174 C CA . GLY B 1 435 ? -24.219 7.734 -14.094 1 96.5 435 GLY B CA 1
ATOM 11175 C C . GLY B 1 435 ? -22.875 7.57 -13.398 1 96.5 435 GLY B C 1
ATOM 11176 O O . GLY B 1 435 ? -21.938 8.312 -13.664 1 96.5 435 GLY B O 1
ATOM 11177 N N . ILE B 1 436 ? -22.703 6.719 -12.438 1 97.5 436 ILE B N 1
ATOM 11178 C CA . ILE B 1 436 ? -21.422 6.445 -11.805 1 97.5 436 ILE B CA 1
ATOM 11179 C C . ILE B 1 436 ? -21.203 4.938 -11.711 1 97.5 436 ILE B C 1
ATOM 11181 O O . ILE B 1 436 ? -22.156 4.168 -11.633 1 97.5 436 ILE B O 1
ATOM 11185 N N . PRO B 1 437 ? -19.984 4.449 -11.742 1 98.25 437 PRO B N 1
ATOM 11186 C CA . PRO B 1 437 ? -19.703 3.012 -11.68 1 98.25 437 PRO B CA 1
ATOM 11187 C C . PRO B 1 437 ? -19.672 2.477 -10.25 1 98.25 437 PRO B C 1
ATOM 11189 O O . PRO B 1 437 ? -18.656 1.905 -9.828 1 98.25 437 PRO B O 1
ATOM 11192 N N . VAL B 1 438 ? -20.797 2.594 -9.531 1 98.62 438 VAL B N 1
ATOM 11193 C CA . VAL B 1 438 ? -20.875 2.217 -8.125 1 98.62 438 VAL B CA 1
ATOM 11194 C C . VAL B 1 438 ? -22.031 1.261 -7.906 1 98.62 438 VAL B C 1
ATOM 11196 O O . VAL B 1 438 ? -23.141 1.481 -8.43 1 98.62 438 VAL B O 1
ATOM 11199 N N . ILE B 1 439 ? -21.781 0.239 -7.191 1 98.69 439 ILE B N 1
ATOM 11200 C CA . ILE B 1 439 ? -22.812 -0.65 -6.664 1 98.69 439 ILE B CA 1
ATOM 11201 C C . ILE B 1 439 ? -22.719 -0.703 -5.141 1 98.69 439 ILE B C 1
ATOM 11203 O O . ILE B 1 439 ? -21.625 -0.759 -4.582 1 98.69 439 ILE B O 1
ATOM 11207 N N . ALA B 1 440 ? -23.844 -0.583 -4.484 1 98.56 440 ALA B N 1
ATOM 11208 C CA . ALA B 1 440 ? -23.922 -0.746 -3.035 1 98.56 440 ALA B CA 1
ATOM 11209 C C . ALA B 1 440 ? -24.547 -2.088 -2.666 1 98.56 440 ALA B C 1
ATOM 11211 O O . ALA B 1 440 ? -25.297 -2.666 -3.453 1 98.56 440 ALA B O 1
ATOM 11212 N N . LYS B 1 441 ? -24.188 -2.551 -1.474 1 98.62 441 LYS B N 1
ATOM 11213 C CA . LYS B 1 441 ? -24.656 -3.867 -1.05 1 98.62 441 LYS B CA 1
ATOM 11214 C C . LYS B 1 441 ? -24.875 -3.914 0.461 1 98.62 441 LYS B C 1
ATOM 11216 O O . LYS B 1 441 ? -24.094 -3.354 1.224 1 98.62 441 LYS B O 1
ATOM 11221 N N . TRP B 1 442 ? -26 -4.492 0.907 1 98.5 442 TRP B N 1
ATOM 11222 C CA . TRP B 1 442 ? -26.219 -4.812 2.314 1 98.5 442 TRP B CA 1
ATOM 11223 C C . TRP B 1 442 ? -27.109 -6.039 2.461 1 98.5 442 TRP B C 1
ATOM 11225 O O . TRP B 1 442 ? -27.594 -6.582 1.467 1 98.5 442 TRP B O 1
ATOM 11235 N N . ILE B 1 443 ? -27.25 -6.562 3.711 1 98.62 443 ILE B N 1
ATOM 11236 C CA . ILE B 1 443 ? -28.078 -7.746 3.932 1 98.62 443 ILE B CA 1
ATOM 11237 C C . ILE B 1 443 ? -29.078 -7.477 5.059 1 98.62 443 ILE B C 1
ATOM 11239 O O . ILE B 1 443 ? -28.859 -6.574 5.875 1 98.62 443 ILE B O 1
ATOM 11243 N N . GLU B 1 444 ? -30.125 -8.18 5.047 1 98.5 444 GLU B N 1
ATOM 11244 C CA . GLU B 1 444 ? -31.125 -8.258 6.117 1 98.5 444 GLU B CA 1
ATOM 11245 C C . GLU B 1 444 ? -31.344 -9.703 6.559 1 98.5 444 GLU B C 1
ATOM 11247 O O . GLU B 1 444 ? -31.391 -10.609 5.727 1 98.5 444 GLU B O 1
ATOM 11252 N N . VAL B 1 445 ? -31.328 -9.914 7.809 1 98.25 445 VAL B N 1
ATOM 11253 C CA . VAL B 1 445 ? -31.625 -11.219 8.383 1 98.25 445 VAL B CA 1
ATOM 11254 C C . VAL B 1 445 ? -32.938 -11.164 9.148 1 98.25 445 VAL B C 1
ATOM 11256 O O . VAL B 1 445 ? -33.062 -10.445 10.133 1 98.25 445 VAL B O 1
ATOM 11259 N N . GLU B 1 446 ? -33.875 -11.93 8.719 1 97.81 446 GLU B N 1
ATOM 11260 C CA . GLU B 1 446 ? -35.188 -11.969 9.328 1 97.81 446 GLU B CA 1
ATOM 11261 C C . GLU B 1 446 ? -35.406 -13.25 10.141 1 97.81 446 GLU B C 1
ATOM 11263 O O . GLU B 1 446 ? -35.094 -14.344 9.664 1 97.81 446 GLU B O 1
ATOM 11268 N N . ASN B 1 447 ? -35.906 -13.031 11.336 1 96.19 447 ASN B N 1
ATOM 11269 C CA . ASN B 1 447 ? -36.219 -14.156 12.219 1 96.19 447 ASN B CA 1
ATOM 11270 C C . ASN B 1 447 ? -37.719 -14.484 12.219 1 96.19 447 ASN B C 1
ATOM 11272 O O . ASN B 1 447 ? -38.5 -13.844 12.914 1 96.19 447 ASN B O 1
ATOM 11276 N N . GLY B 1 448 ? -38.062 -15.516 11.531 1 94.44 448 GLY B N 1
ATOM 11277 C CA . GLY B 1 448 ? -39.438 -15.984 11.523 1 94.44 448 GLY B CA 1
ATOM 11278 C C . GLY B 1 448 ? -39.719 -17.047 12.562 1 94.44 448 GLY B C 1
ATOM 11279 O O . GLY B 1 448 ? -40.812 -17.625 12.586 1 94.44 448 GLY B O 1
ATOM 11280 N N . ARG B 1 449 ? -38.844 -17.234 13.438 1 90.81 449 ARG B N 1
ATOM 11281 C CA . ARG B 1 449 ? -39 -18.234 14.5 1 90.81 449 ARG B CA 1
ATOM 11282 C C . ARG B 1 449 ? -39.719 -17.641 15.703 1 90.81 449 ARG B C 1
ATOM 11284 O O . ARG B 1 449 ? -40.031 -16.438 15.727 1 90.81 449 ARG B O 1
ATOM 11291 N N . LYS B 1 450 ? -39.969 -18.547 16.625 1 91.19 450 LYS B N 1
ATOM 11292 C CA . LYS B 1 450 ? -40.688 -18.141 17.812 1 91.19 450 LYS B CA 1
ATOM 11293 C C . LYS B 1 450 ? -39.719 -17.734 18.938 1 91.19 450 LYS B C 1
ATOM 11295 O O . LYS B 1 450 ? -40.156 -17.188 19.953 1 91.19 450 LYS B O 1
ATOM 11300 N N . ARG B 1 451 ? -38.562 -17.891 18.734 1 90.12 451 ARG B N 1
ATOM 11301 C CA . ARG B 1 451 ? -37.531 -17.484 19.703 1 90.12 451 ARG B CA 1
ATOM 11302 C C . ARG B 1 451 ? -36.5 -16.562 19.062 1 90.12 451 ARG B C 1
ATOM 11304 O O . ARG B 1 451 ? -36.312 -16.562 17.844 1 90.12 451 ARG B O 1
ATOM 11311 N N . ALA B 1 452 ? -35.844 -15.852 19.938 1 92.88 452 ALA B N 1
ATOM 11312 C CA . ALA B 1 452 ? -34.781 -14.969 19.453 1 92.88 452 ALA B CA 1
ATOM 11313 C C . ALA B 1 452 ? -33.594 -15.766 18.953 1 92.88 452 ALA B C 1
ATOM 11315 O O . ALA B 1 452 ? -33.312 -16.859 19.453 1 92.88 452 ALA B O 1
ATOM 11316 N N . VAL B 1 453 ? -32.938 -15.266 17.969 1 92.5 453 VAL B N 1
ATOM 11317 C CA . VAL B 1 453 ? -31.703 -15.875 17.453 1 92.5 453 VAL B CA 1
ATOM 11318 C C . VAL B 1 453 ? -30.562 -14.883 17.547 1 92.5 453 VAL B C 1
ATOM 11320 O O . VAL B 1 453 ? -30.766 -13.664 17.484 1 92.5 453 VAL B O 1
ATOM 11323 N N . LEU B 1 454 ? -29.328 -15.422 17.812 1 91.56 454 LEU B N 1
ATOM 11324 C CA . LEU B 1 454 ? -28.141 -14.57 17.938 1 91.56 454 LEU B CA 1
ATOM 11325 C C . LEU B 1 454 ? -27.375 -14.516 16.625 1 91.56 454 LEU B C 1
ATOM 11327 O O . LEU B 1 454 ? -26.844 -15.531 16.156 1 91.56 454 LEU B O 1
ATOM 11331 N N . LEU B 1 455 ? -27.359 -13.43 15.969 1 96.19 455 LEU B N 1
ATOM 11332 C CA . LEU B 1 455 ? -26.453 -13.18 14.852 1 96.19 455 LEU B CA 1
ATOM 11333 C C . LEU B 1 455 ? -25.062 -12.789 15.352 1 96.19 455 LEU B C 1
ATOM 11335 O O . LEU B 1 455 ? -24.812 -11.617 15.656 1 96.19 455 LEU B O 1
ATOM 11339 N N . ARG B 1 456 ? -24.172 -13.68 15.352 1 90.75 456 ARG B N 1
ATOM 11340 C CA . ARG B 1 456 ? -22.859 -13.516 15.969 1 90.75 456 ARG B CA 1
ATOM 11341 C C . ARG B 1 456 ? -21.922 -12.734 15.062 1 90.75 456 ARG B C 1
ATOM 11343 O O . ARG B 1 456 ? -21.078 -11.953 15.539 1 90.75 456 ARG B O 1
ATOM 11350 N N . ASP B 1 457 ? -21.922 -13.055 13.812 1 95.12 457 ASP B N 1
ATOM 11351 C CA . ASP B 1 457 ? -21.016 -12.477 12.82 1 95.12 457 ASP B CA 1
ATOM 11352 C C . ASP B 1 457 ? -21.672 -12.445 11.438 1 95.12 457 ASP B C 1
ATOM 11354 O O . ASP B 1 457 ? -22.719 -13.039 11.227 1 95.12 457 ASP B O 1
ATOM 11358 N N . MET B 1 458 ? -21.062 -11.656 10.578 1 97.62 458 MET B N 1
ATOM 11359 C CA . MET B 1 458 ? -21.562 -11.586 9.211 1 97.62 458 MET B CA 1
ATOM 11360 C C . MET B 1 458 ? -20.469 -11.109 8.258 1 97.62 458 MET B C 1
ATOM 11362 O O . MET B 1 458 ? -19.562 -10.367 8.656 1 97.62 458 MET B O 1
ATOM 11366 N N . GLU B 1 459 ? -20.422 -11.562 7.047 1 98.19 459 GLU B N 1
ATOM 11367 C CA . GLU B 1 459 ? -19.672 -11.078 5.891 1 98.19 459 GLU B CA 1
ATOM 11368 C C . GLU B 1 459 ? -20.609 -10.609 4.785 1 98.19 459 GLU B C 1
ATOM 11370 O O . GLU B 1 459 ? -21.203 -11.422 4.07 1 98.19 459 GLU B O 1
ATOM 11375 N N . CYS B 1 460 ? -20.641 -9.32 4.621 1 98.31 460 CYS B N 1
ATOM 11376 C CA . CYS B 1 460 ? -21.672 -8.727 3.775 1 98.31 460 CYS B CA 1
ATOM 11377 C C . CYS B 1 460 ? -21.266 -8.75 2.311 1 98.31 460 CYS B C 1
ATOM 11379 O O . CYS B 1 460 ? -22.109 -8.602 1.421 1 98.31 460 CYS B O 1
ATOM 11381 N N . GLU B 1 461 ? -20.062 -8.852 2.041 1 98.44 461 GLU B N 1
ATOM 11382 C CA . GLU B 1 461 ? -19.484 -9.055 0.714 1 98.44 461 GLU B CA 1
ATOM 11383 C C . GLU B 1 461 ? -18.344 -10.055 0.756 1 98.44 461 GLU B C 1
ATOM 11385 O O . GLU B 1 461 ? -17.516 -10.031 1.679 1 98.44 461 GLU B O 1
ATOM 11390 N N . VAL B 1 462 ? -18.328 -11 -0.099 1 98.19 462 VAL B N 1
ATOM 11391 C CA . VAL B 1 462 ? -17.25 -11.953 -0.338 1 98.19 462 VAL B CA 1
ATOM 11392 C C . VAL B 1 462 ? -16.969 -12.047 -1.835 1 98.19 462 VAL B C 1
ATOM 11394 O O . VAL B 1 462 ? -17.734 -12.641 -2.586 1 98.19 462 VAL B O 1
ATOM 11397 N N . LEU B 1 463 ? -15.875 -11.461 -2.242 1 98.38 463 LEU B N 1
ATOM 11398 C CA . LEU B 1 463 ? -15.609 -11.367 -3.672 1 98.38 463 LEU B CA 1
ATOM 11399 C C . LEU B 1 463 ? -14.172 -11.781 -3.986 1 98.38 463 LEU B C 1
ATOM 11401 O O . LEU B 1 463 ? -13.227 -11.195 -3.463 1 98.38 463 LEU B O 1
ATOM 11405 N N . ALA B 1 464 ? -13.977 -12.844 -4.789 1 98.31 464 ALA B N 1
ATOM 11406 C CA . ALA B 1 464 ? -12.664 -13.219 -5.305 1 98.31 464 ALA B CA 1
ATOM 11407 C C . ALA B 1 464 ? -12.273 -12.359 -6.504 1 98.31 464 ALA B C 1
ATOM 11409 O O . ALA B 1 464 ? -12.836 -12.508 -7.59 1 98.31 464 ALA B O 1
ATOM 11410 N N . VAL B 1 465 ? -11.266 -11.547 -6.32 1 98.25 465 VAL B N 1
ATOM 11411 C CA . VAL B 1 465 ? -10.961 -10.5 -7.293 1 98.25 465 VAL B CA 1
ATOM 11412 C C . VAL B 1 465 ? -9.68 -10.859 -8.055 1 98.25 465 VAL B C 1
ATOM 11414 O O . VAL B 1 465 ? -8.742 -11.398 -7.473 1 98.25 465 VAL B O 1
ATOM 11417 N N . ASN B 1 466 ? -9.695 -10.562 -9.367 1 97 466 ASN B N 1
ATOM 11418 C CA . ASN B 1 466 ? -8.461 -10.695 -10.125 1 97 466 ASN B CA 1
ATOM 11419 C C . ASN B 1 466 ? -7.352 -9.812 -9.555 1 97 466 ASN B C 1
ATOM 11421 O O . ASN B 1 466 ? -7.602 -8.664 -9.172 1 97 466 ASN B O 1
ATOM 11425 N N . GLN B 1 467 ? -6.168 -10.281 -9.586 1 93.31 467 GLN B N 1
ATOM 11426 C CA . GLN B 1 467 ? -5.043 -9.641 -8.914 1 93.31 467 GLN B CA 1
ATOM 11427 C C . GLN B 1 467 ? -4.789 -8.25 -9.484 1 93.31 467 GLN B C 1
ATOM 11429 O O . GLN B 1 467 ? -4.43 -7.328 -8.742 1 93.31 467 GLN B O 1
ATOM 11434 N N . ASP B 1 468 ? -4.98 -8.094 -10.695 1 93 468 ASP B N 1
ATOM 11435 C CA . ASP B 1 468 ? -4.625 -6.832 -11.352 1 93 468 ASP B CA 1
ATOM 11436 C C . ASP B 1 468 ? -5.715 -5.785 -11.148 1 93 468 ASP B C 1
ATOM 11438 O O . ASP B 1 468 ? -5.531 -4.617 -11.508 1 93 468 ASP B O 1
ATOM 11442 N N . GLN B 1 469 ? -6.871 -6.148 -10.547 1 96.56 469 GLN B N 1
ATOM 11443 C CA . GLN B 1 469 ? -7.961 -5.191 -10.383 1 96.56 469 GLN B CA 1
ATOM 11444 C C . GLN B 1 469 ? -8.094 -4.75 -8.93 1 96.56 469 GLN B C 1
ATOM 11446 O O . GLN B 1 469 ? -8.914 -3.885 -8.609 1 96.56 469 GLN B O 1
ATOM 11451 N N . VAL B 1 470 ? -7.316 -5.277 -8.055 1 96.12 470 VAL B N 1
ATOM 11452 C CA . VAL B 1 470 ? -7.438 -4.992 -6.629 1 96.12 470 VAL B CA 1
ATOM 11453 C C . VAL B 1 470 ? -7.301 -3.492 -6.391 1 96.12 470 VAL B C 1
ATOM 11455 O O . VAL B 1 470 ? -8.109 -2.895 -5.68 1 96.12 470 VAL B O 1
ATOM 11458 N N . SER B 1 471 ? -6.32 -2.855 -7.004 1 94.5 471 SER B N 1
ATOM 11459 C CA . SER B 1 471 ? -6.062 -1.435 -6.789 1 94.5 471 SER B CA 1
ATOM 11460 C C . SER B 1 471 ? -7.09 -0.573 -7.52 1 94.5 471 SER B C 1
ATOM 11462 O O . SER B 1 471 ? -7.141 0.644 -7.324 1 94.5 471 SER B O 1
ATOM 11464 N N . ARG B 1 472 ? -7.945 -1.15 -8.312 1 97.31 472 ARG B N 1
ATOM 11465 C CA . ARG B 1 472 ? -8.945 -0.409 -9.078 1 97.31 472 ARG B CA 1
ATOM 11466 C C . ARG B 1 472 ? -10.344 -0.636 -8.516 1 97.31 472 ARG B C 1
ATOM 11468 O O . ARG B 1 472 ? -11.336 -0.316 -9.164 1 97.31 472 ARG B O 1
ATOM 11475 N N . LEU B 1 473 ? -10.383 -1.223 -7.379 1 98.06 473 LEU B N 1
ATOM 11476 C CA . LEU B 1 473 ? -11.648 -1.411 -6.672 1 98.06 473 LEU B CA 1
ATOM 11477 C C . LEU B 1 473 ? -11.633 -0.672 -5.336 1 98.06 473 LEU B C 1
ATOM 11479 O O . LEU B 1 473 ? -10.992 -1.116 -4.383 1 98.06 473 LEU B O 1
ATOM 11483 N N . HIS B 1 474 ? -12.289 0.448 -5.297 1 98.06 474 HIS B N 1
ATOM 11484 C CA . HIS B 1 474 ? -12.461 1.157 -4.031 1 98.06 474 HIS B CA 1
ATOM 11485 C C . HIS B 1 474 ? -13.688 0.648 -3.279 1 98.06 474 HIS B C 1
ATOM 11487 O O . HIS B 1 474 ? -14.789 0.597 -3.836 1 98.06 474 HIS B O 1
ATOM 11493 N N . VAL B 1 475 ? -13.484 0.273 -2.012 1 98.25 475 VAL B N 1
ATOM 11494 C CA . VAL B 1 475 ? -14.57 -0.242 -1.187 1 98.25 475 VAL B CA 1
ATOM 11495 C C . VAL B 1 475 ? -14.609 0.5 0.147 1 98.25 475 VAL B C 1
ATOM 11497 O O . VAL B 1 475 ? -13.562 0.742 0.756 1 98.25 475 VAL B O 1
ATOM 11500 N N . GLU B 1 476 ? -15.711 0.964 0.526 1 97.62 476 GLU B N 1
ATOM 11501 C CA . GLU B 1 476 ? -15.938 1.543 1.848 1 97.62 476 GLU B CA 1
ATOM 11502 C C . GLU B 1 476 ? -17.359 1.272 2.332 1 97.62 476 GLU B C 1
ATOM 11504 O O . GLU B 1 476 ? -18.188 0.759 1.58 1 97.62 476 GLU B O 1
ATOM 11509 N N . SER B 1 477 ? -17.672 1.507 3.602 1 98.25 477 SER B N 1
ATOM 11510 C CA . SER B 1 477 ? -19.016 1.323 4.141 1 98.25 477 SER B CA 1
ATOM 11511 C C . SER B 1 477 ? -19.469 2.541 4.941 1 98.25 477 SER B C 1
ATOM 11513 O O . SER B 1 477 ? -18.672 3.459 5.176 1 98.25 477 SER B O 1
ATOM 11515 N N . ASP B 1 478 ? -20.75 2.553 5.27 1 98.06 478 ASP B N 1
ATOM 11516 C CA . ASP B 1 478 ? -21.25 3.646 6.094 1 98.06 478 ASP B CA 1
ATOM 11517 C C . ASP B 1 478 ? -21.047 3.355 7.578 1 98.06 478 ASP B C 1
ATOM 11519 O O . ASP B 1 478 ? -21.391 4.18 8.43 1 98.06 478 ASP B O 1
ATOM 11523 N N . TYR B 1 479 ? -20.547 2.123 7.961 1 98.19 479 TYR B N 1
ATOM 11524 C CA . TYR B 1 479 ? -19.984 1.871 9.289 1 98.19 479 TYR B CA 1
ATOM 11525 C C . TYR B 1 479 ? -18.578 2.432 9.406 1 98.19 479 TYR B C 1
ATOM 11527 O O . TYR B 1 479 ? -17.594 1.692 9.297 1 98.19 479 TYR B O 1
ATOM 11535 N N . SER B 1 480 ? -18.516 3.697 9.609 1 97.25 480 SER B N 1
ATOM 11536 C CA . SER B 1 480 ? -17.25 4.422 9.531 1 97.25 480 SER B CA 1
ATOM 11537 C C . SER B 1 480 ? -17.125 5.453 10.641 1 97.25 480 SER B C 1
ATOM 11539 O O . SER B 1 480 ? -17.938 6.375 10.734 1 97.25 480 SER B O 1
ATOM 11541 N N . PHE B 1 481 ? -16.188 5.289 11.477 1 95.38 481 PHE B N 1
ATOM 11542 C CA . PHE B 1 481 ? -15.836 6.184 12.578 1 95.38 481 PHE B CA 1
ATOM 11543 C C . PHE B 1 481 ? -14.398 5.961 13.023 1 95.38 481 PHE B C 1
ATOM 11545 O O . PHE B 1 481 ? -13.711 5.078 12.508 1 95.38 481 PHE B O 1
ATOM 11552 N N . ALA B 1 482 ? -13.906 6.68 13.906 1 92.5 482 ALA B N 1
ATOM 11553 C CA . ALA B 1 482 ? -12.484 6.812 14.188 1 92.5 482 ALA B CA 1
ATOM 11554 C C . ALA B 1 482 ? -11.859 5.457 14.516 1 92.5 482 ALA B C 1
ATOM 11556 O O . ALA B 1 482 ? -10.961 4.992 13.82 1 92.5 482 ALA B O 1
ATOM 11557 N N . LEU B 1 483 ? -12.305 4.711 15.516 1 93.25 483 LEU B N 1
ATOM 11558 C CA . LEU B 1 483 ? -11.617 3.516 15.992 1 93.25 483 LEU B CA 1
ATOM 11559 C C . LEU B 1 483 ? -11.844 2.344 15.047 1 93.25 483 LEU B C 1
ATOM 11561 O O . LEU B 1 483 ? -11 1.445 14.953 1 93.25 483 LEU B O 1
ATOM 11565 N N . VAL B 1 484 ? -12.945 2.348 14.336 1 96.12 484 VAL B N 1
ATOM 11566 C CA . VAL B 1 484 ? -13.156 1.275 13.375 1 96.12 484 VAL B CA 1
ATOM 11567 C C . VAL B 1 484 ? -12.164 1.426 12.219 1 96.12 484 VAL B C 1
ATOM 11569 O O . VAL B 1 484 ? -11.773 0.436 11.594 1 96.12 484 VAL B O 1
ATOM 11572 N N . ASN B 1 485 ? -11.844 2.635 11.867 1 95.56 485 ASN B N 1
ATOM 11573 C CA . ASN B 1 485 ? -10.945 2.918 10.75 1 95.56 485 ASN B CA 1
ATOM 11574 C C . ASN B 1 485 ? -9.492 3.023 11.211 1 95.56 485 ASN B C 1
ATOM 11576 O O . ASN B 1 485 ? -8.586 3.113 10.391 1 95.56 485 ASN B O 1
ATOM 11580 N N . ALA B 1 486 ? -9.289 3.008 12.516 1 92.88 486 ALA B N 1
ATOM 11581 C CA . ALA B 1 486 ? -7.945 3.168 13.062 1 92.88 486 ALA B CA 1
ATOM 11582 C C . ALA B 1 486 ? -7.008 2.082 12.539 1 92.88 486 ALA B C 1
ATOM 11584 O O . ALA B 1 486 ? -7.426 0.941 12.328 1 92.88 486 ALA B O 1
ATOM 11585 N N . ASP B 1 487 ? -5.773 2.465 12.312 1 91.81 487 ASP B N 1
ATOM 11586 C CA . ASP B 1 487 ? -4.703 1.608 11.805 1 91.81 487 ASP B CA 1
ATOM 11587 C C . ASP B 1 487 ? -3.387 1.902 12.516 1 91.81 487 ASP B C 1
ATOM 11589 O O . ASP B 1 487 ? -3.113 3.047 12.883 1 91.81 487 ASP B O 1
ATOM 11593 N N . LEU B 1 488 ? -2.605 0.889 12.75 1 86.88 488 LEU B N 1
ATOM 11594 C CA . LEU B 1 488 ? -1.328 1.072 13.43 1 86.88 488 LEU B CA 1
ATOM 11595 C C . LEU B 1 488 ? -0.424 2.016 12.641 1 86.88 488 LEU B C 1
ATOM 11597 O O . LEU B 1 488 ? 0.469 2.645 13.211 1 86.88 488 LEU B O 1
ATOM 11601 N N . ARG B 1 489 ? -0.688 2.18 11.414 1 88.69 489 ARG B N 1
ATOM 11602 C CA . ARG B 1 489 ? 0.11 3.074 10.578 1 88.69 489 ARG B CA 1
ATOM 11603 C C . ARG B 1 489 ? -0.499 4.473 10.539 1 88.69 489 ARG B C 1
ATOM 11605 O O . ARG B 1 489 ? 0.068 5.383 9.93 1 88.69 489 ARG B O 1
ATOM 11612 N N . GLY B 1 490 ? -1.676 4.602 11.148 1 87.25 490 GLY B N 1
ATOM 11613 C CA . GLY B 1 490 ? -2.439 5.836 11.047 1 87.25 490 GLY B CA 1
ATOM 11614 C C . GLY B 1 490 ? -1.77 7.016 11.727 1 87.25 490 GLY B C 1
ATOM 11615 O O . GLY B 1 490 ? -0.874 6.832 12.555 1 87.25 490 GLY B O 1
ATOM 11616 N N . SER B 1 491 ? -2.139 8.219 11.359 1 76.94 491 SER B N 1
ATOM 11617 C CA . SER B 1 491 ? -1.547 9.469 11.828 1 76.94 491 SER B CA 1
ATOM 11618 C C . SER B 1 491 ? -2.107 9.875 13.188 1 76.94 491 SER B C 1
ATOM 11620 O O . SER B 1 491 ? -1.515 10.695 13.891 1 76.94 491 SER B O 1
ATOM 11622 N N . ALA B 1 492 ? -3.328 9.297 13.43 1 67.31 492 ALA B N 1
ATOM 11623 C CA . ALA B 1 492 ? -3.965 9.68 14.688 1 67.31 492 ALA B CA 1
ATOM 11624 C C . ALA B 1 492 ? -3.244 9.055 15.875 1 67.31 492 ALA B C 1
ATOM 11626 O O . ALA B 1 492 ? -2.947 7.855 15.875 1 67.31 492 ALA B O 1
ATOM 11627 N N . LEU B 1 493 ? -2.348 9.672 16.5 1 59.66 493 LEU B N 1
ATOM 11628 C CA . LEU B 1 493 ? -1.392 9.242 17.516 1 59.66 493 LEU B CA 1
ATOM 11629 C C . LEU B 1 493 ? -2.111 8.75 18.766 1 59.66 493 LEU B C 1
ATOM 11631 O O . LEU B 1 493 ? -2.547 9.555 19.594 1 59.66 493 LEU B O 1
ATOM 11635 N N . MET B 1 494 ? -2.752 7.57 18.562 1 63.41 494 MET B N 1
ATOM 11636 C CA . MET B 1 494 ? -3.322 6.93 19.75 1 63.41 494 MET B CA 1
ATOM 11637 C C . MET B 1 494 ? -2.326 5.961 20.375 1 63.41 494 MET B C 1
ATOM 11639 O O . MET B 1 494 ? -1.51 5.359 19.672 1 63.41 494 MET B O 1
ATOM 11643 N N . HIS B 1 495 ? -2.238 6.074 21.656 1 60.69 495 HIS B N 1
ATOM 11644 C CA . HIS B 1 495 ? -1.372 5.137 22.375 1 60.69 495 HIS B CA 1
ATOM 11645 C C . HIS B 1 495 ? -2.135 3.881 22.781 1 60.69 495 HIS B C 1
ATOM 11647 O O . HIS B 1 495 ? -3.26 3.965 23.266 1 60.69 495 HIS B O 1
ATOM 11653 N N . TYR B 1 496 ? -1.568 2.797 22.297 1 66.5 496 TYR B N 1
ATOM 11654 C CA . TYR B 1 496 ? -2.191 1.516 22.609 1 66.5 496 TYR B CA 1
ATOM 11655 C C . TYR B 1 496 ? -1.335 0.717 23.578 1 66.5 496 TYR B C 1
ATOM 11657 O O . TYR B 1 496 ? -0.104 0.755 23.516 1 66.5 496 TYR B O 1
ATOM 11665 N N . ALA B 1 497 ? -1.98 0.289 24.578 1 59.5 497 ALA B N 1
ATOM 11666 C CA . ALA B 1 497 ? -1.277 -0.644 25.453 1 59.5 497 ALA B CA 1
ATOM 11667 C C . ALA B 1 497 ? -1.074 -1.992 24.781 1 59.5 497 ALA B C 1
ATOM 11669 O O . ALA B 1 497 ? -2.043 -2.676 24.438 1 59.5 497 ALA B O 1
ATOM 11670 N N . GLY B 1 498 ? 0.141 -2.412 24.594 1 65.06 498 GLY B N 1
ATOM 11671 C CA . GLY B 1 498 ? 0.402 -3.693 23.953 1 65.06 498 GLY B CA 1
ATOM 11672 C C . GLY B 1 498 ? -0.115 -3.768 22.531 1 65.06 498 GLY B C 1
ATOM 11673 O O . GLY B 1 498 ? -0.105 -2.768 21.812 1 65.06 498 GLY B O 1
ATOM 11674 N N . THR B 1 499 ? -0.467 -4.98 22.172 1 73.94 499 THR B N 1
ATOM 11675 C CA . THR B 1 499 ? -1.075 -5.152 20.859 1 73.94 499 THR B CA 1
ATOM 11676 C C . THR B 1 499 ? -2.545 -4.738 20.875 1 73.94 499 THR B C 1
ATOM 11678 O O . THR B 1 499 ? -3.344 -5.312 21.625 1 73.94 499 THR B O 1
ATOM 11681 N N . PRO B 1 500 ? -2.82 -3.777 20.219 1 85.19 500 PRO B N 1
ATOM 11682 C CA . PRO B 1 500 ? -4.207 -3.314 20.281 1 85.19 500 PRO B CA 1
ATOM 11683 C C . PRO B 1 500 ? -5.199 -4.348 19.75 1 85.19 500 PRO B C 1
ATOM 11685 O O . PRO B 1 500 ? -4.867 -5.125 18.859 1 85.19 500 PRO B O 1
ATOM 11688 N N . LYS B 1 501 ? -6.379 -4.234 20.359 1 87.19 501 LYS B N 1
ATOM 11689 C CA . LYS B 1 501 ? -7.469 -5.117 19.953 1 87.19 501 LYS B CA 1
ATOM 11690 C C . LYS B 1 501 ? -8.195 -4.574 18.734 1 87.19 501 LYS B C 1
ATOM 11692 O O . LYS B 1 501 ? -8.078 -3.389 18.406 1 87.19 501 LYS B O 1
ATOM 11697 N N . ALA B 1 502 ? -8.984 -5.461 18.156 1 90.06 502 ALA B N 1
ATOM 11698 C CA . ALA B 1 502 ? -9.695 -5.102 16.922 1 90.06 502 ALA B CA 1
ATOM 11699 C C . ALA B 1 502 ? -10.688 -3.971 17.188 1 90.06 502 ALA B C 1
ATOM 11701 O O . ALA B 1 502 ? -10.969 -3.17 16.281 1 90.06 502 ALA B O 1
ATOM 11702 N N . TYR B 1 503 ? -11.203 -3.84 18.422 1 92.81 503 TYR B N 1
ATOM 11703 C CA . TYR B 1 503 ? -12.188 -2.803 18.703 1 92.81 503 TYR B CA 1
ATOM 11704 C C . TYR B 1 503 ? -11.516 -1.451 18.906 1 92.81 503 TYR B C 1
ATOM 11706 O O . TYR B 1 503 ? -12.18 -0.415 18.922 1 92.81 503 TYR B O 1
ATOM 11714 N N . HIS B 1 504 ? -10.211 -1.406 18.984 1 90.31 504 HIS B N 1
ATOM 11715 C CA . HIS B 1 504 ? -9.461 -0.153 19.062 1 90.31 504 HIS B CA 1
ATOM 11716 C C . HIS B 1 504 ? -8.852 0.2 17.703 1 90.31 504 HIS B C 1
ATOM 11718 O O . HIS B 1 504 ? -8.797 1.373 17.328 1 90.31 504 HIS B O 1
ATOM 11724 N N . VAL B 1 505 ? -8.305 -0.839 17.125 1 92 505 VAL B N 1
ATOM 11725 C CA . VAL B 1 505 ? -7.695 -0.7 15.805 1 92 505 VAL B CA 1
ATOM 11726 C C . VAL B 1 505 ? -8.398 -1.631 14.82 1 92 505 VAL B C 1
ATOM 11728 O O . VAL B 1 505 ? -7.891 -2.713 14.508 1 92 505 VAL B O 1
ATOM 11731 N N . GLY B 1 506 ? -9.414 -1.15 14.25 1 93.62 506 GLY B N 1
ATOM 11732 C CA . GLY B 1 506 ? -10.281 -2.006 13.453 1 93.62 506 GLY B CA 1
ATOM 11733 C C . GLY B 1 506 ? -9.773 -2.211 12.039 1 93.62 506 GLY B C 1
ATOM 11734 O O . GLY B 1 506 ? -10.062 -3.23 11.414 1 93.62 506 GLY B O 1
ATOM 11735 N N . GLY B 1 507 ? -9.078 -1.189 11.5 1 93.25 507 GLY B N 1
ATOM 11736 C CA . GLY B 1 507 ? -8.578 -1.307 10.133 1 93.25 507 GLY B CA 1
ATOM 11737 C C . GLY B 1 507 ? -9.672 -1.144 9.086 1 93.25 507 GLY B C 1
ATOM 11738 O O . GLY B 1 507 ? -9.469 -1.48 7.922 1 93.25 507 GLY B O 1
ATOM 11739 N N . SER B 1 508 ? -10.922 -0.851 9.383 1 95.06 508 SER B N 1
ATOM 11740 C CA . SER B 1 508 ? -12.102 -0.645 8.547 1 95.06 508 SER B CA 1
ATOM 11741 C C . SER B 1 508 ? -12.898 -1.936 8.383 1 95.06 508 SER B C 1
ATOM 11743 O O . SER B 1 508 ? -12.492 -2.988 8.883 1 95.06 508 SER B O 1
ATOM 11745 N N . THR B 1 509 ? -13.992 -1.863 7.668 1 97.75 509 THR B N 1
ATOM 11746 C CA . THR B 1 509 ? -14.797 -3.035 7.332 1 97.75 509 THR B CA 1
ATOM 11747 C C . THR B 1 509 ? -14.242 -3.729 6.09 1 97.75 509 THR B C 1
ATOM 11749 O O . THR B 1 509 ? -14.617 -4.867 5.789 1 97.75 509 THR B O 1
ATOM 11752 N N . THR B 1 510 ? -13.445 -3.098 5.301 1 97.38 510 THR B N 1
ATOM 11753 C CA . THR B 1 510 ? -12.891 -3.619 4.059 1 97.38 510 THR B CA 1
ATOM 11754 C C . THR B 1 510 ? -11.641 -4.445 4.328 1 97.38 510 THR B C 1
ATOM 11756 O O . THR B 1 510 ? -10.617 -3.908 4.766 1 97.38 510 THR B O 1
ATOM 11759 N N . ARG B 1 511 ? -11.688 -5.734 3.99 1 96.38 511 ARG B N 1
ATOM 11760 C CA . ARG B 1 511 ? -10.547 -6.617 4.188 1 96.38 511 ARG B CA 1
ATOM 11761 C C . ARG B 1 511 ? -10.109 -7.242 2.867 1 96.38 511 ARG B C 1
ATOM 11763 O O . ARG B 1 511 ? -10.938 -7.766 2.115 1 96.38 511 ARG B O 1
ATOM 11770 N N . TRP B 1 512 ? -8.852 -7.133 2.57 1 96.94 512 TRP B N 1
ATOM 11771 C CA . TRP B 1 512 ? -8.203 -7.887 1.506 1 96.94 512 TRP B CA 1
ATOM 11772 C C . TRP B 1 512 ? -7.312 -8.984 2.082 1 96.94 512 TRP B C 1
ATOM 11774 O O . TRP B 1 512 ? -6.27 -8.703 2.676 1 96.94 512 TRP B O 1
ATOM 11784 N N . ILE B 1 513 ? -7.676 -10.227 1.916 1 94.88 513 ILE B N 1
ATOM 11785 C CA . ILE B 1 513 ? -6.969 -11.328 2.551 1 94.88 513 ILE B CA 1
ATOM 11786 C C . ILE B 1 513 ? -6.652 -12.406 1.512 1 94.88 513 ILE B C 1
ATOM 11788 O O . ILE B 1 513 ? -7.203 -12.391 0.408 1 94.88 513 ILE B O 1
ATOM 11792 N N . PRO B 1 514 ? -5.711 -13.305 1.791 1 90.81 514 PRO B N 1
ATOM 11793 C CA . PRO B 1 514 ? -5.543 -14.469 0.922 1 90.81 514 PRO B CA 1
ATOM 11794 C C . PRO B 1 514 ? -6.762 -15.391 0.927 1 90.81 514 PRO B C 1
ATOM 11796 O O . PRO B 1 514 ? -7.387 -15.586 1.972 1 90.81 514 PRO B O 1
ATOM 11799 N N . ASP B 1 515 ? -7.156 -15.773 -0.2 1 92.75 515 ASP B N 1
ATOM 11800 C CA . ASP B 1 515 ? -8.211 -16.766 -0.328 1 92.75 515 ASP B CA 1
ATOM 11801 C C . ASP B 1 515 ? -7.719 -18.156 0.106 1 92.75 515 ASP B C 1
ATOM 11803 O O . ASP B 1 515 ? -6.836 -18.734 -0.529 1 92.75 515 ASP B O 1
ATOM 11807 N N . PRO B 1 516 ? -8.234 -18.703 1.155 1 81.25 516 PRO B N 1
ATOM 11808 C CA . PRO B 1 516 ? -7.723 -19.984 1.654 1 81.25 516 PRO B CA 1
ATOM 11809 C C . PRO B 1 516 ? -7.922 -21.125 0.66 1 81.25 516 PRO B C 1
ATOM 11811 O O . PRO B 1 516 ? -7.211 -22.125 0.722 1 81.25 516 PRO B O 1
ATOM 11814 N N . ASP B 1 517 ? -8.805 -20.922 -0.258 1 81.94 517 ASP B N 1
ATOM 11815 C CA . ASP B 1 517 ? -9.109 -21.984 -1.215 1 81.94 517 ASP B CA 1
ATOM 11816 C C . ASP B 1 517 ? -8.273 -21.828 -2.484 1 81.94 517 ASP B C 1
ATOM 11818 O O . ASP B 1 517 ? -8.211 -22.75 -3.305 1 81.94 517 ASP B O 1
ATOM 11822 N N . TYR B 1 518 ? -7.719 -20.672 -2.762 1 88.5 518 TYR B N 1
ATOM 11823 C CA . TYR B 1 518 ? -6.988 -20.312 -3.975 1 88.5 518 TYR B CA 1
ATOM 11824 C C . TYR B 1 518 ? -5.5 -20.578 -3.811 1 88.5 518 TYR B C 1
ATOM 11826 O O . TYR B 1 518 ? -4.777 -19.766 -3.223 1 88.5 518 TYR B O 1
ATOM 11834 N N . ASN B 1 519 ? -5.008 -21.703 -4.387 1 76.81 519 ASN B N 1
ATOM 11835 C CA . ASN B 1 519 ? -3.646 -22.141 -4.105 1 76.81 519 ASN B CA 1
ATOM 11836 C C . ASN B 1 519 ? -2.803 -22.203 -5.375 1 76.81 519 ASN B C 1
ATOM 11838 O O . ASN B 1 519 ? -1.672 -22.688 -5.352 1 76.81 519 ASN B O 1
ATOM 11842 N N . THR B 1 520 ? -3.279 -21.719 -6.445 1 82.25 520 THR B N 1
ATOM 11843 C CA . THR B 1 520 ? -2.557 -21.891 -7.699 1 82.25 520 THR B CA 1
ATOM 11844 C C . THR B 1 520 ? -1.967 -20.562 -8.172 1 82.25 520 THR B C 1
ATOM 11846 O O . THR B 1 520 ? -1.398 -20.484 -9.258 1 82.25 520 THR B O 1
ATOM 11849 N N . TRP B 1 521 ? -2.143 -19.578 -7.387 1 81.75 521 TRP B N 1
ATOM 11850 C CA . TRP B 1 521 ? -1.557 -18.297 -7.797 1 81.75 521 TRP B CA 1
ATOM 11851 C C . TRP B 1 521 ? -0.033 -18.375 -7.793 1 81.75 521 TRP B C 1
ATOM 11853 O O . TRP B 1 521 ? 0.55 -19.234 -7.129 1 81.75 521 TRP B O 1
ATOM 11863 N N . ALA B 1 522 ? 0.534 -17.5 -8.516 1 77.38 522 ALA B N 1
ATOM 11864 C CA . ALA B 1 522 ? 1.985 -17.484 -8.68 1 77.38 522 ALA B CA 1
ATOM 11865 C C . ALA B 1 522 ? 2.68 -17.031 -7.395 1 77.38 522 ALA B C 1
ATOM 11867 O O . ALA B 1 522 ? 2.311 -16.016 -6.805 1 77.38 522 ALA B O 1
ATOM 11868 N N . SER B 1 523 ? 3.549 -17.922 -6.934 1 76.88 523 SER B N 1
ATOM 11869 C CA . SER B 1 523 ? 4.488 -17.422 -5.934 1 76.88 523 SER B CA 1
ATOM 11870 C C . SER B 1 523 ? 5.609 -16.609 -6.582 1 76.88 523 SER B C 1
ATOM 11872 O O . SER B 1 523 ? 6.219 -17.062 -7.555 1 76.88 523 SER B O 1
ATOM 11874 N N . HIS B 1 524 ? 5.766 -15.438 -6.102 1 79.38 524 HIS B N 1
ATOM 11875 C CA . HIS B 1 524 ? 6.805 -14.539 -6.598 1 79.38 524 HIS B CA 1
ATOM 11876 C C . HIS B 1 524 ? 7.965 -14.445 -5.613 1 79.38 524 HIS B C 1
ATOM 11878 O O . HIS B 1 524 ? 7.863 -14.914 -4.477 1 79.38 524 HIS B O 1
ATOM 11884 N N . ASN B 1 525 ? 9.047 -13.984 -6.184 1 87.06 525 ASN B N 1
ATOM 11885 C CA . ASN B 1 525 ? 10.156 -13.656 -5.289 1 87.06 525 ASN B CA 1
ATOM 11886 C C . ASN B 1 525 ? 9.75 -12.617 -4.254 1 87.06 525 ASN B C 1
ATOM 11888 O O . ASN B 1 525 ? 8.93 -11.742 -4.535 1 87.06 525 ASN B O 1
ATOM 11892 N N . GLN B 1 526 ? 10.352 -12.766 -3.086 1 88.81 526 GLN B N 1
ATOM 11893 C CA . GLN B 1 526 ? 9.984 -11.883 -1.986 1 88.81 526 GLN B CA 1
ATOM 11894 C C . GLN B 1 526 ? 10.188 -10.414 -2.371 1 88.81 526 GLN B C 1
ATOM 11896 O O . GLN B 1 526 ? 9.414 -9.547 -1.962 1 88.81 526 GLN B O 1
ATOM 11901 N N . ALA B 1 527 ? 11.195 -10.086 -3.123 1 90.88 527 ALA B N 1
ATOM 11902 C CA . ALA B 1 527 ? 11.391 -8.727 -3.619 1 90.88 527 ALA B CA 1
ATOM 11903 C C . ALA B 1 527 ? 10.258 -8.305 -4.547 1 90.88 527 ALA B C 1
ATOM 11905 O O . ALA B 1 527 ? 9.75 -7.188 -4.449 1 90.88 527 ALA B O 1
ATOM 11906 N N . GLU B 1 528 ? 9.898 -9.188 -5.406 1 90.94 528 GLU B N 1
ATOM 11907 C CA . GLU B 1 528 ? 8.844 -8.922 -6.383 1 90.94 528 GLU B CA 1
ATOM 11908 C C . GLU B 1 528 ? 7.484 -8.766 -5.703 1 90.94 528 GLU B C 1
ATOM 11910 O O . GLU B 1 528 ? 6.648 -7.98 -6.148 1 90.94 528 GLU B O 1
ATOM 11915 N N . ASP B 1 529 ? 7.277 -9.57 -4.656 1 90.88 529 ASP B N 1
ATOM 11916 C CA . ASP B 1 529 ? 6.055 -9.422 -3.871 1 90.88 529 ASP B CA 1
ATOM 11917 C C . ASP B 1 529 ? 5.852 -7.973 -3.436 1 90.88 529 ASP B C 1
ATOM 11919 O O . ASP B 1 529 ? 4.738 -7.449 -3.508 1 90.88 529 ASP B O 1
ATOM 11923 N N . LYS B 1 530 ? 6.844 -7.406 -3.072 1 91.75 530 LYS B N 1
ATOM 11924 C CA . LYS B 1 530 ? 6.777 -6.023 -2.604 1 91.75 530 LYS B CA 1
ATOM 11925 C C . LYS B 1 530 ? 6.555 -5.059 -3.764 1 91.75 530 LYS B C 1
ATOM 11927 O O . LYS B 1 530 ? 5.777 -4.109 -3.646 1 91.75 530 LYS B O 1
ATOM 11932 N N . PHE B 1 531 ? 7.23 -5.277 -4.879 1 93.44 531 PHE B N 1
ATOM 11933 C CA . PHE B 1 531 ? 7.059 -4.414 -6.039 1 93.44 531 PHE B CA 1
ATOM 11934 C C . PHE B 1 531 ? 5.613 -4.441 -6.527 1 93.44 531 PHE B C 1
ATOM 11936 O O . PHE B 1 531 ? 5.082 -3.422 -6.969 1 93.44 531 PHE B O 1
ATOM 11943 N N . LEU B 1 532 ? 5.055 -5.648 -6.375 1 92.69 532 LEU B N 1
ATOM 11944 C CA . LEU B 1 532 ? 3.715 -5.859 -6.906 1 92.69 532 LEU B CA 1
ATOM 11945 C C . LEU B 1 532 ? 2.654 -5.461 -5.887 1 92.69 532 LEU B C 1
ATOM 11947 O O . LEU B 1 532 ? 1.471 -5.371 -6.215 1 92.69 532 LEU B O 1
ATOM 11951 N N . GLY B 1 533 ? 3.004 -5.246 -4.664 1 91.94 533 GLY B N 1
ATOM 11952 C CA . GLY B 1 533 ? 2.051 -4.918 -3.613 1 91.94 533 GLY B CA 1
ATOM 11953 C C . GLY B 1 533 ? 1.291 -6.125 -3.1 1 91.94 533 GLY B C 1
ATOM 11954 O O . GLY B 1 533 ? 0.09 -6.043 -2.832 1 91.94 533 GLY B O 1
ATOM 11955 N N . PHE B 1 534 ? 1.888 -7.285 -3.061 1 92.44 534 PHE B N 1
ATOM 11956 C CA . PHE B 1 534 ? 1.363 -8.523 -2.502 1 92.44 534 PHE B CA 1
ATOM 11957 C C . PHE B 1 534 ? 0.04 -8.898 -3.16 1 92.44 534 PHE B C 1
ATOM 11959 O O . PHE B 1 534 ? -0.987 -9 -2.484 1 92.44 534 PHE B O 1
ATOM 11966 N N . PRO B 1 535 ? 0.031 -9.203 -4.359 1 89.69 535 PRO B N 1
ATOM 11967 C CA . PRO B 1 535 ? -1.175 -9.344 -5.18 1 89.69 535 PRO B CA 1
ATOM 11968 C C . PRO B 1 535 ? -2.033 -10.539 -4.773 1 89.69 535 PRO B C 1
ATOM 11970 O O . PRO B 1 535 ? -3.209 -10.609 -5.133 1 89.69 535 PRO B O 1
ATOM 11973 N N . HIS B 1 536 ? -1.51 -11.5 -4.051 1 90.25 536 HIS B N 1
ATOM 11974 C CA . HIS B 1 536 ? -2.262 -12.695 -3.668 1 90.25 536 HIS B CA 1
ATOM 11975 C C . HIS B 1 536 ? -3.295 -12.367 -2.594 1 90.25 536 HIS B C 1
ATOM 11977 O O . HIS B 1 536 ? -4.148 -13.203 -2.273 1 90.25 536 HIS B O 1
ATOM 11983 N N . HIS B 1 537 ? -3.201 -11.242 -1.974 1 94.56 537 HIS B N 1
ATOM 11984 C CA . HIS B 1 537 ? -4.277 -10.766 -1.111 1 94.56 537 HIS B CA 1
ATOM 11985 C C . HIS B 1 537 ? -5.434 -10.203 -1.933 1 94.56 537 HIS B C 1
ATOM 11987 O O . HIS B 1 537 ? -5.613 -8.984 -2.002 1 94.56 537 HIS B O 1
ATOM 11993 N N . ASN B 1 538 ? -6.18 -11.008 -2.516 1 97 538 ASN B N 1
ATOM 11994 C CA . ASN B 1 538 ? -7.137 -10.531 -3.506 1 97 538 ASN B CA 1
ATOM 11995 C C . ASN B 1 538 ? -8.523 -11.109 -3.27 1 97 538 ASN B C 1
ATOM 11997 O O . ASN B 1 538 ? -9.32 -11.234 -4.203 1 97 538 ASN B O 1
ATOM 12001 N N . LEU B 1 539 ? -8.789 -11.617 -2.045 1 97.88 539 LEU B N 1
ATOM 12002 C CA . LEU B 1 539 ? -10.156 -11.867 -1.601 1 97.88 539 LEU B CA 1
ATOM 12003 C C . LEU B 1 539 ? -10.703 -10.68 -0.819 1 97.88 539 LEU B C 1
ATOM 12005 O O . LEU B 1 539 ? -10.164 -10.328 0.233 1 97.88 539 LEU B O 1
ATOM 12009 N N . LEU B 1 540 ? -11.703 -10.062 -1.331 1 98.5 540 LEU B N 1
ATOM 12010 C CA . LEU B 1 540 ? -12.375 -8.969 -0.64 1 98.5 540 LEU B CA 1
ATOM 12011 C C . LEU B 1 540 ? -13.43 -9.5 0.326 1 98.5 540 LEU B C 1
ATOM 12013 O O . LEU B 1 540 ? -14.297 -10.281 -0.067 1 98.5 540 LEU B O 1
ATOM 12017 N N . VAL B 1 541 ? -13.336 -9.133 1.575 1 98.31 541 VAL B N 1
ATOM 12018 C CA . VAL B 1 541 ? -14.367 -9.445 2.559 1 98.31 541 VAL B CA 1
ATOM 12019 C C . VAL B 1 541 ? -14.805 -8.172 3.275 1 98.31 541 VAL B C 1
ATOM 12021 O O . VAL B 1 541 ? -13.969 -7.445 3.826 1 98.31 541 VAL B O 1
ATOM 12024 N N . SER B 1 542 ? -16.031 -7.832 3.17 1 98.56 542 SER B N 1
ATOM 12025 C CA . SER B 1 542 ? -16.609 -6.75 3.965 1 98.56 542 SER B CA 1
ATOM 12026 C C . SER B 1 542 ? -17.203 -7.277 5.266 1 98.56 542 SER B C 1
ATOM 12028 O O . SER B 1 542 ? -18.219 -7.969 5.254 1 98.56 542 SER B O 1
ATOM 12030 N N . LYS B 1 543 ? -16.641 -6.969 6.398 1 97.69 543 LYS B N 1
ATOM 12031 C CA . LYS B 1 543 ? -17.062 -7.492 7.691 1 97.69 543 LYS B CA 1
ATOM 12032 C C . LYS B 1 543 ? -16.703 -6.535 8.82 1 97.69 543 LYS B C 1
ATOM 12034 O O . LYS B 1 543 ? -15.852 -5.66 8.648 1 97.69 543 LYS B O 1
ATOM 12039 N N . LEU B 1 544 ? -17.328 -6.727 9.961 1 97.75 544 LEU B N 1
ATOM 12040 C CA . LEU B 1 544 ? -17.031 -5.91 11.133 1 97.75 544 LEU B CA 1
ATOM 12041 C C . LEU B 1 544 ? -15.781 -6.402 11.836 1 97.75 544 LEU B C 1
ATOM 12043 O O . LEU B 1 544 ? -15.547 -7.609 11.93 1 97.75 544 LEU B O 1
ATOM 12047 N N . PRO B 1 545 ? -14.992 -5.434 12.367 1 95.94 545 PRO B N 1
ATOM 12048 C CA . PRO B 1 545 ? -13.883 -5.887 13.203 1 95.94 545 PRO B CA 1
ATOM 12049 C C . PRO B 1 545 ? -14.344 -6.59 14.477 1 95.94 545 PRO B C 1
ATOM 12051 O O . PRO B 1 545 ? -13.688 -7.52 14.945 1 95.94 545 PRO B O 1
ATOM 12054 N N . MET B 1 546 ? -15.469 -6.109 15.008 1 95.12 546 MET B N 1
ATOM 12055 C CA . MET B 1 546 ? -16.125 -6.742 16.141 1 95.12 546 MET B CA 1
ATOM 12056 C C . MET B 1 546 ? -17.641 -6.637 16.016 1 95.12 546 MET B C 1
ATOM 12058 O O . MET B 1 546 ? -18.172 -5.562 15.734 1 95.12 546 MET B O 1
ATOM 12062 N N . GLY B 1 547 ? -18.328 -7.773 16.281 1 92.62 547 GLY B N 1
ATOM 12063 C CA . GLY B 1 547 ? -19.781 -7.797 16.25 1 92.62 547 GLY B CA 1
ATOM 12064 C C . GLY B 1 547 ? -20.328 -8.312 14.938 1 92.62 547 GLY B C 1
ATOM 12065 O O . GLY B 1 547 ? -19.609 -8.961 14.164 1 92.62 547 GLY B O 1
ATOM 12066 N N . PRO B 1 548 ? -21.641 -8.156 14.758 1 96.19 548 PRO B N 1
ATOM 12067 C CA . PRO B 1 548 ? -22.547 -7.289 15.508 1 96.19 548 PRO B CA 1
ATOM 12068 C C . PRO B 1 548 ? -23.031 -7.926 16.812 1 96.19 548 PRO B C 1
ATOM 12070 O O . PRO B 1 548 ? -23.531 -7.227 17.688 1 96.19 548 PRO B O 1
ATOM 12073 N N . CYS B 1 549 ? -23.031 -9.383 16.891 1 94.5 549 CYS B N 1
ATOM 12074 C CA . CYS B 1 549 ? -23.453 -10.109 18.078 1 94.5 549 CYS B CA 1
ATOM 12075 C C . CYS B 1 549 ? -24.797 -9.586 18.578 1 94.5 549 CYS B C 1
ATOM 12077 O O . CYS B 1 549 ? -24.922 -9.234 19.75 1 94.5 549 CYS B O 1
ATOM 12079 N N . THR B 1 550 ? -25.75 -9.531 17.766 1 95.75 550 THR B N 1
ATOM 12080 C CA . THR B 1 550 ? -27.047 -8.938 18.062 1 95.75 550 THR B CA 1
ATOM 12081 C C . THR B 1 550 ? -28.125 -10.016 18.109 1 95.75 550 THR B C 1
ATOM 12083 O O . THR B 1 550 ? -28.172 -10.898 17.25 1 95.75 550 THR B O 1
ATOM 12086 N N . ARG B 1 551 ? -28.969 -9.93 19.062 1 93.75 551 ARG B N 1
ATOM 12087 C CA . ARG B 1 551 ? -30.141 -10.812 19.156 1 93.75 551 ARG B CA 1
ATOM 12088 C C . ARG B 1 551 ? -31.297 -10.281 18.312 1 93.75 551 ARG B C 1
ATOM 12090 O O . ARG B 1 551 ? -31.688 -9.125 18.453 1 93.75 551 ARG B O 1
ATOM 12097 N N . ILE B 1 552 ? -31.766 -11.102 17.438 1 97 552 ILE B N 1
ATOM 12098 C CA . ILE B 1 552 ? -32.906 -10.758 16.609 1 97 552 ILE B CA 1
ATOM 12099 C C . ILE B 1 552 ? -34.188 -11.375 17.203 1 97 552 ILE B C 1
ATOM 12101 O O . ILE B 1 552 ? -34.312 -12.594 17.25 1 97 552 ILE B O 1
ATOM 12105 N N . ALA B 1 553 ? -35.125 -10.523 17.594 1 96 553 ALA B N 1
ATOM 12106 C CA . ALA B 1 553 ? -36.375 -10.969 18.203 1 96 553 ALA B CA 1
ATOM 12107 C C . ALA B 1 553 ? -37.25 -11.672 17.188 1 96 553 ALA B C 1
ATOM 12109 O O . ALA B 1 553 ? -37.062 -11.539 15.977 1 96 553 ALA B O 1
ATOM 12110 N N . PRO B 1 554 ? -38.188 -12.484 17.703 1 94.88 554 PRO B N 1
ATOM 12111 C CA . PRO B 1 554 ? -39.125 -13.109 16.781 1 94.88 554 PRO B CA 1
ATOM 12112 C C . PRO B 1 554 ? -39.875 -12.094 15.898 1 94.88 554 PRO B C 1
ATOM 12114 O O . PRO B 1 554 ? -40.25 -11.023 16.375 1 94.88 554 PRO B O 1
ATOM 12117 N N . ASP B 1 555 ? -39.969 -12.414 14.734 1 95.19 555 ASP B N 1
ATOM 12118 C CA . ASP B 1 555 ? -40.688 -11.633 13.734 1 95.19 555 ASP B CA 1
ATOM 12119 C C . ASP B 1 555 ? -40.062 -10.258 13.555 1 95.19 555 ASP B C 1
ATOM 12121 O O . ASP B 1 555 ? -40.781 -9.258 13.391 1 95.19 555 ASP B O 1
ATOM 12125 N N . SER B 1 556 ? -38.812 -10.219 13.773 1 96.44 556 SER B N 1
ATOM 12126 C CA . SER B 1 556 ? -38.062 -9 13.562 1 96.44 556 SER B CA 1
ATOM 12127 C C . SER B 1 556 ? -36.906 -9.227 12.578 1 96.44 556 SER B C 1
ATOM 12129 O O . SER B 1 556 ? -36.656 -10.359 12.172 1 96.44 556 SER B O 1
ATOM 12131 N N . ALA B 1 557 ? -36.312 -8.125 12.188 1 97.44 557 ALA B N 1
ATOM 12132 C CA . ALA B 1 557 ? -35.25 -8.227 11.195 1 97.44 557 ALA B CA 1
ATOM 12133 C C . ALA B 1 557 ? -34.031 -7.383 11.594 1 97.44 557 ALA B C 1
ATOM 12135 O O . ALA B 1 557 ? -34.188 -6.363 12.273 1 97.44 557 ALA B O 1
ATOM 12136 N N . PHE B 1 558 ? -32.906 -7.871 11.328 1 97.75 558 PHE B N 1
ATOM 12137 C CA . PHE B 1 558 ? -31.641 -7.156 11.422 1 97.75 558 PHE B CA 1
ATOM 12138 C C . PHE B 1 558 ? -31.203 -6.633 10.055 1 97.75 558 PHE B C 1
ATOM 12140 O O . PHE B 1 558 ? -31.375 -7.316 9.047 1 97.75 558 PHE B O 1
ATOM 12147 N N . ARG B 1 559 ? -30.719 -5.43 10.008 1 97.88 559 ARG B N 1
ATOM 12148 C CA . ARG B 1 559 ? -30.188 -4.84 8.789 1 97.88 559 ARG B CA 1
ATOM 12149 C C . ARG B 1 559 ? -28.703 -4.492 8.961 1 97.88 559 ARG B C 1
ATOM 12151 O O . ARG B 1 559 ? -28.328 -3.842 9.938 1 97.88 559 ARG B O 1
ATOM 12158 N N . SER B 1 560 ? -27.891 -4.863 8.039 1 98.38 560 SER B N 1
ATOM 12159 C CA . SER B 1 560 ? -26.453 -4.605 8.109 1 98.38 560 SER B CA 1
ATOM 12160 C C . SER B 1 560 ? -26.125 -3.18 7.68 1 98.38 560 SER B C 1
ATOM 12162 O O . SER B 1 560 ? -27.016 -2.422 7.293 1 98.38 560 SER B O 1
ATOM 12164 N N . TYR B 1 561 ? -24.828 -2.777 7.883 1 98.12 561 TYR B N 1
ATOM 12165 C CA . TYR B 1 561 ? -24.297 -1.579 7.25 1 98.12 561 TYR B CA 1
ATOM 12166 C C . TYR B 1 561 ? -24.25 -1.735 5.734 1 98.12 561 TYR B C 1
ATOM 12168 O O . TYR B 1 561 ? -24.484 -2.826 5.211 1 98.12 561 TYR B O 1
ATOM 12176 N N . VAL B 1 562 ? -24.016 -0.676 5.012 1 98.5 562 VAL B N 1
ATOM 12177 C CA . VAL B 1 562 ? -24 -0.68 3.551 1 98.5 562 VAL B CA 1
ATOM 12178 C C . VAL B 1 562 ? -22.562 -0.624 3.041 1 98.5 562 VAL B C 1
ATOM 12180 O O . VAL B 1 562 ? -21.766 0.2 3.496 1 98.5 562 VAL B O 1
ATOM 12183 N N . THR B 1 563 ? -22.172 -1.53 2.166 1 98.62 563 THR B N 1
ATOM 12184 C CA . THR B 1 563 ? -20.875 -1.547 1.502 1 98.62 563 THR B CA 1
ATOM 12185 C C . THR B 1 563 ? -20.969 -0.929 0.11 1 98.62 563 THR B C 1
ATOM 12187 O O . THR B 1 563 ? -21.859 -1.292 -0.676 1 98.62 563 THR B O 1
ATOM 12190 N N . PHE B 1 564 ? -20.109 0.021 -0.188 1 98.75 564 PHE B N 1
ATOM 12191 C CA . PHE B 1 564 ? -20.062 0.676 -1.49 1 98.75 564 PHE B CA 1
ATOM 12192 C C . PHE B 1 564 ? -18.844 0.238 -2.271 1 98.75 564 PHE B C 1
ATOM 12194 O O . PHE B 1 564 ? -17.734 0.214 -1.731 1 98.75 564 PHE B O 1
ATOM 12201 N N . GLU B 1 565 ? -19.047 -0.128 -3.523 1 98.75 565 GLU B N 1
ATOM 12202 C CA . GLU B 1 565 ? -17.969 -0.57 -4.41 1 98.75 565 GLU B CA 1
ATOM 12203 C C . GLU B 1 565 ? -17.875 0.317 -5.645 1 98.75 565 GLU B C 1
ATOM 12205 O O . GLU B 1 565 ? -18.812 0.39 -6.438 1 98.75 565 GLU B O 1
ATOM 12210 N N . LEU B 1 566 ? -16.797 1.007 -5.789 1 98.81 566 LEU B N 1
ATOM 12211 C CA . LEU B 1 566 ? -16.5 1.875 -6.926 1 98.81 566 LEU B CA 1
ATOM 12212 C C . LEU B 1 566 ? -15.414 1.269 -7.801 1 98.81 566 LEU B C 1
ATOM 12214 O O . LEU B 1 566 ? -14.289 1.05 -7.34 1 98.81 566 LEU B O 1
ATOM 12218 N N . LEU B 1 567 ? -15.727 0.968 -9.078 1 98.62 567 LEU B N 1
ATOM 12219 C CA . LEU B 1 567 ? -14.758 0.393 -10.016 1 98.62 567 LEU B CA 1
ATOM 12220 C C . LEU B 1 567 ? -14.055 1.486 -10.812 1 98.62 567 LEU B C 1
ATOM 12222 O O . LEU B 1 567 ? -14.711 2.375 -11.359 1 98.62 567 LEU B O 1
ATOM 12226 N N . HIS B 1 568 ? -12.734 1.417 -10.828 1 97.81 568 HIS B N 1
ATOM 12227 C CA . HIS B 1 568 ? -11.922 2.385 -11.57 1 97.81 568 HIS B CA 1
ATOM 12228 C C . HIS B 1 568 ? -11.469 1.814 -12.906 1 97.81 568 HIS B C 1
ATOM 12230 O O . HIS B 1 568 ? -11.258 0.605 -13.031 1 97.81 568 HIS B O 1
ATOM 12236 N N . ASP B 1 569 ? -11.312 2.662 -13.898 1 94.81 569 ASP B N 1
ATOM 12237 C CA . ASP B 1 569 ? -10.883 2.254 -15.234 1 94.81 569 ASP B CA 1
ATOM 12238 C C . ASP B 1 569 ? -9.438 2.674 -15.5 1 94.81 569 ASP B C 1
ATOM 12240 O O . ASP B 1 569 ? -8.969 2.605 -16.641 1 94.81 569 ASP B O 1
ATOM 12244 N N . SER B 1 570 ? -8.82 3.234 -14.461 1 93.75 570 SER B N 1
ATOM 12245 C CA . SER B 1 570 ? -7.469 3.766 -14.609 1 93.75 570 SER B CA 1
ATOM 12246 C C . SER B 1 570 ? -6.68 3.645 -13.312 1 93.75 570 SER B C 1
ATOM 12248 O O . SER B 1 570 ? -7.266 3.547 -12.234 1 93.75 570 SER B O 1
ATOM 12250 N N . ASP B 1 571 ? -5.328 3.67 -13.438 1 94.25 571 ASP B N 1
ATOM 12251 C CA . ASP B 1 571 ? -4.457 3.674 -12.266 1 94.25 571 ASP B CA 1
ATOM 12252 C C . ASP B 1 571 ? -4.145 5.102 -11.82 1 94.25 571 ASP B C 1
ATOM 12254 O O . ASP B 1 571 ? -3.537 5.309 -10.766 1 94.25 571 ASP B O 1
ATOM 12258 N N . ASP B 1 572 ? -4.523 6.066 -12.594 1 95.19 572 ASP B N 1
ATOM 12259 C CA . ASP B 1 572 ? -4.211 7.465 -12.312 1 95.19 572 ASP B CA 1
ATOM 12260 C C . ASP B 1 572 ? -4.863 7.922 -11.008 1 95.19 572 ASP B C 1
ATOM 12262 O O . ASP B 1 572 ? -6.082 7.84 -10.859 1 95.19 572 ASP B O 1
ATOM 12266 N N . ARG B 1 573 ? -4.039 8.398 -10.133 1 95.06 573 ARG B N 1
ATOM 12267 C CA . ARG B 1 573 ? -4.516 8.797 -8.812 1 95.06 573 ARG B CA 1
ATOM 12268 C C . ARG B 1 573 ? -5.547 9.914 -8.922 1 95.06 573 ARG B C 1
ATOM 12270 O O . ARG B 1 573 ? -6.547 9.914 -8.203 1 95.06 573 ARG B O 1
ATOM 12277 N N . GLU B 1 574 ? -5.258 10.906 -9.703 1 96.31 574 GLU B N 1
ATOM 12278 C CA . GLU B 1 574 ? -6.18 12.023 -9.859 1 96.31 574 GLU B CA 1
ATOM 12279 C C . GLU B 1 574 ? -7.551 11.547 -10.336 1 96.31 574 GLU B C 1
ATOM 12281 O O . GLU B 1 574 ? -8.578 11.961 -9.797 1 96.31 574 GLU B O 1
ATOM 12286 N N . ARG B 1 575 ? -7.574 10.695 -11.305 1 97.06 575 ARG B N 1
ATOM 12287 C CA . ARG B 1 575 ? -8.828 10.18 -11.844 1 97.06 575 ARG B CA 1
ATOM 12288 C C . ARG B 1 575 ? -9.57 9.352 -10.805 1 97.06 575 ARG B C 1
ATOM 12290 O O . ARG B 1 575 ? -10.781 9.492 -10.633 1 97.06 575 ARG B O 1
ATOM 12297 N N . GLN B 1 576 ? -8.883 8.445 -10.125 1 97.44 576 GLN B N 1
ATOM 12298 C CA . GLN B 1 576 ? -9.508 7.621 -9.094 1 97.44 576 GLN B CA 1
ATOM 12299 C C . GLN B 1 576 ? -10.078 8.484 -7.973 1 97.44 576 GLN B C 1
ATOM 12301 O O . GLN B 1 576 ? -11.188 8.234 -7.5 1 97.44 576 GLN B O 1
ATOM 12306 N N . SER B 1 577 ? -9.297 9.469 -7.562 1 97.12 577 SER B N 1
ATOM 12307 C CA . SER B 1 577 ? -9.727 10.352 -6.48 1 97.12 577 SER B CA 1
ATOM 12308 C C . SER B 1 577 ? -10.93 11.195 -6.891 1 97.12 577 SER B C 1
ATOM 12310 O O . SER B 1 577 ? -11.836 11.422 -6.094 1 97.12 577 SER B O 1
ATOM 12312 N N . LEU B 1 578 ? -10.875 11.68 -8.102 1 97.94 578 LEU B N 1
ATOM 12313 C CA . LEU B 1 578 ? -12.016 12.43 -8.617 1 97.94 578 LEU B CA 1
ATOM 12314 C C . LEU B 1 578 ? -13.273 11.57 -8.625 1 97.94 578 LEU B C 1
ATOM 12316 O O . LEU B 1 578 ? -14.352 12.039 -8.25 1 97.94 578 LEU B O 1
ATOM 12320 N N . ALA B 1 579 ? -13.109 10.32 -9.07 1 98.31 579 ALA B N 1
ATOM 12321 C CA . ALA B 1 579 ? -14.242 9.391 -9.078 1 98.31 579 ALA B CA 1
ATOM 12322 C C . ALA B 1 579 ? -14.797 9.203 -7.668 1 98.31 579 ALA B C 1
ATOM 12324 O O . ALA B 1 579 ? -16.016 9.156 -7.48 1 98.31 579 ALA B O 1
ATOM 12325 N N . HIS B 1 580 ? -13.953 9.078 -6.723 1 97.94 580 HIS B N 1
ATOM 12326 C CA . HIS B 1 580 ? -14.359 8.914 -5.332 1 97.94 580 HIS B CA 1
ATOM 12327 C C . HIS B 1 580 ? -15.141 10.125 -4.84 1 97.94 580 HIS B C 1
ATOM 12329 O O . HIS B 1 580 ? -16.172 9.977 -4.176 1 97.94 580 HIS B O 1
ATOM 12335 N N . ARG B 1 581 ? -14.703 11.305 -5.16 1 97.88 581 ARG B N 1
ATOM 12336 C CA . ARG B 1 581 ? -15.406 12.523 -4.766 1 97.88 581 ARG B CA 1
ATOM 12337 C C . ARG B 1 581 ? -16.75 12.625 -5.465 1 97.88 581 ARG B C 1
ATOM 12339 O O . ARG B 1 581 ? -17.734 13.102 -4.875 1 97.88 581 ARG B O 1
ATOM 12346 N N . ARG B 1 582 ? -16.828 12.164 -6.691 1 97.31 582 ARG B N 1
ATOM 12347 C CA . ARG B 1 582 ? -18.094 12.141 -7.414 1 97.31 582 ARG B CA 1
ATOM 12348 C C . ARG B 1 582 ? -19.078 11.18 -6.75 1 97.31 582 ARG B C 1
ATOM 12350 O O . ARG B 1 582 ? -20.281 11.422 -6.766 1 97.31 582 ARG B O 1
ATOM 12357 N N . MET B 1 583 ? -18.547 10.117 -6.223 1 98.06 583 MET B N 1
ATOM 12358 C CA . MET B 1 583 ? -19.391 9.195 -5.473 1 98.06 583 MET B CA 1
ATOM 12359 C C . MET B 1 583 ? -20.031 9.891 -4.285 1 98.06 583 MET B C 1
ATOM 12361 O O . MET B 1 583 ? -21.25 9.773 -4.07 1 98.06 583 MET B O 1
ATOM 12365 N N . TYR B 1 584 ? -19.25 10.68 -3.498 1 97.88 584 TYR B N 1
ATOM 12366 C CA . TYR B 1 584 ? -19.797 11.398 -2.357 1 97.88 584 TYR B CA 1
ATOM 12367 C C . TYR B 1 584 ? -20.812 12.438 -2.812 1 97.88 584 TYR B C 1
ATOM 12369 O O . TYR B 1 584 ? -21.875 12.586 -2.197 1 97.88 584 TYR B O 1
ATOM 12377 N N . ARG B 1 585 ? -20.484 13.141 -3.846 1 96.5 585 ARG B N 1
ATOM 12378 C CA . ARG B 1 585 ? -21.406 14.148 -4.363 1 96.5 585 ARG B CA 1
ATOM 12379 C C . ARG B 1 585 ? -22.781 13.539 -4.668 1 96.5 585 ARG B C 1
ATOM 12381 O O . ARG B 1 585 ? -23.812 14.172 -4.453 1 96.5 585 ARG B O 1
ATOM 12388 N N . LYS B 1 586 ? -22.766 12.336 -5.145 1 96.56 586 LYS B N 1
ATOM 12389 C CA . LYS B 1 586 ? -24 11.695 -5.566 1 96.56 586 LYS B CA 1
ATOM 12390 C C . LYS B 1 586 ? -24.688 11 -4.391 1 96.56 586 LYS B C 1
ATOM 12392 O O . LYS B 1 586 ? -25.906 11.086 -4.238 1 96.56 586 LYS B O 1
ATOM 12397 N N . LEU B 1 587 ? -23.953 10.328 -3.543 1 97.81 587 LEU B N 1
ATOM 12398 C CA . LEU B 1 587 ? -24.531 9.438 -2.547 1 97.81 587 LEU B CA 1
ATOM 12399 C C . LEU B 1 587 ? -24.625 10.125 -1.188 1 97.81 587 LEU B C 1
ATOM 12401 O O . LEU B 1 587 ? -25.266 9.609 -0.267 1 97.81 587 LEU B O 1
ATOM 12405 N N . ALA B 1 588 ? -24 11.234 -1.005 1 98 588 ALA B N 1
ATOM 12406 C CA . ALA B 1 588 ? -24.062 12.109 0.162 1 98 588 ALA B CA 1
ATOM 12407 C C . ALA B 1 588 ? -24.125 13.578 -0.255 1 98 588 ALA B C 1
ATOM 12409 O O . ALA B 1 588 ? -23.25 14.367 0.099 1 98 588 ALA B O 1
ATOM 12410 N N . PRO B 1 589 ? -25.203 14 -0.826 1 97.19 589 PRO B N 1
ATOM 12411 C CA . PRO B 1 589 ? -25.234 15.305 -1.495 1 97.19 589 PRO B CA 1
ATOM 12412 C C . PRO B 1 589 ? -25.141 16.469 -0.518 1 97.19 589 PRO B C 1
ATOM 12414 O O . PRO B 1 589 ? -24.766 17.578 -0.912 1 97.19 589 PRO B O 1
ATOM 12417 N N . GLN B 1 590 ? -25.438 16.234 0.788 1 97.88 590 GLN B N 1
ATOM 12418 C CA . GLN B 1 590 ? -25.328 17.312 1.776 1 97.88 590 GLN B CA 1
ATOM 12419 C C . GLN B 1 590 ? -23.891 17.812 1.896 1 97.88 590 GLN B C 1
ATOM 12421 O O . GLN B 1 590 ? -23.656 18.891 2.438 1 97.88 590 GLN B O 1
ATOM 12426 N N . VAL B 1 591 ? -22.922 17.062 1.37 1 98.19 591 VAL B N 1
ATOM 12427 C CA . VAL B 1 591 ? -21.516 17.438 1.498 1 98.19 591 VAL B CA 1
ATOM 12428 C C . VAL B 1 591 ? -21.219 18.625 0.583 1 98.19 591 VAL B C 1
ATOM 12430 O O . VAL B 1 591 ? -20.172 19.25 0.702 1 98.19 591 VAL B O 1
ATOM 12433 N N . THR B 1 592 ? -22.109 18.984 -0.321 1 98 592 THR B N 1
ATOM 12434 C CA . THR B 1 592 ? -21.906 20.094 -1.243 1 98 592 THR B CA 1
ATOM 12435 C C . THR B 1 592 ? -22.422 21.406 -0.643 1 98 592 THR B C 1
ATOM 12437 O O . THR B 1 592 ? -22.266 22.469 -1.241 1 98 592 THR B O 1
ATOM 12440 N N . GLU B 1 593 ? -23.062 21.312 0.506 1 98.19 593 GLU B N 1
ATOM 12441 C CA . GLU B 1 593 ? -23.531 22.516 1.166 1 98.19 593 GLU B CA 1
ATOM 12442 C C . GLU B 1 593 ? -22.359 23.453 1.504 1 98.19 593 GLU B C 1
ATOM 12444 O O . GLU B 1 593 ? -21.297 22.984 1.907 1 98.19 593 GLU B O 1
ATOM 12449 N N . SER B 1 594 ? -22.562 24.766 1.263 1 97.31 594 SER B N 1
ATOM 12450 C CA . SER B 1 594 ? -21.5 25.75 1.404 1 97.31 594 SER B CA 1
ATOM 12451 C C . SER B 1 594 ? -22 26.984 2.15 1 97.31 594 SER B C 1
ATOM 12453 O O . SER B 1 594 ? -22.922 27.656 1.705 1 97.31 594 SER B O 1
ATOM 12455 N N . LEU B 1 595 ? -21.406 27.25 3.268 1 97.25 595 LEU B N 1
ATOM 12456 C CA . LEU B 1 595 ? -21.672 28.422 4.094 1 97.25 595 LEU B CA 1
ATOM 12457 C C . LEU B 1 595 ? -20.375 29.141 4.457 1 97.25 595 LEU B C 1
ATOM 12459 O O . LEU B 1 595 ? -19.344 28.5 4.668 1 97.25 595 LEU B O 1
ATOM 12463 N N . ILE B 1 596 ? -20.406 30.422 4.457 1 97.81 596 ILE B N 1
ATOM 12464 C CA . ILE B 1 596 ? -19.297 31.203 5.02 1 97.81 596 ILE B CA 1
ATOM 12465 C C . ILE B 1 596 ? -19.578 31.484 6.496 1 97.81 596 ILE B C 1
ATOM 12467 O O . ILE B 1 596 ? -20.578 32.125 6.84 1 97.81 596 ILE B O 1
ATOM 12471 N N . ALA B 1 597 ? -18.656 31.078 7.32 1 98.19 597 ALA B N 1
ATOM 12472 C CA . ALA B 1 597 ? -18.953 31.078 8.75 1 98.19 597 ALA B CA 1
ATOM 12473 C C . ALA B 1 597 ? -18.047 32.062 9.5 1 98.19 597 ALA B C 1
ATOM 12475 O O . ALA B 1 597 ? -16.938 32.344 9.039 1 98.19 597 ALA B O 1
ATOM 12476 N N . ALA B 1 598 ? -18.562 32.594 10.562 1 98.25 598 ALA B N 1
ATOM 12477 C CA . ALA B 1 598 ? -17.797 33.25 11.602 1 98.25 598 ALA B CA 1
ATOM 12478 C C . ALA B 1 598 ? -17.875 32.5 12.93 1 98.25 598 ALA B C 1
ATOM 12480 O O . ALA B 1 598 ? -18.859 31.812 13.188 1 98.25 598 ALA B O 1
ATOM 12481 N N . GLY B 1 599 ? -16.859 32.562 13.68 1 96.62 599 GLY B N 1
ATOM 12482 C CA . GLY B 1 599 ? -16.812 31.922 14.977 1 96.62 599 GLY B CA 1
ATOM 12483 C C . GLY B 1 599 ? -16.422 32.844 16.109 1 96.62 599 GLY B C 1
ATOM 12484 O O . GLY B 1 599 ? -15.594 33.75 15.914 1 96.62 599 GLY B O 1
ATOM 12485 N N . ILE B 1 600 ? -16.984 32.656 17.234 1 95.44 600 ILE B N 1
ATOM 12486 C CA . ILE B 1 600 ? -16.688 33.5 18.391 1 95.44 600 ILE B CA 1
ATOM 12487 C C . ILE B 1 600 ? -16.719 32.656 19.672 1 95.44 600 ILE B C 1
ATOM 12489 O O . ILE B 1 600 ? -17.422 31.641 19.734 1 95.44 600 ILE B O 1
ATOM 12493 N N . THR B 1 601 ? -15.922 33.062 20.656 1 93.31 601 THR B N 1
ATOM 12494 C CA . THR B 1 601 ? -15.898 32.406 21.969 1 93.31 601 THR B CA 1
ATOM 12495 C C . THR B 1 601 ? -16.516 33.312 23.031 1 93.31 601 THR B C 1
ATOM 12497 O O . THR B 1 601 ? -15.805 33.875 23.891 1 93.31 601 THR B O 1
ATOM 12500 N N . SER B 1 602 ? -17.844 33.438 22.969 1 94.38 602 SER B N 1
ATOM 12501 C CA . SER B 1 602 ? -18.531 34.344 23.891 1 94.38 602 SER B CA 1
ATOM 12502 C C . SER B 1 602 ? -20.016 34 24 1 94.38 602 SER B C 1
ATOM 12504 O O . SER B 1 602 ? -20.609 33.562 23.016 1 94.38 602 SER B O 1
ATOM 12506 N N . HIS B 1 603 ? -20.625 34.312 25.188 1 96.06 603 HIS B N 1
ATOM 12507 C CA . HIS B 1 603 ? -22.062 34.219 25.391 1 96.06 603 HIS B CA 1
ATOM 12508 C C . HIS B 1 603 ? -22.672 35.625 25.578 1 96.06 603 HIS B C 1
ATOM 12510 O O . HIS B 1 603 ? -23.891 35.75 25.734 1 96.06 603 HIS B O 1
ATOM 12516 N N . ASP B 1 604 ? -21.812 36.562 25.484 1 96 604 ASP B N 1
ATOM 12517 C CA . ASP B 1 604 ? -22.234 37.938 25.766 1 96 604 ASP B CA 1
ATOM 12518 C C . ASP B 1 604 ? -23.156 38.469 24.672 1 96 604 ASP B C 1
ATOM 12520 O O . ASP B 1 604 ? -22.766 38.531 23.5 1 96 604 ASP B O 1
ATOM 12524 N N . SER B 1 605 ? -24.312 38.938 25.062 1 96.5 605 SER B N 1
ATOM 12525 C CA . SER B 1 605 ? -25.328 39.344 24.109 1 96.5 605 SER B CA 1
ATOM 12526 C C . SER B 1 605 ? -24.875 40.562 23.297 1 96.5 605 SER B C 1
ATOM 12528 O O . SER B 1 605 ? -25.188 40.656 22.109 1 96.5 605 SER B O 1
ATOM 12530 N N . ILE B 1 606 ? -24.141 41.375 23.906 1 96.81 606 ILE B N 1
ATOM 12531 C CA . ILE B 1 606 ? -23.688 42.594 23.219 1 96.81 606 ILE B CA 1
ATOM 12532 C C . ILE B 1 606 ? -22.656 42.219 22.156 1 96.81 606 ILE B C 1
ATOM 12534 O O . ILE B 1 606 ? -22.734 42.688 21.016 1 96.81 606 ILE B O 1
ATOM 12538 N N . ARG B 1 607 ? -21.719 41.406 22.547 1 96.25 607 ARG B N 1
ATOM 12539 C CA . ARG B 1 607 ? -20.688 40.969 21.609 1 96.25 607 ARG B CA 1
ATOM 12540 C C . ARG B 1 607 ? -21.297 40.156 20.469 1 96.25 607 ARG B C 1
ATOM 12542 O O . ARG B 1 607 ? -20.906 40.344 19.297 1 96.25 607 ARG B O 1
ATOM 12549 N N . LEU B 1 608 ? -22.234 39.344 20.812 1 97.88 608 LEU B N 1
ATOM 12550 C CA . LEU B 1 608 ? -22.875 38.5 19.812 1 97.88 608 LEU B CA 1
ATOM 12551 C C . LEU B 1 608 ? -23.672 39.312 18.812 1 97.88 608 LEU B C 1
ATOM 12553 O O . LEU B 1 608 ? -23.547 39.125 17.594 1 97.88 608 LEU B O 1
ATOM 12557 N N . THR B 1 609 ? -24.453 40.25 19.281 1 97.81 609 THR B N 1
ATOM 12558 C CA . THR B 1 609 ? -25.266 41.062 18.391 1 97.81 609 THR B CA 1
ATOM 12559 C C . THR B 1 609 ? -24.391 41.969 17.547 1 97.81 609 THR B C 1
ATOM 12561 O O . THR B 1 609 ? -24.688 42.188 16.375 1 97.81 609 THR B O 1
ATOM 12564 N N . ALA B 1 610 ? -23.328 42.438 18.156 1 97.88 610 ALA B N 1
ATOM 12565 C CA . ALA B 1 610 ? -22.391 43.25 17.406 1 97.88 610 ALA B CA 1
ATOM 12566 C C . ALA B 1 610 ? -21.75 42.469 16.266 1 97.88 610 ALA B C 1
ATOM 12568 O O . ALA B 1 610 ? -21.594 42.969 15.156 1 97.88 610 ALA B O 1
ATOM 12569 N N . LEU B 1 611 ? -21.297 41.281 16.547 1 98.25 611 LEU B N 1
ATOM 12570 C CA . LEU B 1 611 ? -20.703 40.438 15.516 1 98.25 611 LEU B CA 1
ATOM 12571 C C . LEU B 1 611 ? -21.719 40.094 14.422 1 98.25 611 LEU B C 1
ATOM 12573 O O . LEU B 1 611 ? -21.391 40.125 13.234 1 98.25 611 LEU B O 1
ATOM 12577 N N . ILE B 1 612 ? -22.984 39.781 14.812 1 98.62 612 ILE B N 1
ATOM 12578 C CA . ILE B 1 612 ? -24.047 39.469 13.859 1 98.62 612 ILE B CA 1
ATOM 12579 C C . ILE B 1 612 ? -24.266 40.656 12.93 1 98.62 612 ILE B C 1
ATOM 12581 O O . ILE B 1 612 ? -24.5 40.5 11.734 1 98.62 612 ILE B O 1
ATOM 12585 N N . ASP B 1 613 ? -24.203 41.844 13.484 1 98.44 613 ASP B N 1
ATOM 12586 C CA . ASP B 1 613 ? -24.359 43.031 12.664 1 98.44 613 ASP B CA 1
ATOM 12587 C C . ASP B 1 613 ? -23.25 43.125 11.625 1 98.44 613 ASP B C 1
ATOM 12589 O O . ASP B 1 613 ? -23.5 43.5 10.469 1 98.44 613 ASP B O 1
ATOM 12593 N N . GLN B 1 614 ? -21.984 42.875 12.055 1 98.56 614 GLN B N 1
ATOM 12594 C CA . GLN B 1 614 ? -20.891 42.875 11.094 1 98.56 614 GLN B CA 1
ATOM 12595 C C . GLN B 1 614 ? -21.062 41.781 10.039 1 98.56 614 GLN B C 1
ATOM 12597 O O . GLN B 1 614 ? -20.766 42 8.867 1 98.56 614 GLN B O 1
ATOM 12602 N N . MET B 1 615 ? -21.516 40.594 10.461 1 98.62 615 MET B N 1
ATOM 12603 C CA . MET B 1 615 ? -21.781 39.5 9.555 1 98.62 615 MET B CA 1
ATOM 12604 C C . MET B 1 615 ? -22.797 39.906 8.492 1 98.62 615 MET B C 1
ATOM 12606 O O . MET B 1 615 ? -22.609 39.625 7.305 1 98.62 615 MET B O 1
ATOM 12610 N N . ASP B 1 616 ? -23.844 40.5 8.977 1 98 616 ASP B N 1
ATOM 12611 C CA . ASP B 1 616 ? -24.891 40.969 8.07 1 98 616 ASP B CA 1
ATOM 12612 C C . ASP B 1 616 ? -24.328 41.969 7.062 1 98 616 ASP B C 1
ATOM 12614 O O . ASP B 1 616 ? -24.609 41.875 5.867 1 98 616 ASP B O 1
ATOM 12618 N N . SER B 1 617 ? -23.547 42.844 7.547 1 97.69 617 SER B N 1
ATOM 12619 C CA . SER B 1 617 ? -22.938 43.875 6.703 1 97.69 617 SER B CA 1
ATOM 12620 C C . SER B 1 617 ? -22.047 43.25 5.633 1 97.69 617 SER B C 1
ATOM 12622 O O . SER B 1 617 ? -21.922 43.812 4.535 1 97.69 617 SER B O 1
ATOM 12624 N N . LEU B 1 618 ? -21.391 42.219 5.934 1 98.19 618 LEU B N 1
ATOM 12625 C CA . LEU B 1 618 ? -20.406 41.594 5.055 1 98.19 618 LEU B CA 1
ATOM 12626 C C . LEU B 1 618 ? -21.031 40.469 4.242 1 98.19 618 LEU B C 1
ATOM 12628 O O . LEU B 1 618 ? -20.5 40.062 3.209 1 98.19 618 LEU B O 1
ATOM 12632 N N . GLY B 1 619 ? -22.141 39.906 4.754 1 97.19 619 GLY B N 1
ATOM 12633 C CA . GLY B 1 619 ? -22.812 38.812 4.066 1 97.19 619 GLY B CA 1
ATOM 12634 C C . GLY B 1 619 ? -22.359 37.469 4.539 1 97.19 619 GLY B C 1
ATOM 12635 O O . GLY B 1 619 ? -22.344 36.5 3.762 1 97.19 619 GLY B O 1
ATOM 12636 N N . PHE B 1 620 ? -21.844 37.281 5.758 1 98.38 620 PHE B N 1
ATOM 12637 C CA . PHE B 1 620 ? -21.609 35.969 6.367 1 98.38 620 PHE B CA 1
ATOM 12638 C C . PHE B 1 620 ? -22.922 35.219 6.586 1 98.38 620 PHE B C 1
ATOM 12640 O O . PHE B 1 620 ? -23.984 35.844 6.688 1 98.38 620 PHE B O 1
ATOM 12647 N N . GLU B 1 621 ? -22.828 33.938 6.715 1 98.38 621 GLU B N 1
ATOM 12648 C CA . GLU B 1 621 ? -24.062 33.125 6.574 1 98.38 621 GLU B CA 1
ATOM 12649 C C . GLU B 1 621 ? -24.25 32.219 7.77 1 98.38 621 GLU B C 1
ATOM 12651 O O . GLU B 1 621 ? -25.359 31.703 7.988 1 98.38 621 GLU B O 1
ATOM 12656 N N . GLN B 1 622 ? -23.25 31.969 8.555 1 98.38 622 GLN B N 1
ATOM 12657 C CA . GLN B 1 622 ? -23.297 31.047 9.68 1 98.38 622 GLN B CA 1
ATOM 12658 C C . GLN B 1 622 ? -22.5 31.578 10.867 1 98.38 622 GLN B C 1
ATOM 12660 O O . GLN B 1 622 ? -21.406 32.125 10.695 1 98.38 622 GLN B O 1
ATOM 12665 N N . LEU B 1 623 ? -23.094 31.562 12 1 98.38 623 LEU B N 1
ATOM 12666 C CA . LEU B 1 623 ? -22.375 31.875 13.234 1 98.38 623 LEU B CA 1
ATOM 12667 C C . LEU B 1 623 ? -22.188 30.625 14.086 1 98.38 623 LEU B C 1
ATOM 12669 O O . LEU B 1 623 ? -23.156 29.922 14.391 1 98.38 623 LEU B O 1
ATOM 12673 N N . ASP B 1 624 ? -21.016 30.359 14.398 1 96.81 624 ASP B N 1
ATOM 12674 C CA . ASP B 1 624 ? -20.672 29.234 15.266 1 96.81 624 ASP B CA 1
ATOM 12675 C C . ASP B 1 624 ? -20.156 29.719 16.625 1 96.81 624 ASP B C 1
ATOM 12677 O O . ASP B 1 624 ? -19.172 30.453 16.703 1 96.81 624 ASP B O 1
ATOM 12681 N N . ILE B 1 625 ? -20.844 29.344 17.672 1 97.38 625 ILE B N 1
ATOM 12682 C CA . ILE B 1 625 ? -20.359 29.609 19.031 1 97.38 625 ILE B CA 1
ATOM 12683 C C . ILE B 1 625 ? -19.297 28.594 19.406 1 97.38 625 ILE B C 1
ATOM 12685 O O . ILE B 1 625 ? -19.625 27.453 19.781 1 97.38 625 ILE B O 1
ATOM 12689 N N . GLN B 1 626 ? -18.109 29.016 19.453 1 93.44 626 GLN B N 1
ATOM 12690 C CA . GLN B 1 626 ? -16.969 28.125 19.609 1 93.44 626 GLN B CA 1
ATOM 12691 C C . GLN B 1 626 ? -16.625 27.891 21.078 1 93.44 626 GLN B C 1
ATOM 12693 O O . GLN B 1 626 ? -17.109 28.609 21.953 1 93.44 626 GLN B O 1
ATOM 12698 N N . ALA B 1 627 ? -15.75 26.906 21.234 1 87.12 627 ALA B N 1
ATOM 12699 C CA . ALA B 1 627 ? -15.219 26.625 22.562 1 87.12 627 ALA B CA 1
ATOM 12700 C C . ALA B 1 627 ? -14.117 27.609 22.938 1 87.12 627 ALA B C 1
ATOM 12702 O O . ALA B 1 627 ? -13.328 28.016 22.078 1 87.12 627 ALA B O 1
ATOM 12703 N N . TRP B 1 628 ? -13.93 28.094 24.172 1 80 628 TRP B N 1
ATOM 12704 C CA . TRP B 1 628 ? -14.75 27.812 25.344 1 80 628 TRP B CA 1
ATOM 12705 C C . TRP B 1 628 ? -15.625 29.031 25.688 1 80 628 TRP B C 1
ATOM 12707 O O . TRP B 1 628 ? -15.156 30.172 25.656 1 80 628 TRP B O 1
ATOM 12717 N N . PRO B 1 629 ? -16.906 28.906 25.781 1 87 629 PRO B N 1
ATOM 12718 C CA . PRO B 1 629 ? -17.484 27.734 26.422 1 87 629 PRO B CA 1
ATOM 12719 C C . PRO B 1 629 ? -18.312 26.875 25.469 1 87 629 PRO B C 1
ATOM 12721 O O . PRO B 1 629 ? -18.828 25.812 25.859 1 87 629 PRO B O 1
ATOM 12724 N N . GLY B 1 630 ? -18.625 27.266 24.312 1 93.5 630 GLY B N 1
ATOM 12725 C CA . GLY B 1 630 ? -19.562 26.531 23.469 1 93.5 630 GLY B CA 1
ATOM 12726 C C . GLY B 1 630 ? -21 26.656 23.906 1 93.5 630 GLY B C 1
ATOM 12727 O O . GLY B 1 630 ? -21.422 27.703 24.406 1 93.5 630 GLY B O 1
ATOM 12728 N N . VAL B 1 631 ? -21.781 25.656 23.547 1 96.81 631 VAL B N 1
ATOM 12729 C CA . VAL B 1 631 ? -23.203 25.641 23.906 1 96.81 631 VAL B CA 1
ATOM 12730 C C . VAL B 1 631 ? -23.562 24.281 24.5 1 96.81 631 VAL B C 1
ATOM 12732 O O . VAL B 1 631 ? -23.125 23.25 24.016 1 96.81 631 VAL B O 1
ATOM 12735 N N . SER B 1 632 ? -24.281 24.297 25.625 1 96.12 632 SER B N 1
ATOM 12736 C CA . SER B 1 632 ? -24.828 23.078 26.203 1 96.12 632 SER B CA 1
ATOM 12737 C C . SER B 1 632 ? -26.203 22.766 25.641 1 96.12 632 SER B C 1
ATOM 12739 O O . SER B 1 632 ? -27.203 23.312 26.094 1 96.12 632 SER B O 1
ATOM 12741 N N . HIS B 1 633 ? -26.344 21.875 24.828 1 96.62 633 HIS B N 1
ATOM 12742 C CA . HIS B 1 633 ? -27.547 21.656 24.031 1 96.62 633 HIS B CA 1
ATOM 12743 C C . HIS B 1 633 ? -28.609 20.906 24.828 1 96.62 633 HIS B C 1
ATOM 12745 O O . HIS B 1 633 ? -29.75 20.766 24.391 1 96.62 633 HIS B O 1
ATOM 12751 N N . ASP B 1 634 ? -28.234 20.375 26.016 1 95.5 634 ASP B N 1
ATOM 12752 C CA . ASP B 1 634 ? -29.219 19.719 26.859 1 95.5 634 ASP B CA 1
ATOM 12753 C C . ASP B 1 634 ? -29.656 20.609 28.016 1 95.5 634 ASP B C 1
ATOM 12755 O O . ASP B 1 634 ? -30.391 20.188 28.906 1 95.5 634 ASP B O 1
ATOM 12759 N N . ASN B 1 635 ? -29.141 21.781 28.078 1 97.25 635 ASN B N 1
ATOM 12760 C CA . ASN B 1 635 ? -29.531 22.75 29.094 1 97.25 635 ASN B CA 1
ATOM 12761 C C . ASN B 1 635 ? -30.844 23.438 28.75 1 97.25 635 ASN B C 1
ATOM 12763 O O . ASN B 1 635 ? -30.891 24.312 27.875 1 97.25 635 ASN B O 1
ATOM 12767 N N . LEU B 1 636 ? -31.891 23.188 29.562 1 97.62 636 LEU B N 1
ATOM 12768 C CA . LEU B 1 636 ? -33.219 23.719 29.266 1 97.62 636 LEU B CA 1
ATOM 12769 C C . LEU B 1 636 ? -33.625 24.75 30.312 1 97.62 636 LEU B C 1
ATOM 12771 O O . LEU B 1 636 ? -34.812 25.047 30.469 1 97.62 636 LEU B O 1
ATOM 12775 N N . ASP B 1 637 ? -32.625 25.203 30.984 1 97.81 637 ASP B N 1
ATOM 12776 C CA . ASP B 1 637 ? -32.906 26.328 31.859 1 97.81 637 ASP B CA 1
ATOM 12777 C C . ASP B 1 637 ? -33.594 27.453 31.094 1 97.81 637 ASP B C 1
ATOM 12779 O O . ASP B 1 637 ? -33.156 27.797 29.984 1 97.81 637 ASP B O 1
ATOM 12783 N N . SER B 1 638 ? -34.562 28.031 31.719 1 97.38 638 SER B N 1
ATOM 12784 C CA . SER B 1 638 ? -35.375 29.016 31.031 1 97.38 638 SER B CA 1
ATOM 12785 C C . SER B 1 638 ? -34.562 30.219 30.594 1 97.38 638 SER B C 1
ATOM 12787 O O . SER B 1 638 ? -34.719 30.734 29.484 1 97.38 638 SER B O 1
ATOM 12789 N N . ALA B 1 639 ? -33.719 30.672 31.469 1 97.56 639 ALA B N 1
ATOM 12790 C CA . ALA B 1 639 ? -32.875 31.828 31.125 1 97.56 639 ALA B CA 1
ATOM 12791 C C . ALA B 1 639 ? -31.906 31.5 30 1 97.56 639 ALA B C 1
ATOM 12793 O O . ALA B 1 639 ? -31.656 32.344 29.125 1 97.56 639 ALA B O 1
ATOM 12794 N N . TYR B 1 640 ? -31.391 30.328 30.062 1 97.69 640 TYR B N 1
ATOM 12795 C CA . TYR B 1 640 ? -30.438 29.875 29.062 1 97.69 640 TYR B CA 1
ATOM 12796 C C . TYR B 1 640 ? -31.109 29.75 27.703 1 97.69 640 TYR B C 1
ATOM 12798 O O . TYR B 1 640 ? -30.594 30.266 26.703 1 97.69 640 TYR B O 1
ATOM 12806 N N . VAL B 1 641 ? -32.25 29.141 27.625 1 98.12 641 VAL B N 1
ATOM 12807 C CA . VAL B 1 641 ? -33 28.922 26.391 1 98.12 641 VAL B CA 1
ATOM 12808 C C . VAL B 1 641 ? -33.469 30.266 25.844 1 98.12 641 VAL B C 1
ATOM 12810 O O . VAL B 1 641 ? -33.438 30.5 24.625 1 98.12 641 VAL B O 1
ATOM 12813 N N . ARG B 1 642 ? -33.938 31.156 26.703 1 97.56 642 ARG B N 1
ATOM 12814 C CA . ARG B 1 642 ? -34.375 32.469 26.266 1 97.56 642 ARG B CA 1
ATOM 12815 C C . ARG B 1 642 ? -33.25 33.25 25.641 1 97.56 642 ARG B C 1
ATOM 12817 O O . ARG B 1 642 ? -33.438 33.969 24.641 1 97.56 642 ARG B O 1
ATOM 12824 N N . HIS B 1 643 ? -32.125 33.125 26.281 1 97.81 643 HIS B N 1
ATOM 12825 C CA . HIS B 1 643 ? -30.938 33.812 25.766 1 97.81 643 HIS B CA 1
ATOM 12826 C C . HIS B 1 643 ? -30.641 33.375 24.328 1 97.81 643 HIS B C 1
ATOM 12828 O O . HIS B 1 643 ? -30.547 34.188 23.422 1 97.81 643 HIS B O 1
ATOM 12834 N N . TRP B 1 644 ? -30.594 32.125 24.094 1 98.25 644 TRP B N 1
ATOM 12835 C CA . TRP B 1 644 ? -30.188 31.625 22.781 1 98.25 644 TRP B CA 1
ATOM 12836 C C . TRP B 1 644 ? -31.312 31.75 21.766 1 98.25 644 TRP B C 1
ATOM 12838 O O . TRP B 1 644 ? -31.062 31.984 20.578 1 98.25 644 TRP B O 1
ATOM 12848 N N . ARG B 1 645 ? -32.562 31.609 22.203 1 98 645 ARG B N 1
ATOM 12849 C CA . ARG B 1 645 ? -33.688 31.891 21.328 1 98 645 ARG B CA 1
ATOM 12850 C C . ARG B 1 645 ? -33.625 33.312 20.797 1 98 645 ARG B C 1
ATOM 12852 O O . ARG B 1 645 ? -33.875 33.562 19.609 1 98 645 ARG B O 1
ATOM 12859 N N . GLY B 1 646 ? -33.312 34.25 21.719 1 98.25 646 GLY B N 1
ATOM 12860 C CA . GLY B 1 646 ? -33.188 35.625 21.328 1 98.25 646 GLY B CA 1
ATOM 12861 C C . GLY B 1 646 ? -32.094 35.906 20.328 1 98.25 646 GLY B C 1
ATOM 12862 O O . GLY B 1 646 ? -32.312 36.594 19.328 1 98.25 646 GLY B O 1
ATOM 12863 N N . ILE B 1 647 ? -30.922 35.375 20.609 1 98.31 647 ILE B N 1
ATOM 12864 C CA . ILE B 1 647 ? -29.781 35.562 19.719 1 98.31 647 ILE B CA 1
ATOM 12865 C C . ILE B 1 647 ? -30.062 34.938 18.359 1 98.31 647 ILE B C 1
ATOM 12867 O O . ILE B 1 647 ? -29.781 35.531 17.312 1 98.31 647 ILE B O 1
ATOM 12871 N N . ALA B 1 648 ? -30.656 33.719 18.359 1 98.38 648 ALA B N 1
ATOM 12872 C CA . ALA B 1 648 ? -30.969 33 17.125 1 98.38 648 ALA B CA 1
ATOM 12873 C C . ALA B 1 648 ? -32 33.75 16.297 1 98.38 648 ALA B C 1
ATOM 12875 O O . ALA B 1 648 ? -31.906 33.812 15.07 1 98.38 648 ALA B O 1
ATOM 12876 N N . ALA B 1 649 ? -32.969 34.281 16.938 1 97.94 649 ALA B N 1
ATOM 12877 C CA . ALA B 1 649 ? -34 35.062 16.234 1 97.94 649 ALA B CA 1
ATOM 12878 C C . ALA B 1 649 ? -33.375 36.312 15.609 1 97.94 649 ALA B C 1
ATOM 12880 O O . ALA B 1 649 ? -33.75 36.688 14.5 1 97.94 649 ALA B O 1
ATOM 12881 N N . TYR B 1 650 ? -32.531 36.906 16.359 1 98.31 650 TYR B N 1
ATOM 12882 C CA . TYR B 1 650 ? -31.844 38.094 15.82 1 98.31 650 TYR B CA 1
ATOM 12883 C C . TYR B 1 650 ? -31.016 37.75 14.586 1 98.31 650 TYR B C 1
ATOM 12885 O O . TYR B 1 650 ? -31.094 38.438 13.57 1 98.31 650 TYR B O 1
ATOM 12893 N N . ALA B 1 651 ? -30.281 36.719 14.625 1 98.62 651 ALA B N 1
ATOM 12894 C CA . ALA B 1 651 ? -29.484 36.25 13.492 1 98.62 651 ALA B CA 1
ATOM 12895 C C . ALA B 1 651 ? -30.391 35.875 12.312 1 98.62 651 ALA B C 1
ATOM 12897 O O . ALA B 1 651 ? -30.094 36.25 11.172 1 98.62 651 ALA B O 1
ATOM 12898 N N . ALA B 1 652 ? -31.453 35.156 12.617 1 97.88 652 ALA B N 1
ATOM 12899 C CA . ALA B 1 652 ? -32.375 34.75 11.586 1 97.88 652 ALA B CA 1
ATOM 12900 C C . ALA B 1 652 ? -33 35.938 10.859 1 97.88 652 ALA B C 1
ATOM 12902 O O . ALA B 1 652 ? -33.25 35.875 9.656 1 97.88 652 ALA B O 1
ATOM 12903 N N . SER B 1 653 ? -33.219 36.938 11.57 1 97.88 653 SER B N 1
ATOM 12904 C CA . SER B 1 653 ? -33.781 38.156 10.977 1 97.88 653 SER B CA 1
ATOM 12905 C C . SER B 1 653 ? -32.844 38.75 9.945 1 97.88 653 SER B C 1
ATOM 12907 O O . SER B 1 653 ? -33.25 39.531 9.094 1 97.88 653 SER B O 1
ATOM 12909 N N . LYS B 1 654 ? -31.609 38.375 10.078 1 97.56 654 LYS B N 1
ATOM 12910 C CA . LYS B 1 654 ? -30.578 38.844 9.156 1 97.56 654 LYS B CA 1
ATOM 12911 C C . LYS B 1 654 ? -30.172 37.781 8.164 1 97.56 654 LYS B C 1
ATOM 12913 O O . LYS B 1 654 ? -29.188 37.938 7.434 1 97.56 654 LYS B O 1
ATOM 12918 N N . GLY B 1 655 ? -30.828 36.656 8.156 1 96.5 655 GLY B N 1
ATOM 12919 C CA . GLY B 1 655 ? -30.547 35.594 7.23 1 96.5 655 GLY B CA 1
ATOM 12920 C C . GLY B 1 655 ? -29.344 34.75 7.629 1 96.5 655 GLY B C 1
ATOM 12921 O O . GLY B 1 655 ? -28.719 34.125 6.781 1 96.5 655 GLY B O 1
ATOM 12922 N N . ILE B 1 656 ? -28.875 34.75 8.852 1 98.44 656 ILE B N 1
ATOM 12923 C CA . ILE B 1 656 ? -27.734 34.031 9.367 1 98.44 656 ILE B CA 1
ATOM 12924 C C . ILE B 1 656 ? -28.203 32.844 10.219 1 98.44 656 ILE B C 1
ATOM 12926 O O . ILE B 1 656 ? -29.047 33.031 11.094 1 98.44 656 ILE B O 1
ATOM 12930 N N . VAL B 1 657 ? -27.719 31.703 9.945 1 97.94 657 VAL B N 1
ATOM 12931 C CA . VAL B 1 657 ? -28.016 30.547 10.789 1 97.94 657 VAL B CA 1
ATOM 12932 C C . VAL B 1 657 ? -26.984 30.453 11.914 1 97.94 657 VAL B C 1
ATOM 12934 O O . VAL B 1 657 ? -25.844 30.859 11.742 1 97.94 657 VAL B O 1
ATOM 12937 N N . ILE B 1 658 ? -27.375 29.891 13.047 1 97.5 658 ILE B N 1
ATOM 12938 C CA . ILE B 1 658 ? -26.453 29.859 14.18 1 97.5 658 ILE B CA 1
ATOM 12939 C C . ILE B 1 658 ? -26.469 28.469 14.805 1 97.5 658 ILE B C 1
ATOM 12941 O O . ILE B 1 658 ? -27.422 27.703 14.617 1 97.5 658 ILE B O 1
ATOM 12945 N N . GLY B 1 659 ? -25.453 28.125 15.445 1 95.94 659 GLY B N 1
ATOM 12946 C CA . GLY B 1 659 ? -25.266 26.938 16.266 1 95.94 659 GLY B CA 1
ATOM 12947 C C . GLY B 1 659 ? -24.062 27.016 17.172 1 95.94 659 GLY B C 1
ATOM 12948 O O . GLY B 1 659 ? -23.422 28.078 17.281 1 95.94 659 GLY B O 1
ATOM 12949 N N . GLY B 1 660 ? -23.797 25.984 17.906 1 95.44 660 GLY B N 1
ATOM 12950 C CA . GLY B 1 660 ? -22.703 26.016 18.875 1 95.44 660 GLY B CA 1
ATOM 12951 C C . GLY B 1 660 ? -21.953 24.703 18.969 1 95.44 660 GLY B C 1
ATOM 12952 O O . GLY B 1 660 ? -22.469 23.656 18.562 1 95.44 660 GLY B O 1
ATOM 12953 N N . TYR B 1 661 ? -20.75 24.844 19.422 1 95.44 661 TYR B N 1
ATOM 12954 C CA . TYR B 1 661 ? -19.844 23.734 19.703 1 95.44 661 TYR B CA 1
ATOM 12955 C C . TYR B 1 661 ? -20.234 23.031 21 1 95.44 661 TYR B C 1
ATOM 12957 O O . TYR B 1 661 ? -20.578 23.672 21.984 1 95.44 661 TYR B O 1
ATOM 12965 N N . GLU B 1 662 ? -20.156 21.719 20.922 1 94.38 662 GLU B N 1
ATOM 12966 C CA . GLU B 1 662 ? -20.234 20.938 22.156 1 94.38 662 GLU B CA 1
ATOM 12967 C C . GLU B 1 662 ? -19.422 19.641 22.047 1 94.38 662 GLU B C 1
ATOM 12969 O O . GLU B 1 662 ? -19.469 18.953 21.031 1 94.38 662 GLU B O 1
ATOM 12974 N N . LEU B 1 663 ? -18.625 19.391 23.062 1 90.56 663 LEU B N 1
ATOM 12975 C CA . LEU B 1 663 ? -18.016 18.062 23.234 1 90.56 663 LEU B CA 1
ATOM 12976 C C . LEU B 1 663 ? -19.047 17.062 23.719 1 90.56 663 LEU B C 1
ATOM 12978 O O . LEU B 1 663 ? -19.469 17.109 24.875 1 90.56 663 LEU B O 1
ATOM 12982 N N . GLN B 1 664 ? -19.328 16.125 22.953 1 89.81 664 GLN B N 1
ATOM 12983 C CA . GLN B 1 664 ? -20.547 15.375 23.234 1 89.81 664 GLN B CA 1
ATOM 12984 C C . GLN B 1 664 ? -20.25 14.07 23.969 1 89.81 664 GLN B C 1
ATOM 12986 O O . GLN B 1 664 ? -20.75 13.844 25.062 1 89.81 664 GLN B O 1
ATOM 12991 N N . ILE B 1 665 ? -19.406 13.203 23.375 1 90.88 665 ILE B N 1
ATOM 12992 C CA . ILE B 1 665 ? -19.266 11.852 23.891 1 90.88 665 ILE B CA 1
ATOM 12993 C C . ILE B 1 665 ? -17.812 11.609 24.344 1 90.88 665 ILE B C 1
ATOM 12995 O O . ILE B 1 665 ? -17.578 11.148 25.453 1 90.88 665 ILE B O 1
ATOM 12999 N N . ALA B 1 666 ? -16.875 11.938 23.516 1 84.5 666 ALA B N 1
ATOM 13000 C CA . ALA B 1 666 ? -15.469 11.648 23.766 1 84.5 666 ALA B CA 1
ATOM 13001 C C . ALA B 1 666 ? -14.93 12.5 24.922 1 84.5 666 ALA B C 1
ATOM 13003 O O . ALA B 1 666 ? -15.258 13.68 25.031 1 84.5 666 ALA B O 1
ATOM 13004 N N . SER B 1 667 ? -14.148 11.93 25.734 1 74.88 667 SER B N 1
ATOM 13005 C CA . SER B 1 667 ? -13.445 12.594 26.828 1 74.88 667 SER B CA 1
ATOM 13006 C C . SER B 1 667 ? -14.422 13.195 27.828 1 74.88 667 SER B C 1
ATOM 13008 O O . SER B 1 667 ? -14.094 14.148 28.531 1 74.88 667 SER B O 1
ATOM 13010 N N . ARG B 1 668 ? -15.625 12.695 27.797 1 79.69 668 ARG B N 1
ATOM 13011 C CA . ARG B 1 668 ? -16.656 13.25 28.672 1 79.69 668 ARG B CA 1
ATOM 13012 C C . ARG B 1 668 ? -17.359 12.156 29.469 1 79.69 668 ARG B C 1
ATOM 13014 O O . ARG B 1 668 ? -18.438 11.695 29.062 1 79.69 668 ARG B O 1
ATOM 13021 N N . GLY B 1 669 ? -16.797 11.883 30.531 1 85.38 669 GLY B N 1
ATOM 13022 C CA . GLY B 1 669 ? -17.516 11.008 31.453 1 85.38 669 GLY B CA 1
ATOM 13023 C C . GLY B 1 669 ? -18.719 11.672 32.094 1 85.38 669 GLY B C 1
ATOM 13024 O O . GLY B 1 669 ? -18.703 12.875 32.375 1 85.38 669 GLY B O 1
ATOM 13025 N N . ARG B 1 670 ? -19.797 10.969 32.25 1 91.19 670 ARG B N 1
ATOM 13026 C CA . ARG B 1 670 ? -21.047 11.5 32.781 1 91.19 670 ARG B CA 1
ATOM 13027 C C . ARG B 1 670 ? -21.453 10.766 34.062 1 91.19 670 ARG B C 1
ATOM 13029 O O . ARG B 1 670 ? -22.594 10.891 34.5 1 91.19 670 ARG B O 1
ATOM 13036 N N . GLY B 1 671 ? -20.562 9.969 34.5 1 91.94 671 GLY B N 1
ATOM 13037 C CA . GLY B 1 671 ? -20.844 9.195 35.688 1 91.94 671 GLY B CA 1
ATOM 13038 C C . GLY B 1 671 ? -20.672 7.703 35.5 1 91.94 671 GLY B C 1
ATOM 13039 O O . GLY B 1 671 ? -20.891 7.188 34.406 1 91.94 671 GLY B O 1
ATOM 13040 N N . ASP B 1 672 ? -20.422 6.949 36.469 1 90.81 672 ASP B N 1
ATOM 13041 C CA . ASP B 1 672 ? -20.078 5.531 36.438 1 90.81 672 ASP B CA 1
ATOM 13042 C C . ASP B 1 672 ? -21.203 4.699 35.844 1 90.81 672 ASP B C 1
ATOM 13044 O O . ASP B 1 672 ? -20.969 3.703 35.156 1 90.81 672 ASP B O 1
ATOM 13048 N N . SER B 1 673 ? -22.375 5.113 36.125 1 93.94 673 SER B N 1
ATOM 13049 C CA . SER B 1 673 ? -23.547 4.316 35.75 1 93.94 673 SER B CA 1
ATOM 13050 C C . SER B 1 673 ? -23.781 4.375 34.219 1 93.94 673 SER B C 1
ATOM 13052 O O . SER B 1 673 ? -24.516 3.549 33.688 1 93.94 673 SER B O 1
ATOM 13054 N N . VAL B 1 674 ? -23.172 5.352 33.531 1 96.88 674 VAL B N 1
ATOM 13055 C CA . VAL B 1 674 ? -23.5 5.492 32.094 1 96.88 674 VAL B CA 1
ATOM 13056 C C . VAL B 1 674 ? -22.203 5.523 31.281 1 96.88 674 VAL B C 1
ATOM 13058 O O . VAL B 1 674 ? -22.25 5.484 30.047 1 96.88 674 VAL B O 1
ATOM 13061 N N . ASP B 1 675 ? -21.094 5.539 31.938 1 96.12 675 ASP B N 1
ATOM 13062 C CA . ASP B 1 675 ? -19.828 5.617 31.234 1 96.12 675 ASP B CA 1
ATOM 13063 C C . ASP B 1 675 ? -19.438 4.266 30.641 1 96.12 675 ASP B C 1
ATOM 13065 O O . ASP B 1 675 ? -19.875 3.221 31.125 1 96.12 675 ASP B O 1
ATOM 13069 N N . CYS B 1 676 ? -18.641 4.32 29.641 1 96.25 676 CYS B N 1
ATOM 13070 C CA . CYS B 1 676 ? -18.109 3.094 29.047 1 96.25 676 CYS B CA 1
ATOM 13071 C C . CYS B 1 676 ? -17.281 2.311 30.062 1 96.25 676 CYS B C 1
ATOM 13073 O O . CYS B 1 676 ? -16.547 2.896 30.859 1 96.25 676 CYS B O 1
ATOM 13075 N N . VAL B 1 677 ? -17.469 1.047 30.016 1 95.44 677 VAL B N 1
ATOM 13076 C CA . VAL B 1 677 ? -16.688 0.148 30.859 1 95.44 677 VAL B CA 1
ATOM 13077 C C . VAL B 1 677 ? -15.547 -0.465 30.031 1 95.44 677 VAL B C 1
ATOM 13079 O O . VAL B 1 677 ? -15.789 -1.081 28.984 1 95.44 677 VAL B O 1
ATOM 13082 N N . HIS B 1 678 ? -14.414 -0.336 30.5 1 90.38 678 HIS B N 1
ATOM 13083 C CA . HIS B 1 678 ? -13.25 -0.862 29.797 1 90.38 678 HIS B CA 1
ATOM 13084 C C . HIS B 1 678 ? -13.242 -2.387 29.797 1 90.38 678 HIS B C 1
ATOM 13086 O O . HIS B 1 678 ? -13.359 -3.006 30.859 1 90.38 678 HIS B O 1
ATOM 13092 N N . PRO B 1 679 ? -13.008 -3.039 28.641 1 90.5 679 PRO B N 1
ATOM 13093 C CA . PRO B 1 679 ? -13.133 -4.496 28.547 1 90.5 679 PRO B CA 1
ATOM 13094 C C . PRO B 1 679 ? -12.094 -5.23 29.391 1 90.5 679 PRO B C 1
ATOM 13096 O O . PRO B 1 679 ? -12.383 -6.289 29.953 1 90.5 679 PRO B O 1
ATOM 13099 N N . GLU B 1 680 ? -10.922 -4.809 29.547 1 84.06 680 GLU B N 1
ATOM 13100 C CA . GLU B 1 680 ? -9.852 -5.516 30.234 1 84.06 680 GLU B CA 1
ATOM 13101 C C . GLU B 1 680 ? -9.914 -5.289 31.734 1 84.06 680 GLU B C 1
ATOM 13103 O O . GLU B 1 680 ? -9.711 -6.215 32.531 1 84.06 680 GLU B O 1
ATOM 13108 N N . THR B 1 681 ? -10.281 -4.02 32.188 1 84.06 681 THR B N 1
ATOM 13109 C CA . THR B 1 681 ? -10.258 -3.695 33.625 1 84.06 681 THR B CA 1
ATOM 13110 C C . THR B 1 681 ? -11.617 -3.947 34.25 1 84.06 681 THR B C 1
ATOM 13112 O O . THR B 1 681 ? -11.711 -4.117 35.469 1 84.06 681 THR B O 1
ATOM 13115 N N . GLY B 1 682 ? -12.617 -3.816 33.469 1 89.5 682 GLY B N 1
ATOM 13116 C CA . GLY B 1 682 ? -13.969 -3.957 34 1 89.5 682 GLY B CA 1
ATOM 13117 C C . GLY B 1 682 ? -14.461 -2.719 34.719 1 89.5 682 GLY B C 1
ATOM 13118 O O . GLY B 1 682 ? -15.516 -2.744 35.375 1 89.5 682 GLY B O 1
ATOM 13119 N N . ARG B 1 683 ? -13.695 -1.685 34.719 1 89.06 683 ARG B N 1
ATOM 13120 C CA . ARG B 1 683 ? -14.023 -0.399 35.312 1 89.06 683 ARG B CA 1
ATOM 13121 C C . ARG B 1 683 ? -14.234 0.673 34.25 1 89.06 683 ARG B C 1
ATOM 13123 O O . ARG B 1 683 ? -13.883 0.476 33.094 1 89.06 683 ARG B O 1
ATOM 13130 N N . PRO B 1 684 ? -14.883 1.75 34.688 1 89.06 684 PRO B N 1
ATOM 13131 C CA . PRO B 1 684 ? -15.016 2.83 33.688 1 89.06 684 PRO B CA 1
ATOM 13132 C C . PRO B 1 684 ? -13.68 3.258 33.094 1 89.06 684 PRO B C 1
ATOM 13134 O O . PRO B 1 684 ? -12.68 3.336 33.812 1 89.06 684 PRO B O 1
ATOM 13137 N N . GLY B 1 685 ? -13.602 3.445 31.875 1 84.12 685 GLY B N 1
ATOM 13138 C CA . GLY B 1 685 ? -12.398 3.816 31.141 1 84.12 685 GLY B CA 1
ATOM 13139 C C . GLY B 1 685 ? -12.57 3.729 29.625 1 84.12 685 GLY B C 1
ATOM 13140 O O . GLY B 1 685 ? -13.383 2.941 29.141 1 84.12 685 GLY B O 1
ATOM 13141 N N . SER B 1 686 ? -11.852 4.578 28.906 1 83.62 686 SER B N 1
ATOM 13142 C CA . SER B 1 686 ? -11.875 4.617 27.438 1 83.62 686 SER B CA 1
ATOM 13143 C C . SER B 1 686 ? -10.539 5.094 26.875 1 83.62 686 SER B C 1
ATOM 13145 O O . SER B 1 686 ? -9.617 5.395 27.625 1 83.62 686 SER B O 1
ATOM 13147 N N . LEU B 1 687 ? -10.297 5.062 25.562 1 78.5 687 LEU B N 1
ATOM 13148 C CA . LEU B 1 687 ? -9.086 5.535 24.906 1 78.5 687 LEU B CA 1
ATOM 13149 C C . LEU B 1 687 ? -8.961 7.051 25.031 1 78.5 687 LEU B C 1
ATOM 13151 O O . LEU B 1 687 ? -7.859 7.598 24.953 1 78.5 687 LEU B O 1
ATOM 13155 N N . PHE B 1 688 ? -10.094 7.703 25.141 1 76.31 688 PHE B N 1
ATOM 13156 C CA . PHE B 1 688 ? -10.094 9.156 25.297 1 76.31 688 PHE B CA 1
ATOM 13157 C C . PHE B 1 688 ? -10.391 9.531 26.75 1 76.31 688 PHE B C 1
ATOM 13159 O O . PHE B 1 688 ? -11.258 10.375 27 1 76.31 688 PHE B O 1
ATOM 13166 N N . GLY B 1 689 ? -9.609 8.93 27.688 1 75.81 689 GLY B N 1
ATOM 13167 C CA . GLY B 1 689 ? -9.844 9.188 29.109 1 75.81 689 GLY B CA 1
ATOM 13168 C C . GLY B 1 689 ? -11.102 8.531 29.625 1 75.81 689 GLY B C 1
ATOM 13169 O O . GLY B 1 689 ? -11.062 7.418 30.156 1 75.81 689 GLY B O 1
ATOM 13170 N N . GLN B 1 690 ? -12.188 9.18 29.531 1 83.12 690 GLN B N 1
ATOM 13171 C CA . GLN B 1 690 ? -13.492 8.625 29.875 1 83.12 690 GLN B CA 1
ATOM 13172 C C . GLN B 1 690 ? -14.57 9.148 28.922 1 83.12 690 GLN B C 1
ATOM 13174 O O . GLN B 1 690 ? -14.695 10.359 28.719 1 83.12 690 GLN B O 1
ATOM 13179 N N . SER B 1 691 ? -15.258 8.227 28.375 1 91.81 691 SER B N 1
ATOM 13180 C CA . SER B 1 691 ? -16.359 8.555 27.469 1 91.81 691 SER B CA 1
ATOM 13181 C C . SER B 1 691 ? -17.672 7.969 27.969 1 91.81 691 SER B C 1
ATOM 13183 O O . SER B 1 691 ? -17.688 6.922 28.625 1 91.81 691 SER B O 1
ATOM 13185 N N . VAL B 1 692 ? -18.656 8.609 27.688 1 95.56 692 VAL B N 1
ATOM 13186 C CA . VAL B 1 692 ? -19.969 8.062 28.016 1 95.56 692 VAL B CA 1
ATOM 13187 C C . VAL B 1 692 ? -20.359 6.992 26.984 1 95.56 692 VAL B C 1
ATOM 13189 O O . VAL B 1 692 ? -19.922 7.043 25.844 1 95.56 692 VAL B O 1
ATOM 13192 N N . CYS B 1 693 ? -21.047 5.973 27.484 1 97.19 693 CYS B N 1
ATOM 13193 C CA . CYS B 1 693 ? -21.625 4.973 26.609 1 97.19 693 CYS B CA 1
ATOM 13194 C C . CYS B 1 693 ? -22.953 5.461 26.031 1 97.19 693 CYS B C 1
ATOM 13196 O O . CYS B 1 693 ? -23.938 5.629 26.766 1 97.19 693 CYS B O 1
ATOM 13198 N N . VAL B 1 694 ? -23.016 5.613 24.703 1 97.19 694 VAL B N 1
ATOM 13199 C CA . VAL B 1 694 ? -24.203 6.133 24.047 1 97.19 694 VAL B CA 1
ATOM 13200 C C . VAL B 1 694 ? -25.359 5.137 24.203 1 97.19 694 VAL B C 1
ATOM 13202 O O . VAL B 1 694 ? -26.531 5.52 24.125 1 97.19 694 VAL B O 1
ATOM 13205 N N . ALA B 1 695 ? -25.047 3.891 24.406 1 97.31 695 ALA B N 1
ATOM 13206 C CA . ALA B 1 695 ? -26.047 2.836 24.562 1 97.31 695 ALA B CA 1
ATOM 13207 C C . ALA B 1 695 ? -26.391 2.613 26.031 1 97.31 695 ALA B C 1
ATOM 13209 O O . ALA B 1 695 ? -26.844 1.532 26.406 1 97.31 695 ALA B O 1
ATOM 13210 N N . SER B 1 696 ? -26.109 3.521 26.828 1 97.44 696 SER B N 1
ATOM 13211 C CA . SER B 1 696 ? -26.578 3.543 28.219 1 97.44 696 SER B CA 1
ATOM 13212 C C . SER B 1 696 ? -27.844 4.383 28.375 1 97.44 696 SER B C 1
ATOM 13214 O O . SER B 1 696 ? -28.391 4.875 27.375 1 97.44 696 SER B O 1
ATOM 13216 N N . ARG B 1 697 ? -28.297 4.504 29.641 1 96.75 697 ARG B N 1
ATOM 13217 C CA . ARG B 1 697 ? -29.484 5.305 29.906 1 96.75 697 ARG B CA 1
ATOM 13218 C C . ARG B 1 697 ? -29.234 6.777 29.609 1 96.75 697 ARG B C 1
ATOM 13220 O O . ARG B 1 697 ? -30.188 7.566 29.5 1 96.75 697 ARG B O 1
ATOM 13227 N N . TRP B 1 698 ? -27.984 7.125 29.438 1 96.81 698 TRP B N 1
ATOM 13228 C CA . TRP B 1 698 ? -27.609 8.5 29.141 1 96.81 698 TRP B CA 1
ATOM 13229 C C . TRP B 1 698 ? -28.344 9 27.906 1 96.81 698 TRP B C 1
ATOM 13231 O O . TRP B 1 698 ? -28.812 10.148 27.859 1 96.81 698 TRP B O 1
ATOM 13241 N N . GLN B 1 699 ? -28.469 8.219 26.844 1 96.5 699 GLN B N 1
ATOM 13242 C CA . GLN B 1 699 ? -29.094 8.656 25.594 1 96.5 699 GLN B CA 1
ATOM 13243 C C . GLN B 1 699 ? -30.562 9 25.812 1 96.5 699 GLN B C 1
ATOM 13245 O O . GLN B 1 699 ? -31.125 9.852 25.125 1 96.5 699 GLN B O 1
ATOM 13250 N N . ASP B 1 700 ? -31.219 8.352 26.812 1 96.88 700 ASP B N 1
ATOM 13251 C CA . ASP B 1 700 ? -32.625 8.555 27.109 1 96.88 700 ASP B CA 1
ATOM 13252 C C . ASP B 1 700 ? -32.875 9.914 27.766 1 96.88 700 ASP B C 1
ATOM 13254 O O . ASP B 1 700 ? -33.969 10.438 27.719 1 96.88 700 ASP B O 1
ATOM 13258 N N . ASP B 1 701 ? -31.875 10.398 28.297 1 95.5 701 ASP B N 1
ATOM 13259 C CA . ASP B 1 701 ? -31.984 11.672 29 1 95.5 701 ASP B CA 1
ATOM 13260 C C . ASP B 1 701 ? -31.453 12.82 28.141 1 95.5 701 ASP B C 1
ATOM 13262 O O . ASP B 1 701 ? -32.094 13.859 28.016 1 95.5 701 ASP B O 1
ATOM 13266 N N . TYR B 1 702 ? -30.359 12.625 27.562 1 96.56 702 TYR B N 1
ATOM 13267 C CA . TYR B 1 702 ? -29.641 13.711 26.891 1 96.56 702 TYR B CA 1
ATOM 13268 C C . TYR B 1 702 ? -30.328 14.094 25.594 1 96.56 702 TYR B C 1
ATOM 13270 O O . TYR B 1 702 ? -30.609 15.273 25.344 1 96.56 702 TYR B O 1
ATOM 13278 N N . PHE B 1 703 ? -30.625 13.203 24.641 1 97.38 703 PHE B N 1
ATOM 13279 C CA . PHE B 1 703 ? -31.031 13.523 23.281 1 97.38 703 PHE B CA 1
ATOM 13280 C C . PHE B 1 703 ? -32.438 14.133 23.25 1 97.38 703 PHE B C 1
ATOM 13282 O O . PHE B 1 703 ? -32.688 15.086 22.516 1 97.38 703 PHE B O 1
ATOM 13289 N N . PRO B 1 704 ? -33.344 13.625 24.078 1 97.69 704 PRO B N 1
ATOM 13290 C CA . PRO B 1 704 ? -34.625 14.32 24.109 1 97.69 704 PRO B CA 1
ATOM 13291 C C . PRO B 1 704 ? -34.5 15.789 24.516 1 97.69 704 PRO B C 1
ATOM 13293 O O . PRO B 1 704 ? -35.156 16.656 23.953 1 97.69 704 PRO B O 1
ATOM 13296 N N . LYS B 1 705 ? -33.656 16.047 25.469 1 97.94 705 LYS B N 1
ATOM 13297 C CA . LYS B 1 705 ? -33.406 17.438 25.891 1 97.94 705 LYS B CA 1
ATOM 13298 C C . LYS B 1 705 ? -32.75 18.234 24.766 1 97.94 705 LYS B C 1
ATOM 13300 O O . LYS B 1 705 ? -33.062 19.406 24.562 1 97.94 705 LYS B O 1
ATOM 13305 N N . MET B 1 706 ? -31.828 17.656 24.125 1 97.75 706 MET B N 1
ATOM 13306 C CA . MET B 1 706 ? -31.141 18.312 23.016 1 97.75 706 MET B CA 1
ATOM 13307 C C . MET B 1 706 ? -32.156 18.688 21.922 1 97.75 706 MET B C 1
ATOM 13309 O O . MET B 1 706 ? -32.094 19.797 21.391 1 97.75 706 MET B O 1
ATOM 13313 N N . TRP B 1 707 ? -33.094 17.766 21.609 1 98.25 707 TRP B N 1
ATOM 13314 C CA . TRP B 1 707 ? -34.094 18.047 20.578 1 98.25 707 TRP B CA 1
ATOM 13315 C C . TRP B 1 707 ? -35 19.203 21.016 1 98.25 707 TRP B C 1
ATOM 13317 O O . TRP B 1 707 ? -35.312 20.094 20.203 1 98.25 707 TRP B O 1
ATOM 13327 N N . GLU B 1 708 ? -35.375 19.172 22.266 1 98.06 708 GLU B N 1
ATOM 13328 C CA . GLU B 1 708 ? -36.156 20.281 22.781 1 98.06 708 GLU B CA 1
ATOM 13329 C C . GLU B 1 708 ? -35.406 21.609 22.703 1 98.06 708 GLU B C 1
ATOM 13331 O O . GLU B 1 708 ? -36 22.641 22.391 1 98.06 708 GLU B O 1
ATOM 13336 N N . PHE B 1 709 ? -34.219 21.562 23.031 1 98.12 709 PHE B N 1
ATOM 13337 C CA . PHE B 1 709 ? -33.375 22.75 22.938 1 98.12 709 PHE B CA 1
ATOM 13338 C C . PHE B 1 709 ? -33.406 23.312 21.516 1 98.12 709 PHE B C 1
ATOM 13340 O O . PHE B 1 709 ? -33.594 24.516 21.328 1 98.12 709 PHE B O 1
ATOM 13347 N N . PHE B 1 710 ? -33.219 22.484 20.5 1 98 710 PHE B N 1
ATOM 13348 C CA . PHE B 1 710 ? -33.25 22.906 19.109 1 98 710 PHE B CA 1
ATOM 13349 C C . PHE B 1 710 ? -34.625 23.5 18.766 1 98 710 PHE B C 1
ATOM 13351 O O . PHE B 1 710 ? -34.688 24.547 18.109 1 98 710 PHE B O 1
ATOM 13358 N N . ASP B 1 711 ? -35.656 22.859 19.219 1 97.75 711 ASP B N 1
ATOM 13359 C CA . ASP B 1 711 ? -37 23.312 18.922 1 97.75 711 ASP B CA 1
ATOM 13360 C C . ASP B 1 711 ? -37.281 24.688 19.531 1 97.75 711 ASP B C 1
ATOM 13362 O O . ASP B 1 711 ? -37.938 25.516 18.938 1 97.75 711 ASP B O 1
ATOM 13366 N N . ARG B 1 712 ? -36.688 24.891 20.656 1 97.81 712 ARG B N 1
ATOM 13367 C CA . ARG B 1 712 ? -37.031 26.109 21.391 1 97.81 712 ARG B CA 1
ATOM 13368 C C . ARG B 1 712 ? -36.094 27.266 21 1 97.81 712 ARG B C 1
ATOM 13370 O O . ARG B 1 712 ? -36.469 28.422 21.125 1 97.81 712 ARG B O 1
ATOM 13377 N N . THR B 1 713 ? -34.938 26.984 20.594 1 98 713 THR B N 1
ATOM 13378 C CA . THR B 1 713 ? -33.969 28.047 20.328 1 98 713 THR B CA 1
ATOM 13379 C C . THR B 1 713 ? -33.969 28.406 18.844 1 98 713 THR B C 1
ATOM 13381 O O . THR B 1 713 ? -33.594 29.531 18.469 1 98 713 THR B O 1
ATOM 13384 N N . GLY B 1 714 ? -34.25 27.391 17.953 1 96.69 714 GLY B N 1
ATOM 13385 C CA . GLY B 1 714 ? -34.188 27.625 16.516 1 96.69 714 GLY B CA 1
ATOM 13386 C C . GLY B 1 714 ? -32.812 27.484 15.938 1 96.69 714 GLY B C 1
ATOM 13387 O O . GLY B 1 714 ? -32.562 27.906 14.805 1 96.69 714 GLY B O 1
ATOM 13388 N N . PHE B 1 715 ? -31.875 26.844 16.625 1 97.62 715 PHE B N 1
ATOM 13389 C CA . PHE B 1 715 ? -30.547 26.562 16.109 1 97.62 715 PHE B CA 1
ATOM 13390 C C . PHE B 1 715 ? -30.625 25.734 14.836 1 97.62 715 PHE B C 1
ATOM 13392 O O . PHE B 1 715 ? -31.5 24.859 14.703 1 97.62 715 PHE B O 1
ATOM 13399 N N . ARG B 1 716 ? -29.672 25.969 13.883 1 97.25 716 ARG B N 1
ATOM 13400 C CA . ARG B 1 716 ? -29.688 25.281 12.594 1 97.25 716 ARG B CA 1
ATOM 13401 C C . ARG B 1 716 ? -28.312 24.75 12.242 1 97.25 716 ARG B C 1
ATOM 13403 O O . ARG B 1 716 ? -28.078 24.297 11.117 1 97.25 716 ARG B O 1
ATOM 13410 N N . THR B 1 717 ? -27.375 24.859 13.078 1 96.94 717 THR B N 1
ATOM 13411 C CA . THR B 1 717 ? -26.047 24.25 12.938 1 96.94 717 THR B CA 1
ATOM 13412 C C . THR B 1 717 ? -25.625 23.594 14.25 1 96.94 717 THR B C 1
ATOM 13414 O O . THR B 1 717 ? -26.062 24 15.328 1 96.94 717 THR B O 1
ATOM 13417 N N . TYR B 1 718 ? -24.875 22.547 14.188 1 97.31 718 TYR B N 1
ATOM 13418 C CA . TYR B 1 718 ? -24.359 21.844 15.359 1 97.31 718 TYR B CA 1
ATOM 13419 C C . TYR B 1 718 ? -22.906 21.422 15.133 1 97.31 718 TYR B C 1
ATOM 13421 O O . TYR B 1 718 ? -22.641 20.469 14.406 1 97.31 718 TYR B O 1
ATOM 13429 N N . ASN B 1 719 ? -21.984 22.141 15.688 1 96.06 719 ASN B N 1
ATOM 13430 C CA . ASN B 1 719 ? -20.578 21.734 15.695 1 96.06 719 ASN B CA 1
ATOM 13431 C C . ASN B 1 719 ? -20.312 20.672 16.75 1 96.06 719 ASN B C 1
ATOM 13433 O O . ASN B 1 719 ? -19.844 20.984 17.844 1 96.06 719 ASN B O 1
ATOM 13437 N N . MET B 1 720 ? -20.516 19.438 16.328 1 94.56 720 MET B N 1
ATOM 13438 C CA . MET B 1 720 ? -20.422 18.297 17.219 1 94.56 720 MET B CA 1
ATOM 13439 C C . MET B 1 720 ? -18.984 17.797 17.312 1 94.56 720 MET B C 1
ATOM 13441 O O . MET B 1 720 ? -18.469 17.203 16.375 1 94.56 720 MET B O 1
ATOM 13445 N N . ASP B 1 721 ? -18.438 18 18.422 1 91.31 721 ASP B N 1
ATOM 13446 C CA . ASP B 1 721 ? -17.109 17.438 18.656 1 91.31 721 ASP B CA 1
ATOM 13447 C C . ASP B 1 721 ? -17.188 16.156 19.469 1 91.31 721 ASP B C 1
ATOM 13449 O O . ASP B 1 721 ? -18.125 15.961 20.25 1 91.31 721 ASP B O 1
ATOM 13453 N N . GLY B 1 722 ? -16.312 15.281 19.188 1 89.56 722 GLY B N 1
ATOM 13454 C CA . GLY B 1 722 ? -16.281 14.016 19.891 1 89.56 722 GLY B CA 1
ATOM 13455 C C . GLY B 1 722 ? -17.547 13.203 19.734 1 89.56 722 GLY B C 1
ATOM 13456 O O . GLY B 1 722 ? -18.156 12.797 20.734 1 89.56 722 GLY B O 1
ATOM 13457 N N . PRO B 1 723 ? -18.031 13.016 18.453 1 93.94 723 PRO B N 1
ATOM 13458 C CA . PRO B 1 723 ? -19.125 12.047 18.266 1 93.94 723 PRO B CA 1
ATOM 13459 C C . PRO B 1 723 ? -18.75 10.641 18.75 1 93.94 723 PRO B C 1
ATOM 13461 O O . PRO B 1 723 ? -17.688 10.453 19.344 1 93.94 723 PRO B O 1
ATOM 13464 N N . TYR B 1 724 ? -19.734 9.758 18.609 1 96.06 724 TYR B N 1
ATOM 13465 C CA . TYR B 1 724 ? -19.266 8.406 18.906 1 96.06 724 TYR B CA 1
ATOM 13466 C C . TYR B 1 724 ? -18.047 8.055 18.062 1 96.06 724 TYR B C 1
ATOM 13468 O O . TYR B 1 724 ? -18.125 8.031 16.828 1 96.06 724 TYR B O 1
ATOM 13476 N N . HIS B 1 725 ? -16.969 7.742 18.688 1 93.06 725 HIS B N 1
ATOM 13477 C CA . HIS B 1 725 ? -15.688 7.566 18.016 1 93.06 725 HIS B CA 1
ATOM 13478 C C . HIS B 1 725 ? -15.258 6.102 18.031 1 93.06 725 HIS B C 1
ATOM 13480 O O . HIS B 1 725 ? -14.258 5.738 17.422 1 93.06 725 HIS B O 1
ATOM 13486 N N . GLY B 1 726 ? -15.914 5.242 18.797 1 94.94 726 GLY B N 1
ATOM 13487 C CA . GLY B 1 726 ? -15.641 3.822 18.641 1 94.94 726 GLY B CA 1
ATOM 13488 C C . GLY B 1 726 ? -15.266 3.145 19.938 1 94.94 726 GLY B C 1
ATOM 13489 O O . GLY B 1 726 ? -15.016 1.938 19.969 1 94.94 726 GLY B O 1
ATOM 13490 N N . ASP B 1 727 ? -15.273 3.832 21.125 1 93.81 727 ASP B N 1
ATOM 13491 C CA . ASP B 1 727 ? -14.945 3.18 22.391 1 93.81 727 ASP B CA 1
ATOM 13492 C C . ASP B 1 727 ? -15.891 2.02 22.672 1 93.81 727 ASP B C 1
ATOM 13494 O O . ASP B 1 727 ? -17.109 2.18 22.609 1 93.81 727 ASP B O 1
ATOM 13498 N N . PRO B 1 728 ? -15.297 0.89 22.938 1 95.5 728 PRO B N 1
ATOM 13499 C CA . PRO B 1 728 ? -16.141 -0.248 23.328 1 95.5 728 PRO B CA 1
ATOM 13500 C C . PRO B 1 728 ? -16.641 -0.142 24.766 1 95.5 728 PRO B C 1
ATOM 13502 O O . PRO B 1 728 ? -16.109 0.645 25.562 1 95.5 728 PRO B O 1
ATOM 13505 N N . CYS B 1 729 ? -17.656 -0.885 25.094 1 97.44 729 CYS B N 1
ATOM 13506 C CA . CYS B 1 729 ? -18.203 -0.926 26.453 1 97.44 729 CYS B CA 1
ATOM 13507 C C . CYS B 1 729 ? -18.484 -2.359 26.875 1 97.44 729 CYS B C 1
ATOM 13509 O O . CYS B 1 729 ? -19.312 -3.045 26.266 1 97.44 729 CYS B O 1
ATOM 13511 N N . ALA B 1 730 ? -17.906 -2.803 27.938 1 96.31 730 ALA B N 1
ATOM 13512 C CA . ALA B 1 730 ? -18.047 -4.176 28.406 1 96.31 730 ALA B CA 1
ATOM 13513 C C . ALA B 1 730 ? -19.188 -4.293 29.422 1 96.31 730 ALA B C 1
ATOM 13515 O O . ALA B 1 730 ? -19.391 -5.352 30.016 1 96.31 730 ALA B O 1
ATOM 13516 N N . SER B 1 731 ? -19.922 -3.25 29.641 1 96.75 731 SER B N 1
ATOM 13517 C CA . SER B 1 731 ? -21.031 -3.283 30.594 1 96.75 731 SER B CA 1
ATOM 13518 C C . SER B 1 731 ? -22.094 -4.293 30.172 1 96.75 731 SER B C 1
ATOM 13520 O O . SER B 1 731 ? -22.406 -4.418 28.984 1 96.75 731 SER B O 1
ATOM 13522 N N . THR B 1 732 ? -22.688 -4.961 31.156 1 94.81 732 THR B N 1
ATOM 13523 C CA . THR B 1 732 ? -23.828 -5.824 30.922 1 94.81 732 THR B CA 1
ATOM 13524 C C . THR B 1 732 ? -25.094 -5.227 31.547 1 94.81 732 THR B C 1
ATOM 13526 O O . THR B 1 732 ? -26.156 -5.852 31.516 1 94.81 732 THR B O 1
ATOM 13529 N N . ALA B 1 733 ? -24.922 -3.996 32.094 1 95.56 733 ALA B N 1
ATOM 13530 C CA . ALA B 1 733 ? -26.031 -3.355 32.812 1 95.56 733 ALA B CA 1
ATOM 13531 C C . ALA B 1 733 ? -26.688 -2.273 31.953 1 95.56 733 ALA B C 1
ATOM 13533 O O . ALA B 1 733 ? -27.828 -1.903 32.188 1 95.56 733 ALA B O 1
ATOM 13534 N N . HIS B 1 734 ? -25.938 -1.711 31.094 1 97.31 734 HIS B N 1
ATOM 13535 C CA . HIS B 1 734 ? -26.5 -0.656 30.266 1 97.31 734 HIS B CA 1
ATOM 13536 C C . HIS B 1 734 ? -27.672 -1.17 29.438 1 97.31 734 HIS B C 1
ATOM 13538 O O . HIS B 1 734 ? -27.609 -2.266 28.875 1 97.31 734 HIS B O 1
ATOM 13544 N N . PRO B 1 735 ? -28.672 -0.49 29.312 1 96.75 735 PRO B N 1
ATOM 13545 C CA . PRO B 1 735 ? -29.938 -1.037 28.828 1 96.75 735 PRO B CA 1
ATOM 13546 C C . PRO B 1 735 ? -29.953 -1.236 27.312 1 96.75 735 PRO B C 1
ATOM 13548 O O . PRO B 1 735 ? -30.797 -1.979 26.797 1 96.75 735 PRO B O 1
ATOM 13551 N N . HIS B 1 736 ? -29.156 -0.604 26.547 1 97 736 HIS B N 1
ATOM 13552 C CA . HIS B 1 736 ? -29.312 -0.621 25.094 1 97 736 HIS B CA 1
ATOM 13553 C C . HIS B 1 736 ? -28.234 -1.475 24.438 1 97 736 HIS B C 1
ATOM 13555 O O . HIS B 1 736 ? -28 -1.364 23.234 1 97 736 HIS B O 1
ATOM 13561 N N . HIS B 1 737 ? -27.516 -2.244 25.109 1 96.69 737 HIS B N 1
ATOM 13562 C CA . HIS B 1 737 ? -26.656 -3.295 24.578 1 96.69 737 HIS B CA 1
ATOM 13563 C C . HIS B 1 737 ? -26.469 -4.426 25.578 1 96.69 737 HIS B C 1
ATOM 13565 O O . HIS B 1 737 ? -26.734 -4.246 26.781 1 96.69 737 HIS B O 1
ATOM 13571 N N . ASP B 1 738 ? -25.969 -5.562 25.125 1 94.94 738 ASP B N 1
ATOM 13572 C CA . ASP B 1 738 ? -25.938 -6.754 25.969 1 94.94 738 ASP B CA 1
ATOM 13573 C C . ASP B 1 738 ? -24.562 -6.957 26.578 1 94.94 738 ASP B C 1
ATOM 13575 O O . ASP B 1 738 ? -24.438 -7.543 27.656 1 94.94 738 ASP B O 1
ATOM 13579 N N . GLY B 1 739 ? -23.531 -6.555 25.844 1 94.62 739 GLY B N 1
ATOM 13580 C CA . GLY B 1 739 ? -22.172 -6.723 26.297 1 94.62 739 GLY B CA 1
ATOM 13581 C C . GLY B 1 739 ? -21.141 -6.117 25.359 1 94.62 739 GLY B C 1
ATOM 13582 O O . GLY B 1 739 ? -21.469 -5.242 24.562 1 94.62 739 GLY B O 1
ATOM 13583 N N . LEU B 1 740 ? -19.906 -6.578 25.531 1 95.19 740 LEU B N 1
ATOM 13584 C CA . LEU B 1 740 ? -18.766 -6.023 24.797 1 95.19 740 LEU B CA 1
ATOM 13585 C C . LEU B 1 740 ? -18.969 -6.172 23.297 1 95.19 740 LEU B C 1
ATOM 13587 O O . LEU B 1 740 ? -18.812 -5.207 22.547 1 95.19 740 LEU B O 1
ATOM 13591 N N . GLU B 1 741 ? -19.391 -7.281 22.797 1 94.75 741 GLU B N 1
ATOM 13592 C CA . GLU B 1 741 ? -19.328 -7.668 21.391 1 94.75 741 GLU B CA 1
ATOM 13593 C C . GLU B 1 741 ? -20.359 -6.898 20.578 1 94.75 741 GLU B C 1
ATOM 13595 O O . GLU B 1 741 ? -20.203 -6.742 19.359 1 94.75 741 GLU B O 1
ATOM 13600 N N . ASP B 1 742 ? -21.438 -6.441 21.188 1 96.69 742 ASP B N 1
ATOM 13601 C CA . ASP B 1 742 ? -22.422 -5.668 20.438 1 96.69 742 ASP B CA 1
ATOM 13602 C C . ASP B 1 742 ? -22.328 -4.184 20.781 1 96.69 742 ASP B C 1
ATOM 13604 O O . ASP B 1 742 ? -23.109 -3.375 20.266 1 96.69 742 ASP B O 1
ATOM 13608 N N . SER B 1 743 ? -21.484 -3.803 21.641 1 97.5 743 SER B N 1
ATOM 13609 C CA . SER B 1 743 ? -21.438 -2.447 22.188 1 97.5 743 SER B CA 1
ATOM 13610 C C . SER B 1 743 ? -21.141 -1.423 21.094 1 97.5 743 SER B C 1
ATOM 13612 O O . SER B 1 743 ? -21.781 -0.369 21.047 1 97.5 743 SER B O 1
ATOM 13614 N N . GLN B 1 744 ? -20.141 -1.661 20.234 1 97.69 744 GLN B N 1
ATOM 13615 C CA . GLN B 1 744 ? -19.812 -0.691 19.188 1 97.69 744 GLN B CA 1
ATOM 13616 C C . GLN B 1 744 ? -20.938 -0.579 18.172 1 97.69 744 GLN B C 1
ATOM 13618 O O . GLN B 1 744 ? -21.25 0.519 17.703 1 97.69 744 GLN B O 1
ATOM 13623 N N . TRP B 1 745 ? -21.516 -1.737 17.781 1 97.94 745 TRP B N 1
ATOM 13624 C CA . TRP B 1 745 ? -22.625 -1.738 16.828 1 97.94 745 TRP B CA 1
ATOM 13625 C C . TRP B 1 745 ? -23.781 -0.885 17.344 1 97.94 745 TRP B C 1
ATOM 13627 O O . TRP B 1 745 ? -24.328 -0.068 16.609 1 97.94 745 TRP B O 1
ATOM 13637 N N . ARG B 1 746 ? -24.141 -1.028 18.594 1 97.75 746 ARG B N 1
ATOM 13638 C CA . ARG B 1 746 ? -25.281 -0.351 19.188 1 97.75 746 ARG B CA 1
ATOM 13639 C C . ARG B 1 746 ? -25 1.134 19.375 1 97.75 746 ARG B C 1
ATOM 13641 O O . ARG B 1 746 ? -25.891 1.972 19.172 1 97.75 746 ARG B O 1
ATOM 13648 N N . GLN B 1 747 ? -23.828 1.453 19.844 1 97.94 747 GLN B N 1
ATOM 13649 C CA . GLN B 1 747 ? -23.469 2.855 20.016 1 97.94 747 GLN B CA 1
ATOM 13650 C C . GLN B 1 747 ? -23.422 3.592 18.688 1 97.94 747 GLN B C 1
ATOM 13652 O O . GLN B 1 747 ? -23.891 4.723 18.578 1 97.94 747 GLN B O 1
ATOM 13657 N N . TRP B 1 748 ? -22.828 2.943 17.672 1 97.94 748 TRP B N 1
ATOM 13658 C CA . TRP B 1 748 ? -22.812 3.506 16.328 1 97.94 748 TRP B CA 1
ATOM 13659 C C . TRP B 1 748 ? -24.234 3.734 15.812 1 97.94 748 TRP B C 1
ATOM 13661 O O . TRP B 1 748 ? -24.531 4.785 15.242 1 97.94 748 TRP B O 1
ATOM 13671 N N . SER B 1 749 ? -25.078 2.754 15.977 1 97.81 749 SER B N 1
ATOM 13672 C CA . SER B 1 749 ? -26.469 2.859 15.523 1 97.81 749 SER B CA 1
ATOM 13673 C C . SER B 1 749 ? -27.172 4.059 16.156 1 97.81 749 SER B C 1
ATOM 13675 O O . SER B 1 749 ? -27.938 4.762 15.492 1 97.81 749 SER B O 1
ATOM 13677 N N . ALA B 1 750 ? -26.891 4.246 17.375 1 97.5 750 ALA B N 1
ATOM 13678 C CA . ALA B 1 750 ? -27.469 5.391 18.078 1 97.5 750 ALA B CA 1
ATOM 13679 C C . ALA B 1 750 ? -26.953 6.703 17.484 1 97.5 750 ALA B C 1
ATOM 13681 O O . ALA B 1 750 ? -27.719 7.648 17.297 1 97.5 750 ALA B O 1
ATOM 13682 N N . GLN B 1 751 ? -25.672 6.773 17.312 1 97.44 751 GLN B N 1
ATOM 13683 C CA . GLN B 1 751 ? -25.078 7.977 16.734 1 97.44 751 GLN B CA 1
ATOM 13684 C C . GLN B 1 751 ? -25.656 8.266 15.352 1 97.44 751 GLN B C 1
ATOM 13686 O O . GLN B 1 751 ? -25.922 9.422 15.016 1 97.44 751 GLN B O 1
ATOM 13691 N N . VAL B 1 752 ? -25.812 7.266 14.516 1 98 752 VAL B N 1
ATOM 13692 C CA . VAL B 1 752 ? -26.359 7.41 13.164 1 98 752 VAL B CA 1
ATOM 13693 C C . VAL B 1 752 ? -27.781 7.934 13.234 1 98 752 VAL B C 1
ATOM 13695 O O . VAL B 1 752 ? -28.172 8.797 12.438 1 98 752 VAL B O 1
ATOM 13698 N N . ALA B 1 753 ? -28.531 7.438 14.164 1 97.56 753 ALA B N 1
ATOM 13699 C CA . ALA B 1 753 ? -29.906 7.918 14.344 1 97.56 753 ALA B CA 1
ATOM 13700 C C . ALA B 1 753 ? -29.922 9.414 14.656 1 97.56 753 ALA B C 1
ATOM 13702 O O . ALA B 1 753 ? -30.797 10.141 14.18 1 97.56 753 ALA B O 1
ATOM 13703 N N . VAL B 1 754 ? -29.016 9.836 15.477 1 97.56 754 VAL B N 1
ATOM 13704 C CA . VAL B 1 754 ? -28.906 11.25 15.836 1 97.56 754 VAL B CA 1
ATOM 13705 C C . VAL B 1 754 ? -28.594 12.078 14.594 1 97.56 754 VAL B C 1
ATOM 13707 O O . VAL B 1 754 ? -29.203 13.117 14.367 1 97.56 754 VAL B O 1
ATOM 13710 N N . LEU B 1 755 ? -27.672 11.648 13.773 1 97.81 755 LEU B N 1
ATOM 13711 C CA . LEU B 1 755 ? -27.281 12.375 12.562 1 97.81 755 LEU B CA 1
ATOM 13712 C C . LEU B 1 755 ? -28.438 12.469 11.586 1 97.81 755 LEU B C 1
ATOM 13714 O O . LEU B 1 755 ? -28.672 13.523 10.992 1 97.81 755 LEU B O 1
ATOM 13718 N N . ARG B 1 756 ? -29.141 11.414 11.438 1 97.19 756 ARG B N 1
ATOM 13719 C CA . ARG B 1 756 ? -30.25 11.391 10.5 1 97.19 756 ARG B CA 1
ATOM 13720 C C . ARG B 1 756 ? -31.391 12.281 10.984 1 97.19 756 ARG B C 1
ATOM 13722 O O . ARG B 1 756 ? -32.094 12.898 10.18 1 97.19 756 ARG B O 1
ATOM 13729 N N . GLU B 1 757 ? -31.594 12.352 12.32 1 97.31 757 GLU B N 1
ATOM 13730 C CA . GLU B 1 757 ? -32.562 13.281 12.867 1 97.31 757 GLU B CA 1
ATOM 13731 C C . GLU B 1 757 ? -32.156 14.727 12.641 1 97.31 757 GLU B C 1
ATOM 13733 O O . GLU B 1 757 ? -33 15.586 12.344 1 97.31 757 GLU B O 1
ATOM 13738 N N . LEU B 1 758 ? -30.906 15.008 12.82 1 97.62 758 LEU B N 1
ATOM 13739 C CA . LEU B 1 758 ? -30.406 16.344 12.539 1 97.62 758 LEU B CA 1
ATOM 13740 C C . LEU B 1 758 ? -30.641 16.719 11.078 1 97.62 758 LEU B C 1
ATOM 13742 O O . LEU B 1 758 ? -31 17.859 10.773 1 97.62 758 LEU B O 1
ATOM 13746 N N . ARG B 1 759 ? -30.469 15.734 10.203 1 96.56 759 ARG B N 1
ATOM 13747 C CA . ARG B 1 759 ? -30.719 15.961 8.789 1 96.56 759 ARG B CA 1
ATOM 13748 C C . ARG B 1 759 ? -32.188 16.25 8.531 1 96.56 759 ARG B C 1
ATOM 13750 O O . ARG B 1 759 ? -32.531 17.109 7.723 1 96.56 759 ARG B O 1
ATOM 13757 N N . ARG B 1 760 ? -32.969 15.484 9.18 1 96.44 760 ARG B N 1
ATOM 13758 C CA . ARG B 1 760 ? -34.406 15.711 9.047 1 96.44 760 ARG B CA 1
ATOM 13759 C C . ARG B 1 760 ? -34.781 17.125 9.453 1 96.44 760 ARG B C 1
ATOM 13761 O O . ARG B 1 760 ? -35.688 17.734 8.852 1 96.44 760 ARG B O 1
ATOM 13768 N N . ARG B 1 761 ? -34.062 17.703 10.414 1 95.62 761 ARG B N 1
ATOM 13769 C CA . ARG B 1 761 ? -34.344 19.031 10.945 1 95.62 761 ARG B CA 1
ATOM 13770 C C . ARG B 1 761 ? -33.656 20.109 10.102 1 95.62 761 ARG B C 1
ATOM 13772 O O . ARG B 1 761 ? -33.844 21.312 10.344 1 95.62 761 ARG B O 1
ATOM 13779 N N . GLY B 1 762 ? -32.812 19.672 9.141 1 95.44 762 GLY B N 1
ATOM 13780 C CA . GLY B 1 762 ? -32.156 20.625 8.273 1 95.44 762 GLY B CA 1
ATOM 13781 C C . GLY B 1 762 ? -30.969 21.297 8.93 1 95.44 762 GLY B C 1
ATOM 13782 O O . GLY B 1 762 ? -30.672 22.469 8.641 1 95.44 762 GLY B O 1
ATOM 13783 N N . VAL B 1 763 ? -30.281 20.641 9.797 1 97.44 763 VAL B N 1
ATOM 13784 C CA . VAL B 1 763 ? -29.172 21.188 10.562 1 97.44 763 VAL B CA 1
ATOM 13785 C C . VAL B 1 763 ? -27.859 20.938 9.82 1 97.44 763 VAL B C 1
ATOM 13787 O O . VAL B 1 763 ? -27.656 19.859 9.258 1 97.44 763 VAL B O 1
ATOM 13790 N N . TYR B 1 764 ? -26.969 21.953 9.688 1 97.81 764 TYR B N 1
ATOM 13791 C CA . TYR B 1 764 ? -25.609 21.766 9.18 1 97.81 764 TYR B CA 1
ATOM 13792 C C . TYR B 1 764 ? -24.719 21.125 10.227 1 97.81 764 TYR B C 1
ATOM 13794 O O . TYR B 1 764 ? -24.609 21.625 11.352 1 97.81 764 TYR B O 1
ATOM 13802 N N . ILE B 1 765 ? -23.969 20.047 9.859 1 97.12 765 ILE B N 1
ATOM 13803 C CA . ILE B 1 765 ? -23.344 19.219 10.883 1 97.12 765 ILE B CA 1
ATOM 13804 C C . ILE B 1 765 ? -21.859 19.031 10.562 1 97.12 765 ILE B C 1
ATOM 13806 O O . ILE B 1 765 ? -21.453 18 10.016 1 97.12 765 ILE B O 1
ATOM 13810 N N . PRO B 1 766 ? -20.938 19.891 10.945 1 96 766 PRO B N 1
ATOM 13811 C CA . PRO B 1 766 ? -19.5 19.594 10.93 1 96 766 PRO B CA 1
ATOM 13812 C C . PRO B 1 766 ? -19.062 18.688 12.078 1 96 766 PRO B C 1
ATOM 13814 O O . PRO B 1 766 ? -19.438 18.922 13.227 1 96 766 PRO B O 1
ATOM 13817 N N . ILE B 1 767 ? -18.391 17.594 11.734 1 94.44 767 ILE B N 1
ATOM 13818 C CA . ILE B 1 767 ? -17.953 16.594 12.711 1 94.44 767 ILE B CA 1
ATOM 13819 C C . ILE B 1 767 ? -16.5 16.203 12.43 1 94.44 767 ILE B C 1
ATOM 13821 O O . ILE B 1 767 ? -16.141 15.977 11.273 1 94.44 767 ILE B O 1
ATOM 13825 N N . PRO B 1 768 ? -15.578 16.188 13.453 1 91.56 768 PRO B N 1
ATOM 13826 C CA . PRO B 1 768 ? -14.227 15.695 13.203 1 91.56 768 PRO B CA 1
ATOM 13827 C C . PRO B 1 768 ? -14.148 14.172 13.141 1 91.56 768 PRO B C 1
ATOM 13829 O O . PRO B 1 768 ? -13.367 13.555 13.875 1 91.56 768 PRO B O 1
ATOM 13832 N N . ASP B 1 769 ? -14.883 13.531 12.398 1 94.25 769 ASP B N 1
ATOM 13833 C CA . ASP B 1 769 ? -14.969 12.102 12.125 1 94.25 769 ASP B CA 1
ATOM 13834 C C . ASP B 1 769 ? -15.484 11.836 10.719 1 94.25 769 ASP B C 1
ATOM 13836 O O . ASP B 1 769 ? -15.594 12.758 9.906 1 94.25 769 ASP B O 1
ATOM 13840 N N . TRP B 1 770 ? -15.789 10.562 10.344 1 96.38 770 TRP B N 1
ATOM 13841 C CA . TRP B 1 770 ? -16.109 10.242 8.953 1 96.38 770 TRP B CA 1
ATOM 13842 C C . TRP B 1 770 ? -17.5 9.609 8.852 1 96.38 770 TRP B C 1
ATOM 13844 O O . TRP B 1 770 ? -17.625 8.445 8.461 1 96.38 770 TRP B O 1
ATOM 13854 N N . TYR B 1 771 ? -18.547 10.312 9.078 1 98 771 TYR B N 1
ATOM 13855 C CA . TYR B 1 771 ? -19.938 9.867 9.016 1 98 771 TYR B CA 1
ATOM 13856 C C . TYR B 1 771 ? -20.609 10.383 7.754 1 98 771 TYR B C 1
ATOM 13858 O O . TYR B 1 771 ? -21.844 10.547 7.719 1 98 771 TYR B O 1
ATOM 13866 N N . PHE B 1 772 ? -19.875 10.711 6.68 1 97.94 772 PHE B N 1
ATOM 13867 C CA . PHE B 1 772 ? -20.406 11.383 5.5 1 97.94 772 PHE B CA 1
ATOM 13868 C C . PHE B 1 772 ? -21.562 10.594 4.902 1 97.94 772 PHE B C 1
ATOM 13870 O O . PHE B 1 772 ? -22.578 11.172 4.512 1 97.94 772 PHE B O 1
ATOM 13877 N N . LEU B 1 773 ? -21.438 9.328 4.828 1 98.12 773 LEU B N 1
ATOM 13878 C CA . LEU B 1 773 ? -22.469 8.5 4.195 1 98.12 773 LEU B CA 1
ATOM 13879 C C . LEU B 1 773 ? -23.656 8.305 5.133 1 98.12 773 LEU B C 1
ATOM 13881 O O . LEU B 1 773 ? -24.609 7.605 4.785 1 98.12 773 LEU B O 1
ATOM 13885 N N . ASN B 1 774 ? -23.594 8.953 6.34 1 98 774 ASN B N 1
ATOM 13886 C CA . ASN B 1 774 ? -24.719 8.945 7.281 1 98 774 ASN B CA 1
ATOM 13887 C C . ASN B 1 774 ? -25.25 10.352 7.535 1 98 774 ASN B C 1
ATOM 13889 O O . ASN B 1 774 ? -26.031 10.57 8.461 1 98 774 ASN B O 1
ATOM 13893 N N . GLY B 1 775 ? -24.781 11.328 6.797 1 97.56 775 GLY B N 1
ATOM 13894 C CA . GLY B 1 775 ? -25.453 12.609 6.848 1 97.56 775 GLY B CA 1
ATOM 13895 C C . GLY B 1 775 ? -24.547 13.75 7.277 1 97.56 775 GLY B C 1
ATOM 13896 O O . GLY B 1 775 ? -24.969 14.906 7.297 1 97.56 775 GLY B O 1
ATOM 13897 N N . GLN B 1 776 ? -23.297 13.523 7.551 1 97.56 776 GLN B N 1
ATOM 13898 C CA . GLN B 1 776 ? -22.328 14.547 7.953 1 97.56 776 GLN B CA 1
ATOM 13899 C C . GLN B 1 776 ? -22.078 15.531 6.816 1 97.56 776 GLN B C 1
ATOM 13901 O O . GLN B 1 776 ? -22.156 15.172 5.641 1 97.56 776 GLN B O 1
ATOM 13906 N N . ASN B 1 777 ? -21.719 16.797 7.199 1 97.88 777 ASN B N 1
ATOM 13907 C CA . ASN B 1 777 ? -21.469 17.797 6.176 1 97.88 777 ASN B CA 1
ATOM 13908 C C . ASN B 1 777 ? -19.969 17.969 5.926 1 97.88 777 ASN B C 1
ATOM 13910 O O . ASN B 1 777 ? -19.531 18.031 4.777 1 97.88 777 ASN B O 1
ATOM 13914 N N . ALA B 1 778 ? -19.234 18.047 6.992 1 96.94 778 ALA B N 1
ATOM 13915 C CA . ALA B 1 778 ? -17.844 18.406 6.828 1 96.94 778 ALA B CA 1
ATOM 13916 C C . ALA B 1 778 ? -16.984 17.828 7.953 1 96.94 778 ALA B C 1
ATOM 13918 O O . ALA B 1 778 ? -17.5 17.438 9 1 96.94 778 ALA B O 1
ATOM 13919 N N . THR B 1 779 ? -15.75 17.734 7.703 1 95.88 779 THR B N 1
ATOM 13920 C CA . THR B 1 779 ? -14.711 17.375 8.672 1 95.88 779 THR B CA 1
ATOM 13921 C C . THR B 1 779 ? -13.477 18.25 8.484 1 95.88 779 THR B C 1
ATOM 13923 O O . THR B 1 779 ? -13.461 19.141 7.645 1 95.88 779 THR B O 1
ATOM 13926 N N . GLY B 1 780 ? -12.5 18.094 9.305 1 92.88 780 GLY B N 1
ATOM 13927 C CA . GLY B 1 780 ? -11.281 18.859 9.117 1 92.88 780 GLY B CA 1
ATOM 13928 C C . GLY B 1 780 ? -10.609 18.594 7.785 1 92.88 780 GLY B C 1
ATOM 13929 O O . GLY B 1 780 ? -10.523 17.453 7.34 1 92.88 780 GLY B O 1
ATOM 13930 N N . MET B 1 781 ? -10.18 19.641 7.094 1 93.31 781 MET B N 1
ATOM 13931 C CA . MET B 1 781 ? -9.406 19.484 5.867 1 93.31 781 MET B CA 1
ATOM 13932 C C . MET B 1 781 ? -8.078 18.797 6.145 1 93.31 781 MET B C 1
ATOM 13934 O O . MET B 1 781 ? -7.625 17.969 5.344 1 93.31 781 MET B O 1
ATOM 13938 N N . GLY B 1 782 ? -7.531 19.031 7.168 1 82.69 782 GLY B N 1
ATOM 13939 C CA . GLY B 1 782 ? -6.27 18.656 7.789 1 82.69 782 GLY B CA 1
ATOM 13940 C C . GLY B 1 782 ? -5.875 19.562 8.938 1 82.69 782 GLY B C 1
ATOM 13941 O O . GLY B 1 782 ? -6.195 20.75 8.938 1 82.69 782 GLY B O 1
ATOM 13942 N N . TYR B 1 783 ? -5.699 19.125 10.086 1 72.19 783 TYR B N 1
ATOM 13943 C CA . TYR B 1 783 ? -5.223 20.109 11.055 1 72.19 783 TYR B CA 1
ATOM 13944 C C . TYR B 1 783 ? -4.613 19.422 12.266 1 72.19 783 TYR B C 1
ATOM 13946 O O . TYR B 1 783 ? -4.996 18.297 12.617 1 72.19 783 TYR B O 1
ATOM 13954 N N . ARG B 1 784 ? -3.586 20 12.672 1 70.56 784 ARG B N 1
ATOM 13955 C CA . ARG B 1 784 ? -3.014 19.719 13.984 1 70.56 784 ARG B CA 1
ATOM 13956 C C . ARG B 1 784 ? -3.217 20.891 14.93 1 70.56 784 ARG B C 1
ATOM 13958 O O . ARG B 1 784 ? -2.957 22.047 14.57 1 70.56 784 ARG B O 1
ATOM 13965 N N . GLU B 1 785 ? -3.852 20.578 16 1 68.94 785 GLU B N 1
ATOM 13966 C CA . GLU B 1 785 ? -4.152 21.641 16.969 1 68.94 785 GLU B CA 1
ATOM 13967 C C . GLU B 1 785 ? -2.914 22.469 17.266 1 68.94 785 GLU B C 1
ATOM 13969 O O . GLU B 1 785 ? -3.006 23.688 17.406 1 68.94 785 GLU B O 1
ATOM 13974 N N . ALA B 1 786 ? -1.811 21.812 17.234 1 67.31 786 ALA B N 1
ATOM 13975 C CA . ALA B 1 786 ? -0.571 22.531 17.531 1 67.31 786 ALA B CA 1
ATOM 13976 C C . ALA B 1 786 ? -0.247 23.531 16.438 1 67.31 786 ALA B C 1
ATOM 13978 O O . ALA B 1 786 ? 0.37 24.578 16.688 1 67.31 786 ALA B O 1
ATOM 13979 N N . SER B 1 787 ? -0.768 23.266 15.305 1 73 787 SER B N 1
ATOM 13980 C CA . SER B 1 787 ? -0.459 24.141 14.18 1 73 787 SER B CA 1
ATOM 13981 C C . SER B 1 787 ? -1.257 25.438 14.258 1 73 787 SER B C 1
ATOM 13983 O O . SER B 1 787 ? -0.889 26.438 13.641 1 73 787 SER B O 1
ATOM 13985 N N . ALA B 1 788 ? -2.309 25.422 15.008 1 70.75 788 ALA B N 1
ATOM 13986 C CA . ALA B 1 788 ? -3.111 26.641 15.172 1 70.75 788 ALA B CA 1
ATOM 13987 C C . ALA B 1 788 ? -2.361 27.688 15.984 1 70.75 788 ALA B C 1
ATOM 13989 O O . ALA B 1 788 ? -2.721 28.859 15.977 1 70.75 788 ALA B O 1
ATOM 13990 N N . ASN B 1 789 ? -1.314 27.172 16.578 1 70.75 789 ASN B N 1
ATOM 13991 C CA . ASN B 1 789 ? -0.537 28.094 17.406 1 70.75 789 ASN B CA 1
ATOM 13992 C C . ASN B 1 789 ? 0.66 28.656 16.641 1 70.75 789 ASN B C 1
ATOM 13994 O O . ASN B 1 789 ? 1.458 29.406 17.219 1 70.75 789 ASN B O 1
ATOM 13998 N N . LEU B 1 790 ? 0.694 28.344 15.414 1 77.56 790 LEU B N 1
ATOM 13999 C CA . LEU B 1 790 ? 1.8 28.828 14.602 1 77.56 790 LEU B CA 1
ATOM 14000 C C . LEU B 1 790 ? 1.502 30.234 14.078 1 77.56 790 LEU B C 1
ATOM 14002 O O . LEU B 1 790 ? 0.338 30.625 13.953 1 77.56 790 LEU B O 1
ATOM 14006 N N . PRO B 1 791 ? 2.592 30.969 13.773 1 77.12 791 PRO B N 1
ATOM 14007 C CA . PRO B 1 791 ? 2.354 32.312 13.195 1 77.12 791 PRO B CA 1
ATOM 14008 C C . PRO B 1 791 ? 1.628 32.25 11.859 1 77.12 791 PRO B C 1
ATOM 14010 O O . PRO B 1 791 ? 1.752 31.25 11.125 1 77.12 791 PRO B O 1
ATOM 14013 N N . PRO B 1 792 ? 0.968 33.312 11.555 1 76.75 792 PRO B N 1
ATOM 14014 C CA . PRO B 1 792 ? 0.188 33.344 10.312 1 76.75 792 PRO B CA 1
ATOM 14015 C C . PRO B 1 792 ? 1.04 33.094 9.07 1 76.75 792 PRO B C 1
ATOM 14017 O O . PRO B 1 792 ? 0.561 32.5 8.102 1 76.75 792 PRO B O 1
ATOM 14020 N N . GLN B 1 793 ? 2.27 33.531 9.125 1 77.44 793 GLN B N 1
ATOM 14021 C CA . GLN B 1 793 ? 3.129 33.344 7.961 1 77.44 793 GLN B CA 1
ATOM 14022 C C . GLN B 1 793 ? 3.375 31.859 7.715 1 77.44 793 GLN B C 1
ATOM 14024 O O . GLN B 1 793 ? 3.379 31.406 6.57 1 77.44 793 GLN B O 1
ATOM 14029 N N . GLN B 1 794 ? 3.57 31.156 8.742 1 83.12 794 GLN B N 1
ATOM 14030 C CA . GLN B 1 794 ? 3.764 29.703 8.641 1 83.12 794 GLN B CA 1
ATOM 14031 C C . GLN B 1 794 ? 2.467 29 8.242 1 83.12 794 GLN B C 1
ATOM 14033 O O . GLN B 1 794 ? 2.49 28.016 7.508 1 83.12 794 GLN B O 1
ATOM 14038 N N . GLN B 1 795 ? 1.427 29.531 8.648 1 84.69 795 GLN B N 1
ATOM 14039 C CA . GLN B 1 795 ? 0.127 28.922 8.414 1 84.69 795 GLN B CA 1
ATOM 14040 C C . GLN B 1 795 ? -0.292 29.078 6.949 1 84.69 795 GLN B C 1
ATOM 14042 O O . GLN B 1 795 ? -1.109 28.297 6.449 1 84.69 795 GLN B O 1
ATOM 14047 N N . LEU B 1 796 ? 0.247 30.094 6.332 1 89.56 796 LEU B N 1
ATOM 14048 C CA . LEU B 1 796 ? -0.154 30.344 4.949 1 89.56 796 LEU B CA 1
ATOM 14049 C C . LEU B 1 796 ? 0.213 29.156 4.062 1 89.56 796 LEU B C 1
ATOM 14051 O O . LEU B 1 796 ? -0.657 28.562 3.424 1 89.56 796 LEU B O 1
ATOM 14055 N N . LEU B 1 797 ? 1.46 28.812 4.086 1 91.81 797 LEU B N 1
ATOM 14056 C CA . LEU B 1 797 ? 1.884 27.703 3.227 1 91.81 797 LEU B CA 1
ATOM 14057 C C . LEU B 1 797 ? 1.357 26.375 3.752 1 91.81 797 LEU B C 1
ATOM 14059 O O . LEU B 1 797 ? 0.973 25.5 2.969 1 91.81 797 LEU B O 1
ATOM 14063 N N . LEU B 1 798 ? 1.351 26.188 5.016 1 91.56 798 LEU B N 1
ATOM 14064 C CA . LEU B 1 798 ? 0.813 24.969 5.613 1 91.56 798 LEU B CA 1
ATOM 14065 C C . LEU B 1 798 ? -0.659 24.797 5.254 1 91.56 798 LEU B C 1
ATOM 14067 O O . LEU B 1 798 ? -1.1 23.688 4.953 1 91.56 798 LEU B O 1
ATOM 14071 N N . GLY B 1 799 ? -1.396 25.891 5.352 1 93 799 GLY B N 1
ATOM 14072 C CA . GLY B 1 799 ? -2.803 25.828 4.988 1 93 799 GLY B CA 1
ATOM 14073 C C . GLY B 1 799 ? -3.033 25.359 3.566 1 93 799 GLY B C 1
ATOM 14074 O O . GLY B 1 799 ? -3.93 24.547 3.314 1 93 799 GLY B O 1
ATOM 14075 N N . ARG B 1 800 ? -2.238 25.891 2.646 1 95.25 800 ARG B N 1
ATOM 14076 C CA . ARG B 1 800 ? -2.365 25.469 1.256 1 95.25 800 ARG B CA 1
ATOM 14077 C C . ARG B 1 800 ? -1.97 24 1.089 1 95.25 800 ARG B C 1
ATOM 14079 O O . ARG B 1 800 ? -2.533 23.297 0.251 1 95.25 800 ARG B O 1
ATOM 14086 N N . GLN B 1 801 ? -1.02 23.5 1.901 1 94.62 801 GLN B N 1
ATOM 14087 C CA . GLN B 1 801 ? -0.67 22.094 1.874 1 94.62 801 GLN B CA 1
ATOM 14088 C C . GLN B 1 801 ? -1.812 21.234 2.408 1 94.62 801 GLN B C 1
ATOM 14090 O O . GLN B 1 801 ? -2.078 20.156 1.885 1 94.62 801 GLN B O 1
ATOM 14095 N N . TYR B 1 802 ? -2.453 21.719 3.461 1 93.44 802 TYR B N 1
ATOM 14096 C CA . TYR B 1 802 ? -3.584 20.984 4.016 1 93.44 802 TYR B CA 1
ATOM 14097 C C . TYR B 1 802 ? -4.703 20.859 2.988 1 93.44 802 TYR B C 1
ATOM 14099 O O . TYR B 1 802 ? -5.312 19.797 2.855 1 93.44 802 TYR B O 1
ATOM 14107 N N . ILE B 1 803 ? -4.91 21.922 2.303 1 95.88 803 ILE B N 1
ATOM 14108 C CA . ILE B 1 803 ? -5.934 21.922 1.264 1 95.88 803 ILE B CA 1
ATOM 14109 C C . ILE B 1 803 ? -5.527 20.969 0.145 1 95.88 803 ILE B C 1
ATOM 14111 O O . ILE B 1 803 ? -6.332 20.141 -0.301 1 95.88 803 ILE B O 1
ATOM 14115 N N . TYR B 1 804 ? -4.27 21.062 -0.319 1 95.81 804 TYR B N 1
ATOM 14116 C CA . TYR B 1 804 ? -3.75 20.203 -1.365 1 95.81 804 TYR B CA 1
ATOM 14117 C C . TYR B 1 804 ? -3.908 18.734 -0.983 1 95.81 804 TYR B C 1
ATOM 14119 O O . TYR B 1 804 ? -4.387 17.922 -1.782 1 95.81 804 TYR B O 1
ATOM 14127 N N . ASP B 1 805 ? -3.561 18.391 0.197 1 93.94 805 ASP B N 1
ATOM 14128 C CA . ASP B 1 805 ? -3.549 17.016 0.649 1 93.94 805 ASP B CA 1
ATOM 14129 C C . ASP B 1 805 ? -4.965 16.516 0.956 1 93.94 805 ASP B C 1
ATOM 14131 O O . ASP B 1 805 ? -5.277 15.344 0.752 1 93.94 805 ASP B O 1
ATOM 14135 N N . GLY B 1 806 ? -5.789 17.375 1.449 1 94.12 806 GLY B N 1
ATOM 14136 C CA . GLY B 1 806 ? -7.129 16.984 1.851 1 94.12 806 GLY B CA 1
ATOM 14137 C C . GLY B 1 806 ? -8.078 16.812 0.678 1 94.12 806 GLY B C 1
ATOM 14138 O O . GLY B 1 806 ? -9.047 16.047 0.761 1 94.12 806 GLY B O 1
ATOM 14139 N N . THR B 1 807 ? -7.809 17.422 -0.393 1 96.56 807 THR B N 1
ATOM 14140 C CA . THR B 1 807 ? -8.773 17.453 -1.488 1 96.56 807 THR B CA 1
ATOM 14141 C C . THR B 1 807 ? -8.547 16.297 -2.451 1 96.56 807 THR B C 1
ATOM 14143 O O . THR B 1 807 ? -9.172 16.234 -3.51 1 96.56 807 THR B O 1
ATOM 14146 N N . TRP B 1 808 ? -7.676 15.406 -2.113 1 95.94 808 TRP B N 1
ATOM 14147 C CA . TRP B 1 808 ? -7.594 14.18 -2.902 1 95.94 808 TRP B CA 1
ATOM 14148 C C . TRP B 1 808 ? -8.883 13.367 -2.773 1 95.94 808 TRP B C 1
ATOM 14150 O O . TRP B 1 808 ? -9.406 12.875 -3.77 1 95.94 808 TRP B O 1
ATOM 14160 N N . HIS B 1 809 ? -9.453 13.312 -1.544 1 94.88 809 HIS B N 1
ATOM 14161 C CA . HIS B 1 809 ? -10.648 12.484 -1.378 1 94.88 809 HIS B CA 1
ATOM 14162 C C . HIS B 1 809 ? -11.773 13.273 -0.716 1 94.88 809 HIS B C 1
ATOM 14164 O O . HIS B 1 809 ? -12.75 12.688 -0.244 1 94.88 809 HIS B O 1
ATOM 14170 N N . LYS B 1 810 ? -11.594 14.586 -0.608 1 97.25 810 LYS B N 1
ATOM 14171 C CA . LYS B 1 810 ? -12.656 15.477 -0.143 1 97.25 810 LYS B CA 1
ATOM 14172 C C . LYS B 1 810 ? -12.992 16.531 -1.201 1 97.25 810 LYS B C 1
ATOM 14174 O O . LYS B 1 810 ? -12.102 17.062 -1.858 1 97.25 810 LYS B O 1
ATOM 14179 N N . LEU B 1 811 ? -14.281 16.75 -1.29 1 97.81 811 LEU B N 1
ATOM 14180 C CA . LEU B 1 811 ? -14.672 18 -1.912 1 97.81 811 LEU B CA 1
ATOM 14181 C C . LEU B 1 811 ? -14.211 19.188 -1.074 1 97.81 811 LEU B C 1
ATOM 14183 O O . LEU B 1 811 ? -14.016 19.062 0.136 1 97.81 811 LEU B O 1
ATOM 14187 N N . PRO B 1 812 ? -14.07 20.328 -1.747 1 97.88 812 PRO B N 1
ATOM 14188 C CA . PRO B 1 812 ? -13.688 21.484 -0.956 1 97.88 812 PRO B CA 1
ATOM 14189 C C . PRO B 1 812 ? -14.625 21.734 0.224 1 97.88 812 PRO B C 1
ATOM 14191 O O . PRO B 1 812 ? -14.164 21.984 1.342 1 97.88 812 PRO B O 1
ATOM 14194 N N . THR B 1 813 ? -15.891 21.547 0.04 1 98.19 813 THR B N 1
ATOM 14195 C CA . THR B 1 813 ? -16.891 21.859 1.061 1 98.19 813 THR B CA 1
ATOM 14196 C C . THR B 1 813 ? -16.859 20.812 2.172 1 98.19 813 THR B C 1
ATOM 14198 O O . THR B 1 813 ? -17.406 21.031 3.254 1 98.19 813 THR B O 1
ATOM 14201 N N . MET B 1 814 ? -16.25 19.641 1.964 1 97.75 814 MET B N 1
ATOM 14202 C CA . MET B 1 814 ? -16.172 18.562 2.945 1 97.75 814 MET B CA 1
ATOM 14203 C C . MET B 1 814 ? -15.117 18.859 4.008 1 97.75 814 MET B C 1
ATOM 14205 O O . MET B 1 814 ? -15.086 18.219 5.059 1 97.75 814 MET B O 1
ATOM 14209 N N . GLY B 1 815 ? -14.25 19.828 3.662 1 96.75 815 GLY B N 1
ATOM 14210 C CA . GLY B 1 815 ? -13.172 20.172 4.582 1 96.75 815 GLY B CA 1
ATOM 14211 C C . GLY B 1 815 ? -13.289 21.562 5.156 1 96.75 815 GLY B C 1
ATOM 14212 O O . GLY B 1 815 ? -13.438 22.531 4.41 1 96.75 815 GLY B O 1
ATOM 14213 N N . TRP B 1 816 ? -13.219 21.703 6.445 1 95.69 816 TRP B N 1
ATOM 14214 C CA . TRP B 1 816 ? -13.266 23.062 6.992 1 95.69 816 TRP B CA 1
ATOM 14215 C C . TRP B 1 816 ? -11.867 23.578 7.277 1 95.69 816 TRP B C 1
ATOM 14217 O O . TRP B 1 816 ? -10.938 22.797 7.488 1 95.69 816 TRP B O 1
ATOM 14227 N N . MET B 1 817 ? -11.633 24.766 7.129 1 94.38 817 MET B N 1
ATOM 14228 C CA . MET B 1 817 ? -10.461 25.531 7.535 1 94.38 817 MET B CA 1
ATOM 14229 C C . MET B 1 817 ? -10.867 26.703 8.422 1 94.38 817 MET B C 1
ATOM 14231 O O . MET B 1 817 ? -12 27.188 8.359 1 94.38 817 MET B O 1
ATOM 14235 N N . THR B 1 818 ? -9.984 27.125 9.266 1 92.69 818 THR B N 1
ATOM 14236 C CA . THR B 1 818 ? -10.266 28.234 10.172 1 92.69 818 THR B CA 1
ATOM 14237 C C . THR B 1 818 ? -9.219 29.344 10.016 1 92.69 818 THR B C 1
ATOM 14239 O O . THR B 1 818 ? -8.016 29.062 10.055 1 92.69 818 THR B O 1
ATOM 14242 N N . LEU B 1 819 ? -9.648 30.516 9.773 1 93.25 819 LEU B N 1
ATOM 14243 C CA . LEU B 1 819 ? -8.805 31.703 9.836 1 93.25 819 LEU B CA 1
ATOM 14244 C C . LEU B 1 819 ? -8.867 32.344 11.219 1 93.25 819 LEU B C 1
ATOM 14246 O O . LEU B 1 819 ? -9.93 32.812 11.648 1 93.25 819 LEU B O 1
ATOM 14250 N N . GLN B 1 820 ? -7.773 32.438 11.883 1 90.25 820 GLN B N 1
ATOM 14251 C CA . GLN B 1 820 ? -7.711 32.906 13.266 1 90.25 820 GLN B CA 1
ATOM 14252 C C . GLN B 1 820 ? -7.41 34.406 13.336 1 90.25 820 GLN B C 1
ATOM 14254 O O . GLN B 1 820 ? -6.285 34.812 13.062 1 90.25 820 GLN B O 1
ATOM 14259 N N . LEU B 1 821 ? -8.352 35.125 13.75 1 92.25 821 LEU B N 1
ATOM 14260 C CA . LEU B 1 821 ? -8.094 36.562 13.953 1 92.25 821 LEU B CA 1
ATOM 14261 C C . LEU B 1 821 ? -7.539 36.812 15.352 1 92.25 821 LEU B C 1
ATOM 14263 O O . LEU B 1 821 ? -6.93 37.844 15.602 1 92.25 821 LEU B O 1
ATOM 14267 N N . VAL B 1 822 ? -7.852 35.844 16.219 1 86.69 822 VAL B N 1
ATOM 14268 C CA . VAL B 1 822 ? -7.305 35.844 17.562 1 86.69 822 VAL B CA 1
ATOM 14269 C C . VAL B 1 822 ? -6.621 34.5 17.844 1 86.69 822 VAL B C 1
ATOM 14271 O O . VAL B 1 822 ? -6.879 33.5 17.156 1 86.69 822 VAL B O 1
ATOM 14274 N N . GLY B 1 823 ? -5.645 34.531 18.734 1 76.44 823 GLY B N 1
ATOM 14275 C CA . GLY B 1 823 ? -4.934 33.312 19.047 1 76.44 823 GLY B CA 1
ATOM 14276 C C . GLY B 1 823 ? -5.844 32.219 19.562 1 76.44 823 GLY B C 1
ATOM 14277 O O . GLY B 1 823 ? -6.852 32.5 20.219 1 76.44 823 GLY B O 1
ATOM 14278 N N . PHE B 1 824 ? -5.352 30.953 19.109 1 72.19 824 PHE B N 1
ATOM 14279 C CA . PHE B 1 824 ? -6.008 29.75 19.609 1 72.19 824 PHE B CA 1
ATOM 14280 C C . PHE B 1 824 ? -5.25 29.188 20.812 1 72.19 824 PHE B C 1
ATOM 14282 O O . PHE B 1 824 ? -4.121 28.703 20.656 1 72.19 824 PHE B O 1
ATOM 14289 N N . TYR B 1 825 ? -5.535 29.219 21.906 1 62.25 825 TYR B N 1
ATOM 14290 C CA . TYR B 1 825 ? -4.918 28.75 23.141 1 62.25 825 TYR B CA 1
ATOM 14291 C C . TYR B 1 825 ? -3.66 29.562 23.453 1 62.25 825 TYR B C 1
ATOM 14293 O O . TYR B 1 825 ? -2.709 29.031 24.047 1 62.25 825 TYR B O 1
ATOM 14301 N N . THR B 1 826 ? -3.42 30.594 22.672 1 64.56 826 THR B N 1
ATOM 14302 C CA . THR B 1 826 ? -2.221 31.391 22.906 1 64.56 826 THR B CA 1
ATOM 14303 C C . THR B 1 826 ? -2.539 32.875 22.859 1 64.56 826 THR B C 1
ATOM 14305 O O . THR B 1 826 ? -3.441 33.312 22.125 1 64.56 826 THR B O 1
ATOM 14308 N N . ASP B 1 827 ? -1.86 33.594 23.656 1 62.66 827 ASP B N 1
ATOM 14309 C CA . ASP B 1 827 ? -1.943 35.062 23.625 1 62.66 827 ASP B CA 1
ATOM 14310 C C . ASP B 1 827 ? -0.693 35.656 22.984 1 62.66 827 ASP B C 1
ATOM 14312 O O . ASP B 1 827 ? -0.431 36.875 23.141 1 62.66 827 ASP B O 1
ATOM 14316 N N . ASP B 1 828 ? 0.069 34.719 22.422 1 68.12 828 ASP B N 1
ATOM 14317 C CA . ASP B 1 828 ? 1.25 35.188 21.703 1 68.12 828 ASP B CA 1
ATOM 14318 C C . ASP B 1 828 ? 0.87 36.219 20.625 1 68.12 828 ASP B C 1
ATOM 14320 O O . ASP B 1 828 ? 0.073 35.906 19.734 1 68.12 828 ASP B O 1
ATOM 14324 N N . PRO B 1 829 ? 1.403 37.375 20.781 1 66.69 829 PRO B N 1
ATOM 14325 C CA . PRO B 1 829 ? 1.017 38.438 19.844 1 66.69 829 PRO B CA 1
ATOM 14326 C C . PRO B 1 829 ? 1.421 38.094 18.406 1 66.69 829 PRO B C 1
ATOM 14328 O O . PRO B 1 829 ? 0.951 38.75 17.453 1 66.69 829 PRO B O 1
ATOM 14331 N N . ARG B 1 830 ? 2.373 37.156 18.266 1 73.5 830 ARG B N 1
ATOM 14332 C CA . ARG B 1 830 ? 2.766 36.75 16.922 1 73.5 830 ARG B CA 1
ATOM 14333 C C . ARG B 1 830 ? 1.659 35.938 16.25 1 73.5 830 ARG B C 1
ATOM 14335 O O . ARG B 1 830 ? 1.66 35.781 15.023 1 73.5 830 ARG B O 1
ATOM 14342 N N . VAL B 1 831 ? 0.869 35.5 17.297 1 77.31 831 VAL B N 1
ATOM 14343 C CA . VAL B 1 831 ? -0.239 34.688 16.797 1 77.31 831 VAL B CA 1
ATOM 14344 C C . VAL B 1 831 ? -1.514 35.531 16.75 1 77.31 831 VAL B C 1
ATOM 14346 O O . VAL B 1 831 ? -1.723 36.406 17.594 1 77.31 831 VAL B O 1
ATOM 14349 N N . GLY B 1 832 ? -2.266 35.562 15.766 1 79.69 832 GLY B N 1
ATOM 14350 C CA . GLY B 1 832 ? -3.453 36.375 15.578 1 79.69 832 GLY B CA 1
ATOM 14351 C C . GLY B 1 832 ? -3.219 37.594 14.688 1 79.69 832 GLY B C 1
ATOM 14352 O O . GLY B 1 832 ? -2.084 37.844 14.281 1 79.69 832 GLY B O 1
ATOM 14353 N N . LEU B 1 833 ? -4.324 38.375 14.469 1 88.06 833 LEU B N 1
ATOM 14354 C CA . LEU B 1 833 ? -4.223 39.438 13.477 1 88.06 833 LEU B CA 1
ATOM 14355 C C . LEU B 1 833 ? -4.715 40.75 14.055 1 88.06 833 LEU B C 1
ATOM 14357 O O . LEU B 1 833 ? -4.734 41.781 13.359 1 88.06 833 LEU B O 1
ATOM 14361 N N . GLU B 1 834 ? -5.09 40.75 15.359 1 88.88 834 GLU B N 1
ATOM 14362 C CA . GLU B 1 834 ? -5.555 41.969 15.969 1 88.88 834 GLU B CA 1
ATOM 14363 C C . GLU B 1 834 ? -4.387 42.906 16.312 1 88.88 834 GLU B C 1
ATOM 14365 O O . GLU B 1 834 ? -3.34 42.438 16.766 1 88.88 834 GLU B O 1
ATOM 14370 N N . PRO B 1 835 ? -4.477 44.188 16.203 1 91.81 835 PRO B N 1
ATOM 14371 C CA . PRO B 1 835 ? -5.594 44.844 15.516 1 91.81 835 PRO B CA 1
ATOM 14372 C C . PRO B 1 835 ? -5.625 44.531 14.016 1 91.81 835 PRO B C 1
ATOM 14374 O O . PRO B 1 835 ? -4.574 44.531 13.367 1 91.81 835 PRO B O 1
ATOM 14377 N N . LEU B 1 836 ? -6.727 44.406 13.5 1 95.25 836 LEU B N 1
ATOM 14378 C CA . LEU B 1 836 ? -6.902 43.875 12.148 1 95.25 836 LEU B CA 1
ATOM 14379 C C . LEU B 1 836 ? -6.367 44.875 11.117 1 95.25 836 LEU B C 1
ATOM 14381 O O . LEU B 1 836 ? -5.75 44.469 10.125 1 95.25 836 LEU B O 1
ATOM 14385 N N . CYS B 1 837 ? -6.562 46.156 11.367 1 94.25 837 CYS B N 1
ATOM 14386 C CA . CYS B 1 837 ? -6.137 47.188 10.422 1 94.25 837 CYS B CA 1
ATOM 14387 C C . CYS B 1 837 ? -4.617 47.219 10.305 1 94.25 837 CYS B C 1
ATOM 14389 O O . CYS B 1 837 ? -4.078 47.625 9.273 1 94.25 837 CYS B O 1
ATOM 14391 N N . GLU B 1 838 ? -3.846 46.75 11.312 1 92.19 838 GLU B N 1
ATOM 14392 C CA . GLU B 1 838 ? -2.385 46.75 11.305 1 92.19 838 GLU B CA 1
ATOM 14393 C C . GLU B 1 838 ? -1.859 45.469 10.641 1 92.19 838 GLU B C 1
ATOM 14395 O O . GLU B 1 838 ? -0.671 45.375 10.328 1 92.19 838 GLU B O 1
ATOM 14400 N N . ASN B 1 839 ? -2.729 44.531 10.414 1 92.06 839 ASN B N 1
ATOM 14401 C CA . ASN B 1 839 ? -2.369 43.25 9.82 1 92.06 839 ASN B CA 1
ATOM 14402 C C . ASN B 1 839 ? -3.213 42.938 8.586 1 92.06 839 ASN B C 1
ATOM 14404 O O . ASN B 1 839 ? -3.555 41.781 8.336 1 92.06 839 ASN B O 1
ATOM 14408 N N . LEU B 1 840 ? -3.484 43.938 7.824 1 93.12 840 LEU B N 1
ATOM 14409 C CA . LEU B 1 840 ? -4.422 43.875 6.711 1 93.12 840 LEU B CA 1
ATOM 14410 C C . LEU B 1 840 ? -3.91 42.906 5.641 1 93.12 840 LEU B C 1
ATOM 14412 O O . LEU B 1 840 ? -4.672 42.094 5.105 1 93.12 840 LEU B O 1
ATOM 14416 N N . GLU B 1 841 ? -2.627 42.969 5.309 1 89.88 841 GLU B N 1
ATOM 14417 C CA . GLU B 1 841 ? -2.055 42.156 4.262 1 89.88 841 GLU B CA 1
ATOM 14418 C C . GLU B 1 841 ? -2.117 40.656 4.645 1 89.88 841 GLU B C 1
ATOM 14420 O O . GLU B 1 841 ? -2.434 39.812 3.809 1 89.88 841 GLU B O 1
ATOM 14425 N N . ARG B 1 842 ? -1.821 40.375 5.832 1 90.19 842 ARG B N 1
ATOM 14426 C CA . ARG B 1 842 ? -1.876 39 6.316 1 90.19 842 ARG B CA 1
ATOM 14427 C C . ARG B 1 842 ? -3.311 38.469 6.344 1 90.19 842 ARG B C 1
ATOM 14429 O O . ARG B 1 842 ? -3.568 37.312 6.004 1 90.19 842 ARG B O 1
ATOM 14436 N N . TYR B 1 843 ? -4.172 39.344 6.82 1 94.88 843 TYR B N 1
ATOM 14437 C CA . TYR B 1 843 ? -5.59 39.031 6.824 1 94.88 843 TYR B CA 1
ATOM 14438 C C . TYR B 1 843 ? -6.078 38.719 5.41 1 94.88 843 TYR B C 1
ATOM 14440 O O . TYR B 1 843 ? -6.727 37.688 5.184 1 94.88 843 TYR B O 1
ATOM 14448 N N . GLU B 1 844 ? -5.711 39.5 4.531 1 95.69 844 GLU B N 1
ATOM 14449 C CA . GLU B 1 844 ? -6.156 39.375 3.145 1 95.69 844 GLU B CA 1
ATOM 14450 C C . GLU B 1 844 ? -5.621 38.094 2.516 1 95.69 844 GLU B C 1
ATOM 14452 O O . GLU B 1 844 ? -6.359 37.375 1.843 1 95.69 844 GLU B O 1
ATOM 14457 N N . ALA B 1 845 ? -4.355 37.812 2.703 1 94.06 845 ALA B N 1
ATOM 14458 C CA . ALA B 1 845 ? -3.725 36.625 2.125 1 94.06 845 ALA B CA 1
ATOM 14459 C C . ALA B 1 845 ? -4.406 35.344 2.615 1 94.06 845 ALA B C 1
ATOM 14461 O O . ALA B 1 845 ? -4.664 34.438 1.828 1 94.06 845 ALA B O 1
ATOM 14462 N N . GLN B 1 846 ? -4.707 35.281 3.867 1 94.38 846 GLN B N 1
ATOM 14463 C CA . GLN B 1 846 ? -5.352 34.094 4.438 1 94.38 846 GLN B CA 1
ATOM 14464 C C . GLN B 1 846 ? -6.801 34 3.971 1 94.38 846 GLN B C 1
ATOM 14466 O O . GLN B 1 846 ? -7.258 32.906 3.604 1 94.38 846 GLN B O 1
ATOM 14471 N N . LEU B 1 847 ? -7.461 35.094 3.992 1 97 847 LEU B N 1
ATOM 14472 C CA . LEU B 1 847 ? -8.859 35.094 3.57 1 97 847 LEU B CA 1
ATOM 14473 C C . LEU B 1 847 ? -8.992 34.625 2.129 1 97 847 LEU B C 1
ATOM 14475 O O . LEU B 1 847 ? -9.82 33.75 1.832 1 97 847 LEU B O 1
ATOM 14479 N N . PHE B 1 848 ? -8.164 35.188 1.254 1 96.88 848 PHE B N 1
ATOM 14480 C CA . PHE B 1 848 ? -8.242 34.812 -0.158 1 96.88 848 PHE B CA 1
ATOM 14481 C C . PHE B 1 848 ? -7.957 33.344 -0.357 1 96.88 848 PHE B C 1
ATOM 14483 O O . PHE B 1 848 ? -8.672 32.656 -1.095 1 96.88 848 PHE B O 1
ATOM 14490 N N . GLN B 1 849 ? -6.871 32.844 0.264 1 96.44 849 GLN B N 1
ATOM 14491 C CA . GLN B 1 849 ? -6.484 31.438 0.041 1 96.44 849 GLN B CA 1
ATOM 14492 C C . GLN B 1 849 ? -7.602 30.484 0.449 1 96.44 849 GLN B C 1
ATOM 14494 O O . GLN B 1 849 ? -7.863 29.5 -0.24 1 96.44 849 GLN B O 1
ATOM 14499 N N . TYR B 1 850 ? -8.258 30.719 1.536 1 97.25 850 TYR B N 1
ATOM 14500 C CA . TYR B 1 850 ? -9.297 29.828 2.021 1 97.25 850 TYR B CA 1
ATOM 14501 C C . TYR B 1 850 ? -10.57 29.969 1.193 1 97.25 850 TYR B C 1
ATOM 14503 O O . TYR B 1 850 ? -11.219 28.969 0.87 1 97.25 850 TYR B O 1
ATOM 14511 N N . LEU B 1 851 ? -10.906 31.188 0.84 1 98.38 851 LEU B N 1
ATOM 14512 C CA . LEU B 1 851 ? -12.055 31.375 -0.042 1 98.38 851 LEU B CA 1
ATOM 14513 C C . LEU B 1 851 ? -11.805 30.734 -1.403 1 98.38 851 LEU B C 1
ATOM 14515 O O . LEU B 1 851 ? -12.688 30.078 -1.956 1 98.38 851 LEU B O 1
ATOM 14519 N N . ALA B 1 852 ? -10.602 30.922 -1.896 1 98.25 852 ALA B N 1
ATOM 14520 C CA . ALA B 1 852 ? -10.25 30.422 -3.219 1 98.25 852 ALA B CA 1
ATOM 14521 C C . ALA B 1 852 ? -10.258 28.891 -3.246 1 98.25 852 ALA B C 1
ATOM 14523 O O . ALA B 1 852 ? -10.438 28.281 -4.305 1 98.25 852 ALA B O 1
ATOM 14524 N N . SER B 1 853 ? -10.031 28.266 -2.141 1 98 853 SER B N 1
ATOM 14525 C CA . SER B 1 853 ? -10.023 26.812 -2.064 1 98 853 SER B CA 1
ATOM 14526 C C . SER B 1 853 ? -11.438 26.234 -2.092 1 98 853 SER B C 1
ATOM 14528 O O . SER B 1 853 ? -11.633 25.047 -2.359 1 98 853 SER B O 1
ATOM 14530 N N . GLY B 1 854 ? -12.414 27.062 -1.737 1 98.31 854 GLY B N 1
ATOM 14531 C CA . GLY B 1 854 ? -13.797 26.609 -1.683 1 98.31 854 GLY B CA 1
ATOM 14532 C C . GLY B 1 854 ? -14.117 25.812 -0.43 1 98.31 854 GLY B C 1
ATOM 14533 O O . GLY B 1 854 ? -15.227 25.297 -0.288 1 98.31 854 GLY B O 1
ATOM 14534 N N . CYS B 1 855 ? -13.227 25.719 0.558 1 97.69 855 CYS B N 1
ATOM 14535 C CA . CYS B 1 855 ? -13.438 24.969 1.79 1 97.69 855 CYS B CA 1
ATOM 14536 C C . CYS B 1 855 ? -14.523 25.609 2.643 1 97.69 855 CYS B C 1
ATOM 14538 O O . CYS B 1 855 ? -14.977 26.703 2.344 1 97.69 855 CYS B O 1
ATOM 14540 N N . HIS B 1 856 ? -15.008 24.859 3.607 1 97.56 856 HIS B N 1
ATOM 14541 C CA . HIS B 1 856 ? -15.852 25.469 4.625 1 97.56 856 HIS B CA 1
ATOM 14542 C C . HIS B 1 856 ? -15.039 26.359 5.559 1 97.56 856 HIS B C 1
ATOM 14544 O O . HIS B 1 856 ? -14.422 25.875 6.508 1 97.56 856 HIS B O 1
ATOM 14550 N N . LEU B 1 857 ? -15.133 27.656 5.348 1 97.69 857 LEU B N 1
ATOM 14551 C CA . LEU B 1 857 ? -14.273 28.594 6.051 1 97.69 857 LEU B CA 1
ATOM 14552 C C . LEU B 1 857 ? -14.984 29.172 7.273 1 97.69 857 LEU B C 1
ATOM 14554 O O . LEU B 1 857 ? -16.125 29.625 7.18 1 97.69 857 LEU B O 1
ATOM 14558 N N . THR B 1 858 ? -14.305 29.125 8.367 1 96.81 858 THR B N 1
ATOM 14559 C CA . THR B 1 858 ? -14.727 29.859 9.57 1 96.81 858 THR B CA 1
ATOM 14560 C C . THR B 1 858 ? -13.703 30.938 9.93 1 96.81 858 THR B C 1
ATOM 14562 O O . THR B 1 858 ? -12.531 30.641 10.148 1 96.81 858 THR B O 1
ATOM 14565 N N . VAL B 1 859 ? -14.141 32.156 9.914 1 97.19 859 VAL B N 1
ATOM 14566 C CA . VAL B 1 859 ? -13.32 33.25 10.43 1 97.19 859 VAL B CA 1
ATOM 14567 C C . VAL B 1 859 ? -13.578 33.438 11.922 1 97.19 859 VAL B C 1
ATOM 14569 O O . VAL B 1 859 ? -14.656 33.875 12.312 1 97.19 859 VAL B O 1
ATOM 14572 N N . ARG B 1 860 ? -12.648 33.156 12.703 1 94.81 860 ARG B N 1
ATOM 14573 C CA . ARG B 1 860 ? -12.844 33.156 14.148 1 94.81 860 ARG B CA 1
ATOM 14574 C C . ARG B 1 860 ? -12.258 34.406 14.789 1 94.81 860 ARG B C 1
ATOM 14576 O O . ARG B 1 860 ? -11.078 34.719 14.609 1 94.81 860 ARG B O 1
ATOM 14583 N N . GLY B 1 861 ? -13.086 35.156 15.5 1 93.56 861 GLY B N 1
ATOM 14584 C CA . GLY B 1 861 ? -12.672 36.375 16.203 1 93.56 861 GLY B CA 1
ATOM 14585 C C . GLY B 1 861 ? -13.828 37.094 16.859 1 93.56 861 GLY B C 1
ATOM 14586 O O . GLY B 1 861 ? -14.984 36.688 16.719 1 93.56 861 GLY B O 1
ATOM 14587 N N . ASN B 1 862 ? -13.539 38.219 17.562 1 93.56 862 ASN B N 1
ATOM 14588 C CA . ASN B 1 862 ? -14.547 39 18.234 1 93.56 862 ASN B CA 1
ATOM 14589 C C . ASN B 1 862 ? -15.203 40 17.297 1 93.56 862 ASN B C 1
ATOM 14591 O O . ASN B 1 862 ? -16.266 40.562 17.594 1 93.56 862 ASN B O 1
ATOM 14595 N N . ARG B 1 863 ? -14.562 40.281 16.297 1 96.38 863 ARG B N 1
ATOM 14596 C CA . ARG B 1 863 ? -15.023 41.156 15.211 1 96.38 863 ARG B CA 1
ATOM 14597 C C . ARG B 1 863 ? -14.398 40.75 13.883 1 96.38 863 ARG B C 1
ATOM 14599 O O . ARG B 1 863 ? -13.367 40.094 13.852 1 96.38 863 ARG B O 1
ATOM 14606 N N . LEU B 1 864 ? -15.023 41.219 12.859 1 98.19 864 LEU B N 1
ATOM 14607 C CA . LEU B 1 864 ? -14.562 40.844 11.531 1 98.19 864 LEU B CA 1
ATOM 14608 C C . LEU B 1 864 ? -13.805 41.969 10.875 1 98.19 864 LEU B C 1
ATOM 14610 O O . LEU B 1 864 ? -13.023 41.75 9.945 1 98.19 864 LEU B O 1
ATOM 14614 N N . TYR B 1 865 ? -14.109 43.219 11.297 1 98.06 865 TYR B N 1
ATOM 14615 C CA . TYR B 1 865 ? -13.375 44.406 10.859 1 98.06 865 TYR B CA 1
ATOM 14616 C C . TYR B 1 865 ? -13.359 45.469 11.961 1 98.06 865 TYR B C 1
ATOM 14618 O O . TYR B 1 865 ? -14.242 45.5 12.82 1 98.06 865 TYR B O 1
ATOM 14626 N N . ASP B 1 866 ? -12.352 46.25 11.93 1 97 866 ASP B N 1
ATOM 14627 C CA . ASP B 1 866 ? -12.203 47.281 12.945 1 97 866 ASP B CA 1
ATOM 14628 C C . ASP B 1 866 ? -12.227 48.688 12.328 1 97 866 ASP B C 1
ATOM 14630 O O . ASP B 1 866 ? -12.398 49.688 13.031 1 97 866 ASP B O 1
ATOM 14634 N N . THR B 1 867 ? -11.93 48.812 11 1 97.38 867 THR B N 1
ATOM 14635 C CA . THR B 1 867 ? -11.984 50.062 10.266 1 97.38 867 THR B CA 1
ATOM 14636 C C . THR B 1 867 ? -12.742 49.906 8.953 1 97.38 867 THR B C 1
ATOM 14638 O O . THR B 1 867 ? -12.977 48.781 8.508 1 97.38 867 THR B O 1
ATOM 14641 N N . PRO B 1 868 ? -13.18 51 8.289 1 97 868 PRO B N 1
ATOM 14642 C CA . PRO B 1 868 ? -13.812 50.875 6.973 1 97 868 PRO B CA 1
ATOM 14643 C C . PRO B 1 868 ? -12.898 50.25 5.926 1 97 868 PRO B C 1
ATOM 14645 O O . PRO B 1 868 ? -13.375 49.562 5.027 1 97 868 PRO B O 1
ATOM 14648 N N . GLN B 1 869 ? -11.672 50.469 6.109 1 96.94 869 GLN B N 1
ATOM 14649 C CA . GLN B 1 869 ? -10.711 49.906 5.18 1 96.94 869 GLN B CA 1
ATOM 14650 C C . GLN B 1 869 ? -10.68 48.375 5.312 1 96.94 869 GLN B C 1
ATOM 14652 O O . GLN B 1 869 ? -10.656 47.656 4.309 1 96.94 869 GLN B O 1
ATOM 14657 N N . THR B 1 870 ? -10.609 47.906 6.539 1 98 870 THR B N 1
ATOM 14658 C CA . THR B 1 870 ? -10.656 46.469 6.777 1 98 870 THR B CA 1
ATOM 14659 C C . THR B 1 870 ? -11.953 45.844 6.242 1 98 870 THR B C 1
ATOM 14661 O O . THR B 1 870 ? -11.945 44.781 5.637 1 98 870 THR B O 1
ATOM 14664 N N . ARG B 1 871 ? -13.008 46.531 6.449 1 98 871 ARG B N 1
ATOM 14665 C CA . ARG B 1 871 ? -14.305 46.062 5.984 1 98 871 ARG B CA 1
ATOM 14666 C C . ARG B 1 871 ? -14.328 45.938 4.469 1 98 871 ARG B C 1
ATOM 14668 O O . ARG B 1 871 ? -14.828 44.938 3.936 1 98 871 ARG B O 1
ATOM 14675 N N . GLU B 1 872 ? -13.828 46.906 3.83 1 97.81 872 GLU B N 1
ATOM 14676 C CA . GLU B 1 872 ? -13.82 46.938 2.371 1 97.81 872 GLU B CA 1
ATOM 14677 C C . GLU B 1 872 ? -13 45.75 1.821 1 97.81 872 GLU B C 1
ATOM 14679 O O . GLU B 1 872 ? -13.383 45.156 0.826 1 97.81 872 GLU B O 1
ATOM 14684 N N . MET B 1 873 ? -11.875 45.531 2.4 1 97.5 873 MET B N 1
ATOM 14685 C CA . MET B 1 873 ? -11.031 44.406 1.984 1 97.5 873 MET B CA 1
ATOM 14686 C C . MET B 1 873 ? -11.766 43.062 2.125 1 97.5 873 MET B C 1
ATOM 14688 O O . MET B 1 873 ? -11.789 42.281 1.191 1 97.5 873 MET B O 1
ATOM 14692 N N . VAL B 1 874 ? -12.391 42.812 3.225 1 98.5 874 VAL B N 1
ATOM 14693 C CA . VAL B 1 874 ? -13.117 41.562 3.471 1 98.5 874 VAL B CA 1
ATOM 14694 C C . VAL B 1 874 ? -14.281 41.438 2.488 1 98.5 874 VAL B C 1
ATOM 14696 O O . VAL B 1 874 ? -14.492 40.375 1.892 1 98.5 874 VAL B O 1
ATOM 14699 N N . GLN B 1 875 ? -15 42.562 2.303 1 98 875 GLN B N 1
ATOM 14700 C CA . GLN B 1 875 ? -16.172 42.594 1.421 1 98 875 GLN B CA 1
ATOM 14701 C C . GLN B 1 875 ? -15.773 42.219 -0.013 1 98 875 GLN B C 1
ATOM 14703 O O . GLN B 1 875 ? -16.484 41.5 -0.691 1 98 875 GLN B O 1
ATOM 14708 N N . ARG B 1 876 ? -14.734 42.75 -0.442 1 97.44 876 ARG B N 1
ATOM 14709 C CA . ARG B 1 876 ? -14.266 42.5 -1.806 1 97.44 876 ARG B CA 1
ATOM 14710 C C . ARG B 1 876 ? -14.047 41.031 -2.064 1 97.44 876 ARG B C 1
ATOM 14712 O O . ARG B 1 876 ? -14.5 40.5 -3.082 1 97.44 876 ARG B O 1
ATOM 14719 N N . HIS B 1 877 ? -13.391 40.344 -1.22 1 97.81 877 HIS B N 1
ATOM 14720 C CA . HIS B 1 877 ? -13.078 38.906 -1.398 1 97.81 877 HIS B CA 1
ATOM 14721 C C . HIS B 1 877 ? -14.312 38.062 -1.202 1 97.81 877 HIS B C 1
ATOM 14723 O O . HIS B 1 877 ? -14.461 37 -1.86 1 97.81 877 HIS B O 1
ATOM 14729 N N . LEU B 1 878 ? -15.211 38.438 -0.347 1 98.31 878 LEU B N 1
ATOM 14730 C CA . LEU B 1 878 ? -16.469 37.688 -0.173 1 98.31 878 LEU B CA 1
ATOM 14731 C C . LEU B 1 878 ? -17.344 37.812 -1.413 1 98.31 878 LEU B C 1
ATOM 14733 O O . LEU B 1 878 ? -17.984 36.844 -1.826 1 98.31 878 LEU B O 1
ATOM 14737 N N . ASP B 1 879 ? -17.375 39.031 -1.934 1 97.81 879 ASP B N 1
ATOM 14738 C CA . ASP B 1 879 ? -18.156 39.25 -3.156 1 97.81 879 ASP B CA 1
ATOM 14739 C C . ASP B 1 879 ? -17.609 38.406 -4.301 1 97.81 879 ASP B C 1
ATOM 14741 O O . ASP B 1 879 ? -18.375 37.844 -5.078 1 97.81 879 ASP B O 1
ATOM 14745 N N . TRP B 1 880 ? -16.312 38.344 -4.395 1 97.88 880 TRP B N 1
ATOM 14746 C CA . TRP B 1 880 ? -15.68 37.5 -5.406 1 97.88 880 TRP B CA 1
ATOM 14747 C C . TRP B 1 880 ? -16.062 36.031 -5.219 1 97.88 880 TRP B C 1
ATOM 14749 O O . TRP B 1 880 ? -16.406 35.344 -6.184 1 97.88 880 TRP B O 1
ATOM 14759 N N . PHE B 1 881 ? -16 35.594 -4.059 1 98.12 881 PHE B N 1
ATOM 14760 C CA . PHE B 1 881 ? -16.359 34.219 -3.779 1 98.12 881 PHE B CA 1
ATOM 14761 C C . PHE B 1 881 ? -17.812 33.938 -4.16 1 98.12 881 PHE B C 1
ATOM 14763 O O . PHE B 1 881 ? -18.109 32.938 -4.805 1 98.12 881 PHE B O 1
ATOM 14770 N N . ARG B 1 882 ? -18.672 34.781 -3.76 1 97.75 882 ARG B N 1
ATOM 14771 C CA . ARG B 1 882 ? -20.094 34.562 -4.043 1 97.75 882 ARG B CA 1
ATOM 14772 C C . ARG B 1 882 ? -20.344 34.562 -5.547 1 97.75 882 ARG B C 1
ATOM 14774 O O . ARG B 1 882 ? -21.172 33.781 -6.027 1 97.75 882 ARG B O 1
ATOM 14781 N N . LYS B 1 883 ? -19.625 35.406 -6.176 1 97.25 883 LYS B N 1
ATOM 14782 C CA . LYS B 1 883 ? -19.781 35.469 -7.625 1 97.25 883 LYS B CA 1
ATOM 14783 C C . LYS B 1 883 ? -19.391 34.156 -8.289 1 97.25 883 LYS B C 1
ATOM 14785 O O . LYS B 1 883 ? -20.016 33.719 -9.258 1 97.25 883 LYS B O 1
ATOM 14790 N N . TYR B 1 884 ? -18.391 33.5 -7.793 1 97.94 884 TYR B N 1
ATOM 14791 C CA . TYR B 1 884 ? -17.844 32.312 -8.43 1 97.94 884 TYR B CA 1
ATOM 14792 C C . TYR B 1 884 ? -18.016 31.094 -7.523 1 97.94 884 TYR B C 1
ATOM 14794 O O . TYR B 1 884 ? -17.25 30.125 -7.625 1 97.94 884 TYR B O 1
ATOM 14802 N N . ARG B 1 885 ? -18.938 31.094 -6.602 1 97.94 885 ARG B N 1
ATOM 14803 C CA . ARG B 1 885 ? -19.141 30.016 -5.625 1 97.94 885 ARG B CA 1
ATOM 14804 C C . ARG B 1 885 ? -19.344 28.672 -6.316 1 97.94 885 ARG B C 1
ATOM 14806 O O . ARG B 1 885 ? -18.891 27.641 -5.832 1 97.94 885 ARG B O 1
ATOM 14813 N N . ASP B 1 886 ? -20.047 28.688 -7.43 1 96.94 886 ASP B N 1
ATOM 14814 C CA . ASP B 1 886 ? -20.359 27.438 -8.125 1 96.94 886 ASP B CA 1
ATOM 14815 C C . ASP B 1 886 ? -19.094 26.703 -8.531 1 96.94 886 ASP B C 1
ATOM 14817 O O . ASP B 1 886 ? -18.922 25.531 -8.211 1 96.94 886 ASP B O 1
ATOM 14821 N N . ILE B 1 887 ? -18.109 27.406 -9.141 1 98.25 887 ILE B N 1
ATOM 14822 C CA . ILE B 1 887 ? -16.875 26.766 -9.594 1 98.25 887 ILE B CA 1
ATOM 14823 C C . ILE B 1 887 ? -15.93 26.578 -8.422 1 98.25 887 ILE B C 1
ATOM 14825 O O . ILE B 1 887 ? -15.188 25.594 -8.359 1 98.25 887 ILE B O 1
ATOM 14829 N N . LEU B 1 888 ? -15.953 27.438 -7.426 1 98.5 888 LEU B N 1
ATOM 14830 C CA . LEU B 1 888 ? -15.016 27.359 -6.312 1 98.5 888 LEU B CA 1
ATOM 14831 C C . LEU B 1 888 ? -15.391 26.219 -5.371 1 98.5 888 LEU B C 1
ATOM 14833 O O . LEU B 1 888 ? -14.547 25.734 -4.621 1 98.5 888 LEU B O 1
ATOM 14837 N N . THR B 1 889 ? -16.641 25.812 -5.371 1 98.06 889 THR B N 1
ATOM 14838 C CA . THR B 1 889 ? -17.062 24.688 -4.535 1 98.06 889 THR B CA 1
ATOM 14839 C C . THR B 1 889 ? -17.078 23.391 -5.34 1 98.06 889 THR B C 1
ATOM 14841 O O . THR B 1 889 ? -17.609 22.375 -4.875 1 98.06 889 THR B O 1
ATOM 14844 N N . SER B 1 890 ? -16.578 23.438 -6.562 1 97.88 890 SER B N 1
ATOM 14845 C CA . SER B 1 890 ? -16.406 22.25 -7.391 1 97.88 890 SER B CA 1
ATOM 14846 C C . SER B 1 890 ? -15.086 21.547 -7.09 1 97.88 890 SER B C 1
ATOM 14848 O O . SER B 1 890 ? -14.312 22.016 -6.246 1 97.88 890 SER B O 1
ATOM 14850 N N . GLU B 1 891 ? -14.875 20.422 -7.719 1 96.94 891 GLU B N 1
ATOM 14851 C CA . GLU B 1 891 ? -13.734 19.562 -7.414 1 96.94 891 GLU B CA 1
ATOM 14852 C C . GLU B 1 891 ? -12.422 20.234 -7.797 1 96.94 891 GLU B C 1
ATOM 14854 O O . GLU B 1 891 ? -12.383 21.062 -8.711 1 96.94 891 GLU B O 1
ATOM 14859 N N . ILE B 1 892 ? -11.359 19.875 -7.117 1 98.12 892 ILE B N 1
ATOM 14860 C CA . ILE B 1 892 ? -10.023 20.406 -7.363 1 98.12 892 ILE B CA 1
ATOM 14861 C C . ILE B 1 892 ? -9.172 19.344 -8.047 1 98.12 892 ILE B C 1
ATOM 14863 O O . ILE B 1 892 ? -9.195 18.172 -7.66 1 98.12 892 ILE B O 1
ATOM 14867 N N . ILE B 1 893 ? -8.477 19.703 -9.141 1 97.75 893 ILE B N 1
ATOM 14868 C CA . ILE B 1 893 ? -7.414 18.922 -9.766 1 97.75 893 ILE B CA 1
ATOM 14869 C C . ILE B 1 893 ? -6.055 19.391 -9.258 1 97.75 893 ILE B C 1
ATOM 14871 O O . ILE B 1 893 ? -5.797 20.594 -9.195 1 97.75 893 ILE B O 1
ATOM 14875 N N . HIS B 1 894 ? -5.16 18.484 -8.883 1 96.44 894 HIS B N 1
ATOM 14876 C CA . HIS B 1 894 ? -3.877 18.828 -8.273 1 96.44 894 HIS B CA 1
ATOM 14877 C C . HIS B 1 894 ? -2.824 19.125 -9.336 1 96.44 894 HIS B C 1
ATOM 14879 O O . HIS B 1 894 ? -2.404 18.234 -10.07 1 96.44 894 HIS B O 1
ATOM 14885 N N . VAL B 1 895 ? -2.42 20.344 -9.367 1 95.88 895 VAL B N 1
ATOM 14886 C CA . VAL B 1 895 ? -1.502 20.797 -10.406 1 95.88 895 VAL B CA 1
ATOM 14887 C C . VAL B 1 895 ? -0.092 20.922 -9.828 1 95.88 895 VAL B C 1
ATOM 14889 O O . VAL B 1 895 ? 0.856 20.344 -10.375 1 95.88 895 VAL B O 1
ATOM 14892 N N . SER B 1 896 ? 0.045 21.719 -8.773 1 95.38 896 SER B N 1
ATOM 14893 C CA . SER B 1 896 ? 1.361 21.891 -8.164 1 95.38 896 SER B CA 1
ATOM 14894 C C . SER B 1 896 ? 1.258 22 -6.648 1 95.38 896 SER B C 1
ATOM 14896 O O . SER B 1 896 ? 0.517 22.844 -6.133 1 95.38 896 SER B O 1
ATOM 14898 N N . ARG B 1 897 ? 2.031 21.25 -5.941 1 95.75 897 ARG B N 1
ATOM 14899 C CA . ARG B 1 897 ? 2.072 21.25 -4.484 1 95.75 897 ARG B CA 1
ATOM 14900 C C . ARG B 1 897 ? 2.805 22.484 -3.953 1 95.75 897 ARG B C 1
ATOM 14902 O O . ARG B 1 897 ? 3.803 22.922 -4.535 1 95.75 897 ARG B O 1
ATOM 14909 N N . PRO B 1 898 ? 2.359 23.031 -2.801 1 96.25 898 PRO B N 1
ATOM 14910 C CA . PRO B 1 898 ? 3.123 24.109 -2.158 1 96.25 898 PRO B CA 1
ATOM 14911 C C . PRO B 1 898 ? 4.43 23.609 -1.54 1 96.25 898 PRO B C 1
ATOM 14913 O O . PRO B 1 898 ? 4.422 23.047 -0.443 1 96.25 898 PRO B O 1
ATOM 14916 N N . THR B 1 899 ? 5.5 23.859 -2.164 1 95.38 899 THR B N 1
ATOM 14917 C CA . THR B 1 899 ? 6.793 23.375 -1.7 1 95.38 899 THR B CA 1
ATOM 14918 C C . THR B 1 899 ? 7.629 24.5 -1.122 1 95.38 899 THR B C 1
ATOM 14920 O O . THR B 1 899 ? 8.656 24.266 -0.488 1 95.38 899 THR B O 1
ATOM 14923 N N . GLY B 1 900 ? 7.215 25.734 -1.35 1 94.44 900 GLY B N 1
ATOM 14924 C CA . GLY B 1 900 ? 7.953 26.891 -0.875 1 94.44 900 GLY B CA 1
ATOM 14925 C C . GLY B 1 900 ? 8.984 27.391 -1.87 1 94.44 900 GLY B C 1
ATOM 14926 O O . GLY B 1 900 ? 9.523 28.484 -1.713 1 94.44 900 GLY B O 1
ATOM 14927 N N . ARG B 1 901 ? 9.188 26.719 -3.025 1 93.31 901 ARG B N 1
ATOM 14928 C CA . ARG B 1 901 ? 10.312 27.047 -3.895 1 93.31 901 ARG B CA 1
ATOM 14929 C C . ARG B 1 901 ? 9.836 27.453 -5.281 1 93.31 901 ARG B C 1
ATOM 14931 O O . ARG B 1 901 ? 10.625 27.938 -6.098 1 93.31 901 ARG B O 1
ATOM 14938 N N . ASP B 1 902 ? 8.602 27.188 -5.5 1 94.06 902 ASP B N 1
ATOM 14939 C CA . ASP B 1 902 ? 8.008 27.516 -6.789 1 94.06 902 ASP B CA 1
ATOM 14940 C C . ASP B 1 902 ? 6.531 27.875 -6.637 1 94.06 902 ASP B C 1
ATOM 14942 O O . ASP B 1 902 ? 6.008 27.906 -5.523 1 94.06 902 ASP B O 1
ATOM 14946 N N . LEU B 1 903 ? 5.926 28.25 -7.832 1 96.62 903 LEU B N 1
ATOM 14947 C CA . LEU B 1 903 ? 4.492 28.531 -7.812 1 96.62 903 LEU B CA 1
ATOM 14948 C C . LEU B 1 903 ? 3.699 27.297 -7.41 1 96.62 903 LEU B C 1
ATOM 14950 O O . LEU B 1 903 ? 4.035 26.172 -7.816 1 96.62 903 LEU B O 1
ATOM 14954 N N . ASP B 1 904 ? 2.859 27.453 -6.488 1 95.62 904 ASP B N 1
ATOM 14955 C CA . ASP B 1 904 ? 1.872 26.406 -6.273 1 95.62 904 ASP B CA 1
ATOM 14956 C C . ASP B 1 904 ? 0.521 26.781 -6.875 1 95.62 904 ASP B C 1
ATOM 14958 O O . ASP B 1 904 ? 0.248 27.969 -7.102 1 95.62 904 ASP B O 1
ATOM 14962 N N . CYS B 1 905 ? -0.268 25.766 -7.258 1 96.75 905 CYS B N 1
ATOM 14963 C CA . CYS B 1 905 ? -1.452 26 -8.078 1 96.75 905 CYS B CA 1
ATOM 14964 C C . CYS B 1 905 ? -2.555 25 -7.746 1 96.75 905 CYS B C 1
ATOM 14966 O O . CYS B 1 905 ? -2.318 23.797 -7.738 1 96.75 905 CYS B O 1
ATOM 14968 N N . MET B 1 906 ? -3.74 25.453 -7.402 1 95.94 906 MET B N 1
ATOM 14969 C CA . MET B 1 906 ? -4.941 24.641 -7.34 1 95.94 906 MET B CA 1
ATOM 14970 C C . MET B 1 906 ? -5.906 24.984 -8.469 1 95.94 906 MET B C 1
ATOM 14972 O O . MET B 1 906 ? -6.023 26.156 -8.844 1 95.94 906 MET B O 1
ATOM 14976 N N . MET B 1 907 ? -6.512 24 -8.992 1 98.44 907 MET B N 1
ATOM 14977 C CA . MET B 1 907 ? -7.422 24.234 -10.109 1 98.44 907 MET B CA 1
ATOM 14978 C C . MET B 1 907 ? -8.758 23.531 -9.875 1 98.44 907 MET B C 1
ATOM 14980 O O . MET B 1 907 ? -8.805 22.312 -9.727 1 98.44 907 MET B O 1
ATOM 14984 N N . HIS B 1 908 ? -9.805 24.344 -9.844 1 98.69 908 HIS B N 1
ATOM 14985 C CA . HIS B 1 908 ? -11.164 23.812 -9.805 1 98.69 908 HIS B CA 1
ATOM 14986 C C . HIS B 1 908 ? -11.648 23.453 -11.203 1 98.69 908 HIS B C 1
ATOM 14988 O O . HIS B 1 908 ? -11.344 24.156 -12.172 1 98.69 908 HIS B O 1
ATOM 14994 N N . VAL B 1 909 ? -12.406 22.391 -11.305 1 98.62 909 VAL B N 1
ATOM 14995 C CA . VAL B 1 909 ? -12.953 21.984 -12.594 1 98.62 909 VAL B CA 1
ATOM 14996 C C . VAL B 1 909 ? -14.406 21.547 -12.43 1 98.62 909 VAL B C 1
ATOM 14998 O O . VAL B 1 909 ? -14.789 21.031 -11.383 1 98.62 909 VAL B O 1
ATOM 15001 N N . ASN B 1 910 ? -15.227 21.781 -13.375 1 98.19 910 ASN B N 1
ATOM 15002 C CA . ASN B 1 910 ? -16.609 21.312 -13.492 1 98.19 910 ASN B CA 1
ATOM 15003 C C . ASN B 1 910 ? -17.078 21.328 -14.938 1 98.19 910 ASN B C 1
ATOM 15005 O O . ASN B 1 910 ? -17.422 22.375 -15.477 1 98.19 910 ASN B O 1
ATOM 15009 N N . PRO B 1 911 ? -17.156 20.234 -15.531 1 97.62 911 PRO B N 1
ATOM 15010 C CA . PRO B 1 911 ? -17.547 20.188 -16.938 1 97.62 911 PRO B CA 1
ATOM 15011 C C . PRO B 1 911 ? -19.031 20.438 -17.156 1 97.62 911 PRO B C 1
ATOM 15013 O O . PRO B 1 911 ? -19.484 20.625 -18.281 1 97.62 911 PRO B O 1
ATOM 15016 N N . PHE B 1 912 ? -19.859 20.594 -16.141 1 95.62 912 PHE B N 1
ATOM 15017 C CA . PHE B 1 912 ? -21.312 20.562 -16.281 1 95.62 912 PHE B CA 1
ATOM 15018 C C . PHE B 1 912 ? -21.906 21.953 -16.047 1 95.62 912 PHE B C 1
ATOM 15020 O O . PHE B 1 912 ? -23.125 22.125 -16.062 1 95.62 912 PHE B O 1
ATOM 15027 N N . ILE B 1 913 ? -21.078 22.891 -15.773 1 96.75 913 ILE B N 1
ATOM 15028 C CA . ILE B 1 913 ? -21.594 24.234 -15.539 1 96.75 913 ILE B CA 1
ATOM 15029 C C . ILE B 1 913 ? -20.938 25.203 -16.5 1 96.75 913 ILE B C 1
ATOM 15031 O O . ILE B 1 913 ? -20.094 24.812 -17.328 1 96.75 913 ILE B O 1
ATOM 15035 N N . ARG B 1 914 ? -21.328 26.5 -16.406 1 96.38 914 ARG B N 1
ATOM 15036 C CA . ARG B 1 914 ? -20.812 27.516 -17.297 1 96.38 914 ARG B CA 1
ATOM 15037 C C . ARG B 1 914 ? -19.328 27.766 -17.062 1 96.38 914 ARG B C 1
ATOM 15039 O O . ARG B 1 914 ? -18.531 27.812 -18.016 1 96.38 914 ARG B O 1
ATOM 15046 N N . HIS B 1 915 ? -19 28.031 -15.82 1 98.06 915 HIS B N 1
ATOM 15047 C CA . HIS B 1 915 ? -17.609 28.172 -15.438 1 98.06 915 HIS B CA 1
ATOM 15048 C C . HIS B 1 915 ? -16.922 26.797 -15.367 1 98.06 915 HIS B C 1
ATOM 15050 O O . HIS B 1 915 ? -17.062 26.078 -14.375 1 98.06 915 HIS B O 1
ATOM 15056 N N . LYS B 1 916 ? -16.062 26.531 -16.344 1 98.44 916 LYS B N 1
ATOM 15057 C CA . LYS B 1 916 ? -15.516 25.188 -16.516 1 98.44 916 LYS B CA 1
ATOM 15058 C C . LYS B 1 916 ? -14.336 24.953 -15.578 1 98.44 916 LYS B C 1
ATOM 15060 O O . LYS B 1 916 ? -14.031 23.812 -15.227 1 98.44 916 LYS B O 1
ATOM 15065 N N . GLY B 1 917 ? -13.672 26.078 -15.25 1 98.56 917 GLY B N 1
ATOM 15066 C CA . GLY B 1 917 ? -12.523 25.953 -14.367 1 98.56 917 GLY B CA 1
ATOM 15067 C C . GLY B 1 917 ? -12.102 27.266 -13.742 1 98.56 917 GLY B C 1
ATOM 15068 O O . GLY B 1 917 ? -12.477 28.344 -14.227 1 98.56 917 GLY B O 1
ATOM 15069 N N . MET B 1 918 ? -11.445 27.219 -12.641 1 98.69 918 MET B N 1
ATOM 15070 C CA . MET B 1 918 ? -10.805 28.344 -11.953 1 98.69 918 MET B CA 1
ATOM 15071 C C . MET B 1 918 ? -9.391 27.969 -11.516 1 98.69 918 MET B C 1
ATOM 15073 O O . MET B 1 918 ? -9.203 27.016 -10.75 1 98.69 918 MET B O 1
ATOM 15077 N N . VAL B 1 919 ? -8.398 28.656 -12.055 1 98.44 919 VAL B N 1
ATOM 15078 C CA . VAL B 1 919 ? -6.992 28.438 -11.719 1 98.44 919 VAL B CA 1
ATOM 15079 C C . VAL B 1 919 ? -6.547 29.469 -10.68 1 98.44 919 VAL B C 1
ATOM 15081 O O . VAL B 1 919 ? -6.734 30.672 -10.867 1 98.44 919 VAL B O 1
ATOM 15084 N N . ILE B 1 920 ? -6.035 29.016 -9.578 1 98.31 920 ILE B N 1
ATOM 15085 C CA . ILE B 1 920 ? -5.504 29.859 -8.523 1 98.31 920 ILE B CA 1
ATOM 15086 C C . ILE B 1 920 ? -4.008 29.609 -8.352 1 98.31 920 ILE B C 1
ATOM 15088 O O . ILE B 1 920 ? -3.602 28.469 -8.062 1 98.31 920 ILE B O 1
ATOM 15092 N N . VAL B 1 921 ? -3.191 30.625 -8.461 1 98 921 VAL B N 1
ATOM 15093 C CA . VAL B 1 921 ? -1.739 30.484 -8.414 1 98 921 VAL B CA 1
ATOM 15094 C C . VAL B 1 921 ? -1.18 31.344 -7.277 1 98 921 VAL B C 1
ATOM 15096 O O . VAL B 1 921 ? -1.605 32.469 -7.082 1 98 921 VAL B O 1
ATOM 15099 N N . PHE B 1 922 ? -0.255 30.812 -6.488 1 97.38 922 PHE B N 1
ATOM 15100 C CA . PHE B 1 922 ? 0.41 31.5 -5.391 1 97.38 922 PHE B CA 1
ATOM 15101 C C . PHE B 1 922 ? 1.923 31.484 -5.578 1 97.38 922 PHE B C 1
ATOM 15103 O O . PHE B 1 922 ? 2.484 30.484 -6.027 1 97.38 922 PHE B O 1
ATOM 15110 N N . ASN B 1 923 ? 2.58 32.531 -5.273 1 96.88 923 ASN B N 1
ATOM 15111 C CA . ASN B 1 923 ? 4.035 32.625 -5.238 1 96.88 923 ASN B CA 1
ATOM 15112 C C . ASN B 1 923 ? 4.555 32.719 -3.809 1 96.88 923 ASN B C 1
ATOM 15114 O O . ASN B 1 923 ? 4.559 33.812 -3.227 1 96.88 923 ASN B O 1
ATOM 15118 N N . PRO B 1 924 ? 5.031 31.641 -3.229 1 94.5 924 PRO B N 1
ATOM 15119 C CA . PRO B 1 924 ? 5.488 31.688 -1.838 1 94.5 924 PRO B CA 1
ATOM 15120 C C . PRO B 1 924 ? 6.902 32.25 -1.697 1 94.5 924 PRO B C 1
ATOM 15122 O O . PRO B 1 924 ? 7.418 32.344 -0.581 1 94.5 924 PRO B O 1
ATOM 15125 N N . THR B 1 925 ? 7.508 32.625 -2.783 1 93.56 925 THR B N 1
ATOM 15126 C CA . THR B 1 925 ? 8.914 33 -2.752 1 93.56 925 THR B CA 1
ATOM 15127 C C . THR B 1 925 ? 9.055 34.531 -2.547 1 93.56 925 THR B C 1
ATOM 15129 O O . THR B 1 925 ? 8.062 35.25 -2.572 1 93.56 925 THR B O 1
ATOM 15132 N N . GLY B 1 926 ? 10.32 34.969 -2.352 1 91.62 926 GLY B N 1
ATOM 15133 C CA . GLY B 1 926 ? 10.625 36.375 -2.15 1 91.62 926 GLY B CA 1
ATOM 15134 C C . GLY B 1 926 ? 10.953 37.094 -3.438 1 91.62 926 GLY B C 1
ATOM 15135 O O . GLY B 1 926 ? 11.422 38.25 -3.41 1 91.62 926 GLY B O 1
ATOM 15136 N N . ARG B 1 927 ? 10.758 36.469 -4.562 1 93.62 927 ARG B N 1
ATOM 15137 C CA . ARG B 1 927 ? 11.031 37.062 -5.863 1 93.62 927 ARG B CA 1
ATOM 15138 C C . ARG B 1 927 ? 9.852 36.875 -6.812 1 93.62 927 ARG B C 1
ATOM 15140 O O . ARG B 1 927 ? 9.023 36 -6.617 1 93.62 927 ARG B O 1
ATOM 15147 N N . LYS B 1 928 ? 9.789 37.719 -7.75 1 96.5 928 LYS B N 1
ATOM 15148 C CA . LYS B 1 928 ? 8.797 37.562 -8.805 1 96.5 928 LYS B CA 1
ATOM 15149 C C . LYS B 1 928 ? 9.094 36.312 -9.633 1 96.5 928 LYS B C 1
ATOM 15151 O O . LYS B 1 928 ? 10.25 36 -9.938 1 96.5 928 LYS B O 1
ATOM 15156 N N . ILE B 1 929 ? 8.125 35.562 -9.914 1 96.69 929 ILE B N 1
ATOM 15157 C CA . ILE B 1 929 ? 8.281 34.375 -10.773 1 96.69 929 ILE B CA 1
ATOM 15158 C C . ILE B 1 929 ? 7.477 34.562 -12.055 1 96.69 929 ILE B C 1
ATOM 15160 O O . ILE B 1 929 ? 6.277 34.844 -12.008 1 96.69 929 ILE B O 1
ATOM 15164 N N . GLU B 1 930 ? 8.156 34.531 -13.156 1 96.25 930 GLU B N 1
ATOM 15165 C CA . GLU B 1 930 ? 7.547 34.531 -14.484 1 96.25 930 GLU B CA 1
ATOM 15166 C C . GLU B 1 930 ? 7.797 33.188 -15.195 1 96.25 930 GLU B C 1
ATOM 15168 O O . GLU B 1 930 ? 8.945 32.781 -15.383 1 96.25 930 GLU B O 1
ATOM 15173 N N . LYS B 1 931 ? 6.75 32.5 -15.477 1 93.94 931 LYS B N 1
ATOM 15174 C CA . LYS B 1 931 ? 6.914 31.25 -16.203 1 93.94 931 LYS B CA 1
ATOM 15175 C C . LYS B 1 931 ? 5.617 30.844 -16.891 1 93.94 931 LYS B C 1
ATOM 15177 O O . LYS B 1 931 ? 4.59 31.516 -16.75 1 93.94 931 LYS B O 1
ATOM 15182 N N . THR B 1 932 ? 5.672 29.828 -17.766 1 94.44 932 THR B N 1
ATOM 15183 C CA . THR B 1 932 ? 4.504 29.25 -18.422 1 94.44 932 THR B CA 1
ATOM 15184 C C . THR B 1 932 ? 4.023 28.016 -17.672 1 94.44 932 THR B C 1
ATOM 15186 O O . THR B 1 932 ? 4.762 27.031 -17.547 1 94.44 932 THR B O 1
ATOM 15189 N N . LEU B 1 933 ? 2.777 28.062 -17.203 1 94.94 933 LEU B N 1
ATOM 15190 C CA . LEU B 1 933 ? 2.172 26.922 -16.516 1 94.94 933 LEU B CA 1
ATOM 15191 C C . LEU B 1 933 ? 1.551 25.953 -17.531 1 94.94 933 LEU B C 1
ATOM 15193 O O . LEU B 1 933 ? 0.938 26.375 -18.516 1 94.94 933 LEU B O 1
ATOM 15197 N N . ARG B 1 934 ? 1.844 24.719 -17.375 1 93.62 934 ARG B N 1
ATOM 15198 C CA . ARG B 1 934 ? 1.136 23.672 -18.094 1 93.62 934 ARG B CA 1
ATOM 15199 C C . ARG B 1 934 ? -0.039 23.141 -17.281 1 93.62 934 ARG B C 1
ATOM 15201 O O . ARG B 1 934 ? 0.155 22.5 -16.25 1 93.62 934 ARG B O 1
ATOM 15208 N N . LEU B 1 935 ? -1.271 23.328 -17.734 1 97.38 935 LEU B N 1
ATOM 15209 C CA . LEU B 1 935 ? -2.473 23 -16.969 1 97.38 935 LEU B CA 1
ATOM 15210 C C . LEU B 1 935 ? -3.264 21.906 -17.672 1 97.38 935 LEU B C 1
ATOM 15212 O O . LEU B 1 935 ? -3.596 22.016 -18.859 1 97.38 935 LEU B O 1
ATOM 15216 N N . PRO B 1 936 ? -3.543 20.812 -16.969 1 96.56 936 PRO B N 1
ATOM 15217 C CA . PRO B 1 936 ? -4.379 19.75 -17.531 1 96.56 936 PRO B CA 1
ATOM 15218 C C . PRO B 1 936 ? -5.867 20.109 -17.516 1 96.56 936 PRO B C 1
ATOM 15220 O O . PRO B 1 936 ? -6.496 20.078 -16.453 1 96.56 936 PRO B O 1
ATOM 15223 N N . LEU B 1 937 ? -6.539 20.328 -18.641 1 98 937 LEU B N 1
ATOM 15224 C CA . LEU B 1 937 ? -7.91 20.828 -18.672 1 98 937 LEU B CA 1
ATOM 15225 C C . LEU B 1 937 ? -8.883 19.719 -19.062 1 98 937 LEU B C 1
ATOM 15227 O O . LEU B 1 937 ? -10.062 19.969 -19.297 1 98 937 LEU B O 1
ATOM 15231 N N . TYR B 1 938 ? -8.414 18.438 -19.094 1 96.56 938 TYR B N 1
ATOM 15232 C CA . TYR B 1 938 ? -9.273 17.328 -19.516 1 96.56 938 TYR B CA 1
ATOM 15233 C C . TYR B 1 938 ? -10.562 17.297 -18.719 1 96.56 938 TYR B C 1
ATOM 15235 O O . TYR B 1 938 ? -11.656 17.188 -19.281 1 96.56 938 TYR B O 1
ATOM 15243 N N . TYR B 1 939 ? -10.516 17.469 -17.438 1 97.81 939 TYR B N 1
ATOM 15244 C CA . TYR B 1 939 ? -11.68 17.266 -16.562 1 97.81 939 TYR B CA 1
ATOM 15245 C C . TYR B 1 939 ? -12.555 18.516 -16.547 1 97.81 939 TYR B C 1
ATOM 15247 O O . TYR B 1 939 ? -13.586 18.547 -15.867 1 97.81 939 TYR B O 1
ATOM 15255 N N . THR B 1 940 ? -12.18 19.547 -17.281 1 98.12 940 THR B N 1
ATOM 15256 C CA . THR B 1 940 ? -13.047 20.703 -17.484 1 98.12 940 THR B CA 1
ATOM 15257 C C . THR B 1 940 ? -14.055 20.422 -18.594 1 98.12 940 THR B C 1
ATOM 15259 O O . THR B 1 940 ? -15.047 21.141 -18.75 1 98.12 940 THR B O 1
ATOM 15262 N N . GLY B 1 941 ? -13.797 19.438 -19.375 1 96.62 941 GLY B N 1
ATOM 15263 C CA . GLY B 1 941 ? -14.625 19.141 -20.531 1 96.62 941 GLY B CA 1
ATOM 15264 C C . GLY B 1 941 ? -14.289 19.984 -21.75 1 96.62 941 GLY B C 1
ATOM 15265 O O . GLY B 1 941 ? -14.859 19.781 -22.828 1 96.62 941 GLY B O 1
ATOM 15266 N N . LEU B 1 942 ? -13.352 20.922 -21.625 1 96.56 942 LEU B N 1
ATOM 15267 C CA . LEU B 1 942 ? -12.977 21.812 -22.719 1 96.56 942 LEU B CA 1
ATOM 15268 C C . LEU B 1 942 ? -12.141 21.078 -23.766 1 96.56 942 LEU B C 1
ATOM 15270 O O . LEU B 1 942 ? -11.32 20.234 -23.422 1 96.56 942 LEU B O 1
ATOM 15274 N N . GLN B 1 943 ? -12.508 21.469 -24.984 1 92 943 GLN B N 1
ATOM 15275 C CA . GLN B 1 943 ? -11.812 20.828 -26.094 1 92 943 GLN B CA 1
ATOM 15276 C C . GLN B 1 943 ? -11.234 21.875 -27.047 1 92 943 GLN B C 1
ATOM 15278 O O . GLN B 1 943 ? -11.836 22.922 -27.266 1 92 943 GLN B O 1
ATOM 15283 N N . ARG B 1 944 ? -10.117 21.797 -27.609 1 93.06 944 ARG B N 1
ATOM 15284 C CA . ARG B 1 944 ? -9.477 22.516 -28.719 1 93.06 944 ARG B CA 1
ATOM 15285 C C . ARG B 1 944 ? -9.023 23.906 -28.266 1 93.06 944 ARG B C 1
ATOM 15287 O O . ARG B 1 944 ? -7.91 24.328 -28.594 1 93.06 944 ARG B O 1
ATOM 15294 N N . LYS B 1 945 ? -10.023 24.672 -27.547 1 96.69 945 LYS B N 1
ATOM 15295 C CA . LYS B 1 945 ? -9.688 26.031 -27.125 1 96.69 945 LYS B CA 1
ATOM 15296 C C . LYS B 1 945 ? -10.328 26.359 -25.781 1 96.69 945 LYS B C 1
ATOM 15298 O O . LYS B 1 945 ? -11.266 25.672 -25.359 1 96.69 945 LYS B O 1
ATOM 15303 N N . VAL B 1 946 ? -9.844 27.406 -25.125 1 98.19 946 VAL B N 1
ATOM 15304 C CA . VAL B 1 946 ? -10.344 27.859 -23.828 1 98.19 946 VAL B CA 1
ATOM 15305 C C . VAL B 1 946 ? -10.258 29.375 -23.75 1 98.19 946 VAL B C 1
ATOM 15307 O O . VAL B 1 946 ? -9.297 29.984 -24.219 1 98.19 946 VAL B O 1
ATOM 15310 N N . ARG B 1 947 ? -11.312 29.984 -23.266 1 98 947 ARG B N 1
ATOM 15311 C CA . ARG B 1 947 ? -11.305 31.391 -22.922 1 98 947 ARG B CA 1
ATOM 15312 C C . ARG B 1 947 ? -10.812 31.609 -21.484 1 98 947 ARG B C 1
ATOM 15314 O O . ARG B 1 947 ? -11.414 31.094 -20.547 1 98 947 ARG B O 1
ATOM 15321 N N . VAL B 1 948 ? -9.742 32.312 -21.359 1 98.31 948 VAL B N 1
ATOM 15322 C CA . VAL B 1 948 ? -9.141 32.562 -20.047 1 98.31 948 VAL B CA 1
ATOM 15323 C C . VAL B 1 948 ? -9.344 34.031 -19.672 1 98.31 948 VAL B C 1
ATOM 15325 O O . VAL B 1 948 ? -8.953 34.938 -20.422 1 98.31 948 VAL B O 1
ATOM 15328 N N . SER B 1 949 ? -10.008 34.312 -18.516 1 97.31 949 SER B N 1
ATOM 15329 C CA . SER B 1 949 ? -10.195 35.656 -17.984 1 97.31 949 SER B CA 1
ATOM 15330 C C . SER B 1 949 ? -9.516 35.812 -16.625 1 97.31 949 SER B C 1
ATOM 15332 O O . SER B 1 949 ? -9.641 34.938 -15.758 1 97.31 949 SER B O 1
ATOM 15334 N N . GLY B 1 950 ? -8.797 36.875 -16.5 1 93 950 GLY B N 1
ATOM 15335 C CA . GLY B 1 950 ? -8.117 37.125 -15.234 1 93 950 GLY B CA 1
ATOM 15336 C C . GLY B 1 950 ? -8.766 38.25 -14.43 1 93 950 GLY B C 1
ATOM 15337 O O . GLY B 1 950 ? -9.844 38.719 -14.789 1 93 950 GLY B O 1
ATOM 15338 N N . ALA B 1 951 ? -8.117 38.594 -13.367 1 90.38 951 ALA B N 1
ATOM 15339 C CA . ALA B 1 951 ? -8.617 39.625 -12.453 1 90.38 951 ALA B CA 1
ATOM 15340 C C . ALA B 1 951 ? -8.711 40.969 -13.141 1 90.38 951 ALA B C 1
ATOM 15342 O O . ALA B 1 951 ? -9.508 41.812 -12.75 1 90.38 951 ALA B O 1
ATOM 15343 N N . ASP B 1 952 ? -7.922 41.156 -14.164 1 88.5 952 ASP B N 1
ATOM 15344 C CA . ASP B 1 952 ? -7.902 42.406 -14.883 1 88.5 952 ASP B CA 1
ATOM 15345 C C . ASP B 1 952 ? -9.086 42.5 -15.844 1 88.5 952 ASP B C 1
ATOM 15347 O O . ASP B 1 952 ? -9.297 43.562 -16.469 1 88.5 952 ASP B O 1
ATOM 15351 N N . GLY B 1 953 ? -9.805 41.469 -15.961 1 88.5 953 GLY B N 1
ATOM 15352 C CA . GLY B 1 953 ? -10.984 41.5 -16.812 1 88.5 953 GLY B CA 1
ATOM 15353 C C . GLY B 1 953 ? -10.672 41.156 -18.266 1 88.5 953 GLY B C 1
ATOM 15354 O O . GLY B 1 953 ? -11.586 41 -19.078 1 88.5 953 GLY B O 1
ATOM 15355 N N . LYS B 1 954 ? -9.43 41 -18.578 1 92.44 954 LYS B N 1
ATOM 15356 C CA . LYS B 1 954 ? -9.047 40.656 -19.938 1 92.44 954 LYS B CA 1
ATOM 15357 C C . LYS B 1 954 ? -9.297 39.188 -20.219 1 92.44 954 LYS B C 1
ATOM 15359 O O . LYS B 1 954 ? -9.039 38.312 -19.359 1 92.44 954 LYS B O 1
ATOM 15364 N N . THR B 1 955 ? -9.883 38.969 -21.328 1 96.31 955 THR B N 1
ATOM 15365 C CA . THR B 1 955 ? -10.156 37.594 -21.75 1 96.31 955 THR B CA 1
ATOM 15366 C C . THR B 1 955 ? -9.328 37.25 -22.984 1 96.31 955 THR B C 1
ATOM 15368 O O . THR B 1 955 ? -9.328 38 -23.969 1 96.31 955 THR B O 1
ATOM 15371 N N . VAL B 1 956 ? -8.625 36.188 -22.953 1 96.62 956 VAL B N 1
ATOM 15372 C CA . VAL B 1 956 ? -7.793 35.75 -24.062 1 96.62 956 VAL B CA 1
ATOM 15373 C C . VAL B 1 956 ? -8.156 34.281 -24.406 1 96.62 956 VAL B C 1
ATOM 15375 O O . VAL B 1 956 ? -8.391 33.469 -23.531 1 96.62 956 VAL B O 1
ATOM 15378 N N . VAL B 1 957 ? -8.188 34 -25.656 1 97.56 957 VAL B N 1
ATOM 15379 C CA . VAL B 1 957 ? -8.453 32.625 -26.109 1 97.56 957 VAL B CA 1
ATOM 15380 C C . VAL B 1 957 ? -7.133 31.906 -26.359 1 97.56 957 VAL B C 1
ATOM 15382 O O . VAL B 1 957 ? -6.254 32.406 -27.047 1 97.56 957 VAL B O 1
ATOM 15385 N N . HIS B 1 958 ? -6.961 30.797 -25.766 1 97.38 958 HIS B N 1
ATOM 15386 C CA . HIS B 1 958 ? -5.777 29.953 -25.906 1 97.38 958 HIS B CA 1
ATOM 15387 C C . HIS B 1 958 ? -6.129 28.625 -26.562 1 97.38 958 HIS B C 1
ATOM 15389 O O . HIS B 1 958 ? -7.188 28.047 -26.281 1 97.38 958 HIS B O 1
ATOM 15395 N N . PRO B 1 959 ? -5.312 28.109 -27.469 1 96.69 959 PRO B N 1
ATOM 15396 C CA . PRO B 1 959 ? -5.496 26.734 -27.953 1 96.69 959 PRO B CA 1
ATOM 15397 C C . PRO B 1 959 ? -5.086 25.688 -26.922 1 96.69 959 PRO B C 1
ATOM 15399 O O . PRO B 1 959 ? -4.227 25.953 -26.078 1 96.69 959 PRO B O 1
ATOM 15402 N N . LEU B 1 960 ? -5.688 24.547 -26.953 1 96.19 960 LEU B N 1
ATOM 15403 C CA . LEU B 1 960 ? -5.289 23.375 -26.188 1 96.19 960 LEU B CA 1
ATOM 15404 C C . LEU B 1 960 ? -4.547 22.375 -27.062 1 96.19 960 LEU B C 1
ATOM 15406 O O . LEU B 1 960 ? -4.844 22.25 -28.25 1 96.19 960 LEU B O 1
ATOM 15410 N N . ASN B 1 961 ? -3.588 21.734 -26.5 1 91.19 961 ASN B N 1
ATOM 15411 C CA . ASN B 1 961 ? -2.9 20.703 -27.266 1 91.19 961 ASN B CA 1
ATOM 15412 C C . ASN B 1 961 ? -3.711 19.406 -27.328 1 91.19 961 ASN B C 1
ATOM 15414 O O . ASN B 1 961 ? -4.852 19.359 -26.859 1 91.19 961 ASN B O 1
ATOM 15418 N N . ASP B 1 962 ? -3.148 18.328 -27.938 1 85.19 962 ASP B N 1
ATOM 15419 C CA . ASP B 1 962 ? -3.855 17.078 -28.188 1 85.19 962 ASP B CA 1
ATOM 15420 C C . ASP B 1 962 ? -4.188 16.375 -26.875 1 85.19 962 ASP B C 1
ATOM 15422 O O . ASP B 1 962 ? -5.086 15.531 -26.828 1 85.19 962 ASP B O 1
ATOM 15426 N N . ARG B 1 963 ? -3.559 16.719 -25.828 1 87.12 963 ARG B N 1
ATOM 15427 C CA . ARG B 1 963 ? -3.818 16.141 -24.516 1 87.12 963 ARG B CA 1
ATOM 15428 C C . ARG B 1 963 ? -4.715 17.047 -23.688 1 87.12 963 ARG B C 1
ATOM 15430 O O . ARG B 1 963 ? -4.871 16.828 -22.484 1 87.12 963 ARG B O 1
ATOM 15437 N N . GLN B 1 964 ? -5.215 18.141 -24.312 1 93.81 964 GLN B N 1
ATOM 15438 C CA . GLN B 1 964 ? -6.086 19.125 -23.672 1 93.81 964 GLN B CA 1
ATOM 15439 C C . GLN B 1 964 ? -5.355 19.844 -22.547 1 93.81 964 GLN B C 1
ATOM 15441 O O . GLN B 1 964 ? -5.902 20.016 -21.453 1 93.81 964 GLN B O 1
ATOM 15446 N N . GLU B 1 965 ? -4.156 20.156 -22.797 1 95.25 965 GLU B N 1
ATOM 15447 C CA . GLU B 1 965 ? -3.369 20.953 -21.859 1 95.25 965 GLU B CA 1
ATOM 15448 C C . GLU B 1 965 ? -3.285 22.406 -22.312 1 95.25 965 GLU B C 1
ATOM 15450 O O . GLU B 1 965 ? -3.203 22.688 -23.5 1 95.25 965 GLU B O 1
ATOM 15455 N N . LEU B 1 966 ? -3.344 23.297 -21.391 1 97.56 966 LEU B N 1
ATOM 15456 C CA . LEU B 1 966 ? -3.197 24.719 -21.609 1 97.56 966 LEU B CA 1
ATOM 15457 C C . LEU B 1 966 ? -1.807 25.203 -21.203 1 97.56 966 LEU B C 1
ATOM 15459 O O . LEU B 1 966 ? -1.331 24.875 -20.109 1 97.56 966 LEU B O 1
ATOM 15463 N N . SER B 1 967 ? -1.099 25.844 -22.062 1 96.31 967 SER B N 1
ATOM 15464 C CA . SER B 1 967 ? 0.103 26.594 -21.719 1 96.31 967 SER B CA 1
ATOM 15465 C C . SER B 1 967 ? -0.229 28.047 -21.375 1 96.31 967 SER B C 1
ATOM 15467 O O . SER B 1 967 ? -0.547 28.844 -22.25 1 96.31 967 SER B O 1
ATOM 15469 N N . LEU B 1 968 ? -0.141 28.406 -20.109 1 96.75 968 LEU B N 1
ATOM 15470 C CA . LEU B 1 968 ? -0.564 29.719 -19.625 1 96.75 968 LEU B CA 1
ATOM 15471 C C . LEU B 1 968 ? 0.623 30.516 -19.094 1 96.75 968 LEU B C 1
ATOM 15473 O O . LEU B 1 968 ? 1.131 30.219 -18.016 1 96.75 968 LEU B O 1
ATOM 15477 N N . PRO B 1 969 ? 1.085 31.531 -19.766 1 95.44 969 PRO B N 1
ATOM 15478 C CA . PRO B 1 969 ? 2.115 32.406 -19.188 1 95.44 969 PRO B CA 1
ATOM 15479 C C . PRO B 1 969 ? 1.608 33.219 -17.984 1 95.44 969 PRO B C 1
ATOM 15481 O O . PRO B 1 969 ? 0.525 33.781 -18.047 1 95.44 969 PRO B O 1
ATOM 15484 N N . VAL B 1 970 ? 2.363 33.156 -16.953 1 96.06 970 VAL B N 1
ATOM 15485 C CA . VAL B 1 970 ? 1.962 33.906 -15.758 1 96.06 970 VAL B CA 1
ATOM 15486 C C . VAL B 1 970 ? 3.16 34.656 -15.188 1 96.06 970 VAL B C 1
ATOM 15488 O O . VAL B 1 970 ? 4.309 34.312 -15.461 1 96.06 970 VAL B O 1
ATOM 15491 N N . GLY B 1 971 ? 2.891 35.75 -14.555 1 95.75 971 GLY B N 1
ATOM 15492 C CA . GLY B 1 971 ? 3.803 36.531 -13.742 1 95.75 971 GLY B CA 1
ATOM 15493 C C . GLY B 1 971 ? 3.225 36.906 -12.391 1 95.75 971 GLY B C 1
ATOM 15494 O O . GLY B 1 971 ? 2.26 37.688 -12.312 1 95.75 971 GLY B O 1
ATOM 15495 N N . ILE B 1 972 ? 3.824 36.375 -11.344 1 97.38 972 ILE B N 1
ATOM 15496 C CA . ILE B 1 972 ? 3.271 36.594 -10.016 1 97.38 972 ILE B CA 1
ATOM 15497 C C . ILE B 1 972 ? 4.324 37.219 -9.117 1 97.38 972 ILE B C 1
ATOM 15499 O O . ILE B 1 972 ? 5.441 36.719 -8.984 1 97.38 972 ILE B O 1
ATOM 15503 N N . GLU B 1 973 ? 3.99 38.312 -8.477 1 96.25 973 GLU B N 1
ATOM 15504 C CA . GLU B 1 973 ? 4.887 39.031 -7.578 1 96.25 973 GLU B CA 1
ATOM 15505 C C . GLU B 1 973 ? 5.227 38.188 -6.348 1 96.25 973 GLU B C 1
ATOM 15507 O O . GLU B 1 973 ? 4.535 37.219 -6.047 1 96.25 973 GLU B O 1
ATOM 15512 N N . ALA B 1 974 ? 6.328 38.594 -5.676 1 94.75 974 ALA B N 1
ATOM 15513 C CA . ALA B 1 974 ? 6.719 37.938 -4.434 1 94.75 974 ALA B CA 1
ATOM 15514 C C . ALA B 1 974 ? 5.574 37.938 -3.426 1 94.75 974 ALA B C 1
ATOM 15516 O O . ALA B 1 974 ? 5 39 -3.131 1 94.75 974 ALA B O 1
ATOM 15517 N N . GLY B 1 975 ? 5.254 36.75 -2.955 1 92.62 975 GLY B N 1
ATOM 15518 C CA . GLY B 1 975 ? 4.195 36.625 -1.97 1 92.62 975 GLY B CA 1
ATOM 15519 C C . GLY B 1 975 ? 2.812 36.875 -2.543 1 92.62 975 GLY B C 1
ATOM 15520 O O . GLY B 1 975 ? 1.825 36.906 -1.807 1 92.62 975 GLY B O 1
ATOM 15521 N N . GLY B 1 976 ? 2.729 36.969 -3.859 1 94.56 976 GLY B N 1
ATOM 15522 C CA . GLY B 1 976 ? 1.472 37.344 -4.488 1 94.56 976 GLY B CA 1
ATOM 15523 C C . GLY B 1 976 ? 0.657 36.156 -4.945 1 94.56 976 GLY B C 1
ATOM 15524 O O . GLY B 1 976 ? 1.018 35 -4.672 1 94.56 976 GLY B O 1
ATOM 15525 N N . HIS B 1 977 ? -0.517 36.438 -5.516 1 96.38 977 HIS B N 1
ATOM 15526 C CA . HIS B 1 977 ? -1.413 35.438 -6.062 1 96.38 977 HIS B CA 1
ATOM 15527 C C . HIS B 1 977 ? -2.146 35.938 -7.293 1 96.38 977 HIS B C 1
ATOM 15529 O O . HIS B 1 977 ? -2.113 37.156 -7.586 1 96.38 977 HIS B O 1
ATOM 15535 N N . ALA B 1 978 ? -2.652 35.031 -8.086 1 96.69 978 ALA B N 1
ATOM 15536 C CA . ALA B 1 978 ? -3.488 35.344 -9.242 1 96.69 978 ALA B CA 1
ATOM 15537 C C . ALA B 1 978 ? -4.543 34.25 -9.453 1 96.69 978 ALA B C 1
ATOM 15539 O O . ALA B 1 978 ? -4.426 33.156 -8.922 1 96.69 978 ALA B O 1
ATOM 15540 N N . TRP B 1 979 ? -5.641 34.625 -10.07 1 98 979 TRP B N 1
ATOM 15541 C CA . TRP B 1 979 ? -6.652 33.656 -10.453 1 98 979 TRP B CA 1
ATOM 15542 C C . TRP B 1 979 ? -7.07 33.844 -11.906 1 98 979 TRP B C 1
ATOM 15544 O O . TRP B 1 979 ? -6.965 34.938 -12.453 1 98 979 TRP B O 1
ATOM 15554 N N . PHE B 1 980 ? -7.469 32.781 -12.578 1 98.31 980 PHE B N 1
ATOM 15555 C CA . PHE B 1 980 ? -7.891 32.75 -13.977 1 98.31 980 PHE B CA 1
ATOM 15556 C C . PHE B 1 980 ? -9.141 31.891 -14.148 1 98.31 980 PHE B C 1
ATOM 15558 O O . PHE B 1 980 ? -9.164 30.719 -13.75 1 98.31 980 PHE B O 1
ATOM 15565 N N . LEU B 1 981 ? -10.18 32.438 -14.711 1 98.44 981 LEU B N 1
ATOM 15566 C CA . LEU B 1 981 ? -11.43 31.75 -15.008 1 98.44 981 LEU B CA 1
ATOM 15567 C C . LEU B 1 981 ? -11.359 31.078 -16.375 1 98.44 981 LEU B C 1
ATOM 15569 O O . LEU B 1 981 ? -10.875 31.672 -17.344 1 98.44 981 LEU B O 1
ATOM 15573 N N . LEU B 1 982 ? -11.727 29.859 -16.469 1 98.5 982 LEU B N 1
ATOM 15574 C CA . LEU B 1 982 ? -11.75 29.094 -17.719 1 98.5 982 LEU B CA 1
ATOM 15575 C C . LEU B 1 982 ? -13.18 28.875 -18.203 1 98.5 982 LEU B C 1
ATOM 15577 O O . LEU B 1 982 ? -14.008 28.312 -17.469 1 98.5 982 LEU B O 1
ATOM 15581 N N . GLU B 1 983 ? -13.445 29.281 -19.344 1 97.69 983 GLU B N 1
ATOM 15582 C CA . GLU B 1 983 ? -14.758 29.109 -19.969 1 97.69 983 GLU B CA 1
ATOM 15583 C C . GLU B 1 983 ? -14.633 28.625 -21.406 1 97.69 983 GLU B C 1
ATOM 15585 O O . GLU B 1 983 ? -13.531 28.547 -21.938 1 97.69 983 GLU B O 1
ATOM 15590 N N . GLU B 1 984 ? -15.719 28.219 -21.953 1 95.5 984 GLU B N 1
ATOM 15591 C CA . GLU B 1 984 ? -15.75 27.766 -23.328 1 95.5 984 GLU B CA 1
ATOM 15592 C C . GLU B 1 984 ? -15.57 28.938 -24.297 1 95.5 984 GLU B C 1
ATOM 15594 O O . GLU B 1 984 ? -16.125 30.016 -24.094 1 95.5 984 GLU B O 1
#

Foldseek 3Di:
DDDPPPPPPPPPPPPPPPLWAWAFQFKAFFFLFDADWFAFTDQWGATPDHGDIWGWWDTWTKHQDDDDLVSLLRTTWIFFAFAQTKIKDQAAGDFLDAKKKKKWKWAAADDDPQDKWWAKFRAALQFGWTFIDHPQFTWIRANNDTGTQGGHDHPHIWMWMWTAAPQWIFIHTLLHTRDTDGHGPHTHGMIMGQAHPVSGHGGGGTIGMITMTHTHHPNDDSVPHGPHPDDPPPDDDPPCVVLLVVQLVQLCDDADQEDEDQDDDQAADDDDLLQDFDDAAWHKYKHHADPQRKIKIWTDQRQWIWIWIAALAIWTDFIAGRHQGDTWFAATDAQKWWAWPHDIEGETIWDDQSARRHDDPVCVNVTHDDLRYWGWNHKHKDWDAALFDFDDDQPFDDADVVAGHMKMKTKTATDPSHVVRHQKIKIKMWTDGHSAQKIKIKMKIWGQDQFKIWGWWMWGGKGQTNLVQQLQKDKAWLLFFAQLCADPVDPPPFDDDDDDACLRHVNHQKFQAADSSHNPDDDDDPVVCVVSVNSNSRIITGIGSFDQRDIAGHRGMDIDIMMMIHGHPDPDLLRSLSSLQVVLCHLQSLQLRAFAEAEEADLDPVLLLVQLVLCLVQVGAEYEYEDVVKDQLLDVPPVNLVSLLVSQVSSVVSNHAYHIEDADWALDDPDFQFKAQAPPPRGAAWSRGIGGQCQACVVVRRVVSSVVSCVRRVHAEYAYENQPRRTFHQDCNGDRDRGRRNRRVRSSVSSLVSQSVSNVVNHAYEYQIPSSSSHHHAHALDDDPVCLQDALLVCLQVVQQSLLVSQSNGQQARHEDEAAQAGDVDNPPSHHCPVVVVRVVSVLSVLLSSLQQLHHYYYYDSHQHDDPVSSVSSSVSVVVSVVCNVQNRAGWRAFARRPLPAKGWIKTADSPDFFGMKIKIWANAQAKDKDWGKAQSVSSSDAQKKWKAWPVRDTDIFGADPRRITTHIDIAGHGGMIMITIGD/DCPDDPPPPPPPPPPPPPLWAWAFQFKAFFFQFDDDWFAFDDQWGATPDHGDIWGWWDTWTKDQDDDDLVSLLRTTWIFWAFAQTKIKDQAAGDALDAKKKKKWKWAAADDDPQDKWWAKFRAALQFGWTFIDHPQFTWIRANNDTGTQGGHDHPHIWMWMWTAAPQWIFIHTLLHTRDTDGHGPHTHGMIMGQAHPVSGHGGGGTIGMITMTHTHHPNDDSVPHGPHPDDPPPDDDPPCVVLLVVQLVQLCDDADQEDEDQDDDQAADDDDLLQDFDDAAWHKYKHHADPQRKIKIWTDQRQWIWIWIAALAIWTDFIAGRHQGDTWFAATDAQKWFAWPHDIEGETIWDDQSARRHDDPVCVNVTHDDLRYWGWNHKHKDWDAALFDFDDDQPFDDADVVAGHMKMKTKTATDPSCVVRHQKIKIKMWTDGHSAQKIKIKMKIWGQDQFKIWGWWMWGGKGQTNLVQQLQKDKAWLLFFAQLCADPVDPPPFDDDDDDACLRHVNHQKFQAADSSHNPDDDDDPVVCVVSVNSNSRIITGIGSFDQRDIAGHRGMDIDIMMMIHGHPDNDLLRSLSSLQVCLCHLQSLQLNAFAEAEEADLDPVLLLVQLVLCLVQVGAEYEHEDVVKDQLLDVPPVNLVSLLVSQVSSVVSNHAYHIEDADWALDDPDFQFKAQAPPPRGAAWSRGIGGQCQACVVVRRVVSSVVSCVRRVHAEYAYENQPRRTFHQDCPGDRDRGRRNRRVRSSVSSLVSQSVSNVVNHAYEYQIPSSSSHHHAHALDDDPVCLQDALLVCLQVVQQSLLVSQSNGQQARHEDEAAQAGDVDNPPSHHCPVVVVRVVSVLSVLLSSLQQLHRYYYYDSHQHDDVVSSVSSSVSVVVSVVCNVQNRAGWRAFARRPLPAKGWIKTADSPDFFGMKIKIWANAQAKDKDWGKAQSVSSSDAQKKWKAWPVRDTDIFGADPRRITTHIDIAGHGGMIMITIGD

pLDDT: mean 89.61, std 13.47, range [21.33, 98.81]

Organism: NCBI:txid28139

Solvent-accessible surface area (backbone atoms only — not comparable to full-atom values): 99205 Å² total; per-residue (Å²): 139,80,82,80,78,79,81,80,80,80,79,78,76,75,73,75,73,73,82,42,69,68,42,74,53,32,27,39,64,37,27,80,57,39,64,52,63,54,30,36,50,56,59,61,43,69,39,79,39,57,80,61,63,29,35,51,31,71,73,33,16,18,31,56,49,40,58,70,70,43,26,65,44,30,27,13,12,36,34,27,77,33,61,56,11,27,32,35,32,66,54,40,78,81,69,78,72,77,28,34,35,43,35,37,36,39,22,43,47,68,76,73,84,65,60,62,18,20,49,36,19,45,14,32,45,61,30,15,42,20,39,27,40,43,75,53,23,32,28,37,24,28,54,73,39,78,43,68,37,42,78,57,54,60,75,39,70,43,42,40,34,45,33,33,53,86,79,42,22,37,26,24,40,68,84,34,81,53,40,72,50,71,63,45,92,46,57,37,67,16,29,23,34,21,17,34,88,84,54,78,22,18,18,37,26,34,42,31,36,39,36,36,27,35,34,53,87,87,27,81,45,66,91,76,62,46,94,63,84,65,87,70,72,75,75,75,74,81,80,58,56,62,61,47,51,51,35,53,52,54,66,67,45,86,46,56,57,46,45,78,36,88,62,81,79,90,68,64,48,83,70,55,57,82,45,40,88,51,80,50,64,28,34,35,40,29,30,60,59,49,97,86,63,34,31,40,36,32,42,34,26,57,36,32,35,42,29,34,37,37,58,74,25,36,27,55,74,40,35,32,37,26,70,72,62,48,68,34,51,16,36,66,37,30,60,26,36,40,18,52,62,89,43,74,31,35,34,28,7,48,37,78,71,78,53,59,77,29,42,52,74,86,51,53,82,75,27,33,50,48,74,53,21,24,32,70,62,46,74,48,48,36,67,45,72,61,90,57,56,77,74,90,50,60,73,31,61,91,71,63,80,44,46,60,37,30,22,42,38,37,35,28,33,51,36,89,77,29,64,90,45,59,51,38,37,37,36,42,37,37,36,38,35,46,46,50,41,41,41,34,33,30,40,32,45,34,29,61,38,92,53,65,44,44,39,39,36,50,30,60,35,43,43,35,37,29,54,89,40,54,90,28,49,50,65,50,52,55,73,41,32,40,17,40,23,18,43,96,74,38,67,66,56,69,62,60,77,75,80,66,48,43,61,55,43,21,52,34,40,61,40,65,37,66,44,91,81,55,51,71,63,60,36,50,51,39,60,52,27,60,76,63,63,37,48,69,42,24,24,40,35,34,33,60,58,59,26,49,45,42,74,35,45,48,76,32,69,45,71,58,63,45,39,38,39,38,59,49,85,56,60,38,58,68,61,47,25,50,51,51,32,51,48,41,53,54,72,25,45,61,26,47,30,53,58,45,30,34,26,32,60,70,86,48,65,66,57,51,52,52,35,47,51,52,30,51,74,57,63,46,36,32,41,36,29,30,73,69,78,36,43,68,53,56,54,74,48,65,69,58,37,50,50,47,22,51,54,36,50,54,32,45,75,60,67,23,44,32,27,30,21,34,74,64,25,48,59,33,60,78,45,79,87,29,27,14,16,22,75,89,78,70,39,74,29,44,74,36,50,28,22,39,28,63,29,18,64,49,44,75,56,44,52,60,35,30,53,51,36,36,72,65,23,61,54,37,33,39,39,41,32,42,54,77,44,40,71,49,24,41,42,67,75,35,78,55,36,70,23,45,52,16,23,42,50,38,26,49,53,51,48,43,50,52,38,31,50,38,31,61,72,61,38,48,35,43,28,84,53,56,40,43,75,46,60,34,25,24,23,65,30,31,56,41,80,27,53,58,59,36,38,61,76,61,41,50,56,50,48,52,37,24,48,62,66,29,36,49,71,31,44,22,24,27,15,37,48,74,48,57,40,43,44,56,96,42,83,48,78,67,26,38,31,74,62,48,70,84,29,45,68,62,50,48,55,52,51,48,56,46,54,65,52,18,33,28,38,29,45,30,34,80,57,90,55,82,45,72,67,41,41,50,58,55,36,52,55,48,53,51,39,65,74,43,40,74,40,30,51,28,44,62,50,91,73,36,72,59,43,34,75,50,66,18,33,49,29,24,30,33,38,87,51,74,55,16,27,38,39,39,38,36,24,68,35,92,51,66,48,71,50,69,44,80,42,81,35,55,56,24,48,52,63,63,45,37,33,38,31,39,86,85,66,54,70,47,78,42,68,33,48,99,77,24,32,35,76,45,78,46,74,35,48,48,64,30,67,50,52,35,38,30,31,117,134,88,71,80,82,81,78,78,79,80,77,75,74,74,72,75,73,72,81,41,67,67,42,73,54,30,28,38,65,48,29,64,48,59,41,52,63,54,29,34,51,56,58,60,43,68,38,79,38,57,80,62,62,28,35,52,31,71,74,34,16,27,31,57,51,40,58,71,69,42,27,66,46,17,20,12,12,37,33,25,77,33,62,56,10,27,30,36,29,68,54,41,78,82,68,80,72,75,30,34,35,44,35,37,36,39,22,42,46,67,78,74,83,64,59,62,17,20,47,35,17,46,14,32,43,61,29,15,42,20,39,26,41,43,74,52,22,31,28,38,25,27,53,72,40,78,43,67,36,43,77,58,52,60,74,39,72,41,41,40,34,45,34,33,53,85,77,41,24,38,26,26,40,67,83,35,81,51,41,71,51,71,63,44,93,45,58,38,68,17,28,22,34,22,15,34,86,86,54,78,22,18,19,36,27,34,41,31,35,40,37,35,26,34,35,53,85,87,26,81,44,66,90,76,63,46,96,63,84,64,87,72,73,76,74,74,75,77,80,58,57,61,62,48,51,52,36,53,53,55,68,67,45,86,46,55,56,46,44,79,36,88,61,81,80,89,68,68,47,84,71,55,56,82,42,39,88,52,80,49,65,30,35,37,39,30,30,60,57,48,97,85,63,33,34,41,36,34,43,32,25,56,37,31,36,42,30,35,38,37,57,75,25,35,28,54,74,41,35,32,37,26,70,71,64,48,67,33,51,18,38,64,35,30,60,24,34,41,20,52,63,90,43,74,31,34,35,26,7,47,36,77,72,80,52,57,78,29,42,52,75,86,50,54,83,73,27,35,50,48,75,53,21,22,32,70,61,48,74,48,48,37,67,45,71,59,90,55,55,77,74,89,50,60,73,32,62,90,72,63,80,42,47,58,36,31,21,41,38,37,33,26,32,50,36,89,76,27,63,90,46,60,52,39,36,37,34,44,36,37,35,38,35,45,46,51,41,40,41,35,35,30,41,31,45,33,29,62,37,91,53,66,45,43,39,38,35,51,29,60,35,44,45,34,37,29,54,88,40,53,90,27,49,48,66,50,52,56,72,39,32,41,17,40,23,18,44,96,73,41,71,67,45,70,63,58,76,76,80,65,48,43,61,55,42,20,52,34,36,61,39,66,37,66,45,90,82,55,34,74,63,61,38,51,50,40,59,51,28,60,76,64,64,38,45,69,42,26,24,39,36,34,34,59,58,60,27,49,45,40,74,35,46,48,74,30,69,46,72,58,63,45,39,38,38,38,59,49,87,56,62,37,58,68,59,48,26,50,52,53,33,51,47,41,53,54,74,25,44,63,27,46,30,52,57,46,29,34,26,32,61,67,86,49,66,66,58,51,51,52,35,47,51,53,29,51,73,58,62,46,37,32,40,35,28,29,73,72,78,35,42,70,53,57,56,73,48,66,70,58,38,50,51,46,22,50,54,34,49,55,32,47,75,60,65,24,44,33,28,31,22,35,75,64,25,48,58,34,61,80,45,80,87,28,26,15,17,22,75,89,78,68,39,75,30,45,76,36,52,28,23,39,27,62,30,19,66,49,45,73,55,43,52,60,36,30,52,50,35,38,71,64,23,63,54,37,33,40,40,41,32,41,54,80,42,41,71,51,24,43,43,68,75,34,79,57,37,70,24,47,52,18,22,43,50,39,26,49,52,52,46,44,50,52,38,30,50,37,31,62,71,63,38,48,35,42,28,85,53,57,39,43,72,47,62,34,25,24,22,64,28,33,56,42,72,22,51,57,56,35,39,61,75,60,40,50,57,50,48,53,37,25,50,61,64,30,37,49,73,32,42,22,23,28,16,35,49,74,48,57,39,44,46,58,98,42,84,48,77,69,27,39,32,71,63,48,72,83,30,46,69,62,51,49,55,52,50,48,55,46,53,65,52,18,34,29,38,30,45,30,34,81,59,90,56,82,44,72,66,41,40,50,56,53,37,53,56,47,51,51,39,64,73,42,39,74,40,31,50,28,45,61,49,90,75,37,70,60,42,35,76,48,67,18,32,49,30,23,30,32,38,87,52,75,55,16,26,40,41,38,38,38,24,68,36,93,51,67,48,72,51,70,45,79,41,80,35,53,58,24,50,53,63,64,45,36,31,39,31,38,87,84,67,52,69,47,78,43,66,32,50,99,78,26,33,36,77,45,77,46,75,35,47,48,64,30,67,53,52,35,40,32,30,117